Protein AF-0000000079797232 (afdb_homodimer)

Nearest PDB structures (foldseek):
  6jl9-assembly1_A  TM=6.563E-01  e=8.470E-07  Xenopus tropicalis
  6e8n-assembly1_B  TM=6.761E-01  e=3.375E-06  Homo sapiens
  6e7o-assembly1_A  TM=6.637E-01  e=1.609E-06  Homo sapiens
  6jld-assembly2_D  TM=6.413E-01  e=9.999E-06  Homo sapiens
  6jla-assembly2_C  TM=6.266E-01  e=1.050E-05  Mus musculus

pLDDT: mean 78.56, std 16.28, range [23.06, 96.38]

Organism: Elysia chlorotica (NCBI:txid188477)

Sequence (2188 aa):
MTARQEWVPLFLSLAFIAVGADDFQCVDTAPSTAAGPVPHMPTVTKDSDSYQATVEVNILDKNYSYVIDEFLDYEGNRALMRVQKRGLQSSYIFSYDTDELFTISDNMCSVSNISDSQFGFVFGDGSQTTGDRRHVFGSGAVLRFAADKHDIYNGTGLVRGVPANVYSTCIDWQGVVGKARATYYFSQPNWNTSAPRQELPLRIEVEGLSSSSAFGRPTTAQTAQPRYFHHIYDFINYLPYIADDPSIFLTPPNVICKNRVVTKPFPQLGKFFSFRFEELDPLSGTIEHRRLWYDQEAKMVRIDYSFDPPGSAQYTNGITSIGDFNTGIEYTIDHIKGCSVAPQKAKDVGVNAKQKTLDGTQFFTVDITDPNTFFYMNQNYTYVGQRTVRNILCDVFIAAVSNFTVEGSQTTATFEYHFLASNWHDVPIDASDMVTGIYPVQLVINAPERYWTKVFNYFDFTDTRPLPSDFDVSSCFDNSQRVEIQLTFPGSIDANDWDNAELKSRVHYQLAESMHVNPVRVAGVRISRDYQNIFVKAWLLSTVNAAEFEKLSNQTVQKVGDASYTGIQSLSECADSCVNHQDFQCNGFLFCAKDNSCRLSKLGVVEGDITGGGLCDAYSRATSGPAISQPSLTEAFNTLTTAIQQKQVQVTLTDAQGFEPPPFIAITVQITSGALSKEKPMPNLPQKFFYRVESVLPSFTTVVMTYVWYDRPLQLFRVDTRYQSQFEVTTIHDFNTGVAYTINQVTKDCTVSSIGKDGYDAAKPSGTNGSHVDTLSLKNALDLLFIDGSYKYIGQSTERGIPCDVFEARKTDYQDRLSTSNQTNQITIFKYYFQTDNWKYYSAEATDVTKSQMVRLDIEDRTTHSFRTYSIFDFNDEHYAYSFYDTSVCFEADQRKSFAIVFKDQSFHPTLDDYSATFLNSALLEMSEQTLISPARFQGASVTYDDSSVYLLVTALGTPPPLALFYKLGAVAQNTSAHQEMALFVDDCAAACVQTKTFICYSFDFCNADSDNPSCILSGYRLSASTSPQGASNPTVSSLTCTRYIRSENVTAPRLSSDRIFQILTDVVYDGMFQVSISPPNVQVKLRTTMTWKMTARQEWVPLFLSLAFIAVGADDFQCVDTAPSTAAGPVPHMPTVTKDSDSYQATVEVNILDKNYSYVIDEFLDYEGNRALMRVQKRGLQSSYIFSYDTDELFTISDNMCSVSNISDSQFGFVFGDGSQTTGDRRHVFGSGAVLRFAADKHDIYNGTGLVRGVPANVYSTCIDWQGVVGKARATYYFSQPNWNTSAPRQELPLRIEVEGLSSSSAFGRPTTAQTAQPRYFHHIYDFINYLPYIADDPSIFLTPPNVICKNRVVTKPFPQLGKFFSFRFEELDPLSGTIEHRRLWYDQEAKMVRIDYSFDPPGSAQYTNGITSIGDFNTGIEYTIDHIKGCSVAPQKAKDVGVNAKQKTLDGTQFFTVDITDPNTFFYMNQNYTYVGQRTVRNILCDVFIAAVSNFTVEGSQTTATFEYHFLASNWHDVPIDASDMVTGIYPVQLVINAPERYWTKVFNYFDFTDTRPLPSDFDVSSCFDNSQRVEIQLTFPGSIDANDWDNAELKSRVHYQLAESMHVNPVRVAGVRISRDYQNIFVKAWLLSTVNAAEFEKLSNQTVQKVGDASYTGIQSLSECADSCVNHQDFQCNGFLFCAKDNSCRLSKLGVVEGDITGGGLCDAYSRATSGPAISQPSLTEAFNTLTTAIQQKQVQVTLTDAQGFEPPPFIAITVQITSGALSKEKPMPNLPQKFFYRVESVLPSFTTVVMTYVWYDRPLQLFRVDTRYQSQFEVTTIHDFNTGVAYTINQVTKDCTVSSIGKDGYDAAKPSGTNGSHVDTLSLKNALDLLFIDGSYKYIGQSTERGIPCDVFEARKTDYQDRLSTSNQTNQITIFKYYFQTDNWKYYSAEATDVTKSQMVRLDIEDRTTHSFRTYSIFDFNDEHYAYSFYDTSVCFEADQRKSFAIVFKDQSFHPTLDDYSATFLNSALLEMSEQTLISPARFQGASVTYDDSSVYLLVTALGTPPPLALFYKLGAVAQNTSAHQEMALFVDDCAAACVQTKTFICYSFDFCNADSDNPSCILSGYRLSASTSPQGASNPTVSSLTCTRYIRSENVTAPRLSSDRIFQILTDVVYDGMFQVSISPPNVQVKLRTTMTWK

Radius of gyration: 55.88 Å; Cα contacts (8 Å, |Δi|>4): 5266; chains: 2; bounding box: 108×197×149 Å

Secondary structure (DSSP, 8-state):
--------------------GGG------------S--PPPP--S-TT--EEEEEEEEETTTTEEEEEEEEEETTTTEEEEEEEETTEEEEEEEETTTTEEEEEETTEEEEE-GGG-TTHHHH--S--EETTEE-PPPHHHHTT---SS--EEEEEEEETTEEEEEEEEEEE-TTT--EEEEEEEEE-TTSB-SSS-SS-EEEEEEEEEE-TT-SS----SS----EEEEEEEEEEEEESS--S-GGGGSPPTT--BTT----SPPP---SEEEEEEEEEETTTTEEEEEEEEEETTTTEEEEEE---SSS-TT--S-EEEEEETTTTEEEEEETTTEEEEEE--TTSTTEEEEEEEETTEEEEEEEEPPHHHHTT--TT-EEEEEEEETTEEEEEEEEEEEEEEETTEEEEEEEEEEEE-TT-EEE-TT-SSS---S-EEEEEEEEGGGTEEEEEEEEEEE-SPPPGGGG--GGGS-GGGEEEEEEEEES---GGGS-HHHHHHHHHHHHHHHHT--GGGEEEEEEEE-SSEEEEEEEEEPP-GGGGEEEPSS---BS--SEEEES--SHHHHHHHHHT-SSS---EEEEETTTTEEEEESSSS--B---SS--PEEEEES--S-------HHHHHHHHHHHHHTT--EE----TTS--PPPEE--EEEEEEE-SSS--PPPPPPSEEEEEEEEEEGGGTEEEEEEEEEETTTTEEEEEE-TTSSS-EEEEEETTTTEEEEEETTT--EEEEEPPTT-TTEEP-----SSBPPPPEEPPHHHHTT--S--EEEEEEEETTEEEEEEEEEESS---TTS------S-EEEEEEEE-TT-EEE-SS-SS-B-S-EEEEEEEETTTTEEEEEEEEEEE-SPPPGGGS--GGGS-GGGEEEEEEEEET----HHHHHTHHHHHHHHHHHHHHHHTS-GGGEEEEEEEE-SSEEEEEEEEE-PPPGGGGEEEEEEEEEETTS-EEE-SSHHHHHHHHHH-SSS---EEEEE--STTS-EEEEESS-B-SS---TT-SS--EEEEEEEEEEESS---S----HHHHHHHHHHHHHTT---EEE-----SSS----EEE-/--------------------GGG------------S--PPPP--S-TT--EEEEEEEEETTTTEEEEEEEEEETTTTEEEEEEEETTEEEEEEEETTTTEEEEEETTEEEEE-GGG-TTHHHH--S--EETTEE-PPPHHHHTT---SS--EEEEEEEETTEEEEEEEEEEE-TTT--EEEEEEEEE-TTSB-SSS-SS-EEEEEEEEEE-TT-SS----SS----EEEEEEEEEEEEESS--S-GGGGSPPTT--BTTPPP-SPPP---SEEEEEEEEEETTTTEEEEEEEEEETTTTEEEEEE---TTT-TT--S-EEEEEETTTTEEEEEETTTEEEEEE--TTSTTEEEEEEEETTEEEEEEEEPPHHHHTT--TT-EEEEEEEETTEEEEEEEEEEEEEEETTEEEEEEEEEEEE-TT-EEE-TT-SSS-B-S-EEEEEEEEGGGTEEEEEEEEEEE-SPPPGGGG--GGGS-GGGEEEEEEEEES---GGGS-HHHHHHHHHHHHHHHHT--GGGEEEEEEEE-SSEEEEEEEEEPP-GGGGEEEPSS----S--SEEEES--SHHHHHHHHHT-SSS---EEEEETTTTEEEEESSSS------SS--PEEEEES--S-------HHHHHHHHHHHHHTT--EE----TTS--PPPEE--EEEEEEE-SSS--PPPPPPSEEEEEEEEEEGGGTEEEEEEEEEETTTTEEEEEE-TTSSS-EEEEEETTTTEEEEEETTT--EEEEEPPTT-TTEEP----SSSBPPPPEEPPHHHHTT--S--EEEEEEEETTEEEEEEEEEESS---SSS------S-EEEEEEEE-TT-EEE-SS-SS-B-S-EEEEEEEETTTTEEEEEEEEEEE-SPPPGGGS--GGGS-GGGEEEEEEEEET----HHHHHTHHHHHHHHHHHHHHHHTS-GGGEEEEEEEE-SSEEEEEEEEE-PPPGGGGEEEEEEEEEETTS-EEE-SSHHHHHHHHHH-SSS---EEEEE--STT--EEEEESS-B-SS---TT-SS--EEEEEEEEEEESS---S----HHHHHHHHHHHHHTT---EEE-----SSS----EEE-

Solvent-accessible surface area (backbone atoms only — not comparable to full-atom values): 116379 Å² total; per-residue (Å²): 137,83,79,75,79,75,82,74,78,78,76,75,71,78,70,75,76,75,76,58,62,85,72,76,74,72,74,77,66,63,82,79,68,86,83,65,89,73,76,68,81,71,71,65,46,43,68,78,31,29,27,28,31,38,30,43,36,30,35,55,70,74,42,34,34,31,36,34,43,40,37,42,37,42,91,76,24,33,34,35,39,36,37,31,47,52,60,41,63,34,38,38,33,38,34,32,85,76,45,34,28,39,40,34,44,89,77,38,41,46,58,44,44,30,69,77,37,84,63,12,74,52,50,42,42,49,80,49,51,61,83,95,37,43,31,52,46,14,44,20,57,46,71,58,54,71,78,81,86,72,76,42,67,71,49,74,46,70,54,88,73,41,54,17,41,30,34,36,34,62,44,72,41,84,72,59,42,36,56,27,36,40,37,39,30,24,35,32,79,84,36,47,34,31,29,80,55,54,36,41,69,41,33,40,37,38,36,32,42,31,49,64,67,29,83,72,56,78,66,71,88,68,85,59,69,51,43,59,42,43,38,37,37,36,45,40,74,56,31,79,45,74,88,68,68,78,60,73,72,41,79,59,89,87,46,64,52,63,88,58,77,78,81,53,80,79,84,80,79,66,67,25,30,30,34,33,36,36,43,34,31,63,88,73,26,39,36,39,27,38,36,40,40,37,31,61,89,79,29,38,36,33,38,36,29,40,60,75,56,87,77,62,83,82,51,67,39,23,32,38,38,37,36,35,43,81,54,16,30,26,40,39,34,36,68,41,58,41,45,47,75,33,40,58,49,66,82,42,83,58,42,38,60,43,80,42,74,56,96,83,44,76,47,52,31,45,36,66,45,53,61,44,62,68,69,71,48,65,89,68,50,37,50,70,50,68,49,71,54,81,76,35,62,16,37,32,31,40,30,78,41,69,79,35,70,56,96,88,43,69,36,59,27,30,40,38,38,27,26,48,28,90,78,44,44,49,36,24,34,79,32,74,62,69,79,59,73,90,40,71,42,34,39,40,39,40,22,73,92,70,77,41,56,41,36,37,41,43,39,59,64,40,68,57,71,74,57,66,75,75,60,54,53,60,80,60,45,54,42,65,37,22,27,33,37,38,35,38,23,62,42,66,74,62,64,67,44,36,48,56,58,57,50,46,44,52,49,46,51,46,51,18,60,58,32,52,42,63,55,68,33,52,18,74,68,44,78,49,50,57,84,54,31,33,36,40,35,30,31,44,44,50,84,63,56,44,25,24,34,39,74,54,83,88,65,58,54,31,40,81,44,83,41,75,43,76,80,34,83,45,66,54,55,42,31,44,52,29,56,63,40,82,91,52,62,47,26,17,35,34,45,23,72,86,75,20,28,26,26,28,15,64,81,20,62,58,62,30,71,52,71,74,90,81,78,53,49,42,28,26,34,20,38,80,64,83,72,72,60,70,62,51,48,47,55,25,46,50,39,37,53,50,32,31,75,67,58,63,46,58,46,72,55,57,37,86,83,65,50,64,54,82,57,36,47,32,38,50,77,39,38,78,36,29,12,53,59,81,80,61,83,79,71,84,75,63,66,28,31,30,34,34,32,41,38,28,34,62,93,69,40,36,35,38,29,35,40,40,41,41,29,53,92,75,30,37,36,36,37,37,26,26,80,100,38,74,44,28,32,37,37,38,39,35,40,72,56,16,34,23,39,38,30,30,73,57,71,52,48,52,46,74,33,36,52,52,74,80,37,86,53,38,35,69,55,75,54,65,72,76,59,41,52,56,53,52,41,66,39,52,60,46,56,55,72,67,48,82,79,71,66,41,54,62,21,33,35,46,55,85,74,38,54,18,42,30,33,38,30,77,36,45,81,65,66,57,80,85,46,85,64,71,80,45,83,45,58,30,39,37,37,38,26,24,34,38,75,86,36,43,34,38,21,32,87,32,73,60,76,43,60,40,47,69,41,34,38,35,41,39,30,67,73,80,44,42,50,39,34,34,40,38,40,64,59,31,71,60,87,75,56,53,54,71,60,62,57,65,73,66,49,56,73,92,28,47,38,72,51,70,48,74,29,66,83,36,48,76,50,75,62,50,62,53,38,39,66,56,39,50,45,38,39,40,48,44,50,17,63,75,64,41,34,67,44,58,37,45,24,73,64,45,75,52,62,49,90,46,27,32,35,39,35,35,27,32,37,40,67,75,63,52,45,23,33,30,32,79,75,47,77,34,71,32,58,69,69,53,73,69,42,87,21,92,43,69,56,49,33,31,40,47,36,71,62,43,81,90,50,66,50,28,22,37,32,42,31,58,68,50,82,89,66,27,35,20,35,65,31,69,48,34,58,32,86,83,42,67,79,69,84,56,94,76,63,52,65,48,95,46,56,12,40,34,32,34,44,24,28,72,88,76,53,67,89,48,46,23,66,52,48,49,51,52,49,49,52,36,49,75,67,66,65,52,59,37,61,38,74,76,79,80,58,90,74,80,79,74,66,64,47,66,51,89,138,81,82,75,80,77,79,73,80,78,75,78,71,77,72,74,74,74,80,57,64,84,75,77,75,73,73,77,65,65,81,79,70,84,83,63,88,73,75,67,81,72,70,66,46,45,66,77,31,27,27,25,31,38,32,43,36,29,35,55,70,74,41,35,34,31,36,34,44,40,37,41,36,44,90,78,26,31,34,35,38,35,39,30,46,53,63,41,63,34,38,39,35,39,34,32,86,76,45,34,28,39,41,34,43,90,79,37,41,45,58,43,45,29,69,77,37,84,65,12,74,51,50,43,41,49,79,48,51,61,83,95,35,44,31,52,46,16,43,20,57,45,72,56,53,65,76,65,94,62,74,41,66,72,50,74,47,71,55,88,75,40,56,17,41,29,32,36,35,63,42,72,40,83,72,59,41,36,56,27,34,40,35,40,29,24,34,33,79,84,36,46,36,32,28,80,56,54,35,42,70,41,32,41,37,37,36,32,38,31,48,63,70,28,82,73,56,79,65,71,88,68,85,59,70,52,44,59,40,42,37,36,38,37,44,40,75,58,32,80,44,73,87,67,68,78,62,73,72,41,80,60,88,88,48,66,51,62,89,60,78,78,81,53,82,79,86,79,78,66,66,25,30,30,34,32,36,36,42,34,30,62,87,74,26,39,36,39,28,38,38,41,40,36,30,60,89,79,27,37,35,32,37,36,29,43,57,72,58,89,71,56,79,84,48,64,38,23,32,38,39,38,38,35,41,81,53,16,30,26,40,40,35,37,68,41,60,42,48,48,74,34,41,58,50,68,81,41,84,58,42,39,60,42,82,42,73,56,95,84,46,77,47,54,30,44,36,65,45,52,62,45,62,68,69,71,48,65,90,67,51,38,50,71,50,70,49,71,55,80,77,37,61,18,38,31,30,40,29,77,40,68,80,36,72,56,95,88,41,70,37,57,27,30,39,38,39,27,26,49,27,88,78,43,42,48,34,24,36,80,32,74,64,68,76,53,75,86,41,69,41,34,37,39,40,39,23,73,93,71,75,40,55,41,36,38,41,40,46,58,62,41,69,54,71,74,57,68,74,76,60,55,55,58,80,61,46,53,43,66,36,23,29,33,36,36,35,39,23,63,41,65,75,62,65,67,44,37,47,57,59,56,50,47,43,51,49,47,49,45,49,17,60,57,33,53,41,63,56,67,34,50,20,75,69,44,78,49,50,57,83,53,31,34,36,40,34,31,32,43,44,48,82,63,56,44,24,23,33,39,75,55,84,86,68,54,57,31,44,81,45,81,41,76,44,78,77,35,84,44,67,54,55,40,30,44,52,30,56,61,40,82,90,53,62,47,26,18,35,34,44,22,72,87,76,19,26,25,25,29,16,64,80,20,63,60,58,31,70,54,71,77,89,81,78,57,51,41,28,26,35,22,38,78,65,83,71,72,61,69,60,51,48,48,54,24,48,51,38,37,53,50,33,30,75,67,59,63,46,58,47,72,55,59,35,88,83,66,51,66,53,81,57,36,46,32,37,50,76,41,38,78,36,29,13,53,57,82,78,63,83,78,71,81,74,62,65,27,31,29,34,35,33,40,37,26,35,59,94,69,40,34,34,40,29,36,39,40,40,41,29,54,92,74,30,38,36,37,36,38,26,25,79,99,40,76,45,28,32,36,38,38,38,36,42,72,54,17,34,22,40,38,32,30,73,56,70,52,48,52,49,74,33,36,54,52,74,80,36,85,52,37,35,69,57,74,52,67,74,76,62,41,50,56,54,54,39,69,38,53,59,48,58,55,71,70,47,84,81,62,64,42,54,61,20,33,34,46,54,84,75,39,55,18,43,30,33,37,30,77,38,46,82,62,65,55,80,85,45,85,63,72,80,43,83,45,58,29,39,36,37,40,27,24,35,38,74,87,36,42,35,38,22,31,87,32,74,61,77,41,58,39,46,64,40,34,39,36,41,39,31,66,73,79,44,42,50,38,34,32,42,33,42,64,56,31,72,60,87,74,57,54,54,73,58,64,58,65,74,67,50,55,72,92,27,47,38,74,48,69,48,73,28,65,85,36,47,76,49,76,62,52,62,54,36,40,67,55,39,51,47,37,40,39,48,45,49,17,64,76,64,41,36,66,46,59,37,47,25,74,65,46,77,50,63,50,90,46,26,32,35,40,35,35,27,31,39,39,67,75,63,53,46,22,34,30,32,80,74,47,78,33,72,33,58,68,73,53,73,70,44,87,22,91,44,66,56,48,33,30,40,48,35,72,63,44,81,89,50,66,50,27,22,36,32,42,30,58,70,50,84,89,67,27,36,20,35,66,32,68,47,34,58,32,87,82,42,66,78,71,85,56,93,76,63,53,63,50,96,45,56,12,41,34,29,32,44,24,30,74,87,75,52,68,90,48,47,23,65,53,47,50,51,52,48,50,51,36,48,78,69,67,66,51,60,36,61,37,74,75,78,79,58,90,75,82,80,74,66,63,48,67,51,87

InterPro domains:
  IPR003609 PAN/Apple domain [PF00024] (549-603)
  IPR003609 PAN/Apple domain [PS50948] (544-623)
  IPR058831 LolA-like domain 2 [PF25898] (252-477)
  IPR058831 LolA-like domain 2 [PF25898] (678-891)

Structure (mmCIF, N/CA/C/O backbone):
data_AF-0000000079797232-model_v1
#
loop_
_entity.id
_entity.type
_entity.pdbx_description
1 polymer 'Apple domain-containing protein'
#
loop_
_atom_site.group_PDB
_atom_site.id
_atom_site.type_symbol
_atom_site.label_atom_id
_atom_site.label_alt_id
_atom_site.label_comp_id
_atom_site.label_asym_id
_atom_site.label_entity_id
_atom_site.label_seq_id
_atom_site.pdbx_PDB_ins_code
_atom_site.Cartn_x
_atom_site.Cartn_y
_atom_site.Cartn_z
_atom_site.occupancy
_atom_site.B_iso_or_equiv
_atom_site.auth_seq_id
_atom_site.auth_comp_id
_atom_site.auth_asym_id
_atom_site.auth_atom_id
_atom_site.pdbx_PDB_model_num
ATOM 1 N N . MET A 1 1 ? -7.91 -92.75 -78.188 1 23.84 1 MET A N 1
ATOM 2 C CA . MET A 1 1 ? -8.398 -93.25 -76.875 1 23.84 1 MET A CA 1
ATOM 3 C C . MET A 1 1 ? -7.512 -92.812 -75.75 1 23.84 1 MET A C 1
ATOM 5 O O . MET A 1 1 ? -6.527 -93.5 -75.438 1 23.84 1 MET A O 1
ATOM 9 N N . THR A 1 2 ? -7.051 -91.562 -75.688 1 25.3 2 THR A N 1
ATOM 10 C CA . THR A 1 2 ? -6.012 -90.812 -75 1 25.3 2 THR A CA 1
ATOM 11 C C . THR A 1 2 ? -6.324 -90.75 -73.5 1 25.3 2 THR A C 1
ATOM 13 O O . THR A 1 2 ? -7.406 -90.312 -73.125 1 25.3 2 THR A O 1
ATOM 16 N N . ALA A 1 3 ? -5.773 -91.812 -72.75 1 30.45 3 ALA A N 1
ATOM 17 C CA . ALA A 1 3 ? -5.961 -92.188 -71.375 1 30.45 3 ALA A CA 1
ATOM 18 C C . ALA A 1 3 ? -5.621 -91 -70.438 1 30.45 3 ALA A C 1
ATOM 20 O O . ALA A 1 3 ? -4.504 -90.5 -70.438 1 30.45 3 ALA A O 1
ATOM 21 N N . ARG A 1 4 ? -6.613 -90.125 -70.188 1 29.23 4 ARG A N 1
ATOM 22 C CA . ARG A 1 4 ? -6.609 -89 -69.312 1 29.23 4 ARG A CA 1
ATOM 23 C C . ARG A 1 4 ? -6.242 -89.375 -67.875 1 29.23 4 ARG A C 1
ATOM 25 O O . ARG A 1 4 ? -6.938 -90.188 -67.25 1 29.23 4 ARG A O 1
ATOM 32 N N . GLN A 1 5 ? -4.945 -89.562 -67.625 1 26 5 GLN A N 1
ATOM 33 C CA . GLN A 1 5 ? -4.41 -89.875 -66.312 1 26 5 GLN A CA 1
ATOM 34 C C . GLN A 1 5 ? -4.852 -88.875 -65.25 1 26 5 GLN A C 1
ATOM 36 O O . GLN A 1 5 ? -4.477 -87.688 -65.312 1 26 5 GLN A O 1
ATOM 41 N N . GLU A 1 6 ? -6.164 -88.75 -64.938 1 24.88 6 GLU A N 1
ATOM 42 C CA . GLU A 1 6 ? -6.656 -87.812 -64 1 24.88 6 GLU A CA 1
ATOM 43 C C . GLU A 1 6 ? -5.965 -87.938 -62.625 1 24.88 6 GLU A C 1
ATOM 45 O O . GLU A 1 6 ? -5.871 -89.062 -62.094 1 24.88 6 GLU A O 1
ATOM 50 N N . TRP A 1 7 ? -4.969 -87.062 -62.312 1 25.05 7 TRP A N 1
ATOM 51 C CA . TRP A 1 7 ? -4.219 -86.875 -61.094 1 25.05 7 TRP A CA 1
ATOM 52 C C . TRP A 1 7 ? -5.164 -86.75 -59.875 1 25.05 7 TRP A C 1
ATOM 54 O O . TRP A 1 7 ? -6.082 -85.875 -59.906 1 25.05 7 TRP A O 1
ATOM 64 N N . VAL A 1 8 ? -5.508 -87.75 -59.156 1 26.03 8 VAL A N 1
ATOM 65 C CA . VAL A 1 8 ? -6.293 -87.875 -57.938 1 26.03 8 VAL A CA 1
ATOM 66 C C . VAL A 1 8 ? -5.645 -87 -56.844 1 26.03 8 VAL A C 1
ATOM 68 O O . VAL A 1 8 ? -4.473 -87.188 -56.531 1 26.03 8 VAL A O 1
ATOM 71 N N . PRO A 1 9 ? -6.059 -85.75 -56.656 1 27.89 9 PRO A N 1
ATOM 72 C CA . PRO A 1 9 ? -5.605 -84.875 -55.562 1 27.89 9 PRO A CA 1
ATOM 73 C C . PRO A 1 9 ? -5.617 -85.562 -54.188 1 27.89 9 PRO A C 1
ATOM 75 O O . PRO A 1 9 ? -6.625 -86.125 -53.812 1 27.89 9 PRO A O 1
ATOM 78 N N . LEU A 1 10 ? -4.555 -86.188 -53.812 1 23.34 10 LEU A N 1
ATOM 79 C CA . LEU A 1 10 ? -4.348 -86.75 -52.5 1 23.34 10 LEU A CA 1
ATOM 80 C C . LEU A 1 10 ? -4.684 -85.688 -51.406 1 23.34 10 LEU A C 1
ATOM 82 O O . LEU A 1 10 ? -4.004 -84.688 -51.281 1 23.34 10 LEU A O 1
ATOM 86 N N . PHE A 1 11 ? -5.973 -85.5 -51.094 1 25.39 11 PHE A N 1
ATOM 87 C CA . PHE A 1 11 ? -6.465 -84.75 -49.906 1 25.39 11 PHE A CA 1
ATOM 88 C C . PHE A 1 11 ? -5.789 -85.312 -48.656 1 25.39 11 PHE A C 1
ATOM 90 O O . PHE A 1 11 ? -5.984 -86.438 -48.281 1 25.39 11 PHE A O 1
ATOM 97 N N . LEU A 1 12 ? -4.555 -85 -48.438 1 23.06 12 LEU A N 1
ATOM 98 C CA . LEU A 1 12 ? -3.963 -85.188 -47.125 1 23.06 12 LEU A CA 1
ATOM 99 C C . LEU A 1 12 ? -4.855 -84.625 -46.031 1 23.06 12 LEU A C 1
ATOM 101 O O . LEU A 1 12 ? -5.047 -83.438 -45.938 1 23.06 12 LEU A O 1
ATOM 105 N N . SER A 1 13 ? -5.996 -85.312 -45.75 1 24.45 13 SER A N 1
ATOM 106 C CA . SER A 1 13 ? -6.805 -85.062 -44.562 1 24.45 13 SER A CA 1
ATOM 107 C C . SER A 1 13 ? -5.93 -84.938 -43.312 1 24.45 13 SER A C 1
ATOM 109 O O . SER A 1 13 ? -5.223 -85.875 -42.938 1 24.45 13 SER A O 1
ATOM 111 N N . LEU A 1 14 ? -5.363 -83.875 -43.094 1 27.23 14 LEU A N 1
ATOM 112 C CA . LEU A 1 14 ? -4.812 -83.562 -41.781 1 27.23 14 LEU A CA 1
ATOM 113 C C . LEU A 1 14 ? -5.805 -83.938 -40.688 1 27.23 14 LEU A C 1
ATOM 115 O O . LEU A 1 14 ? -6.879 -83.312 -40.594 1 27.23 14 LEU A O 1
ATOM 119 N N . ALA A 1 15 ? -6.012 -85.25 -40.469 1 25.91 15 ALA A N 1
ATOM 120 C CA . ALA A 1 15 ? -6.75 -85.812 -39.344 1 25.91 15 ALA A CA 1
ATOM 121 C C . ALA A 1 15 ? -6.418 -85.062 -38.031 1 25.91 15 ALA A C 1
ATOM 123 O O . ALA A 1 15 ? -5.254 -85 -37.625 1 25.91 15 ALA A O 1
ATOM 124 N N . PHE A 1 16 ? -7.145 -84.062 -37.781 1 32.41 16 PHE A N 1
ATOM 125 C CA . PHE A 1 16 ? -7.25 -83.625 -36.375 1 32.41 16 PHE A CA 1
ATOM 126 C C . PHE A 1 16 ? -7.457 -84.75 -35.438 1 32.41 16 PHE A C 1
ATOM 128 O O . PHE A 1 16 ? -8.461 -85.5 -35.531 1 32.41 16 PHE A O 1
ATOM 135 N N . ILE A 1 17 ? -6.414 -85.5 -35.125 1 30.3 17 ILE A N 1
ATOM 136 C CA . ILE A 1 17 ? -6.516 -86.5 -34.062 1 30.3 17 ILE A CA 1
ATOM 137 C C . ILE A 1 17 ? -7.172 -85.875 -32.812 1 30.3 17 ILE A C 1
ATOM 139 O O . ILE A 1 17 ? -6.598 -85 -32.188 1 30.3 17 ILE A O 1
ATOM 143 N N . ALA A 1 18 ? -8.461 -85.75 -32.781 1 35.69 18 ALA A N 1
ATOM 144 C CA . ALA A 1 18 ? -9.203 -85.562 -31.547 1 35.69 18 ALA A CA 1
ATOM 145 C C . ALA A 1 18 ? -8.773 -86.562 -30.484 1 35.69 18 ALA A C 1
ATOM 147 O O . ALA A 1 18 ? -9.055 -87.75 -30.594 1 35.69 18 ALA A O 1
ATOM 148 N N . VAL A 1 19 ? -7.602 -86.438 -29.875 1 37.81 19 VAL A N 1
ATOM 149 C CA . VAL A 1 19 ? -7.285 -87.25 -28.703 1 37.81 19 VAL A CA 1
ATOM 150 C C . VAL A 1 19 ? -8.414 -87.125 -27.688 1 37.81 19 VAL A C 1
ATOM 152 O O . VAL A 1 19 ? -8.711 -86.062 -27.188 1 37.81 19 VAL A O 1
ATOM 155 N N . GLY A 1 20 ? -9.445 -87.938 -27.75 1 39.84 20 GLY A N 1
ATOM 156 C CA . GLY A 1 20 ? -10.508 -88.062 -26.766 1 39.84 20 GLY A CA 1
ATOM 157 C C . GLY A 1 20 ? -9.992 -88.188 -25.344 1 39.84 20 GLY A C 1
ATOM 158 O O . GLY A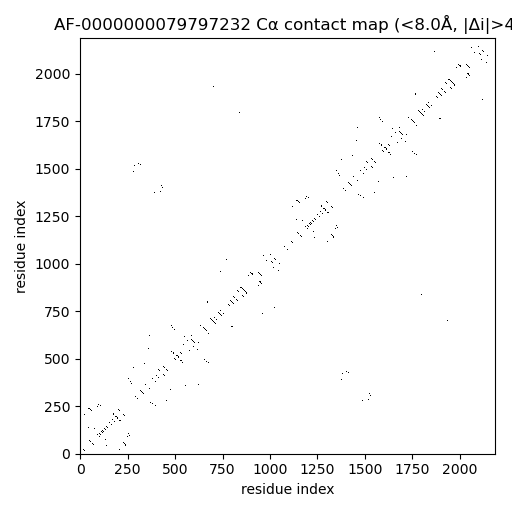 1 20 ? -8.805 -88.438 -25.125 1 39.84 20 GLY A O 1
ATOM 159 N N . ALA A 1 21 ? -10.766 -87.75 -24.219 1 50.78 21 ALA A N 1
ATOM 160 C CA . ALA A 1 21 ? -10.594 -87.812 -22.766 1 50.78 21 ALA A CA 1
ATOM 161 C C . ALA A 1 21 ? -9.859 -89.062 -22.312 1 50.78 21 ALA A C 1
ATOM 163 O O . ALA A 1 21 ? -9.07 -89 -21.375 1 50.78 21 ALA A O 1
ATOM 164 N N . ASP A 1 22 ? -10.047 -90.188 -22.953 1 48.84 22 ASP A N 1
ATOM 165 C CA . ASP A 1 22 ? -9.656 -91.5 -22.391 1 48.84 22 ASP A CA 1
ATOM 166 C C . ASP A 1 22 ? -8.148 -91.688 -22.453 1 48.84 22 ASP A C 1
ATOM 168 O O . ASP A 1 22 ? -7.578 -92.438 -21.656 1 48.84 22 ASP A O 1
ATOM 172 N N . ASP A 1 23 ? -7.379 -91.125 -23.422 1 55.53 23 ASP A N 1
ATOM 173 C CA . ASP A 1 23 ? -6.039 -91.625 -23.703 1 55.53 23 ASP A CA 1
ATOM 174 C C . ASP A 1 23 ? -4.973 -90.75 -23.109 1 55.53 23 ASP A C 1
ATOM 176 O O . ASP A 1 23 ? -3.781 -90.875 -23.391 1 55.53 23 ASP A O 1
ATOM 180 N N . PHE A 1 24 ? -5.281 -89.625 -22.453 1 69.12 24 PHE A N 1
ATOM 181 C CA . PHE A 1 24 ? -4.168 -88.812 -21.938 1 69.12 24 PHE A CA 1
ATOM 182 C C . PHE A 1 24 ? -3.549 -89.5 -20.719 1 69.12 24 PHE A C 1
ATOM 184 O O . PHE A 1 24 ? -4.246 -89.75 -19.734 1 69.12 24 PHE A O 1
ATOM 191 N N . GLN A 1 25 ? -2.35 -90.062 -20.781 1 65.75 25 GLN A N 1
ATOM 192 C CA . GLN A 1 25 ? -1.577 -90.562 -19.656 1 65.75 25 GLN A CA 1
ATOM 193 C C . GLN A 1 25 ? -0.306 -89.75 -19.438 1 65.75 25 GLN A C 1
ATOM 195 O O . GLN A 1 25 ? 0.403 -89.438 -20.406 1 65.75 25 GLN A O 1
ATOM 200 N N . CYS A 1 26 ? -0.325 -88.938 -18.453 1 71.19 26 CYS A N 1
ATOM 201 C CA . CYS A 1 26 ? 0.939 -88.312 -18.062 1 71.19 26 CYS A CA 1
ATOM 202 C C . CYS A 1 26 ? 1.717 -89.25 -17.109 1 71.19 26 CYS A C 1
ATOM 204 O O . CYS A 1 26 ? 1.234 -89.562 -16.031 1 71.19 26 CYS A O 1
ATOM 206 N N . VAL A 1 27 ? 2.648 -90.062 -17.547 1 57.72 27 VAL A N 1
ATOM 207 C CA . VAL A 1 27 ? 3.41 -91 -16.703 1 57.72 27 VAL A CA 1
ATOM 208 C C . VAL A 1 27 ? 4.695 -90.312 -16.234 1 57.72 27 VAL A C 1
ATOM 210 O O . VAL A 1 27 ? 5.422 -89.688 -17.031 1 57.72 27 VAL A O 1
ATOM 213 N N . ASP A 1 28 ? 4.754 -89.875 -14.984 1 51.47 28 ASP A N 1
ATOM 214 C CA . ASP A 1 28 ? 5.973 -89.375 -14.352 1 51.47 28 ASP A CA 1
ATOM 215 C C . ASP A 1 28 ? 7.121 -90.375 -14.523 1 51.47 28 ASP A C 1
ATOM 217 O O . ASP A 1 28 ? 7.453 -91.125 -13.594 1 51.47 28 ASP A O 1
ATOM 221 N N . THR A 1 29 ? 7.188 -91.25 -15.422 1 46.5 29 THR A N 1
ATOM 222 C CA . THR A 1 29 ? 8.297 -92.188 -15.281 1 46.5 29 THR A CA 1
ATOM 223 C C . THR A 1 29 ? 9.633 -91.5 -15.508 1 46.5 29 THR A C 1
ATOM 225 O O . THR A 1 29 ? 9.867 -90.938 -16.578 1 46.5 29 THR A O 1
ATOM 228 N N . ALA A 1 30 ? 10.273 -91 -14.422 1 44.91 30 ALA A N 1
ATOM 229 C CA . ALA A 1 30 ? 11.688 -90.625 -14.508 1 44.91 30 ALA A CA 1
ATOM 230 C C . ALA A 1 30 ? 12.445 -91.562 -15.445 1 44.91 30 ALA A C 1
ATOM 232 O O . ALA A 1 30 ? 12.336 -92.75 -15.328 1 44.91 30 ALA A O 1
ATOM 233 N N . PRO A 1 31 ? 12.672 -91.188 -16.641 1 39.59 31 PRO A N 1
ATOM 234 C CA . PRO A 1 31 ? 13.578 -92.188 -17.219 1 39.59 31 PRO A CA 1
ATOM 235 C C . PRO A 1 31 ? 14.656 -92.688 -16.234 1 39.59 31 PRO A C 1
ATOM 237 O O . PRO A 1 31 ? 15.164 -91.875 -15.461 1 39.59 31 PRO A O 1
ATOM 240 N N . SER A 1 32 ? 14.648 -93.875 -15.812 1 35.62 32 SER A N 1
ATOM 241 C CA . SER A 1 32 ? 15.672 -94.5 -14.984 1 35.62 32 SER A CA 1
ATOM 242 C C . SER A 1 32 ? 17.047 -93.938 -15.281 1 35.62 32 SER A C 1
ATOM 244 O O . SER A 1 32 ? 17.75 -93.5 -14.375 1 35.62 32 SER A O 1
ATOM 246 N N . THR A 1 33 ? 18.078 -94.75 -15.742 1 35.06 33 THR A N 1
ATOM 247 C CA . THR A 1 33 ? 19.469 -95.062 -15.438 1 35.06 33 THR A CA 1
ATOM 248 C C . THR A 1 33 ? 20.391 -94.125 -16.203 1 35.06 33 THR A C 1
ATOM 250 O O . THR A 1 33 ? 21.625 -94.25 -16.109 1 35.06 33 THR A O 1
ATOM 253 N N . ALA A 1 34 ? 20.281 -93.812 -17.609 1 38.25 34 ALA A N 1
ATOM 254 C CA . ALA A 1 34 ? 21.656 -93.688 -18.094 1 38.25 34 ALA A CA 1
ATOM 255 C C . ALA A 1 34 ? 22.344 -92.438 -17.453 1 38.25 34 ALA A C 1
ATOM 257 O O . ALA A 1 34 ? 21.703 -91.438 -17.141 1 38.25 34 ALA A O 1
ATOM 258 N N . ALA A 1 35 ? 23.531 -92.688 -16.812 1 39.44 35 ALA A N 1
ATOM 259 C CA . ALA A 1 35 ? 24.547 -91.938 -16.016 1 39.44 35 ALA A CA 1
ATOM 260 C C . ALA A 1 35 ? 24.766 -90.562 -16.547 1 39.44 35 ALA A C 1
ATOM 262 O O . ALA A 1 35 ? 25.547 -89.75 -15.977 1 39.44 35 ALA A O 1
ATOM 263 N N . GLY A 1 36 ? 24.641 -90.25 -17.891 1 40.91 36 GLY A N 1
ATOM 264 C CA . GLY A 1 36 ? 25.25 -88.938 -18.203 1 40.91 36 GLY A CA 1
ATOM 265 C C . GLY A 1 36 ? 24.406 -87.75 -17.766 1 40.91 36 GLY A C 1
ATOM 266 O O . GLY A 1 36 ? 23.25 -87.938 -17.391 1 40.91 36 GLY A O 1
ATOM 267 N N . PRO A 1 37 ? 25.047 -86.562 -17.516 1 46.22 37 PRO A N 1
ATOM 268 C CA . PRO A 1 37 ? 24.375 -85.375 -17 1 46.22 37 PRO A CA 1
ATOM 269 C C . PRO A 1 37 ? 23.109 -85.062 -17.797 1 46.22 37 PRO A C 1
ATOM 271 O O . PRO A 1 37 ? 23.172 -84.875 -19.016 1 46.22 37 PRO A O 1
ATOM 274 N N . VAL A 1 38 ? 21.938 -85.375 -17.531 1 50.34 38 VAL A N 1
ATOM 275 C CA . VAL A 1 38 ? 20.656 -85.062 -18.156 1 50.34 38 VAL A CA 1
ATOM 276 C C . VAL A 1 38 ? 20.438 -83.562 -18.109 1 50.34 38 VAL A C 1
ATOM 278 O O . VAL A 1 38 ? 20.547 -82.938 -17.062 1 50.34 38 VAL A O 1
ATOM 281 N N . PRO A 1 39 ? 20.438 -82.812 -19.312 1 65.75 39 PRO A N 1
ATOM 282 C CA . PRO A 1 39 ? 20.234 -81.375 -19.328 1 65.75 39 PRO A CA 1
ATOM 283 C C . PRO A 1 39 ? 18.953 -80.938 -18.609 1 65.75 39 PRO A C 1
ATOM 285 O O . PRO A 1 39 ? 17.922 -81.625 -18.766 1 65.75 39 PRO A O 1
ATOM 288 N N . HIS A 1 40 ? 19 -80.125 -17.594 1 73.06 40 HIS A N 1
ATOM 289 C CA . HIS A 1 40 ? 17.875 -79.562 -16.844 1 73.06 40 HIS A CA 1
ATOM 290 C C . HIS A 1 40 ? 17.391 -78.25 -17.453 1 73.06 40 HIS A C 1
ATOM 292 O O . HIS A 1 40 ? 18.141 -77.562 -18.203 1 73.06 40 HIS A O 1
ATOM 298 N N . MET A 1 41 ? 16.109 -78 -17.234 1 78.75 41 MET A N 1
ATOM 299 C CA . MET A 1 41 ? 15.555 -76.688 -17.656 1 78.75 41 MET A CA 1
ATOM 300 C C . MET A 1 41 ? 16.453 -75.562 -17.219 1 78.75 41 MET A C 1
ATOM 302 O O . MET A 1 41 ? 16.984 -75.562 -16.109 1 78.75 41 MET A O 1
ATOM 306 N N . PRO A 1 42 ? 16.781 -74.625 -18.266 1 72.56 42 PRO A N 1
ATOM 307 C CA . PRO A 1 42 ? 17.625 -73.5 -17.875 1 72.56 42 PRO A CA 1
ATOM 308 C C . PRO A 1 42 ? 17.094 -72.75 -16.656 1 72.56 42 PRO A C 1
ATOM 310 O O . PRO A 1 42 ? 15.875 -72.688 -16.453 1 72.56 42 PRO A O 1
ATOM 313 N N . THR A 1 43 ? 18 -72.5 -15.758 1 59.16 43 THR A N 1
ATOM 314 C CA . THR A 1 43 ? 17.656 -71.688 -14.562 1 59.16 43 THR A CA 1
ATOM 315 C C . THR A 1 43 ? 17.359 -70.25 -14.906 1 59.16 43 THR A C 1
ATOM 317 O O . THR A 1 43 ? 18.172 -69.375 -14.641 1 59.16 43 THR A O 1
ATOM 320 N N . VAL A 1 44 ? 17.172 -69.875 -16.047 1 54.75 44 VAL A N 1
ATOM 321 C CA . VAL A 1 44 ? 17.047 -68.5 -16.453 1 54.75 44 VAL A CA 1
ATOM 322 C C . VAL A 1 44 ? 16.219 -67.75 -15.43 1 54.75 44 VAL A C 1
ATOM 324 O O . VAL A 1 44 ? 16.406 -66.562 -15.242 1 54.75 44 VAL A O 1
ATOM 327 N N . THR A 1 45 ? 15.18 -68.312 -14.859 1 58.44 45 THR A N 1
ATOM 328 C CA . THR A 1 45 ? 14.359 -67.625 -13.891 1 58.44 45 THR A CA 1
ATOM 329 C C . THR A 1 45 ? 14.641 -68.062 -12.477 1 58.44 45 THR A C 1
ATOM 331 O O . THR A 1 45 ? 14.609 -69.312 -12.203 1 58.44 45 THR A O 1
ATOM 334 N N . LYS A 1 46 ? 15.617 -67.312 -11.906 1 60.09 46 LYS A N 1
ATOM 335 C CA . LYS A 1 46 ? 15.82 -67.688 -10.5 1 60.09 46 LYS A CA 1
ATOM 336 C C . LYS A 1 46 ? 14.602 -67.312 -9.664 1 60.09 46 LYS A C 1
ATOM 338 O O . LYS A 1 46 ? 13.812 -66.438 -10.062 1 60.09 46 LYS A O 1
ATOM 343 N N . ASP A 1 47 ? 14.367 -68 -8.531 1 59.53 47 ASP A N 1
ATOM 344 C CA . ASP A 1 47 ? 13.258 -67.875 -7.598 1 59.53 47 ASP A CA 1
ATOM 345 C C . ASP A 1 47 ? 13.156 -66.438 -7.094 1 59.53 47 ASP A C 1
ATOM 347 O O . ASP A 1 47 ? 12.18 -66.062 -6.426 1 59.53 47 ASP A O 1
ATOM 351 N N . SER A 1 48 ? 14.07 -65.562 -7.582 1 64.81 48 SER A N 1
ATOM 352 C CA . SER A 1 48 ? 14.016 -64.25 -7.016 1 64.81 48 SER A CA 1
ATOM 353 C C . SER A 1 48 ? 14.117 -63.188 -8.109 1 64.81 48 SER A C 1
ATOM 355 O O . SER A 1 48 ? 14.586 -62.062 -7.855 1 64.81 48 SER A O 1
ATOM 357 N N . ASP A 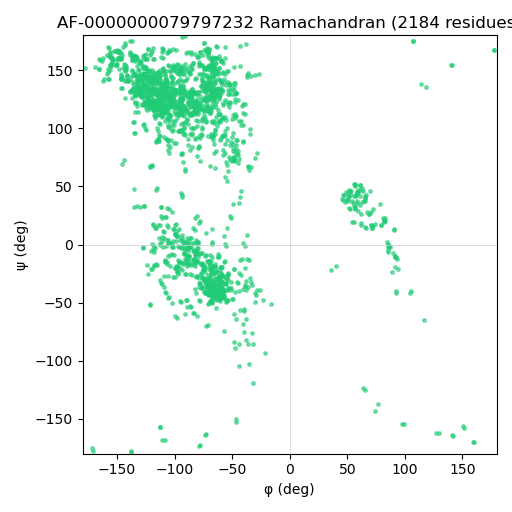1 49 ? 13.555 -63.594 -9.289 1 81.69 49 ASP A N 1
ATOM 358 C CA . ASP A 1 49 ? 13.758 -62.656 -10.383 1 81.69 49 ASP A CA 1
ATOM 359 C C . ASP A 1 49 ? 12.438 -62.031 -10.812 1 81.69 49 ASP A C 1
ATOM 361 O O . ASP A 1 49 ? 11.383 -62.656 -10.703 1 81.69 49 ASP A O 1
ATOM 365 N N . SER A 1 50 ? 12.453 -60.719 -11.258 1 89 50 SER A N 1
ATOM 366 C CA . SER A 1 50 ? 11.375 -60 -11.93 1 89 50 SER A CA 1
ATOM 367 C C . SER A 1 50 ? 11.383 -60.25 -13.43 1 89 50 SER A C 1
ATOM 369 O O . SER A 1 50 ? 12.367 -60.75 -13.977 1 89 50 SER A O 1
ATOM 371 N N . TYR A 1 51 ? 10.297 -60.188 -14.016 1 90.19 51 TYR A N 1
ATOM 372 C CA . TYR A 1 51 ? 10.305 -60.219 -15.477 1 90.19 51 TYR A CA 1
ATOM 373 C C . TYR A 1 51 ? 9.102 -59.5 -16.047 1 90.19 51 TYR A C 1
ATOM 375 O O . TYR A 1 51 ? 8.164 -59.156 -15.328 1 90.19 51 TYR A O 1
ATOM 383 N N . GLN A 1 52 ? 9.102 -59.219 -17.281 1 92.88 52 GLN A N 1
ATOM 384 C CA . GLN A 1 52 ? 7.992 -58.719 -18.094 1 92.88 52 GLN A CA 1
ATOM 385 C C . GLN A 1 52 ? 7.922 -59.438 -19.422 1 92.88 52 GLN A C 1
ATOM 387 O O . GLN A 1 52 ? 8.953 -59.812 -20 1 92.88 52 GLN A O 1
ATOM 392 N N . ALA A 1 53 ? 6.656 -59.75 -19.875 1 92.25 53 ALA A N 1
ATOM 393 C CA . ALA A 1 53 ? 6.488 -60.469 -21.141 1 92.25 53 ALA A CA 1
ATOM 394 C C . ALA A 1 53 ? 5.094 -60.25 -21.719 1 92.25 53 ALA A C 1
ATOM 396 O O . ALA A 1 53 ? 4.148 -59.969 -20.984 1 92.25 53 ALA A O 1
ATOM 397 N N . THR A 1 54 ? 5.051 -60.312 -22.969 1 93.75 54 THR A N 1
ATOM 398 C CA . THR A 1 54 ? 3.771 -60.438 -23.656 1 93.75 54 THR A CA 1
ATOM 399 C C . THR A 1 54 ? 3.494 -61.906 -23.984 1 93.75 54 THR A C 1
ATOM 401 O O . THR A 1 54 ? 4.301 -62.562 -24.641 1 93.75 54 THR A O 1
ATOM 404 N N . VAL A 1 55 ? 2.352 -62.406 -23.516 1 94 55 VAL A N 1
ATOM 405 C CA . VAL A 1 55 ? 2.027 -63.812 -23.688 1 94 55 VAL A CA 1
ATOM 406 C C . VAL A 1 55 ? 0.751 -63.969 -24.516 1 94 55 VAL A C 1
ATOM 408 O O . VAL A 1 55 ? -0.292 -63.406 -24.156 1 94 55 VAL A O 1
ATOM 411 N N . GLU A 1 56 ? 0.882 -64.562 -25.625 1 95.25 56 GLU A N 1
ATOM 412 C CA . GLU A 1 56 ? -0.32 -65 -26.344 1 95.25 56 GLU A CA 1
ATOM 413 C C . GLU A 1 56 ? -0.824 -66.375 -25.844 1 95.25 56 GLU A C 1
ATOM 415 O O . GLU A 1 56 ? -0.075 -67.312 -25.828 1 95.25 56 GLU A O 1
ATOM 420 N N . VAL A 1 57 ? -1.993 -66.375 -25.438 1 94.19 57 VAL A N 1
ATOM 421 C CA . VAL A 1 57 ? -2.605 -67.625 -24.922 1 94.19 57 VAL A CA 1
ATOM 422 C C . VAL A 1 57 ? -3.615 -68.125 -25.938 1 94.19 57 VAL A C 1
ATOM 424 O O . VAL A 1 57 ? -4.582 -67.438 -26.281 1 94.19 57 VAL A O 1
ATOM 427 N N . ASN A 1 58 ? -3.35 -69.312 -26.406 1 94.44 58 ASN A N 1
ATOM 428 C CA . ASN A 1 58 ? -4.258 -70 -27.328 1 94.44 58 ASN A CA 1
ATOM 429 C C . ASN A 1 58 ? -4.941 -71.188 -26.672 1 94.44 58 ASN A C 1
ATOM 431 O O . ASN A 1 58 ? -4.281 -72.188 -26.328 1 94.44 58 ASN A O 1
ATOM 435 N N . ILE A 1 59 ? -6.164 -71.062 -26.516 1 93.12 59 ILE A N 1
ATOM 436 C CA . ILE A 1 59 ? -6.984 -72.125 -25.938 1 93.12 59 ILE A CA 1
ATOM 437 C C . ILE A 1 59 ? -7.602 -72.938 -27.031 1 93.12 59 ILE A C 1
ATOM 439 O O . ILE A 1 59 ? -8.711 -72.688 -27.484 1 93.12 59 ILE A O 1
ATOM 443 N N . LEU A 1 60 ? -6.969 -74.062 -27.328 1 89.94 60 LEU A N 1
ATOM 444 C CA . LEU A 1 60 ? -7.289 -74.875 -28.516 1 89.94 60 LEU A CA 1
ATOM 445 C C . LEU A 1 60 ? -8.641 -75.562 -28.344 1 89.94 60 LEU A C 1
ATOM 447 O O . LEU A 1 60 ? -9.398 -75.688 -29.312 1 89.94 60 LEU A O 1
ATOM 451 N N . ASP A 1 61 ? -8.922 -75.938 -27.109 1 85.12 61 ASP A N 1
ATOM 452 C CA . ASP A 1 61 ? -10.141 -76.688 -26.875 1 85.12 61 ASP A CA 1
ATOM 453 C C . ASP A 1 61 ? -11.375 -75.75 -26.922 1 85.12 61 ASP A C 1
ATOM 455 O O . ASP A 1 61 ? -12.5 -76.25 -27.078 1 85.12 61 ASP A O 1
ATOM 459 N N . LYS A 1 62 ? -11.188 -74.5 -26.844 1 89.31 62 LYS A N 1
ATOM 460 C CA . LYS A 1 62 ? -12.312 -73.562 -26.875 1 89.31 62 LYS A CA 1
ATOM 461 C C . LYS A 1 62 ? -12.211 -72.625 -28.078 1 89.31 62 LYS A C 1
ATOM 463 O O . LYS A 1 62 ? -13.031 -71.75 -28.234 1 89.31 62 LYS A O 1
ATOM 468 N N . ASN A 1 63 ? -11.273 -72.625 -28.844 1 88.88 63 ASN A N 1
ATOM 469 C CA . ASN A 1 63 ? -11.094 -72 -30.125 1 88.88 63 ASN A CA 1
ATOM 470 C C . ASN A 1 63 ? -10.992 -70.5 -29.969 1 88.88 63 ASN A C 1
ATOM 472 O O . ASN A 1 63 ? -11.695 -69.75 -30.641 1 88.88 63 ASN A O 1
ATOM 476 N N . TYR A 1 64 ? -10.227 -70 -29.047 1 91.88 64 TYR A N 1
ATOM 477 C CA . TYR A 1 64 ? -9.992 -68.625 -28.938 1 91.88 64 TYR A CA 1
ATOM 478 C C . TYR A 1 64 ? -8.586 -68.312 -28.438 1 91.88 64 TYR A C 1
ATOM 480 O O . TYR A 1 64 ? -7.922 -69.188 -27.891 1 91.88 64 TYR A O 1
ATOM 488 N N . SER A 1 65 ? -8.172 -67.125 -28.703 1 93.5 65 SER A N 1
ATOM 489 C CA . SER A 1 65 ? -6.895 -66.562 -28.234 1 93.5 65 SER A CA 1
ATOM 490 C C . SER A 1 65 ? -7.086 -65.312 -27.438 1 93.5 65 SER A C 1
ATOM 492 O O . SER A 1 65 ? -8.047 -64.562 -27.641 1 93.5 65 SER A O 1
ATOM 494 N N . TYR A 1 66 ? -6.312 -65.062 -26.453 1 93.94 66 TYR A N 1
ATOM 495 C CA . TYR A 1 66 ? -6.172 -63.719 -25.828 1 93.94 66 TYR A CA 1
ATOM 496 C C . TYR A 1 66 ? -4.711 -63.438 -25.516 1 93.94 66 TYR A C 1
ATOM 498 O O . TYR A 1 66 ? -3.846 -64.312 -25.672 1 93.94 66 TYR A O 1
ATOM 506 N N . VAL A 1 67 ? -4.438 -62.188 -25.266 1 94.94 67 VAL A N 1
ATOM 507 C CA . VAL A 1 67 ? -3.066 -61.75 -25.031 1 94.94 67 VAL A CA 1
ATOM 508 C C . VAL A 1 67 ? -2.953 -61.188 -23.609 1 94.94 67 VAL A C 1
ATOM 510 O O . VAL A 1 67 ? -3.857 -60.5 -23.141 1 94.94 67 VAL A O 1
ATOM 513 N N . ILE A 1 68 ? -1.833 -61.531 -22.906 1 94.38 68 ILE A N 1
ATOM 514 C CA . ILE A 1 68 ? -1.562 -61.062 -21.547 1 94.38 68 ILE A CA 1
ATOM 515 C C . ILE A 1 68 ? -0.213 -60.344 -21.516 1 94.38 68 ILE A C 1
ATOM 517 O O . ILE A 1 68 ? 0.793 -60.875 -22 1 94.38 68 ILE A O 1
ATOM 521 N N . ASP A 1 69 ? -0.226 -59.094 -21.062 1 93.44 69 ASP A N 1
ATOM 522 C CA . ASP A 1 69 ? 1.018 -58.469 -20.625 1 93.44 69 ASP A CA 1
ATOM 523 C C . ASP A 1 69 ? 1.269 -58.75 -19.141 1 93.44 69 ASP A C 1
ATOM 525 O O . ASP A 1 69 ? 0.472 -58.344 -18.281 1 93.44 69 ASP A O 1
ATOM 529 N N . GLU A 1 70 ? 2.352 -59.438 -18.875 1 93.69 70 GLU A N 1
ATOM 530 C CA . GLU A 1 70 ? 2.656 -59.844 -17.5 1 93.69 70 GLU A CA 1
ATOM 531 C C . GLU A 1 70 ? 3.861 -59.094 -16.953 1 93.69 70 GLU A C 1
ATOM 533 O O . GLU A 1 70 ? 4.891 -58.969 -17.625 1 93.69 70 GLU A O 1
ATOM 538 N N . PHE A 1 71 ? 3.639 -58.531 -15.742 1 94.69 71 PHE A N 1
ATOM 539 C CA . PHE A 1 71 ? 4.699 -57.844 -15.016 1 94.69 71 PHE A CA 1
ATOM 540 C C . PHE A 1 71 ? 4.871 -58.438 -13.617 1 94.69 71 PHE A C 1
ATOM 542 O O . PHE A 1 71 ? 3.928 -58.438 -12.82 1 94.69 71 PHE A O 1
ATOM 549 N N . LEU A 1 72 ? 5.988 -59 -13.312 1 92.94 72 LEU A N 1
ATOM 550 C CA . LEU A 1 72 ? 6.34 -59.5 -11.992 1 92.94 72 LEU A CA 1
ATOM 551 C C . LEU A 1 72 ? 7.457 -58.656 -11.375 1 92.94 72 LEU A C 1
ATOM 553 O O . LEU A 1 72 ? 8.578 -58.656 -11.875 1 92.94 72 LEU A O 1
ATOM 557 N N . ASP A 1 73 ? 7.133 -57.969 -10.359 1 93.12 73 ASP A N 1
ATOM 558 C CA . ASP A 1 73 ? 8.102 -57.156 -9.609 1 93.12 73 ASP A CA 1
ATOM 559 C C . ASP A 1 73 ? 8.406 -57.812 -8.258 1 93.12 73 ASP A C 1
ATOM 561 O O . ASP A 1 73 ? 7.758 -57.531 -7.258 1 93.12 73 ASP A O 1
ATOM 565 N N . TYR A 1 74 ? 9.391 -58.625 -8.281 1 90.06 74 TYR A N 1
ATOM 566 C CA . TYR A 1 74 ? 9.719 -59.406 -7.094 1 90.06 74 TYR A CA 1
ATOM 567 C C . TYR A 1 74 ? 10.164 -58.531 -5.949 1 90.06 74 TYR A C 1
ATOM 569 O O . TYR A 1 74 ? 9.734 -58.688 -4.809 1 90.06 74 TYR A O 1
ATOM 577 N N . GLU A 1 75 ? 10.984 -57.562 -6.238 1 87.12 75 GLU A N 1
ATOM 578 C CA . GLU A 1 75 ? 11.508 -56.688 -5.203 1 87.12 75 GLU A CA 1
ATOM 579 C C . GLU A 1 75 ? 10.406 -55.812 -4.625 1 87.12 75 GLU A C 1
ATOM 581 O O . GLU A 1 75 ? 10.375 -55.531 -3.42 1 87.12 75 GLU A O 1
ATOM 586 N N . GLY A 1 76 ? 9.477 -55.344 -5.477 1 90.12 76 GLY A N 1
ATOM 587 C CA . GLY A 1 76 ? 8.375 -54.5 -5.023 1 90.12 76 GLY A CA 1
ATOM 588 C C . GLY A 1 76 ? 7.219 -55.281 -4.445 1 90.12 76 GLY A C 1
ATOM 589 O O . GLY A 1 76 ? 6.262 -54.719 -3.92 1 90.12 76 GLY A O 1
ATOM 590 N N . ASN A 1 77 ? 7.277 -56.656 -4.516 1 91.44 77 ASN A N 1
ATOM 591 C CA . ASN A 1 77 ? 6.281 -57.562 -3.977 1 91.44 77 ASN A CA 1
ATOM 592 C C . ASN A 1 77 ? 4.902 -57.312 -4.57 1 91.44 77 ASN A C 1
ATOM 594 O O . ASN A 1 77 ? 3.926 -57.125 -3.838 1 91.44 77 ASN A O 1
ATOM 598 N N . ARG A 1 78 ? 4.871 -57.156 -5.84 1 93.44 78 ARG A N 1
ATOM 599 C CA . ARG A 1 78 ? 3.65 -56.875 -6.586 1 93.44 78 ARG A CA 1
ATOM 600 C C . ARG A 1 78 ? 3.717 -57.438 -7.996 1 93.44 78 ARG A C 1
ATOM 602 O O . ARG A 1 78 ? 4.777 -57.906 -8.445 1 93.44 78 ARG A O 1
ATOM 609 N N . ALA A 1 79 ? 2.559 -57.469 -8.672 1 93.94 79 ALA A N 1
ATOM 610 C CA . ALA A 1 79 ? 2.469 -58 -10.039 1 93.94 79 ALA A CA 1
ATOM 611 C C . ALA A 1 79 ? 1.297 -57.375 -10.789 1 93.94 79 ALA A C 1
ATOM 613 O O . ALA A 1 79 ? 0.411 -56.75 -10.172 1 93.94 79 ALA A O 1
ATOM 614 N N . LEU A 1 80 ? 1.352 -57.375 -12.039 1 95.31 80 LEU A N 1
ATOM 615 C CA . LEU A 1 80 ? 0.315 -56.812 -12.906 1 95.31 80 LEU A CA 1
ATOM 616 C C . LEU A 1 80 ? 0.079 -57.719 -14.109 1 95.31 80 LEU A C 1
ATOM 618 O O . LEU A 1 80 ? 1.032 -58.219 -14.711 1 95.31 80 LEU A O 1
ATOM 622 N N . MET A 1 81 ? -1.121 -58 -14.375 1 94 81 MET A N 1
ATOM 623 C CA . MET A 1 81 ? -1.541 -58.688 -15.586 1 94 81 MET A CA 1
ATOM 624 C C . MET A 1 81 ? -2.561 -57.875 -16.359 1 94 81 MET A C 1
ATOM 626 O O . MET A 1 81 ? -3.613 -57.531 -15.828 1 94 81 MET A O 1
ATOM 630 N N . ARG A 1 82 ? -2.238 -57.562 -17.5 1 94.12 82 ARG A N 1
ATOM 631 C CA . ARG A 1 82 ? -3.188 -56.938 -18.422 1 94.12 82 ARG A CA 1
ATOM 632 C C . ARG A 1 82 ? -3.672 -57.906 -19.469 1 94.12 82 ARG A C 1
ATOM 634 O O . ARG A 1 82 ? -2.875 -58.438 -20.25 1 94.12 82 ARG A O 1
ATOM 641 N N . VAL A 1 83 ? -4.93 -58.094 -19.547 1 93.31 83 VAL A N 1
ATOM 642 C CA . VAL A 1 83 ? -5.5 -59.094 -20.438 1 93.31 83 VAL A CA 1
ATOM 643 C C . VAL A 1 83 ? -6.324 -58.438 -21.531 1 93.31 83 VAL A C 1
ATOM 645 O O . VAL A 1 83 ? -7.176 -57.594 -21.25 1 93.31 83 VAL A O 1
ATOM 648 N N . GLN A 1 84 ? -5.961 -58.75 -22.656 1 92.5 84 GLN A N 1
ATOM 649 C CA . GLN A 1 84 ? -6.746 -58.312 -23.797 1 92.5 84 GLN A CA 1
ATOM 650 C C . GLN A 1 84 ? -7.527 -59.469 -24.406 1 92.5 84 GLN A C 1
ATOM 652 O O . GLN A 1 84 ? -6.93 -60.438 -24.922 1 92.5 84 GLN A O 1
ATOM 657 N N . LYS A 1 85 ? -8.812 -59.406 -24.297 1 90.25 85 LYS A N 1
ATOM 658 C CA . LYS A 1 85 ? -9.688 -60.438 -24.812 1 90.25 85 LYS A CA 1
ATOM 659 C C . LYS A 1 85 ? -10.836 -59.875 -25.641 1 90.25 85 LYS A C 1
ATOM 661 O O . LYS A 1 85 ? -11.641 -59.094 -25.125 1 90.25 85 LYS A O 1
ATOM 666 N N . ARG A 1 86 ? -10.859 -60.156 -26.953 1 87.81 86 ARG A N 1
ATOM 667 C CA . ARG A 1 86 ? -11.922 -59.719 -27.859 1 87.81 86 ARG A CA 1
ATOM 668 C C . ARG A 1 86 ? -12.062 -58.219 -27.859 1 87.81 86 ARG A C 1
ATOM 670 O O . ARG A 1 86 ? -13.18 -57.688 -27.781 1 87.81 86 ARG A O 1
ATOM 677 N N . GLY A 1 87 ? -10.93 -57.625 -27.734 1 84 87 GLY A N 1
ATOM 678 C CA . GLY A 1 87 ? -10.938 -56.156 -27.812 1 84 87 GLY A CA 1
ATOM 679 C C . GLY A 1 87 ? -11.086 -55.5 -26.469 1 84 87 GLY A C 1
ATOM 680 O O . GLY A 1 87 ? -10.977 -54.281 -26.375 1 84 87 GLY A O 1
ATOM 681 N N . LEU A 1 88 ? -11.383 -56.25 -25.438 1 87.06 88 LEU A N 1
ATOM 682 C CA . LEU A 1 88 ? -11.547 -55.688 -24.109 1 87.06 88 LEU A CA 1
ATOM 683 C C . LEU A 1 88 ? -10.289 -55.875 -23.266 1 87.06 88 LEU A C 1
ATOM 685 O O . LEU A 1 88 ? -9.68 -56.969 -23.312 1 87.06 88 LEU A O 1
ATOM 689 N N . GLN A 1 89 ? -9.922 -54.781 -22.656 1 89.62 89 GLN A N 1
ATOM 690 C CA . GLN A 1 89 ? -8.734 -54.844 -21.812 1 89.62 89 GLN A CA 1
ATOM 691 C C . GLN A 1 89 ? -9.117 -54.844 -20.328 1 89.62 89 GLN A C 1
ATOM 693 O O . GLN A 1 89 ? -9.984 -54.094 -19.906 1 89.62 89 GLN A O 1
ATOM 698 N N . SER A 1 90 ? -8.617 -55.812 -19.562 1 92.88 90 SER A N 1
ATOM 699 C CA . SER A 1 90 ? -8.75 -55.875 -18.109 1 92.88 90 SER A CA 1
ATOM 700 C C . SER A 1 90 ? -7.383 -55.906 -17.438 1 92.88 90 SER A C 1
ATOM 702 O O . SER A 1 90 ? -6.422 -56.469 -17.984 1 92.88 90 SER A O 1
ATOM 704 N N . SER A 1 91 ? -7.355 -55.25 -16.328 1 94.81 91 SER A N 1
ATOM 705 C CA . SER A 1 91 ? -6.109 -55.219 -15.562 1 94.81 91 SER A CA 1
ATOM 706 C C . SER A 1 91 ? -6.285 -55.844 -14.188 1 94.81 91 SER A C 1
ATOM 708 O O . SER A 1 91 ? -7.305 -55.625 -13.531 1 94.81 91 SER A O 1
ATOM 710 N N . TYR A 1 92 ? -5.363 -56.688 -13.82 1 94.25 92 TYR A N 1
ATOM 711 C CA . TYR A 1 92 ? -5.285 -57.312 -12.508 1 94.25 92 TYR A CA 1
ATOM 712 C C . TYR A 1 92 ? -4.008 -56.906 -11.781 1 94.25 92 TYR A C 1
ATOM 714 O O . TYR A 1 92 ? -2.906 -57.281 -12.195 1 94.25 92 TYR A O 1
ATOM 722 N N . ILE A 1 93 ? -4.152 -56.125 -10.805 1 95.44 93 ILE A N 1
ATOM 723 C CA . ILE A 1 93 ? -3.004 -55.656 -10.031 1 95.44 93 ILE A CA 1
ATOM 724 C C . ILE A 1 93 ? -2.943 -56.406 -8.695 1 95.44 93 ILE A C 1
ATOM 726 O O . ILE A 1 93 ? -3.914 -56.375 -7.934 1 95.44 93 ILE A O 1
ATOM 730 N N . PHE A 1 94 ? -1.797 -57.031 -8.367 1 93.75 94 PHE A N 1
ATOM 731 C CA . PHE A 1 94 ? -1.582 -57.781 -7.133 1 93.75 94 PHE A CA 1
ATOM 732 C C . PHE A 1 94 ? -0.661 -57.031 -6.191 1 93.75 94 PHE A C 1
ATOM 734 O O . PHE A 1 94 ? 0.472 -56.688 -6.551 1 93.75 94 PHE A O 1
ATOM 741 N N . SER A 1 95 ? -1.178 -56.75 -5.086 1 92.81 95 SER A N 1
ATOM 742 C CA . SER A 1 95 ? -0.36 -56.156 -4.027 1 92.81 95 SER A CA 1
ATOM 743 C C . SER A 1 95 ? -0.244 -57.125 -2.832 1 92.81 95 SER A C 1
ATOM 745 O O . SER A 1 95 ? -1.192 -57.25 -2.061 1 92.81 95 SER A O 1
ATOM 747 N N . TYR A 1 96 ? 0.868 -57.594 -2.629 1 91.12 96 TYR A N 1
ATOM 748 C CA . TYR A 1 96 ? 1.047 -58.594 -1.585 1 91.12 96 TYR A CA 1
ATOM 749 C C . TYR A 1 96 ? 1.294 -57.938 -0.233 1 91.12 96 TYR A C 1
ATOM 751 O O . TYR A 1 96 ? 1.036 -58.531 0.813 1 91.12 96 TYR A O 1
ATOM 759 N N . ASP A 1 97 ? 1.796 -56.75 -0.266 1 88.38 97 ASP A N 1
ATOM 760 C CA . ASP A 1 97 ? 1.999 -56.031 0.991 1 88.38 97 ASP A CA 1
ATOM 761 C C . ASP A 1 97 ? 0.677 -55.844 1.728 1 88.38 97 ASP A C 1
ATOM 763 O O . ASP A 1 97 ? 0.632 -55.906 2.959 1 88.38 97 ASP A O 1
ATOM 767 N N . THR A 1 98 ? -0.381 -55.625 0.973 1 90 98 THR A N 1
ATOM 768 C CA . THR A 1 98 ? -1.683 -55.344 1.582 1 90 98 THR A CA 1
ATOM 769 C C . THR A 1 98 ? -2.621 -56.531 1.36 1 90 98 THR A C 1
ATOM 771 O O . THR A 1 98 ? -3.777 -56.5 1.788 1 90 98 THR A O 1
ATOM 774 N N . ASP A 1 99 ? -2.25 -57.594 0.676 1 89.19 99 ASP A N 1
ATOM 775 C CA . ASP A 1 99 ? -3.053 -58.75 0.318 1 89.19 99 ASP A CA 1
ATOM 776 C C . ASP A 1 99 ? -4.297 -58.344 -0.466 1 89.19 99 ASP A C 1
ATOM 778 O O . ASP A 1 99 ? -5.414 -58.688 -0.099 1 89.19 99 ASP A O 1
ATOM 782 N N . GLU A 1 100 ? -4.055 -57.531 -1.522 1 92.06 100 GLU A N 1
ATOM 783 C CA . GLU A 1 100 ? -5.18 -57.031 -2.305 1 92.06 100 GLU A CA 1
ATOM 784 C C . GLU A 1 100 ? -5.004 -57.344 -3.789 1 92.06 100 GLU A C 1
ATOM 786 O O . GLU A 1 100 ? -3.893 -57.25 -4.316 1 92.06 100 GLU A O 1
ATOM 791 N N . LEU A 1 101 ? -6.012 -57.75 -4.426 1 93.31 101 LEU A N 1
ATOM 792 C CA . LEU A 1 101 ? -6.141 -57.875 -5.871 1 93.31 101 LEU A CA 1
ATOM 793 C C . LEU A 1 101 ? -7.125 -56.875 -6.426 1 93.31 101 LEU A C 1
ATOM 795 O O . LEU A 1 101 ? -8.305 -56.875 -6.07 1 93.31 101 LEU A O 1
ATOM 799 N N . PHE A 1 102 ? -6.609 -55.969 -7.223 1 94.88 102 PHE A N 1
ATOM 800 C CA . PHE A 1 102 ? -7.457 -55 -7.895 1 94.88 102 PHE A CA 1
ATOM 801 C C . PHE A 1 102 ? -7.84 -55.5 -9.289 1 94.88 102 PHE A C 1
ATOM 803 O O . PHE A 1 102 ? -6.969 -55.75 -10.125 1 94.88 102 PHE A O 1
ATOM 810 N N . THR A 1 103 ? -9.039 -55.688 -9.578 1 94.31 103 THR A N 1
ATOM 811 C CA . THR A 1 103 ? -9.562 -56.031 -10.891 1 94.31 103 THR A CA 1
ATOM 812 C C . THR A 1 103 ? -10.227 -54.844 -11.562 1 94.31 103 THR A C 1
ATOM 814 O O . THR A 1 103 ? -11.234 -54.344 -11.078 1 94.31 103 THR A O 1
ATOM 817 N N . ILE A 1 104 ? -9.594 -54.438 -12.539 1 95 104 ILE A N 1
ATOM 818 C CA . ILE A 1 104 ? -10.07 -53.219 -13.219 1 95 104 ILE A CA 1
ATOM 819 C C . ILE A 1 104 ? -10.531 -53.594 -14.625 1 95 104 ILE A C 1
ATOM 821 O O . ILE A 1 104 ? -9.766 -54.156 -15.406 1 95 104 ILE A O 1
ATOM 825 N N . SER A 1 105 ? -11.734 -53.281 -14.961 1 91.56 105 SER A N 1
ATOM 826 C CA . SER A 1 105 ? -12.305 -53.438 -16.297 1 91.56 105 SER A CA 1
ATOM 827 C C . SER A 1 105 ? -13.305 -52.344 -16.609 1 91.56 105 SER A C 1
ATOM 829 O O . SER A 1 105 ? -14.141 -52 -15.773 1 91.56 105 SER A O 1
ATOM 831 N N . ASP A 1 106 ? -13.242 -51.781 -17.75 1 83.19 106 ASP A N 1
ATOM 832 C CA . ASP A 1 106 ? -14.148 -50.719 -18.188 1 83.19 106 ASP A CA 1
ATOM 833 C C . ASP A 1 106 ? -14.234 -49.625 -17.156 1 83.19 106 ASP A C 1
ATOM 835 O O . ASP A 1 106 ? -15.328 -49.219 -16.75 1 83.19 106 ASP A O 1
ATOM 839 N N . ASN A 1 107 ? -13.125 -49.281 -16.531 1 82.31 107 ASN A N 1
ATOM 840 C CA . ASN A 1 107 ? -12.992 -48.188 -15.562 1 82.31 107 ASN A CA 1
ATOM 841 C C . ASN A 1 107 ? -13.688 -48.531 -14.242 1 82.31 107 ASN A C 1
ATOM 843 O O . ASN A 1 107 ? -14.062 -47.625 -13.492 1 82.31 107 ASN A O 1
ATOM 847 N N . MET A 1 108 ? -14 -49.781 -14.086 1 89.88 108 MET A N 1
ATOM 848 C CA . MET A 1 108 ? -14.531 -50.25 -12.812 1 89.88 108 MET A CA 1
ATOM 849 C C . MET A 1 108 ? -13.5 -51.094 -12.078 1 89.88 108 MET A C 1
ATOM 851 O O . MET A 1 108 ? -12.766 -51.875 -12.703 1 89.88 108 MET A O 1
ATOM 855 N N . CYS A 1 109 ? -13.438 -50.844 -10.82 1 94.81 109 CYS A N 1
ATOM 856 C CA . CYS A 1 109 ? -12.438 -51.531 -10.008 1 94.81 109 CYS A CA 1
ATOM 857 C C . CYS A 1 109 ? -13.102 -52.344 -8.891 1 94.81 109 CYS A C 1
ATOM 859 O O . CYS A 1 109 ? -14.008 -51.844 -8.219 1 94.81 109 CYS A O 1
ATOM 861 N N . SER A 1 110 ? -12.805 -53.594 -8.727 1 93.19 110 SER A N 1
ATOM 862 C CA . SER A 1 110 ? -13.18 -54.406 -7.578 1 93.19 110 SER A CA 1
ATOM 863 C C . SER A 1 110 ? -11.961 -54.875 -6.816 1 93.19 110 SER A C 1
ATOM 865 O O . SER A 1 110 ? -10.922 -55.188 -7.414 1 93.19 110 SER A O 1
ATOM 867 N N . VAL A 1 111 ? -12.094 -54.906 -5.535 1 94.56 111 VAL A N 1
ATOM 868 C CA . VAL A 1 111 ? -10.984 -55.312 -4.684 1 94.56 111 VAL A CA 1
ATOM 869 C C . VAL A 1 111 ? -11.328 -56.625 -3.979 1 94.56 111 VAL A C 1
ATOM 871 O O . VAL A 1 111 ? -12.445 -56.781 -3.494 1 94.56 111 VAL A O 1
ATOM 874 N N . SER A 1 112 ? -10.445 -57.531 -4.027 1 91.06 112 SER A N 1
ATOM 875 C CA . SER A 1 112 ? -10.562 -58.781 -3.301 1 91.06 112 SER A CA 1
ATOM 876 C C . SER A 1 112 ? -9.234 -59.188 -2.68 1 91.06 112 SER A C 1
ATOM 878 O O . SER A 1 112 ? -8.195 -58.625 -2.98 1 91.06 112 SER A O 1
ATOM 880 N N . ASN A 1 113 ? -9.312 -60.094 -1.734 1 89.31 113 ASN A N 1
ATOM 881 C CA . ASN A 1 113 ? -8.078 -60.656 -1.181 1 89.31 113 ASN A CA 1
ATOM 882 C C . ASN A 1 113 ? -7.422 -61.625 -2.146 1 89.31 113 ASN A C 1
ATOM 884 O O . ASN A 1 113 ? -8.109 -62.406 -2.812 1 89.31 113 ASN A O 1
ATOM 888 N N . ILE A 1 114 ? -6.086 -61.438 -2.264 1 88.56 114 ILE A N 1
ATOM 889 C CA . ILE A 1 114 ? -5.348 -62.344 -3.135 1 88.56 114 ILE A CA 1
ATOM 890 C C . ILE A 1 114 ? -5.574 -63.812 -2.689 1 88.56 114 ILE A C 1
ATOM 892 O O . ILE A 1 114 ? -5.719 -64.688 -3.521 1 88.56 114 ILE A O 1
ATOM 896 N N . SER A 1 115 ? -5.73 -64.062 -1.361 1 77.81 115 SER A N 1
ATOM 897 C CA . SER A 1 115 ? -5.875 -65.375 -0.785 1 77.81 115 SER A CA 1
ATOM 898 C C . SER A 1 115 ? -7.203 -66 -1.192 1 77.81 115 SER A C 1
ATOM 900 O O . SER A 1 115 ? -7.312 -67.25 -1.261 1 77.81 115 SER A O 1
ATOM 902 N N . ASP A 1 116 ? -8.148 -65.188 -1.512 1 75.19 116 ASP A N 1
ATOM 903 C CA . ASP A 1 116 ? -9.484 -65.688 -1.831 1 75.19 116 ASP A CA 1
ATOM 904 C C . ASP A 1 116 ? -9.703 -65.688 -3.34 1 75.19 116 ASP A C 1
ATOM 906 O O . ASP A 1 116 ? -10.758 -66.125 -3.805 1 75.19 116 ASP A O 1
ATOM 910 N N . SER A 1 117 ? -8.672 -65.25 -3.928 1 76.38 117 SER A N 1
ATOM 911 C CA . SER A 1 117 ? -8.898 -65.125 -5.363 1 76.38 117 SER A CA 1
ATOM 912 C C . SER A 1 117 ? -8.453 -66.375 -6.121 1 76.38 117 SER A C 1
ATOM 914 O O . SER A 1 117 ? -7.547 -67.062 -5.684 1 76.38 117 SER A O 1
ATOM 916 N N . GLN A 1 118 ? -9.156 -66.625 -7.211 1 65.69 118 GLN A N 1
ATOM 917 C CA . GLN A 1 118 ? -8.805 -67.688 -8.102 1 65.69 118 GLN A CA 1
ATOM 918 C C . GLN A 1 118 ? -7.516 -67.375 -8.867 1 65.69 118 GLN A C 1
ATOM 920 O O . GLN A 1 118 ? -6.879 -68.312 -9.406 1 65.69 118 GLN A O 1
ATOM 925 N N . PHE A 1 119 ? -7.129 -66.125 -8.805 1 67.56 119 PHE A N 1
ATOM 926 C CA . PHE A 1 119 ? -5.969 -65.75 -9.594 1 67.56 119 PHE A CA 1
ATOM 927 C C . PHE A 1 119 ? -4.68 -65.938 -8.805 1 67.56 119 PHE A C 1
ATOM 929 O O . PHE A 1 119 ? -3.586 -65.688 -9.32 1 67.56 119 PHE A O 1
ATOM 936 N N . GLY A 1 120 ? -4.844 -66.312 -7.59 1 64.25 120 GLY A N 1
ATOM 937 C CA . GLY A 1 120 ? -3.668 -66.625 -6.777 1 64.25 120 GLY A CA 1
ATOM 938 C C . GLY A 1 120 ? -2.762 -67.688 -7.387 1 64.25 120 GLY A C 1
ATOM 939 O O . GLY A 1 120 ? -1.573 -67.75 -7.066 1 64.25 120 GLY A O 1
ATOM 940 N N . PHE A 1 121 ? -3.328 -68.312 -8.344 1 66.25 121 PHE A N 1
ATOM 941 C CA . PHE A 1 121 ? -2.59 -69.438 -8.969 1 66.25 121 PHE A CA 1
ATOM 942 C C . PHE A 1 121 ? -1.492 -68.875 -9.875 1 66.25 121 PHE A C 1
ATOM 944 O O . PHE A 1 121 ? -0.472 -69.562 -10.086 1 66.25 121 PHE A O 1
ATOM 951 N N . VAL A 1 122 ? -1.586 -67.688 -10.328 1 76.38 122 VAL A N 1
ATOM 952 C CA . VAL A 1 122 ? -0.627 -67.188 -11.312 1 76.38 122 VAL A CA 1
ATOM 953 C C . VAL A 1 122 ? 0.625 -66.688 -10.602 1 76.38 122 VAL A C 1
ATOM 955 O O . VAL A 1 122 ? 1.729 -67.188 -10.852 1 76.38 122 VAL A O 1
ATOM 958 N N . PHE A 1 123 ? 0.461 -65.688 -9.695 1 83.38 123 PHE A N 1
ATOM 959 C CA . PHE A 1 123 ? 1.61 -65.062 -9.047 1 83.38 123 PHE A CA 1
ATOM 960 C C . PHE A 1 123 ? 1.732 -65.562 -7.598 1 83.38 123 PHE A C 1
ATOM 962 O O . PHE A 1 123 ? 2.582 -65.062 -6.859 1 83.38 123 PHE A O 1
ATOM 969 N N . GLY A 1 124 ? 0.951 -66.375 -7.156 1 77.12 124 GLY A N 1
ATOM 970 C CA . GLY A 1 124 ? 0.978 -66.875 -5.797 1 77.12 124 GLY A CA 1
ATOM 971 C C . GLY A 1 124 ? -0.262 -66.562 -5 1 77.12 124 GLY A C 1
ATOM 972 O O . GLY A 1 124 ? -0.836 -65.5 -5.188 1 77.12 124 GLY A O 1
ATOM 973 N N . ASP A 1 125 ? -0.782 -67.5 -4.266 1 65.5 125 ASP A N 1
ATOM 974 C CA . ASP A 1 125 ? -1.997 -67.312 -3.479 1 65.5 125 ASP A CA 1
ATOM 975 C C . ASP A 1 125 ? -1.687 -66.625 -2.148 1 65.5 125 ASP A C 1
ATOM 977 O O . ASP A 1 125 ? -2.555 -66.562 -1.279 1 65.5 125 ASP A O 1
ATOM 981 N N . GLY A 1 126 ? -0.462 -66.062 -1.986 1 61.84 126 GLY A N 1
ATOM 982 C CA . GLY A 1 126 ? -0.092 -65.438 -0.748 1 61.84 126 GLY A CA 1
ATOM 983 C C . GLY A 1 126 ? 0.493 -66.375 0.286 1 61.84 126 GLY A C 1
ATOM 984 O O . GLY A 1 126 ? 0.812 -65.938 1.402 1 61.84 126 GLY A O 1
ATOM 985 N N . SER A 1 127 ? 0.57 -67.688 -0.006 1 62.09 127 SER A N 1
ATOM 986 C CA . SER A 1 127 ? 1.057 -68.688 0.965 1 62.09 127 SER A CA 1
ATOM 987 C C . SER A 1 127 ? 2.57 -68.562 1.124 1 62.09 127 SER A C 1
ATOM 989 O O . SER A 1 127 ? 3.115 -69 2.156 1 62.09 127 SER A O 1
ATOM 991 N N . GLN A 1 128 ? 3.158 -68 0.071 1 65.88 128 GLN A N 1
ATOM 992 C CA . GLN A 1 128 ? 4.598 -67.812 0.189 1 65.88 128 GLN A CA 1
ATOM 993 C C . GLN A 1 128 ? 4.918 -66.625 1.073 1 65.88 128 GLN A C 1
ATOM 995 O O . GLN A 1 128 ? 4.328 -65.562 0.91 1 65.88 128 GLN A O 1
ATOM 1000 N N . THR A 1 129 ? 5.547 -66.812 2.17 1 68 129 THR A N 1
ATOM 1001 C CA . THR A 1 129 ? 5.906 -65.75 3.09 1 68 129 THR A CA 1
ATOM 1002 C C . THR A 1 129 ? 7.418 -65.562 3.172 1 68 129 THR A C 1
ATOM 1004 O O . THR A 1 129 ? 8.164 -66.562 3.023 1 68 129 THR A O 1
ATOM 1007 N N . THR A 1 130 ? 7.91 -64.562 2.832 1 67.44 130 THR A N 1
ATOM 1008 C CA . THR A 1 130 ? 9.273 -64.25 3.238 1 67.44 130 THR A CA 1
ATOM 1009 C C . THR A 1 130 ? 9.273 -63.562 4.594 1 67.44 130 THR A C 1
ATOM 1011 O O . THR A 1 130 ? 8.844 -62.406 4.711 1 67.44 130 THR A O 1
ATOM 1014 N N . GLY A 1 131 ? 9.773 -64.25 5.539 1 63.31 131 GLY A N 1
ATOM 1015 C CA . GLY A 1 131 ? 9.586 -63.812 6.91 1 63.31 131 GLY A CA 1
ATOM 1016 C C . GLY A 1 131 ? 8.141 -63.812 7.348 1 63.31 131 GLY A C 1
ATOM 1017 O O . GLY A 1 131 ? 7.453 -64.812 7.234 1 63.31 131 GLY A O 1
ATOM 1018 N N . ASP A 1 132 ? 7.598 -62.781 7.785 1 64.31 132 ASP A N 1
ATOM 1019 C CA . ASP A 1 132 ? 6.23 -62.688 8.289 1 64.31 132 ASP A CA 1
ATOM 1020 C C . ASP A 1 132 ? 5.324 -61.969 7.289 1 64.31 132 ASP A C 1
ATOM 1022 O O . ASP A 1 132 ? 4.188 -61.625 7.609 1 64.31 132 ASP A O 1
ATOM 1026 N N . ARG A 1 133 ? 5.879 -61.844 5.922 1 74.06 133 ARG A N 1
ATOM 1027 C CA . ARG A 1 133 ? 5.086 -61.094 4.957 1 74.06 133 ARG A CA 1
ATOM 1028 C C . ARG A 1 133 ? 4.773 -61.938 3.725 1 74.06 133 ARG A C 1
ATOM 1030 O O . ARG A 1 133 ? 5.621 -62.688 3.26 1 74.06 133 ARG A O 1
ATOM 1037 N N . ARG A 1 134 ? 3.562 -61.938 3.369 1 82.06 134 ARG A N 1
ATOM 1038 C CA . ARG A 1 134 ? 3.193 -62.562 2.098 1 82.06 134 ARG A CA 1
ATOM 1039 C C . ARG A 1 134 ? 4.027 -62 0.954 1 82.06 134 ARG A C 1
ATOM 1041 O O . ARG A 1 134 ? 4.324 -60.781 0.93 1 82.06 134 ARG A O 1
ATOM 1048 N N . HIS A 1 135 ? 4.516 -62.812 0.18 1 85.81 135 HIS A N 1
ATOM 1049 C CA . HIS A 1 135 ? 5.418 -62.375 -0.877 1 85.81 135 HIS A CA 1
ATOM 1050 C C . HIS A 1 135 ? 5.031 -63 -2.221 1 85.81 135 HIS A C 1
ATOM 1052 O O . HIS A 1 135 ? 4.582 -64.125 -2.283 1 85.81 135 HIS A O 1
ATOM 1058 N N . VAL A 1 136 ? 5.152 -62.375 -3.281 1 87.19 136 VAL A N 1
ATOM 1059 C CA . VAL A 1 136 ? 4.875 -62.812 -4.645 1 87.19 136 VAL A CA 1
ATOM 1060 C C . VAL A 1 136 ? 5.84 -63.906 -5.031 1 87.19 136 VAL A C 1
ATOM 1062 O O . VAL A 1 136 ? 6.949 -64 -4.5 1 87.19 136 VAL A O 1
ATOM 1065 N N . PHE A 1 137 ? 5.406 -64.812 -5.957 1 83.25 137 PHE A N 1
ATOM 1066 C CA . PHE A 1 137 ? 6.27 -65.875 -6.484 1 83.25 137 PHE A CA 1
ATOM 1067 C C . PHE A 1 137 ? 7.402 -65.312 -7.312 1 83.25 137 PHE A C 1
ATOM 1069 O O . PHE A 1 137 ? 7.234 -64.25 -7.941 1 83.25 137 PHE A O 1
ATOM 1076 N N . GLY A 1 138 ? 8.523 -65.938 -7.238 1 80 138 GLY A N 1
ATOM 1077 C CA . GLY A 1 138 ? 9.562 -65.625 -8.203 1 80 138 GLY A CA 1
ATOM 1078 C C . GLY A 1 138 ? 9.258 -66.125 -9.602 1 80 138 GLY A C 1
ATOM 1079 O O . GLY A 1 138 ? 8.312 -66.875 -9.797 1 80 138 GLY A O 1
ATOM 1080 N N . SER A 1 139 ? 9.938 -65.688 -10.641 1 84.5 139 SER A N 1
ATOM 1081 C CA . SER A 1 139 ? 9.688 -66 -12.039 1 84.5 139 SER A CA 1
ATOM 1082 C C . SER A 1 139 ? 9.641 -67.5 -12.242 1 84.5 139 SER A C 1
ATOM 1084 O O . SER A 1 139 ? 8.812 -68.062 -12.992 1 84.5 139 SER A O 1
ATOM 1086 N N . GLY A 1 140 ? 10.531 -68.312 -11.555 1 78.56 140 GLY A N 1
ATOM 1087 C CA . GLY A 1 140 ? 10.539 -69.75 -11.672 1 78.56 140 GLY A CA 1
ATOM 1088 C C . GLY A 1 140 ? 9.258 -70.375 -11.188 1 78.56 140 GLY A C 1
ATOM 1089 O O . GLY A 1 140 ? 8.742 -71.312 -11.812 1 78.56 140 GLY A O 1
ATOM 1090 N N . ALA A 1 141 ? 8.781 -69.875 -10.094 1 78.19 141 ALA A N 1
ATOM 1091 C CA . ALA A 1 141 ? 7.555 -70.438 -9.508 1 78.19 141 ALA A CA 1
ATOM 1092 C C . ALA A 1 141 ? 6.336 -70.062 -10.336 1 78.19 141 ALA A C 1
ATOM 1094 O O . ALA A 1 141 ? 5.402 -70.875 -10.484 1 78.19 141 ALA A O 1
ATOM 1095 N N . VAL A 1 142 ? 6.316 -68.875 -10.875 1 81.75 142 VAL A N 1
ATOM 1096 C CA . VAL A 1 142 ? 5.184 -68.375 -11.672 1 81.75 142 VAL A CA 1
ATOM 1097 C C . VAL A 1 142 ? 5.07 -69.25 -12.945 1 81.75 142 VAL A C 1
ATOM 1099 O O . VAL A 1 142 ? 3.965 -69.562 -13.375 1 81.75 142 VAL A O 1
ATOM 1102 N N . LEU A 1 143 ? 6.23 -69.5 -13.508 1 78 143 LEU A N 1
ATOM 1103 C CA . LEU A 1 143 ? 6.25 -70.25 -14.75 1 78 143 LEU A CA 1
ATOM 1104 C C . LEU A 1 143 ? 6.211 -71.75 -14.453 1 78 143 LEU A C 1
ATOM 1106 O O . LEU A 1 143 ? 6.277 -72.562 -15.367 1 78 143 LEU A O 1
ATOM 1110 N N . ARG A 1 144 ? 6.137 -72.062 -13.117 1 71.94 144 ARG A N 1
ATOM 1111 C CA . ARG A 1 144 ? 5.969 -73.375 -12.625 1 71.94 144 ARG A CA 1
ATOM 1112 C C . ARG A 1 144 ? 7.156 -74.25 -13.023 1 71.94 144 ARG A C 1
ATOM 1114 O O . ARG A 1 144 ? 6.977 -75.438 -13.469 1 71.94 144 ARG A O 1
ATOM 1121 N N . PHE A 1 145 ? 8.398 -73.562 -13.016 1 61.12 145 PHE A N 1
ATOM 1122 C CA . PHE A 1 145 ? 9.602 -74.375 -13.273 1 61.12 145 PHE A CA 1
ATOM 1123 C C . PHE A 1 145 ? 9.844 -75.375 -12.148 1 61.12 145 PHE A C 1
ATOM 1125 O O . PHE A 1 145 ? 9.734 -75 -10.969 1 61.12 145 PHE A O 1
ATOM 1132 N N . ALA A 1 146 ? 9.281 -76.375 -12.008 1 51.62 146 ALA A N 1
ATOM 1133 C CA . ALA A 1 146 ? 9.445 -77.438 -11 1 51.62 146 ALA A CA 1
ATOM 1134 C C . ALA A 1 146 ? 10.914 -77.625 -10.617 1 51.62 146 ALA A C 1
ATOM 1136 O O . ALA A 1 146 ? 11.734 -78 -11.438 1 51.62 146 ALA A O 1
ATOM 1137 N N . ALA A 1 147 ? 11.57 -76.688 -9.961 1 45.53 147 ALA A N 1
ATOM 1138 C CA . ALA A 1 147 ? 12.93 -77.062 -9.578 1 45.53 147 ALA A CA 1
ATOM 1139 C C . ALA A 1 147 ? 13.094 -78.562 -9.539 1 45.53 147 ALA A C 1
ATOM 1141 O O . ALA A 1 147 ? 14.031 -79.125 -10.117 1 45.53 147 ALA A O 1
ATOM 1142 N N . ASP A 1 148 ? 12.867 -79 -8.297 1 44.12 148 ASP A N 1
ATOM 1143 C CA . ASP A 1 148 ? 13.594 -80.125 -7.742 1 44.12 148 ASP A CA 1
ATOM 1144 C C . ASP A 1 148 ? 13.422 -81.375 -8.625 1 44.12 148 ASP A C 1
ATOM 1146 O O . ASP A 1 148 ? 14.352 -82.188 -8.758 1 44.12 148 ASP A O 1
ATOM 1150 N N . LYS A 1 149 ? 12.375 -82.25 -8.82 1 49.41 149 LYS A N 1
ATOM 1151 C CA . LYS A 1 149 ? 12.656 -83.625 -8.922 1 49.41 149 LYS A CA 1
ATOM 1152 C C . LYS A 1 149 ? 12.625 -84.125 -10.375 1 49.41 149 LYS A C 1
ATOM 1154 O O . LYS A 1 149 ? 13.312 -85.062 -10.742 1 49.41 149 LYS A O 1
ATOM 1159 N N . HIS A 1 150 ? 11.352 -83.812 -11.414 1 60.06 150 HIS A N 1
ATOM 1160 C CA . HIS A 1 150 ? 11.227 -84.875 -12.414 1 60.06 150 HIS A CA 1
ATOM 1161 C C . HIS A 1 150 ? 11.008 -84.312 -13.805 1 60.06 150 HIS A C 1
ATOM 1163 O O . HIS A 1 150 ? 10.148 -84.75 -14.555 1 60.06 150 HIS A O 1
ATOM 1169 N N . ASP A 1 151 ? 11.883 -83.125 -14.422 1 75.25 151 ASP A N 1
ATOM 1170 C CA . ASP A 1 151 ? 11.703 -82.75 -15.82 1 75.25 151 ASP A CA 1
ATOM 1171 C C . ASP A 1 151 ? 12.367 -83.75 -16.75 1 75.25 151 ASP A C 1
ATOM 1173 O O . ASP A 1 151 ? 13.383 -84.375 -16.391 1 75.25 151 ASP A O 1
ATOM 1177 N N . ILE A 1 152 ? 11.773 -84.062 -17.891 1 78.5 152 ILE A N 1
ATOM 1178 C CA . ILE A 1 152 ? 12.281 -84.938 -18.922 1 78.5 152 ILE A CA 1
ATOM 1179 C C . ILE A 1 152 ? 12.68 -84.188 -20.156 1 78.5 152 ILE A C 1
ATOM 1181 O O . ILE A 1 152 ? 11.891 -83.375 -20.688 1 78.5 152 ILE A O 1
ATOM 1185 N N . TYR A 1 153 ? 13.93 -84.188 -20.531 1 86.12 153 TYR A N 1
ATOM 1186 C CA . TYR A 1 153 ? 14.391 -83.562 -21.766 1 86.12 153 TYR A CA 1
ATOM 1187 C C . TYR A 1 153 ? 13.875 -84.312 -22.984 1 86.12 153 TYR A C 1
ATOM 1189 O O . TYR A 1 153 ? 14.156 -85.5 -23.125 1 86.12 153 TYR A O 1
ATOM 1197 N N . ASN A 1 154 ? 13.086 -83.688 -23.797 1 86.75 154 ASN A N 1
ATOM 1198 C CA . ASN A 1 154 ? 12.461 -84.312 -24.953 1 86.75 154 ASN A CA 1
ATOM 1199 C C . ASN A 1 154 ? 13.195 -84 -26.25 1 86.75 154 ASN A C 1
ATOM 1201 O O . ASN A 1 154 ? 12.664 -84.188 -27.328 1 86.75 154 ASN A O 1
ATOM 1205 N N . GLY A 1 155 ? 14.391 -83.375 -26.125 1 88.38 155 GLY A N 1
ATOM 1206 C CA . GLY A 1 155 ? 15.156 -83.062 -27.328 1 88.38 155 GLY A CA 1
ATOM 1207 C C . GLY A 1 155 ? 14.984 -81.688 -27.797 1 88.38 155 GLY A C 1
ATOM 1208 O O . GLY A 1 155 ? 14.844 -80.75 -27 1 88.38 155 GLY A O 1
ATOM 1209 N N . THR A 1 156 ? 15.188 -81.5 -29.109 1 90.19 156 THR A N 1
ATOM 1210 C CA . THR A 1 156 ? 15.125 -80.188 -29.719 1 90.19 156 THR A CA 1
ATOM 1211 C C . THR A 1 156 ? 13.891 -80.062 -30.594 1 90.19 156 THR A C 1
ATOM 1213 O O . THR A 1 156 ? 13.367 -81.062 -31.109 1 90.19 156 THR A O 1
ATOM 1216 N N . GLY A 1 157 ? 13.25 -78.938 -30.547 1 90.38 157 GLY A N 1
ATOM 1217 C CA . GLY A 1 157 ? 12.109 -78.625 -31.391 1 90.38 157 GLY A CA 1
ATOM 1218 C C . GLY A 1 157 ? 12.18 -77.188 -31.938 1 90.38 157 GLY A C 1
ATOM 1219 O O . GLY A 1 157 ? 13.18 -76.5 -31.75 1 90.38 157 GLY A O 1
ATOM 1220 N N . LEU A 1 158 ? 11.211 -76.875 -32.812 1 91.44 158 LEU A N 1
ATOM 1221 C CA . LEU A 1 158 ? 11.109 -75.562 -33.375 1 91.44 158 LEU A CA 1
ATOM 1222 C C . LEU A 1 158 ? 9.844 -74.875 -32.875 1 91.44 158 LEU A C 1
ATOM 1224 O O . LEU A 1 158 ? 8.773 -75.438 -32.844 1 91.44 158 LEU A O 1
ATOM 1228 N N . VAL A 1 159 ? 10.062 -73.75 -32.312 1 94.06 159 VAL A N 1
ATOM 1229 C CA . VAL A 1 159 ? 8.938 -72.875 -31.953 1 94.06 159 VAL A CA 1
ATOM 1230 C C . VAL A 1 159 ? 8.992 -71.562 -32.75 1 94.06 159 VAL A C 1
ATOM 1232 O O . VAL A 1 159 ? 9.883 -70.75 -32.562 1 94.06 159 VAL A O 1
ATOM 1235 N N . ARG A 1 160 ? 8.016 -71.375 -33.562 1 92.75 160 ARG A N 1
ATOM 1236 C CA . ARG A 1 160 ? 7.969 -70.188 -34.438 1 92.75 160 ARG A CA 1
ATOM 1237 C C . ARG A 1 160 ? 9.266 -70.062 -35.219 1 92.75 160 ARG A C 1
ATOM 1239 O O . ARG A 1 160 ? 9.789 -68.938 -35.344 1 92.75 160 ARG A O 1
ATOM 1246 N N . GLY A 1 161 ? 9.898 -71.062 -35.531 1 90 161 GLY A N 1
ATOM 1247 C CA . GLY A 1 161 ? 11.141 -71.062 -36.281 1 90 161 GLY A CA 1
ATOM 1248 C C . GLY A 1 161 ? 12.375 -71.062 -35.406 1 90 161 GLY A C 1
ATOM 1249 O O . GLY A 1 161 ? 13.5 -71.188 -35.906 1 90 161 GLY A O 1
ATOM 1250 N N . VAL A 1 162 ? 12.234 -70.812 -34.125 1 93.81 162 VAL A N 1
ATOM 1251 C CA . VAL A 1 162 ? 13.359 -70.688 -33.188 1 93.81 162 VAL A CA 1
ATOM 1252 C C . VAL A 1 162 ? 13.719 -72.125 -32.688 1 93.81 162 VAL A C 1
ATOM 1254 O O . VAL A 1 162 ? 12.859 -72.812 -32.188 1 93.81 162 VAL A O 1
ATOM 1257 N N . PRO A 1 163 ? 14.961 -72.5 -32.781 1 93.31 163 PRO A N 1
ATOM 1258 C CA . PRO A 1 163 ? 15.359 -73.75 -32.156 1 93.31 163 PRO A CA 1
ATOM 1259 C C . PRO A 1 163 ? 15.234 -73.75 -30.641 1 93.31 163 PRO A C 1
ATOM 1261 O O . PRO A 1 163 ? 15.688 -72.812 -30 1 93.31 163 PRO A O 1
ATOM 1264 N N . ALA A 1 164 ? 14.594 -74.75 -30.109 1 94.44 164 ALA A N 1
ATOM 1265 C CA . ALA A 1 164 ? 14.297 -74.75 -28.688 1 94.44 164 ALA A CA 1
ATOM 1266 C C . ALA A 1 164 ? 14.68 -76.062 -28.062 1 94.44 164 ALA A C 1
ATOM 1268 O O . ALA A 1 164 ? 14.586 -77.125 -28.703 1 94.44 164 ALA A O 1
ATOM 1269 N N . ASN A 1 165 ? 15.156 -76 -26.875 1 91.69 165 ASN A N 1
ATOM 1270 C CA . ASN A 1 165 ? 15.234 -77.188 -26.031 1 91.69 165 ASN A CA 1
ATOM 1271 C C . ASN A 1 165 ? 13.898 -77.5 -25.359 1 91.69 165 ASN A C 1
ATOM 1273 O O . ASN A 1 165 ? 13.234 -76.562 -24.844 1 91.69 165 ASN A O 1
ATOM 1277 N N . VAL A 1 166 ? 13.438 -78.75 -25.469 1 91.81 166 VAL A N 1
ATOM 1278 C CA . VAL A 1 166 ? 12.094 -79.125 -25.016 1 91.81 166 VAL A CA 1
ATOM 1279 C C . VAL A 1 166 ? 12.188 -79.938 -23.766 1 91.81 166 VAL A C 1
ATOM 1281 O O . VAL A 1 166 ? 12.945 -80.938 -23.719 1 91.81 166 VAL A O 1
ATOM 1284 N N . TYR A 1 167 ? 11.508 -79.5 -22.812 1 86.94 167 TYR A N 1
ATOM 1285 C CA . TYR A 1 167 ? 11.391 -80.25 -21.547 1 86.94 167 TYR A CA 1
ATOM 1286 C C . TYR A 1 167 ? 9.93 -80.5 -21.219 1 86.94 167 TYR A C 1
ATOM 1288 O O . TYR A 1 167 ? 9.039 -79.75 -21.594 1 86.94 167 TYR A O 1
ATOM 1296 N N . SER A 1 168 ? 9.547 -81.562 -20.672 1 86.69 168 SER A N 1
ATOM 1297 C CA . SER A 1 168 ? 8.18 -81.875 -20.234 1 86.69 168 SER A CA 1
ATOM 1298 C C . SER A 1 168 ? 8.141 -82.312 -18.781 1 86.69 168 SER A C 1
ATOM 1300 O O . SER A 1 168 ? 9.117 -82.875 -18.281 1 86.69 168 SER A O 1
ATOM 1302 N N . THR A 1 169 ? 7.09 -81.938 -18.156 1 82.25 169 THR A N 1
ATOM 1303 C CA . THR A 1 169 ? 6.828 -82.375 -16.797 1 82.25 169 THR A CA 1
ATOM 1304 C C . THR A 1 169 ? 5.344 -82.688 -16.594 1 82.25 169 THR A C 1
ATOM 1306 O O . THR A 1 169 ? 4.496 -82.125 -17.297 1 82.25 169 THR A O 1
ATOM 1309 N N . CYS A 1 170 ? 5.082 -83.75 -15.844 1 78.56 170 CYS A N 1
ATOM 1310 C CA . CYS A 1 170 ? 3.705 -84 -15.43 1 78.56 170 CYS A CA 1
ATOM 1311 C C . CYS A 1 170 ? 3.383 -83.25 -14.133 1 78.56 170 CYS A C 1
ATOM 1313 O O . CYS A 1 170 ? 4.09 -83.438 -13.133 1 78.56 170 CYS A O 1
ATOM 1315 N N . ILE A 1 171 ? 2.525 -82.312 -14.25 1 72.25 171 ILE A N 1
ATOM 1316 C CA . ILE A 1 171 ? 2.166 -81.5 -13.094 1 72.25 171 ILE A CA 1
ATOM 1317 C C . ILE A 1 171 ? 0.784 -81.938 -12.594 1 72.25 171 ILE A C 1
ATOM 1319 O O . ILE A 1 171 ? -0.089 -82.312 -13.383 1 72.25 171 ILE A O 1
ATOM 1323 N N . ASP A 1 172 ? 0.67 -82.188 -11.289 1 62.5 172 ASP A N 1
ATOM 1324 C CA . ASP A 1 172 ? -0.618 -82.375 -10.641 1 62.5 172 ASP A CA 1
ATOM 1325 C C . ASP A 1 172 ? -1.102 -81.125 -9.945 1 62.5 172 ASP A C 1
ATOM 1327 O O . ASP A 1 172 ? -0.508 -80.688 -8.961 1 62.5 172 ASP A O 1
ATOM 1331 N N . TRP A 1 173 ? -1.771 -80.312 -10.672 1 60.09 173 TRP A N 1
ATOM 1332 C CA . TRP A 1 173 ? -2.33 -79.125 -10.078 1 60.09 173 TRP A CA 1
ATOM 1333 C C . TRP A 1 173 ? -3.588 -79.438 -9.281 1 60.09 173 TRP A C 1
ATOM 1335 O O . TRP A 1 173 ? -4.676 -79.562 -9.844 1 60.09 173 TRP A O 1
ATOM 1345 N N . GLN A 1 174 ? -3.406 -79.625 -7.969 1 52.12 174 GLN A N 1
ATOM 1346 C CA . GLN A 1 174 ? -4.531 -80 -7.102 1 52.12 174 GLN A CA 1
ATOM 1347 C C . GLN A 1 174 ? -5.492 -78.812 -6.969 1 52.12 174 GLN A C 1
ATOM 1349 O O . GLN A 1 174 ? -5.066 -77.625 -6.809 1 52.12 174 GLN A O 1
ATOM 1354 N N . GLY A 1 175 ? -6.906 -78.875 -7.254 1 51.16 175 GLY A N 1
ATOM 1355 C CA . GLY A 1 175 ? -7.992 -77.938 -7.027 1 51.16 175 GLY A CA 1
ATOM 1356 C C . GLY A 1 175 ? -8.461 -77.25 -8.297 1 51.16 175 GLY A C 1
ATOM 1357 O O . GLY A 1 175 ? -9.547 -76.625 -8.336 1 51.16 175 GLY A O 1
ATOM 1358 N N . VAL A 1 176 ? -7.449 -76.875 -9.172 1 54.31 176 VAL A N 1
ATOM 1359 C CA . VAL A 1 176 ? -7.926 -76.188 -10.367 1 54.31 176 VAL A CA 1
ATOM 1360 C C . VAL A 1 176 ? -7.996 -77.125 -11.539 1 54.31 176 VAL A C 1
ATOM 1362 O O . VAL A 1 176 ? -9.023 -77.25 -12.219 1 54.31 176 VAL A O 1
ATOM 1365 N N . VAL A 1 177 ? -6.672 -77.688 -11.906 1 59.75 177 VAL A N 1
ATOM 1366 C CA . VAL A 1 177 ? -6.555 -78.562 -13.078 1 59.75 177 VAL A CA 1
ATOM 1367 C C . VAL A 1 177 ? -6.188 -80 -12.656 1 59.75 177 VAL A C 1
ATOM 1369 O O . VAL A 1 177 ? -5.598 -80.188 -11.594 1 59.75 177 VAL A O 1
ATOM 1372 N N . GLY A 1 178 ? -6.797 -81.062 -12.945 1 62.84 178 GLY A N 1
ATOM 1373 C CA . GLY A 1 178 ? -6.352 -82.438 -12.766 1 62.84 178 GLY A CA 1
ATOM 1374 C C . GLY A 1 178 ? -4.934 -82.688 -13.25 1 62.84 178 GLY A C 1
ATOM 1375 O O . GLY A 1 178 ? -4.074 -81.812 -13.109 1 62.84 178 GLY A O 1
ATOM 1376 N N . LYS A 1 179 ? -4.516 -83.75 -13.695 1 69.19 179 LYS A N 1
ATOM 1377 C CA . LYS A 1 179 ? -3.211 -84.188 -14.219 1 69.19 179 LYS A CA 1
ATOM 1378 C C . LYS A 1 179 ? -2.961 -83.562 -15.594 1 69.19 179 LYS A C 1
ATOM 1380 O O . LYS A 1 179 ? -3.82 -83.625 -16.484 1 69.19 179 LYS A O 1
ATOM 1385 N N . ALA A 1 180 ? -1.874 -82.688 -15.562 1 80.56 180 ALA A N 1
ATOM 1386 C CA . ALA A 1 180 ? -1.548 -82.062 -16.828 1 80.56 180 ALA A CA 1
ATOM 1387 C C . ALA A 1 180 ? -0.075 -82.25 -17.188 1 80.56 180 ALA A C 1
ATOM 1389 O O . ALA A 1 180 ? 0.76 -82.438 -16.297 1 80.56 180 ALA A O 1
ATOM 1390 N N . ARG A 1 181 ? 0.277 -82.375 -18.469 1 82.75 181 ARG A N 1
ATOM 1391 C CA . ARG A 1 181 ? 1.645 -82.375 -18.984 1 82.75 181 ARG A CA 1
ATOM 1392 C C . ARG A 1 181 ? 2.014 -80.938 -19.453 1 82.75 181 ARG A C 1
ATOM 1394 O O . ARG A 1 181 ? 1.289 -80.375 -20.25 1 82.75 181 ARG A O 1
ATOM 1401 N N . ALA A 1 182 ? 2.996 -80.438 -18.797 1 87.94 182 ALA A N 1
ATOM 1402 C CA . ALA A 1 182 ? 3.545 -79.125 -19.25 1 87.94 182 ALA A CA 1
ATOM 1403 C C . ALA A 1 182 ? 4.824 -79.375 -20.062 1 87.94 182 ALA A C 1
ATOM 1405 O O . ALA A 1 182 ? 5.77 -80 -19.578 1 87.94 182 ALA A O 1
ATOM 1406 N N . THR A 1 183 ? 4.797 -79 -21.281 1 88.94 183 THR A N 1
ATOM 1407 C CA . THR A 1 183 ? 5.98 -79 -22.141 1 88.94 183 THR A CA 1
ATOM 1408 C C . THR A 1 183 ? 6.566 -77.625 -22.281 1 88.94 183 THR A C 1
ATOM 1410 O O . THR A 1 183 ? 5.871 -76.688 -22.703 1 88.94 183 THR A O 1
ATOM 1413 N N . TYR A 1 184 ? 7.816 -77.438 -21.844 1 90.38 184 TYR A N 1
ATOM 1414 C CA . TYR A 1 184 ? 8.508 -76.188 -21.859 1 90.38 184 TYR A CA 1
ATOM 1415 C C . TYR A 1 184 ? 9.492 -76.125 -23.016 1 90.38 184 TYR A C 1
ATOM 1417 O O . TYR A 1 184 ? 10.219 -77.062 -23.281 1 90.38 184 TYR A O 1
ATOM 1425 N N . TYR A 1 185 ? 9.414 -75.062 -23.734 1 92.56 185 TYR A N 1
ATOM 1426 C CA . TYR A 1 185 ? 10.352 -74.75 -24.812 1 92.56 185 TYR A CA 1
ATOM 1427 C C . TYR A 1 185 ? 11.242 -73.562 -24.469 1 92.56 185 TYR A C 1
ATOM 1429 O O . TYR A 1 185 ? 10.742 -72.5 -24.203 1 92.56 185 TYR A O 1
ATOM 1437 N N . PHE A 1 186 ? 12.57 -73.75 -24.422 1 91 186 PHE A N 1
ATOM 1438 C CA . PHE A 1 186 ? 13.547 -72.688 -24.203 1 91 186 PHE A CA 1
ATOM 1439 C C . PHE A 1 186 ? 14.43 -72.5 -25.438 1 91 186 PHE A C 1
ATOM 1441 O O . PHE A 1 186 ? 14.82 -73.438 -26.078 1 91 186 PHE A O 1
ATOM 1448 N N . SER A 1 187 ? 14.672 -71.25 -25.766 1 91.88 187 SER A N 1
ATOM 1449 C CA . SER A 1 187 ? 15.57 -71 -26.891 1 91.88 187 SER A CA 1
ATOM 1450 C C . SER A 1 187 ? 16.922 -71.688 -26.656 1 91.88 187 SER A C 1
ATOM 1452 O O . SER A 1 187 ? 17.422 -71.688 -25.531 1 91.88 187 SER A O 1
ATOM 1454 N N . GLN A 1 188 ? 17.516 -72.125 -27.703 1 92 188 GLN A N 1
ATOM 1455 C CA . GLN A 1 188 ? 18.844 -72.75 -27.594 1 92 188 GLN A CA 1
ATOM 1456 C C . GLN A 1 188 ? 19.891 -71.688 -27.281 1 92 188 GLN A C 1
ATOM 1458 O O . GLN A 1 188 ? 19.719 -70.5 -27.609 1 92 188 GLN A O 1
ATOM 1463 N N . PRO A 1 189 ? 20.969 -72 -26.609 1 88.19 189 PRO A N 1
ATOM 1464 C CA . PRO A 1 189 ? 22.016 -71.062 -26.219 1 88.19 189 PRO A CA 1
ATOM 1465 C C . PRO A 1 189 ? 22.625 -70.312 -27.422 1 88.19 189 PRO A C 1
ATOM 1467 O O . PRO A 1 189 ? 23.109 -69.188 -27.281 1 88.19 189 PRO A O 1
ATOM 1470 N N . ASN A 1 190 ? 22.609 -70.938 -28.609 1 87.81 190 ASN A N 1
ATOM 1471 C CA . ASN A 1 190 ? 23.25 -70.375 -29.766 1 87.81 190 ASN A CA 1
ATOM 1472 C C . ASN A 1 190 ? 22.266 -69.438 -30.531 1 87.81 190 ASN A C 1
ATOM 1474 O O . ASN A 1 190 ? 22.625 -68.875 -31.578 1 87.81 190 ASN A O 1
ATOM 1478 N N . TRP A 1 191 ? 21.062 -69.25 -30 1 91.56 191 TRP A N 1
ATOM 1479 C CA . TRP A 1 191 ? 20.078 -68.375 -30.594 1 91.56 191 TRP A CA 1
ATOM 1480 C C . TRP A 1 191 ? 20.016 -67.062 -29.828 1 91.56 191 TRP A C 1
ATOM 1482 O O . TRP A 1 191 ? 19.781 -67 -28.625 1 91.56 191 TRP A O 1
ATOM 1492 N N . ASN A 1 192 ? 20.266 -65.938 -30.531 1 90.31 192 ASN A N 1
ATOM 1493 C CA . ASN A 1 192 ? 20.141 -64.625 -29.922 1 90.31 192 ASN A CA 1
ATOM 1494 C C . ASN A 1 192 ? 18.688 -64.125 -29.938 1 90.31 192 ASN A C 1
ATOM 1496 O O . ASN A 1 192 ? 18.094 -63.969 -31 1 90.31 192 ASN A O 1
ATOM 1500 N N . THR A 1 193 ? 18.141 -63.844 -28.75 1 89.69 193 THR A N 1
ATOM 1501 C CA . THR A 1 193 ? 16.766 -63.375 -28.625 1 89.69 193 THR A CA 1
ATOM 1502 C C . THR A 1 193 ? 16.719 -61.844 -28.609 1 89.69 193 THR A C 1
ATOM 1504 O O . THR A 1 193 ? 17.766 -61.188 -28.75 1 89.69 193 THR A O 1
ATOM 1507 N N . SER A 1 194 ? 15.492 -61.312 -28.531 1 91 194 SER A N 1
ATOM 1508 C CA . SER A 1 194 ? 15.305 -59.875 -28.438 1 91 194 SER A CA 1
ATOM 1509 C C . SER A 1 194 ? 15.812 -59.344 -27.109 1 91 194 SER A C 1
ATOM 1511 O O . SER A 1 194 ? 16.078 -58.125 -26.984 1 91 194 SER A O 1
ATOM 1513 N N . ALA A 1 195 ? 15.93 -60.094 -26.062 1 88.31 195 ALA A N 1
ATOM 1514 C CA . ALA A 1 195 ? 16.469 -59.719 -24.75 1 88.31 195 ALA A CA 1
ATOM 1515 C C . ALA A 1 195 ? 17.984 -59.875 -24.719 1 88.31 195 ALA A C 1
ATOM 1517 O O . ALA A 1 195 ? 18.578 -60.469 -25.625 1 88.31 195 ALA A O 1
ATOM 1518 N N . PRO A 1 196 ? 18.625 -59.312 -23.734 1 84.56 196 PRO A N 1
ATOM 1519 C CA . PRO A 1 196 ? 20.078 -59.438 -23.625 1 84.56 196 PRO A CA 1
ATOM 1520 C C . PRO A 1 196 ? 20.484 -60.781 -22.969 1 84.56 196 PRO A C 1
ATOM 1522 O O . PRO A 1 196 ? 21.438 -60.812 -22.188 1 84.56 196 PRO A O 1
ATOM 1525 N N . ARG A 1 197 ? 19.578 -61.781 -23.047 1 83.56 197 ARG A N 1
ATOM 1526 C CA . ARG A 1 197 ? 19.875 -63.094 -22.453 1 83.56 197 ARG A CA 1
ATOM 1527 C C . ARG A 1 197 ? 19.453 -64.188 -23.406 1 83.56 197 ARG A C 1
ATOM 1529 O O . ARG A 1 197 ? 18.594 -64 -24.266 1 83.56 197 ARG A O 1
ATOM 1536 N N . GLN A 1 198 ? 20.047 -65.438 -23.156 1 83.38 198 GLN A N 1
ATOM 1537 C CA . GLN A 1 198 ? 19.734 -66.625 -23.922 1 83.38 198 GLN A CA 1
ATOM 1538 C C . GLN A 1 198 ? 18.969 -67.625 -23.062 1 83.38 198 GLN A C 1
ATOM 1540 O O . GLN A 1 198 ? 18.75 -67.375 -21.875 1 83.38 198 GLN A O 1
ATOM 1545 N N . GLU A 1 199 ? 18.453 -68.625 -23.703 1 87.12 199 GLU A N 1
ATOM 1546 C CA . GLU A 1 199 ? 17.719 -69.688 -23.047 1 87.12 199 GLU A CA 1
ATOM 1547 C C . GLU A 1 199 ? 16.469 -69.188 -22.328 1 87.12 199 GLU A C 1
ATOM 1549 O O . GLU A 1 199 ? 16.25 -69.438 -21.156 1 87.12 199 GLU A O 1
ATOM 1554 N N . LEU A 1 200 ? 15.773 -68.375 -23.094 1 89.69 200 LEU A N 1
ATOM 1555 C CA . LEU A 1 200 ? 14.555 -67.812 -22.562 1 89.69 200 LEU A CA 1
ATOM 1556 C C . LEU A 1 200 ? 13.336 -68.625 -22.906 1 89.69 200 LEU A C 1
ATOM 1558 O O . LEU A 1 200 ? 13.359 -69.438 -23.875 1 89.69 200 LEU A O 1
ATOM 1562 N N . PRO A 1 201 ? 12.336 -68.5 -22.031 1 90.12 201 PRO A N 1
ATOM 1563 C CA . PRO A 1 201 ? 11.117 -69.25 -22.375 1 90.12 201 PRO A CA 1
ATOM 1564 C C . PRO A 1 201 ? 10.477 -68.75 -23.672 1 90.12 201 PRO A C 1
ATOM 1566 O O . PRO A 1 201 ? 10.352 -67.562 -23.875 1 90.12 201 PRO A O 1
ATOM 1569 N N . LEU A 1 202 ? 10.117 -69.688 -24.516 1 93.19 202 LEU A N 1
ATOM 1570 C CA . LEU A 1 202 ? 9.445 -69.375 -25.766 1 93.19 202 LEU A CA 1
ATOM 1571 C C . LEU A 1 202 ? 7.98 -69.812 -25.719 1 93.19 202 LEU A C 1
ATOM 1573 O O . LEU A 1 202 ? 7.113 -69.062 -26.234 1 93.19 202 LEU A O 1
ATOM 1577 N N . ARG A 1 203 ? 7.711 -70.938 -25.078 1 94.44 203 ARG A N 1
ATOM 1578 C CA . ARG A 1 203 ? 6.375 -71.5 -25.094 1 94.44 203 ARG A CA 1
ATOM 1579 C C . ARG A 1 203 ? 6.195 -72.5 -23.938 1 94.44 203 ARG A C 1
ATOM 1581 O O . ARG A 1 203 ? 7.125 -73.25 -23.594 1 94.44 203 ARG A O 1
ATOM 1588 N N . ILE A 1 204 ? 5.059 -72.438 -23.438 1 91.25 204 ILE A N 1
ATOM 1589 C CA . ILE A 1 204 ? 4.598 -73.5 -22.547 1 91.25 204 ILE A CA 1
ATOM 1590 C C . ILE A 1 204 ? 3.318 -74.125 -23.094 1 91.25 204 ILE A C 1
ATOM 1592 O O . ILE A 1 204 ? 2.338 -73.438 -23.359 1 91.25 204 ILE A O 1
ATOM 1596 N N . GLU A 1 205 ? 3.365 -75.375 -23.391 1 91.81 205 GLU A N 1
ATOM 1597 C CA . GLU A 1 205 ? 2.199 -76.125 -23.828 1 91.81 205 GLU A CA 1
ATOM 1598 C C . GLU A 1 205 ? 1.67 -77 -22.719 1 91.81 205 GLU A C 1
ATOM 1600 O O . GLU A 1 205 ? 2.422 -77.812 -22.141 1 91.81 205 GLU A O 1
ATOM 1605 N N . VAL A 1 206 ? 0.425 -76.812 -22.422 1 88.88 206 VAL A N 1
ATOM 1606 C CA . VAL A 1 206 ? -0.174 -77.562 -21.328 1 88.88 206 VAL A CA 1
ATOM 1607 C C . VAL A 1 206 ? -1.362 -78.375 -21.844 1 88.88 206 VAL A C 1
ATOM 1609 O O . VAL A 1 206 ? -2.26 -77.812 -22.484 1 88.88 206 VAL A O 1
ATOM 1612 N N . GLU A 1 207 ? -1.341 -79.625 -21.656 1 87.62 207 GLU A N 1
ATOM 1613 C CA . GLU A 1 207 ? -2.457 -80.5 -22.016 1 87.62 207 GLU A CA 1
ATOM 1614 C C . GLU A 1 207 ? -2.809 -81.438 -20.859 1 87.62 207 GLU A C 1
ATOM 1616 O O . GLU A 1 207 ? -1.934 -81.812 -20.094 1 87.62 207 GLU A O 1
ATOM 1621 N N . GLY A 1 208 ? -4.062 -81.562 -20.656 1 85 208 GLY A N 1
ATOM 1622 C CA . GLY A 1 208 ? -4.484 -82.438 -19.562 1 85 208 GLY A CA 1
ATOM 1623 C C . GLY A 1 208 ? -5.98 -82.688 -19.547 1 85 208 GLY A C 1
ATOM 1624 O O . GLY A 1 208 ? -6.68 -82.375 -20.516 1 85 208 GLY A O 1
ATOM 1625 N N . LEU A 1 209 ? -6.402 -83.438 -18.547 1 74.56 209 LEU A N 1
ATOM 1626 C CA . LEU A 1 209 ? -7.809 -83.75 -18.297 1 74.56 209 LEU A CA 1
ATOM 1627 C C . LEU A 1 209 ? -8.328 -82.938 -17.094 1 74.56 209 LEU A C 1
ATOM 1629 O O . LEU A 1 209 ? -7.707 -82.938 -16.031 1 74.56 209 LEU A O 1
ATOM 1633 N N . SER A 1 210 ? -9.133 -81.812 -17.375 1 68.38 210 SER A N 1
ATOM 1634 C CA . SER A 1 210 ? -9.68 -81 -16.297 1 68.38 210 SER A CA 1
ATOM 1635 C C . SER A 1 210 ? -10.664 -81.812 -15.445 1 68.38 210 SER A C 1
ATOM 1637 O O . SER A 1 210 ? -11.406 -82.625 -15.961 1 68.38 210 SER A O 1
ATOM 1639 N N . SER A 1 211 ? -10.461 -81.812 -14.125 1 56.62 211 SER A N 1
ATOM 1640 C CA . SER A 1 211 ? -11.484 -82.375 -13.266 1 56.62 211 SER A CA 1
ATOM 1641 C C . SER A 1 211 ? -12.711 -81.5 -13.172 1 56.62 211 SER A C 1
ATOM 1643 O O . SER A 1 211 ? -12.609 -80.25 -13.344 1 56.62 211 SER A O 1
ATOM 1645 N N . SER A 1 212 ? -13.891 -81.75 -13.492 1 47.41 212 SER A N 1
ATOM 1646 C CA . SER A 1 212 ? -15.148 -81.062 -13.492 1 47.41 212 SER A CA 1
ATOM 1647 C C . SER A 1 212 ? -15.188 -80 -12.359 1 47.41 212 SER A C 1
ATOM 1649 O O . SER A 1 212 ? -15.977 -79.062 -12.398 1 47.41 212 SER A O 1
ATOM 1651 N N . SER A 1 213 ? -14.734 -80.25 -11.133 1 43.72 213 SER A N 1
ATOM 1652 C CA . SER A 1 213 ? -15.125 -79.438 -9.969 1 43.72 213 SER A CA 1
ATOM 1653 C C . SER A 1 213 ? -14.336 -78.125 -9.898 1 43.72 213 SER A C 1
ATOM 1655 O O . SER A 1 213 ? -14.445 -77.375 -8.922 1 43.72 213 SER A O 1
ATOM 1657 N N . ALA A 1 214 ? -13.562 -77.875 -10.758 1 39.53 214 ALA A N 1
ATOM 1658 C CA . ALA A 1 214 ? -12.531 -76.938 -10.273 1 39.53 214 ALA A CA 1
ATOM 1659 C C . ALA A 1 214 ? -13.086 -75.562 -10.062 1 39.53 214 ALA A C 1
ATOM 1661 O O . ALA A 1 214 ? -12.648 -74.812 -9.164 1 39.53 214 ALA A O 1
ATOM 1662 N N . PHE A 1 215 ? -13.492 -74.75 -11.086 1 38.44 215 PHE A N 1
ATOM 1663 C CA . PHE A 1 215 ? -13.773 -73.312 -10.82 1 38.44 215 PHE A CA 1
ATOM 1664 C C . PHE A 1 215 ? -15.164 -73.125 -10.219 1 38.44 215 PHE A C 1
ATOM 1666 O O . PHE A 1 215 ? -16.156 -73.188 -10.938 1 38.44 215 PHE A O 1
ATOM 1673 N N . GLY A 1 216 ? -15.367 -73.438 -8.867 1 38.38 216 GLY A N 1
ATOM 1674 C CA . GLY A 1 216 ? -16.391 -73.188 -7.871 1 38.38 216 GLY A CA 1
ATOM 1675 C C . GLY A 1 216 ? -17.797 -73.312 -8.414 1 38.38 216 GLY A C 1
ATOM 1676 O O . GLY A 1 216 ? -18.766 -72.875 -7.809 1 38.38 216 GLY A O 1
ATOM 1677 N N . ARG A 1 217 ? -18.031 -73.25 -9.727 1 37.06 217 ARG A N 1
ATOM 1678 C CA . ARG A 1 217 ? -19.469 -73.438 -9.867 1 37.06 217 ARG A CA 1
ATOM 1679 C C . ARG A 1 217 ? -19.875 -74.812 -9.328 1 37.06 217 ARG A C 1
ATOM 1681 O O . ARG A 1 217 ? -19.266 -75.812 -9.664 1 37.06 217 ARG A O 1
ATOM 1688 N N . PRO A 1 218 ? -20.516 -74.812 -8.148 1 35.44 218 PRO A N 1
ATOM 1689 C CA . PRO A 1 218 ? -21.141 -76.062 -7.699 1 35.44 218 PRO A CA 1
ATOM 1690 C C . PRO A 1 218 ? -21.75 -76.875 -8.852 1 35.44 218 PRO A C 1
ATOM 1692 O O . PRO A 1 218 ? -22.688 -76.375 -9.508 1 35.44 218 PRO A O 1
ATOM 1695 N N . THR A 1 219 ? -21.047 -77.375 -9.719 1 33.94 219 THR A N 1
ATOM 1696 C CA . THR A 1 219 ? -21.859 -78.312 -10.531 1 33.94 219 THR A CA 1
ATOM 1697 C C . THR A 1 219 ? -22.578 -79.312 -9.648 1 33.94 219 THR A C 1
ATOM 1699 O O . THR A 1 219 ? -22.078 -79.688 -8.586 1 33.94 219 THR A O 1
ATOM 1702 N N . THR A 1 220 ? -23.953 -79.375 -9.625 1 35.94 220 THR A N 1
ATOM 1703 C CA . THR A 1 220 ? -24.641 -80.625 -9.172 1 35.94 220 THR A CA 1
ATOM 1704 C C . THR A 1 220 ? -23.781 -81.812 -9.406 1 35.94 220 THR A C 1
ATOM 1706 O O . THR A 1 220 ? -22.922 -81.875 -10.297 1 35.94 220 THR A O 1
ATOM 1709 N N . ALA A 1 221 ? -23.828 -82.938 -8.5 1 37.34 221 ALA A N 1
ATOM 1710 C CA . ALA A 1 221 ? -23.234 -84.25 -8.438 1 37.34 221 ALA A CA 1
ATOM 1711 C C . ALA A 1 221 ? -23.062 -84.875 -9.836 1 37.34 221 ALA A C 1
ATOM 1713 O O . ALA A 1 221 ? -22.641 -86 -9.977 1 37.34 221 ALA A O 1
ATOM 1714 N N . GLN A 1 222 ? -23.938 -84.5 -10.758 1 36.16 222 GLN A N 1
ATOM 1715 C CA . GLN A 1 222 ? -23.859 -85.438 -11.898 1 36.16 222 GLN A CA 1
ATOM 1716 C C . GLN A 1 222 ? -22.422 -85.5 -12.445 1 36.16 222 GLN A C 1
ATOM 1718 O O . GLN A 1 222 ? -21.625 -84.562 -12.227 1 36.16 222 GLN A O 1
ATOM 1723 N N . THR A 1 223 ? -21.984 -86.625 -13.258 1 39.06 223 THR A N 1
ATOM 1724 C CA . THR A 1 223 ? -20.859 -87.25 -13.945 1 39.06 223 THR A CA 1
ATOM 1725 C C . THR A 1 223 ? -20.047 -86.25 -14.711 1 39.06 223 THR A C 1
ATOM 1727 O O . THR A 1 223 ? -20.344 -85.938 -15.875 1 39.06 223 THR A O 1
ATOM 1730 N N . ALA A 1 224 ? -19.844 -85.125 -14.328 1 46 224 ALA A N 1
ATOM 1731 C CA . ALA A 1 224 ? -19.234 -84.25 -15.305 1 46 224 ALA A CA 1
ATOM 1732 C C . ALA A 1 224 ? -17.891 -84.75 -15.773 1 46 224 ALA A C 1
ATOM 1734 O O . ALA A 1 224 ? -17.016 -85.062 -14.953 1 46 224 ALA A O 1
ATOM 1735 N N . GLN A 1 225 ? -17.75 -85.562 -16.891 1 54.5 225 GLN A N 1
ATOM 1736 C CA . GLN A 1 225 ? -16.672 -86.188 -17.641 1 54.5 225 GLN A CA 1
ATOM 1737 C C . GLN A 1 225 ? -15.484 -85.25 -17.781 1 54.5 225 GLN A C 1
ATOM 1739 O O . GLN A 1 225 ? -15.664 -84.062 -18 1 54.5 225 GLN A O 1
ATOM 1744 N N . PRO A 1 226 ? -14.258 -85.688 -17.266 1 64.81 226 PRO A N 1
ATOM 1745 C CA . PRO A 1 226 ? -13.039 -84.875 -17.469 1 64.81 226 PRO A CA 1
ATOM 1746 C C . PRO A 1 226 ? -12.906 -84.375 -18.891 1 64.81 226 PRO A C 1
ATOM 1748 O O . PRO A 1 226 ? -13.234 -85.062 -19.859 1 64.81 226 PRO A O 1
ATOM 1751 N N . ARG A 1 227 ? -12.781 -83.062 -18.969 1 75.69 227 ARG A N 1
ATOM 1752 C CA . ARG A 1 227 ? -12.625 -82.438 -20.297 1 75.69 227 ARG A CA 1
ATOM 1753 C C . ARG A 1 227 ? -11.148 -82.25 -20.656 1 75.69 227 ARG A C 1
ATOM 1755 O O . ARG A 1 227 ? -10.352 -81.875 -19.812 1 75.69 227 ARG A O 1
ATOM 1762 N N . TYR A 1 228 ? -10.766 -82.812 -21.844 1 81.12 228 TYR A N 1
ATOM 1763 C CA . TYR A 1 228 ? -9.43 -82.625 -22.375 1 81.12 228 TYR A CA 1
ATOM 1764 C C . TYR A 1 228 ? -9.188 -81.188 -22.719 1 81.12 228 TYR A C 1
ATOM 1766 O O . TYR A 1 228 ? -10.055 -80.5 -23.297 1 81.12 228 TYR A O 1
ATOM 1774 N N . PHE A 1 229 ? -8.172 -80.625 -22.078 1 85.94 229 PHE A N 1
ATOM 1775 C CA . PHE A 1 229 ? -7.797 -79.25 -22.422 1 85.94 229 PHE A CA 1
ATOM 1776 C C . PHE A 1 229 ? -6.387 -79.188 -23 1 85.94 229 PHE A C 1
ATOM 1778 O O . PHE A 1 229 ? -5.555 -80.062 -22.672 1 85.94 229 PHE A O 1
ATOM 1785 N N . HIS A 1 230 ? -6.117 -78.312 -24.016 1 87.88 230 HIS A N 1
ATOM 1786 C CA . HIS A 1 230 ? -4.832 -78.062 -24.656 1 87.88 230 HIS A CA 1
ATOM 1787 C C . HIS A 1 230 ? -4.602 -76.562 -24.844 1 87.88 230 HIS A C 1
ATOM 1789 O O . HIS A 1 230 ? -5.277 -75.938 -25.656 1 87.88 230 HIS A O 1
ATOM 1795 N N . HIS A 1 231 ? -3.689 -76.062 -23.953 1 91.88 231 HIS A N 1
ATOM 1796 C CA . HIS A 1 231 ? -3.361 -74.625 -23.984 1 91.88 231 HIS A CA 1
ATOM 1797 C C . HIS A 1 231 ? -1.921 -74.438 -24.422 1 91.88 231 HIS A C 1
ATOM 1799 O O . HIS A 1 231 ? -1.025 -75.188 -24.062 1 91.88 231 HIS A O 1
ATOM 1805 N N . ILE A 1 232 ? -1.77 -73.438 -25.25 1 94.38 232 ILE A N 1
ATOM 1806 C CA . ILE A 1 232 ? -0.424 -73 -25.641 1 94.38 232 ILE A CA 1
ATOM 1807 C C . ILE A 1 232 ? -0.158 -71.562 -25.203 1 94.38 232 ILE A C 1
ATOM 1809 O O . ILE A 1 232 ? -0.943 -70.688 -25.484 1 94.38 232 ILE A O 1
ATOM 1813 N N . TYR A 1 233 ? 0.865 -71.375 -24.422 1 93.88 233 TYR A N 1
ATOM 1814 C CA . TYR A 1 233 ? 1.342 -70.062 -23.984 1 93.88 233 TYR A CA 1
ATOM 1815 C C . TYR A 1 233 ? 2.631 -69.688 -24.703 1 93.88 233 TYR A C 1
ATOM 1817 O O . TYR A 1 233 ? 3.691 -70.25 -24.422 1 93.88 233 TYR A O 1
ATOM 1825 N N . ASP A 1 234 ? 2.531 -68.75 -25.578 1 95 234 ASP A N 1
ATOM 1826 C CA . ASP A 1 234 ? 3.715 -68.25 -26.297 1 95 234 ASP A CA 1
ATOM 1827 C C . ASP A 1 234 ? 4.258 -67 -25.656 1 95 234 ASP A C 1
ATOM 1829 O O . ASP A 1 234 ? 3.549 -66 -25.578 1 95 234 ASP A O 1
ATOM 1833 N N . PHE A 1 235 ? 5.426 -67 -25.203 1 93.12 235 PHE A N 1
ATOM 1834 C CA . PHE A 1 235 ? 6.098 -65.812 -24.594 1 93.12 235 PHE A CA 1
ATOM 1835 C C . PHE A 1 235 ? 6.836 -65 -25.656 1 93.12 235 PHE A C 1
ATOM 1837 O O . PHE A 1 235 ? 7.762 -65.562 -26.297 1 93.12 235 PHE A O 1
ATOM 1844 N N . ILE A 1 236 ? 6.219 -63.844 -25.75 1 91.69 236 ILE A N 1
ATOM 1845 C CA . ILE A 1 236 ? 6.828 -62.906 -26.703 1 91.69 236 ILE A CA 1
ATOM 1846 C C . ILE A 1 236 ? 7.57 -61.812 -25.938 1 91.69 236 ILE A C 1
ATOM 1848 O O . ILE A 1 236 ? 7.055 -61.25 -24.953 1 91.69 236 ILE A O 1
ATOM 1852 N N . ASN A 1 237 ? 8.719 -61.438 -26.281 1 88.69 237 ASN A N 1
ATOM 1853 C CA . ASN A 1 237 ? 9.516 -60.344 -25.703 1 88.69 237 ASN A CA 1
ATOM 1854 C C . ASN A 1 237 ? 9.719 -60.531 -24.203 1 88.69 237 ASN A C 1
ATOM 1856 O O . ASN A 1 237 ? 9.422 -59.656 -23.422 1 88.69 237 ASN A O 1
ATOM 1860 N N . TYR A 1 238 ? 10.164 -61.656 -23.812 1 90.12 238 TYR A N 1
ATOM 1861 C CA . TYR A 1 238 ? 10.484 -61.938 -22.422 1 90.12 238 TYR A CA 1
ATOM 1862 C C . TYR A 1 238 ? 11.719 -61.156 -21.984 1 90.12 238 TYR A C 1
ATOM 1864 O O . TYR A 1 238 ? 12.805 -61.344 -22.516 1 90.12 238 TYR A O 1
ATOM 1872 N N . LEU A 1 239 ? 11.531 -60.219 -21.031 1 89.44 239 LEU A N 1
ATOM 1873 C CA . LEU A 1 239 ? 12.609 -59.438 -20.406 1 89.44 239 LEU A CA 1
ATOM 1874 C C . LEU A 1 239 ? 12.773 -59.812 -18.938 1 89.44 239 LEU A C 1
ATOM 1876 O O . LEU A 1 239 ? 11.805 -59.812 -18.172 1 89.44 239 LEU A O 1
ATOM 1880 N N . PRO A 1 240 ? 13.922 -60.156 -18.484 1 87.19 240 PRO A N 1
ATOM 1881 C CA . PRO A 1 240 ? 14.133 -60.562 -17.094 1 87.19 240 PRO A CA 1
ATOM 1882 C C . PRO A 1 240 ? 14.18 -59.375 -16.125 1 87.19 240 PRO A C 1
ATOM 1884 O O . PRO A 1 240 ? 14.836 -59.469 -15.094 1 87.19 240 PRO A O 1
ATOM 1887 N N . TYR A 1 241 ? 13.664 -58.219 -16.469 1 87.25 241 TYR A N 1
ATOM 1888 C CA . TYR A 1 241 ? 13.508 -57 -15.672 1 87.25 241 TYR A CA 1
ATOM 1889 C C . TYR A 1 241 ? 12.281 -56.219 -16.094 1 87.25 241 TYR A C 1
ATOM 1891 O O . TYR A 1 241 ? 11.672 -56.5 -17.125 1 87.25 241 TYR A O 1
ATOM 1899 N N . ILE A 1 242 ? 11.93 -55.312 -15.289 1 88.94 242 ILE A N 1
ATOM 1900 C CA . ILE A 1 242 ? 10.828 -54.406 -15.641 1 88.94 242 ILE A CA 1
ATOM 1901 C C . ILE A 1 242 ? 11.375 -53.156 -16.297 1 88.94 242 ILE A C 1
ATOM 1903 O O . ILE A 1 242 ? 12.109 -52.375 -15.656 1 88.94 242 ILE A O 1
ATOM 1907 N N . ALA A 1 243 ? 11.062 -52.875 -17.453 1 83 243 ALA A N 1
ATOM 1908 C CA . ALA A 1 243 ? 11.547 -51.688 -18.203 1 83 243 ALA A CA 1
ATOM 1909 C C . ALA A 1 243 ? 10.594 -50.531 -18.047 1 83 243 ALA A C 1
ATOM 1911 O O . ALA A 1 243 ? 11 -49.375 -18.219 1 83 243 ALA A O 1
ATOM 1912 N N . ASP A 1 244 ? 9.414 -50.688 -17.609 1 81.81 244 ASP A N 1
ATOM 1913 C CA . ASP A 1 244 ? 8.375 -49.656 -17.562 1 81.81 244 ASP A CA 1
ATOM 1914 C C . ASP A 1 244 ? 8.43 -48.906 -16.234 1 81.81 244 ASP A C 1
ATOM 1916 O O . ASP A 1 244 ? 9.094 -49.312 -15.297 1 81.81 244 ASP A O 1
ATOM 1920 N N . ASP A 1 245 ? 7.746 -47.781 -16.25 1 82.69 245 ASP A N 1
ATOM 1921 C CA . ASP A 1 245 ? 7.617 -46.938 -15.055 1 82.69 245 ASP A CA 1
ATOM 1922 C C . ASP A 1 245 ? 6.832 -47.656 -13.969 1 82.69 245 ASP A C 1
ATOM 1924 O O . ASP A 1 245 ? 5.836 -48.344 -14.25 1 82.69 245 ASP A O 1
ATOM 1928 N N . PRO A 1 246 ? 7.273 -47.531 -12.773 1 86.44 246 PRO A N 1
ATOM 1929 C CA . PRO A 1 246 ? 6.617 -48.219 -11.664 1 86.44 246 PRO A CA 1
ATOM 1930 C C . PRO A 1 246 ? 5.172 -47.781 -11.469 1 86.44 246 PRO A C 1
ATOM 1932 O O . PRO A 1 246 ? 4.406 -48.469 -10.766 1 86.44 246 PRO A O 1
ATOM 1935 N N . SER A 1 247 ? 4.699 -46.781 -12.102 1 87.12 247 SER A N 1
ATOM 1936 C CA . SER A 1 247 ? 3.332 -46.312 -11.938 1 87.12 247 SER A CA 1
ATOM 1937 C C . SER A 1 247 ? 2.334 -47.25 -12.602 1 87.12 247 SER A C 1
ATOM 1939 O O . SER A 1 247 ? 1.131 -47.156 -12.344 1 87.12 247 SER A O 1
ATOM 1941 N N . ILE A 1 248 ? 2.758 -48.156 -13.344 1 91.19 248 ILE A N 1
ATOM 1942 C CA . ILE A 1 248 ? 1.864 -49.094 -14.008 1 91.19 248 ILE A CA 1
ATOM 1943 C C . ILE A 1 248 ? 1.209 -50 -12.977 1 91.19 248 ILE A C 1
ATOM 1945 O O . ILE A 1 248 ? 0.181 -50.625 -13.25 1 91.19 248 ILE A O 1
ATOM 1949 N N . PHE A 1 249 ? 1.86 -50.125 -11.758 1 93.88 249 PHE A N 1
ATOM 1950 C CA . PHE A 1 249 ? 1.348 -51.031 -10.727 1 93.88 249 PHE A CA 1
ATOM 1951 C C . PHE A 1 249 ? 0.294 -50.312 -9.875 1 93.88 249 PHE A C 1
ATOM 1953 O O . PHE A 1 249 ? -0.19 -50.875 -8.891 1 93.88 249 PHE A O 1
ATOM 1960 N N . LEU A 1 250 ? -0.057 -49.094 -10.266 1 94 250 LEU A N 1
ATOM 1961 C CA . LEU A 1 250 ? -1.093 -48.375 -9.562 1 94 250 LEU A CA 1
ATOM 1962 C C . LEU A 1 250 ? -2.42 -48.438 -10.312 1 94 250 LEU A C 1
ATOM 1964 O O . LEU A 1 250 ? -2.443 -48.688 -11.516 1 94 250 LEU A O 1
ATOM 1968 N N . THR A 1 251 ? -3.465 -48.281 -9.5 1 94.69 251 THR A N 1
ATOM 1969 C CA . THR A 1 251 ? -4.754 -48.188 -10.18 1 94.69 251 THR A CA 1
ATOM 1970 C C . THR A 1 251 ? -4.781 -46.969 -11.086 1 94.69 251 THR A C 1
ATOM 1972 O O . THR A 1 251 ? -4.172 -45.938 -10.766 1 94.69 251 THR A O 1
ATOM 1975 N N . PRO A 1 252 ? -5.387 -47.094 -12.188 1 92.44 252 PRO A N 1
ATOM 1976 C CA . PRO A 1 252 ? -5.406 -45.969 -13.125 1 92.44 252 PRO A CA 1
ATOM 1977 C C . PRO A 1 252 ? -6.043 -44.719 -12.531 1 92.44 252 PRO A C 1
ATOM 1979 O O . PRO A 1 252 ? -6.832 -44.812 -11.586 1 92.44 252 PRO A O 1
ATOM 1982 N N . PRO A 1 253 ? -5.695 -43.562 -13.109 1 91.81 253 PRO A N 1
ATOM 1983 C CA . PRO A 1 253 ? -6.301 -42.312 -12.633 1 91.81 253 PRO A CA 1
ATOM 1984 C C . PRO A 1 253 ? -7.82 -42.312 -12.789 1 91.81 253 PRO A C 1
ATOM 1986 O O . PRO A 1 253 ? -8.352 -42.812 -13.781 1 91.81 253 PRO A O 1
ATOM 1989 N N . ASN A 1 254 ? -8.547 -41.75 -11.836 1 91.5 254 ASN A N 1
ATOM 1990 C CA . ASN A 1 254 ? -9.984 -41.5 -11.836 1 91.5 254 ASN A CA 1
ATOM 1991 C C . ASN A 1 254 ? -10.789 -42.781 -11.672 1 91.5 254 ASN A C 1
ATOM 1993 O O . ASN A 1 254 ? -11.961 -42.844 -12.047 1 91.5 254 ASN A O 1
ATOM 1997 N N . VAL A 1 255 ? -10.102 -43.906 -11.219 1 93.25 255 VAL A N 1
ATOM 1998 C CA . VAL A 1 255 ? -10.805 -45.156 -10.961 1 93.25 255 VAL A CA 1
ATOM 1999 C C . VAL A 1 255 ? -10.805 -45.438 -9.461 1 93.25 255 VAL A C 1
ATOM 2001 O O . VAL A 1 255 ? -9.75 -45.562 -8.844 1 93.25 255 VAL A O 1
ATOM 2004 N N . ILE A 1 256 ? -12.023 -45.562 -8.961 1 92.12 256 ILE A N 1
ATOM 2005 C CA . ILE A 1 256 ? -12.164 -45.781 -7.531 1 92.12 256 ILE A CA 1
ATOM 2006 C C . ILE A 1 256 ? -12.242 -47.281 -7.25 1 92.12 256 ILE A C 1
ATOM 2008 O O . ILE A 1 256 ? -13.023 -48 -7.891 1 92.12 256 ILE A O 1
ATOM 2012 N N . CYS A 1 257 ? -11.398 -47.688 -6.391 1 94.31 257 CYS A N 1
ATOM 2013 C CA . CYS A 1 257 ? -11.461 -49.062 -5.887 1 94.31 257 CYS A CA 1
ATOM 2014 C C . CYS A 1 257 ? -12.008 -49.094 -4.465 1 94.31 257 CYS A C 1
ATOM 2016 O O . CYS A 1 257 ? -11.25 -48.938 -3.502 1 94.31 257 CYS A O 1
ATOM 2018 N N . LYS A 1 258 ? -13.258 -49.438 -4.387 1 89.38 258 LYS A N 1
ATOM 2019 C CA . LYS A 1 258 ? -13.906 -49.438 -3.08 1 89.38 258 LYS A CA 1
ATOM 2020 C C . LYS A 1 258 ? -13.336 -50.531 -2.18 1 89.38 258 LYS A C 1
ATOM 2022 O O . LYS A 1 258 ? -12.93 -51.594 -2.66 1 89.38 258 LYS A O 1
ATOM 2027 N N . ASN A 1 259 ? -13.266 -50.344 -0.889 1 87.94 259 ASN A N 1
ATOM 2028 C CA . ASN A 1 259 ? -12.875 -51.281 0.153 1 87.94 259 ASN A CA 1
ATOM 2029 C C . ASN A 1 259 ? -11.383 -51.594 0.11 1 87.94 259 ASN A C 1
ATOM 2031 O O . ASN A 1 259 ? -10.93 -52.625 0.623 1 87.94 259 ASN A O 1
ATOM 2035 N N . ARG A 1 260 ? -10.625 -50.75 -0.582 1 92.56 260 ARG A N 1
ATOM 2036 C CA . ARG A 1 260 ? -9.18 -50.938 -0.515 1 92.56 260 ARG A CA 1
ATOM 2037 C C . ARG A 1 260 ? -8.656 -50.656 0.895 1 92.56 260 ARG A C 1
ATOM 2039 O O . ARG A 1 260 ? -9.242 -49.875 1.639 1 92.56 260 ARG A O 1
ATOM 2046 N N . VAL A 1 261 ? -7.559 -51.219 1.296 1 92.5 261 VAL A N 1
ATOM 2047 C CA . VAL A 1 261 ? -6.953 -51.031 2.611 1 92.5 261 VAL A CA 1
ATOM 2048 C C . VAL A 1 261 ? -6.367 -49.625 2.717 1 92.5 261 VAL A C 1
ATOM 2050 O O . VAL A 1 261 ? -5.695 -49.156 1.797 1 92.5 261 VAL A O 1
ATOM 2053 N N . VAL A 1 262 ? -6.625 -48.969 3.852 1 89.94 262 VAL A N 1
ATOM 2054 C CA . VAL A 1 262 ? -6.105 -47.625 4.094 1 89.94 262 VAL A CA 1
ATOM 2055 C C . VAL A 1 262 ? -4.68 -47.688 4.637 1 89.94 262 VAL A C 1
ATOM 2057 O O . VAL A 1 262 ? -4.461 -48.219 5.734 1 89.94 262 VAL A O 1
ATOM 2060 N N . THR A 1 263 ? -3.734 -47.219 3.889 1 91.5 263 THR A N 1
ATOM 2061 C CA . THR A 1 263 ? -2.338 -47.312 4.293 1 91.5 263 THR A CA 1
ATOM 2062 C C . THR A 1 263 ? -1.796 -45.969 4.758 1 91.5 263 THR A C 1
ATOM 2064 O O . THR A 1 263 ? -0.794 -45.906 5.477 1 91.5 263 THR A O 1
ATOM 2067 N N . LYS A 1 264 ? -2.23 -44.875 4.375 1 91.12 264 LYS A N 1
ATOM 2068 C CA . LYS A 1 264 ? -1.818 -43.531 4.758 1 91.12 264 LYS A CA 1
ATOM 2069 C C . LYS A 1 264 ? -3.029 -42.625 5.016 1 91.12 264 LYS A C 1
ATOM 2071 O O . LYS A 1 264 ? -4 -42.656 4.254 1 91.12 264 LYS A O 1
ATOM 2076 N N . PRO A 1 265 ? -2.926 -41.938 6.098 1 88.81 265 PRO A N 1
ATOM 2077 C CA . PRO A 1 265 ? -4.059 -41.062 6.375 1 88.81 265 PRO A CA 1
ATOM 2078 C C . PRO A 1 265 ? -4.09 -39.844 5.457 1 88.81 265 PRO A C 1
ATOM 2080 O O . PRO A 1 265 ? -3.041 -39.375 4.988 1 88.81 265 PRO A O 1
ATOM 2083 N N . PHE A 1 266 ? -5.281 -39.312 5.211 1 89.94 266 PHE A N 1
ATOM 2084 C CA . PHE A 1 266 ? -5.461 -38.094 4.434 1 89.94 266 PHE A CA 1
ATOM 2085 C C . PHE A 1 266 ? -4.91 -36.906 5.188 1 89.94 266 PHE A C 1
ATOM 2087 O O . PHE A 1 266 ? -5.125 -36.75 6.391 1 89.94 266 PHE A O 1
ATOM 2094 N N . PRO A 1 267 ? -4.184 -35.969 4.551 1 86.81 267 PRO A N 1
ATOM 2095 C CA . PRO A 1 267 ? -3.568 -34.844 5.223 1 86.81 267 PRO A CA 1
ATOM 2096 C C . PRO A 1 267 ? -4.598 -33.844 5.75 1 86.81 267 PRO A C 1
ATOM 2098 O O . PRO A 1 267 ? -5.68 -33.688 5.172 1 86.81 267 PRO A O 1
ATOM 2101 N N . GLN A 1 268 ? -4.199 -33.125 6.844 1 82.94 268 GLN A N 1
ATOM 2102 C CA . GLN A 1 268 ? -5.035 -32.062 7.414 1 82.94 268 GLN A CA 1
ATOM 2103 C C . GLN A 1 268 ? -4.43 -30.688 7.164 1 82.94 268 GLN A C 1
ATOM 2105 O O . GLN A 1 268 ? -3.211 -30.516 7.234 1 82.94 268 GLN A O 1
ATOM 2110 N N . LEU A 1 269 ? -5.293 -29.797 6.824 1 83.88 269 LEU A N 1
ATOM 2111 C CA . LEU A 1 269 ? -4.84 -28.422 6.578 1 83.88 269 LEU A CA 1
ATOM 2112 C C . LEU A 1 269 ? -5.039 -27.562 7.816 1 83.88 269 LEU A C 1
ATOM 2114 O O . LEU A 1 269 ? -5.902 -27.844 8.648 1 83.88 269 LEU A O 1
ATOM 2118 N N . GLY A 1 270 ? -4.27 -26.516 7.973 1 84.31 270 GLY A N 1
ATOM 2119 C CA . GLY A 1 270 ? -4.348 -25.594 9.094 1 84.31 270 GLY A CA 1
ATOM 2120 C C . GLY A 1 270 ? -5.492 -24.609 8.969 1 84.31 270 GLY A C 1
ATOM 2121 O O . GLY A 1 270 ? -6.301 -24.703 8.047 1 84.31 270 GLY A O 1
ATOM 2122 N N . LYS A 1 271 ? -5.484 -23.625 9.93 1 89.75 271 LYS A N 1
ATOM 2123 C CA . LYS A 1 271 ? -6.586 -22.656 10.023 1 89.75 271 LYS A CA 1
ATOM 2124 C C . LYS A 1 271 ? -6.332 -21.453 9.141 1 89.75 271 LYS A C 1
ATOM 2126 O O . LYS A 1 271 ? -7.242 -20.656 8.891 1 89.75 271 LYS A O 1
ATOM 2131 N N . PHE A 1 272 ? -5.18 -21.281 8.727 1 89.44 272 PHE A N 1
ATOM 2132 C CA . PHE A 1 272 ? -4.832 -20.172 7.84 1 89.44 272 PHE A CA 1
ATOM 2133 C C . PHE A 1 272 ? -4.008 -20.672 6.656 1 89.44 272 PHE A C 1
ATOM 2135 O O . PHE A 1 272 ? -3.207 -21.594 6.797 1 89.44 272 PHE A O 1
ATOM 2142 N N . PHE A 1 273 ? -4.266 -20.125 5.574 1 90.31 273 PHE A N 1
ATOM 2143 C CA . PHE A 1 273 ? -3.436 -20.438 4.418 1 90.31 273 PHE A CA 1
ATOM 2144 C C . PHE A 1 273 ? -3.652 -19.422 3.305 1 90.31 273 PHE A C 1
ATOM 2146 O O . PHE A 1 273 ? -4.648 -18.688 3.307 1 90.31 273 PHE A O 1
ATOM 2153 N N . SER A 1 274 ? -2.758 -19.312 2.443 1 91.88 274 SER A N 1
ATOM 2154 C CA . SER A 1 274 ? -2.85 -18.578 1.188 1 91.88 274 SER A CA 1
ATOM 2155 C C . SER A 1 274 ? -2.152 -19.328 0.055 1 91.88 274 SER A C 1
ATOM 2157 O O . SER A 1 274 ? -1.157 -20.016 0.281 1 91.88 274 SER A O 1
ATOM 2159 N N . PHE A 1 275 ? -2.719 -19.281 -1.065 1 92.81 275 PHE A N 1
ATOM 2160 C CA . PHE A 1 275 ? -2.135 -19.953 -2.213 1 92.81 275 PHE A CA 1
ATOM 2161 C C . PHE A 1 275 ? -2.639 -19.359 -3.518 1 92.81 275 PHE A C 1
ATOM 2163 O O . PHE A 1 275 ? -3.539 -18.516 -3.512 1 92.81 275 PHE A O 1
ATOM 2170 N N . ARG A 1 276 ? -2.004 -19.781 -4.57 1 93.88 276 ARG A N 1
ATOM 2171 C CA . ARG A 1 276 ? -2.436 -19.5 -5.934 1 93.88 276 ARG A CA 1
ATOM 2172 C C . ARG A 1 276 ? -2.861 -20.781 -6.648 1 93.88 276 ARG A C 1
ATOM 2174 O O . ARG A 1 276 ? -2.375 -21.859 -6.332 1 93.88 276 ARG A O 1
ATOM 2181 N N . PHE A 1 277 ? -3.818 -20.656 -7.523 1 94.38 277 PHE A N 1
ATOM 2182 C CA . PHE A 1 277 ? -4.184 -21.844 -8.273 1 94.38 277 PHE A CA 1
ATOM 2183 C C . PHE A 1 277 ? -4.715 -21.484 -9.656 1 94.38 277 PHE A C 1
ATOM 2185 O O . PHE A 1 277 ? -5.113 -20.344 -9.891 1 94.38 277 PHE A O 1
ATOM 2192 N N . GLU A 1 278 ? -4.578 -22.406 -10.555 1 95.12 278 GLU A N 1
ATOM 2193 C CA . GLU A 1 278 ? -5.227 -22.328 -11.859 1 95.12 278 GLU A CA 1
ATOM 2194 C C . GLU A 1 278 ? -6.316 -23.375 -12.008 1 95.12 278 GLU A C 1
ATOM 2196 O O . GLU A 1 278 ? -6.164 -24.5 -11.539 1 95.12 278 GLU A O 1
ATOM 2201 N N . GLU A 1 279 ? -7.398 -22.953 -12.461 1 93.31 279 GLU A N 1
ATOM 2202 C CA . GLU A 1 279 ? -8.516 -23.828 -12.805 1 93.31 279 GLU A CA 1
ATOM 2203 C C . GLU A 1 279 ? -8.578 -24.078 -14.305 1 93.31 279 GLU A C 1
ATOM 2205 O O . GLU A 1 279 ? -8.656 -23.141 -15.102 1 93.31 279 GLU A O 1
ATOM 2210 N N . LEU A 1 280 ? -8.477 -25.391 -14.586 1 95.06 280 LEU A N 1
ATOM 2211 C CA . LEU A 1 280 ? -8.453 -25.781 -15.992 1 95.06 280 LEU A CA 1
ATOM 2212 C C . LEU A 1 280 ? -9.75 -26.469 -16.391 1 95.06 280 LEU A C 1
ATOM 2214 O O . LEU A 1 280 ? -10.281 -27.297 -15.633 1 95.06 280 LEU A O 1
ATOM 2218 N N . ASP A 1 281 ? -10.242 -26.062 -17.516 1 91.06 281 ASP A N 1
ATOM 2219 C CA . ASP A 1 281 ? -11.281 -26.781 -18.25 1 91.06 281 ASP A CA 1
ATOM 2220 C C . ASP A 1 281 ? -10.758 -27.297 -19.578 1 91.06 281 ASP A C 1
ATOM 2222 O O . ASP A 1 281 ? -10.828 -26.594 -20.594 1 91.06 281 ASP A O 1
ATOM 2226 N N . PRO A 1 282 ? -10.258 -28.5 -19.5 1 89.5 282 PRO A N 1
ATOM 2227 C CA . PRO A 1 282 ? -9.602 -29.031 -20.703 1 89.5 282 PRO A CA 1
ATOM 2228 C C . PRO A 1 282 ? -10.547 -29.094 -21.891 1 89.5 282 PRO A C 1
ATOM 2230 O O . PRO A 1 282 ? -10.102 -28.953 -23.047 1 89.5 282 PRO A O 1
ATOM 2233 N N . LEU A 1 283 ? -11.812 -29.297 -21.688 1 87.38 283 LEU A N 1
ATOM 2234 C CA . LEU A 1 283 ? -12.766 -29.391 -22.781 1 87.38 283 LEU A CA 1
ATOM 2235 C C . LEU A 1 283 ? -12.875 -28.047 -23.516 1 87.38 283 LEU A C 1
ATOM 2237 O O . LEU A 1 283 ? -12.852 -28 -24.734 1 87.38 283 LEU A O 1
ATOM 2241 N N . SER A 1 284 ? -12.953 -27 -22.781 1 86.69 284 SER A N 1
ATOM 2242 C CA . SER A 1 284 ? -13.078 -25.672 -23.375 1 86.69 284 SER A CA 1
ATOM 2243 C C . SER A 1 284 ? -11.711 -25.078 -23.672 1 86.69 284 SER A C 1
ATOM 2245 O O . SER A 1 284 ? -11.609 -24.078 -24.391 1 86.69 284 SER A O 1
ATOM 2247 N N . GLY A 1 285 ? -10.672 -25.688 -23.203 1 88.56 285 GLY A N 1
ATOM 2248 C CA . GLY A 1 285 ? -9.344 -25.125 -23.391 1 88.56 285 GLY A CA 1
ATOM 2249 C C . GLY A 1 285 ? -9.133 -23.812 -22.688 1 88.56 285 GLY A C 1
ATOM 2250 O O . GLY A 1 285 ? -8.594 -22.859 -23.266 1 88.56 285 GLY A O 1
ATOM 2251 N N . THR A 1 286 ? -9.641 -23.703 -21.422 1 88.25 286 THR A N 1
ATOM 2252 C CA . THR A 1 286 ? -9.539 -22.453 -20.688 1 88.25 286 THR A CA 1
ATOM 2253 C C . THR A 1 286 ? -8.75 -22.656 -19.391 1 88.25 286 THR A C 1
ATOM 2255 O O . THR A 1 286 ? -8.914 -23.672 -18.719 1 88.25 286 THR A O 1
ATOM 2258 N N . ILE A 1 287 ? -7.902 -21.688 -19.062 1 91.25 287 ILE A N 1
ATOM 2259 C CA . ILE A 1 287 ? -7.152 -21.641 -17.812 1 91.25 287 ILE A CA 1
ATOM 2260 C C . ILE A 1 287 ? -7.488 -20.344 -17.078 1 91.25 287 ILE A C 1
ATOM 2262 O O . ILE A 1 287 ? -7.332 -19.25 -17.609 1 91.25 287 ILE A O 1
ATOM 2266 N N . GLU A 1 288 ? -8.008 -20.438 -15.883 1 88.75 288 GLU A N 1
ATOM 2267 C CA . GLU A 1 288 ? -8.273 -19.281 -15.031 1 88.75 288 GLU A CA 1
ATOM 2268 C C . GLU A 1 288 ? -7.375 -19.297 -13.797 1 88.75 288 GLU A C 1
ATOM 2270 O O . GLU A 1 288 ? -7.234 -20.328 -13.133 1 88.75 288 GLU A O 1
ATOM 2275 N N . HIS A 1 289 ? -6.754 -18.141 -13.57 1 92.06 289 HIS A N 1
ATOM 2276 C CA . HIS A 1 289 ? -5.867 -18.047 -12.414 1 92.06 289 HIS A CA 1
ATOM 2277 C C . HIS A 1 289 ? -6.543 -17.312 -11.266 1 92.06 289 HIS A C 1
ATOM 2279 O O . HIS A 1 289 ? -7.309 -16.359 -11.484 1 92.06 289 HIS A O 1
ATOM 2285 N N . ARG A 1 290 ? -6.262 -17.766 -10.039 1 93.12 290 ARG A N 1
ATOM 2286 C CA . ARG A 1 290 ? -6.812 -17.141 -8.836 1 93.12 290 ARG A CA 1
ATOM 2287 C C . ARG A 1 290 ? -5.797 -17.156 -7.699 1 93.12 290 ARG A C 1
ATOM 2289 O O . ARG A 1 290 ? -4.848 -17.953 -7.719 1 93.12 290 ARG A O 1
ATOM 2296 N N . ARG A 1 291 ? -5.945 -16.25 -6.816 1 94.5 291 ARG A N 1
ATOM 2297 C CA . ARG A 1 291 ? -5.195 -16.203 -5.562 1 94.5 291 ARG A CA 1
ATOM 2298 C C . ARG A 1 291 ? -6.137 -16.125 -4.367 1 94.5 291 ARG A C 1
ATOM 2300 O O . ARG A 1 291 ? -7.137 -15.406 -4.406 1 94.5 291 ARG A O 1
ATOM 2307 N N . LEU A 1 292 ? -5.844 -16.875 -3.346 1 94.94 292 LEU A N 1
ATOM 2308 C CA . LEU A 1 292 ? -6.754 -16.969 -2.211 1 94.94 292 LEU A CA 1
ATOM 2309 C C . LEU A 1 292 ? -6.012 -16.75 -0.896 1 94.94 292 LEU A C 1
ATOM 2311 O O . LEU A 1 292 ? -4.898 -17.25 -0.715 1 94.94 292 LEU A O 1
ATOM 2315 N N . TRP A 1 293 ? -6.539 -15.938 0.017 1 95.12 293 TRP A N 1
ATOM 2316 C CA . TRP A 1 293 ? -6.152 -15.805 1.417 1 95.12 293 TRP A CA 1
ATOM 2317 C C . TRP A 1 293 ? -7.277 -16.25 2.34 1 95.12 293 TRP A C 1
ATOM 2319 O O . TRP A 1 293 ? -8.438 -15.875 2.154 1 95.12 293 TRP A O 1
ATOM 2329 N N . TYR A 1 294 ? -7.031 -17.141 3.289 1 94.56 294 TYR A N 1
ATOM 2330 C CA . TYR A 1 294 ? -8 -17.703 4.223 1 94.56 294 TYR A CA 1
ATOM 2331 C C . TYR A 1 294 ? -7.508 -17.578 5.66 1 94.56 294 TYR A C 1
ATOM 2333 O O . TYR A 1 294 ? -6.402 -18.016 5.984 1 94.56 294 TYR A O 1
ATOM 2341 N N . ASP A 1 295 ? -8.281 -16.875 6.457 1 93.75 295 ASP A N 1
ATOM 2342 C CA . ASP A 1 295 ? -8.039 -16.766 7.895 1 93.75 295 ASP A CA 1
ATOM 2343 C C . ASP A 1 295 ? -9.289 -17.156 8.688 1 93.75 295 ASP A C 1
ATOM 2345 O O . ASP A 1 295 ? -10.195 -16.344 8.852 1 93.75 295 ASP A O 1
ATOM 2349 N N . GLN A 1 296 ? -9.297 -18.328 9.25 1 93 296 GLN A N 1
ATOM 2350 C CA . GLN A 1 296 ? -10.469 -18.828 9.953 1 93 296 GLN A CA 1
ATOM 2351 C C . GLN A 1 296 ? -10.695 -18.078 11.258 1 93 296 GLN A C 1
ATOM 2353 O O . GLN A 1 296 ? -11.836 -17.844 11.664 1 93 296 GLN A O 1
ATOM 2358 N N . GLU A 1 297 ? -9.656 -17.656 11.922 1 90.38 297 GLU A N 1
ATOM 2359 C CA . GLU A 1 297 ? -9.773 -17 13.219 1 90.38 297 GLU A CA 1
ATOM 2360 C C . GLU A 1 297 ? -10.297 -15.57 13.062 1 90.38 297 GLU A C 1
ATOM 2362 O O . GLU A 1 297 ? -11.141 -15.125 13.844 1 90.38 297 GLU A O 1
ATOM 2367 N N . ALA A 1 298 ? -9.789 -14.891 12.039 1 90.38 298 ALA A N 1
ATOM 2368 C CA . ALA A 1 298 ? -10.297 -13.547 11.766 1 90.38 298 ALA A CA 1
ATOM 2369 C C . ALA A 1 298 ? -11.617 -13.594 11.008 1 90.38 298 ALA A C 1
ATOM 2371 O O . ALA A 1 298 ? -12.328 -12.594 10.914 1 90.38 298 ALA A O 1
ATOM 2372 N N . LYS A 1 299 ? -11.984 -14.766 10.438 1 91.56 299 LYS A N 1
ATOM 2373 C CA . LYS A 1 299 ? -13.195 -15 9.648 1 91.56 299 LYS A CA 1
ATOM 2374 C C . LYS A 1 299 ? -13.219 -14.117 8.406 1 91.56 299 LYS A C 1
ATOM 2376 O O . LYS A 1 299 ? -14.195 -13.398 8.172 1 91.56 299 LYS A O 1
ATOM 2381 N N . MET A 1 300 ? -12.125 -14.195 7.723 1 94.38 300 MET A N 1
ATOM 2382 C CA . MET A 1 300 ? -11.961 -13.398 6.508 1 94.38 300 MET A CA 1
ATOM 2383 C C . MET A 1 300 ? -11.453 -14.266 5.359 1 94.38 300 MET A C 1
ATOM 2385 O O . MET A 1 300 ? -10.641 -15.172 5.566 1 94.38 300 MET A O 1
ATOM 2389 N N . VAL A 1 301 ? -11.938 -14 4.18 1 96.12 301 VAL A N 1
ATOM 2390 C CA . VAL A 1 301 ? -11.469 -14.656 2.965 1 96.12 301 VAL A CA 1
ATOM 2391 C C . VAL A 1 301 ? -11.281 -13.617 1.858 1 96.12 301 VAL A C 1
ATOM 2393 O O . VAL A 1 301 ? -12.094 -12.703 1.711 1 96.12 301 VAL A O 1
ATOM 2396 N N . ARG A 1 302 ? -10.172 -13.664 1.211 1 96.19 302 ARG A N 1
ATOM 2397 C CA . ARG A 1 302 ? -9.93 -12.844 0.025 1 96.19 302 ARG A CA 1
ATOM 2398 C C . ARG A 1 302 ? -9.633 -13.719 -1.19 1 96.19 302 ARG A C 1
ATOM 2400 O O . ARG A 1 302 ? -8.922 -14.719 -1.086 1 96.19 302 ARG A O 1
ATOM 2407 N N . ILE A 1 303 ? -10.203 -13.367 -2.295 1 94.75 303 ILE A N 1
ATOM 2408 C CA . ILE A 1 303 ? -9.898 -14.031 -3.557 1 94.75 303 ILE A CA 1
ATOM 2409 C C . ILE A 1 303 ? -9.688 -12.992 -4.652 1 94.75 303 ILE A C 1
ATOM 2411 O O . ILE A 1 303 ? -10.445 -12.023 -4.754 1 94.75 303 ILE A O 1
ATOM 2415 N N . ASP A 1 304 ? -8.648 -13.086 -5.312 1 92.62 304 ASP A N 1
ATOM 2416 C CA . ASP A 1 304 ? -8.359 -12.281 -6.496 1 92.62 304 ASP A CA 1
ATOM 2417 C C . ASP A 1 304 ? -8.555 -13.094 -7.773 1 92.62 304 ASP A C 1
ATOM 2419 O O . ASP A 1 304 ? -8.07 -14.227 -7.875 1 92.62 304 ASP A O 1
ATOM 2423 N N . TYR A 1 305 ? -9.32 -12.602 -8.656 1 88.81 305 TYR A N 1
ATOM 2424 C CA . TYR A 1 305 ? -9.609 -13.336 -9.883 1 88.81 305 TYR A CA 1
ATOM 2425 C C . TYR A 1 305 ? -10.023 -12.383 -11 1 88.81 305 TYR A C 1
ATOM 2427 O O . TYR A 1 305 ? -10.148 -11.18 -10.781 1 88.81 305 TYR A O 1
ATOM 2435 N N . SER A 1 306 ? -9.984 -12.945 -12.219 1 82.38 306 SER A N 1
ATOM 2436 C CA . SER A 1 306 ? -10.531 -12.25 -13.375 1 82.38 306 SER A CA 1
ATOM 2437 C C . SER A 1 306 ? -11.547 -13.109 -14.117 1 82.38 306 SER A C 1
ATOM 2439 O O . SER A 1 306 ? -11.602 -14.328 -13.906 1 82.38 306 SER A O 1
ATOM 2441 N N . PHE A 1 307 ? -12.555 -12.453 -14.695 1 64.75 307 PHE A N 1
ATOM 2442 C CA . PHE A 1 307 ? -13.578 -13.219 -15.398 1 64.75 307 PHE A CA 1
ATOM 2443 C C . PHE A 1 307 ? -13.25 -13.32 -16.891 1 64.75 307 PHE A C 1
ATOM 2445 O O . PHE A 1 307 ? -12.633 -12.414 -17.453 1 64.75 307 PHE A O 1
ATOM 2452 N N . ASP A 1 308 ? -13.336 -14.508 -17.406 1 58.81 308 ASP A N 1
ATOM 2453 C CA . ASP A 1 308 ? -13.312 -14.664 -18.859 1 58.81 308 ASP A CA 1
ATOM 2454 C C . ASP A 1 308 ? -14.445 -13.891 -19.516 1 58.81 308 ASP A C 1
ATOM 2456 O O . ASP A 1 308 ? -15.602 -13.984 -19.094 1 58.81 308 ASP A O 1
ATOM 2460 N N . PRO A 1 309 ? -14.148 -12.789 -20.25 1 51.25 309 PRO A N 1
ATOM 2461 C CA . PRO A 1 309 ? -15.188 -11.961 -20.859 1 51.25 309 PRO A CA 1
ATOM 2462 C C . PRO A 1 309 ? -16.312 -12.781 -21.484 1 51.25 309 PRO A C 1
ATOM 2464 O O . PRO A 1 309 ? -17.125 -12.25 -22.234 1 51.25 309 PRO A O 1
ATOM 2467 N N . PRO A 1 310 ? -16.344 -14.039 -21.734 1 46.41 310 PRO A N 1
ATOM 2468 C CA . PRO A 1 310 ? -17.438 -14.016 -22.719 1 46.41 310 PRO A CA 1
ATOM 2469 C C . PRO A 1 310 ? -18.516 -12.977 -22.375 1 46.41 310 PRO A C 1
ATOM 2471 O O . PRO A 1 310 ? -18.922 -12.203 -23.234 1 46.41 310 PRO A O 1
ATOM 2474 N N . GLY A 1 311 ? -19.5 -13.328 -21.531 1 38.69 311 GLY A N 1
ATOM 2475 C CA . GLY A 1 311 ? -20.859 -12.836 -21.375 1 38.69 311 GLY A CA 1
ATOM 2476 C C . GLY A 1 311 ? -20.953 -11.68 -20.391 1 38.69 311 GLY A C 1
ATOM 2477 O O . GLY A 1 311 ? -21.984 -11.008 -20.312 1 38.69 311 GLY A O 1
ATOM 2478 N N . SER A 1 312 ? -20.375 -11.758 -19.219 1 42.88 312 SER A N 1
ATOM 2479 C CA . SER A 1 312 ? -20.875 -10.773 -18.266 1 42.88 312 SER A CA 1
ATOM 2480 C C . SER A 1 312 ? -20.109 -9.453 -18.406 1 42.88 312 SER A C 1
ATOM 2482 O O . SER A 1 312 ? -18.891 -9.414 -18.266 1 42.88 312 SER A O 1
ATOM 2484 N N . ALA A 1 313 ? -20.562 -8.594 -19.094 1 44.34 313 ALA A N 1
ATOM 2485 C CA . ALA A 1 313 ? -20.203 -7.207 -19.406 1 44.34 313 ALA A CA 1
ATOM 2486 C C . ALA A 1 313 ? -19.797 -6.457 -18.141 1 44.34 313 ALA A C 1
ATOM 2488 O O . ALA A 1 313 ? -19.297 -5.332 -18.219 1 44.34 313 ALA A O 1
ATOM 2489 N N . GLN A 1 314 ? -20.062 -6.996 -17.031 1 48.03 314 GLN A N 1
ATOM 2490 C CA . GLN A 1 314 ? -20 -6.062 -15.922 1 48.03 314 GLN A CA 1
ATOM 2491 C C . GLN A 1 314 ? -18.578 -5.867 -15.438 1 48.03 314 GLN A C 1
ATOM 2493 O O . GLN A 1 314 ? -18.203 -4.781 -15 1 48.03 314 GLN A O 1
ATOM 2498 N N . TYR A 1 315 ? -17.609 -7.074 -15.398 1 52.09 315 TYR A N 1
ATOM 2499 C CA . TYR A 1 315 ? -16.281 -6.883 -14.844 1 52.09 315 TYR A CA 1
ATOM 2500 C C . TYR A 1 315 ? -15.211 -7.301 -15.852 1 52.09 315 TYR A C 1
ATOM 2502 O O . TYR A 1 315 ? -15.148 -8.461 -16.25 1 52.09 315 TYR A O 1
ATOM 2510 N N . THR A 1 316 ? -14.617 -6.508 -16.562 1 58.06 316 THR A N 1
ATOM 2511 C CA . THR A 1 316 ? -13.57 -6.824 -17.531 1 58.06 316 THR A CA 1
ATOM 2512 C C . THR A 1 316 ? -12.188 -6.68 -16.906 1 58.06 316 THR A C 1
ATOM 2514 O O . THR A 1 316 ? -11.172 -6.902 -17.578 1 58.06 316 THR A O 1
ATOM 2517 N N . ASN A 1 317 ? -12.133 -6.453 -15.539 1 71.25 317 ASN A N 1
ATOM 2518 C CA . ASN A 1 317 ? -10.859 -6.188 -14.883 1 71.25 317 ASN A CA 1
ATOM 2519 C C . ASN A 1 317 ? -10.602 -7.164 -13.742 1 71.25 317 ASN A C 1
ATOM 2521 O O . ASN A 1 317 ? -11.445 -8 -13.43 1 71.25 317 ASN A O 1
ATOM 2525 N N . GLY A 1 318 ? -9.336 -7.215 -13.297 1 78.62 318 GLY A N 1
ATOM 2526 C CA . GLY A 1 318 ? -9.07 -7.969 -12.086 1 78.62 318 GLY A CA 1
ATOM 2527 C C . GLY A 1 318 ? -9.977 -7.578 -10.93 1 78.62 318 GLY A C 1
ATOM 2528 O O . GLY A 1 318 ? -10.305 -6.402 -10.766 1 78.62 318 GLY A O 1
ATOM 2529 N N . ILE A 1 319 ? -10.461 -8.562 -10.195 1 86.88 319 ILE A N 1
ATOM 2530 C CA . ILE A 1 319 ? -11.406 -8.359 -9.102 1 86.88 319 ILE A CA 1
ATOM 2531 C C . ILE A 1 319 ? -10.828 -8.914 -7.805 1 86.88 319 ILE A C 1
ATOM 2533 O O . ILE A 1 319 ? -10.211 -9.984 -7.801 1 86.88 319 ILE A O 1
ATOM 2537 N N . THR A 1 320 ? -10.93 -8.18 -6.824 1 91.44 320 THR A N 1
ATOM 2538 C CA . THR A 1 320 ? -10.664 -8.641 -5.465 1 91.44 320 THR A CA 1
ATOM 2539 C C . THR A 1 320 ? -11.953 -8.734 -4.664 1 91.44 320 THR A C 1
ATOM 2541 O O . THR A 1 320 ? -12.695 -7.754 -4.555 1 91.44 320 THR A O 1
ATOM 2544 N N . SER A 1 321 ? -12.273 -9.867 -4.188 1 94 321 SER A N 1
ATOM 2545 C CA . SER A 1 321 ? -13.422 -10.07 -3.309 1 94 321 SER A CA 1
ATOM 2546 C C . SER A 1 321 ? -12.977 -10.406 -1.889 1 94 321 SER A C 1
ATOM 2548 O O . SER A 1 321 ? -12.203 -11.344 -1.68 1 94 321 SER A O 1
ATOM 2550 N N . ILE A 1 322 ? -13.406 -9.633 -0.979 1 95.5 322 ILE A N 1
ATOM 2551 C CA . ILE A 1 322 ? -13.078 -9.852 0.427 1 95.5 322 ILE A CA 1
ATOM 2552 C C . ILE A 1 322 ? -14.359 -10.133 1.211 1 95.5 322 ILE A C 1
ATOM 2554 O O . ILE A 1 322 ? -15.281 -9.312 1.23 1 95.5 322 ILE A O 1
ATOM 2558 N N . GLY A 1 323 ? -14.461 -11.344 1.784 1 95.06 323 GLY A N 1
ATOM 2559 C CA . GLY A 1 323 ? -15.578 -11.719 2.629 1 95.06 323 GLY A CA 1
ATOM 2560 C C . GLY A 1 323 ? -15.289 -11.562 4.109 1 95.06 323 GLY A C 1
ATOM 2561 O O . GLY A 1 323 ? -14.328 -12.125 4.625 1 95.06 323 GLY A O 1
ATOM 2562 N N . ASP A 1 324 ? -16.109 -10.734 4.77 1 93.31 324 ASP A N 1
ATOM 2563 C CA . ASP A 1 324 ? -16.078 -10.578 6.223 1 93.31 324 ASP A CA 1
ATOM 2564 C C . ASP A 1 324 ? -17.219 -11.367 6.879 1 93.31 324 ASP A C 1
ATOM 2566 O O . ASP A 1 324 ? -18.359 -10.922 6.875 1 93.31 324 ASP A O 1
ATOM 2570 N N . PHE A 1 325 ? -16.844 -12.391 7.465 1 91.44 325 PHE A N 1
ATOM 2571 C CA . PHE A 1 325 ? -17.859 -13.289 8 1 91.44 325 PHE A CA 1
ATOM 2572 C C . PHE A 1 325 ? -18.25 -12.891 9.414 1 91.44 325 PHE A C 1
ATOM 2574 O O . PHE A 1 325 ? -19.125 -13.508 10.023 1 91.44 325 PHE A O 1
ATOM 2581 N N . ASN A 1 326 ? -17.594 -11.867 9.906 1 87.75 326 ASN A N 1
ATOM 2582 C CA . ASN A 1 326 ? -18.047 -11.297 11.172 1 87.75 326 ASN A CA 1
ATOM 2583 C C . ASN A 1 326 ? -19.328 -10.5 11.008 1 87.75 326 ASN A C 1
ATOM 2585 O O . ASN A 1 326 ? -20.172 -10.477 11.906 1 87.75 326 ASN A O 1
ATOM 2589 N N . THR A 1 327 ? -19.469 -9.875 9.852 1 88.31 327 THR A N 1
ATOM 2590 C CA . THR A 1 327 ? -20.625 -9.023 9.594 1 88.31 327 THR A CA 1
ATOM 2591 C C . THR A 1 327 ? -21.484 -9.602 8.461 1 88.31 327 THR A C 1
ATOM 2593 O O . THR A 1 327 ? -22.625 -9.188 8.273 1 88.31 327 THR A O 1
ATOM 2596 N N . GLY A 1 328 ? -20.906 -10.492 7.699 1 90.25 328 GLY A N 1
ATOM 2597 C CA . GLY A 1 328 ? -21.609 -11.07 6.566 1 90.25 328 GLY A CA 1
ATOM 2598 C C . GLY A 1 328 ? -21.562 -10.188 5.328 1 90.25 328 GLY A C 1
ATOM 2599 O O . GLY A 1 328 ? -22.438 -10.289 4.457 1 90.25 328 GLY A O 1
ATOM 2600 N N . ILE A 1 329 ? -20.562 -9.305 5.266 1 92.5 329 ILE A N 1
ATOM 2601 C CA . ILE A 1 329 ? -20.469 -8.359 4.164 1 92.5 329 ILE A CA 1
ATOM 2602 C C . ILE A 1 329 ? -19.406 -8.836 3.174 1 92.5 329 ILE A C 1
ATOM 2604 O O . ILE A 1 329 ? -18.359 -9.344 3.578 1 92.5 329 ILE A O 1
ATOM 2608 N N . GLU A 1 330 ? -19.672 -8.703 1.895 1 94.75 330 GLU A N 1
ATOM 2609 C CA . GLU A 1 330 ? -18.703 -8.93 0.823 1 94.75 330 GLU A CA 1
ATOM 2610 C C . GLU A 1 330 ? -18.297 -7.613 0.159 1 94.75 330 GLU A C 1
ATOM 2612 O O . GLU A 1 330 ? -19.156 -6.848 -0.282 1 94.75 330 GLU A O 1
ATOM 2617 N N . TYR A 1 331 ? -17.047 -7.379 0.24 1 93.94 331 TYR A N 1
ATOM 2618 C CA . TYR A 1 331 ? -16.484 -6.242 -0.479 1 93.94 331 TYR A CA 1
ATOM 2619 C C . TYR A 1 331 ? -15.906 -6.676 -1.823 1 93.94 331 TYR A C 1
ATOM 2621 O O . TYR A 1 331 ? -15.008 -7.523 -1.879 1 93.94 331 TYR A O 1
ATOM 2629 N N . THR A 1 332 ? -16.391 -6.18 -2.932 1 91.56 332 THR A N 1
ATOM 2630 C CA . THR A 1 332 ? -15.898 -6.488 -4.27 1 91.56 332 THR A CA 1
ATOM 2631 C C . THR A 1 332 ? -15.219 -5.273 -4.891 1 91.56 332 THR A C 1
ATOM 2633 O O . THR A 1 332 ? -15.883 -4.289 -5.23 1 91.56 332 THR A O 1
ATOM 2636 N N . ILE A 1 333 ? -13.93 -5.402 -5.012 1 86.69 333 ILE A N 1
ATOM 2637 C CA . ILE A 1 333 ? -13.109 -4.297 -5.504 1 86.69 333 ILE A CA 1
ATOM 2638 C C . ILE A 1 333 ? -12.695 -4.566 -6.949 1 86.69 333 ILE A C 1
ATOM 2640 O O . ILE A 1 333 ? -11.961 -5.516 -7.223 1 86.69 333 ILE A O 1
ATOM 2644 N N . ASP A 1 334 ? -13.219 -3.834 -7.852 1 81 334 ASP A N 1
ATOM 2645 C CA . ASP A 1 334 ? -12.734 -3.822 -9.227 1 81 334 ASP A CA 1
ATOM 2646 C C . ASP A 1 334 ? -11.461 -2.986 -9.352 1 81 334 ASP A C 1
ATOM 2648 O O . ASP A 1 334 ? -11.453 -1.802 -9.008 1 81 334 ASP A O 1
ATOM 2652 N N . HIS A 1 335 ? -10.406 -3.547 -9.797 1 72.81 335 HIS A N 1
ATOM 2653 C CA . HIS A 1 335 ? -9.102 -2.904 -9.781 1 72.81 335 HIS A CA 1
ATOM 2654 C C . HIS A 1 335 ? -9.102 -1.644 -10.641 1 72.81 335 HIS A C 1
ATOM 2656 O O . HIS A 1 335 ? -8.195 -0.81 -10.531 1 72.81 335 HIS A O 1
ATOM 2662 N N . ILE A 1 336 ? -10.211 -1.397 -11.484 1 65 336 ILE A N 1
ATOM 2663 C CA . ILE A 1 336 ? -10.281 -0.224 -12.344 1 65 336 ILE A CA 1
ATOM 2664 C C . ILE A 1 336 ? -11.516 0.603 -12 1 65 336 ILE A C 1
ATOM 2666 O O . ILE A 1 336 ? -11.43 1.822 -11.844 1 65 336 ILE A O 1
ATOM 2670 N N . LYS A 1 337 ? -12.883 0.012 -11.906 1 64.88 337 LYS A N 1
ATOM 2671 C CA . LYS A 1 337 ? -14.172 0.706 -11.891 1 64.88 337 LYS A CA 1
ATOM 2672 C C . LYS A 1 337 ? -14.578 1.073 -10.469 1 64.88 337 LYS A C 1
ATOM 2674 O O . LYS A 1 337 ? -15.523 1.834 -10.266 1 64.88 337 LYS A O 1
ATOM 2679 N N . GLY A 1 338 ? -14.008 0.505 -9.43 1 72.62 338 GLY A N 1
ATOM 2680 C CA . GLY A 1 338 ? -14.391 0.881 -8.078 1 72.62 338 GLY A CA 1
ATOM 2681 C C . GLY A 1 338 ? -14.773 -0.307 -7.215 1 72.62 338 GLY A C 1
ATOM 2682 O O . GLY A 1 338 ? -14.414 -1.445 -7.523 1 72.62 338 GLY A O 1
ATOM 2683 N N . CYS A 1 339 ? -15.508 0.016 -6.055 1 83.25 339 CYS A N 1
ATOM 2684 C CA . CYS A 1 339 ? -15.797 -1.003 -5.051 1 83.25 339 CYS A CA 1
ATOM 2685 C C . CYS A 1 339 ? -17.297 -1.1 -4.781 1 83.25 339 CYS A C 1
ATOM 2687 O O . CYS A 1 339 ? -18 -0.096 -4.844 1 83.25 339 CYS A O 1
ATOM 2689 N N . SER A 1 340 ? -17.797 -2.279 -4.719 1 87.5 340 SER A N 1
ATOM 2690 C CA . SER A 1 340 ? -19.172 -2.529 -4.301 1 87.5 340 SER A CA 1
ATOM 2691 C C . SER A 1 340 ? -19.219 -3.32 -2.998 1 87.5 340 SER A C 1
ATOM 2693 O O . SER A 1 340 ? -18.391 -4.195 -2.768 1 87.5 340 SER A O 1
ATOM 2695 N N . VAL A 1 341 ? -20.188 -2.92 -2.184 1 91.81 341 VAL A N 1
ATOM 2696 C CA . VAL A 1 341 ? -20.391 -3.582 -0.898 1 91.81 341 VAL A CA 1
ATOM 2697 C C . VAL A 1 341 ? -21.781 -4.195 -0.844 1 91.81 341 VAL A C 1
ATOM 2699 O O . VAL A 1 341 ? -22.781 -3.51 -1.096 1 91.81 341 VAL A O 1
ATOM 2702 N N . ALA A 1 342 ? -21.859 -5.504 -0.569 1 92 342 ALA A N 1
ATOM 2703 C CA . ALA A 1 342 ? -23.125 -6.227 -0.542 1 92 342 ALA A CA 1
ATOM 2704 C C . ALA A 1 342 ? -23.094 -7.371 0.463 1 92 342 ALA A C 1
ATOM 2706 O O . ALA A 1 342 ? -22.016 -7.758 0.929 1 92 342 ALA A O 1
ATOM 2707 N N . PRO A 1 343 ? -24.297 -7.828 0.854 1 90.75 343 PRO A N 1
ATOM 2708 C CA . PRO A 1 343 ? -24.297 -9.031 1.69 1 90.75 343 PRO A CA 1
ATOM 2709 C C . PRO A 1 343 ? -23.703 -10.242 0.972 1 90.75 343 PRO A C 1
ATOM 2711 O O . PRO A 1 343 ? -23.906 -10.406 -0.235 1 90.75 343 PRO A O 1
ATOM 2714 N N . GLN A 1 344 ? -23.078 -11.062 1.736 1 91.12 344 GLN A N 1
ATOM 2715 C CA . GLN A 1 344 ? -22.516 -12.289 1.173 1 91.12 344 GLN A CA 1
ATOM 2716 C C . GLN A 1 344 ? -23.625 -13.211 0.658 1 91.12 344 GLN A C 1
ATOM 2718 O O . GLN A 1 344 ? -24.672 -13.336 1.284 1 91.12 344 GLN A O 1
ATOM 2723 N N . LYS A 1 345 ? -23.312 -13.789 -0.421 1 85.81 345 LYS A N 1
ATOM 2724 C CA . LYS A 1 345 ? -24.234 -14.734 -1.036 1 85.81 345 LYS A CA 1
ATOM 2725 C C . LYS A 1 345 ? -23.781 -16.172 -0.815 1 85.81 345 LYS A C 1
ATOM 2727 O O . LYS A 1 345 ? -22.609 -16.422 -0.507 1 85.81 345 LYS A O 1
ATOM 2732 N N . ALA A 1 346 ? -24.672 -17.047 -1.079 1 81.19 346 ALA A N 1
ATOM 2733 C CA . ALA A 1 346 ? -24.406 -18.469 -0.853 1 81.19 346 ALA A CA 1
ATOM 2734 C C . ALA A 1 346 ? -23.312 -18.984 -1.798 1 81.19 346 ALA A C 1
ATOM 2736 O O . ALA A 1 346 ? -22.578 -19.906 -1.46 1 81.19 346 ALA A O 1
ATOM 2737 N N . LYS A 1 347 ? -23.172 -18.359 -2.863 1 77.06 347 LYS A N 1
ATOM 2738 C CA . LYS A 1 347 ? -22.25 -18.859 -3.881 1 77.06 347 LYS A CA 1
ATOM 2739 C C . LYS A 1 347 ? -20.875 -18.203 -3.754 1 77.06 347 LYS A C 1
ATOM 2741 O O . LYS A 1 347 ? -19.922 -18.594 -4.438 1 77.06 347 LYS A O 1
ATOM 2746 N N . ASP A 1 348 ? -20.844 -17.344 -2.85 1 82.44 348 ASP A N 1
ATOM 2747 C CA . ASP A 1 348 ? -19.562 -16.641 -2.697 1 82.44 348 ASP A CA 1
ATOM 2748 C C . ASP A 1 348 ? -18.5 -17.578 -2.129 1 82.44 348 ASP A C 1
ATOM 2750 O O . ASP A 1 348 ? -18.812 -18.578 -1.482 1 82.44 348 ASP A O 1
ATOM 2754 N N . VAL A 1 349 ? -17.25 -17.297 -2.428 1 82.5 349 VAL A N 1
ATOM 2755 C CA . VAL A 1 349 ? -16.125 -18.125 -2.039 1 82.5 349 VAL A CA 1
ATOM 2756 C C . VAL A 1 349 ? -15.984 -18.125 -0.52 1 82.5 349 VAL A C 1
ATOM 2758 O O . VAL A 1 349 ? -16.047 -17.078 0.116 1 82.5 349 VAL A O 1
ATOM 2761 N N . GLY A 1 350 ? -15.852 -19.281 -0.007 1 84.25 350 GLY A N 1
ATOM 2762 C CA . GLY A 1 350 ? -15.602 -19.406 1.419 1 84.25 350 GLY A CA 1
ATOM 2763 C C . GLY A 1 350 ? -16.875 -19.406 2.248 1 84.25 350 GLY A C 1
ATOM 2764 O O . GLY A 1 350 ? -16.828 -19.516 3.475 1 84.25 350 GLY A O 1
ATOM 2765 N N . VAL A 1 351 ? -18.047 -19.297 1.578 1 88.19 351 VAL A N 1
ATOM 2766 C CA . VAL A 1 351 ? -19.312 -19.172 2.303 1 88.19 351 VAL A CA 1
ATOM 2767 C C . VAL A 1 351 ? -19.875 -20.562 2.607 1 88.19 351 VAL A C 1
ATOM 2769 O O . VAL A 1 351 ? -19.938 -21.422 1.725 1 88.19 351 VAL A O 1
ATOM 2772 N N . ASN A 1 352 ? -20.094 -20.859 3.791 1 86.5 352 ASN A N 1
ATOM 2773 C CA . ASN A 1 352 ? -20.953 -21.938 4.25 1 86.5 352 ASN A CA 1
ATOM 2774 C C . ASN A 1 352 ? -22.359 -21.453 4.586 1 86.5 352 ASN A C 1
ATOM 2776 O O . ASN A 1 352 ? -22.594 -20.922 5.676 1 86.5 352 ASN A O 1
ATOM 2780 N N . ALA A 1 353 ? -23.266 -21.656 3.582 1 84.69 353 ALA A N 1
ATOM 2781 C CA . ALA A 1 353 ? -24.625 -21.125 3.73 1 84.69 353 ALA A CA 1
ATOM 2782 C C . ALA A 1 353 ? -25.531 -22.125 4.418 1 84.69 353 ALA A C 1
ATOM 2784 O O . ALA A 1 353 ? -25.547 -23.312 4.059 1 84.69 353 ALA A O 1
ATOM 2785 N N . LYS A 1 354 ? -26.25 -21.688 5.48 1 82.44 354 LYS A N 1
ATOM 2786 C CA . LYS A 1 354 ? -27.266 -22.5 6.156 1 82.44 354 LYS A CA 1
ATOM 2787 C C . LYS A 1 354 ? -28.672 -21.953 5.895 1 82.44 354 LYS A C 1
ATOM 2789 O O . LYS A 1 354 ? -28.969 -20.797 6.23 1 82.44 354 LYS A O 1
ATOM 2794 N N . GLN A 1 355 ? -29.312 -22.828 5.234 1 79.62 355 GLN A N 1
ATOM 2795 C CA . GLN A 1 355 ? -30.688 -22.422 4.914 1 79.62 355 GLN A CA 1
ATOM 2796 C C . GLN A 1 355 ? -31.594 -22.531 6.137 1 79.62 355 GLN A C 1
ATOM 2798 O O . GLN A 1 355 ? -31.516 -23.5 6.887 1 79.62 355 GLN A O 1
ATOM 2803 N N . LYS A 1 356 ? -32.219 -21.453 6.445 1 73.31 356 LYS A N 1
ATOM 2804 C CA . LYS A 1 356 ? -33.188 -21.422 7.527 1 73.31 356 LYS A CA 1
ATOM 2805 C C . LYS A 1 356 ? -34.562 -21.078 6.996 1 73.31 356 LYS A C 1
ATOM 2807 O O . LYS A 1 356 ? -34.719 -20.375 5.988 1 73.31 356 LYS A O 1
ATOM 2812 N N . THR A 1 357 ? -35.5 -21.828 7.359 1 70.56 357 THR A N 1
ATOM 2813 C CA . THR A 1 357 ? -36.875 -21.562 6.973 1 70.56 357 THR A CA 1
ATOM 2814 C C . THR A 1 357 ? -37.719 -21.156 8.18 1 70.56 357 THR A C 1
ATOM 2816 O O . THR A 1 357 ? -37.719 -21.844 9.203 1 70.56 357 THR A O 1
ATOM 2819 N N . LEU A 1 358 ? -38.188 -19.953 8.18 1 65.25 358 LEU A N 1
ATOM 2820 C CA . LEU A 1 358 ? -39.125 -19.516 9.211 1 65.25 358 LEU A CA 1
ATOM 2821 C C . LEU A 1 358 ? -40.438 -19.062 8.594 1 65.25 358 LEU A C 1
ATOM 2823 O O . LEU A 1 358 ? -40.469 -18.141 7.777 1 65.25 358 LEU A O 1
ATOM 2827 N N . ASP A 1 359 ? -41.469 -19.625 8.992 1 60.78 359 ASP A N 1
ATOM 2828 C CA . ASP A 1 359 ? -42.844 -19.344 8.547 1 60.78 359 ASP A CA 1
ATOM 2829 C C . ASP A 1 359 ? -42.906 -19.312 7.02 1 60.78 359 ASP A C 1
ATOM 2831 O O . ASP A 1 359 ? -43.5 -18.375 6.449 1 60.78 359 ASP A O 1
ATOM 2835 N N . GLY A 1 360 ? -42.188 -20.172 6.375 1 60.06 360 GLY A N 1
ATOM 2836 C CA . GLY A 1 360 ? -42.25 -20.328 4.93 1 60.06 360 GLY A CA 1
ATOM 2837 C C . GLY A 1 360 ? -41.25 -19.469 4.191 1 60.06 360 GLY A C 1
ATOM 2838 O O . GLY A 1 360 ? -41.031 -19.656 2.99 1 60.06 360 GLY A O 1
ATOM 2839 N N . THR A 1 361 ? -40.781 -18.453 4.898 1 63.88 361 THR A N 1
ATOM 2840 C CA . THR A 1 361 ? -39.781 -17.625 4.258 1 63.88 361 THR A CA 1
ATOM 2841 C C . THR A 1 361 ? -38.406 -18.25 4.379 1 63.88 361 THR A C 1
ATOM 2843 O O . THR A 1 361 ? -37.969 -18.609 5.477 1 63.88 361 THR A O 1
ATOM 2846 N N . GLN A 1 362 ? -37.812 -18.438 3.219 1 67.12 362 GLN A N 1
ATOM 2847 C CA . GLN A 1 362 ? -36.469 -19.031 3.184 1 67.12 362 GLN A CA 1
ATOM 2848 C C . GLN A 1 362 ? -35.406 -17.969 3.199 1 67.12 362 GLN A C 1
ATOM 2850 O O . GLN A 1 362 ? -35.531 -16.938 2.523 1 67.12 362 GLN A O 1
ATOM 2855 N N . PHE A 1 363 ? -34.594 -18.016 4.23 1 72.06 363 PHE A N 1
ATOM 2856 C CA . PHE A 1 363 ? -33.406 -17.156 4.254 1 72.06 363 PHE A CA 1
ATOM 2857 C C . PHE A 1 363 ? -32.188 -17.953 4.684 1 72.06 363 PHE A C 1
ATOM 2859 O O . PHE A 1 363 ? -32.281 -19.125 5.043 1 72.06 363 PHE A O 1
ATOM 2866 N N . PHE A 1 364 ? -31.031 -17.422 4.41 1 76.5 364 PHE A N 1
ATOM 2867 C CA . PHE A 1 364 ? -29.828 -18.156 4.773 1 76.5 364 PHE A CA 1
ATOM 2868 C C . PHE A 1 364 ? -28.922 -17.328 5.664 1 76.5 364 PHE A C 1
ATOM 2870 O O . PHE A 1 364 ? -29.016 -16.094 5.66 1 76.5 364 PHE A O 1
ATOM 2877 N N . THR A 1 365 ? -28.219 -17.969 6.504 1 82.94 365 THR A N 1
ATOM 2878 C CA . THR A 1 365 ? -27.125 -17.375 7.262 1 82.94 365 THR A CA 1
ATOM 2879 C C . THR A 1 365 ? -25.781 -17.891 6.758 1 82.94 365 THR A C 1
ATOM 2881 O O . THR A 1 365 ? -25.688 -19 6.227 1 82.94 365 THR A O 1
ATOM 2884 N N . VAL A 1 366 ? -24.875 -17 6.824 1 88 366 VAL A N 1
ATOM 2885 C CA . VAL A 1 366 ? -23.578 -17.359 6.258 1 88 366 VAL A CA 1
ATOM 2886 C C . VAL A 1 366 ? -22.547 -17.469 7.371 1 88 366 VAL A C 1
ATOM 2888 O O . VAL A 1 366 ? -22.625 -16.766 8.375 1 88 366 VAL A O 1
ATOM 2891 N N . ASP A 1 367 ? -21.656 -18.453 7.254 1 88.31 367 ASP A N 1
ATOM 2892 C CA . ASP A 1 367 ? -20.453 -18.609 8.055 1 88.31 367 ASP A CA 1
ATOM 2893 C C . ASP A 1 367 ? -19.25 -18.984 7.168 1 88.31 367 ASP A C 1
ATOM 2895 O O . ASP A 1 367 ? -19.422 -19.328 6 1 88.31 367 ASP A O 1
ATOM 2899 N N . ILE A 1 368 ? -18.094 -18.812 7.711 1 90.88 368 ILE A N 1
ATOM 2900 C CA . ILE A 1 368 ? -16.891 -19.141 6.949 1 90.88 368 ILE A CA 1
ATOM 2901 C C . ILE A 1 368 ? -16.781 -20.656 6.805 1 90.88 368 ILE A C 1
ATOM 2903 O O . ILE A 1 368 ? -17.094 -21.406 7.734 1 90.88 368 ILE A O 1
ATOM 2907 N N . THR A 1 369 ? -16.391 -21.062 5.652 1 91 369 THR A N 1
ATOM 2908 C CA . THR A 1 369 ? -16.203 -22.484 5.398 1 91 369 THR A CA 1
ATOM 2909 C C . THR A 1 369 ? -14.953 -23 6.102 1 91 369 THR A C 1
ATOM 2911 O O . THR A 1 369 ? -13.93 -22.328 6.121 1 91 369 THR A O 1
ATOM 2914 N N . ASP A 1 370 ? -15.07 -24.141 6.684 1 88.69 370 ASP A N 1
ATOM 2915 C CA . ASP A 1 370 ? -13.875 -24.766 7.266 1 88.69 370 ASP A CA 1
ATOM 2916 C C . ASP A 1 370 ? -12.891 -25.188 6.18 1 88.69 370 ASP A C 1
ATOM 2918 O O . ASP A 1 370 ? -13.297 -25.453 5.039 1 88.69 370 ASP A O 1
ATOM 2922 N N . PRO A 1 371 ? -11.633 -25.359 6.504 1 86.25 371 PRO A N 1
ATOM 2923 C CA . PRO A 1 371 ? -10.602 -25.688 5.512 1 86.25 371 PRO A CA 1
ATOM 2924 C C . PRO A 1 371 ? -10.883 -27 4.785 1 86.25 371 PRO A C 1
ATOM 2926 O O . PRO A 1 371 ? -10.648 -27.109 3.58 1 86.25 371 PRO A O 1
ATOM 2929 N N . ASN A 1 372 ? -11.406 -27.984 5.387 1 82.94 372 ASN A N 1
ATOM 2930 C CA . ASN A 1 372 ? -11.672 -29.266 4.762 1 82.94 372 ASN A CA 1
ATOM 2931 C C . ASN A 1 372 ? -12.773 -29.156 3.705 1 82.94 372 ASN A C 1
ATOM 2933 O O . ASN A 1 372 ? -12.648 -29.719 2.613 1 82.94 372 ASN A O 1
ATOM 2937 N N . THR A 1 373 ? -13.742 -28.438 4.094 1 82 373 THR A N 1
ATOM 2938 C CA . THR A 1 373 ? -14.836 -28.234 3.148 1 82 373 THR A CA 1
ATOM 2939 C C . THR A 1 373 ? -14.383 -27.359 1.98 1 82 373 THR A C 1
ATOM 2941 O O . THR A 1 373 ? -14.781 -27.578 0.837 1 82 373 THR A O 1
ATOM 2944 N N . PHE A 1 374 ? -13.539 -26.469 2.332 1 83 374 PHE A N 1
ATOM 2945 C CA . PHE A 1 374 ? -13.031 -25.562 1.314 1 83 374 PHE A CA 1
ATOM 2946 C C . PHE A 1 374 ? -12.297 -26.312 0.218 1 83 374 PHE A C 1
ATOM 2948 O O . PHE A 1 374 ? -12.438 -26 -0.965 1 83 374 PHE A O 1
ATOM 2955 N N . PHE A 1 375 ? -11.555 -27.297 0.546 1 80 375 PHE A N 1
ATOM 2956 C CA . PHE A 1 375 ? -10.75 -28.078 -0.387 1 80 375 PHE A CA 1
ATOM 2957 C C . PHE A 1 375 ? -11.461 -29.375 -0.75 1 80 375 PHE A C 1
ATOM 2959 O O . PHE A 1 375 ? -10.836 -30.312 -1.24 1 80 375 PHE A O 1
ATOM 2966 N N . TYR A 1 376 ? -12.734 -29.438 -0.487 1 76.94 376 TYR A N 1
ATOM 2967 C CA . TYR A 1 376 ? -13.523 -30.641 -0.776 1 76.94 376 TYR A CA 1
ATOM 2968 C C . TYR A 1 376 ? -12.93 -31.859 -0.084 1 76.94 376 TYR A C 1
ATOM 2970 O O . TYR A 1 376 ? -12.844 -32.938 -0.676 1 76.94 376 TYR A O 1
ATOM 2978 N N . MET A 1 377 ? -12.383 -31.625 1.01 1 78.56 377 MET A N 1
ATOM 2979 C CA . MET A 1 377 ? -11.773 -32.719 1.758 1 78.56 377 MET A CA 1
ATOM 2980 C C . MET A 1 377 ? -12.797 -33.375 2.682 1 78.56 377 MET A C 1
ATOM 2982 O O . MET A 1 377 ? -13.625 -32.688 3.287 1 78.56 377 MET A O 1
ATOM 2986 N N . ASN A 1 378 ? -12.898 -34.688 2.529 1 76.62 378 ASN A N 1
ATOM 2987 C CA . ASN A 1 378 ? -13.742 -35.438 3.443 1 76.62 378 ASN A CA 1
ATOM 2988 C C . ASN A 1 378 ? -13.062 -36.75 3.873 1 76.62 378 ASN A C 1
ATOM 2990 O O . ASN A 1 378 ? -11.906 -37 3.531 1 76.62 378 ASN A O 1
ATOM 2994 N N . GLN A 1 379 ? -13.758 -37.5 4.652 1 76.62 379 GLN A N 1
ATOM 2995 C CA . GLN A 1 379 ? -13.18 -38.688 5.25 1 76.62 379 GLN A CA 1
ATOM 2996 C C . GLN A 1 379 ? -13.195 -39.875 4.262 1 76.62 379 GLN A C 1
ATOM 2998 O O . GLN A 1 379 ? -12.547 -40.875 4.5 1 76.62 379 GLN A O 1
ATOM 3003 N N . ASN A 1 380 ? -13.648 -39.594 3.057 1 84.5 380 ASN A N 1
ATOM 3004 C CA . ASN A 1 380 ? -13.82 -40.719 2.125 1 84.5 380 ASN A CA 1
ATOM 3005 C C . ASN A 1 380 ? -12.602 -40.875 1.224 1 84.5 380 ASN A C 1
ATOM 3007 O O . ASN A 1 380 ? -12.547 -41.812 0.415 1 84.5 380 ASN A O 1
ATOM 3011 N N . TYR A 1 381 ? -11.562 -40.125 1.381 1 92.31 381 TYR A N 1
ATOM 3012 C CA . TYR A 1 381 ? -10.375 -40.25 0.542 1 92.31 381 TYR A CA 1
ATOM 3013 C C . TYR A 1 381 ? -9.531 -41.438 0.949 1 92.31 381 TYR A C 1
ATOM 3015 O O . TYR A 1 381 ? -9.352 -41.719 2.141 1 92.31 381 TYR A O 1
ATOM 3023 N N . THR A 1 382 ? -9.055 -42.188 -0.063 1 93.19 382 THR A N 1
ATOM 3024 C CA . THR A 1 382 ? -8.172 -43.312 0.163 1 93.19 382 THR A CA 1
ATOM 3025 C C . THR A 1 382 ? -6.855 -43.156 -0.584 1 93.19 382 THR A C 1
ATOM 3027 O O . THR A 1 382 ? -6.84 -42.656 -1.723 1 93.19 382 THR A O 1
ATOM 3030 N N . TYR A 1 383 ? -5.82 -43.562 0.041 1 94.12 383 TYR A N 1
ATOM 3031 C CA . TYR A 1 383 ? -4.484 -43.469 -0.535 1 94.12 383 TYR A CA 1
ATOM 3032 C C . TYR A 1 383 ? -4.289 -44.469 -1.661 1 94.12 383 TYR A C 1
ATOM 3034 O O . TYR A 1 383 ? -4.57 -45.656 -1.492 1 94.12 383 TYR A O 1
ATOM 3042 N N . VAL A 1 384 ? -3.754 -44.031 -2.781 1 94.19 384 VAL A N 1
ATOM 3043 C CA . VAL A 1 384 ? -3.561 -44.875 -3.957 1 94.19 384 VAL A CA 1
ATOM 3044 C C . VAL A 1 384 ? -2.082 -45.219 -4.105 1 94.19 384 VAL A C 1
ATOM 3046 O O . VAL A 1 384 ? -1.734 -46.344 -4.414 1 94.19 384 VAL A O 1
ATOM 3049 N N . GLY A 1 385 ? -1.185 -44.281 -3.973 1 92.81 385 GLY A N 1
ATOM 3050 C CA . GLY A 1 385 ? 0.249 -44.375 -4.203 1 92.81 385 GLY A CA 1
ATOM 3051 C C . GLY A 1 385 ? 0.866 -43.062 -4.633 1 92.81 385 GLY A C 1
ATOM 3052 O O . GLY A 1 385 ? 0.385 -42 -4.25 1 92.81 385 GLY A O 1
ATOM 3053 N N . GLN A 1 386 ? 2.037 -43.156 -5.305 1 92.38 386 GLN A N 1
ATOM 3054 C CA . GLN A 1 386 ? 2.725 -41.938 -5.711 1 92.38 386 GLN A CA 1
ATOM 3055 C C . GLN A 1 386 ? 2.717 -41.781 -7.23 1 92.38 386 GLN A C 1
ATOM 3057 O O . GLN A 1 386 ? 2.852 -42.75 -7.961 1 92.38 386 GLN A O 1
ATOM 3062 N N . ARG A 1 387 ? 2.389 -40.594 -7.707 1 93.38 387 ARG A N 1
ATOM 3063 C CA . ARG A 1 387 ? 2.445 -40.219 -9.117 1 93.38 387 ARG A CA 1
ATOM 3064 C C . ARG A 1 387 ? 3.139 -38.875 -9.281 1 93.38 387 ARG A C 1
ATOM 3066 O O . ARG A 1 387 ? 3.244 -38.094 -8.328 1 93.38 387 ARG A O 1
ATOM 3073 N N . THR A 1 388 ? 3.609 -38.656 -10.508 1 91.31 388 THR A N 1
ATOM 3074 C CA . THR A 1 388 ? 4.27 -37.375 -10.797 1 91.31 388 THR A CA 1
ATOM 3075 C C . THR A 1 388 ? 3.314 -36.438 -11.508 1 91.31 388 THR A C 1
ATOM 3077 O O . THR A 1 388 ? 2.615 -36.812 -12.445 1 91.31 388 THR A O 1
ATOM 3080 N N . VAL A 1 389 ? 3.234 -35.219 -10.984 1 92 389 VAL A N 1
ATOM 3081 C CA . VAL A 1 389 ? 2.477 -34.125 -11.594 1 92 389 VAL A CA 1
ATOM 3082 C C . VAL A 1 389 ? 3.408 -32.969 -11.906 1 92 389 VAL A C 1
ATOM 3084 O O . VAL A 1 389 ? 4.059 -32.438 -11 1 92 389 VAL A O 1
ATOM 3087 N N . ARG A 1 390 ? 3.459 -32.594 -13.141 1 90.38 390 ARG A N 1
ATOM 3088 C CA . ARG A 1 390 ? 4.344 -31.547 -13.594 1 90.38 390 ARG A CA 1
ATOM 3089 C C . ARG A 1 390 ? 5.746 -31.703 -13.016 1 90.38 390 ARG A C 1
ATOM 3091 O O . ARG A 1 390 ? 6.32 -30.75 -12.492 1 90.38 390 ARG A O 1
ATOM 3098 N N . ASN A 1 391 ? 6.172 -32.844 -12.938 1 90.62 391 ASN A N 1
ATOM 3099 C CA . ASN A 1 391 ? 7.508 -33.281 -12.555 1 90.62 391 ASN A CA 1
ATOM 3100 C C . ASN A 1 391 ? 7.703 -33.25 -11.039 1 90.62 391 ASN A C 1
ATOM 3102 O O . ASN A 1 391 ? 8.836 -33.156 -10.555 1 90.62 391 ASN A O 1
ATOM 3106 N N . ILE A 1 392 ? 6.605 -33.188 -10.32 1 92.88 392 ILE A N 1
ATOM 3107 C CA . ILE A 1 392 ? 6.637 -33.25 -8.867 1 92.88 392 ILE A CA 1
ATOM 3108 C C . ILE A 1 392 ? 6.09 -34.594 -8.383 1 92.88 392 ILE A C 1
ATOM 3110 O O . ILE A 1 392 ? 5.016 -35.031 -8.812 1 92.88 392 ILE A O 1
ATOM 3114 N N . LEU A 1 393 ? 6.84 -35.25 -7.547 1 92.56 393 LEU A N 1
ATOM 3115 C CA . LEU A 1 393 ? 6.344 -36.469 -6.949 1 92.56 393 LEU A CA 1
ATOM 3116 C C . LEU A 1 393 ? 5.281 -36.188 -5.895 1 92.56 393 LEU A C 1
ATOM 3118 O O . LEU A 1 393 ? 5.508 -35.375 -4.984 1 92.56 393 LEU A O 1
ATOM 3122 N N . CYS A 1 394 ? 4.09 -36.844 -6.055 1 94.5 394 CYS A N 1
ATOM 3123 C CA . CYS A 1 394 ? 2.957 -36.531 -5.184 1 94.5 394 CYS A CA 1
ATOM 3124 C C . CYS A 1 394 ? 2.375 -37.812 -4.605 1 94.5 394 CYS A C 1
ATOM 3126 O O . CYS A 1 394 ? 2.432 -38.875 -5.238 1 94.5 394 CYS A O 1
ATOM 3128 N N . ASP A 1 395 ? 1.882 -37.75 -3.385 1 94.25 395 ASP A N 1
ATOM 3129 C CA . ASP A 1 395 ? 0.979 -38.75 -2.836 1 94.25 395 ASP A CA 1
ATOM 3130 C C . ASP A 1 395 ? -0.444 -38.531 -3.354 1 94.25 395 ASP A C 1
ATOM 3132 O O . ASP A 1 395 ? -0.982 -37.438 -3.297 1 94.25 395 ASP A O 1
ATOM 3136 N N . VAL A 1 396 ? -1.042 -39.625 -3.828 1 95.88 396 VAL A N 1
ATOM 3137 C CA . VAL A 1 396 ? -2.336 -39.5 -4.492 1 95.88 396 VAL A CA 1
ATOM 3138 C C . VAL A 1 396 ? -3.426 -40.094 -3.615 1 95.88 396 VAL A C 1
ATOM 3140 O O . VAL A 1 396 ? -3.271 -41.219 -3.102 1 95.88 396 VAL A O 1
ATOM 3143 N N . PHE A 1 397 ? -4.523 -39.344 -3.387 1 95.19 397 PHE A N 1
ATOM 3144 C CA . PHE A 1 397 ? -5.719 -39.781 -2.676 1 95.19 397 PHE A CA 1
ATOM 3145 C C . PHE A 1 397 ? -6.953 -39.688 -3.564 1 95.19 397 PHE A C 1
ATOM 3147 O O . PHE A 1 397 ? -7.09 -38.719 -4.32 1 95.19 397 PHE A O 1
ATOM 3154 N N . ILE A 1 398 ? -7.859 -40.625 -3.539 1 95.06 398 ILE A N 1
ATOM 3155 C CA . ILE A 1 398 ? -9.023 -40.594 -4.418 1 95.06 398 ILE A CA 1
ATOM 3156 C C . ILE A 1 398 ? -10.297 -40.812 -3.598 1 95.06 398 ILE A C 1
ATOM 3158 O O . ILE A 1 398 ? -10.273 -41.469 -2.566 1 95.06 398 ILE A O 1
ATOM 3162 N N . ALA A 1 399 ? -11.352 -40.125 -3.973 1 93.06 399 ALA A N 1
ATOM 3163 C CA . ALA A 1 399 ? -12.672 -40.25 -3.359 1 93.06 399 ALA A CA 1
ATOM 3164 C C . ALA A 1 399 ? -13.773 -40.125 -4.406 1 93.06 399 ALA A C 1
ATOM 3166 O O . ALA A 1 399 ? -13.562 -39.531 -5.477 1 93.06 399 ALA A O 1
ATOM 3167 N N . ALA A 1 400 ? -14.891 -40.75 -4.109 1 90.62 400 ALA A N 1
ATOM 3168 C CA . ALA A 1 400 ? -16.078 -40.594 -4.938 1 90.62 400 ALA A CA 1
ATOM 3169 C C . ALA A 1 400 ? -17.141 -39.75 -4.238 1 90.62 400 ALA A C 1
ATOM 3171 O O . ALA A 1 400 ? -17.328 -39.844 -3.027 1 90.62 400 ALA A O 1
ATOM 3172 N N . VAL A 1 401 ? -17.688 -38.844 -5.027 1 89.12 401 VAL A N 1
ATOM 3173 C CA . VAL A 1 401 ? -18.781 -38.031 -4.543 1 89.12 401 VAL A CA 1
ATOM 3174 C C . VAL A 1 401 ? -20.031 -38.281 -5.383 1 89.12 401 VAL A C 1
ATOM 3176 O O . VAL A 1 401 ? -20.047 -38 -6.582 1 89.12 401 VAL A O 1
ATOM 3179 N N . SER A 1 402 ? -21.156 -38.844 -4.867 1 85.31 402 SER A N 1
ATOM 3180 C CA . SER A 1 402 ? -22.344 -39.281 -5.598 1 85.31 402 SER A CA 1
ATOM 3181 C C . SER A 1 402 ? -23.266 -38.094 -5.93 1 85.31 402 SER A C 1
ATOM 3183 O O . SER A 1 402 ? -24 -38.125 -6.914 1 85.31 402 SER A O 1
ATOM 3185 N N . ASN A 1 403 ? -23.375 -37 -5.285 1 85.12 403 ASN A N 1
ATOM 3186 C CA . ASN A 1 403 ? -24.297 -35.906 -5.523 1 85.12 403 ASN A CA 1
ATOM 3187 C C . ASN A 1 403 ? -23.547 -34.625 -5.91 1 85.12 403 ASN A C 1
ATOM 3189 O O . ASN A 1 403 ? -23.875 -33.531 -5.438 1 85.12 403 ASN A O 1
ATOM 3193 N N . PHE A 1 404 ? -22.625 -34.938 -6.867 1 87.69 404 PHE A N 1
ATOM 3194 C CA . PHE A 1 404 ? -21.891 -33.781 -7.367 1 87.69 404 PHE A CA 1
ATOM 3195 C C . PHE A 1 404 ? -22.656 -33.094 -8.5 1 87.69 404 PHE A C 1
ATOM 3197 O O . PHE A 1 404 ? -23.125 -33.781 -9.422 1 87.69 404 PHE A O 1
ATOM 3204 N N . THR A 1 405 ? -22.828 -31.75 -8.398 1 85.75 405 THR A N 1
ATOM 3205 C CA . THR A 1 405 ? -23.625 -31.031 -9.383 1 85.75 405 THR A CA 1
ATOM 3206 C C . THR A 1 405 ? -22.75 -30.469 -10.484 1 85.75 405 THR A C 1
ATOM 3208 O O . THR A 1 405 ? -21.797 -29.734 -10.203 1 85.75 405 THR A O 1
ATOM 3211 N N . VAL A 1 406 ? -22.922 -30.938 -11.711 1 86.81 406 VAL A N 1
ATOM 3212 C CA . VAL A 1 406 ? -22.297 -30.375 -12.906 1 86.81 406 VAL A CA 1
ATOM 3213 C C . VAL A 1 406 ? -23.359 -29.703 -13.773 1 86.81 406 VAL A C 1
ATOM 3215 O O . VAL A 1 406 ? -24.297 -30.359 -14.242 1 86.81 406 VAL A O 1
ATOM 3218 N N . GLU A 1 407 ? -23.281 -28.469 -14.023 1 78.31 407 GLU A N 1
ATOM 3219 C CA . GLU A 1 407 ? -24.219 -27.719 -14.836 1 78.31 407 GLU A CA 1
ATOM 3220 C C . GLU A 1 407 ? -25.672 -28.031 -14.438 1 78.31 407 GLU A C 1
ATOM 3222 O O . GLU A 1 407 ? -26.5 -28.328 -15.297 1 78.31 407 GLU A O 1
ATOM 3227 N N . GLY A 1 408 ? -26.016 -28.125 -13.188 1 78.69 408 GLY A N 1
ATOM 3228 C CA . GLY A 1 408 ? -27.375 -28.266 -12.664 1 78.69 408 GLY A CA 1
ATOM 3229 C C . GLY A 1 408 ? -27.797 -29.703 -12.5 1 78.69 408 GLY A C 1
ATOM 3230 O O . GLY A 1 408 ? -28.844 -29.984 -11.898 1 78.69 408 GLY A O 1
ATOM 3231 N N . SER A 1 409 ? -27.016 -30.672 -13.039 1 87.25 409 SER A N 1
ATOM 3232 C CA . SER A 1 409 ? -27.375 -32.094 -12.93 1 87.25 409 SER A CA 1
ATOM 3233 C C . SER A 1 409 ? -26.469 -32.812 -11.945 1 87.25 409 SER A C 1
ATOM 3235 O O . SER A 1 409 ? -25.266 -32.562 -11.883 1 87.25 409 SER A O 1
ATOM 3237 N N . GLN A 1 410 ? -27.078 -33.656 -11.203 1 89.88 410 GLN A N 1
ATOM 3238 C CA . GLN A 1 410 ? -26.328 -34.406 -10.211 1 89.88 410 GLN A CA 1
ATOM 3239 C C . GLN A 1 410 ? -25.703 -35.656 -10.836 1 89.88 410 GLN A C 1
ATOM 3241 O O . GLN A 1 410 ? -26.312 -36.312 -11.688 1 89.88 410 GLN A O 1
ATOM 3246 N N . THR A 1 411 ? -24.484 -35.906 -10.578 1 91.5 411 THR A N 1
ATOM 3247 C CA . THR A 1 411 ? -23.75 -37.094 -11.062 1 91.5 411 THR A CA 1
ATOM 3248 C C . THR A 1 411 ? -22.688 -37.5 -10.062 1 91.5 411 THR A C 1
ATOM 3250 O O . THR A 1 411 ? -22.5 -36.875 -9.031 1 91.5 411 THR A O 1
ATOM 3253 N N . THR A 1 412 ? -22.234 -38.719 -10.32 1 89.06 412 THR A N 1
ATOM 3254 C CA . THR A 1 412 ? -21.109 -39.156 -9.5 1 89.06 412 THR A CA 1
ATOM 3255 C C . THR A 1 412 ? -19.781 -38.688 -10.07 1 89.06 412 THR A C 1
ATOM 3257 O O . THR A 1 412 ? -19.547 -38.781 -11.273 1 89.06 412 THR A O 1
ATOM 3260 N N . ALA A 1 413 ? -19.016 -38.031 -9.227 1 92.62 413 ALA A N 1
ATOM 3261 C CA . ALA A 1 413 ? -17.719 -37.531 -9.648 1 92.62 413 ALA A CA 1
ATOM 3262 C C . ALA A 1 413 ? -16.594 -38.125 -8.789 1 92.62 413 ALA A C 1
ATOM 3264 O O . ALA A 1 413 ? -16.812 -38.438 -7.613 1 92.62 413 ALA A O 1
ATOM 3265 N N . THR A 1 414 ? -15.453 -38.375 -9.406 1 93.88 414 THR A N 1
ATOM 3266 C CA . THR A 1 414 ? -14.258 -38.812 -8.68 1 93.88 414 THR A CA 1
ATOM 3267 C C . THR A 1 414 ? -13.344 -37.625 -8.414 1 93.88 414 THR A C 1
ATOM 3269 O O . THR A 1 414 ? -13.156 -36.75 -9.281 1 93.88 414 THR A O 1
ATOM 3272 N N . PHE A 1 415 ? -12.891 -37.531 -7.164 1 94.38 415 PHE A N 1
ATOM 3273 C CA . PHE A 1 415 ? -11.922 -36.531 -6.746 1 94.38 415 PHE A CA 1
ATOM 3274 C C . PHE A 1 415 ? -10.555 -37.156 -6.488 1 94.38 415 PHE A C 1
ATOM 3276 O O . PHE A 1 415 ? -10.422 -38.031 -5.633 1 94.38 415 PHE A O 1
ATOM 3283 N N . GLU A 1 416 ? -9.625 -36.781 -7.277 1 95.81 416 GLU A N 1
ATOM 3284 C CA . GLU A 1 416 ? -8.25 -37.25 -7.07 1 95.81 416 GLU A CA 1
ATOM 3285 C C . GLU A 1 416 ? -7.344 -36.094 -6.641 1 95.81 416 GLU A C 1
ATOM 3287 O O . GLU A 1 416 ? -7.098 -35.188 -7.418 1 95.81 416 GLU A O 1
ATOM 3292 N N . TYR A 1 417 ? -6.867 -36.25 -5.43 1 95.25 417 TYR A N 1
ATOM 3293 C CA . TYR A 1 417 ? -6.062 -35.188 -4.836 1 95.25 417 TYR A CA 1
ATOM 3294 C C . TYR A 1 417 ? -4.594 -35.594 -4.766 1 95.25 417 TYR A C 1
ATOM 3296 O O . TYR A 1 417 ? -4.266 -36.688 -4.293 1 95.25 417 TYR A O 1
ATOM 3304 N N . HIS A 1 418 ? -3.766 -34.75 -5.281 1 95.44 418 HIS A N 1
ATOM 3305 C CA . HIS A 1 418 ? -2.318 -34.938 -5.242 1 95.44 418 HIS A CA 1
ATOM 3306 C C . HIS A 1 418 ? -1.674 -34 -4.207 1 95.44 418 HIS A C 1
ATOM 3308 O O . HIS A 1 418 ? -1.791 -32.781 -4.301 1 95.44 418 HIS A O 1
ATOM 3314 N N . PHE A 1 419 ? -0.97 -34.594 -3.211 1 93.94 419 PHE A N 1
ATOM 3315 C CA . PHE A 1 419 ? -0.238 -33.844 -2.199 1 93.94 419 PHE A CA 1
ATOM 3316 C C . PHE A 1 419 ? 1.265 -34.062 -2.363 1 93.94 419 PHE A C 1
ATOM 3318 O O . PHE A 1 419 ? 1.717 -35.125 -2.76 1 93.94 419 PHE A O 1
ATOM 3325 N N . LEU A 1 420 ? 1.985 -33.062 -2.102 1 93.06 420 LEU A N 1
ATOM 3326 C CA . LEU A 1 420 ? 3.439 -33.125 -2.172 1 93.06 420 LEU A CA 1
ATOM 3327 C C . LEU A 1 420 ? 3.961 -34.312 -1.331 1 93.06 420 LEU A C 1
ATOM 3329 O O . LEU A 1 420 ? 3.551 -34.469 -0.18 1 93.06 420 LEU A O 1
ATOM 3333 N N . ALA A 1 421 ? 4.789 -35.094 -1.972 1 92.06 421 ALA A N 1
ATOM 3334 C CA . ALA A 1 421 ? 5.379 -36.219 -1.262 1 92.06 421 ALA A CA 1
ATOM 3335 C C . ALA A 1 421 ? 6.277 -35.75 -0.123 1 92.06 421 ALA A C 1
ATOM 3337 O O . ALA A 1 421 ? 6.809 -34.625 -0.167 1 92.06 421 ALA A O 1
ATOM 3338 N N . SER A 1 422 ? 6.539 -36.562 0.946 1 86.94 422 SER A N 1
ATOM 3339 C CA . SER A 1 422 ? 7.238 -36.188 2.174 1 86.94 422 SER A CA 1
ATOM 3340 C C . SER A 1 422 ? 8.711 -35.906 1.908 1 86.94 422 SER A C 1
ATOM 3342 O O . SER A 1 422 ? 9.359 -35.188 2.672 1 86.94 422 SER A O 1
ATOM 3344 N N . ASN A 1 423 ? 9.25 -36.406 0.838 1 84.62 423 ASN A N 1
ATOM 3345 C CA . ASN A 1 423 ? 10.664 -36.188 0.559 1 84.62 423 ASN A CA 1
ATOM 3346 C C . ASN A 1 423 ? 10.883 -34.938 -0.3 1 84.62 423 ASN A C 1
ATOM 3348 O O . ASN A 1 423 ? 12.008 -34.625 -0.687 1 84.62 423 ASN A O 1
ATOM 3352 N N . TRP A 1 424 ? 9.898 -34.25 -0.65 1 87.62 424 TRP A N 1
ATOM 3353 C CA . TRP A 1 424 ? 9.953 -33 -1.391 1 87.62 424 TRP A CA 1
ATOM 3354 C C . TRP A 1 424 ? 9.719 -31.828 -0.466 1 87.62 424 TRP A C 1
ATOM 3356 O O . TRP A 1 424 ? 9.039 -31.953 0.559 1 87.62 424 TRP A O 1
ATOM 3366 N N . HIS A 1 425 ? 10.391 -30.766 -0.751 1 84.5 425 HIS A N 1
ATOM 3367 C CA . HIS A 1 425 ? 10.172 -29.547 0.012 1 84.5 425 HIS A CA 1
ATOM 3368 C C . HIS A 1 425 ? 9.781 -28.391 -0.903 1 84.5 425 HIS A C 1
ATOM 3370 O O . HIS A 1 425 ? 10.297 -28.266 -2.014 1 84.5 425 HIS A O 1
ATOM 3376 N N . ASP A 1 426 ? 8.836 -27.609 -0.484 1 86.5 426 ASP A N 1
ATOM 3377 C CA . ASP A 1 426 ? 8.344 -26.438 -1.213 1 86.5 426 ASP A CA 1
ATOM 3378 C C . ASP A 1 426 ? 8.711 -25.141 -0.494 1 86.5 426 ASP A C 1
ATOM 3380 O O . ASP A 1 426 ? 8.586 -25.047 0.729 1 86.5 426 ASP A O 1
ATOM 3384 N N . VAL A 1 427 ? 9.297 -24.094 -1.199 1 85.69 427 VAL A N 1
ATOM 3385 C CA . VAL A 1 427 ? 9.672 -22.797 -0.673 1 85.69 427 VAL A CA 1
ATOM 3386 C C . VAL A 1 427 ? 8.797 -21.703 -1.306 1 85.69 427 VAL A C 1
ATOM 3388 O O . VAL A 1 427 ? 9.172 -21.109 -2.316 1 85.69 427 VAL A O 1
ATOM 3391 N N . PRO A 1 428 ? 7.727 -21.375 -0.595 1 87.25 428 PRO A N 1
ATOM 3392 C CA . PRO A 1 428 ? 6.879 -20.297 -1.124 1 87.25 428 PRO A CA 1
ATOM 3393 C C . PRO A 1 428 ? 7.543 -18.922 -1.036 1 87.25 428 PRO A C 1
ATOM 3395 O O . PRO A 1 428 ? 8.562 -18.766 -0.364 1 87.25 428 PRO A O 1
ATOM 3398 N N . ILE A 1 429 ? 6.969 -17.922 -1.693 1 85.5 429 ILE A N 1
ATOM 3399 C CA . ILE A 1 429 ? 7.543 -16.578 -1.753 1 85.5 429 ILE A CA 1
ATOM 3400 C C . ILE A 1 429 ? 7.496 -15.93 -0.368 1 85.5 429 ILE A C 1
ATOM 3402 O O . ILE A 1 429 ? 8.461 -15.289 0.056 1 85.5 429 ILE A O 1
ATOM 3406 N N . ASP A 1 430 ? 6.359 -15.938 0.327 1 70.12 430 ASP A N 1
ATOM 3407 C CA . ASP A 1 430 ? 6.191 -15.289 1.623 1 70.12 430 ASP A CA 1
ATOM 3408 C C . ASP A 1 430 ? 6.438 -16.266 2.768 1 70.12 430 ASP A C 1
ATOM 3410 O O . ASP A 1 430 ? 5.789 -16.188 3.812 1 70.12 430 ASP A O 1
ATOM 3414 N N . ALA A 1 431 ? 7.48 -17.078 2.613 1 63 431 ALA A N 1
ATOM 3415 C CA . ALA A 1 431 ? 7.73 -18.141 3.594 1 63 431 ALA A CA 1
ATOM 3416 C C . ALA A 1 431 ? 8.406 -17.578 4.84 1 63 431 ALA A C 1
ATOM 3418 O O . ALA A 1 431 ? 9.352 -16.781 4.738 1 63 431 ALA A O 1
ATOM 3419 N N . SER A 1 432 ? 7.75 -17.406 6.035 1 57.88 432 SER A N 1
ATOM 3420 C CA . SER A 1 432 ? 8.516 -17.125 7.246 1 57.88 432 SER A CA 1
ATOM 3421 C C . SER A 1 432 ? 9.328 -18.344 7.676 1 57.88 432 SER A C 1
ATOM 3423 O O . SER A 1 432 ? 10.414 -18.219 8.242 1 57.88 432 SER A O 1
ATOM 3425 N N . ASP A 1 433 ? 8.625 -19.516 7.715 1 54.38 433 ASP A N 1
ATOM 3426 C CA . ASP A 1 433 ? 9.266 -20.75 8.148 1 54.38 433 ASP A CA 1
ATOM 3427 C C . ASP A 1 433 ? 9.344 -21.766 7.012 1 54.38 433 ASP A C 1
ATOM 3429 O O . ASP A 1 433 ? 8.531 -21.734 6.086 1 54.38 433 ASP A O 1
ATOM 3433 N N . MET A 1 434 ? 10.5 -22.266 6.793 1 49.38 434 MET A N 1
ATOM 3434 C CA . MET A 1 434 ? 10.859 -23.172 5.703 1 49.38 434 MET A CA 1
ATOM 3435 C C . MET A 1 434 ? 9.695 -24.078 5.34 1 49.38 434 MET A C 1
ATOM 3437 O O . MET A 1 434 ? 9.477 -24.391 4.164 1 49.38 434 MET A O 1
ATOM 3441 N N . VAL A 1 435 ? 9.383 -25.188 6.195 1 52.19 435 VAL A N 1
ATOM 3442 C CA . VAL A 1 435 ? 9 -26.547 5.852 1 52.19 435 VAL A CA 1
ATOM 3443 C C . VAL A 1 435 ? 7.48 -26.656 5.793 1 52.19 435 VAL A C 1
ATOM 3445 O O . VAL A 1 435 ? 6.801 -26.5 6.809 1 52.19 435 VAL A O 1
ATOM 3448 N N . THR A 1 436 ? 6.906 -26.031 4.746 1 55.5 436 THR A N 1
ATOM 3449 C CA . THR A 1 436 ? 5.523 -26.484 4.828 1 55.5 436 THR A CA 1
ATOM 3450 C C . THR A 1 436 ? 5.434 -27.984 4.562 1 55.5 436 THR A C 1
ATOM 3452 O O . THR A 1 436 ? 5.957 -28.484 3.561 1 55.5 436 THR A O 1
ATOM 3455 N N . GLY A 1 437 ? 5.242 -28.844 5.52 1 56.69 437 GLY A N 1
ATOM 3456 C CA . GLY A 1 437 ? 4.949 -30.25 5.359 1 56.69 437 GLY A CA 1
ATOM 3457 C C . GLY A 1 437 ? 3.92 -30.531 4.281 1 56.69 437 GLY A C 1
ATOM 3458 O O . GLY A 1 437 ? 4.246 -30.547 3.092 1 56.69 437 GLY A O 1
ATOM 3459 N N . ILE A 1 438 ? 2.562 -30.484 4.59 1 67.5 438 ILE A N 1
ATOM 3460 C CA . ILE A 1 438 ? 1.468 -31.016 3.783 1 67.5 438 ILE A CA 1
ATOM 3461 C C . ILE A 1 438 ? 0.991 -29.938 2.799 1 67.5 438 ILE A C 1
ATOM 3463 O O . ILE A 1 438 ? 0.504 -28.891 3.205 1 67.5 438 ILE A O 1
ATOM 3467 N N . TYR A 1 439 ? 1.286 -30.078 1.443 1 82.81 439 TYR A N 1
ATOM 3468 C CA . TYR A 1 439 ? 1.031 -29.141 0.349 1 82.81 439 TYR A CA 1
ATOM 3469 C C . TYR A 1 439 ? 0.218 -29.812 -0.755 1 82.81 439 TYR A C 1
ATOM 3471 O O . TYR A 1 439 ? 0.628 -30.844 -1.303 1 82.81 439 TYR A O 1
ATOM 3479 N N . PRO A 1 440 ? -1.126 -29.156 -1.047 1 92.06 440 PRO A N 1
ATOM 3480 C CA . PRO A 1 440 ? -1.815 -29.641 -2.242 1 92.06 440 PRO A CA 1
ATOM 3481 C C . PRO A 1 440 ? -1.138 -29.203 -3.537 1 92.06 440 PRO A C 1
ATOM 3483 O O . PRO A 1 440 ? -0.736 -28.047 -3.666 1 92.06 440 PRO A O 1
ATOM 3486 N N . VAL A 1 441 ? -1.018 -30.125 -4.445 1 94.81 441 VAL A N 1
ATOM 3487 C CA . VAL A 1 441 ? -0.362 -29.828 -5.715 1 94.81 441 VAL A CA 1
ATOM 3488 C C . VAL A 1 441 ? -1.4 -29.766 -6.832 1 94.81 441 VAL A C 1
ATOM 3490 O O . VAL A 1 441 ? -1.344 -28.891 -7.695 1 94.81 441 VAL A O 1
ATOM 3493 N N . GLN A 1 442 ? -2.367 -30.734 -6.789 1 95.94 442 GLN A N 1
ATOM 3494 C CA . GLN A 1 442 ? -3.355 -30.812 -7.859 1 95.94 442 GLN A CA 1
ATOM 3495 C C . GLN A 1 442 ? -4.613 -31.531 -7.391 1 95.94 442 GLN A C 1
ATOM 3497 O O . GLN A 1 442 ? -4.539 -32.469 -6.59 1 95.94 442 GLN A O 1
ATOM 3502 N N . LEU A 1 443 ? -5.715 -31.078 -7.84 1 96.12 443 LEU A N 1
ATOM 3503 C CA . LEU A 1 443 ? -6.992 -31.766 -7.699 1 96.12 443 LEU A CA 1
ATOM 3504 C C . LEU A 1 443 ? -7.652 -31.969 -9.055 1 96.12 443 LEU A C 1
ATOM 3506 O O . LEU A 1 443 ? -7.809 -31.016 -9.828 1 96.12 443 LEU A O 1
ATOM 3510 N N . VAL A 1 444 ? -7.934 -33.188 -9.375 1 95.75 444 VAL A N 1
ATOM 3511 C CA . VAL A 1 444 ? -8.656 -33.531 -10.602 1 95.75 444 VAL A CA 1
ATOM 3512 C C . VAL A 1 444 ? -10.055 -34.031 -10.258 1 95.75 444 VAL A C 1
ATOM 3514 O O . VAL A 1 444 ? -10.195 -35 -9.523 1 95.75 444 VAL A O 1
ATOM 3517 N N . ILE A 1 445 ? -11.055 -33.375 -10.703 1 94.25 445 ILE A N 1
ATOM 3518 C CA . ILE A 1 445 ? -12.445 -33.812 -10.586 1 94.25 445 ILE A CA 1
ATOM 3519 C C . ILE A 1 445 ? -12.938 -34.312 -11.93 1 94.25 445 ILE A C 1
ATOM 3521 O O . ILE A 1 445 ? -12.883 -33.594 -12.938 1 94.25 445 ILE A O 1
ATOM 3525 N N . ASN A 1 446 ? -13.312 -35.562 -11.938 1 94.31 446 ASN A N 1
ATOM 3526 C CA . ASN A 1 446 ? -13.734 -36.188 -13.18 1 94.31 446 ASN A CA 1
ATOM 3527 C C . ASN A 1 446 ? -15.133 -36.781 -13.055 1 94.31 446 ASN A C 1
ATOM 3529 O O . ASN A 1 446 ? -15.406 -37.562 -12.125 1 94.31 446 ASN A O 1
ATOM 3533 N N . ALA A 1 447 ? -16.062 -36.312 -13.914 1 93.19 447 ALA A N 1
ATOM 3534 C CA . ALA A 1 447 ? -17.406 -36.906 -14.07 1 93.19 447 ALA A CA 1
ATOM 3535 C C . ALA A 1 447 ? -17.578 -37.5 -15.445 1 93.19 447 ALA A C 1
ATOM 3537 O O . ALA A 1 447 ? -18.078 -36.875 -16.375 1 93.19 447 ALA A O 1
ATOM 3538 N N . PRO A 1 448 ? -17.203 -38.75 -15.5 1 87.75 448 PRO A N 1
ATOM 3539 C CA . PRO A 1 448 ? -17.172 -39.375 -16.828 1 87.75 448 PRO A CA 1
ATOM 3540 C C . PRO A 1 448 ? -18.547 -39.406 -17.5 1 87.75 448 PRO A C 1
ATOM 3542 O O . PRO A 1 448 ? -18.641 -39.281 -18.719 1 87.75 448 PRO A O 1
ATOM 3545 N N . GLU A 1 449 ? -19.641 -39.562 -16.766 1 85.94 449 GLU A N 1
ATOM 3546 C CA . GLU A 1 449 ? -20.984 -39.625 -17.344 1 85.94 449 GLU A CA 1
ATOM 3547 C C . GLU A 1 449 ? -21.375 -38.312 -18.031 1 85.94 449 GLU A C 1
ATOM 3549 O O . GLU A 1 449 ? -22.188 -38.312 -18.953 1 85.94 449 GLU A O 1
ATOM 3554 N N . ARG A 1 450 ? -20.766 -37.281 -17.625 1 89.56 450 ARG A N 1
ATOM 3555 C CA . ARG A 1 450 ? -21.094 -35.969 -18.188 1 89.56 450 ARG A CA 1
ATOM 3556 C C . ARG A 1 450 ? -19.953 -35.469 -19.062 1 89.56 450 ARG A C 1
ATOM 3558 O O . ARG A 1 450 ? -19.984 -34.312 -19.5 1 89.56 450 ARG A O 1
ATOM 3565 N N . TYR A 1 451 ? -18.922 -36.25 -19.297 1 89 451 TYR A N 1
ATOM 3566 C CA . TYR A 1 451 ? -17.75 -35.844 -20.047 1 89 451 TYR A CA 1
ATOM 3567 C C . TYR A 1 451 ? -17.188 -34.531 -19.516 1 89 451 TYR A C 1
ATOM 3569 O O . TYR A 1 451 ? -16.938 -33.594 -20.281 1 89 451 TYR A O 1
ATOM 3577 N N . TRP A 1 452 ? -17.188 -34.469 -18.203 1 91.75 452 TRP A N 1
ATOM 3578 C CA . TRP A 1 452 ? -16.766 -33.219 -17.531 1 91.75 452 TRP A CA 1
ATOM 3579 C C . TRP A 1 452 ? -15.547 -33.469 -16.641 1 91.75 452 TRP A C 1
ATOM 3581 O O . TRP A 1 452 ? -15.523 -34.438 -15.875 1 91.75 452 TRP A O 1
ATOM 3591 N N . THR A 1 453 ? -14.445 -32.688 -16.922 1 94.12 453 THR A N 1
ATOM 3592 C CA . THR A 1 453 ? -13.258 -32.719 -16.094 1 94.12 453 THR A CA 1
ATOM 3593 C C . THR A 1 453 ? -12.805 -31.312 -15.703 1 94.12 453 THR A C 1
ATOM 3595 O O . THR A 1 453 ? -12.844 -30.406 -16.531 1 94.12 453 THR A O 1
ATOM 3598 N N . LYS A 1 454 ? -12.508 -31.141 -14.469 1 93.69 454 LYS A N 1
ATOM 3599 C CA . LYS A 1 454 ? -11.922 -29.906 -13.961 1 93.69 454 LYS A CA 1
ATOM 3600 C C . LYS A 1 454 ? -10.633 -30.188 -13.195 1 93.69 454 LYS A C 1
ATOM 3602 O O . LYS A 1 454 ? -10.555 -31.156 -12.43 1 93.69 454 LYS A O 1
ATOM 3607 N N . VAL A 1 455 ? -9.664 -29.391 -13.508 1 96.12 455 VAL A N 1
ATOM 3608 C CA . VAL A 1 455 ? -8.367 -29.594 -12.867 1 96.12 455 VAL A CA 1
ATOM 3609 C C . VAL A 1 455 ? -7.957 -28.328 -12.117 1 96.12 455 VAL A C 1
ATOM 3611 O O . VAL A 1 455 ? -8.055 -27.219 -12.656 1 96.12 455 VAL A O 1
ATOM 3614 N N . PHE A 1 456 ? -7.562 -28.516 -10.875 1 95.38 456 PHE A N 1
ATOM 3615 C CA . PHE A 1 456 ? -7.004 -27.438 -10.07 1 95.38 456 PHE A CA 1
ATOM 3616 C C . PHE A 1 456 ? -5.523 -27.672 -9.797 1 95.38 456 PHE A C 1
ATOM 3618 O O . PHE A 1 456 ? -5.145 -28.703 -9.242 1 95.38 456 PHE A O 1
ATOM 3625 N N . ASN A 1 457 ? -4.695 -26.781 -10.25 1 96.38 457 ASN A N 1
ATOM 3626 C CA . ASN A 1 457 ? -3.281 -26.797 -9.898 1 96.38 457 ASN A CA 1
ATOM 3627 C C . ASN A 1 457 ? -2.953 -25.734 -8.852 1 96.38 457 ASN A C 1
ATOM 3629 O O . ASN A 1 457 ? -3.236 -24.547 -9.055 1 96.38 457 ASN A O 1
ATOM 3633 N N . TYR A 1 458 ? -2.344 -26.156 -7.773 1 94.56 458 TYR A N 1
ATOM 3634 C CA . TYR A 1 458 ? -2.039 -25.234 -6.676 1 94.56 458 TYR A CA 1
ATOM 3635 C C . TYR A 1 458 ? -0.562 -24.859 -6.672 1 94.56 458 TYR A C 1
ATOM 3637 O O . TYR A 1 458 ? 0.299 -25.703 -6.945 1 94.56 458 TYR A O 1
ATOM 3645 N N . PHE A 1 459 ? -0.331 -23.594 -6.445 1 93.38 459 PHE A N 1
ATOM 3646 C CA . PHE A 1 459 ? 1.024 -23.047 -6.414 1 93.38 459 PHE A CA 1
ATOM 3647 C C . PHE A 1 459 ? 1.229 -22.156 -5.195 1 93.38 459 PHE A C 1
ATOM 3649 O O . PHE A 1 459 ? 0.269 -21.609 -4.656 1 93.38 459 PHE A O 1
ATOM 3656 N N . ASP A 1 460 ? 2.461 -22.062 -4.766 1 91.25 460 ASP A N 1
ATOM 3657 C CA . ASP A 1 460 ? 2.861 -21.078 -3.77 1 91.25 460 ASP A CA 1
ATOM 3658 C C . ASP A 1 460 ? 1.989 -21.156 -2.52 1 91.25 460 ASP A C 1
ATOM 3660 O O . ASP A 1 460 ? 1.437 -20.156 -2.066 1 91.25 460 ASP A O 1
ATOM 3664 N N . PHE A 1 461 ? 1.755 -22.359 -2.033 1 90.69 461 PHE A N 1
ATOM 3665 C CA . PHE A 1 461 ? 0.941 -22.609 -0.848 1 90.69 461 PHE A CA 1
ATOM 3666 C C . PHE A 1 461 ? 1.73 -22.312 0.421 1 90.69 461 PHE A C 1
ATOM 3668 O O . PHE A 1 461 ? 2.867 -22.766 0.572 1 90.69 461 PHE A O 1
ATOM 3675 N N . THR A 1 462 ? 1.159 -21.484 1.305 1 84.94 462 THR A N 1
ATOM 3676 C CA . THR A 1 462 ? 1.774 -21.219 2.602 1 84.94 462 THR A CA 1
ATOM 3677 C C . THR A 1 462 ? 0.736 -21.297 3.717 1 84.94 462 THR A C 1
ATOM 3679 O O . THR A 1 462 ? -0.424 -20.922 3.516 1 84.94 462 THR A O 1
ATOM 3682 N N . ASP A 1 463 ? 1.177 -21.75 4.859 1 84.62 463 ASP A N 1
ATOM 3683 C CA . ASP A 1 463 ? 0.304 -21.812 6.027 1 84.62 463 ASP A CA 1
ATOM 3684 C C . ASP A 1 463 ? 0.562 -20.641 6.969 1 84.62 463 ASP A C 1
ATOM 3686 O O . ASP A 1 463 ? 0.111 -20.641 8.117 1 84.62 463 ASP A O 1
ATOM 3690 N N . THR A 1 464 ? 1.318 -19.625 6.426 1 81 464 THR A N 1
ATOM 3691 C CA . THR A 1 464 ? 1.522 -18.406 7.203 1 81 464 THR A CA 1
ATOM 3692 C C . THR A 1 464 ? 0.231 -17.609 7.297 1 81 464 THR A C 1
ATOM 3694 O O . THR A 1 464 ? -0.499 -17.484 6.312 1 81 464 THR A O 1
ATOM 3697 N N . ARG A 1 465 ? -0.029 -17.047 8.453 1 87 465 ARG A N 1
ATOM 3698 C CA . ARG A 1 465 ? -1.249 -16.266 8.648 1 87 465 ARG A CA 1
ATOM 3699 C C . ARG A 1 465 ? -1.243 -15.016 7.777 1 87 465 ARG A C 1
ATOM 3701 O O . ARG A 1 465 ? -0.273 -14.258 7.781 1 87 465 ARG A O 1
ATOM 3708 N N . PRO A 1 466 ? -2.291 -14.766 7.043 1 89.44 466 PRO A N 1
ATOM 3709 C CA . PRO A 1 466 ? -2.375 -13.539 6.25 1 89.44 466 PRO A CA 1
ATOM 3710 C C . PRO A 1 466 ? -2.328 -12.281 7.109 1 89.44 466 PRO A C 1
ATOM 3712 O O . PRO A 1 466 ? -2.779 -12.289 8.258 1 89.44 466 PRO A O 1
ATOM 3715 N N . LEU A 1 467 ? -1.85 -11.227 6.559 1 87.75 467 LEU A N 1
ATOM 3716 C CA . LEU A 1 467 ? -1.784 -9.938 7.238 1 87.75 467 LEU A CA 1
ATOM 3717 C C . LEU A 1 467 ? -3.109 -9.195 7.121 1 87.75 467 LEU A C 1
ATOM 3719 O O . LEU A 1 467 ? -3.855 -9.398 6.16 1 87.75 467 LEU A O 1
ATOM 3723 N N . PRO A 1 468 ? -3.371 -8.258 8.086 1 90.94 468 PRO A N 1
ATOM 3724 C CA . PRO A 1 468 ? -4.602 -7.465 7.988 1 90.94 468 PRO A CA 1
ATOM 3725 C C . PRO A 1 468 ? -4.656 -6.625 6.715 1 90.94 468 PRO A C 1
ATOM 3727 O O . PRO A 1 468 ? -5.746 -6.355 6.199 1 90.94 468 PRO A O 1
ATOM 3730 N N . SER A 1 469 ? -3.492 -6.273 6.223 1 89.12 469 SER A N 1
ATOM 3731 C CA . SER A 1 469 ? -3.441 -5.445 5.023 1 89.12 469 SER A CA 1
ATOM 3732 C C . SER A 1 469 ? -3.947 -6.211 3.803 1 89.12 469 SER A C 1
ATOM 3734 O O . SER A 1 469 ? -4.363 -5.605 2.812 1 89.12 469 SER A O 1
ATOM 3736 N N . ASP A 1 470 ? -3.92 -7.543 3.877 1 91.81 470 ASP A N 1
ATOM 3737 C CA . ASP A 1 470 ? -4.438 -8.359 2.783 1 91.81 470 ASP A CA 1
ATOM 3738 C C . ASP A 1 470 ? -5.953 -8.227 2.668 1 91.81 470 ASP A C 1
ATOM 3740 O O . ASP A 1 470 ? -6.531 -8.523 1.621 1 91.81 470 ASP A O 1
ATOM 3744 N N . PHE A 1 471 ? -6.555 -7.789 3.744 1 95.31 471 PHE A N 1
ATOM 3745 C CA . PHE A 1 471 ? -8.008 -7.656 3.777 1 95.31 471 PHE A CA 1
ATOM 3746 C C . PHE A 1 471 ? -8.422 -6.191 3.85 1 95.31 471 PHE A C 1
ATOM 3748 O O . PHE A 1 471 ? -9.414 -5.852 4.496 1 95.31 471 PHE A O 1
ATOM 3755 N N . ASP A 1 472 ? -7.633 -5.297 3.236 1 92.19 472 ASP A N 1
ATOM 3756 C CA . ASP A 1 472 ? -7.906 -3.861 3.244 1 92.19 472 ASP A CA 1
ATOM 3757 C C . ASP A 1 472 ? -9.07 -3.518 2.318 1 92.19 472 ASP A C 1
ATOM 3759 O O . ASP A 1 472 ? -9.023 -3.799 1.119 1 92.19 472 ASP A O 1
ATOM 3763 N N . VAL A 1 473 ? -10.109 -2.822 2.867 1 94 473 VAL A N 1
ATOM 3764 C CA . VAL A 1 473 ? -11.297 -2.496 2.08 1 94 473 VAL A CA 1
ATOM 3765 C C . VAL A 1 473 ? -11.461 -0.981 1.998 1 94 473 VAL A C 1
ATOM 3767 O O . VAL A 1 473 ? -12.555 -0.485 1.702 1 94 473 VAL A O 1
ATOM 3770 N N . SER A 1 474 ? -10.438 -0.226 2.287 1 88.38 474 SER A N 1
ATOM 3771 C CA . SER A 1 474 ? -10.508 1.229 2.379 1 88.38 474 SER A CA 1
ATOM 3772 C C . SER A 1 474 ? -10.969 1.841 1.059 1 88.38 474 SER A C 1
ATOM 3774 O O . SER A 1 474 ? -11.633 2.883 1.048 1 88.38 474 SER A O 1
ATOM 3776 N N . SER A 1 475 ? -10.727 1.195 -0.048 1 82.44 475 SER A N 1
ATOM 3777 C CA . SER A 1 475 ? -11.07 1.717 -1.366 1 82.44 475 SER A CA 1
ATOM 3778 C C . SER A 1 475 ? -12.578 1.708 -1.583 1 82.44 475 SER A C 1
ATOM 3780 O O . SER A 1 475 ? -13.086 2.367 -2.494 1 82.44 475 SER A O 1
ATOM 3782 N N . CYS A 1 476 ? -13.281 1.006 -0.729 1 89.12 476 CYS A N 1
ATOM 3783 C CA . CYS A 1 476 ? -14.727 0.903 -0.879 1 89.12 476 CYS A CA 1
ATOM 3784 C C . CYS A 1 476 ? -15.43 2.07 -0.198 1 89.12 476 CYS A C 1
ATOM 3786 O O . CYS A 1 476 ? -16.641 2.213 -0.302 1 89.12 476 CYS A O 1
ATOM 3788 N N . PHE A 1 477 ? -14.68 2.936 0.432 1 84.69 477 PHE A N 1
ATOM 3789 C CA . PHE A 1 477 ? -15.25 4.051 1.179 1 84.69 477 PHE A CA 1
ATOM 3790 C C . PHE A 1 477 ? -14.789 5.383 0.599 1 84.69 477 PHE A C 1
ATOM 3792 O O . PHE A 1 477 ? -13.602 5.578 0.341 1 84.69 477 PHE A O 1
ATOM 3799 N N . ASP A 1 478 ? -15.797 6.215 0.466 1 74.94 478 ASP A N 1
ATOM 3800 C CA . ASP A 1 478 ? -15.477 7.555 -0.01 1 74.94 478 ASP A CA 1
ATOM 3801 C C . ASP A 1 478 ? -14.883 8.406 1.108 1 74.94 478 ASP A C 1
ATOM 3803 O O . ASP A 1 478 ? -14.961 8.047 2.283 1 74.94 478 ASP A O 1
ATOM 3807 N N . ASN A 1 479 ? -14.328 9.469 0.752 1 67.38 479 ASN A N 1
ATOM 3808 C CA . ASN A 1 479 ? -13.641 10.32 1.718 1 67.38 479 ASN A CA 1
ATOM 3809 C C . ASN A 1 479 ? -14.594 10.82 2.801 1 67.38 479 ASN A C 1
ATOM 3811 O O . ASN A 1 479 ? -14.164 11.141 3.908 1 67.38 479 ASN A O 1
ATOM 3815 N N . SER A 1 480 ? -15.875 10.844 2.469 1 70.56 480 SER A N 1
ATOM 3816 C CA . SER A 1 480 ? -16.844 11.273 3.471 1 70.56 480 SER A CA 1
ATOM 3817 C C . SER A 1 480 ? -17.188 10.141 4.43 1 70.56 480 SER A C 1
ATOM 3819 O O . SER A 1 480 ? -17.828 10.359 5.461 1 70.56 480 SER A O 1
ATOM 3821 N N . GLN A 1 481 ? -16.656 8.977 4.078 1 81.25 481 GLN A N 1
ATOM 3822 C CA . GLN A 1 481 ? -17 7.812 4.891 1 81.25 481 GLN A CA 1
ATOM 3823 C C . GLN A 1 481 ? -15.766 7.242 5.582 1 81.25 481 GLN A C 1
ATOM 3825 O O . GLN A 1 481 ? -15.789 6.109 6.066 1 81.25 481 GLN A O 1
ATOM 3830 N N . ARG A 1 482 ? -14.766 8.008 5.574 1 86.94 482 ARG A N 1
ATOM 3831 C CA . ARG A 1 482 ? -13.562 7.566 6.273 1 86.94 482 ARG A CA 1
ATOM 3832 C C . ARG A 1 482 ? -12.758 8.758 6.785 1 86.94 482 ARG A C 1
ATOM 3834 O O . ARG A 1 482 ? -12.883 9.867 6.266 1 86.94 482 ARG A O 1
ATOM 3841 N N . VAL A 1 483 ? -12.008 8.508 7.801 1 88.19 483 VAL A N 1
ATOM 3842 C CA . VAL A 1 483 ? -11.141 9.531 8.383 1 88.19 483 VAL A CA 1
ATOM 3843 C C . VAL A 1 483 ? -9.727 8.984 8.539 1 88.19 483 VAL A C 1
ATOM 3845 O O . VAL A 1 483 ? -9.539 7.848 8.992 1 88.19 483 VAL A O 1
ATOM 3848 N N . GLU A 1 484 ? -8.773 9.727 8.031 1 87.88 484 GLU A N 1
ATOM 3849 C CA . GLU A 1 484 ? -7.383 9.352 8.258 1 87.88 484 GLU A CA 1
ATOM 3850 C C . GLU A 1 484 ? -6.871 9.914 9.578 1 87.88 484 GLU A C 1
ATOM 3852 O O . GLU A 1 484 ? -6.957 11.117 9.82 1 87.88 484 GLU A O 1
ATOM 3857 N N . ILE A 1 485 ? -6.367 9.086 10.406 1 91.12 485 ILE A N 1
ATOM 3858 C CA . ILE A 1 485 ? -5.859 9.5 11.711 1 91.12 485 ILE A CA 1
ATOM 3859 C C . ILE A 1 485 ? -4.352 9.281 11.773 1 91.12 485 ILE A C 1
ATOM 3861 O O . ILE A 1 485 ? -3.816 8.406 11.094 1 91.12 485 ILE A O 1
ATOM 3865 N N . GLN A 1 486 ? -3.674 10.086 12.5 1 89.31 486 GLN A N 1
ATOM 3866 C CA . GLN A 1 486 ? -2.252 9.93 12.781 1 89.31 486 GLN A CA 1
ATOM 3867 C C . GLN A 1 486 ? -1.987 9.914 14.281 1 89.31 486 GLN A C 1
ATOM 3869 O O . GLN A 1 486 ? -2.389 10.836 15 1 89.31 486 GLN A O 1
ATOM 3874 N N . LEU A 1 487 ? -1.368 8.875 14.719 1 90.81 487 LEU A N 1
ATOM 3875 C CA . LEU A 1 487 ? -0.937 8.75 16.109 1 90.81 487 LEU A CA 1
ATOM 3876 C C . LEU A 1 487 ? 0.566 8.977 16.234 1 90.81 487 LEU A C 1
ATOM 3878 O O . LEU A 1 487 ? 1.327 8.641 15.32 1 90.81 487 LEU A O 1
ATOM 3882 N N . THR A 1 488 ? 0.958 9.5 17.391 1 86.31 488 THR A N 1
ATOM 3883 C CA . THR A 1 488 ? 2.369 9.711 17.688 1 86.31 488 THR A CA 1
ATOM 3884 C C . THR A 1 488 ? 2.801 8.883 18.891 1 86.31 488 THR A C 1
ATOM 3886 O O . THR A 1 488 ? 2.188 8.969 19.953 1 86.31 488 THR A O 1
ATOM 3889 N N . PHE A 1 489 ? 3.764 8.039 18.641 1 85.38 489 PHE A N 1
ATOM 3890 C CA . PHE A 1 489 ? 4.402 7.266 19.703 1 85.38 489 PHE A CA 1
ATOM 3891 C C . PHE A 1 489 ? 5.82 7.758 19.938 1 85.38 489 PHE A C 1
ATOM 3893 O O . PHE A 1 489 ? 6.695 7.598 19.094 1 85.38 489 PHE A O 1
ATOM 3900 N N . PRO A 1 490 ? 6.031 8.289 21.109 1 80 490 PRO A N 1
ATOM 3901 C CA . PRO A 1 490 ? 7.41 8.695 21.391 1 80 490 PRO A CA 1
ATOM 3902 C C . PRO A 1 490 ? 8.359 7.512 21.531 1 80 490 PRO A C 1
ATOM 3904 O O . PRO A 1 490 ? 7.988 6.488 22.109 1 80 490 PRO A O 1
ATOM 3907 N N . GLY A 1 491 ? 9.414 7.582 20.875 1 74.38 491 GLY A N 1
ATOM 3908 C CA . GLY A 1 491 ? 10.422 6.539 20.922 1 74.38 491 GLY A CA 1
ATOM 3909 C C . GLY A 1 491 ? 11.047 6.246 19.578 1 74.38 491 GLY A C 1
ATOM 3910 O O . GLY A 1 491 ? 10.562 6.711 18.547 1 74.38 491 GLY A O 1
ATOM 3911 N N . SER A 1 492 ? 12.297 5.734 19.641 1 69.25 492 SER A N 1
ATOM 3912 C CA . SER A 1 492 ? 12.984 5.379 18.406 1 69.25 492 SER A CA 1
ATOM 3913 C C . SER A 1 492 ? 13.125 3.865 18.266 1 69.25 492 SER A C 1
ATOM 3915 O O . SER A 1 492 ? 13.242 3.152 19.266 1 69.25 492 SER A O 1
ATOM 3917 N N . ILE A 1 493 ? 12.719 3.406 17.062 1 64.44 493 ILE A N 1
ATOM 3918 C CA . ILE A 1 493 ? 12.906 1.989 16.766 1 64.44 493 ILE A CA 1
ATOM 3919 C C . ILE A 1 493 ? 14.023 1.816 15.75 1 64.44 493 ILE A C 1
ATOM 3921 O O . ILE A 1 493 ? 14.133 2.594 14.797 1 64.44 493 ILE A O 1
ATOM 3925 N N . ASP A 1 494 ? 14.938 0.962 16.172 1 60.31 494 ASP A N 1
ATOM 3926 C CA . ASP A 1 494 ? 15.922 0.604 15.156 1 60.31 494 ASP A CA 1
ATOM 3927 C C . ASP A 1 494 ? 15.289 -0.245 14.055 1 60.31 494 ASP A C 1
ATOM 3929 O O . ASP A 1 494 ? 14.695 -1.289 14.336 1 60.31 494 ASP A O 1
ATOM 3933 N N . ALA A 1 495 ? 15.227 0.327 12.906 1 58.19 495 ALA A N 1
ATOM 3934 C CA . ALA A 1 495 ? 14.594 -0.285 11.742 1 58.19 495 ALA A CA 1
ATOM 3935 C C . ALA A 1 495 ? 15.023 -1.74 11.586 1 58.19 495 ALA A C 1
ATOM 3937 O O . ALA A 1 495 ? 14.258 -2.57 11.086 1 58.19 495 ALA A O 1
ATOM 3938 N N . ASN A 1 496 ? 16.188 -2.059 11.953 1 55.28 496 ASN A N 1
ATOM 3939 C CA . ASN A 1 496 ? 16.719 -3.402 11.734 1 55.28 496 ASN A CA 1
ATOM 3940 C C . ASN A 1 496 ? 16.203 -4.387 12.773 1 55.28 496 ASN A C 1
ATOM 3942 O O . ASN A 1 496 ? 16.344 -5.602 12.609 1 55.28 496 ASN A O 1
ATOM 3946 N N . ASP A 1 497 ? 15.547 -3.832 13.695 1 55.59 497 ASP A N 1
ATOM 3947 C CA . ASP A 1 497 ? 15.273 -4.707 14.836 1 55.59 497 ASP A CA 1
ATOM 3948 C C . ASP A 1 497 ? 13.844 -5.223 14.797 1 55.59 497 ASP A C 1
ATOM 3950 O O . ASP A 1 497 ? 13.484 -6.137 15.547 1 55.59 497 ASP A O 1
ATOM 3954 N N . TRP A 1 498 ? 13.102 -4.672 13.875 1 60.88 498 TRP A N 1
ATOM 3955 C CA . TRP A 1 498 ? 11.703 -5.059 14.055 1 60.88 498 TRP A CA 1
ATOM 3956 C C . TRP A 1 498 ? 11.07 -5.43 12.727 1 60.88 498 TRP A C 1
ATOM 3958 O O . TRP A 1 498 ? 11.461 -4.918 11.672 1 60.88 498 TRP A O 1
ATOM 3968 N N . ASP A 1 499 ? 10.133 -6.48 13 1 62 499 ASP A N 1
ATOM 3969 C CA . ASP A 1 499 ? 9.281 -6.91 11.891 1 62 499 ASP A CA 1
ATOM 3970 C C . ASP A 1 499 ? 8.211 -5.871 11.586 1 62 499 ASP A C 1
ATOM 3972 O O . ASP A 1 499 ? 7.258 -5.707 12.359 1 62 499 ASP A O 1
ATOM 3976 N N . ASN A 1 500 ? 8.414 -5.137 10.461 1 69.38 500 ASN A N 1
ATOM 3977 C CA . ASN A 1 500 ? 7.5 -4.066 10.086 1 69.38 500 ASN A CA 1
ATOM 3978 C C . ASN A 1 500 ? 6.086 -4.594 9.867 1 69.38 500 ASN A C 1
ATOM 3980 O O . ASN A 1 500 ? 5.105 -3.928 10.211 1 69.38 500 ASN A O 1
ATOM 3984 N N . ALA A 1 501 ? 6.035 -5.797 9.352 1 71.38 501 ALA A N 1
ATOM 3985 C CA . ALA A 1 501 ? 4.715 -6.359 9.086 1 71.38 501 ALA A CA 1
ATOM 3986 C C . ALA A 1 501 ? 4.012 -6.742 10.391 1 71.38 501 ALA A C 1
ATOM 3988 O O . ALA A 1 501 ? 2.807 -6.531 10.539 1 71.38 501 ALA A O 1
ATOM 3989 N N . GLU A 1 502 ? 4.75 -7.312 11.273 1 73.94 502 GLU A N 1
ATOM 3990 C CA . GLU A 1 502 ? 4.172 -7.668 12.562 1 73.94 502 GLU A CA 1
ATOM 3991 C C . GLU A 1 502 ? 3.742 -6.426 13.344 1 73.94 502 GLU A C 1
ATOM 3993 O O . GLU A 1 502 ? 2.689 -6.422 13.984 1 73.94 502 GLU A O 1
ATOM 3998 N N . LEU A 1 503 ? 4.586 -5.434 13.273 1 78.69 503 LEU A N 1
ATOM 3999 C CA . LEU A 1 503 ? 4.246 -4.191 13.961 1 78.69 503 LEU A CA 1
ATOM 4000 C C . LEU A 1 503 ? 2.959 -3.596 13.398 1 78.69 503 LEU A C 1
ATOM 4002 O O . LEU A 1 503 ? 2.092 -3.16 14.164 1 78.69 503 LEU A O 1
ATOM 4006 N N . LYS A 1 504 ? 2.871 -3.533 12.117 1 84.56 504 LYS A N 1
ATOM 4007 C CA . LYS A 1 504 ? 1.66 -3.008 11.492 1 84.56 504 LYS A CA 1
ATOM 4008 C C . LYS A 1 504 ? 0.432 -3.807 11.922 1 84.56 504 LYS A C 1
ATOM 4010 O O . LYS A 1 504 ? -0.629 -3.234 12.172 1 84.56 504 LYS A O 1
ATOM 4015 N N . SER A 1 505 ? 0.573 -5.152 12.023 1 86.25 505 SER A N 1
ATOM 4016 C CA . SER A 1 505 ? -0.535 -6.012 12.43 1 86.25 505 SER A CA 1
ATOM 4017 C C . SER A 1 505 ? -0.931 -5.75 13.883 1 86.25 505 SER A C 1
ATOM 4019 O O . SER A 1 505 ? -2.119 -5.668 14.195 1 86.25 505 SER A O 1
ATOM 4021 N N . ARG A 1 506 ? 0.013 -5.602 14.68 1 85.94 506 ARG A N 1
ATOM 4022 C CA . ARG A 1 506 ? -0.268 -5.352 16.094 1 85.94 506 ARG A CA 1
ATOM 4023 C C . ARG A 1 506 ? -0.974 -4.016 16.281 1 85.94 506 ARG A C 1
ATOM 4025 O O . ARG A 1 506 ? -1.917 -3.91 17.062 1 85.94 506 ARG A O 1
ATOM 4032 N N . VAL A 1 507 ? -0.444 -3.049 15.578 1 90.88 507 VAL A N 1
ATOM 4033 C CA . VAL A 1 507 ? -1.058 -1.727 15.664 1 90.88 507 VAL A CA 1
ATOM 4034 C C . VAL A 1 507 ? -2.49 -1.789 15.141 1 90.88 507 VAL A C 1
ATOM 4036 O O . VAL A 1 507 ? -3.396 -1.182 15.719 1 90.88 507 VAL A O 1
ATOM 4039 N N . HIS A 1 508 ? -2.66 -2.484 14.086 1 93.56 508 HIS A N 1
ATOM 4040 C CA . HIS A 1 508 ? -3.979 -2.656 13.484 1 93.56 508 HIS A CA 1
ATOM 4041 C C . HIS A 1 508 ? -4.98 -3.193 14.508 1 93.56 508 HIS A C 1
ATOM 4043 O O . HIS A 1 508 ? -6.055 -2.617 14.688 1 93.56 508 HIS A O 1
ATOM 4049 N N . TYR A 1 509 ? -4.668 -4.188 15.219 1 91.62 509 TYR A N 1
ATOM 4050 C CA . TYR A 1 509 ? -5.594 -4.816 16.156 1 91.62 509 TYR A CA 1
ATOM 4051 C C . TYR A 1 509 ? -5.715 -3.996 17.438 1 91.62 509 TYR A C 1
ATOM 4053 O O . TYR A 1 509 ? -6.785 -3.947 18.047 1 91.62 509 TYR A O 1
ATOM 4061 N N . GLN A 1 510 ? -4.637 -3.363 17.812 1 93.31 510 GLN A N 1
ATOM 4062 C CA . GLN A 1 510 ? -4.699 -2.488 18.969 1 93.31 510 GLN A CA 1
ATOM 4063 C C . GLN A 1 510 ? -5.664 -1.328 18.75 1 93.31 510 GLN A C 1
ATOM 4065 O O . GLN A 1 510 ? -6.426 -0.957 19.641 1 93.31 510 GLN A O 1
ATOM 4070 N N . LEU A 1 511 ? -5.551 -0.773 17.562 1 94.75 511 LEU A N 1
ATOM 4071 C CA . LEU A 1 511 ? -6.457 0.322 17.25 1 94.75 511 LEU A CA 1
ATOM 4072 C C . LEU A 1 511 ? -7.902 -0.162 17.203 1 94.75 511 LEU A C 1
ATOM 4074 O O . LEU A 1 511 ? -8.789 0.49 17.766 1 94.75 511 LEU A O 1
ATOM 4078 N N . ALA A 1 512 ? -8.133 -1.281 16.594 1 93.94 512 ALA A N 1
ATOM 4079 C CA . ALA A 1 512 ? -9.484 -1.829 16.531 1 93.94 512 ALA A CA 1
ATOM 4080 C C . ALA A 1 512 ? -10.031 -2.105 17.922 1 93.94 512 ALA A C 1
ATOM 4082 O O . ALA A 1 512 ? -11.195 -1.811 18.219 1 93.94 512 ALA A O 1
ATOM 4083 N N . GLU A 1 513 ? -9.227 -2.619 18.781 1 92.5 513 GLU A N 1
ATOM 4084 C CA . GLU A 1 513 ? -9.633 -2.932 20.156 1 92.5 513 GLU A CA 1
ATOM 4085 C C . GLU A 1 513 ? -9.906 -1.66 20.953 1 92.5 513 GLU A C 1
ATOM 4087 O O . GLU A 1 513 ? -10.906 -1.57 21.656 1 92.5 513 GLU A O 1
ATOM 4092 N N . SER A 1 514 ? -9.023 -0.75 20.781 1 93.62 514 SER A N 1
ATOM 4093 C CA . SER A 1 514 ? -9.148 0.495 21.531 1 93.62 514 SER A CA 1
ATOM 4094 C C . SER A 1 514 ? -10.398 1.263 21.125 1 93.62 514 SER A C 1
ATOM 4096 O O . SER A 1 514 ? -11.023 1.938 21.938 1 93.62 514 SER A O 1
ATOM 4098 N N . MET A 1 515 ? -10.742 1.175 19.859 1 93.69 515 MET A N 1
ATOM 4099 C CA . MET A 1 515 ? -11.906 1.898 19.344 1 93.69 515 MET A CA 1
ATOM 4100 C C . MET A 1 515 ? -13.156 1.033 19.406 1 93.69 515 MET A C 1
ATOM 4102 O O . MET A 1 515 ? -14.258 1.512 19.156 1 93.69 515 MET A O 1
ATOM 4106 N N . HIS A 1 516 ? -13.039 -0.211 19.719 1 90.56 516 HIS A N 1
ATOM 4107 C CA . HIS A 1 516 ? -14.133 -1.175 19.797 1 90.56 516 HIS A CA 1
ATOM 4108 C C . HIS A 1 516 ? -14.852 -1.286 18.453 1 90.56 516 HIS A C 1
ATOM 4110 O O . HIS A 1 516 ? -16.078 -1.214 18.391 1 90.56 516 HIS A O 1
ATOM 4116 N N . VAL A 1 517 ? -13.992 -1.382 17.406 1 92.06 517 VAL A N 1
ATOM 4117 C CA . VAL A 1 517 ? -14.555 -1.544 16.078 1 92.06 517 VAL A CA 1
ATOM 4118 C C . VAL A 1 517 ? -14.094 -2.873 15.477 1 92.06 517 VAL A C 1
ATOM 4120 O O . VAL A 1 517 ? -13.125 -3.467 15.945 1 92.06 517 VAL A O 1
ATOM 4123 N N . ASN A 1 518 ? -14.891 -3.318 14.445 1 89.88 518 ASN A N 1
ATOM 4124 C CA . ASN A 1 518 ? -14.422 -4.445 13.648 1 89.88 518 ASN A CA 1
ATOM 4125 C C . ASN A 1 518 ? -13.078 -4.145 12.992 1 89.88 518 ASN A C 1
ATOM 4127 O O . ASN A 1 518 ? -12.875 -3.053 12.453 1 89.88 518 ASN A O 1
ATOM 4131 N N . PRO A 1 519 ? -12.172 -5.047 13.086 1 91.44 519 PRO A N 1
ATOM 4132 C CA . PRO A 1 519 ? -10.836 -4.797 12.547 1 91.44 519 PRO A CA 1
ATOM 4133 C C . PRO A 1 519 ? -10.859 -4.363 11.086 1 91.44 519 PRO A C 1
ATOM 4135 O O . PRO A 1 519 ? -9.961 -3.648 10.633 1 91.44 519 PRO A O 1
ATOM 4138 N N . VAL A 1 520 ? -11.867 -4.719 10.344 1 92.94 520 VAL A N 1
ATOM 4139 C CA . VAL A 1 520 ? -11.93 -4.375 8.922 1 92.94 520 VAL A CA 1
ATOM 4140 C C . VAL A 1 520 ? -12.086 -2.865 8.766 1 92.94 520 VAL A C 1
ATOM 4142 O O . VAL A 1 520 ? -11.742 -2.305 7.723 1 92.94 520 VAL A O 1
ATOM 4145 N N . ARG A 1 521 ? -12.508 -2.189 9.805 1 94 521 ARG A N 1
ATOM 4146 C CA . ARG A 1 521 ? -12.758 -0.754 9.742 1 94 521 ARG A CA 1
ATOM 4147 C C . ARG A 1 521 ? -11.477 0.041 9.945 1 94 521 ARG A C 1
ATOM 4149 O O . ARG A 1 521 ? -11.453 1.256 9.742 1 94 521 ARG A O 1
ATOM 4156 N N . VAL A 1 522 ? -10.438 -0.627 10.383 1 94.94 522 VAL A N 1
ATOM 4157 C CA . VAL A 1 522 ? -9.109 -0.018 10.414 1 94.94 522 VAL A CA 1
ATOM 4158 C C . VAL A 1 522 ? -8.32 -0.434 9.18 1 94.94 522 VAL A C 1
ATOM 4160 O O . VAL A 1 522 ? -8.086 -1.624 8.953 1 94.94 522 VAL A O 1
ATOM 4163 N N . ALA A 1 523 ? -8 0.552 8.438 1 92.56 523 ALA A N 1
ATOM 4164 C CA . ALA A 1 523 ? -7.383 0.196 7.16 1 92.56 523 ALA A CA 1
ATOM 4165 C C . ALA A 1 523 ? -6.188 1.097 6.859 1 92.56 523 ALA A C 1
ATOM 4167 O O . ALA A 1 523 ? -6.027 2.15 7.48 1 92.56 523 ALA A O 1
ATOM 4168 N N . GLY A 1 524 ? -5.297 0.59 5.965 1 88.44 524 GLY A N 1
ATOM 4169 C CA . GLY A 1 524 ? -4.203 1.396 5.445 1 88.44 524 GLY A CA 1
ATOM 4170 C C . GLY A 1 524 ? -3.197 1.796 6.508 1 88.44 524 GLY A C 1
ATOM 4171 O O . GLY A 1 524 ? -2.75 2.943 6.547 1 88.44 524 GLY A O 1
ATOM 4172 N N . VAL A 1 525 ? -2.877 0.896 7.414 1 89.44 525 VAL A N 1
ATOM 4173 C CA . VAL A 1 525 ? -1.932 1.211 8.484 1 89.44 525 VAL A CA 1
ATOM 4174 C C . VAL A 1 525 ? -0.537 1.412 7.895 1 89.44 525 VAL A C 1
ATOM 4176 O O . VAL A 1 525 ? -0.031 0.551 7.168 1 89.44 525 VAL A O 1
ATOM 4179 N N . ARG A 1 526 ? 0.043 2.494 8.164 1 83.5 526 ARG A N 1
ATOM 4180 C CA . ARG A 1 526 ? 1.399 2.85 7.758 1 83.5 526 ARG A CA 1
ATOM 4181 C C . ARG A 1 526 ? 2.207 3.363 8.945 1 83.5 526 ARG A C 1
ATOM 4183 O O . ARG A 1 526 ? 1.68 4.078 9.797 1 83.5 526 ARG A O 1
ATOM 4190 N N . ILE A 1 527 ? 3.418 3.025 8.93 1 79.44 527 ILE A N 1
ATOM 4191 C CA . ILE A 1 527 ? 4.293 3.438 10.016 1 79.44 527 ILE A CA 1
ATOM 4192 C C . ILE A 1 527 ? 5.469 4.242 9.469 1 79.44 527 ILE A C 1
ATOM 4194 O O . ILE A 1 527 ? 6.082 3.85 8.469 1 79.44 527 ILE A O 1
ATOM 4198 N N . SER A 1 528 ? 5.641 5.359 9.945 1 75.44 528 SER A N 1
ATOM 4199 C CA . SER A 1 528 ? 6.801 6.195 9.656 1 75.44 528 SER A CA 1
ATOM 4200 C C . SER A 1 528 ? 7.516 6.605 10.938 1 75.44 528 SER A C 1
ATOM 4202 O O . SER A 1 528 ? 6.984 6.426 12.039 1 75.44 528 SER A O 1
ATOM 4204 N N . ARG A 1 529 ? 8.766 6.988 10.773 1 72.31 529 ARG A N 1
ATOM 4205 C CA . ARG A 1 529 ? 9.531 7.344 11.961 1 72.31 529 ARG A CA 1
ATOM 4206 C C . ARG A 1 529 ? 10.438 8.539 11.688 1 72.31 529 ARG A C 1
ATOM 4208 O O . ARG A 1 529 ? 10.859 8.758 10.547 1 72.31 529 ARG A O 1
ATOM 4215 N N . ASP A 1 530 ? 10.57 9.305 12.68 1 68.69 530 ASP A N 1
ATOM 4216 C CA . ASP A 1 530 ? 11.664 10.266 12.703 1 68.69 530 ASP A CA 1
ATOM 4217 C C . ASP A 1 530 ? 12.68 9.914 13.789 1 68.69 530 ASP A C 1
ATOM 4219 O O . ASP A 1 530 ? 12.773 8.758 14.203 1 68.69 530 ASP A O 1
ATOM 4223 N N . TYR A 1 531 ? 13.43 10.805 14.258 1 67.56 531 TYR A N 1
ATOM 4224 C CA . TYR A 1 531 ? 14.523 10.5 15.172 1 67.56 531 TYR A CA 1
ATOM 4225 C C . TYR A 1 531 ? 13.992 10.07 16.531 1 67.56 531 TYR A C 1
ATOM 4227 O O . TYR A 1 531 ? 14.562 9.195 17.188 1 67.56 531 TYR A O 1
ATOM 4235 N N . GLN A 1 532 ? 12.844 10.664 16.922 1 74.88 532 GLN A N 1
ATOM 4236 C CA . GLN A 1 532 ? 12.43 10.414 18.297 1 74.88 532 GLN A CA 1
ATOM 4237 C C . GLN A 1 532 ? 10.992 9.906 18.359 1 74.88 532 GLN A C 1
ATOM 4239 O O . GLN A 1 532 ? 10.492 9.578 19.438 1 74.88 532 GLN A O 1
ATOM 4244 N N . ASN A 1 533 ? 10.375 9.828 17.234 1 77.75 533 ASN A N 1
ATOM 4245 C CA . ASN A 1 533 ? 8.961 9.461 17.266 1 77.75 533 ASN A CA 1
ATOM 4246 C C . ASN A 1 533 ? 8.609 8.445 16.188 1 77.75 533 ASN A C 1
ATOM 4248 O O . ASN A 1 533 ? 9.242 8.422 15.125 1 77.75 533 ASN A O 1
ATOM 4252 N N . ILE A 1 534 ? 7.621 7.641 16.531 1 80.44 534 ILE A N 1
ATOM 4253 C CA . ILE A 1 534 ? 6.953 6.762 15.57 1 80.44 534 ILE A CA 1
ATOM 4254 C C . ILE A 1 534 ? 5.566 7.309 15.25 1 80.44 534 ILE A C 1
ATOM 4256 O O . ILE A 1 534 ? 4.805 7.66 16.156 1 80.44 534 ILE A O 1
ATOM 4260 N N . PHE A 1 535 ? 5.332 7.445 13.961 1 83.75 535 PHE A N 1
ATOM 4261 C CA . PHE A 1 535 ? 4.023 7.91 13.523 1 83.75 535 PHE A CA 1
ATOM 4262 C C . PHE A 1 535 ? 3.232 6.781 12.875 1 83.75 535 PHE A C 1
ATOM 4264 O O . PHE A 1 535 ? 3.758 6.059 12.023 1 83.75 535 PHE A O 1
ATOM 4271 N N . VAL A 1 536 ? 1.999 6.633 13.344 1 89.81 536 VAL A N 1
ATOM 4272 C CA . VAL A 1 536 ? 1.099 5.641 12.766 1 89.81 536 VAL A CA 1
ATOM 4273 C C . VAL A 1 536 ? -0.078 6.344 12.086 1 89.81 536 VAL A C 1
ATOM 4275 O O . VAL A 1 536 ? -0.79 7.125 12.727 1 89.81 536 VAL A O 1
ATOM 4278 N N . LYS A 1 537 ? -0.176 6.102 10.828 1 89.19 537 LYS A N 1
ATOM 4279 C CA . LYS A 1 537 ? -1.348 6.586 10.102 1 89.19 537 LYS A CA 1
ATOM 4280 C C . LYS A 1 537 ? -2.285 5.438 9.742 1 89.19 537 LYS A C 1
ATOM 4282 O O . LYS A 1 537 ? -1.831 4.332 9.43 1 89.19 537 LYS A O 1
ATOM 4287 N N . ALA A 1 538 ? -3.561 5.664 9.82 1 93.06 538 ALA A N 1
ATOM 4288 C CA . ALA A 1 538 ? -4.562 4.664 9.477 1 93.06 538 ALA A CA 1
ATOM 4289 C C . ALA A 1 538 ? -5.883 5.32 9.086 1 93.06 538 ALA A C 1
ATOM 4291 O O . ALA A 1 538 ? -6.137 6.477 9.43 1 93.06 538 ALA A O 1
ATOM 4292 N N . TRP A 1 539 ? -6.621 4.633 8.32 1 91.88 539 TRP A N 1
ATOM 4293 C CA . TRP A 1 539 ? -7.988 5.051 8.023 1 91.88 539 TRP A CA 1
ATOM 4294 C C . TRP A 1 539 ? -8.977 4.402 8.992 1 91.88 539 TRP A C 1
ATOM 4296 O O . TRP A 1 539 ? -8.852 3.215 9.305 1 91.88 539 TRP A O 1
ATOM 4306 N N . LEU A 1 540 ? -9.773 5.156 9.5 1 94 540 LEU A N 1
ATOM 4307 C CA . LEU A 1 540 ? -10.961 4.672 10.18 1 94 540 LEU A CA 1
ATOM 4308 C C . LEU A 1 540 ? -12.18 4.742 9.266 1 94 540 LEU A C 1
ATOM 4310 O O . LEU A 1 540 ? -12.57 5.824 8.82 1 94 540 LEU A O 1
ATOM 4314 N N . LEU A 1 541 ? -12.742 3.607 8.992 1 92.56 541 LEU A N 1
ATOM 4315 C CA . LEU A 1 541 ? -13.828 3.514 8.023 1 92.56 541 LEU A CA 1
ATOM 4316 C C . LEU A 1 541 ? -15.188 3.574 8.711 1 92.56 541 LEU A C 1
ATOM 4318 O O . LEU A 1 541 ? -15.32 3.137 9.859 1 92.56 541 LEU A O 1
ATOM 4322 N N . SER A 1 542 ? -16.109 4.094 7.988 1 90.75 542 SER A N 1
ATOM 4323 C CA . SER A 1 542 ? -17.484 4.145 8.484 1 90.75 542 SER A CA 1
ATOM 4324 C C . SER A 1 542 ? -18.141 2.768 8.422 1 90.75 542 SER A C 1
ATOM 4326 O O . SER A 1 542 ? -17.547 1.808 7.938 1 90.75 542 SER A O 1
ATOM 4328 N N . THR A 1 543 ? -19.344 2.688 8.969 1 87.81 543 THR A N 1
ATOM 4329 C CA . THR A 1 543 ? -20.109 1.451 8.914 1 87.81 543 THR A CA 1
ATOM 4330 C C . THR A 1 543 ? -20.922 1.373 7.621 1 87.81 543 THR A C 1
ATOM 4332 O O . THR A 1 543 ? -21.234 2.4 7.016 1 87.81 543 THR A O 1
ATOM 4335 N N . VAL A 1 544 ? -21.078 0.191 7.168 1 88 544 VAL A N 1
ATOM 4336 C CA . VAL A 1 544 ? -21.984 -0.087 6.051 1 88 544 VAL A CA 1
ATOM 4337 C C . VAL A 1 544 ? -23.047 -1.095 6.484 1 88 544 VAL A C 1
ATOM 4339 O O . VAL A 1 544 ? -23.203 -2.141 5.852 1 88 544 VAL A O 1
ATOM 4342 N N . ASN A 1 545 ? -23.844 -0.654 7.352 1 86 545 ASN A N 1
ATOM 4343 C CA . ASN A 1 545 ? -24.766 -1.559 8.039 1 86 545 ASN A CA 1
ATOM 4344 C C . ASN A 1 545 ? -25.797 -2.137 7.078 1 86 545 ASN A C 1
ATOM 4346 O O . ASN A 1 545 ? -26.25 -3.273 7.254 1 86 545 ASN A O 1
ATOM 4350 N N . ALA A 1 546 ? -26.188 -1.371 6.094 1 87.5 546 ALA A N 1
ATOM 4351 C CA . ALA A 1 546 ? -27.188 -1.857 5.145 1 87.5 546 ALA A CA 1
ATOM 4352 C C . ALA A 1 546 ? -26.688 -3.113 4.43 1 87.5 546 ALA A C 1
ATOM 4354 O O . ALA A 1 546 ? -27.484 -3.979 4.062 1 87.5 546 ALA A O 1
ATOM 4355 N N . ALA A 1 547 ? -25.438 -3.254 4.289 1 90.81 547 ALA A N 1
ATOM 4356 C CA . ALA A 1 547 ? -24.844 -4.363 3.543 1 90.81 547 ALA A CA 1
ATOM 4357 C C . ALA A 1 547 ? -24.797 -5.629 4.395 1 90.81 547 ALA A C 1
ATOM 4359 O O . ALA A 1 547 ? -24.438 -6.699 3.898 1 90.81 547 ALA A O 1
ATOM 4360 N N . GLU A 1 548 ? -25.203 -5.508 5.586 1 90.5 548 GLU A N 1
ATOM 4361 C CA . GLU A 1 548 ? -25.266 -6.688 6.438 1 90.5 548 GLU A CA 1
ATOM 4362 C C . GLU A 1 548 ? -26.562 -7.469 6.191 1 90.5 548 GLU A C 1
ATOM 4364 O O . GLU A 1 548 ? -26.688 -8.609 6.633 1 90.5 548 GLU A O 1
ATOM 4369 N N . PHE A 1 549 ? -27.5 -6.816 5.453 1 88.69 549 PHE A N 1
ATOM 4370 C CA . PHE A 1 549 ? -28.844 -7.391 5.324 1 88.69 549 PHE A CA 1
ATOM 4371 C C . PHE A 1 549 ? -29.156 -7.699 3.867 1 88.69 549 PHE A C 1
ATOM 4373 O O . PHE A 1 549 ? -28.875 -6.891 2.98 1 88.69 549 PHE A O 1
ATOM 4380 N N . GLU A 1 550 ? -29.656 -8.883 3.621 1 87.38 550 GLU A N 1
ATOM 4381 C CA . GLU A 1 550 ? -30.094 -9.297 2.289 1 87.38 550 GLU A CA 1
ATOM 4382 C C . GLU A 1 550 ? -31.578 -9.047 2.09 1 87.38 550 GLU A C 1
ATOM 4384 O O . GLU A 1 550 ? -32.406 -9.336 2.977 1 87.38 550 GLU A O 1
ATOM 4389 N N . LYS A 1 551 ? -31.859 -8.477 0.946 1 83.75 551 LYS A N 1
ATOM 4390 C CA . LYS A 1 551 ? -33.281 -8.258 0.607 1 83.75 551 LYS A CA 1
ATOM 4391 C C . LYS A 1 551 ? -33.969 -9.578 0.28 1 83.75 551 LYS A C 1
ATOM 4393 O O . LYS A 1 551 ? -33.469 -10.367 -0.529 1 83.75 551 LYS A O 1
ATOM 4398 N N . LEU A 1 552 ? -35.031 -9.82 0.887 1 78.31 552 LEU A N 1
ATOM 4399 C CA . LEU A 1 552 ? -35.781 -11.055 0.67 1 78.31 552 LEU A CA 1
ATOM 4400 C C . LEU A 1 552 ? -36.812 -10.867 -0.423 1 78.31 552 LEU A C 1
ATOM 4402 O O . LEU A 1 552 ? -37.438 -9.805 -0.535 1 78.31 552 LEU A O 1
ATOM 4406 N N . SER A 1 553 ? -36.812 -11.812 -1.456 1 66.44 553 SER A N 1
ATOM 4407 C CA . SER A 1 553 ? -37.844 -11.766 -2.508 1 66.44 553 SER A CA 1
ATOM 4408 C C . SER A 1 553 ? -39.219 -12.195 -1.983 1 66.44 553 SER A C 1
ATOM 4410 O O . SER A 1 553 ? -39.281 -13.039 -1.092 1 66.44 553 SER A O 1
ATOM 4412 N N . ASN A 1 554 ? -40.469 -11.656 -2.418 1 55.28 554 ASN A N 1
ATOM 4413 C CA . ASN A 1 554 ? -41.844 -12.062 -2.365 1 55.28 554 ASN A CA 1
ATOM 4414 C C . ASN A 1 554 ? -42.406 -11.953 -0.953 1 55.28 554 ASN A C 1
ATOM 4416 O O . ASN A 1 554 ? -43.125 -12.844 -0.491 1 55.28 554 ASN A O 1
ATOM 4420 N N . GLN A 1 555 ? -41.938 -11.023 -0.148 1 49.84 555 GLN A N 1
ATOM 4421 C CA . GLN A 1 555 ? -42.375 -11.258 1.229 1 49.84 555 GLN A CA 1
ATOM 4422 C C . GLN A 1 555 ? -43.656 -10.531 1.539 1 49.84 555 GLN A C 1
ATOM 4424 O O . GLN A 1 555 ? -43.875 -9.406 1.091 1 49.84 555 GLN A O 1
ATOM 4429 N N . THR A 1 556 ? -44.625 -11.312 1.681 1 43.47 556 THR A N 1
ATOM 4430 C CA . THR A 1 556 ? -45.906 -10.938 2.238 1 43.47 556 THR A CA 1
ATOM 4431 C C . THR A 1 556 ? -45.781 -10.555 3.709 1 43.47 556 THR A C 1
ATOM 4433 O O . THR A 1 556 ? -45.281 -11.344 4.52 1 43.47 556 THR A O 1
ATOM 4436 N N . VAL A 1 557 ? -45.469 -9.344 4.094 1 47 557 VAL A N 1
ATOM 4437 C CA . VAL A 1 557 ? -45.031 -9.023 5.457 1 47 557 VAL A CA 1
ATOM 4438 C C . VAL A 1 557 ? -46.281 -8.727 6.316 1 47 557 VAL A C 1
ATOM 4440 O O . VAL A 1 557 ? -47.062 -7.832 6.008 1 47 557 VAL A O 1
ATOM 4443 N N . GLN A 1 558 ? -46.969 -9.609 6.914 1 41.31 558 GLN A N 1
ATOM 4444 C CA . GLN A 1 558 ? -48.094 -9.156 7.727 1 41.31 558 GLN A CA 1
ATOM 4445 C C . GLN A 1 558 ? -47.625 -8.695 9.102 1 41.31 558 GLN A C 1
ATOM 4447 O O . GLN A 1 558 ? -48.406 -8.117 9.867 1 41.31 558 GLN A O 1
ATOM 4452 N N . LYS A 1 559 ? -46.656 -9.383 9.859 1 50.66 559 LYS A N 1
ATOM 4453 C CA . LYS A 1 559 ? -46.656 -9.164 11.305 1 50.66 559 LYS A CA 1
ATOM 4454 C C . LYS A 1 559 ? -46 -7.848 11.672 1 50.66 559 LYS A C 1
ATOM 4456 O O . LYS A 1 559 ? -45.125 -7.352 10.938 1 50.66 559 LYS A O 1
ATOM 4461 N N . VAL A 1 560 ? -46.5 -7.219 12.742 1 55.75 560 VAL A N 1
ATOM 4462 C CA . VAL A 1 560 ? -46.062 -6.059 13.5 1 55.75 560 VAL A CA 1
ATOM 4463 C C . VAL A 1 560 ? -44.625 -6.27 13.977 1 55.75 560 VAL A C 1
ATOM 4465 O O . VAL A 1 560 ? -44.281 -7.352 14.453 1 55.75 560 VAL A O 1
ATOM 4468 N N . GLY A 1 561 ? -43.562 -5.656 13.492 1 62.72 561 GLY A N 1
ATOM 4469 C CA . GLY A 1 561 ? -42.219 -5.617 13.977 1 62.72 561 GLY A CA 1
ATOM 4470 C C . GLY A 1 561 ? -42.125 -5.59 15.492 1 62.72 561 GLY A C 1
ATOM 4471 O O . GLY A 1 561 ? -43.094 -5.285 16.172 1 62.72 561 GLY A O 1
ATOM 4472 N N . ASP A 1 562 ? -40.969 -6.25 16.141 1 76.94 562 ASP A N 1
ATOM 4473 C CA . ASP A 1 562 ? -40.719 -6.223 17.578 1 76.94 562 ASP A CA 1
ATOM 4474 C C . ASP A 1 562 ? -40.5 -4.797 18.062 1 76.94 562 ASP A C 1
ATOM 4476 O O . ASP A 1 562 ? -40.688 -4.496 19.25 1 76.94 562 ASP A O 1
ATOM 4480 N N . ALA A 1 563 ? -40 -4.031 17.141 1 84.81 563 ALA A N 1
ATOM 4481 C CA . ALA A 1 563 ? -39.844 -2.598 17.375 1 84.81 563 ALA A CA 1
ATOM 4482 C C . ALA A 1 563 ? -40.125 -1.803 16.109 1 84.81 563 ALA A C 1
ATOM 4484 O O . ALA A 1 563 ? -39.812 -2.26 15 1 84.81 563 ALA A O 1
ATOM 4485 N N . SER A 1 564 ? -40.75 -0.693 16.281 1 84.69 564 SER A N 1
ATOM 4486 C CA . SER A 1 564 ? -41.094 0.111 15.109 1 84.69 564 SER A CA 1
ATOM 4487 C C . SER A 1 564 ? -40.594 1.542 15.25 1 84.69 564 SER A C 1
ATOM 4489 O O . SER A 1 564 ? -40.688 2.133 16.328 1 84.69 564 SER A O 1
ATOM 4491 N N . TYR A 1 565 ? -39.906 1.941 14.273 1 87.75 565 TYR A N 1
ATOM 4492 C CA . TYR A 1 565 ? -39.438 3.32 14.203 1 87.75 565 TYR A CA 1
ATOM 4493 C C . TYR A 1 565 ? -40.156 4.086 13.102 1 87.75 565 TYR A C 1
ATOM 4495 O O . TYR A 1 565 ? -40.438 3.539 12.031 1 87.75 565 TYR A O 1
ATOM 4503 N N . THR A 1 566 ? -40.562 5.34 13.438 1 85 566 THR A N 1
ATOM 4504 C CA . THR A 1 566 ? -41.188 6.215 12.453 1 85 566 THR A CA 1
ATOM 4505 C C . THR A 1 566 ? -40.25 7.336 12.047 1 85 566 THR A C 1
ATOM 4507 O O . THR A 1 566 ? -39.312 7.66 12.781 1 85 566 THR A O 1
ATOM 4510 N N . GLY A 1 567 ? -40.312 7.863 10.82 1 85.62 567 GLY A N 1
ATOM 4511 C CA . GLY A 1 567 ? -39.5 8.945 10.336 1 85.62 567 GLY A CA 1
ATOM 4512 C C . GLY A 1 567 ? -38.219 8.469 9.68 1 85.62 567 GLY A C 1
ATOM 4513 O O . GLY A 1 567 ? -37.25 9.219 9.555 1 85.62 567 GLY A O 1
ATOM 4514 N N . ILE A 1 568 ? -38.25 7.227 9.461 1 88.81 568 ILE A N 1
ATOM 4515 C CA . ILE A 1 568 ? -37.094 6.652 8.812 1 88.81 568 ILE A CA 1
ATOM 4516 C C . ILE A 1 568 ? -37.219 6.809 7.297 1 88.81 568 ILE A C 1
ATOM 4518 O O . ILE A 1 568 ? -38.125 6.273 6.684 1 88.81 568 ILE A O 1
ATOM 4522 N N . GLN A 1 569 ? -36.219 7.488 6.664 1 84.06 569 GLN A N 1
ATOM 4523 C CA . GLN A 1 569 ? -36.375 7.859 5.262 1 84.06 569 GLN A CA 1
ATOM 4524 C C . GLN A 1 569 ? -35.5 6.977 4.371 1 84.06 569 GLN A C 1
ATOM 4526 O O . GLN A 1 569 ? -35.719 6.918 3.156 1 84.06 569 GLN A O 1
ATOM 4531 N N . SER A 1 570 ? -34.562 6.316 4.949 1 88.06 570 SER A N 1
ATOM 4532 C CA . SER A 1 570 ? -33.656 5.559 4.098 1 88.06 570 SER A CA 1
ATOM 4533 C C . SER A 1 570 ? -33.438 4.156 4.652 1 88.06 570 SER A C 1
ATOM 4535 O O . SER A 1 570 ? -33.594 3.916 5.848 1 88.06 570 SER A O 1
ATOM 4537 N N . LEU A 1 571 ? -33 3.311 3.732 1 88.12 571 LEU A N 1
ATOM 4538 C CA . LEU A 1 571 ? -32.656 1.942 4.098 1 88.12 571 LEU A CA 1
ATOM 4539 C C . LEU A 1 571 ? -31.5 1.924 5.09 1 88.12 571 LEU A C 1
ATOM 4541 O O . LEU A 1 571 ? -31.484 1.119 6.023 1 88.12 571 LEU A O 1
ATOM 4545 N N . SER A 1 572 ? -30.578 2.789 4.84 1 87.19 572 SER A N 1
ATOM 4546 C CA . SER A 1 572 ? -29.391 2.84 5.691 1 87.19 572 SER A CA 1
ATOM 4547 C C . SER A 1 572 ? -29.766 3.193 7.129 1 87.19 572 SER A C 1
ATOM 4549 O O . SER A 1 572 ? -29.203 2.627 8.078 1 87.19 572 SER A O 1
ATOM 4551 N N . GLU A 1 573 ? -30.703 4.047 7.25 1 87.75 573 GLU A N 1
ATOM 4552 C CA . GLU A 1 573 ? -31.141 4.441 8.586 1 87.75 573 GLU A CA 1
ATOM 4553 C C . GLU A 1 573 ? -31.891 3.299 9.281 1 87.75 573 GLU A C 1
ATOM 4555 O O . GLU A 1 573 ? -31.75 3.119 10.5 1 87.75 573 GLU A O 1
ATOM 4560 N N . CYS A 1 574 ? -32.656 2.686 8.531 1 89.56 574 CYS A N 1
ATOM 4561 C CA . CYS A 1 574 ? -33.375 1.535 9.086 1 89.56 574 CYS A CA 1
ATOM 4562 C C . CYS A 1 574 ? -32.375 0.463 9.547 1 89.56 574 CYS A C 1
ATOM 4564 O O . CYS A 1 574 ? -32.531 -0.09 10.641 1 89.56 574 CYS A O 1
ATOM 4566 N N . ALA A 1 575 ? -31.406 0.182 8.695 1 89.69 575 ALA A N 1
ATOM 4567 C CA . ALA A 1 575 ? -30.375 -0.797 9.039 1 89.69 575 ALA A CA 1
ATOM 4568 C C . ALA A 1 575 ? -29.594 -0.361 10.273 1 89.69 575 ALA A C 1
ATOM 4570 O O . ALA A 1 575 ? -29.281 -1.184 11.133 1 89.69 575 ALA A O 1
ATOM 4571 N N . ASP A 1 576 ? -29.328 0.866 10.359 1 86.56 576 ASP A N 1
ATOM 4572 C CA . ASP A 1 576 ? -28.625 1.417 11.516 1 86.56 576 ASP A CA 1
ATOM 4573 C C . ASP A 1 576 ? -29.438 1.198 12.805 1 86.56 576 ASP A C 1
ATOM 4575 O O . ASP A 1 576 ? -28.859 0.875 13.844 1 86.56 576 ASP A O 1
ATOM 4579 N N . SER A 1 577 ? -30.688 1.381 12.672 1 86.25 577 SER A N 1
ATOM 4580 C CA . SER A 1 577 ? -31.562 1.177 13.82 1 86.25 577 SER A CA 1
ATOM 4581 C C . SER A 1 577 ? -31.562 -0.283 14.266 1 86.25 577 SER A C 1
ATOM 4583 O O . SER A 1 577 ? -31.641 -0.576 15.461 1 86.25 577 SER A O 1
ATOM 4585 N N . CYS A 1 578 ? -31.453 -1.065 13.359 1 87.5 578 CYS A N 1
ATOM 4586 C CA . CYS A 1 578 ? -31.422 -2.49 13.664 1 87.5 578 CYS A CA 1
ATOM 4587 C C . CYS A 1 578 ? -30.109 -2.877 14.336 1 87.5 578 CYS A C 1
ATOM 4589 O O . CYS A 1 578 ? -30.109 -3.518 15.391 1 87.5 578 CYS A O 1
ATOM 4591 N N . VAL A 1 579 ? -29.016 -2.518 13.781 1 86.19 579 VAL A N 1
ATOM 4592 C CA . VAL A 1 579 ? -27.688 -2.912 14.258 1 86.19 579 VAL A CA 1
ATOM 4593 C C . VAL A 1 579 ? -27.453 -2.336 15.648 1 86.19 579 VAL A C 1
ATOM 4595 O O . VAL A 1 579 ? -26.828 -2.984 16.5 1 86.19 579 VAL A O 1
ATOM 4598 N N . ASN A 1 580 ? -27.969 -1.187 15.906 1 80.88 580 ASN A N 1
ATOM 4599 C CA . ASN A 1 580 ? -27.656 -0.493 17.156 1 80.88 580 ASN A CA 1
ATOM 4600 C C . ASN A 1 580 ? -28.781 -0.68 18.172 1 80.88 580 ASN A C 1
ATOM 4602 O O . ASN A 1 580 ? -28.766 -0.036 19.234 1 80.88 580 ASN A O 1
ATOM 4606 N N . HIS A 1 581 ? -29.641 -1.511 17.812 1 85.06 581 HIS A N 1
ATOM 4607 C CA . HIS A 1 581 ? -30.734 -1.733 18.75 1 85.06 581 HIS A CA 1
ATOM 4608 C C . HIS A 1 581 ? -30.234 -2.406 20.031 1 85.06 581 HIS A C 1
ATOM 4610 O O . HIS A 1 581 ? -29.5 -3.396 19.953 1 85.06 581 HIS A O 1
ATOM 4616 N N . GLN A 1 582 ? -30.594 -1.98 21.219 1 79.5 582 GLN A N 1
ATOM 4617 C CA . GLN A 1 582 ? -30 -2.414 22.484 1 79.5 582 GLN A CA 1
ATOM 4618 C C . GLN A 1 582 ? -30.859 -3.469 23.172 1 79.5 582 GLN A C 1
ATOM 4620 O O . GLN A 1 582 ? -30.359 -4.293 23.938 1 79.5 582 GLN A O 1
ATOM 4625 N N . ASP A 1 583 ? -32.188 -3.471 22.953 1 81.38 583 ASP A N 1
ATOM 4626 C CA . ASP A 1 583 ? -33.094 -4.32 23.719 1 81.38 583 ASP A CA 1
ATOM 4627 C C . ASP A 1 583 ? -33.031 -5.77 23.25 1 81.38 583 ASP A C 1
ATOM 4629 O O . ASP A 1 583 ? -33.188 -6.699 24.047 1 81.38 583 ASP A O 1
ATOM 4633 N N . PHE A 1 584 ? -32.875 -5.957 21.953 1 81.44 584 PHE A N 1
ATOM 4634 C CA . PHE A 1 584 ? -32.719 -7.301 21.391 1 81.44 584 PHE A CA 1
ATOM 4635 C C . PHE A 1 584 ? -31.797 -7.281 20.172 1 81.44 584 PHE A C 1
ATOM 4637 O O . PHE A 1 584 ? -31.562 -6.227 19.594 1 81.44 584 PHE A O 1
ATOM 4644 N N . GLN A 1 585 ? -31.344 -8.422 19.938 1 82.06 585 GLN A N 1
ATOM 4645 C CA . GLN A 1 585 ? -30.547 -8.555 18.719 1 82.06 585 GLN A CA 1
ATOM 4646 C C . GLN A 1 585 ? -31.438 -8.531 17.484 1 82.06 585 GLN A C 1
ATOM 4648 O O . GLN A 1 585 ? -32.25 -9.43 17.281 1 82.06 585 GLN A O 1
ATOM 4653 N N . CYS A 1 586 ? -31.312 -7.586 16.719 1 84.94 586 CYS A N 1
ATOM 4654 C CA . CYS A 1 586 ? -32.094 -7.438 15.508 1 84.94 586 CYS A CA 1
ATOM 4655 C C . CYS A 1 586 ? -31.531 -8.281 14.367 1 84.94 586 CYS A C 1
ATOM 4657 O O . CYS A 1 586 ? -30.375 -8.133 14.008 1 84.94 586 CYS A O 1
ATOM 4659 N N . ASN A 1 587 ? -32.281 -9.133 13.859 1 84.75 587 ASN A N 1
ATOM 4660 C CA . ASN A 1 587 ? -31.844 -10.023 12.789 1 84.75 587 ASN A CA 1
ATOM 4661 C C . ASN A 1 587 ? -32.531 -9.711 11.469 1 84.75 587 ASN A C 1
ATOM 4663 O O . ASN A 1 587 ? -32.312 -10.391 10.469 1 84.75 587 ASN A O 1
ATOM 4667 N N . GLY A 1 588 ? -33.344 -8.688 11.438 1 83.5 588 GLY A N 1
ATOM 4668 C CA . GLY A 1 588 ? -34.031 -8.273 10.219 1 83.5 588 GLY A CA 1
ATOM 4669 C C . GLY A 1 588 ? -34.969 -7.094 10.438 1 83.5 588 GLY A C 1
ATOM 4670 O O . GLY A 1 588 ? -35.188 -6.664 11.57 1 83.5 588 GLY A O 1
ATOM 4671 N N . PHE A 1 589 ? -35.406 -6.52 9.305 1 85.06 589 PHE A N 1
ATOM 4672 C CA . PHE A 1 589 ? -36.344 -5.395 9.414 1 85.06 589 PHE A CA 1
ATOM 4673 C C . PHE A 1 589 ? -37.188 -5.258 8.148 1 85.06 589 PHE A C 1
ATOM 4675 O O . PHE A 1 589 ? -36.844 -5.848 7.117 1 85.06 589 PHE A O 1
ATOM 4682 N N . LEU A 1 590 ? -38.219 -4.562 8.32 1 83.56 590 LEU A N 1
ATOM 4683 C CA . LEU A 1 590 ? -39.062 -4.125 7.215 1 83.56 590 LEU A CA 1
ATOM 4684 C C . LEU A 1 590 ? -38.906 -2.627 6.969 1 83.56 590 LEU A C 1
ATOM 4686 O O . LEU A 1 590 ? -39.125 -1.818 7.875 1 83.56 590 LEU A O 1
ATOM 4690 N N . PHE A 1 591 ? -38.469 -2.369 5.805 1 87.88 591 PHE A N 1
ATOM 4691 C CA . PHE A 1 591 ? -38.375 -0.966 5.422 1 87.88 591 PHE A CA 1
ATOM 4692 C C . PHE A 1 591 ? -39.562 -0.543 4.578 1 87.88 591 PHE A C 1
ATOM 4694 O O . PHE A 1 591 ? -39.75 -1.038 3.465 1 87.88 591 PHE A O 1
ATOM 4701 N N . CYS A 1 592 ? -40.312 0.292 5.141 1 81.75 592 CYS A N 1
ATOM 4702 C CA . CYS A 1 592 ? -41.531 0.753 4.477 1 81.75 592 CYS A CA 1
ATOM 4703 C C . CYS A 1 592 ? -41.344 2.178 3.961 1 81.75 592 CYS A C 1
ATOM 4705 O O . CYS A 1 592 ? -41.719 3.137 4.648 1 81.75 592 CYS A O 1
ATOM 4707 N N . ALA A 1 593 ? -40.875 2.277 2.74 1 80.25 593 ALA A N 1
ATOM 4708 C CA . ALA A 1 593 ? -40.531 3.564 2.148 1 80.25 593 ALA A CA 1
ATOM 4709 C C . ALA A 1 593 ? -41.75 4.48 2.062 1 80.25 593 ALA A C 1
ATOM 4711 O O . ALA A 1 593 ? -41.625 5.703 2.178 1 80.25 593 ALA A O 1
ATOM 4712 N N . LYS A 1 594 ? -42.938 3.971 1.811 1 76.88 594 LYS A N 1
ATOM 4713 C CA . LYS A 1 594 ? -44.156 4.773 1.611 1 76.88 594 LYS A CA 1
ATOM 4714 C C . LYS A 1 594 ? -44.594 5.445 2.912 1 76.88 594 LYS A C 1
ATOM 4716 O O . LYS A 1 594 ? -45.031 6.59 2.902 1 76.88 594 LYS A O 1
ATOM 4721 N N . ASP A 1 595 ? -44.469 4.711 4 1 76.5 595 ASP A N 1
ATOM 4722 C CA . ASP A 1 595 ? -44.938 5.246 5.281 1 76.5 595 ASP A CA 1
ATOM 4723 C C . ASP A 1 595 ? -43.75 5.766 6.102 1 76.5 595 ASP A C 1
ATOM 4725 O O . ASP A 1 595 ? -43.938 6.211 7.238 1 76.5 595 ASP A O 1
ATOM 4729 N N . ASN A 1 596 ? -42.531 5.727 5.547 1 83.12 596 ASN A N 1
ATOM 4730 C CA . ASN A 1 596 ? -41.312 6.148 6.238 1 83.12 596 ASN A CA 1
ATOM 4731 C C . ASN A 1 596 ? -41.188 5.469 7.598 1 83.12 596 ASN A C 1
ATOM 4733 O O . ASN A 1 596 ? -41 6.137 8.617 1 83.12 596 ASN A O 1
ATOM 4737 N N . SER A 1 597 ? -41.406 4.211 7.59 1 85.62 597 SER A N 1
ATOM 4738 C CA . SER A 1 597 ? -41.312 3.473 8.844 1 85.62 597 SER A CA 1
ATOM 4739 C C . SER A 1 597 ? -40.344 2.283 8.711 1 85.62 597 SER A C 1
ATOM 4741 O O . SER A 1 597 ? -40.094 1.809 7.602 1 85.62 597 SER A O 1
ATOM 4743 N N . CYS A 1 598 ? -39.781 1.936 9.789 1 89.38 598 CYS A N 1
ATOM 4744 C CA . CYS A 1 598 ? -38.875 0.788 9.922 1 89.38 598 CYS A CA 1
ATOM 4745 C C . CYS A 1 598 ? -39.344 -0.132 11.047 1 89.38 598 CYS A C 1
ATOM 4747 O O . CYS A 1 598 ? -39.562 0.32 12.172 1 89.38 598 CYS A O 1
ATOM 4749 N N . ARG A 1 599 ? -39.562 -1.363 10.703 1 85.06 599 ARG A N 1
ATOM 4750 C CA . ARG A 1 599 ? -40 -2.342 11.703 1 85.06 599 ARG A CA 1
ATOM 4751 C C . ARG A 1 599 ? -38.906 -3.408 11.898 1 85.06 599 ARG A C 1
ATOM 4753 O O . ARG A 1 599 ? -38.594 -4.164 10.977 1 85.06 599 ARG A O 1
ATOM 4760 N N . LEU A 1 600 ? -38.375 -3.506 13.094 1 88.19 600 LEU A N 1
ATOM 4761 C CA . LEU A 1 600 ? -37.281 -4.414 13.398 1 88.19 600 LEU A CA 1
ATOM 4762 C C . LEU A 1 600 ? -37.812 -5.781 13.828 1 88.19 600 LEU A C 1
ATOM 4764 O O . LEU A 1 600 ? -38.906 -5.879 14.383 1 88.19 600 LEU A O 1
ATOM 4768 N N . SER A 1 601 ? -37.062 -6.805 13.539 1 82.5 601 SER A N 1
ATOM 4769 C CA . SER A 1 601 ? -37.469 -8.164 13.875 1 82.5 601 SER A CA 1
ATOM 4770 C C . SER A 1 601 ? -36.344 -8.914 14.578 1 82.5 601 SER A C 1
ATOM 4772 O O . SER A 1 601 ? -35.219 -8.945 14.086 1 82.5 601 SER A O 1
ATOM 4774 N N . LYS A 1 602 ? -36.625 -9.547 15.656 1 78.56 602 LYS A N 1
ATOM 4775 C CA . LYS A 1 602 ? -35.688 -10.391 16.391 1 78.56 602 LYS A CA 1
ATOM 4776 C C . LYS A 1 602 ? -35.406 -11.688 15.641 1 78.56 602 LYS A C 1
ATOM 4778 O O . LYS A 1 602 ? -34.312 -12.227 15.711 1 78.56 602 LYS A O 1
ATOM 4783 N N . LEU A 1 603 ? -36.344 -12.242 14.945 1 72.38 603 LEU A N 1
ATOM 4784 C CA . LEU A 1 603 ? -36.219 -13.555 14.32 1 72.38 603 LEU A CA 1
ATOM 4785 C C . LEU A 1 603 ? -35.688 -13.438 12.898 1 72.38 603 LEU A C 1
ATOM 4787 O O . LEU A 1 603 ? -35.219 -14.43 12.32 1 72.38 603 LEU A O 1
ATOM 4791 N N . GLY A 1 604 ? -35.469 -12.195 12.383 1 66.31 604 GLY A N 1
ATOM 4792 C CA . GLY A 1 604 ? -34.906 -12.016 11.055 1 66.31 604 GLY A CA 1
ATOM 4793 C C . GLY A 1 604 ? -35.938 -11.883 9.969 1 66.31 604 GLY A C 1
ATOM 4794 O O . GLY A 1 604 ? -35.656 -11.414 8.867 1 66.31 604 GLY A O 1
ATOM 4795 N N . VAL A 1 605 ? -37.094 -12.75 10.086 1 60.59 605 VAL A N 1
ATOM 4796 C CA . VAL A 1 605 ? -38.188 -12.648 9.109 1 60.59 605 VAL A CA 1
ATOM 4797 C C . VAL A 1 605 ? -39.406 -12.031 9.758 1 60.59 605 VAL A C 1
ATOM 4799 O O . VAL A 1 605 ? -39.656 -12.234 10.945 1 60.59 605 VAL A O 1
ATOM 4802 N N . VAL A 1 606 ? -39.875 -10.945 9.32 1 53.06 606 VAL A N 1
ATOM 4803 C CA . VAL A 1 606 ? -41.125 -10.406 9.828 1 53.06 606 VAL A CA 1
ATOM 4804 C C . VAL A 1 606 ? -42.312 -11.172 9.234 1 53.06 606 VAL A C 1
ATOM 4806 O O . VAL A 1 606 ? -42.406 -11.336 8.016 1 53.06 606 VAL A O 1
ATOM 4809 N N . GLU A 1 607 ? -42.844 -12.148 10.094 1 45.25 607 GLU A N 1
ATOM 4810 C CA . GLU A 1 607 ? -44.031 -13 9.844 1 45.25 607 GLU A CA 1
ATOM 4811 C C . GLU A 1 607 ? -45.281 -12.172 9.734 1 45.25 607 GLU A C 1
ATOM 4813 O O . GLU A 1 607 ? -45.375 -11.086 10.305 1 45.25 607 GLU A O 1
ATOM 4818 N N . GLY A 1 608 ? -46.156 -11.766 8.938 1 43.66 608 GLY A N 1
ATOM 4819 C CA . GLY A 1 608 ? -47.594 -11.539 8.977 1 43.66 608 GLY A CA 1
ATOM 4820 C C . GLY A 1 608 ? -48.188 -11.273 7.613 1 43.66 608 GLY A C 1
ATOM 4821 O O . GLY A 1 608 ? -47.469 -11.141 6.625 1 43.66 608 GLY A O 1
ATOM 4822 N N . ASP A 1 609 ? -49.625 -11.602 7.328 1 37.59 609 ASP A N 1
ATOM 4823 C CA . ASP A 1 609 ? -50.562 -11.398 6.234 1 37.59 609 ASP A CA 1
ATOM 4824 C C . ASP A 1 609 ? -50.531 -9.953 5.746 1 37.59 609 ASP A C 1
ATOM 4826 O O . ASP A 1 609 ? -50.594 -9.023 6.551 1 37.59 609 ASP A O 1
ATOM 4830 N N . ILE A 1 610 ? -50 -9.773 4.617 1 40 610 ILE A N 1
ATOM 4831 C CA . ILE A 1 610 ? -50.125 -8.469 3.984 1 40 610 ILE A CA 1
ATOM 4832 C C . ILE A 1 610 ? -51.625 -8.109 3.861 1 40 610 ILE A C 1
ATOM 4834 O O . ILE A 1 610 ? -52.344 -8.688 3.043 1 40 610 ILE A O 1
ATOM 4838 N N . THR A 1 611 ? -52.312 -8.07 4.891 1 39 611 THR A N 1
ATOM 4839 C CA . THR A 1 611 ? -53.594 -7.629 4.402 1 39 611 THR A CA 1
ATOM 4840 C C . THR A 1 611 ? -53.469 -6.414 3.492 1 39 611 THR A C 1
ATOM 4842 O O . THR A 1 611 ? -54.219 -6.262 2.529 1 39 611 THR A O 1
ATOM 4845 N N . GLY A 1 612 ? -53.406 -5.109 4.121 1 38.22 612 GLY A N 1
ATOM 4846 C CA . GLY A 1 612 ? -53.656 -3.908 3.336 1 38.22 612 GLY A CA 1
ATOM 4847 C C . GLY A 1 612 ? -52.5 -3.539 2.424 1 38.22 612 GLY A C 1
ATOM 4848 O O . GLY A 1 612 ? -51.406 -4.066 2.57 1 38.22 612 GLY A O 1
ATOM 4849 N N . GLY A 1 613 ? -52.656 -2.619 1.319 1 41.28 613 GLY A N 1
ATOM 4850 C CA . GLY A 1 613 ? -52 -2.072 0.13 1 41.28 613 GLY A CA 1
ATOM 4851 C C . GLY A 1 613 ? -50.562 -1.706 0.344 1 41.28 613 GLY A C 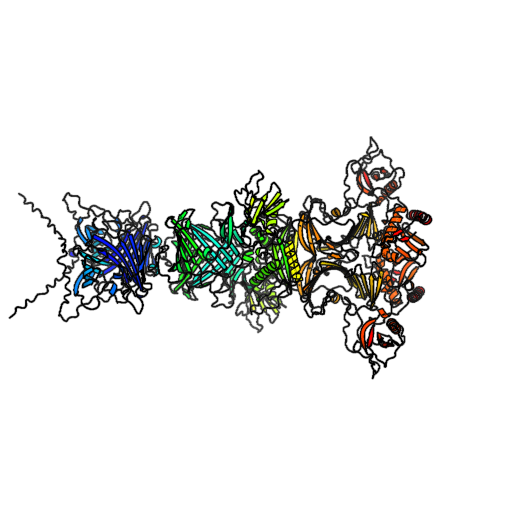1
ATOM 4852 O O . GLY A 1 613 ? -49.875 -1.299 -0.595 1 41.28 613 GLY A O 1
ATOM 4853 N N . GLY A 1 614 ? -49.938 -1.096 1.441 1 48.88 614 GLY A N 1
ATOM 4854 C CA . GLY A 1 614 ? -48.688 -0.337 1.295 1 48.88 614 GLY A CA 1
ATOM 4855 C C . GLY A 1 614 ? -47.469 -1.205 1.331 1 48.88 614 GLY A C 1
ATOM 4856 O O . GLY A 1 614 ? -47.375 -2.141 2.129 1 48.88 614 GLY A O 1
ATOM 4857 N N . LEU A 1 615 ? -46.562 -1.47 0.244 1 62.75 615 LEU A N 1
ATOM 4858 C CA . LEU A 1 615 ? -45.469 -2.318 -0.194 1 62.75 615 LEU A CA 1
ATOM 4859 C C . LEU A 1 615 ? -44.188 -2.037 0.621 1 62.75 615 LEU A C 1
ATOM 4861 O O . LEU A 1 615 ? -43.719 -0.898 0.68 1 62.75 615 LEU A O 1
ATOM 4865 N N . CYS A 1 616 ? -43.844 -2.873 1.812 1 76.19 616 CYS A N 1
ATOM 4866 C CA . CYS A 1 616 ? -42.562 -2.826 2.521 1 76.19 616 CYS A CA 1
ATOM 4867 C C . CYS A 1 616 ? -41.594 -3.854 1.958 1 76.19 616 CYS A C 1
ATOM 4869 O O . CYS A 1 616 ? -42 -4.895 1.445 1 76.19 616 CYS A O 1
ATOM 4871 N N . ASP A 1 617 ? -40.312 -3.521 1.975 1 81.69 617 ASP A N 1
ATOM 4872 C CA . ASP A 1 617 ? -39.25 -4.449 1.607 1 81.69 617 ASP A CA 1
ATOM 4873 C C . ASP A 1 617 ? -38.656 -5.129 2.844 1 81.69 617 ASP A C 1
ATOM 4875 O O . ASP A 1 617 ? -38.375 -4.469 3.848 1 81.69 617 ASP A O 1
ATOM 4879 N N . ALA A 1 618 ? -38.562 -6.449 2.773 1 82.06 618 ALA A N 1
ATOM 4880 C CA . ALA A 1 618 ? -38.031 -7.215 3.898 1 82.06 618 ALA A CA 1
ATOM 4881 C C . ALA A 1 618 ? -36.531 -7.484 3.719 1 82.06 618 ALA A C 1
ATOM 4883 O O . ALA A 1 618 ? -36.094 -7.797 2.615 1 82.06 618 ALA A O 1
ATOM 4884 N N . TYR A 1 619 ? -35.812 -7.301 4.82 1 85.81 619 TYR A N 1
ATOM 4885 C CA . TYR A 1 619 ? -34.375 -7.543 4.844 1 85.81 619 TYR A CA 1
ATOM 4886 C C . TYR A 1 619 ? -34 -8.461 6 1 85.81 619 TYR A C 1
ATOM 4888 O O . TYR A 1 619 ? -34.531 -8.344 7.098 1 85.81 619 TYR A O 1
ATOM 4896 N N . SER A 1 620 ? -33.094 -9.422 5.77 1 85.06 620 SER A N 1
ATOM 4897 C CA . SER A 1 620 ? -32.625 -10.336 6.801 1 85.06 620 SER A CA 1
ATOM 4898 C C . SER A 1 620 ? -31.094 -10.258 6.918 1 85.06 620 SER A C 1
ATOM 4900 O O . SER A 1 620 ? -30.391 -10.141 5.91 1 85.06 620 SER A O 1
ATOM 4902 N N . ARG A 1 621 ? -30.703 -10.406 8.156 1 86.69 621 ARG A N 1
ATOM 4903 C CA . ARG A 1 621 ? -29.266 -10.344 8.414 1 86.69 621 ARG A CA 1
ATOM 4904 C C . ARG A 1 621 ? -28.562 -11.586 7.883 1 86.69 621 ARG A C 1
ATOM 4906 O O . ARG A 1 621 ? -29.062 -12.703 8.031 1 86.69 621 ARG A O 1
ATOM 4913 N N . ALA A 1 622 ? -27.375 -11.367 7.387 1 84.19 622 ALA A N 1
ATOM 4914 C CA . ALA A 1 622 ? -26.625 -12.445 6.754 1 84.19 622 ALA A CA 1
ATOM 4915 C C . ALA A 1 622 ? -25.969 -13.344 7.801 1 84.19 622 ALA A C 1
ATOM 4917 O O . ALA A 1 622 ? -25.703 -14.523 7.547 1 84.19 622 ALA A O 1
ATOM 4918 N N . THR A 1 623 ? -25.625 -12.828 8.977 1 83.56 623 THR A N 1
ATOM 4919 C CA . THR A 1 623 ? -24.922 -13.617 9.977 1 83.56 623 THR A CA 1
ATOM 4920 C C . THR A 1 623 ? -25.828 -13.922 11.164 1 83.56 623 THR A C 1
ATOM 4922 O O . THR A 1 623 ? -26.812 -13.211 11.406 1 83.56 623 THR A O 1
ATOM 4925 N N . SER A 1 624 ? -25.625 -15.023 11.797 1 67.25 624 SER A N 1
ATOM 4926 C CA . SER A 1 624 ? -26.453 -15.414 12.938 1 67.25 624 SER A CA 1
ATOM 4927 C C . SER A 1 624 ? -25.859 -14.922 14.25 1 67.25 624 SER A C 1
ATOM 4929 O O . SER A 1 624 ? -26.516 -14.953 15.289 1 67.25 624 SER A O 1
ATOM 4931 N N . GLY A 1 625 ? -24.719 -14.531 14.328 1 59.69 625 GLY A N 1
ATOM 4932 C CA . GLY A 1 625 ? -24.078 -14.266 15.609 1 59.69 625 GLY A CA 1
ATOM 4933 C C . GLY A 1 625 ? -24.469 -12.93 16.203 1 59.69 625 GLY A C 1
ATOM 4934 O O . GLY A 1 625 ? -25.219 -12.164 15.594 1 59.69 625 GLY A O 1
ATOM 4935 N N . PRO A 1 626 ? -24.203 -12.844 17.578 1 56.66 626 PRO A N 1
ATOM 4936 C CA . PRO A 1 626 ? -24.516 -11.602 18.281 1 56.66 626 PRO A CA 1
ATOM 4937 C C . PRO A 1 626 ? -24.016 -10.359 17.547 1 56.66 626 PRO A C 1
ATOM 4939 O O . PRO A 1 626 ? -22.891 -10.367 17.031 1 56.66 626 PRO A O 1
ATOM 4942 N N . ALA A 1 627 ? -25 -9.531 17.297 1 60.09 627 ALA A N 1
ATOM 4943 C CA . ALA A 1 627 ? -24.656 -8.281 16.625 1 60.09 627 ALA A CA 1
ATOM 4944 C C . ALA A 1 627 ? -23.641 -7.477 17.438 1 60.09 627 ALA A C 1
ATOM 4946 O O . ALA A 1 627 ? -23.797 -7.309 18.641 1 60.09 627 ALA A O 1
ATOM 4947 N N . ILE A 1 628 ? -22.391 -7.367 17.031 1 62.16 628 ILE A N 1
ATOM 4948 C CA . ILE A 1 628 ? -21.469 -6.461 17.688 1 62.16 628 ILE A CA 1
ATOM 4949 C C . ILE A 1 628 ? -21.766 -5.023 17.281 1 62.16 628 ILE A C 1
ATOM 4951 O O . ILE A 1 628 ? -21.812 -4.707 16.094 1 62.16 628 ILE A O 1
ATOM 4955 N N . SER A 1 629 ? -22.312 -4.285 18.297 1 72.81 629 SER A N 1
ATOM 4956 C CA . SER A 1 629 ? -22.531 -2.867 18.047 1 72.81 629 SER A CA 1
ATOM 4957 C C . SER A 1 629 ? -21.297 -2.217 17.438 1 72.81 629 SER A C 1
ATOM 4959 O O . SER A 1 629 ? -20.172 -2.514 17.828 1 72.81 629 SER A O 1
ATOM 4961 N N . GLN A 1 630 ? -21.594 -1.514 16.328 1 82.69 630 GLN A N 1
ATOM 4962 C CA . GLN A 1 630 ? -20.516 -0.795 15.672 1 82.69 630 GLN A CA 1
ATOM 4963 C C . GLN A 1 630 ? -20.641 0.71 15.883 1 82.69 630 GLN A C 1
ATOM 4965 O O . GLN A 1 630 ? -21.594 1.328 15.414 1 82.69 630 GLN A O 1
ATOM 4970 N N . PRO A 1 631 ? -19.688 1.265 16.609 1 87.44 631 PRO A N 1
ATOM 4971 C CA . PRO A 1 631 ? -19.766 2.709 16.844 1 87.44 631 PRO A CA 1
ATOM 4972 C C . PRO A 1 631 ? -19.609 3.521 15.562 1 87.44 631 PRO A C 1
ATOM 4974 O O . PRO A 1 631 ? -19 3.053 14.602 1 87.44 631 PRO A O 1
ATOM 4977 N N . SER A 1 632 ? -20.266 4.711 15.547 1 85.62 632 SER A N 1
ATOM 4978 C CA . SER A 1 632 ? -20.047 5.652 14.453 1 85.62 632 SER A CA 1
ATOM 4979 C C . SER A 1 632 ? -18.609 6.137 14.414 1 85.62 632 SER A C 1
ATOM 4981 O O . SER A 1 632 ? -17.828 5.891 15.344 1 85.62 632 SER A O 1
ATOM 4983 N N . LEU A 1 633 ? -18.266 6.828 13.352 1 88.25 633 LEU A N 1
ATOM 4984 C CA . LEU A 1 633 ? -16.906 7.359 13.219 1 88.25 633 LEU A CA 1
ATOM 4985 C C . LEU A 1 633 ? -16.578 8.297 14.375 1 88.25 633 LEU A C 1
ATOM 4987 O O . LEU A 1 633 ? -15.484 8.242 14.938 1 88.25 633 LEU A O 1
ATOM 4991 N N . THR A 1 634 ? -17.547 9.117 14.742 1 82.5 634 THR A N 1
ATOM 4992 C CA . THR A 1 634 ? -17.344 10.086 15.82 1 82.5 634 THR A CA 1
ATOM 4993 C C . THR A 1 634 ? -17.156 9.375 17.156 1 82.5 634 THR A C 1
ATOM 4995 O O . THR A 1 634 ? -16.266 9.727 17.922 1 82.5 634 THR A O 1
ATOM 4998 N N . GLU A 1 635 ? -17.969 8.422 17.391 1 85.88 635 GLU A N 1
ATOM 4999 C CA . GLU A 1 635 ? -17.875 7.672 18.641 1 85.88 635 GLU A CA 1
ATOM 5000 C C . GLU A 1 635 ? -16.562 6.895 18.734 1 85.88 635 GLU A C 1
ATOM 5002 O O . GLU A 1 635 ? -15.93 6.867 19.797 1 85.88 635 GLU A O 1
ATOM 5007 N N . ALA A 1 636 ? -16.234 6.277 17.625 1 92 636 ALA A N 1
ATOM 5008 C CA . ALA A 1 636 ? -14.992 5.508 17.594 1 92 636 ALA A CA 1
ATOM 5009 C C . ALA A 1 636 ? -13.781 6.41 17.844 1 92 636 ALA A C 1
ATOM 5011 O O . ALA A 1 636 ? -12.883 6.051 18.609 1 92 636 ALA A O 1
ATOM 5012 N N . PHE A 1 637 ? -13.789 7.582 17.297 1 90.38 637 PHE A N 1
ATOM 5013 C CA . PHE A 1 637 ? -12.68 8.508 17.469 1 90.38 637 PHE A CA 1
ATOM 5014 C C . PHE A 1 637 ? -12.617 9.039 18.891 1 90.38 637 PHE A C 1
ATOM 5016 O O . PHE A 1 637 ? -11.539 9.172 19.469 1 90.38 637 PHE A O 1
ATOM 5023 N N . ASN A 1 638 ? -13.727 9.336 19.391 1 83.56 638 ASN A N 1
ATOM 5024 C CA . ASN A 1 638 ? -13.766 9.797 20.781 1 83.56 638 ASN A CA 1
ATOM 5025 C C . ASN A 1 638 ? -13.258 8.734 21.734 1 83.56 638 ASN A C 1
ATOM 5027 O O . ASN A 1 638 ? -12.562 9.055 22.703 1 83.56 638 ASN A O 1
ATOM 5031 N N . THR A 1 639 ? -13.664 7.586 21.422 1 92.25 639 THR A N 1
ATOM 5032 C CA . THR A 1 639 ? -13.188 6.484 22.25 1 92.25 639 THR A CA 1
ATOM 5033 C C . THR A 1 639 ? -11.672 6.352 22.141 1 92.25 639 THR A C 1
ATOM 5035 O O . THR A 1 639 ? -11 6.082 23.141 1 92.25 639 THR A O 1
ATOM 5038 N N . LEU A 1 640 ? -11.164 6.516 20.984 1 93.75 640 LEU A N 1
ATOM 5039 C CA . LEU A 1 640 ? -9.719 6.465 20.781 1 93.75 640 LEU A CA 1
ATOM 5040 C C . LEU A 1 640 ? -9.023 7.59 21.547 1 93.75 640 LEU A C 1
ATOM 5042 O O . LEU A 1 640 ? -7.996 7.367 22.188 1 93.75 640 LEU A O 1
ATOM 5046 N N . THR A 1 641 ? -9.594 8.766 21.438 1 87.31 641 THR A N 1
ATOM 5047 C CA . THR A 1 641 ? -9.016 9.922 22.125 1 87.31 641 THR A CA 1
ATOM 5048 C C . THR A 1 641 ? -8.984 9.695 23.625 1 87.31 641 THR A C 1
ATOM 5050 O O . THR A 1 641 ? -7.988 10 24.297 1 87.31 641 THR A O 1
ATOM 5053 N N . THR A 1 642 ? -10.039 9.133 24.109 1 87.12 642 THR A N 1
ATOM 5054 C CA . THR A 1 642 ? -10.109 8.828 25.531 1 87.12 642 THR A CA 1
ATOM 5055 C C . THR A 1 642 ? -9.086 7.762 25.906 1 87.12 642 THR A C 1
ATOM 5057 O O . THR A 1 642 ? -8.43 7.863 26.953 1 87.12 642 THR A O 1
ATOM 5060 N N . ALA A 1 643 ? -8.977 6.793 25.062 1 93.06 643 ALA A N 1
ATOM 5061 C CA . ALA A 1 643 ? -8.016 5.719 25.328 1 93.06 643 ALA A CA 1
ATOM 5062 C C . ALA A 1 643 ? -6.586 6.258 25.359 1 93.06 643 ALA A C 1
ATOM 5064 O O . ALA A 1 643 ? -5.762 5.801 26.141 1 93.06 643 ALA A O 1
ATOM 5065 N N . ILE A 1 644 ? -6.266 7.129 24.516 1 89.5 644 ILE A N 1
ATOM 5066 C CA . ILE A 1 644 ? -4.938 7.727 24.453 1 89.5 644 ILE A CA 1
ATOM 5067 C C . ILE A 1 644 ? -4.688 8.555 25.719 1 89.5 644 ILE A C 1
ATOM 5069 O O . ILE A 1 644 ? -3.602 8.492 26.297 1 89.5 644 ILE A O 1
ATOM 5073 N N . GLN A 1 645 ? -5.734 9.25 26.109 1 79.94 645 GLN A N 1
ATOM 5074 C CA . GLN A 1 645 ? -5.621 10.047 27.328 1 79.94 645 GLN A CA 1
ATOM 5075 C C . GLN A 1 645 ? -5.402 9.164 28.547 1 79.94 645 GLN A C 1
ATOM 5077 O O . GLN A 1 645 ? -4.715 9.555 29.5 1 79.94 645 GLN A O 1
ATOM 5082 N N . GLN A 1 646 ? -5.949 7.965 28.453 1 85.19 646 GLN A N 1
ATOM 5083 C CA . GLN A 1 646 ? -5.812 7.02 29.547 1 85.19 646 GLN A CA 1
ATOM 5084 C C . GLN A 1 646 ? -4.578 6.141 29.375 1 85.19 646 GLN A C 1
ATOM 5086 O O . GLN A 1 646 ? -4.363 5.203 30.141 1 85.19 646 GLN A O 1
ATOM 5091 N N . LYS A 1 647 ? -3.793 6.324 28.359 1 86.75 647 LYS A N 1
ATOM 5092 C CA . LYS A 1 647 ? -2.543 5.621 28.094 1 86.75 647 LYS A CA 1
ATOM 5093 C C . LYS A 1 647 ? -2.795 4.137 27.828 1 86.75 647 LYS A C 1
ATOM 5095 O O . LYS A 1 647 ? -2.008 3.285 28.234 1 86.75 647 LYS A O 1
ATOM 5100 N N . GLN A 1 648 ? -3.857 3.916 27.172 1 90.25 648 GLN A N 1
ATOM 5101 C CA . GLN A 1 648 ? -4.23 2.527 26.922 1 90.25 648 GLN A CA 1
ATOM 5102 C C . GLN A 1 648 ? -3.795 2.078 25.531 1 90.25 648 GLN A C 1
ATOM 5104 O O . GLN A 1 648 ? -3.76 0.88 25.234 1 90.25 648 GLN A O 1
ATOM 5109 N N . VAL A 1 649 ? -3.539 2.996 24.656 1 92.62 649 VAL A N 1
ATOM 5110 C CA . VAL A 1 649 ? -3.064 2.627 23.328 1 92.62 649 VAL A CA 1
ATOM 5111 C C . VAL A 1 649 ? -1.554 2.404 23.359 1 92.62 649 VAL A C 1
ATOM 5113 O O . VAL A 1 649 ? -0.778 3.361 23.312 1 92.62 649 VAL A O 1
ATOM 5116 N N . GLN A 1 650 ? -1.206 1.077 23.422 1 89.44 650 GLN A N 1
ATOM 5117 C CA . GLN A 1 650 ? 0.193 0.694 23.578 1 89.44 650 GLN A CA 1
ATOM 5118 C C . GLN A 1 650 ? 0.577 -0.409 22.594 1 89.44 650 GLN A C 1
ATOM 5120 O O . GLN A 1 650 ? -0.25 -1.254 22.25 1 89.44 650 GLN A O 1
ATOM 5125 N N . VAL A 1 651 ? 1.763 -0.254 22.125 1 82 651 VAL A N 1
ATOM 5126 C CA . VAL A 1 651 ? 2.281 -1.284 21.234 1 82 651 VAL A CA 1
ATOM 5127 C C . VAL A 1 651 ? 3.598 -1.83 21.781 1 82 651 VAL A C 1
ATOM 5129 O O . VAL A 1 651 ? 4.492 -1.063 22.141 1 82 651 VAL A O 1
ATOM 5132 N N . THR A 1 652 ? 3.604 -3.121 21.953 1 76.88 652 THR A N 1
ATOM 5133 C CA . THR A 1 652 ? 4.82 -3.787 22.406 1 76.88 652 THR A CA 1
ATOM 5134 C C . THR A 1 652 ? 5.527 -4.465 21.234 1 76.88 652 THR A C 1
ATOM 5136 O O . THR A 1 652 ? 4.898 -5.176 20.438 1 76.88 652 THR A O 1
ATOM 5139 N N . LEU A 1 653 ? 6.809 -4.066 21.094 1 68.5 653 LEU A N 1
ATOM 5140 C CA . LEU A 1 653 ? 7.602 -4.68 20.031 1 68.5 653 LEU A CA 1
ATOM 5141 C C . LEU A 1 653 ? 8.625 -5.656 20.609 1 68.5 653 LEU A C 1
ATOM 5143 O O . LEU A 1 653 ? 9.258 -5.367 21.625 1 68.5 653 LEU A O 1
ATOM 5147 N N . THR A 1 654 ? 8.516 -6.891 20.25 1 62.44 654 THR A N 1
ATOM 5148 C CA . THR A 1 654 ? 9.531 -7.855 20.656 1 62.44 654 THR A CA 1
ATOM 5149 C C . THR A 1 654 ? 10.734 -7.805 19.734 1 62.44 654 THR A C 1
ATOM 5151 O O . THR A 1 654 ? 10.578 -7.867 18.5 1 62.44 654 THR A O 1
ATOM 5154 N N . ASP A 1 655 ? 11.883 -7.445 20.281 1 58.72 655 ASP A N 1
ATOM 5155 C CA . ASP A 1 655 ? 13.078 -7.418 19.438 1 58.72 655 ASP A CA 1
ATOM 5156 C C . ASP A 1 655 ? 13.445 -8.82 18.953 1 58.72 655 ASP A C 1
ATOM 5158 O O . ASP A 1 655 ? 12.828 -9.805 19.375 1 58.72 655 ASP A O 1
ATOM 5162 N N . ALA A 1 656 ? 14.258 -8.844 17.875 1 55.28 656 ALA A N 1
ATOM 5163 C CA . ALA A 1 656 ? 14.695 -10.094 17.266 1 55.28 656 ALA A CA 1
ATOM 5164 C C . ALA A 1 656 ? 15.219 -11.07 18.312 1 55.28 656 ALA A C 1
ATOM 5166 O O . ALA A 1 656 ? 15.195 -12.289 18.109 1 55.28 656 ALA A O 1
ATOM 5167 N N . GLN A 1 657 ? 15.664 -10.516 19.594 1 54.41 657 GLN A N 1
ATOM 5168 C CA . GLN A 1 657 ? 16.234 -11.367 20.625 1 54.41 657 GLN A CA 1
ATOM 5169 C C . GLN A 1 657 ? 15.172 -11.758 21.656 1 54.41 657 GLN A C 1
ATOM 5171 O O . GLN A 1 657 ? 15.477 -12.422 22.656 1 54.41 657 GLN A O 1
ATOM 5176 N N . GLY A 1 658 ? 13.984 -11.43 21.406 1 58.06 658 GLY A N 1
ATOM 5177 C CA . GLY A 1 658 ? 12.891 -11.789 22.297 1 58.06 658 GLY A CA 1
ATOM 5178 C C . GLY A 1 658 ? 12.703 -10.805 23.438 1 58.06 658 GLY A C 1
ATOM 5179 O O . GLY A 1 658 ? 11.867 -11.023 24.312 1 58.06 658 GLY A O 1
ATOM 5180 N N . PHE A 1 659 ? 13.617 -9.789 23.547 1 58.16 659 PHE A N 1
ATOM 5181 C CA . PHE A 1 659 ? 13.477 -8.781 24.594 1 58.16 659 PHE A CA 1
ATOM 5182 C C . PHE A 1 659 ? 12.32 -7.84 24.297 1 58.16 659 PHE A C 1
ATOM 5184 O O . PHE A 1 659 ? 12.156 -7.395 23.156 1 58.16 659 PHE A O 1
ATOM 5191 N N . GLU A 1 660 ? 11.422 -7.785 25.25 1 63.78 660 GLU A N 1
ATOM 5192 C CA . GLU A 1 660 ? 10.281 -6.883 25.109 1 63.78 660 GLU A CA 1
ATOM 5193 C C . GLU A 1 660 ? 10.578 -5.512 25.703 1 63.78 660 GLU A C 1
ATOM 5195 O O . GLU A 1 660 ? 10.586 -5.355 26.922 1 63.78 660 GLU A O 1
ATOM 5200 N N . PRO A 1 661 ? 11.023 -4.57 24.891 1 64.19 661 PRO A N 1
ATOM 5201 C CA . PRO A 1 661 ? 11.18 -3.213 25.406 1 64.19 661 PRO A CA 1
ATOM 5202 C C . PRO A 1 661 ? 9.875 -2.639 25.953 1 64.19 661 PRO A C 1
ATOM 5204 O O . PRO A 1 661 ? 8.805 -3.184 25.703 1 64.19 661 PRO A O 1
ATOM 5207 N N . PRO A 1 662 ? 10.039 -1.666 26.844 1 72.38 662 PRO A N 1
ATOM 5208 C CA . PRO A 1 662 ? 8.805 -1.007 27.297 1 72.38 662 PRO A CA 1
ATOM 5209 C C . PRO A 1 662 ? 7.895 -0.615 26.141 1 72.38 662 PRO A C 1
ATOM 5211 O O . PRO A 1 662 ? 8.375 -0.259 25.062 1 72.38 662 PRO A O 1
ATOM 5214 N N . PRO A 1 663 ? 6.602 -0.823 26.344 1 81.75 663 PRO A N 1
ATOM 5215 C CA . PRO A 1 663 ? 5.648 -0.543 25.266 1 81.75 663 PRO A CA 1
ATOM 5216 C C . PRO A 1 663 ? 5.676 0.917 24.812 1 81.75 663 PRO A C 1
ATOM 5218 O O . PRO A 1 663 ? 5.949 1.808 25.625 1 81.75 663 PRO A O 1
ATOM 5221 N N . PHE A 1 664 ? 5.574 1.095 23.594 1 83.81 664 PHE A N 1
ATOM 5222 C CA . PHE A 1 664 ? 5.336 2.43 23.062 1 83.81 664 PHE A CA 1
ATOM 5223 C C . PHE A 1 664 ? 3.902 2.873 23.328 1 83.81 664 PHE A C 1
ATOM 5225 O O . PHE A 1 664 ? 2.955 2.166 22.984 1 83.81 664 PHE A O 1
ATOM 5232 N N . ILE A 1 665 ? 3.801 4.039 24.016 1 87.75 665 ILE A N 1
ATOM 5233 C CA . ILE A 1 665 ? 2.482 4.555 24.359 1 87.75 665 ILE A CA 1
ATOM 5234 C C . ILE A 1 665 ? 2.15 5.766 23.5 1 87.75 665 ILE A C 1
ATOM 5236 O O . ILE A 1 665 ? 2.959 6.688 23.375 1 87.75 665 ILE A O 1
ATOM 5240 N N . ALA A 1 666 ? 0.958 5.781 22.859 1 91 666 ALA A N 1
ATOM 5241 C CA . ALA A 1 666 ? 0.527 6.918 22.062 1 91 666 ALA A CA 1
ATOM 5242 C C . ALA A 1 666 ? 0.231 8.133 22.938 1 91 666 ALA A C 1
ATOM 5244 O O . ALA A 1 666 ? -0.35 8 24.016 1 91 666 ALA A O 1
ATOM 5245 N N . ILE A 1 667 ? 0.557 9.328 22.422 1 85.75 667 ILE A N 1
ATOM 5246 C CA . ILE A 1 667 ? 0.393 10.508 23.266 1 85.75 667 ILE A CA 1
ATOM 5247 C C . ILE A 1 667 ? -0.582 11.477 22.594 1 85.75 667 ILE A C 1
ATOM 5249 O O . ILE A 1 667 ? -1.108 12.383 23.25 1 85.75 667 ILE A O 1
ATOM 5253 N N . THR A 1 668 ? -0.759 11.344 21.297 1 85.75 668 THR A N 1
ATOM 5254 C CA . THR A 1 668 ? -1.702 12.227 20.625 1 85.75 668 THR A CA 1
ATOM 5255 C C . THR A 1 668 ? -2.262 11.562 19.359 1 85.75 668 THR A C 1
ATOM 5257 O O . THR A 1 668 ? -1.692 10.594 18.859 1 85.75 668 THR A O 1
ATOM 5260 N N . VAL A 1 669 ? -3.463 12.094 18.938 1 88.81 669 VAL A N 1
ATOM 5261 C CA . VAL A 1 669 ? -4.098 11.672 17.703 1 88.81 669 VAL A CA 1
ATOM 5262 C C . VAL A 1 669 ? -4.625 12.891 16.938 1 88.81 669 VAL A C 1
ATOM 5264 O O . VAL A 1 669 ? -5.133 13.836 17.562 1 88.81 669 VAL A O 1
ATOM 5267 N N . GLN A 1 670 ? -4.344 12.906 15.625 1 86.25 670 GLN A N 1
ATOM 5268 C CA . GLN A 1 670 ? -4.82 13.984 14.766 1 86.25 670 GLN A CA 1
ATOM 5269 C C . GLN A 1 670 ? -5.59 13.438 13.562 1 86.25 670 GLN A C 1
ATOM 5271 O O . GLN A 1 670 ? -5.316 12.328 13.102 1 86.25 670 GLN A O 1
ATOM 5276 N N . ILE A 1 671 ? -6.605 14.156 13.148 1 85.25 671 ILE A N 1
ATOM 5277 C CA . ILE A 1 671 ? -7.285 13.867 11.891 1 85.25 671 ILE A CA 1
ATOM 5278 C C . ILE A 1 671 ? -6.582 14.594 10.75 1 85.25 671 ILE A C 1
ATOM 5280 O O . ILE A 1 671 ? -6.453 15.82 10.773 1 85.25 671 ILE A O 1
ATOM 5284 N N . THR A 1 672 ? -6.125 13.812 9.812 1 77 672 THR A N 1
ATOM 5285 C CA . THR A 1 672 ? -5.375 14.43 8.719 1 77 672 THR A CA 1
ATOM 5286 C C . THR A 1 672 ? -6.277 14.664 7.512 1 77 672 THR A C 1
ATOM 5288 O O . THR A 1 672 ? -5.984 15.516 6.668 1 77 672 THR A O 1
ATOM 5291 N N . SER A 1 673 ? -7.371 13.812 7.496 1 71.69 673 SER A N 1
ATOM 5292 C CA . SER A 1 673 ? -8.336 13.961 6.41 1 71.69 673 SER A CA 1
ATOM 5293 C C . SER A 1 673 ? -9.625 13.211 6.707 1 71.69 673 SER A C 1
ATOM 5295 O O . SER A 1 673 ? -9.617 12.219 7.438 1 71.69 673 SER A O 1
ATOM 5297 N N . GLY A 1 674 ? -10.688 13.742 6.148 1 73.25 674 GLY A N 1
ATOM 5298 C CA . GLY A 1 674 ? -11.953 13.031 6.242 1 73.25 674 GLY A CA 1
ATOM 5299 C C . GLY A 1 674 ? -12.93 13.672 7.203 1 73.25 674 GLY A C 1
ATOM 5300 O O . GLY A 1 674 ? -12.656 14.742 7.746 1 73.25 674 GLY A O 1
ATOM 5301 N N . ALA A 1 675 ? -14.227 13.039 7.227 1 66.31 675 ALA A N 1
ATOM 5302 C CA . ALA A 1 675 ? -15.297 13.617 8.039 1 66.31 675 ALA A CA 1
ATOM 5303 C C . ALA A 1 675 ? -15.805 12.617 9.07 1 66.31 675 ALA A C 1
ATOM 5305 O O . ALA A 1 675 ? -15.984 11.438 8.766 1 66.31 675 ALA A O 1
ATOM 5306 N N . LEU A 1 676 ? -15.875 12.992 10.344 1 66.38 676 LEU A N 1
ATOM 5307 C CA . LEU A 1 676 ? -16.438 12.164 11.406 1 66.38 676 LEU A CA 1
ATOM 5308 C C . LEU A 1 676 ? -17.969 12.172 11.352 1 66.38 676 LEU A C 1
ATOM 5310 O O . LEU A 1 676 ? -18.609 11.195 11.734 1 66.38 676 LEU A O 1
ATOM 5314 N N . SER A 1 677 ? -18.469 13.383 11.008 1 64.56 677 SER A N 1
ATOM 5315 C CA . SER A 1 677 ? -19.922 13.469 10.992 1 64.56 677 SER A CA 1
ATOM 5316 C C . SER A 1 677 ? -20.438 13.758 9.586 1 64.56 677 SER A C 1
ATOM 5318 O O . SER A 1 677 ? -19.734 14.344 8.766 1 64.56 677 SER A O 1
ATOM 5320 N N . LYS A 1 678 ? -21.578 13.141 9.242 1 62.28 678 LYS A N 1
ATOM 5321 C CA . LYS A 1 678 ? -22.141 13.289 7.902 1 62.28 678 LYS A CA 1
ATOM 5322 C C . LYS A 1 678 ? -22.547 14.734 7.641 1 62.28 678 LYS A C 1
ATOM 5324 O O . LYS A 1 678 ? -22.266 15.281 6.574 1 62.28 678 LYS A O 1
ATOM 5329 N N . GLU A 1 679 ? -23.406 15.375 8.523 1 69.31 679 GLU A N 1
ATOM 5330 C CA . GLU A 1 679 ? -23.859 16.734 8.273 1 69.31 679 GLU A CA 1
ATOM 5331 C C . GLU A 1 679 ? -23.828 17.578 9.547 1 69.31 679 GLU A C 1
ATOM 5333 O O . GLU A 1 679 ? -24.219 17.109 10.617 1 69.31 679 GLU A O 1
ATOM 5338 N N . LYS A 1 680 ? -23.125 18.766 9.508 1 77.75 680 LYS A N 1
ATOM 5339 C CA . LYS A 1 680 ? -23.094 19.734 10.594 1 77.75 680 LYS A CA 1
ATOM 5340 C C . LYS A 1 680 ? -23.391 21.141 10.07 1 77.75 680 LYS A C 1
ATOM 5342 O O . LYS A 1 680 ? -22.922 21.516 8.992 1 77.75 680 LYS A O 1
ATOM 5347 N N . PRO A 1 681 ? -24.25 21.734 10.797 1 83.38 681 PRO A N 1
ATOM 5348 C CA . PRO A 1 681 ? -24.438 23.141 10.391 1 83.38 681 PRO A CA 1
ATOM 5349 C C . PRO A 1 681 ? -23.219 24 10.711 1 83.38 681 PRO A C 1
ATOM 5351 O O . PRO A 1 681 ? -22.5 23.734 11.68 1 83.38 681 PRO A O 1
ATOM 5354 N N . MET A 1 682 ? -23.016 25.062 9.945 1 88.62 682 MET A N 1
ATOM 5355 C CA . MET A 1 682 ? -21.953 26.031 10.234 1 88.62 682 MET A CA 1
ATOM 5356 C C . MET A 1 682 ? -22.281 26.828 11.492 1 88.62 682 MET A C 1
ATOM 5358 O O . MET A 1 682 ? -23.422 27.203 11.719 1 88.62 682 MET A O 1
ATOM 5362 N N . PRO A 1 683 ? -21.297 27.078 12.32 1 87.94 683 PRO A N 1
ATOM 5363 C CA . PRO A 1 683 ? -21.547 27.859 13.531 1 87.94 683 PRO A CA 1
ATOM 5364 C C . PRO A 1 683 ? -22 29.281 13.234 1 87.94 683 PRO A C 1
ATOM 5366 O O . PRO A 1 683 ? -21.609 29.859 12.219 1 87.94 683 PRO A O 1
ATOM 5369 N N . ASN A 1 684 ? -22.828 29.734 14.164 1 86 684 ASN A N 1
ATOM 5370 C CA . ASN A 1 684 ? -23.25 31.125 14.055 1 86 684 ASN A CA 1
ATOM 5371 C C . ASN A 1 684 ? -22.094 32.094 14.383 1 86 684 ASN A C 1
ATOM 5373 O O . ASN A 1 684 ? -21.328 31.844 15.305 1 86 684 ASN A O 1
ATOM 5377 N N . LEU A 1 685 ? -22 33.125 13.578 1 89.12 685 LEU A N 1
ATOM 5378 C CA . LEU A 1 685 ? -20.984 34.156 13.844 1 89.12 685 LEU A CA 1
ATOM 5379 C C . LEU A 1 685 ? -21.547 35.281 14.703 1 89.12 685 LEU A C 1
ATOM 5381 O O . LEU A 1 685 ? -22.703 35.656 14.539 1 89.12 685 LEU A O 1
ATOM 5385 N N . PRO A 1 686 ? -20.719 35.75 15.617 1 88.38 686 PRO A N 1
ATOM 5386 C CA . PRO A 1 686 ? -21.172 36.906 16.438 1 88.38 686 PRO A CA 1
ATOM 5387 C C . PRO A 1 686 ? -21.312 38.188 15.617 1 88.38 686 PRO A C 1
ATOM 5389 O O . PRO A 1 686 ? -20.781 38.281 14.508 1 88.38 686 PRO A O 1
ATOM 5392 N N . GLN A 1 687 ? -22.062 39.125 16.156 1 89.56 687 GLN A N 1
ATOM 5393 C CA . GLN A 1 687 ? -22.297 40.406 15.492 1 89.56 687 GLN A CA 1
ATOM 5394 C C . GLN A 1 687 ? -21.156 41.375 15.742 1 89.56 687 GLN A C 1
ATOM 5396 O O . GLN A 1 687 ? -21.047 42.406 15.078 1 89.56 687 GLN A O 1
ATOM 5401 N N . LYS A 1 688 ? -20.375 41.156 16.656 1 90.25 688 LYS A N 1
ATOM 5402 C CA . LYS A 1 688 ? -19.141 41.875 16.938 1 90.25 688 LYS A CA 1
ATOM 5403 C C . LYS A 1 688 ? -18 40.938 17.266 1 90.25 688 LYS A C 1
ATOM 5405 O O . LYS A 1 688 ? -18.219 39.906 17.922 1 90.25 688 LYS A O 1
ATOM 5410 N N . PHE A 1 689 ? -16.938 41.156 16.734 1 91.75 689 PHE A N 1
ATOM 5411 C CA . PHE A 1 689 ? -15.805 40.312 17.047 1 91.75 689 PHE A CA 1
ATOM 5412 C C . PHE A 1 689 ? -14.5 41 16.641 1 91.75 689 PHE A C 1
ATOM 5414 O O . PHE A 1 689 ? -14.508 41.969 15.875 1 91.75 689 PHE A O 1
ATOM 5421 N N . PHE A 1 690 ? -13.492 40.562 17.188 1 92.44 690 PHE A N 1
ATOM 5422 C CA . PHE A 1 690 ? -12.109 40.875 16.891 1 92.44 690 PHE A CA 1
ATOM 5423 C C . PHE A 1 690 ? -11.289 39.625 16.641 1 92.44 690 PHE A C 1
ATOM 5425 O O . PHE A 1 690 ? -11.516 38.594 17.281 1 92.44 690 PHE A O 1
ATOM 5432 N N . TYR A 1 691 ? -10.484 39.656 15.648 1 93.38 691 TYR A N 1
ATOM 5433 C CA . TYR A 1 691 ? -9.516 38.594 15.477 1 93.38 691 TYR A CA 1
ATOM 5434 C C . TYR A 1 691 ? -8.242 39.094 14.805 1 93.38 691 TYR A C 1
ATOM 5436 O O . TYR A 1 691 ? -8.219 40.219 14.266 1 93.38 691 TYR A O 1
ATOM 5444 N N . ARG A 1 692 ? -7.184 38.375 14.945 1 94.69 692 ARG A N 1
ATOM 5445 C CA . ARG A 1 692 ? -5.93 38.562 14.227 1 94.69 692 ARG A CA 1
ATOM 5446 C C . ARG A 1 692 ? -5.734 37.5 13.164 1 94.69 692 ARG A C 1
ATOM 5448 O O . ARG A 1 692 ? -6.066 36.344 13.375 1 94.69 692 ARG A O 1
ATOM 5455 N N . VAL A 1 693 ? -5.367 37.969 12.008 1 94.69 693 VAL A N 1
ATOM 5456 C CA . VAL A 1 693 ? -5.277 37 10.914 1 94.69 693 VAL A CA 1
ATOM 5457 C C . VAL A 1 693 ? -3.881 37.031 10.305 1 94.69 693 VAL A C 1
ATOM 5459 O O . VAL A 1 693 ? -3.322 38.094 10.078 1 94.69 693 VAL A O 1
ATOM 5462 N N . GLU A 1 694 ? -3.291 35.875 10.211 1 95.06 694 GLU A N 1
ATOM 5463 C CA . GLU A 1 694 ? -2.062 35.656 9.461 1 95.06 694 GLU A CA 1
ATOM 5464 C C . GLU A 1 694 ? -2.367 35.188 8.031 1 95.06 694 GLU A C 1
ATOM 5466 O O . GLU A 1 694 ? -2.902 34.125 7.816 1 95.06 694 GLU A O 1
ATOM 5471 N N . SER A 1 695 ? -2.088 36.031 7.039 1 92.88 695 SER A N 1
ATOM 5472 C CA . SER A 1 695 ? -2.303 35.719 5.633 1 92.88 695 SER A CA 1
ATOM 5473 C C . SER A 1 695 ? -1.025 35.188 4.98 1 92.88 695 SER A C 1
ATOM 5475 O O . SER A 1 695 ? -0.011 35.906 4.949 1 92.88 695 SER A O 1
ATOM 5477 N N . VAL A 1 696 ? -1.117 34 4.543 1 92.44 696 VAL A N 1
ATOM 5478 C CA . VAL A 1 696 ? 0.03 33.375 3.889 1 92.44 696 VAL A CA 1
ATOM 5479 C C . VAL A 1 696 ? -0.186 33.344 2.377 1 92.44 696 VAL A C 1
ATOM 5481 O O . VAL A 1 696 ? -1.183 32.812 1.895 1 92.44 696 VAL A O 1
ATOM 5484 N N . LEU A 1 697 ? 0.704 33.938 1.664 1 87.06 697 LEU A N 1
ATOM 5485 C CA . LEU A 1 697 ? 0.685 34.031 0.208 1 87.06 697 LEU A CA 1
ATOM 5486 C C . LEU A 1 697 ? 1.88 33.312 -0.399 1 87.06 697 LEU A C 1
ATOM 5488 O O . LEU A 1 697 ? 2.881 33.938 -0.751 1 87.06 697 LEU A O 1
ATOM 5492 N N . PRO A 1 698 ? 1.683 32.094 -0.646 1 81.69 698 PRO A N 1
ATOM 5493 C CA . PRO A 1 698 ? 2.818 31.281 -1.093 1 81.69 698 PRO A CA 1
ATOM 5494 C C . PRO A 1 698 ? 3.422 31.781 -2.402 1 81.69 698 PRO A C 1
ATOM 5496 O O . PRO A 1 698 ? 4.641 31.734 -2.58 1 81.69 698 PRO A O 1
ATOM 5499 N N . SER A 1 699 ? 2.6 32.25 -3.379 1 76.5 699 SER A N 1
ATOM 5500 C CA . SER A 1 699 ? 3.102 32.719 -4.668 1 76.5 699 SER A CA 1
ATOM 5501 C C . SER A 1 699 ? 4.059 33.906 -4.492 1 76.5 699 SER A C 1
ATOM 5503 O O . SER A 1 699 ? 4.898 34.156 -5.359 1 76.5 699 SER A O 1
ATOM 5505 N N . PHE A 1 700 ? 3.992 34.562 -3.375 1 79.25 700 PHE A N 1
ATOM 5506 C CA . PHE A 1 700 ? 4.844 35.719 -3.107 1 79.25 700 PHE A CA 1
ATOM 5507 C C . PHE A 1 700 ? 5.836 35.406 -1.989 1 79.25 700 PHE A C 1
ATOM 5509 O O . PHE A 1 700 ? 6.641 36.25 -1.616 1 79.25 700 PHE A O 1
ATOM 5516 N N . THR A 1 701 ? 5.816 34.188 -1.412 1 84.12 701 THR A N 1
ATOM 5517 C CA . THR A 1 701 ? 6.656 33.781 -0.291 1 84.12 701 THR A CA 1
ATOM 5518 C C . THR A 1 701 ? 6.578 34.812 0.84 1 84.12 701 THR A C 1
ATOM 5520 O O . THR A 1 701 ? 7.605 35.281 1.339 1 84.12 701 THR A O 1
ATOM 5523 N N . THR A 1 702 ? 5.309 35.25 1.13 1 89.06 702 THR A N 1
ATOM 5524 C CA . THR A 1 702 ? 5.078 36.344 2.078 1 89.06 702 THR A CA 1
ATOM 5525 C C . THR A 1 702 ? 3.986 35.969 3.076 1 89.06 702 THR A C 1
ATOM 5527 O O . THR A 1 702 ? 3.002 35.312 2.713 1 89.06 702 THR A O 1
ATOM 5530 N N . VAL A 1 703 ? 4.234 36.312 4.32 1 93.12 703 VAL A N 1
ATOM 5531 C CA . VAL A 1 703 ? 3.238 36.219 5.383 1 93.12 703 VAL A CA 1
ATOM 5532 C C . VAL A 1 703 ? 2.924 37.625 5.922 1 93.12 703 VAL A C 1
ATOM 5534 O O . VAL A 1 703 ? 3.832 38.406 6.168 1 93.12 703 VAL A O 1
ATOM 5537 N N . VAL A 1 704 ? 1.647 37.969 6.031 1 92.69 704 VAL A N 1
ATOM 5538 C CA . VAL A 1 704 ? 1.235 39.281 6.508 1 92.69 704 VAL A CA 1
ATOM 5539 C C . VAL A 1 704 ? 0.264 39.125 7.676 1 92.69 704 VAL A C 1
ATOM 5541 O O . VAL A 1 704 ? -0.68 38.344 7.605 1 92.69 704 VAL A O 1
ATOM 5544 N N . MET A 1 705 ? 0.552 39.875 8.75 1 94.25 705 MET A N 1
ATOM 5545 C CA . MET A 1 705 ? -0.365 39.938 9.883 1 94.25 705 MET A CA 1
ATOM 5546 C C . MET A 1 705 ? -1.344 41.094 9.742 1 94.25 705 MET A C 1
ATOM 5548 O O . MET A 1 705 ? -0.954 42.188 9.352 1 94.25 705 MET A O 1
ATOM 5552 N N . THR A 1 706 ? -2.629 40.812 9.969 1 93.25 706 THR A N 1
ATOM 5553 C CA . THR A 1 706 ? -3.684 41.844 9.945 1 93.25 706 THR A CA 1
ATOM 5554 C C . THR A 1 706 ? -4.582 41.719 11.172 1 93.25 706 THR A C 1
ATOM 5556 O O . THR A 1 706 ? -4.934 40.594 11.578 1 93.25 706 THR A O 1
ATOM 5559 N N . TYR A 1 707 ? -4.891 42.875 11.82 1 93.94 707 TYR A N 1
ATOM 5560 C CA . TYR A 1 707 ? -5.859 42.906 12.906 1 93.94 707 TYR A CA 1
ATOM 5561 C C . TYR A 1 707 ? -7.199 43.469 12.422 1 93.94 707 TYR A C 1
ATOM 5563 O O . TYR A 1 707 ? -7.246 44.438 11.664 1 93.94 707 TYR A O 1
ATOM 5571 N N . VAL A 1 708 ? -8.227 42.781 12.812 1 92.56 708 VAL A N 1
ATOM 5572 C CA . VAL A 1 708 ? -9.539 43.188 12.328 1 92.56 708 VAL A CA 1
ATOM 5573 C C . VAL A 1 708 ? -10.5 43.344 13.508 1 92.56 708 VAL A C 1
ATOM 5575 O O . VAL A 1 708 ? -10.602 42.438 14.359 1 92.56 708 VAL A O 1
ATOM 5578 N N . TRP A 1 709 ? -11.141 44.469 13.625 1 92.25 709 TRP A N 1
ATOM 5579 C CA . TRP A 1 709 ? -12.227 44.719 14.562 1 92.25 709 TRP A CA 1
ATOM 5580 C C . TRP A 1 709 ? -13.531 45 13.836 1 92.25 709 TRP A C 1
ATOM 5582 O O . TRP A 1 709 ? -13.594 45.875 12.969 1 92.25 709 TRP A O 1
ATOM 5592 N N . TYR A 1 710 ? -14.508 44.219 14.141 1 91.69 710 TYR A N 1
ATOM 5593 C CA . TYR A 1 710 ? -15.828 44.312 13.531 1 91.69 710 TYR A CA 1
ATOM 5594 C C . TYR A 1 710 ? -16.906 44.5 14.602 1 91.69 710 TYR A C 1
ATOM 5596 O O . TYR A 1 710 ? -17 43.688 15.539 1 91.69 710 TYR A O 1
ATOM 5604 N N . ASP A 1 711 ? -17.656 45.594 14.516 1 88.25 711 ASP A N 1
ATOM 5605 C CA . ASP A 1 711 ? -18.766 45.875 15.43 1 88.25 711 ASP A CA 1
ATOM 5606 C C . ASP A 1 711 ? -20 46.344 14.68 1 88.25 711 ASP A C 1
ATOM 5608 O O . ASP A 1 711 ? -20.156 47.562 14.461 1 88.25 711 ASP A O 1
ATOM 5612 N N . ARG A 1 712 ? -20.844 45.469 14.422 1 88.06 712 ARG A N 1
ATOM 5613 C CA . ARG A 1 712 ? -22.016 45.781 13.625 1 88.06 712 ARG A CA 1
ATOM 5614 C C . ARG A 1 712 ? -23 46.656 14.406 1 88.06 712 ARG A C 1
ATOM 5616 O O . ARG A 1 712 ? -23.531 47.625 13.883 1 88.06 712 ARG A O 1
ATOM 5623 N N . PRO A 1 713 ? -23.234 46.312 15.711 1 81.44 713 PRO A N 1
ATOM 5624 C CA . PRO A 1 713 ? -24.141 47.156 16.469 1 81.44 713 PRO A CA 1
ATOM 5625 C C . PRO A 1 713 ? -23.672 48.625 16.516 1 81.44 713 PRO A C 1
ATOM 5627 O O . PRO A 1 713 ? -24.5 49.531 16.484 1 81.44 713 PRO A O 1
ATOM 5630 N N . LEU A 1 714 ? -22.359 48.844 16.531 1 78.69 714 LEU A N 1
ATOM 5631 C CA . LEU A 1 714 ? -21.828 50.188 16.578 1 78.69 714 LEU A CA 1
ATOM 5632 C C . LEU A 1 714 ? -21.609 50.719 15.164 1 78.69 714 LEU A C 1
ATOM 5634 O O . LEU A 1 714 ? -21.375 51.938 14.984 1 78.69 714 LEU A O 1
ATOM 5638 N N . GLN A 1 715 ? -21.672 49.906 14.164 1 83.88 715 GLN A N 1
ATOM 5639 C CA . GLN A 1 715 ? -21.438 50.219 12.766 1 83.88 715 GLN A CA 1
ATOM 5640 C C . GLN A 1 715 ? -20.031 50.781 12.555 1 83.88 715 GLN A C 1
ATOM 5642 O O . GLN A 1 715 ? -19.844 51.812 11.914 1 83.88 715 GLN A O 1
ATOM 5647 N N . LEU A 1 716 ? -19.078 50.156 13.172 1 86.88 716 LEU A N 1
ATOM 5648 C CA . LEU A 1 716 ? -17.656 50.5 13.062 1 86.88 716 LEU A CA 1
ATOM 5649 C C . LEU A 1 716 ? -16.828 49.312 12.609 1 86.88 716 LEU A C 1
ATOM 5651 O O . LEU A 1 716 ? -17.094 48.188 13.008 1 86.88 716 LEU A O 1
ATOM 5655 N N . PHE A 1 717 ? -15.898 49.594 11.797 1 91.19 717 PHE A N 1
ATOM 5656 C CA . PHE A 1 717 ? -14.945 48.594 11.312 1 91.19 717 PHE A CA 1
ATOM 5657 C C . PHE A 1 717 ? -13.523 49.156 11.352 1 91.19 717 PHE A C 1
ATOM 5659 O O . PHE A 1 717 ? -13.305 50.312 11 1 91.19 717 PHE A O 1
ATOM 5666 N N . ARG A 1 718 ? -12.57 48.406 11.883 1 92.62 718 ARG A N 1
ATOM 5667 C CA . ARG A 1 718 ? -11.18 48.812 11.945 1 92.62 718 ARG A CA 1
ATOM 5668 C C . ARG A 1 718 ? -10.25 47.719 11.477 1 92.62 718 ARG A C 1
ATOM 5670 O O . ARG A 1 718 ? -10.469 46.531 11.797 1 92.62 718 ARG A O 1
ATOM 5677 N N . VAL A 1 719 ? -9.32 48.094 10.703 1 92.88 719 VAL A N 1
ATOM 5678 C CA . VAL A 1 719 ? -8.281 47.156 10.273 1 92.88 719 VAL A CA 1
ATOM 5679 C C . VAL A 1 719 ? -6.906 47.812 10.469 1 92.88 719 VAL A C 1
ATOM 5681 O O . VAL A 1 719 ? -6.707 48.969 10.125 1 92.88 719 VAL A O 1
ATOM 5684 N N . ASP A 1 720 ? -6.02 47.125 11.078 1 92.56 720 ASP A N 1
ATOM 5685 C CA . ASP A 1 720 ? -4.613 47.5 11.188 1 92.56 720 ASP A CA 1
ATOM 5686 C C . ASP A 1 720 ? -3.729 46.531 10.398 1 92.56 720 ASP A C 1
ATOM 5688 O O . ASP A 1 720 ? -3.773 45.312 10.625 1 92.56 720 ASP A O 1
ATOM 5692 N N . THR A 1 721 ? -3.008 47 9.438 1 91.56 721 THR A N 1
ATOM 5693 C CA . THR A 1 721 ? -2.221 46.094 8.594 1 91.56 721 THR A CA 1
ATOM 5694 C C . THR A 1 721 ? -1.029 46.812 7.988 1 91.56 721 THR A C 1
ATOM 5696 O O . THR A 1 721 ? -0.995 48.062 7.973 1 91.56 721 THR A O 1
ATOM 5699 N N . ARG A 1 722 ? -0.052 46.031 7.555 1 87.56 722 ARG A N 1
ATOM 5700 C CA . ARG A 1 722 ? 1.062 46.562 6.762 1 87.56 722 ARG A CA 1
ATOM 5701 C C . ARG A 1 722 ? 0.967 46.062 5.316 1 87.56 722 ARG A C 1
ATOM 5703 O O . ARG A 1 722 ? 1.921 46.219 4.547 1 87.56 722 ARG A O 1
ATOM 5710 N N . TYR A 1 723 ? -0.133 45.531 5.121 1 80.25 723 TYR A N 1
ATOM 5711 C CA . TYR A 1 723 ? -0.289 45.031 3.76 1 80.25 723 TYR A CA 1
ATOM 5712 C C . TYR A 1 723 ? -0.11 46.156 2.746 1 80.25 723 TYR A C 1
ATOM 5714 O O . TYR A 1 723 ? -0.866 47.156 2.752 1 80.25 723 TYR A O 1
ATOM 5722 N N . GLN A 1 724 ? 0.846 46.094 1.822 1 71.06 724 GLN A N 1
ATOM 5723 C CA . GLN A 1 724 ? 1.174 47.031 0.748 1 71.06 724 GLN A CA 1
ATOM 5724 C C . GLN A 1 724 ? 1.681 48.344 1.307 1 71.06 724 GLN A C 1
ATOM 5726 O O . GLN A 1 724 ? 1.565 49.406 0.654 1 71.06 724 GLN A O 1
ATOM 5731 N N . SER A 1 725 ? 2.004 48.281 2.561 1 81.12 725 SER A N 1
ATOM 5732 C CA . SER A 1 725 ? 2.576 49.469 3.188 1 81.12 725 SER A CA 1
ATOM 5733 C C . SER A 1 725 ? 3.838 49.125 3.971 1 81.12 725 SER A C 1
ATOM 5735 O O . SER A 1 725 ? 4.004 48 4.426 1 81.12 725 SER A O 1
ATOM 5737 N N . GLN A 1 726 ? 4.609 50.094 3.973 1 77.62 726 GLN A N 1
ATOM 5738 C CA . GLN A 1 726 ? 5.844 49.938 4.73 1 77.62 726 GLN A CA 1
ATOM 5739 C C . GLN A 1 726 ? 5.57 49.906 6.23 1 77.62 726 GLN A C 1
ATOM 5741 O O . GLN A 1 726 ? 6.234 49.156 6.973 1 77.62 726 GLN A O 1
ATOM 5746 N N . PHE A 1 727 ? 4.57 50.719 6.594 1 82.81 727 PHE A N 1
ATOM 5747 C CA . PHE A 1 727 ? 4.242 50.844 8.008 1 82.81 727 PHE A CA 1
ATOM 5748 C C . PHE A 1 727 ? 2.807 50.406 8.266 1 82.81 727 PHE A C 1
ATOM 5750 O O . PHE A 1 727 ? 2.025 50.219 7.332 1 82.81 727 PHE A O 1
ATOM 5757 N N . GLU A 1 728 ? 2.611 50.25 9.602 1 88.69 728 GLU A N 1
ATOM 5758 C CA . GLU A 1 728 ? 1.246 49.906 9.992 1 88.69 728 GLU A CA 1
ATOM 5759 C C . GLU A 1 728 ? 0.266 51 9.594 1 88.69 728 GLU A C 1
ATOM 5761 O O . GLU A 1 728 ? 0.506 52.188 9.859 1 88.69 728 GLU A O 1
ATOM 5766 N N . VAL A 1 729 ? -0.733 50.562 8.938 1 90.5 729 VAL A N 1
ATOM 5767 C CA . VAL A 1 729 ? -1.812 51.469 8.547 1 90.5 729 VAL A CA 1
ATOM 5768 C C . VAL A 1 729 ? -3.115 51.031 9.219 1 90.5 729 VAL A C 1
ATOM 5770 O O . VAL A 1 729 ? -3.504 49.875 9.133 1 90.5 729 VAL A O 1
ATOM 5773 N N . THR A 1 730 ? -3.662 52 9.977 1 92.69 730 THR A N 1
ATOM 5774 C CA . THR A 1 730 ? -4.977 51.781 10.578 1 92.69 730 THR A CA 1
ATOM 5775 C C . THR A 1 730 ? -6.07 52.375 9.711 1 92.69 730 THR A C 1
ATOM 5777 O O . THR A 1 730 ? -6.008 53.562 9.367 1 92.69 730 THR A O 1
ATOM 5780 N N . THR A 1 731 ? -7.023 51.625 9.328 1 92.25 731 THR A N 1
ATOM 5781 C CA . THR A 1 731 ? -8.203 52.094 8.617 1 92.25 731 THR A CA 1
ATOM 5782 C C . THR A 1 731 ? -9.461 51.906 9.469 1 92.25 731 THR A C 1
ATOM 5784 O O . THR A 1 731 ? -9.75 50.812 9.922 1 92.25 731 THR A O 1
ATOM 5787 N N . ILE A 1 732 ? -10.109 52.938 9.773 1 92.06 732 ILE A N 1
ATOM 5788 C CA . ILE A 1 732 ? -11.352 52.938 10.531 1 92.06 732 ILE A CA 1
ATOM 5789 C C . ILE A 1 732 ? -12.508 53.375 9.648 1 92.06 732 ILE A C 1
ATOM 5791 O O . ILE A 1 732 ? -12.469 54.469 9.07 1 92.06 732 ILE A O 1
ATOM 5795 N N . HIS A 1 733 ? -13.484 52.594 9.461 1 89.06 733 HIS A N 1
ATOM 5796 C CA . HIS A 1 733 ? -14.711 52.938 8.742 1 89.06 733 HIS A CA 1
ATOM 5797 C C . HIS A 1 733 ? -15.859 53.188 9.711 1 89.06 733 HIS A C 1
ATOM 5799 O O . HIS A 1 733 ? -16.219 52.312 10.508 1 89.06 733 HIS A O 1
ATOM 5805 N N . ASP A 1 734 ? -16.391 54.344 9.727 1 85.81 734 ASP A N 1
ATOM 5806 C CA . ASP A 1 734 ? -17.578 54.719 10.484 1 85.81 734 ASP A CA 1
ATOM 5807 C C . ASP A 1 734 ? -18.812 54.75 9.586 1 85.81 734 ASP A C 1
ATOM 5809 O O . ASP A 1 734 ? -19.047 55.719 8.867 1 85.81 734 ASP A O 1
ATOM 5813 N N . PHE A 1 735 ? -19.578 53.781 9.695 1 83.69 735 PHE A N 1
ATOM 5814 C CA . PHE A 1 735 ? -20.734 53.625 8.812 1 83.69 735 PHE A CA 1
ATOM 5815 C C . PHE A 1 735 ? -21.906 54.469 9.312 1 83.69 735 PHE A C 1
ATOM 5817 O O . PHE A 1 735 ? -22.922 54.594 8.625 1 83.69 735 PHE A O 1
ATOM 5824 N N . ASN A 1 736 ? -21.703 55.031 10.523 1 76.94 736 ASN A N 1
ATOM 5825 C CA . ASN A 1 736 ? -22.719 55.969 10.977 1 76.94 736 ASN A CA 1
ATOM 5826 C C . ASN A 1 736 ? -22.688 57.25 10.156 1 76.94 736 ASN A C 1
ATOM 5828 O O . ASN A 1 736 ? -23.734 57.906 9.969 1 76.94 736 ASN A O 1
ATOM 5832 N N . THR A 1 737 ? -21.547 57.594 9.648 1 79.19 737 THR A N 1
ATOM 5833 C CA . THR A 1 737 ? -21.375 58.844 8.898 1 79.19 737 THR A CA 1
ATOM 5834 C C . THR A 1 737 ? -20.969 58.562 7.457 1 79.19 737 THR A C 1
ATOM 5836 O O . THR A 1 737 ? -21.047 59.438 6.598 1 79.19 737 THR A O 1
ATOM 5839 N N . GLY A 1 738 ? -20.484 57.344 7.23 1 81.69 738 GLY A N 1
ATOM 5840 C CA . GLY A 1 738 ? -20.016 56.969 5.906 1 81.69 738 GLY A CA 1
ATOM 5841 C C . GLY A 1 738 ? -18.609 57.438 5.613 1 81.69 738 GLY A C 1
ATOM 5842 O O . GLY A 1 738 ? -18.219 57.562 4.449 1 81.69 738 GLY A O 1
ATOM 5843 N N . VAL A 1 739 ? -17.812 57.75 6.637 1 86.56 739 VAL A N 1
ATOM 5844 C CA . VAL A 1 739 ? -16.469 58.312 6.465 1 86.56 739 VAL A CA 1
ATOM 5845 C C . VAL A 1 739 ? -15.422 57.25 6.812 1 86.56 739 VAL A C 1
ATOM 5847 O O . VAL A 1 739 ? -15.602 56.469 7.754 1 86.56 739 VAL A O 1
ATOM 5850 N N . ALA A 1 740 ? -14.344 57.25 6.062 1 90.88 740 ALA A N 1
ATOM 5851 C CA . ALA A 1 740 ? -13.195 56.375 6.316 1 90.88 740 ALA A CA 1
ATOM 5852 C C . ALA A 1 740 ? -11.984 57.219 6.762 1 90.88 740 ALA A C 1
ATOM 5854 O O . ALA A 1 740 ? -11.719 58.281 6.219 1 90.88 740 ALA A O 1
ATOM 5855 N N . TYR A 1 741 ? -11.359 56.75 7.754 1 91.81 741 TYR A N 1
ATOM 5856 C CA . TYR A 1 741 ? -10.125 57.344 8.25 1 91.81 741 TYR A CA 1
ATOM 5857 C C . TYR A 1 741 ? -8.945 56.406 8.047 1 91.81 741 TYR A C 1
ATOM 5859 O O . TYR A 1 741 ? -8.984 55.25 8.492 1 91.81 741 TYR A O 1
ATOM 5867 N N . THR A 1 742 ? -7.945 56.75 7.34 1 92.31 742 THR A N 1
ATOM 5868 C CA . THR A 1 742 ? -6.727 56 7.156 1 92.31 742 THR A CA 1
ATOM 5869 C C . THR A 1 742 ? -5.539 56.688 7.82 1 92.31 742 THR A C 1
ATOM 5871 O O . THR A 1 742 ? -5.168 57.781 7.441 1 92.31 742 THR A O 1
ATOM 5874 N N . ILE A 1 743 ? -5.02 56 8.797 1 90.88 743 ILE A N 1
ATOM 5875 C CA . ILE A 1 743 ? -3.996 56.594 9.648 1 90.88 743 ILE A CA 1
ATOM 5876 C C . ILE A 1 743 ? -2.711 55.781 9.57 1 90.88 743 ILE A C 1
ATOM 5878 O O . ILE A 1 743 ? -2.721 54.594 9.828 1 90.88 743 ILE A O 1
ATOM 5882 N N . ASN A 1 744 ? -1.662 56.375 9.102 1 88.12 744 ASN A N 1
ATOM 5883 C CA . ASN A 1 744 ? -0.345 55.75 9.266 1 88.12 744 ASN A CA 1
ATOM 5884 C C . ASN A 1 744 ? 0.149 55.875 10.703 1 88.12 744 ASN A C 1
ATOM 5886 O O . ASN A 1 744 ? 0.359 56.969 11.203 1 88.12 744 ASN A O 1
ATOM 5890 N N . GLN A 1 745 ? 0.376 54.938 11.383 1 82.31 745 GLN A N 1
ATOM 5891 C CA . GLN A 1 745 ? 0.61 54.906 12.82 1 82.31 745 GLN A CA 1
ATOM 5892 C C . GLN A 1 745 ? 2.029 55.375 13.156 1 82.31 745 GLN A C 1
ATOM 5894 O O . GLN A 1 745 ? 2.324 55.719 14.297 1 82.31 745 GLN A O 1
ATOM 5899 N N . VAL A 1 746 ? 2.861 55.375 12.133 1 73.94 746 VAL A N 1
ATOM 5900 C CA . VAL A 1 746 ? 4.227 55.844 12.375 1 73.94 746 VAL A CA 1
ATOM 5901 C C . VAL A 1 746 ? 4.344 57.312 12.008 1 73.94 746 VAL A C 1
ATOM 5903 O O . VAL A 1 746 ? 4.777 58.125 12.836 1 73.94 746 VAL A O 1
ATOM 5906 N N . THR A 1 747 ? 3.83 57.688 10.781 1 71.44 747 THR A N 1
ATOM 5907 C CA . THR A 1 747 ? 3.939 59.062 10.352 1 71.44 747 THR A CA 1
ATOM 5908 C C . THR A 1 747 ? 2.773 59.906 10.883 1 71.44 747 THR A C 1
ATOM 5910 O O . THR A 1 747 ? 2.828 61.125 10.883 1 71.44 747 THR A O 1
ATOM 5913 N N . LYS A 1 748 ? 1.723 59.219 11.344 1 77.19 748 LYS A N 1
ATOM 5914 C CA . LYS A 1 748 ? 0.497 59.844 11.852 1 77.19 748 LYS A CA 1
ATOM 5915 C C . LYS A 1 748 ? -0.194 60.656 10.773 1 77.19 748 LYS A C 1
ATOM 5917 O O . LYS A 1 748 ? -0.971 61.562 11.078 1 77.19 748 LYS A O 1
ATOM 5922 N N . ASP A 1 749 ? 0.22 60.375 9.523 1 82.38 749 ASP A N 1
ATOM 5923 C CA . ASP A 1 749 ? -0.537 60.938 8.414 1 82.38 749 ASP A CA 1
ATOM 5924 C C . ASP A 1 749 ? -1.93 60.344 8.328 1 82.38 749 ASP A C 1
ATOM 5926 O O . ASP A 1 749 ? -2.09 59.125 8.508 1 82.38 749 ASP A O 1
ATOM 5930 N N . CYS A 1 750 ? -2.861 61.188 8.281 1 90 750 CYS A N 1
ATOM 5931 C CA . CYS A 1 750 ? -4.234 60.688 8.227 1 90 750 CYS A CA 1
ATOM 5932 C C . CYS A 1 750 ? -4.93 61.188 6.957 1 90 750 CYS A C 1
ATOM 5934 O O . CYS A 1 750 ? -4.816 62.344 6.586 1 90 750 CYS A O 1
ATOM 5936 N N . THR A 1 751 ? -5.527 60.25 6.285 1 91.31 751 THR A N 1
ATOM 5937 C CA . THR A 1 751 ? -6.387 60.562 5.148 1 91.31 751 THR A CA 1
ATOM 5938 C C . THR A 1 751 ? -7.848 60.281 5.473 1 91.31 751 THR A C 1
ATOM 5940 O O . THR A 1 751 ? -8.172 59.188 5.977 1 91.31 751 THR A O 1
ATOM 5943 N N . VAL A 1 752 ? -8.68 61.312 5.32 1 90 752 VAL A N 1
ATOM 5944 C CA . VAL A 1 752 ? -10.117 61.188 5.523 1 90 752 VAL A CA 1
ATOM 5945 C C . VAL A 1 752 ? -10.828 61.094 4.172 1 90 752 VAL A C 1
ATOM 5947 O O . VAL A 1 752 ? -10.664 62 3.332 1 90 752 VAL A O 1
ATOM 5950 N N . SER A 1 753 ? -11.523 60.031 3.961 1 89.38 753 SER A N 1
ATOM 5951 C CA . SER A 1 753 ? -12.227 59.844 2.699 1 89.38 753 SER A CA 1
ATOM 5952 C C . SER A 1 753 ? -13.57 59.156 2.924 1 89.38 753 SER A C 1
ATOM 5954 O O . SER A 1 753 ? -13.914 58.812 4.055 1 89.38 753 SER A O 1
ATOM 5956 N N . SER A 1 754 ? -14.328 59.062 1.871 1 87.25 754 SER A N 1
ATOM 5957 C CA . SER A 1 754 ? -15.57 58.312 1.937 1 87.25 754 SER A CA 1
ATOM 5958 C C . SER A 1 754 ? -15.305 56.812 1.894 1 87.25 754 SER A C 1
ATOM 5960 O O . SER A 1 754 ? -14.344 56.375 1.259 1 87.25 754 SER A O 1
ATOM 5962 N N . ILE A 1 755 ? -16.172 56.094 2.613 1 86 755 ILE A N 1
ATOM 5963 C CA . ILE A 1 755 ? -16.125 54.656 2.48 1 86 755 ILE A CA 1
ATOM 5964 C C . ILE A 1 755 ? -16.547 54.25 1.07 1 86 755 ILE A C 1
ATOM 5966 O O . ILE A 1 755 ? -17.594 54.688 0.581 1 86 755 ILE A O 1
ATOM 5970 N N . GLY A 1 756 ? -15.703 53.5 0.385 1 74.06 756 GLY A N 1
ATOM 5971 C CA . GLY A 1 756 ? -16.016 53.094 -0.977 1 74.06 756 GLY A CA 1
ATOM 5972 C C . GLY A 1 756 ? -17.078 52 -1.052 1 74.06 756 GLY A C 1
ATOM 5973 O O . GLY A 1 756 ? -17.203 51.188 -0.14 1 74.06 756 GLY A O 1
ATOM 5974 N N . LYS A 1 757 ? -17.844 52 -2.148 1 65.75 757 LYS A N 1
ATOM 5975 C CA . LYS A 1 757 ? -18.875 51 -2.371 1 65.75 757 LYS A CA 1
ATOM 5976 C C . LYS A 1 757 ? -18.281 49.594 -2.496 1 65.75 757 LYS A C 1
ATOM 5978 O O . LYS A 1 757 ? -18.953 48.594 -2.234 1 65.75 757 LYS A O 1
ATOM 5983 N N . ASP A 1 758 ? -17.031 49.562 -2.836 1 62.44 758 ASP A N 1
ATOM 5984 C CA . ASP A 1 758 ? -16.406 48.281 -3.078 1 62.44 758 ASP A CA 1
ATOM 5985 C C . ASP A 1 758 ? -15.43 47.938 -1.961 1 62.44 758 ASP A C 1
ATOM 5987 O O . ASP A 1 758 ? -14.516 47.125 -2.158 1 62.44 758 ASP A O 1
ATOM 5991 N N . GLY A 1 759 ? -15.719 48.562 -0.864 1 63.72 759 GLY A N 1
ATOM 5992 C CA . GLY A 1 759 ? -14.844 48.25 0.252 1 63.72 759 GLY A CA 1
ATOM 5993 C C . GLY A 1 759 ? -15 46.844 0.764 1 63.72 759 GLY A C 1
ATOM 5994 O O . GLY A 1 759 ? -16.016 46.188 0.519 1 63.72 759 GLY A O 1
ATOM 5995 N N . TYR A 1 760 ? -13.945 46.219 1.391 1 71.38 760 TYR A N 1
ATOM 5996 C CA . TYR A 1 760 ? -13.898 44.875 1.952 1 71.38 760 TYR A CA 1
ATOM 5997 C C . TYR A 1 760 ? -15.031 44.656 2.939 1 71.38 760 TYR A C 1
ATOM 5999 O O . TYR A 1 760 ? -15.594 43.562 3.02 1 71.38 760 TYR A O 1
ATOM 6007 N N . ASP A 1 761 ? -15.539 45.656 3.564 1 79.31 761 ASP A N 1
ATOM 6008 C CA . ASP A 1 761 ? -16.484 45.562 4.676 1 79.31 761 ASP A CA 1
ATOM 6009 C C . ASP A 1 761 ? -17.812 46.219 4.328 1 79.31 761 ASP A C 1
ATOM 6011 O O . ASP A 1 761 ? -18.75 46.219 5.137 1 79.31 761 ASP A O 1
ATOM 6015 N N . ALA A 1 762 ? -17.922 46.781 3.129 1 81.56 762 ALA A N 1
ATOM 6016 C CA . ALA A 1 762 ? -19.141 47.531 2.77 1 81.56 762 ALA A CA 1
ATOM 6017 C C . ALA A 1 762 ? -20.109 46.625 2.004 1 81.56 762 ALA A C 1
ATOM 6019 O O . ALA A 1 762 ? -19.719 45.906 1.093 1 81.56 762 ALA A O 1
ATOM 6020 N N . ALA A 1 763 ? -21.344 46.531 2.475 1 76.62 763 ALA A N 1
ATOM 6021 C CA . ALA A 1 763 ? -22.391 45.781 1.771 1 76.62 763 ALA A CA 1
ATOM 6022 C C . ALA A 1 763 ? -22.875 46.531 0.547 1 76.62 763 ALA A C 1
ATOM 6024 O O . ALA A 1 763 ? -23 47.781 0.586 1 76.62 763 ALA A O 1
ATOM 6025 N N . LYS A 1 764 ? -23.031 45.781 -0.6 1 62.56 764 LYS A N 1
ATOM 6026 C CA . LYS A 1 764 ? -23.531 46.406 -1.823 1 62.56 764 LYS A CA 1
ATOM 6027 C C . LYS A 1 764 ? -24.938 46.969 -1.622 1 62.56 764 LYS A C 1
ATOM 6029 O O . LYS A 1 764 ? -25.797 46.312 -1.036 1 62.56 764 LYS A O 1
ATOM 6034 N N . PRO A 1 765 ? -25.125 48.156 -1.933 1 58.34 765 PRO A N 1
ATOM 6035 C CA . PRO A 1 765 ? -26.469 48.75 -1.827 1 58.34 765 PRO A CA 1
ATOM 6036 C C . PRO A 1 765 ? -27.5 48 -2.672 1 58.34 765 PRO A C 1
ATOM 6038 O O . PRO A 1 765 ? -27.203 47.594 -3.797 1 58.34 765 PRO A O 1
ATOM 6041 N N . SER A 1 766 ? -28.359 46.906 -2.109 1 49.75 766 SER A N 1
ATOM 6042 C CA . SER A 1 766 ? -29.328 46.125 -2.883 1 49.75 766 SER A CA 1
ATOM 6043 C C . SER A 1 766 ? -30.047 47 -3.906 1 49.75 766 SER A C 1
ATOM 6045 O O . SER A 1 766 ? -30.453 46.531 -4.969 1 49.75 766 SER A O 1
ATOM 6047 N N . GLY A 1 767 ? -31.109 47.75 -3.445 1 46.25 767 GLY A N 1
ATOM 6048 C CA . GLY A 1 767 ? -32.312 48.125 -4.164 1 46.25 767 GLY A CA 1
ATOM 6049 C C . GLY A 1 767 ? -32.062 49.125 -5.281 1 46.25 767 GLY A C 1
ATOM 6050 O O . GLY A 1 767 ? -31.688 50.25 -5.023 1 46.25 767 GLY A O 1
ATOM 6051 N N . THR A 1 768 ? -31.438 48.781 -6.234 1 42.75 768 THR A N 1
ATOM 6052 C CA . THR A 1 768 ? -31.703 49.688 -7.332 1 42.75 768 THR A CA 1
ATOM 6053 C C . THR A 1 768 ? -33.219 49.781 -7.602 1 42.75 768 THR A C 1
ATOM 6055 O O . THR A 1 768 ? -33.719 49.156 -8.531 1 42.75 768 THR A O 1
ATOM 6058 N N . ASN A 1 769 ? -34.031 49.312 -6.695 1 35.94 769 ASN A N 1
ATOM 6059 C CA . ASN A 1 769 ? -35.344 49.562 -7.27 1 35.94 769 ASN A CA 1
ATOM 6060 C C . ASN A 1 769 ? -35.562 51.031 -7.566 1 35.94 769 ASN A C 1
ATOM 6062 O O . ASN A 1 769 ? -35.812 51.812 -6.652 1 35.94 769 ASN A O 1
ATOM 6066 N N . GLY A 1 770 ? -35.594 51.562 -8.906 1 42.12 770 GLY A N 1
ATOM 6067 C CA . GLY A 1 770 ? -35.875 52.844 -9.555 1 42.12 770 GLY A CA 1
ATOM 6068 C C . GLY A 1 770 ? -34.75 53.844 -9.438 1 42.12 770 GLY A C 1
ATOM 6069 O O . GLY A 1 770 ? -33.562 53.438 -9.406 1 42.12 770 GLY A O 1
ATOM 6070 N N . SER A 1 771 ? -35.062 55.312 -9.109 1 48 771 SER A N 1
ATOM 6071 C CA . SER A 1 771 ? -34.375 56.625 -9.148 1 48 771 SER A CA 1
ATOM 6072 C C . SER A 1 771 ? -33.375 56.75 -8 1 48 771 SER A C 1
ATOM 6074 O O . SER A 1 771 ? -32.656 57.75 -7.914 1 48 771 SER A O 1
ATOM 6076 N N . HIS A 1 772 ? -33.344 55.938 -6.812 1 49.5 772 HIS A N 1
ATOM 6077 C CA . HIS A 1 772 ? -32.594 56.281 -5.617 1 49.5 772 HIS A CA 1
ATOM 6078 C C . HIS A 1 772 ? -31.625 55.188 -5.211 1 49.5 772 HIS A C 1
ATOM 6080 O O . HIS A 1 772 ? -31.891 54 -5.445 1 49.5 772 HIS A O 1
ATOM 6086 N N . VAL A 1 773 ? -30.266 55.438 -5.117 1 56.62 773 VAL A N 1
ATOM 6087 C CA . VAL A 1 773 ? -29.219 54.531 -4.648 1 56.62 773 VAL A CA 1
ATOM 6088 C C . VAL A 1 773 ? -29.297 54.406 -3.129 1 56.62 773 VAL A C 1
ATOM 6090 O O . VAL A 1 773 ? -29.5 55.375 -2.416 1 56.62 773 VAL A O 1
ATOM 6093 N N . ASP A 1 774 ? -29.266 53.188 -2.592 1 59.22 774 ASP A N 1
ATOM 6094 C CA . ASP A 1 774 ? -29.375 52.906 -1.162 1 59.22 774 ASP A CA 1
ATOM 6095 C C . ASP A 1 774 ? -28.094 53.344 -0.435 1 59.22 774 ASP A C 1
ATOM 6097 O O . ASP A 1 774 ? -27.078 53.625 -1.07 1 59.22 774 ASP A O 1
ATOM 6101 N N . THR A 1 775 ? -28.125 53.438 1.009 1 68.5 775 THR A N 1
ATOM 6102 C CA . THR A 1 775 ? -27.062 53.812 1.938 1 68.5 775 THR A CA 1
ATOM 6103 C C . THR A 1 775 ? -26.047 52.719 2.09 1 68.5 775 THR A C 1
ATOM 6105 O O . THR A 1 775 ? -26.375 51.531 1.939 1 68.5 775 THR A O 1
ATOM 6108 N N . LEU A 1 776 ? -24.828 53.031 2.16 1 76.5 776 LEU A N 1
ATOM 6109 C CA . LEU A 1 776 ? -23.766 52.094 2.504 1 76.5 776 LEU A CA 1
ATOM 6110 C C . LEU A 1 776 ? -23.953 51.594 3.928 1 76.5 776 LEU A C 1
ATOM 6112 O O . LEU A 1 776 ? -24.281 52.344 4.832 1 76.5 776 LEU A O 1
ATOM 6116 N N . SER A 1 777 ? -23.969 50.281 4.059 1 79.88 777 SER A N 1
ATOM 6117 C CA . SER A 1 777 ? -24.031 49.688 5.387 1 79.88 777 SER A CA 1
ATOM 6118 C C . SER A 1 777 ? -22.906 48.656 5.59 1 79.88 777 SER A C 1
ATOM 6120 O O . SER A 1 777 ? -22.344 48.156 4.621 1 79.88 777 SER A O 1
ATOM 6122 N N . LEU A 1 778 ? -22.547 48.531 6.809 1 87.12 778 LEU A N 1
ATOM 6123 C CA . LEU A 1 778 ? -21.547 47.531 7.16 1 87.12 778 LEU A CA 1
ATOM 6124 C C . LEU A 1 778 ? -22.062 46.125 6.871 1 87.12 778 LEU A C 1
ATOM 6126 O O . LEU A 1 778 ? -23.203 45.781 7.238 1 87.12 778 LEU A O 1
ATOM 6130 N N . LYS A 1 779 ? -21.281 45.344 6.246 1 87.5 779 LYS A N 1
ATOM 6131 C CA . LYS A 1 779 ? -21.625 43.969 5.953 1 87.5 779 LYS A CA 1
ATOM 6132 C C . LYS A 1 779 ? -21.922 43.188 7.23 1 87.5 779 LYS A C 1
ATOM 6134 O O . LYS A 1 779 ? -21.375 43.5 8.289 1 87.5 779 LYS A O 1
ATOM 6139 N N . ASN A 1 780 ? -22.828 42.219 7.082 1 87.06 780 ASN A N 1
ATOM 6140 C CA . ASN A 1 780 ? -22.953 41.281 8.195 1 87.06 780 ASN A CA 1
ATOM 6141 C C . ASN A 1 780 ? -21.734 40.375 8.297 1 87.06 780 ASN A C 1
ATOM 6143 O O . ASN A 1 780 ? -20.922 40.312 7.375 1 87.06 780 ASN A O 1
ATOM 6147 N N . ALA A 1 781 ? -21.672 39.719 9.406 1 87.75 781 ALA A N 1
ATOM 6148 C CA . ALA A 1 781 ? -20.484 38.906 9.711 1 87.75 781 ALA A CA 1
ATOM 6149 C C . ALA A 1 781 ? -20.281 37.844 8.656 1 87.75 781 ALA A C 1
ATOM 6151 O O . ALA A 1 781 ? -19.156 37.531 8.273 1 87.75 781 ALA A O 1
ATOM 6152 N N . LEU A 1 782 ? -21.281 37.188 8.141 1 86.19 782 LEU A N 1
ATOM 6153 C CA . LEU A 1 782 ? -21.188 36.125 7.152 1 86.19 782 LEU A CA 1
ATOM 6154 C C . LEU A 1 782 ? -20.641 36.656 5.832 1 86.19 782 LEU A C 1
ATOM 6156 O O . LEU A 1 782 ? -19.766 36.031 5.23 1 86.19 782 LEU A O 1
ATOM 6160 N N . ASP A 1 783 ? -21.125 37.812 5.461 1 82.31 783 ASP A N 1
ATOM 6161 C CA . ASP A 1 783 ? -20.656 38.406 4.219 1 82.31 783 ASP A CA 1
ATOM 6162 C C . ASP A 1 783 ? -19.203 38.875 4.34 1 82.31 783 ASP A C 1
ATOM 6164 O O . ASP A 1 783 ? -18.453 38.844 3.361 1 82.31 783 ASP A O 1
ATOM 6168 N N . LEU A 1 784 ? -18.875 39.344 5.504 1 86.31 784 LEU A N 1
ATOM 6169 C CA . LEU A 1 784 ? -17.516 39.812 5.734 1 86.31 784 LEU A CA 1
ATOM 6170 C C . LEU A 1 784 ? -16.516 38.656 5.555 1 86.31 784 LEU A C 1
ATOM 6172 O O . LEU A 1 784 ? -15.398 38.875 5.059 1 86.31 784 LEU A O 1
ATOM 6176 N N . LEU A 1 785 ? -16.891 37.531 5.961 1 85 785 LEU A N 1
ATOM 6177 C CA . LEU A 1 785 ? -16.016 36.375 5.867 1 85 785 LEU A CA 1
ATOM 6178 C C . LEU A 1 785 ? -16.328 35.562 4.613 1 85 785 LEU A C 1
ATOM 6180 O O . LEU A 1 785 ? -15.938 34.406 4.516 1 85 785 LEU A O 1
ATOM 6184 N N . PHE A 1 786 ? -17.094 36.125 3.707 1 78.94 786 PHE A N 1
ATOM 6185 C CA . PHE A 1 786 ? -17.406 35.562 2.389 1 78.94 786 PHE A CA 1
ATOM 6186 C C . PHE A 1 786 ? -18.266 34.344 2.506 1 78.94 786 PHE A C 1
ATOM 6188 O O . PHE A 1 786 ? -18.125 33.375 1.721 1 78.94 786 PHE A O 1
ATOM 6195 N N . ILE A 1 787 ? -19.016 34.281 3.561 1 80.5 787 ILE A N 1
ATOM 6196 C CA . ILE A 1 787 ? -19.922 33.125 3.725 1 80.5 787 ILE A CA 1
ATOM 6197 C C . ILE A 1 787 ? -21.297 33.5 3.164 1 80.5 787 ILE A C 1
ATOM 6199 O O . ILE A 1 787 ? -22.031 34.312 3.748 1 80.5 787 ILE A O 1
ATOM 6203 N N . ASP A 1 788 ? -21.625 33.531 1.827 1 64.88 788 ASP A N 1
ATOM 6204 C CA . ASP A 1 788 ? -22.875 34 1.235 1 64.88 788 ASP A CA 1
ATOM 6205 C C . ASP A 1 788 ? -23.844 32.812 1.02 1 64.88 788 ASP A C 1
ATOM 6207 O O . ASP A 1 788 ? -24.641 32.844 0.08 1 64.88 788 ASP A O 1
ATOM 6211 N N . GLY A 1 789 ? -24.078 31.891 1.839 1 62.06 789 GLY A N 1
ATOM 6212 C CA . GLY A 1 789 ? -25.219 31.016 1.854 1 62.06 789 GLY A CA 1
ATOM 6213 C C . GLY A 1 789 ? -24.859 29.562 1.629 1 62.06 789 GLY A C 1
ATOM 6214 O O . GLY A 1 789 ? -25.188 28.703 2.449 1 62.06 789 GLY A O 1
ATOM 6215 N N . SER A 1 790 ? -24.297 29.172 0.36 1 72.62 790 SER A N 1
ATOM 6216 C CA . SER A 1 790 ? -24.297 27.734 0.133 1 72.62 790 SER A CA 1
ATOM 6217 C C . SER A 1 790 ? -22.984 27.094 0.585 1 72.62 790 SER A C 1
ATOM 6219 O O . SER A 1 790 ? -21.906 27.484 0.11 1 72.62 790 SER A O 1
ATOM 6221 N N . TYR A 1 791 ? -22.938 26.594 1.764 1 82.75 791 TYR A N 1
ATOM 6222 C CA . TYR A 1 791 ? -21.781 25.844 2.258 1 82.75 791 TYR A CA 1
ATOM 6223 C C . TYR A 1 791 ? -22.125 24.391 2.482 1 82.75 791 TYR A C 1
ATOM 6225 O O . TYR A 1 791 ? -23.297 24.031 2.666 1 82.75 791 TYR A O 1
ATOM 6233 N N . LYS A 1 792 ? -21.109 23.578 2.311 1 80.38 792 LYS A N 1
ATOM 6234 C CA . LYS A 1 792 ? -21.25 22.156 2.602 1 80.38 792 LYS A CA 1
ATOM 6235 C C . LYS A 1 792 ? -20.234 21.703 3.643 1 80.38 792 LYS A C 1
ATOM 6237 O O . LYS A 1 792 ? -19.062 22.078 3.578 1 80.38 792 LYS A O 1
ATOM 6242 N N . TYR A 1 793 ? -20.734 20.969 4.676 1 81.88 793 TYR A N 1
ATOM 6243 C CA . TYR A 1 793 ? -19.828 20.312 5.613 1 81.88 793 TYR A CA 1
ATOM 6244 C C . TYR A 1 793 ? -19.031 19.203 4.934 1 81.88 793 TYR A C 1
ATOM 6246 O O . TYR A 1 793 ? -19.625 18.312 4.309 1 81.88 793 TYR A O 1
ATOM 6254 N N . ILE A 1 794 ? -17.656 19.266 5.027 1 75.56 794 ILE A N 1
ATOM 6255 C CA . ILE A 1 794 ? -16.875 18.281 4.277 1 75.56 794 ILE A CA 1
ATOM 6256 C C . ILE A 1 794 ? -16.062 17.422 5.242 1 75.56 794 ILE A C 1
ATOM 6258 O O . ILE A 1 794 ? -15.305 16.547 4.816 1 75.56 794 ILE A O 1
ATOM 6262 N N . GLY A 1 795 ? -16.094 17.797 6.566 1 78.44 795 GLY A N 1
ATOM 6263 C CA . GLY A 1 795 ? -15.375 16.938 7.5 1 78.44 795 GLY A CA 1
ATOM 6264 C C . GLY A 1 795 ? -14.664 17.703 8.594 1 78.44 795 GLY A C 1
ATOM 6265 O O . GLY A 1 795 ? -15.055 18.812 8.938 1 78.44 795 GLY A O 1
ATOM 6266 N N . GLN A 1 796 ? -13.703 16.906 9.266 1 79.56 796 GLN A N 1
ATOM 6267 C CA . GLN A 1 796 ? -12.914 17.5 10.344 1 79.56 796 GLN A CA 1
ATOM 6268 C C . GLN A 1 796 ? -11.422 17.391 10.047 1 79.56 796 GLN A C 1
ATOM 6270 O O . GLN A 1 796 ? -10.984 16.516 9.297 1 79.56 796 GLN A O 1
ATOM 6275 N N . SER A 1 797 ? -10.727 18.281 10.508 1 83.94 797 SER A N 1
ATOM 6276 C CA . SER A 1 797 ? -9.266 18.344 10.414 1 83.94 797 SER A CA 1
ATOM 6277 C C . SER A 1 797 ? -8.664 19 11.656 1 83.94 797 SER A C 1
ATOM 6279 O O . SER A 1 797 ? -9.305 19.812 12.312 1 83.94 797 SER A O 1
ATOM 6281 N N . THR A 1 798 ? -7.527 18.531 12.031 1 86 798 THR A N 1
ATOM 6282 C CA . THR A 1 798 ? -6.82 19.188 13.125 1 86 798 THR A CA 1
ATOM 6283 C C . THR A 1 798 ? -5.848 20.234 12.586 1 86 798 THR A C 1
ATOM 6285 O O . THR A 1 798 ? -4.953 19.906 11.805 1 86 798 THR A O 1
ATOM 6288 N N . GLU A 1 799 ? -6.145 21.438 12.961 1 89.38 799 GLU A N 1
ATOM 6289 C CA . GLU A 1 799 ? -5.297 22.547 12.547 1 89.38 799 GLU A CA 1
ATOM 6290 C C . GLU A 1 799 ? -4.613 23.188 13.75 1 89.38 799 GLU A C 1
ATOM 6292 O O . GLU A 1 799 ? -5.277 23.609 14.695 1 89.38 799 GLU A O 1
ATOM 6297 N N . ARG A 1 800 ? -3.373 23.266 13.75 1 91.25 800 ARG A N 1
ATOM 6298 C CA . ARG A 1 800 ? -2.58 23.812 14.844 1 91.25 800 ARG A CA 1
ATOM 6299 C C . ARG A 1 800 ? -2.869 23.078 16.156 1 91.25 800 ARG A C 1
ATOM 6301 O O . ARG A 1 800 ? -2.941 23.703 17.219 1 91.25 800 ARG A O 1
ATOM 6308 N N . GLY A 1 801 ? -3.191 21.875 16.031 1 87.94 801 GLY A N 1
ATOM 6309 C CA . GLY A 1 801 ? -3.498 21.062 17.203 1 87.94 801 GLY A CA 1
ATOM 6310 C C . GLY A 1 801 ? -4.949 21.172 17.641 1 87.94 801 GLY A C 1
ATOM 6311 O O . GLY A 1 801 ? -5.371 20.5 18.578 1 87.94 801 GLY A O 1
ATOM 6312 N N . ILE A 1 802 ? -5.715 21.969 16.969 1 91.31 802 ILE A N 1
ATOM 6313 C CA . ILE A 1 802 ? -7.113 22.188 17.312 1 91.31 802 ILE A CA 1
ATOM 6314 C C . ILE A 1 802 ? -8.008 21.375 16.391 1 91.31 802 ILE A C 1
ATOM 6316 O O . ILE A 1 802 ? -7.945 21.516 15.164 1 91.31 802 ILE A O 1
ATOM 6320 N N . PRO A 1 803 ? -8.836 20.547 16.922 1 87.38 803 PRO A N 1
ATOM 6321 C CA . PRO A 1 803 ? -9.812 19.891 16.047 1 87.38 803 PRO A CA 1
ATOM 6322 C C . PRO A 1 803 ? -10.828 20.859 15.461 1 87.38 803 PRO A C 1
ATOM 6324 O O . PRO A 1 803 ? -11.43 21.656 16.188 1 87.38 803 PRO A O 1
ATOM 6327 N N . CYS A 1 804 ? -11 20.828 14.172 1 90.94 804 CYS A N 1
ATOM 6328 C CA . CYS A 1 804 ? -11.852 21.781 13.469 1 90.94 804 CYS A CA 1
ATOM 6329 C C . CYS A 1 804 ? -12.875 21.062 12.602 1 90.94 804 CYS A C 1
ATOM 6331 O O . CYS A 1 804 ? -12.578 20.031 12.008 1 90.94 804 CYS A O 1
ATOM 6333 N N . ASP A 1 805 ? -14.07 21.609 12.578 1 88.56 805 ASP A N 1
ATOM 6334 C CA . ASP A 1 805 ? -15.055 21.25 11.562 1 88.56 805 ASP A CA 1
ATOM 6335 C C . ASP A 1 805 ? -14.812 22.031 10.273 1 88.56 805 ASP A C 1
ATOM 6337 O O . ASP A 1 805 ? -14.625 23.25 10.297 1 88.56 805 ASP A O 1
ATOM 6341 N N . VAL A 1 806 ? -14.781 21.391 9.148 1 87.06 806 VAL A N 1
ATOM 6342 C CA . VAL A 1 806 ? -14.406 22.016 7.891 1 87.06 806 VAL A CA 1
ATOM 6343 C C . VAL A 1 806 ? -15.641 22.172 6.996 1 87.06 806 VAL A C 1
ATOM 6345 O O . VAL A 1 806 ? -16.391 21.203 6.805 1 87.06 806 VAL A O 1
ATOM 6348 N N . PHE A 1 807 ? -15.875 23.359 6.539 1 87.94 807 PHE A N 1
ATOM 6349 C CA . PHE A 1 807 ? -16.953 23.672 5.605 1 87.94 807 PHE A CA 1
ATOM 6350 C C . PHE A 1 807 ? -16.391 24.219 4.297 1 87.94 807 PHE A C 1
ATOM 6352 O O . PHE A 1 807 ? -15.367 24.906 4.293 1 87.94 807 PHE A O 1
ATOM 6359 N N . GLU A 1 808 ? -17.016 23.891 3.174 1 85.94 808 GLU A N 1
ATOM 6360 C CA . GLU A 1 808 ? -16.578 24.344 1.858 1 85.94 808 GLU A CA 1
ATOM 6361 C C . GLU A 1 808 ? -17.672 25.125 1.138 1 85.94 808 GLU A C 1
ATOM 6363 O O . GLU A 1 808 ? -18.844 24.734 1.194 1 85.94 808 GLU A O 1
ATOM 6368 N N . ALA A 1 809 ? -17.297 26.219 0.583 1 84.62 809 ALA A N 1
ATOM 6369 C CA . ALA A 1 809 ? -18.203 27.031 -0.23 1 84.62 809 ALA A CA 1
ATOM 6370 C C . ALA A 1 809 ? -17.594 27.328 -1.599 1 84.62 809 ALA A C 1
ATOM 6372 O O . ALA A 1 809 ? -16.391 27.547 -1.715 1 84.62 809 ALA A O 1
ATOM 6373 N N . ARG A 1 810 ? -18.469 27.25 -2.6 1 81.06 810 ARG A N 1
ATOM 6374 C CA . ARG A 1 810 ? -18.094 27.609 -3.961 1 81.06 810 ARG A CA 1
ATOM 6375 C C . ARG A 1 810 ? -18.656 28.969 -4.344 1 81.06 810 ARG A C 1
ATOM 6377 O O . ARG A 1 810 ? -19.844 29.219 -4.18 1 81.06 810 ARG A O 1
ATOM 6384 N N . LYS A 1 811 ? -17.703 29.844 -4.703 1 79.19 811 LYS A N 1
ATOM 6385 C CA . LYS A 1 811 ? -18.156 31.172 -5.121 1 79.19 811 LYS A CA 1
ATOM 6386 C C . LYS A 1 811 ? -17.703 31.469 -6.547 1 79.19 811 LYS A C 1
ATOM 6388 O O . LYS A 1 811 ? -16.594 31.094 -6.953 1 79.19 811 LYS A O 1
ATOM 6393 N N . THR A 1 812 ? -18.5 32.156 -7.336 1 73 812 THR A N 1
ATOM 6394 C CA . THR A 1 812 ? -18.188 32.469 -8.719 1 73 812 THR A CA 1
ATOM 6395 C C . THR A 1 812 ? -17.875 33.969 -8.859 1 73 812 THR A C 1
ATOM 6397 O O . THR A 1 812 ? -17.359 34.406 -9.891 1 73 812 THR A O 1
ATOM 6400 N N . ASP A 1 813 ? -18.188 34.844 -7.84 1 68.5 813 ASP A N 1
ATOM 6401 C CA . ASP A 1 813 ? -18.031 36.281 -7.957 1 68.5 813 ASP A CA 1
ATOM 6402 C C . ASP A 1 813 ? -16.906 36.812 -7.074 1 68.5 813 ASP A C 1
ATOM 6404 O O . ASP A 1 813 ? -16.875 37.969 -6.707 1 68.5 813 ASP A O 1
ATOM 6408 N N . TYR A 1 814 ? -15.961 35.875 -6.738 1 71.44 814 TYR A N 1
ATOM 6409 C CA . TYR A 1 814 ? -14.867 36.312 -5.879 1 71.44 814 TYR A CA 1
ATOM 6410 C C . TYR A 1 814 ? -13.797 37.031 -6.684 1 71.44 814 TYR A C 1
ATOM 6412 O O . TYR A 1 814 ? -13.383 36.562 -7.746 1 71.44 814 TYR A O 1
ATOM 6420 N N . GLN A 1 815 ? -13.555 38.344 -6.293 1 62.22 815 GLN A N 1
ATOM 6421 C CA . GLN A 1 815 ? -12.469 39.125 -6.887 1 62.22 815 GLN A CA 1
ATOM 6422 C C . GLN A 1 815 ? -11.289 39.25 -5.926 1 62.22 815 GLN A C 1
ATOM 6424 O O . GLN A 1 815 ? -11.43 39.781 -4.824 1 62.22 815 GLN A O 1
ATOM 6429 N N . ASP A 1 816 ? -10.195 38.5 -6.316 1 57.62 816 ASP A N 1
ATOM 6430 C CA . ASP A 1 816 ? -8.992 38.656 -5.508 1 57.62 816 ASP A CA 1
ATOM 6431 C C . ASP A 1 816 ? -8.422 40.062 -5.598 1 57.62 816 ASP A C 1
ATOM 6433 O O . ASP A 1 816 ? -8 40.5 -6.668 1 57.62 816 ASP A O 1
ATOM 6437 N N . ARG A 1 817 ? -8.711 40.875 -4.641 1 52.22 817 ARG A N 1
ATOM 6438 C CA . ARG A 1 817 ? -8.273 42.25 -4.691 1 52.22 817 ARG A CA 1
ATOM 6439 C C . ARG A 1 817 ? -6.758 42.344 -4.797 1 52.22 817 ARG A C 1
ATOM 6441 O O . ARG A 1 817 ? -6.215 43.406 -5.09 1 52.22 817 ARG A O 1
ATOM 6448 N N . LEU A 1 818 ? -6.117 41.344 -4.316 1 47.31 818 LEU A N 1
ATOM 6449 C CA . LEU A 1 818 ? -4.672 41.406 -4.484 1 47.31 818 LEU A CA 1
ATOM 6450 C C . LEU A 1 818 ? -4.273 41.094 -5.922 1 47.31 818 LEU A C 1
ATOM 6452 O O . LEU A 1 818 ? -3.15 41.406 -6.336 1 47.31 818 LEU A O 1
ATOM 6456 N N . SER A 1 819 ? -5.074 40.312 -6.555 1 45.81 819 SER A N 1
ATOM 6457 C CA . SER A 1 819 ? -4.766 40.031 -7.949 1 45.81 819 SER A CA 1
ATOM 6458 C C . SER A 1 819 ? -5.461 41 -8.891 1 45.81 819 SER A C 1
ATOM 6460 O O . SER A 1 819 ? -6.605 41.406 -8.648 1 45.81 819 SER A O 1
ATOM 6462 N N . THR A 1 820 ? -4.75 41.969 -9.344 1 39.19 820 THR A N 1
ATOM 6463 C CA . THR A 1 820 ? -5.25 42.938 -10.328 1 39.19 820 THR A CA 1
ATOM 6464 C C . THR A 1 820 ? -6.164 42.219 -11.336 1 39.19 820 THR A C 1
ATOM 6466 O O . THR A 1 820 ? -6.625 42.844 -12.289 1 39.19 820 THR A O 1
ATOM 6469 N N . SER A 1 821 ? -6.188 40.969 -11.383 1 40.78 821 SER A N 1
ATOM 6470 C CA . SER A 1 821 ? -6.84 40.406 -12.562 1 40.78 821 SER A CA 1
ATOM 6471 C C . SER A 1 821 ? -8.359 40.5 -12.453 1 40.78 821 SER A C 1
ATOM 6473 O O . SER A 1 821 ? -8.906 40.531 -11.352 1 40.78 821 SER A O 1
ATOM 6475 N N . ASN A 1 822 ? -9.125 40.969 -13.508 1 40.25 822 ASN A N 1
ATOM 6476 C CA . ASN A 1 822 ? -10.539 41.125 -13.852 1 40.25 822 ASN A CA 1
ATOM 6477 C C . ASN A 1 822 ? -11.383 40 -13.266 1 40.25 822 ASN A C 1
ATOM 6479 O O . ASN A 1 822 ? -10.875 38.906 -12.992 1 40.25 822 ASN A O 1
ATOM 6483 N N . GLN A 1 823 ? -12.664 40.344 -12.852 1 44.94 823 GLN A N 1
ATOM 6484 C CA . GLN A 1 823 ? -13.812 39.5 -12.484 1 44.94 823 GLN A CA 1
ATOM 6485 C C . GLN A 1 823 ? -13.805 38.188 -13.242 1 44.94 823 GLN A C 1
ATOM 6487 O O . GLN A 1 823 ? -13.844 38.156 -14.477 1 44.94 823 GLN A O 1
ATOM 6492 N N . THR A 1 824 ? -12.992 37.312 -12.922 1 45.66 824 THR A N 1
ATOM 6493 C CA . THR A 1 824 ? -13.141 36.125 -13.75 1 45.66 824 THR A CA 1
ATOM 6494 C C . THR A 1 824 ? -14.352 35.312 -13.312 1 45.66 824 THR A C 1
ATOM 6496 O O . THR A 1 824 ? -14.695 35.281 -12.125 1 45.66 824 THR A O 1
ATOM 6499 N N . ASN A 1 825 ? -15.281 35.094 -14.125 1 49.22 825 ASN A N 1
ATOM 6500 C CA . ASN A 1 825 ? -16.438 34.188 -14.062 1 49.22 825 ASN A CA 1
ATOM 6501 C C . ASN A 1 825 ? -16.062 32.844 -13.469 1 49.22 825 ASN A C 1
ATOM 6503 O O . ASN A 1 825 ? -16.859 31.922 -13.461 1 49.22 825 ASN A O 1
ATOM 6507 N N . GLN A 1 826 ? -14.828 32.625 -13.07 1 59.25 826 GLN A N 1
ATOM 6508 C CA . GLN A 1 826 ? -14.578 31.234 -12.758 1 59.25 826 GLN A CA 1
ATOM 6509 C C . GLN A 1 826 ? -14.672 30.969 -11.258 1 59.25 826 GLN A C 1
ATOM 6511 O O . GLN A 1 826 ? -14.703 31.906 -10.461 1 59.25 826 GLN A O 1
ATOM 6516 N N . ILE A 1 827 ? -14.719 29.625 -10.773 1 71.62 827 ILE A N 1
ATOM 6517 C CA . ILE A 1 827 ? -15.133 29.031 -9.508 1 71.62 827 ILE A CA 1
ATOM 6518 C C . ILE A 1 827 ? -14 29.125 -8.492 1 71.62 827 ILE A C 1
ATOM 6520 O O . ILE A 1 827 ? -12.867 28.734 -8.781 1 71.62 827 ILE A O 1
ATOM 6524 N N . THR A 1 828 ? -14.195 29.984 -7.359 1 81 828 THR A N 1
ATOM 6525 C CA . THR A 1 828 ? -13.305 30.016 -6.199 1 81 828 THR A CA 1
ATOM 6526 C C . THR A 1 828 ? -13.883 29.188 -5.055 1 81 828 THR A C 1
ATOM 6528 O O . THR A 1 828 ? -15.078 29.266 -4.766 1 81 828 THR A O 1
ATOM 6531 N N . ILE A 1 829 ? -12.938 28.359 -4.52 1 84.88 829 ILE A N 1
ATOM 6532 C CA . ILE A 1 829 ? -13.367 27.5 -3.422 1 84.88 829 ILE A CA 1
ATOM 6533 C C . ILE A 1 829 ? -12.875 28.062 -2.094 1 84.88 829 ILE A C 1
ATOM 6535 O O . ILE A 1 829 ? -11.703 28.438 -1.971 1 84.88 829 ILE A O 1
ATOM 6539 N N . PHE A 1 830 ? -13.781 28.156 -1.136 1 88.5 830 PHE A N 1
ATOM 6540 C CA . PHE A 1 830 ? -13.477 28.578 0.227 1 88.5 830 PHE A CA 1
ATOM 6541 C C . PHE A 1 830 ? -13.609 27.406 1.196 1 88.5 830 PHE A C 1
ATOM 6543 O O . PHE A 1 830 ? -14.617 26.703 1.183 1 88.5 830 PHE A O 1
ATOM 6550 N N . LYS A 1 831 ? -12.602 27.156 1.92 1 90 831 LYS A N 1
ATOM 6551 C CA . LYS A 1 831 ? -12.664 26.172 3.002 1 90 831 LYS A CA 1
ATOM 6552 C C . LYS A 1 831 ? -12.547 26.859 4.363 1 90 831 LYS A C 1
ATOM 6554 O O . LYS A 1 831 ? -11.562 27.547 4.641 1 90 831 LYS A O 1
ATOM 6559 N N . TYR A 1 832 ? -13.555 26.703 5.156 1 92.56 832 TYR A N 1
ATOM 6560 C CA . TYR A 1 832 ? -13.625 27.297 6.484 1 92.56 832 TYR A CA 1
ATOM 6561 C C . TYR A 1 832 ? -13.383 26.25 7.566 1 92.56 832 TYR A C 1
ATOM 6563 O O . TYR A 1 832 ? -14.016 25.188 7.566 1 92.56 832 TYR A O 1
ATOM 6571 N N . TYR A 1 833 ? -12.477 26.547 8.461 1 93.19 833 TYR A N 1
ATOM 6572 C CA . TYR A 1 833 ? -12.203 25.672 9.602 1 93.19 833 TYR A CA 1
ATOM 6573 C C . TYR A 1 833 ? -12.688 26.312 10.898 1 93.19 833 TYR A C 1
ATOM 6575 O O . TYR A 1 833 ? -12.219 27.375 11.289 1 93.19 833 TYR A O 1
ATOM 6583 N N . PHE A 1 834 ? -13.648 25.672 11.531 1 93.88 834 PHE A N 1
ATOM 6584 C CA . PHE A 1 834 ? -14.164 26.141 12.812 1 93.88 834 PHE A CA 1
ATOM 6585 C C . PHE A 1 834 ? -13.789 25.172 13.93 1 93.88 834 PHE A C 1
ATOM 6587 O O . PHE A 1 834 ? -13.875 23.953 13.766 1 93.88 834 PHE A O 1
ATOM 6594 N N . GLN A 1 835 ? -13.336 25.734 15.047 1 93.5 835 GLN A N 1
ATOM 6595 C CA . GLN A 1 835 ? -13.07 24.906 16.219 1 93.5 835 GLN A CA 1
ATOM 6596 C C . GLN A 1 835 ? -14.305 24.109 16.625 1 93.5 835 GLN A C 1
ATOM 6598 O O . GLN A 1 835 ? -15.422 24.625 16.594 1 93.5 835 GLN A O 1
ATOM 6603 N N . THR A 1 836 ? -14.055 22.906 17 1 88 836 THR A N 1
ATOM 6604 C CA . THR A 1 836 ? -15.164 22.047 17.391 1 88 836 THR A CA 1
ATOM 6605 C C . THR A 1 836 ? -15.797 22.562 18.688 1 88 836 THR A C 1
ATOM 6607 O O . THR A 1 836 ? -15.117 23.156 19.531 1 88 836 THR A O 1
ATOM 6610 N N . ASP A 1 837 ? -17.047 22.219 18.953 1 85.75 837 ASP A N 1
ATOM 6611 C CA . ASP A 1 837 ? -17.891 22.844 19.953 1 85.75 837 ASP A CA 1
ATOM 6612 C C . ASP A 1 837 ? -17.5 22.422 21.359 1 85.75 837 ASP A C 1
ATOM 6614 O O . ASP A 1 837 ? -17.781 23.109 22.344 1 85.75 837 ASP A O 1
ATOM 6618 N N . ASN A 1 838 ? -16.812 21.359 21.5 1 83.5 838 ASN A N 1
ATOM 6619 C CA . ASN A 1 838 ? -16.484 20.891 22.844 1 83.5 838 ASN A CA 1
ATOM 6620 C C . ASN A 1 838 ? -15.172 21.484 23.344 1 83.5 838 ASN A C 1
ATOM 6622 O O . ASN A 1 838 ? -14.758 21.219 24.469 1 83.5 838 ASN A O 1
ATOM 6626 N N . TRP A 1 839 ? -14.516 22.297 22.625 1 89.19 839 TRP A N 1
ATOM 6627 C CA . TRP A 1 839 ? -13.273 22.938 23.031 1 89.19 839 TRP A CA 1
ATOM 6628 C C . TRP A 1 839 ? -13.523 24.359 23.5 1 89.19 839 TRP A C 1
ATOM 6630 O O . TRP A 1 839 ? -14.484 25 23.078 1 89.19 839 TRP A O 1
ATOM 6640 N N . LYS A 1 840 ? -12.648 24.828 24.375 1 90.31 840 LYS A N 1
ATOM 6641 C CA . LYS A 1 840 ? -12.703 26.188 24.906 1 90.31 840 LYS A CA 1
ATOM 6642 C C . LYS A 1 840 ? -11.531 27.031 24.406 1 90.31 840 LYS A C 1
ATOM 6644 O O . LYS A 1 840 ? -10.398 26.547 24.344 1 90.31 840 LYS A O 1
ATOM 6649 N N . TYR A 1 841 ? -11.852 28.234 24.016 1 92.62 841 TYR A N 1
ATOM 6650 C CA . TYR A 1 841 ? -10.836 29.172 23.547 1 92.62 841 TYR A CA 1
ATOM 6651 C C . TYR A 1 841 ? -10.766 30.391 24.453 1 92.62 841 TYR A C 1
ATOM 6653 O O . TYR A 1 841 ? -11.758 31.109 24.609 1 92.62 841 TYR A O 1
ATOM 6661 N N . TYR A 1 842 ? -9.609 30.609 25.094 1 90.81 842 TYR A N 1
ATOM 6662 C CA . TYR A 1 842 ? -9.367 31.766 25.953 1 90.81 842 TYR A CA 1
ATOM 6663 C C . TYR A 1 842 ? -8.531 32.812 25.234 1 90.81 842 TYR A C 1
ATOM 6665 O O . TYR A 1 842 ? -7.305 32.688 25.141 1 90.81 842 TYR A O 1
ATOM 6673 N N . SER A 1 843 ? -9.227 33.812 24.688 1 90 843 SER A N 1
ATOM 6674 C CA . SER A 1 843 ? -8.516 34.969 24.156 1 90 843 SER A CA 1
ATOM 6675 C C . SER A 1 843 ? -7.895 35.781 25.281 1 90 843 SER A C 1
ATOM 6677 O O . SER A 1 843 ? -8.445 35.875 26.375 1 90 843 SER A O 1
ATOM 6679 N N . ALA A 1 844 ? -6.855 36.438 25 1 85.25 844 ALA A N 1
ATOM 6680 C CA . ALA A 1 844 ? -6.105 37.125 26.047 1 85.25 844 ALA A CA 1
ATOM 6681 C C . ALA A 1 844 ? -6.926 38.281 26.625 1 85.25 844 ALA A C 1
ATOM 6683 O O . ALA A 1 844 ? -6.961 38.469 27.844 1 85.25 844 ALA A O 1
ATOM 6684 N N . GLU A 1 845 ? -7.566 39.031 25.812 1 80.38 845 GLU A N 1
ATOM 6685 C CA . GLU A 1 845 ? -8.219 40.25 26.266 1 80.38 845 GLU A CA 1
ATOM 6686 C C . GLU A 1 845 ? -9.703 40.031 26.531 1 80.38 845 GLU A C 1
ATOM 6688 O O . GLU A 1 845 ? -10.383 40.906 27.047 1 80.38 845 GLU A O 1
ATOM 6693 N N . ALA A 1 846 ? -10.148 38.844 26.297 1 81.5 846 ALA A N 1
ATOM 6694 C CA . ALA A 1 846 ? -11.578 38.594 26.453 1 81.5 846 ALA A CA 1
ATOM 6695 C C . ALA A 1 846 ? -11.914 38.281 27.906 1 81.5 846 ALA A C 1
ATOM 6697 O O . ALA A 1 846 ? -11.039 37.844 28.672 1 81.5 846 ALA A O 1
ATOM 6698 N N . THR A 1 847 ? -13.062 38.531 28.234 1 77 847 THR A N 1
ATOM 6699 C CA . THR A 1 847 ? -13.523 38.156 29.562 1 77 847 THR A CA 1
ATOM 6700 C C . THR A 1 847 ? -14.289 36.844 29.531 1 77 847 THR A C 1
ATOM 6702 O O . THR A 1 847 ? -14.438 36.156 30.562 1 77 847 THR A O 1
ATOM 6705 N N . ASP A 1 848 ? -14.766 36.562 28.422 1 81.06 848 ASP A N 1
ATOM 6706 C CA . ASP A 1 848 ? -15.531 35.312 28.281 1 81.06 848 ASP A CA 1
ATOM 6707 C C . ASP A 1 848 ? -14.789 34.312 27.406 1 81.06 848 ASP A C 1
ATOM 6709 O O . ASP A 1 848 ? -13.883 34.688 26.656 1 81.06 848 ASP A O 1
ATOM 6713 N N . VAL A 1 849 ? -15.234 33.031 27.578 1 87.38 849 VAL A N 1
ATOM 6714 C CA . VAL A 1 849 ? -14.695 31.953 26.766 1 87.38 849 VAL A CA 1
ATOM 6715 C C . VAL A 1 849 ? -15.445 31.859 25.438 1 87.38 849 VAL A C 1
ATOM 6717 O O . VAL A 1 849 ? -16.672 32 25.406 1 87.38 849 VAL A O 1
ATOM 6720 N N . THR A 1 850 ? -14.719 31.828 24.359 1 87.88 850 THR A N 1
ATOM 6721 C CA . THR A 1 850 ? -15.352 31.672 23.062 1 87.88 850 THR A CA 1
ATOM 6722 C C . THR A 1 850 ? -15.344 30.219 22.625 1 87.88 850 THR A C 1
ATOM 6724 O O . THR A 1 850 ? -14.445 29.453 22.984 1 87.88 850 THR A O 1
ATOM 6727 N N . LYS A 1 851 ? -16.406 29.812 21.875 1 88.69 851 LYS A N 1
ATOM 6728 C CA . LYS A 1 851 ? -16.547 28.469 21.312 1 88.69 851 LYS A CA 1
ATOM 6729 C C . LYS A 1 851 ? -16.812 28.516 19.812 1 88.69 851 LYS A C 1
ATOM 6731 O O . LYS A 1 851 ? -17.328 29.516 19.297 1 88.69 851 LYS A O 1
ATOM 6736 N N . SER A 1 852 ? -16.453 27.484 19.047 1 90.44 852 SER A N 1
ATOM 6737 C CA . SER A 1 852 ? -16.734 27.281 17.625 1 90.44 852 SER A CA 1
ATOM 6738 C C . SER A 1 852 ? -16.25 28.469 16.797 1 90.44 852 SER A C 1
ATOM 6740 O O . SER A 1 852 ? -16.938 28.906 15.875 1 90.44 852 SER A O 1
ATOM 6742 N N . GLN A 1 853 ? -15.109 29.062 17.203 1 92.25 853 GLN A N 1
ATOM 6743 C CA . GLN A 1 853 ? -14.57 30.203 16.469 1 92.25 853 GLN A CA 1
ATOM 6744 C C . GLN A 1 853 ? -13.844 29.75 15.211 1 92.25 853 GLN A C 1
ATOM 6746 O O . GLN A 1 853 ? -13.445 28.594 15.094 1 92.25 853 GLN A O 1
ATOM 6751 N N . MET A 1 854 ? -13.734 30.625 14.273 1 93.5 854 MET A N 1
ATOM 6752 C CA . MET A 1 854 ? -12.984 30.328 13.055 1 93.5 854 MET A CA 1
ATOM 6753 C C . MET A 1 854 ? -11.492 30.234 13.344 1 93.5 854 MET A C 1
ATOM 6755 O O . MET A 1 854 ? -10.945 31.094 14.055 1 93.5 854 MET A O 1
ATOM 6759 N N . VAL A 1 855 ? -10.844 29.266 12.859 1 95.38 855 VAL A N 1
ATOM 6760 C CA . VAL A 1 855 ? -9.438 29.016 13.125 1 95.38 855 VAL A CA 1
ATOM 6761 C C . VAL A 1 855 ? -8.625 29.25 11.852 1 95.38 855 VAL A C 1
ATOM 6763 O O . VAL A 1 855 ? -7.473 29.688 11.914 1 95.38 855 VAL A O 1
ATOM 6766 N N . ARG A 1 856 ? -9.242 28.953 10.727 1 95.31 856 ARG A N 1
ATOM 6767 C CA . ARG A 1 856 ? -8.508 28.984 9.469 1 95.31 856 ARG A CA 1
ATOM 6768 C C . ARG A 1 856 ? -9.453 29.156 8.289 1 95.31 856 ARG A C 1
ATOM 6770 O O . ARG A 1 856 ? -10.617 28.734 8.352 1 95.31 856 ARG A O 1
ATOM 6777 N N . LEU A 1 857 ? -9.008 29.812 7.242 1 93.75 857 LEU A N 1
ATOM 6778 C CA . LEU A 1 857 ? -9.68 29.953 5.957 1 93.75 857 LEU A CA 1
ATOM 6779 C C . LEU A 1 857 ? -8.711 29.719 4.805 1 93.75 857 LEU A C 1
ATOM 6781 O O . LEU A 1 857 ? -7.633 30.312 4.766 1 93.75 857 LEU A O 1
ATOM 6785 N N . ASP A 1 858 ? -9.016 28.797 3.98 1 90.31 858 ASP A N 1
ATOM 6786 C CA . ASP A 1 858 ? -8.258 28.562 2.754 1 90.31 858 ASP A CA 1
ATOM 6787 C C . ASP A 1 858 ? -9.047 29.016 1.528 1 90.31 858 ASP A C 1
ATOM 6789 O O . ASP A 1 858 ? -10.258 28.797 1.448 1 90.31 858 ASP A O 1
ATOM 6793 N N . ILE A 1 859 ? -8.414 29.703 0.638 1 87.75 859 ILE A N 1
ATOM 6794 C CA . ILE A 1 859 ? -9.016 30.141 -0.616 1 87.75 859 ILE A CA 1
ATOM 6795 C C . ILE A 1 859 ? -8.242 29.547 -1.794 1 87.75 859 ILE A C 1
ATOM 6797 O O . ILE A 1 859 ? -7.031 29.75 -1.909 1 87.75 859 ILE A O 1
ATOM 6801 N N . GLU A 1 860 ? -8.977 28.797 -2.518 1 84.44 860 GLU A N 1
ATOM 6802 C CA . GLU A 1 860 ? -8.438 28.188 -3.73 1 84.44 860 GLU A CA 1
ATOM 6803 C C . GLU A 1 860 ? -9.102 28.75 -4.98 1 84.44 860 GLU A C 1
ATOM 6805 O O . GLU A 1 860 ? -10.32 28.625 -5.152 1 84.44 860 GLU A O 1
ATOM 6810 N N . ASP A 1 861 ? -8.312 29.359 -5.789 1 78.19 861 ASP A N 1
ATOM 6811 C CA . ASP A 1 861 ? -8.875 29.906 -7.02 1 78.19 861 ASP A CA 1
ATOM 6812 C C . ASP A 1 861 ? -8.461 29.078 -8.234 1 78.19 861 ASP A C 1
ATOM 6814 O O . ASP A 1 861 ? -7.273 28.984 -8.555 1 78.19 861 ASP A O 1
ATOM 6818 N N . ARG A 1 862 ? -9.359 28.5 -8.898 1 74.25 862 ARG A N 1
ATOM 6819 C CA . ARG A 1 862 ? -9.102 27.578 -10.008 1 74.25 862 ARG A CA 1
ATOM 6820 C C . ARG A 1 862 ? -8.727 28.359 -11.266 1 74.25 862 ARG A C 1
ATOM 6822 O O . ARG A 1 862 ? -8.039 27.828 -12.141 1 74.25 862 ARG A O 1
ATOM 6829 N N . THR A 1 863 ? -9.164 29.578 -11.352 1 70.38 863 THR A N 1
ATOM 6830 C CA . THR A 1 863 ? -8.906 30.375 -12.539 1 70.38 863 THR A CA 1
ATOM 6831 C C . THR A 1 863 ? -7.477 30.906 -12.531 1 70.38 863 THR A C 1
ATOM 6833 O O . THR A 1 863 ? -6.75 30.766 -13.516 1 70.38 863 THR A O 1
ATOM 6836 N N . THR A 1 864 ? -7.152 31.453 -11.406 1 72.94 864 THR A N 1
ATOM 6837 C CA . THR A 1 864 ? -5.809 32 -11.297 1 72.94 864 THR A CA 1
ATOM 6838 C C . THR A 1 864 ? -4.82 30.953 -10.82 1 72.94 864 THR A C 1
ATOM 6840 O O . THR A 1 864 ? -3.605 31.156 -10.891 1 72.94 864 THR A O 1
ATOM 6843 N N . HIS A 1 865 ? -5.363 29.766 -10.375 1 76.19 865 HIS A N 1
ATOM 6844 C CA . HIS A 1 865 ? -4.551 28.688 -9.828 1 76.19 865 HIS A CA 1
ATOM 6845 C C . HIS A 1 865 ? -3.711 29.172 -8.648 1 76.19 865 HIS A C 1
ATOM 6847 O O . HIS A 1 865 ? -2.5 28.938 -8.609 1 76.19 865 HIS A O 1
ATOM 6853 N N . SER A 1 866 ? -4.332 29.984 -7.797 1 78.62 866 SER A N 1
ATOM 6854 C CA . SER A 1 866 ? -3.684 30.5 -6.598 1 78.62 866 SER A CA 1
ATOM 6855 C C . SER A 1 866 ? -4.277 29.875 -5.336 1 78.62 866 SER A C 1
ATOM 6857 O O . SER A 1 866 ? -5.43 29.438 -5.336 1 78.62 866 SER A O 1
ATOM 6859 N N . PHE A 1 867 ? -3.418 29.812 -4.383 1 85.88 867 PHE A N 1
ATOM 6860 C CA . PHE A 1 867 ? -3.793 29.281 -3.078 1 85.88 867 PHE A CA 1
ATOM 6861 C C . PHE A 1 867 ? -3.342 30.219 -1.963 1 85.88 867 PHE A C 1
ATOM 6863 O O . PHE A 1 867 ? -2.234 30.766 -2.008 1 85.88 867 PHE A O 1
ATOM 6870 N N . ARG A 1 868 ? -4.301 30.5 -1.021 1 88.75 868 ARG A N 1
ATOM 6871 C CA . ARG A 1 868 ? -4.004 31.312 0.148 1 88.75 868 ARG A CA 1
ATOM 6872 C C . ARG A 1 868 ? -4.543 30.672 1.421 1 88.75 868 ARG A C 1
ATOM 6874 O O . ARG A 1 868 ? -5.609 30.062 1.407 1 88.75 868 ARG A O 1
ATOM 6881 N N . THR A 1 869 ? -3.768 30.891 2.459 1 92 869 THR A N 1
ATOM 6882 C CA . THR A 1 869 ? -4.199 30.422 3.771 1 92 869 THR A CA 1
ATOM 6883 C C . THR A 1 869 ? -4.285 31.578 4.758 1 92 869 THR A C 1
ATOM 6885 O O . THR A 1 869 ? -3.367 32.406 4.848 1 92 869 THR A O 1
ATOM 6888 N N . TYR A 1 870 ? -5.406 31.656 5.426 1 93.62 870 TYR A N 1
ATOM 6889 C CA . TYR A 1 870 ? -5.621 32.594 6.512 1 93.62 870 TYR A CA 1
ATOM 6890 C C . TYR A 1 870 ? -5.746 31.891 7.848 1 93.62 870 TYR A C 1
ATOM 6892 O O . TYR A 1 870 ? -6.68 31.109 8.055 1 93.62 870 TYR A O 1
ATOM 6900 N N . SER A 1 871 ? -4.762 32.094 8.68 1 95.81 871 SER A N 1
ATOM 6901 C CA . SER A 1 871 ? -4.859 31.578 10.047 1 95.81 871 SER A CA 1
ATOM 6902 C C . SER A 1 871 ? -5.418 32.625 10.992 1 95.81 871 SER A C 1
ATOM 6904 O O . SER A 1 871 ? -4.871 33.719 11.102 1 95.81 871 SER A O 1
ATOM 6906 N N . ILE A 1 872 ? -6.48 32.312 11.594 1 95.19 872 ILE A N 1
ATOM 6907 C CA . ILE A 1 872 ? -7.176 33.281 12.453 1 95.19 872 ILE A CA 1
ATOM 6908 C C . ILE A 1 872 ? -6.859 32.969 13.914 1 95.19 872 ILE A C 1
ATOM 6910 O O . ILE A 1 872 ? -7.02 31.828 14.367 1 95.19 872 ILE A O 1
ATOM 6914 N N . PHE A 1 873 ? -6.379 33.969 14.578 1 95 873 PHE A N 1
ATOM 6915 C CA . PHE A 1 873 ? -5.996 33.844 15.977 1 95 873 PHE A CA 1
ATOM 6916 C C . PHE A 1 873 ? -6.773 34.812 16.844 1 95 873 PHE A C 1
ATOM 6918 O O . PHE A 1 873 ? -7.344 35.781 16.328 1 95 873 PHE A O 1
ATOM 6925 N N . ASP A 1 874 ? -6.793 34.594 18.156 1 94.12 874 ASP A N 1
ATOM 6926 C CA . ASP A 1 874 ? -7.242 35.5 19.203 1 94.12 874 ASP A CA 1
ATOM 6927 C C . ASP A 1 874 ? -8.656 36 18.922 1 94.12 874 ASP A C 1
ATOM 6929 O O . ASP A 1 874 ? -8.922 37.219 19.016 1 94.12 874 ASP A O 1
ATOM 6933 N N . PHE A 1 875 ? -9.469 35.125 18.516 1 91.31 875 PHE A N 1
ATOM 6934 C CA . PHE A 1 875 ? -10.852 35.5 18.25 1 91.31 875 PHE A CA 1
ATOM 6935 C C . PHE A 1 875 ? -11.586 35.875 19.531 1 91.31 875 PHE A C 1
ATOM 6937 O O . PHE A 1 875 ? -11.602 35.094 20.484 1 91.31 875 PHE A O 1
ATOM 6944 N N . ASN A 1 876 ? -12.07 37.094 19.578 1 89.31 876 ASN A N 1
ATOM 6945 C CA . ASN A 1 876 ? -12.805 37.656 20.703 1 89.31 876 ASN A CA 1
ATOM 6946 C C . ASN A 1 876 ? -14.133 38.25 20.25 1 89.31 876 ASN A C 1
ATOM 6948 O O . ASN A 1 876 ? -14.195 38.969 19.25 1 89.31 876 ASN A O 1
ATOM 6952 N N . ASP A 1 877 ? -15.234 37.906 20.953 1 86.69 877 ASP A N 1
ATOM 6953 C CA . ASP A 1 877 ? -16.547 38.375 20.516 1 86.69 877 ASP A CA 1
ATOM 6954 C C . ASP A 1 877 ? -17.078 39.469 21.438 1 86.69 877 ASP A C 1
ATOM 6956 O O . ASP A 1 877 ? -18.281 39.625 21.609 1 86.69 877 ASP A O 1
ATOM 6960 N N . GLU A 1 878 ? -16.203 40.25 22 1 80.31 878 GLU A N 1
ATOM 6961 C CA . GLU A 1 878 ? -16.609 41.344 22.891 1 80.31 878 GLU A CA 1
ATOM 6962 C C . GLU A 1 878 ? -16.453 42.688 22.203 1 80.31 878 GLU A C 1
ATOM 6964 O O . GLU A 1 878 ? -15.82 42.812 21.156 1 80.31 878 GLU A O 1
ATOM 6969 N N . HIS A 1 879 ? -17.109 43.719 22.859 1 75.25 879 HIS A N 1
ATOM 6970 C CA . HIS A 1 879 ? -17.047 45.094 22.359 1 75.25 879 HIS A CA 1
ATOM 6971 C C . HIS A 1 879 ? -15.766 45.781 22.797 1 75.25 879 HIS A C 1
ATOM 6973 O O . HIS A 1 879 ? -15.258 45.5 23.891 1 75.25 879 HIS A O 1
ATOM 6979 N N . TYR A 1 880 ? -15.297 46.562 21.906 1 76.94 880 TYR A N 1
ATOM 6980 C CA . TYR A 1 880 ? -14.25 47.5 22.297 1 76.94 880 TYR A CA 1
ATOM 6981 C C . TYR A 1 880 ? -14.82 48.906 22.469 1 76.94 880 TYR A C 1
ATOM 6983 O O . TYR A 1 880 ? -15.805 49.25 21.828 1 76.94 880 TYR A O 1
ATOM 6991 N N . ALA A 1 881 ? -14.133 49.594 23.297 1 71.12 881 ALA A N 1
ATOM 6992 C CA . ALA A 1 881 ? -14.578 50.938 23.578 1 71.12 881 ALA A CA 1
ATOM 6993 C C . ALA A 1 881 ? -14.406 51.844 22.359 1 71.12 881 ALA A C 1
ATOM 6995 O O . ALA A 1 881 ? -13.539 51.625 21.516 1 71.12 881 ALA A O 1
ATOM 6996 N N . TYR A 1 882 ? -15.297 52.844 22.234 1 73.25 882 TYR A N 1
ATOM 6997 C CA . TYR A 1 882 ? -15.242 53.812 21.109 1 73.25 882 TYR A CA 1
ATOM 6998 C C . TYR A 1 882 ? -13.875 54.469 21.031 1 73.25 882 TYR A C 1
ATOM 7000 O O . TYR A 1 882 ? -13.414 54.844 19.953 1 73.25 882 TYR A O 1
ATOM 7008 N N . SER A 1 883 ? -13.188 54.594 22.219 1 70.5 883 SER A N 1
ATOM 7009 C CA . SER A 1 883 ? -11.875 55.219 22.25 1 70.5 883 SER A CA 1
ATOM 7010 C C . SER A 1 883 ? -10.844 54.375 21.5 1 70.5 883 SER A C 1
ATOM 7012 O O . SER A 1 883 ? -9.797 54.906 21.094 1 70.5 883 SER A O 1
ATOM 7014 N N . PHE A 1 884 ? -11.289 53.219 21.375 1 80.56 884 PHE A N 1
ATOM 7015 C CA . PHE A 1 884 ? -10.414 52.344 20.625 1 80.56 884 PHE A CA 1
ATOM 7016 C C . PHE A 1 884 ? -10.383 52.719 19.141 1 80.56 884 PHE A C 1
ATOM 7018 O O . PHE A 1 884 ? -9.391 52.469 18.453 1 80.56 884 PHE A O 1
ATOM 7025 N N . TYR A 1 885 ? -11.453 53.25 18.672 1 87.06 885 TYR A N 1
ATOM 7026 C CA . TYR A 1 885 ? -11.531 53.75 17.312 1 87.06 885 TYR A CA 1
ATOM 7027 C C . TYR A 1 885 ? -11.141 55.25 17.25 1 87.06 885 TYR A C 1
ATOM 7029 O O . TYR A 1 885 ? -11.945 56.094 16.891 1 87.06 885 TYR A O 1
ATOM 7037 N N . ASP A 1 886 ? -9.883 55.5 17.578 1 85.5 886 ASP A N 1
ATOM 7038 C CA . ASP A 1 886 ? -9.391 56.875 17.75 1 85.5 886 ASP A CA 1
ATOM 7039 C C . ASP A 1 886 ? -9.062 57.5 16.391 1 85.5 886 ASP A C 1
ATOM 7041 O O . ASP A 1 886 ? -8.188 57 15.672 1 85.5 886 ASP A O 1
ATOM 7045 N N . THR A 1 887 ? -9.719 58.5 16.031 1 89.69 887 THR A N 1
ATOM 7046 C CA . THR A 1 887 ? -9.469 59.219 14.797 1 89.69 887 THR A CA 1
ATOM 7047 C C . THR A 1 887 ? -8.977 60.656 15.086 1 89.69 887 THR A C 1
ATOM 7049 O O . THR A 1 887 ? -8.984 61.5 14.203 1 89.69 887 THR A O 1
ATOM 7052 N N . SER A 1 888 ? -8.531 60.969 16.266 1 85.31 888 SER A N 1
ATOM 7053 C CA . SER A 1 888 ? -8.188 62.312 16.703 1 85.31 888 SER A CA 1
ATOM 7054 C C . SER A 1 888 ? -7.082 62.906 15.852 1 85.31 888 SER A C 1
ATOM 7056 O O . SER A 1 888 ? -7.09 64.125 15.57 1 85.31 888 SER A O 1
ATOM 7058 N N . VAL A 1 889 ? -6.238 62.094 15.391 1 84.5 889 VAL A N 1
ATOM 7059 C CA . VAL A 1 889 ? -5.07 62.562 14.648 1 84.5 889 VAL A CA 1
ATOM 7060 C C . VAL A 1 889 ? -5.504 63.125 13.305 1 84.5 889 VAL A C 1
ATOM 7062 O O . VAL A 1 889 ? -4.762 63.875 12.68 1 84.5 889 VAL A O 1
ATOM 7065 N N . CYS A 1 890 ? -6.684 62.812 12.891 1 90.25 890 CYS A N 1
ATOM 7066 C CA . CYS A 1 890 ? -7.16 63.25 11.586 1 90.25 890 CYS A CA 1
ATOM 7067 C C . CYS A 1 890 ? -7.711 64.688 11.648 1 90.25 890 CYS A C 1
ATOM 7069 O O . CYS A 1 890 ? -8.047 65.25 10.617 1 90.25 890 CYS A O 1
ATOM 7071 N N . PHE A 1 891 ? -7.789 65.312 12.797 1 87 891 PHE A N 1
ATOM 7072 C CA . PHE A 1 891 ? -8.352 66.625 12.984 1 87 891 PHE A CA 1
ATOM 7073 C C . PHE A 1 891 ? -7.297 67.562 13.508 1 87 891 PHE A C 1
ATOM 7075 O O . PHE A 1 891 ? -6.457 67.188 14.328 1 87 891 PHE A O 1
ATOM 7082 N N . GLU A 1 892 ? -7.441 68.812 13.062 1 78.62 892 GLU A N 1
ATOM 7083 C CA . GLU A 1 892 ? -6.504 69.875 13.492 1 78.62 892 GLU A CA 1
ATOM 7084 C C . GLU A 1 892 ? -6.762 70.25 14.938 1 78.62 892 GLU A C 1
ATOM 7086 O O . GLU A 1 892 ? -7.812 69.938 15.5 1 78.62 892 GLU A O 1
ATOM 7091 N N . ALA A 1 893 ? -5.875 70.938 15.5 1 72.88 893 ALA A N 1
ATOM 7092 C CA . ALA A 1 893 ? -5.926 71.312 16.906 1 72.88 893 ALA A CA 1
ATOM 7093 C C . ALA A 1 893 ? -7.172 72.125 17.219 1 72.88 893 ALA A C 1
ATOM 7095 O O . ALA A 1 893 ? -7.758 72 18.297 1 72.88 893 ALA A O 1
ATOM 7096 N N . ASP A 1 894 ? -7.566 73 16.234 1 76.31 894 ASP A N 1
ATOM 7097 C CA . ASP A 1 894 ? -8.719 73.875 16.438 1 76.31 894 ASP A CA 1
ATOM 7098 C C . ASP A 1 894 ? -10.031 73.125 16.297 1 76.31 894 ASP A C 1
ATOM 7100 O O . ASP A 1 894 ? -11.094 73.562 16.688 1 76.31 894 ASP A O 1
ATOM 7104 N N . GLN A 1 895 ? -9.852 72 15.914 1 85.06 895 GLN A N 1
ATOM 7105 C CA . GLN A 1 895 ? -11.031 71.125 15.758 1 85.06 895 GLN A CA 1
ATOM 7106 C C . GLN A 1 895 ? -11.117 70.062 16.875 1 85.06 895 GLN A C 1
ATOM 7108 O O . GLN A 1 895 ? -11.953 69.188 16.812 1 85.06 895 GLN A O 1
ATOM 7113 N N . ARG A 1 896 ? -10.258 70.188 17.703 1 86.88 896 ARG A N 1
ATOM 7114 C CA . ARG A 1 896 ? -10.258 69.312 18.875 1 86.88 896 ARG A CA 1
ATOM 7115 C C . ARG A 1 896 ? -10.5 70.125 20.141 1 86.88 896 ARG A C 1
ATOM 7117 O O . ARG A 1 896 ? -9.711 71 20.469 1 86.88 896 ARG A O 1
ATOM 7124 N N . LYS A 1 897 ? -11.609 69.812 20.766 1 85.75 897 LYS A N 1
ATOM 7125 C CA . LYS A 1 897 ? -11.914 70.5 22.016 1 85.75 897 LYS A CA 1
ATOM 7126 C C . LYS A 1 897 ? -11.953 69.562 23.188 1 85.75 897 LYS A C 1
ATOM 7128 O O . LYS A 1 897 ? -12.844 68.688 23.266 1 85.75 897 LYS A O 1
ATOM 7133 N N . SER A 1 898 ? -10.961 69.75 24.031 1 82.44 898 SER A N 1
ATOM 7134 C CA . SER A 1 898 ? -10.914 68.875 25.219 1 82.44 898 SER A CA 1
ATOM 7135 C C . SER A 1 898 ? -11.602 69.562 26.406 1 82.44 898 SER A C 1
ATOM 7137 O O . SER A 1 898 ? -11.492 70.75 26.594 1 82.44 898 SER A O 1
ATOM 7139 N N . PHE A 1 899 ? -12.414 68.812 27.062 1 82.12 899 PHE A N 1
ATOM 7140 C CA . PHE A 1 899 ? -13.109 69.312 28.234 1 82.12 899 PHE A CA 1
ATOM 7141 C C . PHE A 1 899 ? -13.328 68.25 29.281 1 82.12 899 PHE A C 1
ATOM 7143 O O . PHE A 1 899 ? -13.117 67.062 29 1 82.12 899 PHE A O 1
ATOM 7150 N N . ALA A 1 900 ? -13.664 68.625 30.469 1 85.12 900 ALA A N 1
ATOM 7151 C CA . ALA A 1 900 ? -13.938 67.75 31.578 1 85.12 900 ALA A CA 1
ATOM 7152 C C . ALA A 1 900 ? -15.359 67.938 32.094 1 85.12 900 ALA A C 1
ATOM 7154 O O . ALA A 1 900 ? -15.852 69.062 32.219 1 85.12 900 ALA A O 1
ATOM 7155 N N . ILE A 1 901 ? -16.062 66.875 32.219 1 86.38 901 ILE A N 1
ATOM 7156 C CA . ILE A 1 901 ? -17.328 66.875 32.938 1 86.38 901 ILE A CA 1
ATOM 7157 C C . ILE A 1 901 ? -17.094 66.438 34.406 1 86.38 901 ILE A C 1
ATOM 7159 O O . ILE A 1 901 ? -16.547 65.375 34.625 1 86.38 901 ILE A O 1
ATOM 7163 N N . VAL A 1 902 ? -17.5 67.312 35.25 1 84.25 902 VAL A N 1
ATOM 7164 C CA . VAL A 1 902 ? -17.219 67.062 36.688 1 84.25 902 VAL A CA 1
ATOM 7165 C C . VAL A 1 902 ? -18.5 66.625 37.375 1 84.25 902 VAL A C 1
ATOM 7167 O O . VAL A 1 902 ? -19.5 67.312 37.375 1 84.25 902 VAL A O 1
ATOM 7170 N N . PHE A 1 903 ? -18.406 65.5 37.906 1 86.06 903 PHE A N 1
ATOM 7171 C CA . PHE A 1 903 ? -19.469 65 38.781 1 86.06 903 PHE A CA 1
ATOM 7172 C C . PHE A 1 903 ? -19.156 65.312 40.25 1 86.06 903 PHE A C 1
ATOM 7174 O O . PHE A 1 903 ? -18.406 64.625 40.906 1 86.06 903 PHE A O 1
ATOM 7181 N N . LYS A 1 904 ? -19.75 66.375 40.688 1 79.06 904 LYS A N 1
ATOM 7182 C CA . LYS A 1 904 ? -19.438 66.938 42 1 79.06 904 LYS A CA 1
ATOM 7183 C C . LYS A 1 904 ? -20.062 66.062 43.125 1 79.06 904 LYS A C 1
ATOM 7185 O O . LYS A 1 904 ? -21.141 65.562 42.969 1 79.06 904 LYS A O 1
ATOM 7190 N N . ASP A 1 905 ? -19.453 66.062 44.375 1 65.19 905 ASP A N 1
ATOM 7191 C CA . ASP A 1 905 ? -19.844 65.375 45.625 1 65.19 905 ASP A CA 1
ATOM 7192 C C . ASP A 1 905 ? -20.031 63.906 45.438 1 65.19 905 ASP A C 1
ATOM 7194 O O . ASP A 1 905 ? -20.875 63.281 46.125 1 65.19 905 ASP A O 1
ATOM 7198 N N . GLN A 1 906 ? -19.484 63.469 44.438 1 65.38 906 GLN A N 1
ATOM 7199 C CA . GLN A 1 906 ? -19.5 62.031 44.219 1 65.38 906 GLN A CA 1
ATOM 7200 C C . GLN A 1 906 ? -18.094 61.438 44.281 1 65.38 906 GLN A C 1
ATOM 7202 O O . GLN A 1 906 ? -17.281 61.688 43.406 1 65.38 906 GLN A O 1
ATOM 7207 N N . SER A 1 907 ? -17.797 60.938 45.375 1 54.84 907 SER A N 1
ATOM 7208 C CA . SER A 1 907 ? -16.469 60.438 45.656 1 54.84 907 SER A CA 1
ATOM 7209 C C . SER A 1 907 ? -16.172 59.156 44.875 1 54.84 907 SER A C 1
ATOM 7211 O O . SER A 1 907 ? -17.094 58.5 44.375 1 54.84 907 SER A O 1
ATOM 7213 N N . PHE A 1 908 ? -14.906 58.75 44.812 1 56.09 908 PHE A N 1
ATOM 7214 C CA . PHE A 1 908 ? -14.367 57.531 44.25 1 56.09 908 PHE A CA 1
ATOM 7215 C C . PHE A 1 908 ? -15.156 56.312 44.719 1 56.09 908 PHE A C 1
ATOM 7217 O O . PHE A 1 908 ? -15.5 56.219 45.875 1 56.09 908 PHE A O 1
ATOM 7224 N N . HIS A 1 909 ? -15.891 55.656 43.75 1 58.25 909 HIS A N 1
ATOM 7225 C CA . HIS A 1 909 ? -16.391 54.344 44.125 1 58.25 909 HIS A CA 1
ATOM 7226 C C . HIS A 1 909 ? -15.555 53.25 43.469 1 58.25 909 HIS A C 1
ATOM 7228 O O . HIS A 1 909 ? -15.281 53.312 42.25 1 58.25 909 HIS A O 1
ATOM 7234 N N . PRO A 1 910 ? -15.062 52.344 44.156 1 57.66 910 PRO A N 1
ATOM 7235 C CA . PRO A 1 910 ? -14.305 51.188 43.625 1 57.66 910 PRO A CA 1
ATOM 7236 C C . PRO A 1 910 ? -14.953 50.594 42.375 1 57.66 910 PRO A C 1
ATOM 7238 O O . PRO A 1 910 ? -14.258 50.062 41.5 1 57.66 910 PRO A O 1
ATOM 7241 N N . THR A 1 911 ? -16.25 50.781 42.281 1 61.25 911 THR A N 1
ATOM 7242 C CA . THR A 1 911 ? -16.969 50.25 41.125 1 61.25 911 THR A CA 1
ATOM 7243 C C . THR A 1 911 ? -16.578 50.969 39.844 1 61.25 911 THR A C 1
ATOM 7245 O O . THR A 1 911 ? -16.641 50.375 38.75 1 61.25 911 THR A O 1
ATOM 7248 N N . LEU A 1 912 ? -16.234 52.188 40 1 67.62 912 LEU A N 1
ATOM 7249 C CA . LEU A 1 912 ? -15.875 52.938 38.812 1 67.62 912 LEU A CA 1
ATOM 7250 C C . LEU A 1 912 ? -14.555 52.438 38.219 1 67.62 912 LEU A C 1
ATOM 7252 O O . LEU A 1 912 ? -14.375 52.406 37 1 67.62 912 LEU A O 1
ATOM 7256 N N . ASP A 1 913 ? -13.773 52.031 39.094 1 60.34 913 ASP A N 1
ATOM 7257 C CA . ASP A 1 913 ? -12.516 51.469 38.594 1 60.34 913 ASP A CA 1
ATOM 7258 C C . ASP A 1 913 ? -12.734 50.125 37.906 1 60.34 913 ASP A C 1
ATOM 7260 O O . ASP A 1 913 ? -12.141 49.844 36.875 1 60.34 913 ASP A O 1
ATOM 7264 N N . ASP A 1 914 ? -13.727 49.344 38.438 1 60.09 914 ASP A N 1
ATOM 7265 C CA . ASP A 1 914 ? -13.977 48 37.938 1 60.09 914 ASP A CA 1
ATOM 7266 C C . ASP A 1 914 ? -14.695 48.062 36.594 1 60.09 914 ASP A C 1
ATOM 7268 O O . ASP A 1 914 ? -14.508 47.188 35.719 1 60.09 914 ASP A O 1
ATOM 7272 N N . TYR A 1 915 ? -15.43 49.062 36.406 1 65.25 915 TYR A N 1
ATOM 7273 C CA . TYR A 1 915 ? -16.281 49.125 35.219 1 65.25 915 TYR A CA 1
ATOM 7274 C C . TYR A 1 915 ? -16.047 50.406 34.438 1 65.25 915 TYR A C 1
ATOM 7276 O O . TYR A 1 915 ? -16.984 51 33.906 1 65.25 915 TYR A O 1
ATOM 7284 N N . SER A 1 916 ? -14.797 50.812 34.5 1 68.81 916 SER A N 1
ATOM 7285 C CA . SER A 1 916 ? -14.453 52.062 33.844 1 68.81 916 SER A CA 1
ATOM 7286 C C . SER A 1 916 ? -14.812 52.031 32.375 1 68.81 916 SER A C 1
ATOM 7288 O O . SER A 1 916 ? -15.32 53.031 31.828 1 68.81 916 SER A O 1
ATOM 7290 N N . ALA A 1 917 ? -14.594 50.938 31.688 1 67.94 917 ALA A N 1
ATOM 7291 C CA . ALA A 1 917 ? -14.891 50.844 30.266 1 67.94 917 ALA A CA 1
ATOM 7292 C C . ALA A 1 917 ? -16.391 51 30 1 67.94 917 ALA A C 1
ATOM 7294 O O . ALA A 1 917 ? -16.797 51.656 29.047 1 67.94 917 ALA A O 1
ATOM 7295 N N . THR A 1 918 ? -17.094 50.312 30.828 1 70.12 918 THR A N 1
ATOM 7296 C CA . THR A 1 918 ? -18.531 50.406 30.703 1 70.12 918 THR A CA 1
ATOM 7297 C C . THR A 1 918 ? -19 51.844 30.969 1 70.12 918 THR A C 1
ATOM 7299 O O . THR A 1 918 ? -19.891 52.344 30.281 1 70.12 918 THR A O 1
ATOM 7302 N N . PHE A 1 919 ? -18.484 52.469 32.031 1 76.19 919 PHE A N 1
ATOM 7303 C CA . PHE A 1 919 ? -18.797 53.844 32.312 1 76.19 919 PHE A CA 1
ATOM 7304 C C . PHE A 1 919 ? -18.484 54.75 31.141 1 76.19 919 PHE A C 1
ATOM 7306 O O . PHE A 1 919 ? -19.312 55.562 30.734 1 76.19 919 PHE A O 1
ATOM 7313 N N . LEU A 1 920 ? -17.266 54.531 30.641 1 78.44 920 LEU A N 1
ATOM 7314 C CA . LEU A 1 920 ? -16.844 55.406 29.547 1 78.44 920 LEU A CA 1
ATOM 7315 C C . LEU A 1 920 ? -17.75 55.219 28.328 1 78.44 920 LEU A C 1
ATOM 7317 O O . LEU A 1 920 ? -18.141 56.188 27.672 1 78.44 920 LEU A O 1
ATOM 7321 N N . ASN A 1 921 ? -18.062 54.031 27.984 1 75.31 921 ASN A N 1
ATOM 7322 C CA . ASN A 1 921 ? -18.953 53.781 26.859 1 75.31 921 ASN A CA 1
ATOM 7323 C C . ASN A 1 921 ? -20.328 54.406 27.078 1 75.31 921 ASN A C 1
ATOM 7325 O O . ASN A 1 921 ? -20.906 54.969 26.156 1 75.31 921 ASN A O 1
ATOM 7329 N N . SER A 1 922 ? -20.812 54.188 28.297 1 79.88 922 SER A N 1
ATOM 7330 C CA . SER A 1 922 ? -22.109 54.781 28.609 1 79.88 922 SER A CA 1
ATOM 7331 C C . SER A 1 922 ? -22.062 56.312 28.531 1 79.88 922 SER A C 1
ATOM 7333 O O . SER A 1 922 ? -23.016 56.938 28.062 1 79.88 922 SER A O 1
ATOM 7335 N N . ALA A 1 923 ? -21 56.812 29.016 1 85.56 923 ALA A N 1
ATOM 7336 C CA . ALA A 1 923 ? -20.828 58.25 28.953 1 85.56 923 ALA A CA 1
ATOM 7337 C C . ALA A 1 923 ? -20.797 58.75 27.516 1 85.56 923 ALA A C 1
ATOM 7339 O O . ALA A 1 923 ? -21.406 59.781 27.188 1 85.56 923 ALA A O 1
ATOM 7340 N N . LEU A 1 924 ? -20.031 58.062 26.719 1 84.56 924 LEU A N 1
ATOM 7341 C CA . LEU A 1 924 ? -19.922 58.469 25.312 1 84.56 924 LEU A CA 1
ATOM 7342 C C . LEU A 1 924 ? -21.266 58.344 24.609 1 84.56 924 LEU A C 1
ATOM 7344 O O . LEU A 1 924 ? -21.609 59.188 23.781 1 84.56 924 LEU A O 1
ATOM 7348 N N . LEU A 1 925 ? -21.984 57.375 24.906 1 81.19 925 LEU A N 1
ATOM 7349 C CA . LEU A 1 925 ? -23.297 57.188 24.312 1 81.19 925 LEU A CA 1
ATOM 7350 C C . LEU A 1 925 ? -24.234 58.312 24.766 1 81.19 925 LEU A C 1
ATOM 7352 O O . LEU A 1 925 ? -25.047 58.812 23.969 1 81.19 925 LEU A O 1
ATOM 7356 N N . GLU A 1 926 ? -24.188 58.594 26.078 1 86 926 GLU A N 1
ATOM 7357 C CA . GLU A 1 926 ? -24.984 59.688 26.594 1 86 926 GLU A CA 1
ATOM 7358 C C . GLU A 1 926 ? -24.656 61 25.891 1 86 926 GLU A C 1
ATOM 7360 O O . GLU A 1 926 ? -25.547 61.75 25.516 1 86 926 GLU A O 1
ATOM 7365 N N . MET A 1 927 ? -23.453 61.25 25.734 1 87.62 927 MET A N 1
ATOM 7366 C CA . MET A 1 927 ? -23.031 62.469 25.031 1 87.62 927 MET A CA 1
ATOM 7367 C C . MET A 1 927 ? -23.531 62.438 23.578 1 87.62 927 MET A C 1
ATOM 7369 O O . MET A 1 927 ? -23.984 63.469 23.062 1 87.62 927 MET A O 1
ATOM 7373 N N . SER A 1 928 ? -23.375 61.375 22.984 1 83.19 928 SER A N 1
ATOM 7374 C CA . SER A 1 928 ? -23.859 61.219 21.609 1 83.19 928 SER A CA 1
ATOM 7375 C C . SER A 1 928 ? -25.359 61.469 21.516 1 83.19 928 SER A C 1
ATOM 7377 O O . SER A 1 928 ? -25.828 62.125 20.578 1 83.19 928 SER A O 1
ATOM 7379 N N . GLU A 1 929 ? -26.062 60.875 22.453 1 81.81 929 GLU A N 1
ATOM 7380 C CA . GLU A 1 929 ? -27.516 61.031 22.453 1 81.81 929 GLU A CA 1
ATOM 7381 C C . GLU A 1 929 ? -27.906 62.5 22.656 1 81.81 929 GLU A C 1
ATOM 7383 O O . GLU A 1 929 ? -28.828 63 22 1 81.81 929 GLU A O 1
ATOM 7388 N N . GLN A 1 930 ? -27.234 63.094 23.531 1 83.25 930 GLN A N 1
ATOM 7389 C CA . GLN A 1 930 ? -27.562 64.5 23.844 1 83.25 930 GLN A CA 1
ATOM 7390 C C . GLN A 1 930 ? -27.172 65.438 22.703 1 83.25 930 GLN A C 1
ATOM 7392 O O . GLN A 1 930 ? -27.812 66.438 22.484 1 83.25 930 GLN A O 1
ATOM 7397 N N . THR A 1 931 ? -26.156 65.062 22.016 1 84.38 931 THR A N 1
ATOM 7398 C CA . THR A 1 931 ? -25.688 65.938 20.938 1 84.38 931 THR A CA 1
ATOM 7399 C C . THR A 1 931 ? -26.188 65.438 19.594 1 84.38 931 THR A C 1
ATOM 7401 O O . THR A 1 931 ? -26.109 66.188 18.594 1 84.38 931 THR A O 1
ATOM 7404 N N . LEU A 1 932 ? -26.578 64.188 19.484 1 77.31 932 LEU A N 1
ATOM 7405 C CA . LEU A 1 932 ? -27.047 63.5 18.281 1 77.31 932 LEU A CA 1
ATOM 7406 C C . LEU A 1 932 ? -25.906 63.344 17.266 1 77.31 932 LEU A C 1
ATOM 7408 O O . LEU A 1 932 ? -26.125 63.5 16.062 1 77.31 932 LEU A O 1
ATOM 7412 N N . ILE A 1 933 ? -24.688 63.281 17.828 1 78.44 933 ILE A N 1
ATOM 7413 C CA . ILE A 1 933 ? -23.547 63.031 16.938 1 78.44 933 ILE A CA 1
ATOM 7414 C C . ILE A 1 933 ? -23 61.625 17.219 1 78.44 933 ILE A C 1
ATOM 7416 O O . ILE A 1 933 ? -23.297 61.031 18.25 1 78.44 933 ILE A O 1
ATOM 7420 N N . SER A 1 934 ? -22.125 61.156 16.234 1 75.69 934 SER A N 1
ATOM 7421 C CA . SER A 1 934 ? -21.5 59.844 16.375 1 75.69 934 SER A CA 1
ATOM 7422 C C . SER A 1 934 ? -20.609 59.781 17.609 1 75.69 934 SER A C 1
ATOM 7424 O O . SER A 1 934 ? -19.875 60.75 17.906 1 75.69 934 SER A O 1
ATOM 7426 N N . PRO A 1 935 ? -20.766 58.75 18.312 1 78 935 PRO A N 1
ATOM 7427 C CA . PRO A 1 935 ? -19.875 58.594 19.469 1 78 935 PRO A CA 1
ATOM 7428 C C . PRO A 1 935 ? -18.406 58.562 19.094 1 78 935 PRO A C 1
ATOM 7430 O O . PRO A 1 935 ? -17.547 58.875 19.922 1 78 935 PRO A O 1
ATOM 7433 N N . ALA A 1 936 ? -18.125 58.281 17.859 1 79.75 936 ALA A N 1
ATOM 7434 C CA . ALA A 1 936 ? -16.734 58.219 17.422 1 79.75 936 ALA A CA 1
ATOM 7435 C C . ALA A 1 936 ? -16.078 59.594 17.438 1 79.75 936 ALA A C 1
ATOM 7437 O O . ALA A 1 936 ? -14.859 59.719 17.391 1 79.75 936 ALA A O 1
ATOM 7438 N N . ARG A 1 937 ? -16.844 60.562 17.531 1 85.12 937 ARG A N 1
ATOM 7439 C CA . ARG A 1 937 ? -16.312 61.938 17.547 1 85.12 937 ARG A CA 1
ATOM 7440 C C . ARG A 1 937 ? -15.836 62.312 18.938 1 85.12 937 ARG A C 1
ATOM 7442 O O . ARG A 1 937 ? -15.188 63.344 19.109 1 85.12 937 ARG A O 1
ATOM 7449 N N . PHE A 1 938 ? -16.219 61.562 19.906 1 85.75 938 PHE A N 1
ATOM 7450 C CA . PHE A 1 938 ? -15.695 61.75 21.25 1 85.75 938 PHE A CA 1
ATOM 7451 C C . PHE A 1 938 ? -14.508 60.844 21.5 1 85.75 938 PHE A C 1
ATOM 7453 O O . PHE A 1 938 ? -14.648 59.625 21.531 1 85.75 938 PHE A O 1
ATOM 7460 N N . GLN A 1 939 ? -13.406 61.438 21.641 1 84.19 939 GLN A N 1
ATOM 7461 C CA . GLN A 1 939 ? -12.172 60.656 21.734 1 84.19 939 GLN A CA 1
ATOM 7462 C C . GLN A 1 939 ? -11.438 60.969 23.031 1 84.19 939 GLN A C 1
ATOM 7464 O O . GLN A 1 939 ? -11.75 61.969 23.719 1 84.19 939 GLN A O 1
ATOM 7469 N N . GLY A 1 940 ? -10.414 60.125 23.359 1 74.38 940 GLY A N 1
ATOM 7470 C CA . GLY A 1 940 ? -9.57 60.312 24.531 1 74.38 940 GLY A CA 1
ATOM 7471 C C . GLY A 1 940 ? -10.336 60.312 25.828 1 74.38 940 GLY A C 1
ATOM 7472 O O . GLY A 1 940 ? -9.992 61.031 26.766 1 74.38 940 GLY A O 1
ATOM 7473 N N . ALA A 1 941 ? -11.438 59.594 25.828 1 77.06 941 ALA A N 1
ATOM 7474 C CA . ALA A 1 941 ? -12.25 59.562 27.031 1 77.06 941 ALA A CA 1
ATOM 7475 C C . ALA A 1 941 ? -11.523 58.844 28.172 1 77.06 941 ALA A C 1
ATOM 7477 O O . ALA A 1 941 ? -10.883 57.812 27.953 1 77.06 941 ALA A O 1
ATOM 7478 N N . SER A 1 942 ? -11.398 59.438 29.234 1 73.75 942 SER A N 1
ATOM 7479 C CA . SER A 1 942 ? -10.836 58.844 30.453 1 73.75 942 SER A CA 1
ATOM 7480 C C . SER A 1 942 ? -11.57 59.344 31.688 1 73.75 942 SER A C 1
ATOM 7482 O O . SER A 1 942 ? -12.203 60.406 31.672 1 73.75 942 SER A O 1
ATOM 7484 N N . VAL A 1 943 ? -11.617 58.531 32.688 1 72.12 943 VAL A N 1
ATOM 7485 C CA . VAL A 1 943 ? -12.258 58.906 33.938 1 72.12 943 VAL A CA 1
ATOM 7486 C C . VAL A 1 943 ? -11.227 58.938 35.062 1 72.12 943 VAL A C 1
ATOM 7488 O O . VAL A 1 943 ? -10.344 58.062 35.125 1 72.12 943 VAL A O 1
ATOM 7491 N N . THR A 1 944 ? -11.141 60 35.656 1 68.62 944 THR A N 1
ATOM 7492 C CA . THR A 1 944 ? -10.305 60.125 36.844 1 68.62 944 THR A CA 1
ATOM 7493 C C . THR A 1 944 ? -11.109 60.719 38.031 1 68.62 944 THR A C 1
ATOM 7495 O O . THR A 1 944 ? -12.289 61.031 37.875 1 68.62 944 THR A O 1
ATOM 7498 N N . TYR A 1 945 ? -10.656 60.594 39.25 1 66.81 945 TYR A N 1
ATOM 7499 C CA . TYR A 1 945 ? -11.414 61.031 40.406 1 66.81 945 TYR A CA 1
ATOM 7500 C C . TYR A 1 945 ? -10.492 61.562 41.5 1 66.81 945 TYR A C 1
ATOM 7502 O O . TYR A 1 945 ? -9.305 61.219 41.531 1 66.81 945 TYR A O 1
ATOM 7510 N N . ASP A 1 946 ? -10.93 62.594 42.219 1 63.5 946 ASP A N 1
ATOM 7511 C CA . ASP A 1 946 ? -10.305 63 43.469 1 63.5 946 ASP A CA 1
ATOM 7512 C C . ASP A 1 946 ? -11.211 62.719 44.656 1 63.5 946 ASP A C 1
ATOM 7514 O O . ASP A 1 946 ? -12.141 61.906 44.562 1 63.5 946 ASP A O 1
ATOM 7518 N N . ASP A 1 947 ? -10.922 63.25 45.938 1 62 947 ASP A N 1
ATOM 7519 C CA . ASP A 1 947 ? -11.648 62.938 47.156 1 62 947 ASP A CA 1
ATOM 7520 C C . ASP A 1 947 ? -13.086 63.438 47.094 1 62 947 ASP A C 1
ATOM 7522 O O . ASP A 1 947 ? -13.953 62.969 47.844 1 62 947 ASP A O 1
ATOM 7526 N N . SER A 1 948 ? -13.359 64.312 46.188 1 74.44 948 SER A N 1
ATOM 7527 C CA . SER A 1 948 ? -14.656 65 46.25 1 74.44 948 SER A CA 1
ATOM 7528 C C . SER A 1 948 ? -15.43 64.812 44.969 1 74.44 948 SER A C 1
ATOM 7530 O O . SER A 1 948 ? -16.641 65 44.938 1 74.44 948 SER A O 1
ATOM 7532 N N . SER A 1 949 ? -14.711 64.562 43.875 1 77.25 949 SER A N 1
ATOM 7533 C CA . SER A 1 949 ? -15.398 64.625 42.594 1 77.25 949 SER A CA 1
ATOM 7534 C C . SER A 1 949 ? -14.844 63.562 41.625 1 77.25 949 SER A C 1
ATOM 7536 O O . SER A 1 949 ? -13.703 63.125 41.75 1 77.25 949 SER A O 1
ATOM 7538 N N . VAL A 1 950 ? -15.797 63.125 40.656 1 79.81 950 VAL A N 1
ATOM 7539 C CA . VAL A 1 950 ? -15.422 62.281 39.531 1 79.81 950 VAL A CA 1
ATOM 7540 C C . VAL A 1 950 ? -15.32 63.156 38.281 1 79.81 950 VAL A C 1
ATOM 7542 O O . VAL A 1 950 ? -16.172 64 38.031 1 79.81 950 VAL A O 1
ATOM 7545 N N . TYR A 1 951 ? -14.211 62.938 37.531 1 77.25 951 TYR A N 1
ATOM 7546 C CA . TYR A 1 951 ? -13.961 63.75 36.344 1 77.25 951 TYR A CA 1
ATOM 7547 C C . TYR A 1 951 ? -14 62.875 35.094 1 77.25 951 TYR A C 1
ATOM 7549 O O . TYR A 1 951 ? -13.297 61.875 35 1 77.25 951 TYR A O 1
ATOM 7557 N N . LEU A 1 952 ? -14.875 63.219 34.156 1 83.88 952 LEU A N 1
ATOM 7558 C CA . LEU A 1 952 ? -14.875 62.656 32.812 1 83.88 952 LEU A CA 1
ATOM 7559 C C . LEU A 1 952 ? -14.172 63.562 31.812 1 83.88 952 LEU A C 1
ATOM 7561 O O . LEU A 1 952 ? -14.633 64.688 31.562 1 83.88 952 LEU A O 1
ATOM 7565 N N . LEU A 1 953 ? -12.969 63.125 31.359 1 79.62 953 LEU A N 1
ATOM 7566 C CA . LEU A 1 953 ? -12.234 63.875 30.344 1 79.62 953 LEU A CA 1
ATOM 7567 C C . LEU A 1 953 ? -12.562 63.344 28.953 1 79.62 953 LEU A C 1
ATOM 7569 O O . LEU A 1 953 ? -12.594 62.125 28.719 1 79.62 953 LEU A O 1
ATOM 7573 N N . VAL A 1 954 ? -12.898 64.25 28.078 1 86.06 954 VAL A N 1
ATOM 7574 C CA . VAL A 1 954 ? -13.258 63.844 26.719 1 86.06 954 VAL A CA 1
ATOM 7575 C C . VAL A 1 954 ? -12.797 64.938 25.734 1 86.06 954 VAL A C 1
ATOM 7577 O O . VAL A 1 954 ? -12.727 66.125 26.078 1 86.06 954 VAL A O 1
ATOM 7580 N N . THR A 1 955 ? -12.367 64.438 24.609 1 84.75 955 THR A N 1
ATOM 7581 C CA . THR A 1 955 ? -12.078 65.375 23.5 1 84.75 955 THR A CA 1
ATOM 7582 C C . THR A 1 955 ? -13.148 65.25 22.422 1 84.75 955 THR A C 1
ATOM 7584 O O . THR A 1 955 ? -13.383 64.125 21.891 1 84.75 955 THR A O 1
ATOM 7587 N N . ALA A 1 956 ? -13.828 66.312 22.172 1 88.94 956 ALA A N 1
ATOM 7588 C CA . ALA A 1 956 ? -14.789 66.375 21.078 1 88.94 956 ALA A CA 1
ATOM 7589 C C . ALA A 1 956 ? -14.109 66.75 19.766 1 88.94 956 ALA A C 1
ATOM 7591 O O . ALA A 1 956 ? -13.328 67.688 19.734 1 88.94 956 ALA A O 1
ATOM 7592 N N . LEU A 1 957 ? -14.375 66 18.766 1 89.62 957 LEU A N 1
ATOM 7593 C CA . LEU A 1 957 ? -13.781 66.25 17.453 1 89.62 957 LEU A CA 1
ATOM 7594 C C . LEU A 1 957 ? -14.727 67.062 16.578 1 89.62 957 LEU A C 1
ATOM 7596 O O . LEU A 1 957 ? -15.945 67 16.734 1 89.62 957 LEU A O 1
ATOM 7600 N N . GLY A 1 958 ? -14.086 67.812 15.711 1 87.81 958 GLY A N 1
ATOM 7601 C CA . GLY A 1 958 ? -14.867 68.562 14.758 1 87.81 958 GLY A CA 1
ATOM 7602 C C . GLY A 1 958 ? -15.492 67.688 13.672 1 87.81 958 GLY A C 1
ATOM 7603 O O . GLY A 1 958 ? -15.773 66.5 13.891 1 87.81 958 GLY A O 1
ATOM 7604 N N . THR A 1 959 ? -15.914 68.438 12.586 1 85.5 959 THR A N 1
ATOM 7605 C CA . THR A 1 959 ? -16.562 67.688 11.5 1 85.5 959 THR A CA 1
ATOM 7606 C C . THR A 1 959 ? -15.555 67.375 10.398 1 85.5 959 THR A C 1
ATOM 7608 O O . THR A 1 959 ? -14.695 68.188 10.07 1 85.5 959 THR A O 1
ATOM 7611 N N . PRO A 1 960 ? -15.719 66.125 9.875 1 87.56 960 PRO A N 1
ATOM 7612 C CA . PRO A 1 960 ? -14.875 65.812 8.727 1 87.56 960 PRO A CA 1
ATOM 7613 C C . PRO A 1 960 ? -15.133 66.75 7.531 1 87.56 960 PRO A C 1
ATOM 7615 O O . PRO A 1 960 ? -16.188 67.375 7.453 1 87.56 960 PRO A O 1
ATOM 7618 N N . PRO A 1 961 ? -14.156 66.75 6.613 1 86.88 961 PRO A N 1
ATOM 7619 C CA . PRO A 1 961 ? -14.406 67.562 5.406 1 86.88 961 PRO A CA 1
ATOM 7620 C C . PRO A 1 961 ? -15.664 67.125 4.664 1 86.88 961 PRO A C 1
ATOM 7622 O O . PRO A 1 961 ? -15.945 65.938 4.566 1 86.88 961 PRO A O 1
ATOM 7625 N N . PRO A 1 962 ? -16.406 68.125 4.246 1 85.69 962 PRO A N 1
ATOM 7626 C CA . PRO A 1 962 ? -17.703 67.812 3.633 1 85.69 962 PRO A CA 1
ATOM 7627 C C . PRO A 1 962 ? -17.578 66.812 2.5 1 85.69 962 PRO A C 1
ATOM 7629 O O . PRO A 1 962 ? -18.453 65.938 2.346 1 85.69 962 PRO A O 1
ATOM 7632 N N . LEU A 1 963 ? -16.609 66.875 1.759 1 87.44 963 LEU A N 1
ATOM 7633 C CA . LEU A 1 963 ? -16.469 65.938 0.622 1 87.44 963 LEU A CA 1
ATOM 7634 C C . LEU A 1 963 ? -16.359 64.5 1.087 1 87.44 963 LEU A C 1
ATOM 7636 O O . LEU A 1 963 ? -16.75 63.594 0.366 1 87.44 963 LEU A O 1
ATOM 7640 N N . ALA A 1 964 ? -15.836 64.25 2.232 1 89.06 964 ALA A N 1
ATOM 7641 C CA . ALA A 1 964 ? -15.625 62.906 2.76 1 89.06 964 ALA A CA 1
ATOM 7642 C C . ALA A 1 964 ? -16.953 62.219 3.053 1 89.06 964 ALA A C 1
ATOM 7644 O O . ALA A 1 964 ? -17.016 61 3.215 1 89.06 964 ALA A O 1
ATOM 7645 N N . LEU A 1 965 ? -17.984 62.875 3.031 1 87 965 LEU A N 1
ATOM 7646 C CA . LEU A 1 965 ? -19.312 62.312 3.309 1 87 965 LEU A CA 1
ATOM 7647 C C . LEU A 1 965 ? -19.938 61.75 2.037 1 87 965 LEU A C 1
ATOM 7649 O O . LEU A 1 965 ? -20.984 61.125 2.092 1 87 965 LEU A O 1
ATOM 7653 N N . PHE A 1 966 ? -19.328 62.094 0.913 1 84.75 966 PHE A N 1
ATOM 7654 C CA . PHE A 1 966 ? -19.891 61.719 -0.376 1 84.75 966 PHE A CA 1
ATOM 7655 C C . PHE A 1 966 ? -18.953 60.781 -1.131 1 84.75 966 PHE A C 1
ATOM 7657 O O . PHE A 1 966 ? -17.734 60.969 -1.105 1 84.75 966 PHE A O 1
ATOM 7664 N N . TYR A 1 967 ? -19.484 59.719 -1.62 1 84.38 967 TYR A N 1
ATOM 7665 C CA . TYR A 1 967 ? -18.641 58.906 -2.498 1 84.38 967 TYR A CA 1
ATOM 7666 C C . TYR A 1 967 ? -18.953 59.188 -3.963 1 84.38 967 TYR A C 1
ATOM 7668 O O . TYR A 1 967 ? -20.094 59.531 -4.309 1 84.38 967 TYR A O 1
ATOM 7676 N N . LYS A 1 968 ? -17.953 59.062 -4.812 1 80.5 968 LYS A N 1
ATOM 7677 C CA . LYS A 1 968 ? -18.016 59.375 -6.238 1 80.5 968 LYS A CA 1
ATOM 7678 C C . LYS A 1 968 ? -18.703 58.25 -7.004 1 80.5 968 LYS A C 1
ATOM 7680 O O . LYS A 1 968 ? -18.328 57.094 -6.883 1 80.5 968 LYS A O 1
ATOM 7685 N N . LEU A 1 969 ? -19.812 58.5 -7.625 1 76.38 969 LEU A N 1
ATOM 7686 C CA . LEU A 1 969 ? -20.531 57.5 -8.406 1 76.38 969 LEU A CA 1
ATOM 7687 C C . LEU A 1 969 ? -20.016 57.438 -9.844 1 76.38 969 LEU A C 1
ATOM 7689 O O . LEU A 1 969 ? -19.766 56.375 -10.383 1 76.38 969 LEU A O 1
ATOM 7693 N N . GLY A 1 970 ? -19.953 58.594 -10.586 1 76.88 970 GLY A N 1
ATOM 7694 C CA . GLY A 1 970 ? -19.453 58.594 -11.953 1 76.88 970 GLY A CA 1
ATOM 7695 C C . GLY A 1 970 ? -19.922 59.812 -12.734 1 76.88 970 GLY A C 1
ATOM 7696 O O . GLY A 1 970 ? -20.406 60.781 -12.148 1 76.88 970 GLY A O 1
ATOM 7697 N N . ALA A 1 971 ? -19.656 59.75 -14.094 1 76.31 971 ALA A N 1
ATOM 7698 C CA . ALA A 1 971 ? -19.938 60.844 -15.008 1 76.31 971 ALA A CA 1
ATOM 7699 C C . ALA A 1 971 ? -21.406 60.875 -15.406 1 76.31 971 ALA A C 1
ATOM 7701 O O . ALA A 1 971 ? -22 59.844 -15.688 1 76.31 971 ALA A O 1
ATOM 7702 N N . VAL A 1 972 ? -22.078 62 -15.211 1 79.31 972 VAL A N 1
ATOM 7703 C CA . VAL A 1 972 ? -23.469 62.156 -15.602 1 79.31 972 VAL A CA 1
ATOM 7704 C C . VAL A 1 972 ? -23.609 63.406 -16.469 1 79.31 972 VAL A C 1
ATOM 7706 O O . VAL A 1 972 ? -22.75 64.312 -16.438 1 79.31 972 VAL A O 1
ATOM 7709 N N . ALA A 1 973 ? -24.703 63.531 -17.281 1 75.56 973 ALA A N 1
ATOM 7710 C CA . ALA A 1 973 ? -24.984 64.688 -18.109 1 75.56 973 ALA A CA 1
ATOM 7711 C C . ALA A 1 973 ? -25.516 65.875 -17.281 1 75.56 973 ALA A C 1
ATOM 7713 O O . ALA A 1 973 ? -26.266 65.625 -16.328 1 75.56 973 ALA A O 1
ATOM 7714 N N . GLN A 1 974 ? -25.141 67.062 -17.562 1 76.56 974 GLN A N 1
ATOM 7715 C CA . GLN A 1 974 ? -25.547 68.25 -16.812 1 76.56 974 GLN A CA 1
ATOM 7716 C C . GLN A 1 974 ? -27.031 68.562 -17.031 1 76.56 974 GLN A C 1
ATOM 7718 O O . GLN A 1 974 ? -27.484 68.688 -18.172 1 76.56 974 GLN A O 1
ATOM 7723 N N . ASN A 1 975 ? -27.719 68.688 -15.992 1 72.31 975 ASN A N 1
ATOM 7724 C CA . ASN A 1 975 ? -29.094 69.125 -16.047 1 72.31 975 ASN A CA 1
ATOM 7725 C C . ASN A 1 975 ? -29.203 70.625 -15.93 1 72.31 975 ASN A C 1
ATOM 7727 O O . ASN A 1 975 ? -29.062 71.188 -14.836 1 72.31 975 ASN A O 1
ATOM 7731 N N . THR A 1 976 ? -29.469 71.375 -16.953 1 65.75 976 THR A N 1
ATOM 7732 C CA . THR A 1 976 ? -29.453 72.812 -16.984 1 65.75 976 THR A CA 1
ATOM 7733 C C . THR A 1 976 ? -30.734 73.438 -16.391 1 65.75 976 THR A C 1
ATOM 7735 O O . THR A 1 976 ? -30.812 74.625 -16.141 1 65.75 976 THR A O 1
ATOM 7738 N N . SER A 1 977 ? -31.734 72.625 -16.156 1 63.53 977 SER A N 1
ATOM 7739 C CA . SER A 1 977 ? -33.031 73.125 -15.648 1 63.53 977 SER A CA 1
ATOM 7740 C C . SER A 1 977 ? -33.031 73.188 -14.125 1 63.53 977 SER A C 1
ATOM 7742 O O . SER A 1 977 ? -33.906 73.812 -13.531 1 63.53 977 SER A O 1
ATOM 7744 N N . ALA A 1 978 ? -32.031 72.625 -13.461 1 67.75 978 ALA A N 1
ATOM 7745 C CA . ALA A 1 978 ? -31.984 72.562 -12.008 1 67.75 978 ALA A CA 1
ATOM 7746 C C . ALA A 1 978 ? -31.25 73.812 -11.438 1 67.75 978 ALA A C 1
ATOM 7748 O O . ALA A 1 978 ? -30.469 74.438 -12.141 1 67.75 978 ALA A O 1
ATOM 7749 N N . HIS A 1 979 ? -31.703 74.125 -10.211 1 72.31 979 HIS A N 1
ATOM 7750 C CA . HIS A 1 979 ? -31.016 75.25 -9.547 1 72.31 979 HIS A CA 1
ATOM 7751 C C . HIS A 1 979 ? -29.516 75 -9.453 1 72.31 979 HIS A C 1
ATOM 7753 O O . HIS A 1 979 ? -29.078 73.938 -9.031 1 72.31 979 HIS A O 1
ATOM 7759 N N . GLN A 1 980 ? -28.703 76 -10.008 1 73.38 980 GLN A N 1
ATOM 7760 C CA . GLN A 1 980 ? -27.25 75.875 -10.062 1 73.38 980 GLN A CA 1
ATOM 7761 C C . GLN A 1 980 ? -26.578 76.875 -9.102 1 73.38 980 GLN A C 1
ATOM 7763 O O . GLN A 1 980 ? -27 78 -8.984 1 73.38 980 GLN A O 1
ATOM 7768 N N . GLU A 1 981 ? -25.766 76.375 -8.227 1 77.12 981 GLU A N 1
ATOM 7769 C CA . GLU A 1 981 ? -24.922 77.188 -7.379 1 77.12 981 GLU A CA 1
ATOM 7770 C C . GLU A 1 981 ? -23.5 77.312 -7.926 1 77.12 981 GLU A C 1
ATOM 7772 O O . GLU A 1 981 ? -23.031 76.312 -8.562 1 77.12 981 GLU A O 1
ATOM 7777 N N . MET A 1 982 ? -22.906 78.438 -7.855 1 75.19 982 MET A N 1
ATOM 7778 C CA . MET A 1 982 ? -21.516 78.625 -8.297 1 75.19 982 MET A CA 1
ATOM 7779 C C . MET A 1 982 ? -20.547 77.938 -7.312 1 75.19 982 MET A C 1
ATOM 7781 O O . MET A 1 982 ? -20.656 78.188 -6.102 1 75.19 982 MET A O 1
ATOM 7785 N N . ALA A 1 983 ? -19.781 76.875 -7.746 1 78 983 ALA A N 1
ATOM 7786 C CA . ALA A 1 983 ? -18.75 76.25 -6.926 1 78 983 ALA A CA 1
ATOM 7787 C C . ALA A 1 983 ? -17.469 76.062 -7.727 1 78 983 ALA A C 1
ATOM 7789 O O . ALA A 1 983 ? -17.484 75.375 -8.781 1 78 983 ALA A O 1
ATOM 7790 N N . LEU A 1 984 ? -16.359 76.688 -7.27 1 73.81 984 LEU A N 1
ATOM 7791 C CA . LEU A 1 984 ? -15.102 76.625 -8 1 73.81 984 LEU A CA 1
ATOM 7792 C C . LEU A 1 984 ? -14.5 75.188 -7.895 1 73.81 984 LEU A C 1
ATOM 7794 O O . LEU A 1 984 ? -13.867 74.688 -8.836 1 73.81 984 LEU A O 1
ATOM 7798 N N . PHE A 1 985 ? -14.656 74.5 -6.773 1 86.25 985 PHE A N 1
ATOM 7799 C CA . PHE A 1 985 ? -14.078 73.188 -6.539 1 86.25 985 PHE A CA 1
ATOM 7800 C C . PHE A 1 985 ? -15.125 72.25 -6.004 1 86.25 985 PHE A C 1
ATOM 7802 O O . PHE A 1 985 ? -16.188 72.688 -5.559 1 86.25 985 PHE A O 1
ATOM 7809 N N . VAL A 1 986 ? -14.859 71 -6.227 1 88.62 986 VAL A N 1
ATOM 7810 C CA . VAL A 1 986 ? -15.781 69.938 -5.77 1 88.62 986 VAL A CA 1
ATOM 7811 C C . VAL A 1 986 ? -16.016 70.062 -4.27 1 88.62 986 VAL A C 1
ATOM 7813 O O . VAL A 1 986 ? -17.125 69.812 -3.789 1 88.62 986 VAL A O 1
ATOM 7816 N N . ASP A 1 987 ? -15.039 70.5 -3.551 1 88 987 ASP A N 1
ATOM 7817 C CA . ASP A 1 987 ? -15.164 70.688 -2.107 1 88 987 ASP A CA 1
ATOM 7818 C C . ASP A 1 987 ? -16.203 71.75 -1.769 1 88 987 ASP A C 1
ATOM 7820 O O . ASP A 1 987 ? -16.938 71.625 -0.79 1 88 987 ASP A O 1
ATOM 7824 N N . ASP A 1 988 ? -16.219 72.75 -2.6 1 87.06 988 ASP A N 1
ATOM 7825 C CA . ASP A 1 988 ? -17.203 73.812 -2.398 1 87.06 988 ASP A CA 1
ATOM 7826 C C . ASP A 1 988 ? -18.625 73.312 -2.656 1 87.06 988 ASP A C 1
ATOM 7828 O O . ASP A 1 988 ? -19.562 73.75 -1.977 1 87.06 988 ASP A O 1
ATOM 7832 N N . CYS A 1 989 ? -18.625 72.562 -3.627 1 88.5 989 CYS A N 1
ATOM 7833 C CA . CYS A 1 989 ? -19.938 72 -3.936 1 88.5 989 CYS A CA 1
ATOM 7834 C C . CYS A 1 989 ? -20.438 71.125 -2.793 1 88.5 989 CYS A C 1
ATOM 7836 O O . CYS A 1 989 ? -21.609 71.188 -2.428 1 88.5 989 CYS A O 1
ATOM 7838 N N . ALA A 1 990 ? -19.547 70.25 -2.264 1 89.62 990 ALA A N 1
ATOM 7839 C CA . ALA A 1 990 ? -19.891 69.438 -1.121 1 89.62 990 ALA A CA 1
ATOM 7840 C C . ALA A 1 990 ? -20.312 70.312 0.081 1 89.62 990 ALA A C 1
ATOM 7842 O O . ALA A 1 990 ? -21.266 69.938 0.785 1 89.62 990 ALA A O 1
ATOM 7843 N N . ALA A 1 991 ? -19.609 71.312 0.275 1 85.62 991 ALA A N 1
ATOM 7844 C CA . ALA A 1 991 ? -19.922 72.188 1.371 1 85.62 991 ALA A CA 1
ATOM 7845 C C . ALA A 1 991 ? -21.297 72.812 1.17 1 85.62 991 ALA A C 1
ATOM 7847 O O . ALA A 1 991 ? -22.078 72.938 2.121 1 85.62 991 ALA A O 1
ATOM 7848 N N . ALA A 1 992 ? -21.547 73.188 -0.081 1 85.94 992 ALA A N 1
ATOM 7849 C CA . ALA A 1 992 ? -22.844 73.75 -0.404 1 85.94 992 ALA A CA 1
ATOM 7850 C C . ALA A 1 992 ? -23.969 72.75 -0.146 1 85.94 992 ALA A C 1
ATOM 7852 O O . ALA A 1 992 ? -25.031 73.125 0.355 1 85.94 992 ALA A O 1
ATOM 7853 N N . CYS A 1 993 ? -23.766 71.688 -0.469 1 86.88 993 CYS A N 1
ATOM 7854 C CA . CYS A 1 993 ? -24.766 70.625 -0.257 1 86.88 993 CYS A CA 1
ATOM 7855 C C . CYS A 1 993 ? -25.031 70.438 1.229 1 86.88 993 CYS A C 1
ATOM 7857 O O . CYS A 1 993 ? -26.172 70.25 1.643 1 86.88 993 CYS A O 1
ATOM 7859 N N . VAL A 1 994 ? -23.984 70.375 2.021 1 84.19 994 VAL A N 1
ATOM 7860 C CA . VAL A 1 994 ? -24.109 70.125 3.451 1 84.19 994 VAL A CA 1
ATOM 7861 C C . VAL A 1 994 ? -24.734 71.312 4.145 1 84.19 994 VAL A C 1
ATOM 7863 O O . VAL A 1 994 ? -25.5 71.188 5.105 1 84.19 994 VAL A O 1
ATOM 7866 N N . GLN A 1 995 ? -24.562 72.5 3.611 1 79 995 GLN A N 1
ATOM 7867 C CA . GLN A 1 995 ? -24.969 73.688 4.285 1 79 995 GLN A CA 1
ATOM 7868 C C . GLN A 1 995 ? -26.375 74.125 3.836 1 79 995 GLN A C 1
ATOM 7870 O O . GLN A 1 995 ? -27.031 74.938 4.52 1 79 995 GLN A O 1
ATOM 7875 N N . THR A 1 996 ? -26.734 73.562 2.805 1 80.69 996 THR A N 1
ATOM 7876 C CA . THR A 1 996 ? -28.016 74 2.291 1 80.69 996 THR A CA 1
ATOM 7877 C C . THR A 1 996 ? -29.125 73.75 3.305 1 80.69 996 THR A C 1
ATOM 7879 O O . THR A 1 996 ? -29.156 72.688 3.926 1 80.69 996 THR A O 1
ATOM 7882 N N . LYS A 1 997 ? -30.078 74.625 3.656 1 74.69 997 LYS A N 1
ATOM 7883 C CA . LYS A 1 997 ? -31.109 74.562 4.672 1 74.69 997 LYS A CA 1
ATOM 7884 C C . LYS A 1 997 ? -32.469 74.312 4.031 1 74.69 997 LYS A C 1
ATOM 7886 O O . LYS A 1 997 ? -33.469 74.062 4.73 1 74.69 997 LYS A O 1
ATOM 7891 N N . THR A 1 998 ? -32.594 74.375 2.752 1 75.81 998 THR A N 1
ATOM 7892 C CA . THR A 1 998 ? -33.875 74.312 2.068 1 75.81 998 THR A CA 1
ATOM 7893 C C . THR A 1 998 ? -34.344 72.812 1.993 1 75.81 998 THR A C 1
ATOM 7895 O O . THR A 1 998 ? -35.531 72.562 2.055 1 75.81 998 THR A O 1
ATOM 7898 N N . PHE A 1 999 ? -33.406 71.938 1.881 1 78.12 999 PHE A N 1
ATOM 7899 C CA . PHE A 1 999 ? -33.688 70.5 1.866 1 78.12 999 PHE A CA 1
ATOM 7900 C C . PHE A 1 999 ? -32.438 69.75 2.295 1 78.12 999 PHE A C 1
ATOM 7902 O O . PHE A 1 999 ? -31.344 70.25 2.361 1 78.12 999 PHE A O 1
ATOM 7909 N N . ILE A 1 1000 ? -32.688 68.562 2.656 1 76.88 1000 ILE A N 1
ATOM 7910 C CA . ILE A 1 1000 ? -31.562 67.688 2.941 1 76.88 1000 ILE A CA 1
ATOM 7911 C C . ILE A 1 1000 ? -30.922 67.25 1.634 1 76.88 1000 ILE A C 1
ATOM 7913 O O . ILE A 1 1000 ? -31.562 66.562 0.822 1 76.88 1000 ILE A O 1
ATOM 7917 N N . CYS A 1 1001 ? -29.781 67.562 1.371 1 80.44 1001 CYS A N 1
ATOM 7918 C CA . CYS A 1 1001 ? -29.062 67.25 0.152 1 80.44 1001 CYS A CA 1
ATOM 7919 C C . CYS A 1 1001 ? -28.422 65.875 0.251 1 80.44 1001 CYS A C 1
ATOM 7921 O O . CYS A 1 1001 ? -27.594 65.625 1.129 1 80.44 1001 CYS A O 1
ATOM 7923 N N . TYR A 1 1002 ? -28.797 64.938 -0.611 1 83.31 1002 TYR A N 1
ATOM 7924 C CA . TYR A 1 1002 ? -28.281 63.594 -0.606 1 83.31 1002 TYR A CA 1
ATOM 7925 C C . TYR A 1 1002 ? -27.328 63.375 -1.771 1 83.31 1002 TYR A C 1
ATOM 7927 O O . TYR A 1 1002 ? -26.578 62.406 -1.787 1 83.31 1002 TYR A O 1
ATOM 7935 N N . SER A 1 1003 ? -27.312 64.25 -2.781 1 86.38 1003 SER A N 1
ATOM 7936 C CA . SER A 1 1003 ? -26.391 64.188 -3.906 1 86.38 1003 SER A CA 1
ATOM 7937 C C . SER A 1 1003 ? -26.156 65.5 -4.574 1 86.38 1003 SER A C 1
ATOM 7939 O O . SER A 1 1003 ? -26.969 66.438 -4.43 1 86.38 1003 SER A O 1
ATOM 7941 N N . PHE A 1 1004 ? -24.953 65.625 -5.223 1 86.81 1004 PHE A N 1
ATOM 7942 C CA . PHE A 1 1004 ? -24.703 66.812 -6.027 1 86.81 1004 PHE A CA 1
ATOM 7943 C C . PHE A 1 1004 ? -23.922 66.438 -7.285 1 86.81 1004 PHE A C 1
ATOM 7945 O O . PHE A 1 1004 ? -23.203 65.438 -7.312 1 86.81 1004 PHE A O 1
ATOM 7952 N N . ASP A 1 1005 ? -24.109 67.188 -8.289 1 84.69 1005 ASP A N 1
ATOM 7953 C CA . ASP A 1 1005 ? -23.375 67.062 -9.539 1 84.69 1005 ASP A CA 1
ATOM 7954 C C . ASP A 1 1005 ? -22.422 68.25 -9.719 1 84.69 1005 ASP A C 1
ATOM 7956 O O . ASP A 1 1005 ? -22.844 69.375 -9.719 1 84.69 1005 ASP A O 1
ATOM 7960 N N . PHE A 1 1006 ? -21.156 67.875 -9.781 1 88.69 1006 PHE A N 1
ATOM 7961 C CA . PHE A 1 1006 ? -20.141 68.875 -10.039 1 88.69 1006 PHE A CA 1
ATOM 7962 C C . PHE A 1 1006 ? -19.781 68.938 -11.523 1 88.69 1006 PHE A C 1
ATOM 7964 O O . PHE A 1 1006 ? -19.234 68 -12.062 1 88.69 1006 PHE A O 1
ATOM 7971 N N . CYS A 1 1007 ? -20.125 70 -12.188 1 79.19 1007 CYS A N 1
ATOM 7972 C CA . CYS A 1 1007 ? -19.969 70.125 -13.633 1 79.19 1007 CYS A CA 1
ATOM 7973 C C . CYS A 1 1007 ? -18.781 71 -13.969 1 79.19 1007 CYS A C 1
ATOM 7975 O O . CYS A 1 1007 ? -18.906 72.25 -13.945 1 79.19 1007 CYS A O 1
ATOM 7977 N N . ASN A 1 1008 ? -17.516 70.5 -14.016 1 70.31 1008 ASN A N 1
ATOM 7978 C CA . ASN A 1 1008 ? -16.281 71.25 -14.25 1 70.31 1008 ASN A CA 1
ATOM 7979 C C . ASN A 1 1008 ? -16.062 71.5 -15.734 1 70.31 1008 ASN A C 1
ATOM 7981 O O . ASN A 1 1008 ? -15.008 72 -16.125 1 70.31 1008 ASN A O 1
ATOM 7985 N N . ALA A 1 1009 ? -16.656 70.938 -16.672 1 54.66 1009 ALA A N 1
ATOM 7986 C CA . ALA A 1 1009 ? -16.281 71.062 -18.062 1 54.66 1009 ALA A CA 1
ATOM 7987 C C . ALA A 1 1009 ? -16.125 72.562 -18.469 1 54.66 1009 ALA A C 1
ATOM 7989 O O . ALA A 1 1009 ? -15.453 72.875 -19.453 1 54.66 1009 ALA A O 1
ATOM 7990 N N . ASP A 1 1010 ? -16.906 73.438 -18.047 1 49.41 1010 ASP A N 1
ATOM 7991 C CA . ASP A 1 1010 ? -16.688 74.812 -18.5 1 49.41 1010 ASP A CA 1
ATOM 7992 C C . ASP A 1 1010 ? -15.656 75.5 -17.625 1 49.41 1010 ASP A C 1
ATOM 7994 O O . ASP A 1 1010 ? -15.93 75.812 -16.469 1 49.41 1010 ASP A O 1
ATOM 7998 N N . SER A 1 1011 ? -14.406 75.375 -17.812 1 54.22 1011 SER A N 1
ATOM 7999 C CA . SER A 1 1011 ? -13.203 75.875 -17.141 1 54.22 1011 SER A CA 1
ATOM 8000 C C . SER A 1 1011 ? -13.445 77.188 -16.469 1 54.22 1011 SER A C 1
ATOM 8002 O O . SER A 1 1011 ? -12.836 77.5 -15.438 1 54.22 1011 SER A O 1
ATOM 8004 N N . ASP A 1 1012 ? -14.195 78.125 -17.016 1 59.12 1012 ASP A N 1
ATOM 8005 C CA . ASP A 1 1012 ? -14.312 79.5 -16.609 1 59.12 1012 ASP A CA 1
ATOM 8006 C C . ASP A 1 1012 ? -15.43 79.688 -15.578 1 59.12 1012 ASP A C 1
ATOM 8008 O O . ASP A 1 1012 ? -15.398 80.625 -14.781 1 59.12 1012 ASP A O 1
ATOM 8012 N N . ASN A 1 1013 ? -16.562 78.688 -15.562 1 65.06 1013 ASN A N 1
ATOM 8013 C CA . ASN A 1 1013 ? -17.656 78.875 -14.609 1 65.06 1013 ASN A CA 1
ATOM 8014 C C . ASN A 1 1013 ? -18.188 77.562 -14.125 1 65.06 1013 ASN A C 1
ATOM 8016 O O . ASN A 1 1013 ? -19.25 77.125 -14.562 1 65.06 1013 ASN A O 1
ATOM 8020 N N . PRO A 1 1014 ? -17.453 76.688 -13.281 1 74.69 1014 PRO A N 1
ATOM 8021 C CA . PRO A 1 1014 ? -17.953 75.438 -12.781 1 74.69 1014 PRO A CA 1
ATOM 8022 C C . PRO A 1 1014 ? -19.234 75.562 -11.961 1 74.69 1014 PRO A C 1
ATOM 8024 O O . PRO A 1 1014 ? -19.438 76.562 -11.305 1 74.69 1014 PRO A O 1
ATOM 8027 N N . SER A 1 1015 ? -20.25 74.75 -12.234 1 78.88 1015 SER A N 1
ATOM 8028 C CA . SER A 1 1015 ? -21.531 74.812 -11.547 1 78.88 1015 SER A CA 1
ATOM 8029 C C . SER A 1 1015 ? -21.797 73.562 -10.68 1 78.88 1015 SER A C 1
ATOM 8031 O O . SER A 1 1015 ? -21.25 72.5 -10.945 1 78.88 1015 SER A O 1
ATOM 8033 N N . CYS A 1 1016 ? -22.438 73.75 -9.609 1 87.75 1016 CYS A N 1
ATOM 8034 C CA . CYS A 1 1016 ? -22.859 72.75 -8.633 1 87.75 1016 CYS A CA 1
ATOM 8035 C C . CYS A 1 1016 ? -24.375 72.625 -8.609 1 87.75 1016 CYS A C 1
ATOM 8037 O O . CYS A 1 1016 ? -25.094 73.562 -8.375 1 87.75 1016 CYS A O 1
ATOM 8039 N N . ILE A 1 1017 ? -24.859 71.375 -8.891 1 85.31 1017 ILE A N 1
ATOM 8040 C CA . ILE A 1 1017 ? -26.281 71.062 -8.859 1 85.31 1017 ILE A CA 1
ATOM 8041 C C . ILE A 1 1017 ? -26.609 70.188 -7.645 1 85.31 1017 ILE A C 1
ATOM 8043 O O . ILE A 1 1017 ? -26.156 69.062 -7.555 1 85.31 1017 ILE A O 1
ATOM 8047 N N . LEU A 1 1018 ? -27.391 70.625 -6.766 1 86.62 1018 LEU A N 1
ATOM 8048 C CA . LEU A 1 1018 ? -27.75 69.938 -5.539 1 86.62 1018 LEU A CA 1
ATOM 8049 C C . LEU A 1 1018 ? -29.062 69.188 -5.707 1 86.62 1018 LEU A C 1
ATOM 8051 O O . LEU A 1 1018 ? -29.938 69.625 -6.445 1 86.62 1018 LEU A O 1
ATOM 8055 N N . SER A 1 1019 ? -29.156 68.125 -5.07 1 82.44 1019 SER A N 1
ATOM 8056 C CA . SER A 1 1019 ? -30.375 67.312 -5.133 1 82.44 1019 SER A CA 1
ATOM 8057 C C . SER A 1 1019 ? -30.766 66.75 -3.756 1 82.44 1019 SER A C 1
ATOM 8059 O O . SER A 1 1019 ? -29.906 66.375 -2.973 1 82.44 1019 SER A O 1
ATOM 8061 N N . GLY A 1 1020 ? -32.031 66.688 -3.455 1 77.44 1020 GLY A N 1
ATOM 8062 C CA . GLY A 1 1020 ? -32.531 66.125 -2.223 1 77.44 1020 GLY A CA 1
ATOM 8063 C C . GLY A 1 1020 ? -32.75 64.625 -2.295 1 77.44 1020 GLY A C 1
ATOM 8064 O O . GLY A 1 1020 ? -33.188 64 -1.329 1 77.44 1020 GLY A O 1
ATOM 8065 N N . TYR A 1 1021 ? -32.438 64.062 -3.402 1 76.56 1021 TYR A N 1
ATOM 8066 C CA . TYR A 1 1021 ? -32.594 62.594 -3.592 1 76.56 1021 TYR A CA 1
ATOM 8067 C C . TYR A 1 1021 ? -31.25 61.938 -3.873 1 76.56 1021 TYR A C 1
ATOM 8069 O O . TYR A 1 1021 ? -30.344 62.594 -4.418 1 76.56 1021 TYR A O 1
ATOM 8077 N N . ARG A 1 1022 ? -31.172 60.75 -3.432 1 77.06 1022 ARG A N 1
ATOM 8078 C CA . ARG A 1 1022 ? -29.984 59.938 -3.77 1 77.06 1022 ARG A CA 1
ATOM 8079 C C . ARG A 1 1022 ? -30.078 59.406 -5.191 1 77.06 1022 ARG A C 1
ATOM 8081 O O . ARG A 1 1022 ? -30.594 58.312 -5.406 1 77.06 1022 ARG A O 1
ATOM 8088 N N . LEU A 1 1023 ? -29.594 60.062 -6.105 1 69 1023 LEU A N 1
ATOM 8089 C CA . LEU A 1 1023 ? -29.797 59.781 -7.523 1 69 1023 LEU A CA 1
ATOM 8090 C C . LEU A 1 1023 ? -28.828 58.719 -8 1 69 1023 LEU A C 1
ATOM 8092 O O . LEU A 1 1023 ? -27.656 58.688 -7.605 1 69 1023 LEU A O 1
ATOM 8096 N N . SER A 1 1024 ? -29.297 57.656 -8.727 1 65.12 1024 SER A N 1
ATOM 8097 C CA . SER A 1 1024 ? -28.469 56.656 -9.367 1 65.12 1024 SER A CA 1
ATOM 8098 C C . SER A 1 1024 ? -27.719 57.219 -10.57 1 65.12 1024 SER A C 1
ATOM 8100 O O . SER A 1 1024 ? -28 58.344 -11.008 1 65.12 1024 SER A O 1
ATOM 8102 N N . ALA A 1 1025 ? -26.656 56.562 -11.039 1 61 1025 ALA A N 1
ATOM 8103 C CA . ALA A 1 1025 ? -25.859 57 -12.172 1 61 1025 ALA A CA 1
ATOM 8104 C C . ALA A 1 1025 ? -26.75 57.312 -13.383 1 61 1025 ALA A C 1
ATOM 8106 O O . ALA A 1 1025 ? -26.422 58.156 -14.211 1 61 1025 ALA A O 1
ATOM 8107 N N . SER A 1 1026 ? -27.906 56.531 -13.484 1 58.06 1026 SER A N 1
ATOM 8108 C CA . SER A 1 1026 ? -28.734 56.625 -14.68 1 58.06 1026 SER A CA 1
ATOM 8109 C C . SER A 1 1026 ? -29.859 57.625 -14.5 1 58.06 1026 SER A C 1
ATOM 8111 O O . SER A 1 1026 ? -30.516 58.031 -15.469 1 58.06 1026 SER A O 1
ATOM 8113 N N . THR A 1 1027 ? -30.281 57.969 -13.211 1 55.91 1027 THR A N 1
ATOM 8114 C CA . THR A 1 1027 ? -31.5 58.75 -13 1 55.91 1027 THR A CA 1
ATOM 8115 C C . THR A 1 1027 ? -31.25 60.219 -13.242 1 55.91 1027 THR A C 1
ATOM 8117 O O . THR A 1 1027 ? -30.297 60.812 -12.719 1 55.91 1027 THR A O 1
ATOM 8120 N N . SER A 1 1028 ? -31.906 60.812 -14.211 1 54 1028 SER A N 1
ATOM 8121 C CA . SER A 1 1028 ? -31.953 62.25 -14.438 1 54 1028 SER A CA 1
ATOM 8122 C C . SER A 1 1028 ? -32.562 62.969 -13.25 1 54 1028 SER A C 1
ATOM 8124 O O . SER A 1 1028 ? -33.438 62.438 -12.578 1 54 1028 SER A O 1
ATOM 8126 N N . PRO A 1 1029 ? -32.062 63.938 -12.648 1 48.31 1029 PRO A N 1
ATOM 8127 C CA . PRO A 1 1029 ? -32.688 64.562 -11.5 1 48.31 1029 PRO A CA 1
ATOM 8128 C C . PRO A 1 1029 ? -34.219 64.75 -11.656 1 48.31 1029 PRO A C 1
ATOM 8130 O O . PRO A 1 1029 ? -34.688 65.125 -12.719 1 48.31 1029 PRO A O 1
ATOM 8133 N N . GLN A 1 1030 ? -34.969 64 -11.094 1 39.47 1030 GLN A N 1
ATOM 8134 C CA . GLN A 1 1030 ? -36.406 63.875 -11.227 1 39.47 1030 GLN A CA 1
ATOM 8135 C C . GLN A 1 1030 ? -37.094 65.25 -11.367 1 39.47 1030 GLN A C 1
ATOM 8137 O O . GLN A 1 1030 ? -38.25 65.312 -11.773 1 39.47 1030 GLN A O 1
ATOM 8142 N N . GLY A 1 1031 ? -36.969 66.188 -10.484 1 39.78 1031 GLY A N 1
ATOM 8143 C CA . GLY A 1 1031 ? -38.062 67.125 -10.398 1 39.78 1031 GLY A CA 1
ATOM 8144 C C . GLY A 1 1031 ? -38.469 67.688 -11.75 1 39.78 1031 GLY A C 1
ATOM 8145 O O . GLY A 1 1031 ? -39.438 68.438 -11.844 1 39.78 1031 GLY A O 1
ATOM 8146 N N . ALA A 1 1032 ? -37.531 68.188 -12.695 1 37.97 1032 ALA A N 1
ATOM 8147 C CA . ALA A 1 1032 ? -38.062 69 -13.766 1 37.97 1032 ALA A CA 1
ATOM 8148 C C . ALA A 1 1032 ? -38.656 68.188 -14.891 1 37.97 1032 ALA A C 1
ATOM 8150 O O . ALA A 1 1032 ? -38.094 67.125 -15.242 1 37.97 1032 ALA A O 1
ATOM 8151 N N . SER A 1 1033 ? -39.938 68 -15.055 1 42.09 1033 SER A N 1
ATOM 8152 C CA . SER A 1 1033 ? -40.781 67.312 -16.047 1 42.09 1033 SER A CA 1
ATOM 8153 C C . SER A 1 1033 ? -40.031 67.188 -17.375 1 42.09 1033 SER A C 1
ATOM 8155 O O . SER A 1 1033 ? -40.281 66.188 -18.109 1 42.09 1033 SER A O 1
ATOM 8157 N N . ASN A 1 1034 ? -39.344 68.312 -17.969 1 42.97 1034 ASN A N 1
ATOM 8158 C CA . ASN A 1 1034 ? -38.625 68.438 -19.25 1 42.97 1034 ASN A CA 1
ATOM 8159 C C . ASN A 1 1034 ? -37.188 68.812 -19.047 1 42.97 1034 ASN A C 1
ATOM 8161 O O . ASN A 1 1034 ? -36.844 70 -19.094 1 42.97 1034 ASN A O 1
ATOM 8165 N N . PRO A 1 1035 ? -36.281 68 -18.5 1 50.16 1035 PRO A N 1
ATOM 8166 C CA . PRO A 1 1035 ? -34.938 68.5 -18.203 1 50.16 1035 PRO A CA 1
ATOM 8167 C C . PRO A 1 1035 ? -34.156 68.812 -19.453 1 50.16 1035 PRO A C 1
ATOM 8169 O O . PRO A 1 1035 ? -34.125 68 -20.406 1 50.16 1035 PRO A O 1
ATOM 8172 N N . THR A 1 1036 ? -33.938 69.938 -19.844 1 55.81 1036 THR A N 1
ATOM 8173 C CA . THR A 1 1036 ? -33 70.312 -20.922 1 55.81 1036 THR A CA 1
ATOM 8174 C C . THR A 1 1036 ? -31.578 69.938 -20.531 1 55.81 1036 THR A C 1
ATOM 8176 O O . THR A 1 1036 ? -31.078 70.375 -19.5 1 55.81 1036 THR A O 1
ATOM 8179 N N . VAL A 1 1037 ? -30.891 68.875 -20.953 1 60.09 1037 VAL A N 1
ATOM 8180 C CA . VAL A 1 1037 ? -29.562 68.312 -20.656 1 60.09 1037 VAL A CA 1
ATOM 8181 C C . VAL A 1 1037 ? -28.547 68.938 -21.609 1 60.09 1037 VAL A C 1
ATOM 8183 O O . VAL A 1 1037 ? -28.812 69.125 -22.812 1 60.09 1037 VAL A O 1
ATOM 8186 N N . SER A 1 1038 ? -27.609 69.688 -21.109 1 62.31 1038 SER A N 1
ATOM 8187 C CA . SER A 1 1038 ? -26.547 70.188 -21.969 1 62.31 1038 SER A CA 1
ATOM 8188 C C . SER A 1 1038 ? -25.484 69.125 -22.234 1 62.31 1038 SER A C 1
ATOM 8190 O O . SER A 1 1038 ? -25.469 68.125 -21.578 1 62.31 1038 SER A O 1
ATOM 8192 N N . SER A 1 1039 ? -24.641 69.25 -23.234 1 63.75 1039 SER A N 1
ATOM 8193 C CA . SER A 1 1039 ? -23.562 68.375 -23.688 1 63.75 1039 SER A CA 1
ATOM 8194 C C . SER A 1 1039 ? -22.422 68.312 -22.672 1 63.75 1039 SER A C 1
ATOM 8196 O O . SER A 1 1039 ? -21.484 67.562 -22.812 1 63.75 1039 SER A O 1
ATOM 8198 N N . LEU A 1 1040 ? -22.484 68.938 -21.547 1 67.75 1040 LEU A N 1
ATOM 8199 C CA . LEU A 1 1040 ? -21.375 69 -20.594 1 67.75 1040 LEU A CA 1
ATOM 8200 C C . LEU A 1 1040 ? -21.484 67.812 -19.609 1 67.75 1040 LEU A C 1
ATOM 8202 O O . LEU A 1 1040 ? -22.594 67.438 -19.234 1 67.75 1040 LEU A O 1
ATOM 8206 N N . THR A 1 1041 ? -20.281 67.25 -19.266 1 77.69 1041 THR A N 1
ATOM 8207 C CA . THR A 1 1041 ? -20.219 66.062 -18.359 1 77.69 1041 THR A CA 1
ATOM 8208 C C . THR A 1 1041 ? -19.984 66.5 -16.922 1 77.69 1041 THR A C 1
ATOM 8210 O O . THR A 1 1041 ? -19.125 67.375 -16.656 1 77.69 1041 THR A O 1
ATOM 8213 N N . CYS A 1 1042 ? -20.859 66.125 -16.078 1 81.69 1042 CYS A N 1
ATOM 8214 C CA . CYS A 1 1042 ? -20.719 66.375 -14.641 1 81.69 1042 CYS A CA 1
ATOM 8215 C C . CYS A 1 1042 ? -20.344 65.062 -13.914 1 81.69 1042 CYS A C 1
ATOM 8217 O O . CYS A 1 1042 ? -20.453 64 -14.477 1 81.69 1042 CYS A O 1
ATOM 8219 N N . THR A 1 1043 ? -19.688 65.25 -12.758 1 86.38 1043 THR A N 1
ATOM 8220 C CA . THR A 1 1043 ? -19.438 64.125 -11.867 1 86.38 1043 THR A CA 1
ATOM 8221 C C . THR A 1 1043 ? -20.438 64.125 -10.711 1 86.38 1043 THR A C 1
ATOM 8223 O O . THR A 1 1043 ? -20.578 65.125 -9.992 1 86.38 1043 THR A O 1
ATOM 8226 N N . ARG A 1 1044 ? -21.047 63 -10.414 1 83.94 1044 ARG A N 1
ATOM 8227 C CA . ARG A 1 1044 ? -22.047 62.875 -9.359 1 83.94 1044 ARG A CA 1
ATOM 8228 C C . ARG A 1 1044 ? -21.422 62.281 -8.094 1 83.94 1044 ARG A C 1
ATOM 8230 O O . ARG A 1 1044 ? -20.688 61.312 -8.164 1 83.94 1044 ARG A O 1
ATOM 8237 N N . TYR A 1 1045 ? -21.75 62.938 -7.062 1 85.94 1045 TYR A N 1
ATOM 8238 C CA . TYR A 1 1045 ? -21.375 62.5 -5.723 1 85.94 1045 TYR A CA 1
ATOM 8239 C C . TYR A 1 1045 ? -22.625 62.188 -4.891 1 85.94 1045 TYR A C 1
ATOM 8241 O O . TYR A 1 1045 ? -23.609 62.938 -4.961 1 85.94 1045 TYR A O 1
ATOM 8249 N N . ILE A 1 1046 ? -22.625 61.094 -4.211 1 83.25 1046 ILE A N 1
ATOM 8250 C CA . ILE A 1 1046 ? -23.766 60.688 -3.395 1 83.25 1046 ILE A CA 1
ATOM 8251 C C . ILE A 1 1046 ? -23.344 60.562 -1.936 1 83.25 1046 ILE A C 1
ATOM 8253 O O . ILE A 1 1046 ? -22.25 60.031 -1.646 1 83.25 1046 ILE A O 1
ATOM 8257 N N . ARG A 1 1047 ? -24.188 60.969 -1.123 1 81.44 1047 ARG A N 1
ATOM 8258 C CA . ARG A 1 1047 ? -23.922 60.844 0.308 1 81.44 1047 ARG A CA 1
ATOM 8259 C C . ARG A 1 1047 ? -23.922 59.406 0.759 1 81.44 1047 ARG A C 1
ATOM 8261 O O . ARG A 1 1047 ? -24.797 58.625 0.375 1 81.44 1047 ARG A O 1
ATOM 8268 N N . SER A 1 1048 ? -22.938 59.031 1.487 1 75.38 1048 SER A N 1
ATOM 8269 C CA . SER A 1 1048 ? -22.703 57.656 1.897 1 75.38 1048 SER A CA 1
ATOM 8270 C C . SER A 1 1048 ? -23.766 57.188 2.9 1 75.38 1048 SER A C 1
ATOM 8272 O O . SER A 1 1048 ? -24.141 56.031 2.924 1 75.38 1048 SER A O 1
ATOM 8274 N N . GLU A 1 1049 ? -24.172 58.062 3.861 1 72.81 1049 GLU A N 1
ATOM 8275 C CA . GLU A 1 1049 ? -25.141 57.656 4.867 1 72.81 1049 GLU A CA 1
ATOM 8276 C C . GLU A 1 1049 ? -26.281 58.688 4.98 1 72.81 1049 GLU A C 1
ATOM 8278 O O . GLU A 1 1049 ? -26.172 59.781 4.469 1 72.81 1049 GLU A O 1
ATOM 8283 N N . ASN A 1 1050 ? -27.375 58.125 5.512 1 58.72 1050 ASN A N 1
ATOM 8284 C CA . ASN A 1 1050 ? -28.531 59 5.707 1 58.72 1050 ASN A CA 1
ATOM 8285 C C . ASN A 1 1050 ? -28.25 60.062 6.754 1 58.72 1050 ASN A C 1
ATOM 8287 O O . ASN A 1 1050 ? -27.547 59.812 7.734 1 58.72 1050 ASN A O 1
ATOM 8291 N N . VAL A 1 1051 ? -28.297 61.375 6.367 1 57.88 1051 VAL A N 1
ATOM 8292 C CA . VAL A 1 1051 ? -28.016 62.562 7.176 1 57.88 1051 VAL A CA 1
ATOM 8293 C C . VAL A 1 1051 ? -28.781 62.469 8.492 1 57.88 1051 VAL A C 1
ATOM 8295 O O . VAL A 1 1051 ? -30 62.625 8.516 1 57.88 1051 VAL A O 1
ATOM 8298 N N . THR A 1 1052 ? -28.422 61.625 9.445 1 52.03 1052 THR A N 1
ATOM 8299 C CA . THR A 1 1052 ? -29.188 61.75 10.688 1 52.03 1052 THR A CA 1
ATOM 8300 C C . THR A 1 1052 ? -28.453 62.625 11.695 1 52.03 1052 THR A C 1
ATOM 8302 O O . THR A 1 1052 ? -29.031 63.062 12.688 1 52.03 1052 THR A O 1
ATOM 8305 N N . ALA A 1 1053 ? -27.125 62.938 11.531 1 58 1053 ALA A N 1
ATOM 8306 C CA . ALA A 1 1053 ? -26.438 63.531 12.672 1 58 1053 ALA A CA 1
ATOM 8307 C C . ALA A 1 1053 ? -26.078 65 12.383 1 58 1053 ALA A C 1
ATOM 8309 O O . ALA A 1 1053 ? -25.609 65.312 11.289 1 58 1053 ALA A O 1
ATOM 8310 N N . PRO A 1 1054 ? -26.531 66 13.242 1 62 1054 PRO A N 1
ATOM 8311 C CA . PRO A 1 1054 ? -26.172 67.375 13.07 1 62 1054 PRO A CA 1
ATOM 8312 C C . PRO A 1 1054 ? -24.656 67.562 12.961 1 62 1054 PRO A C 1
ATOM 8314 O O . PRO A 1 1054 ? -23.891 66.812 13.516 1 62 1054 PRO A O 1
ATOM 8317 N N . ARG A 1 1055 ? -24.219 68.438 12.008 1 76.94 1055 ARG A N 1
ATOM 8318 C CA . ARG A 1 1055 ? -22.812 68.812 11.898 1 76.94 1055 ARG A CA 1
ATOM 8319 C C . ARG A 1 1055 ? -22.453 69.938 12.906 1 76.94 1055 ARG A C 1
ATOM 8321 O O . ARG A 1 1055 ? -22.672 71.125 12.656 1 76.94 1055 ARG A O 1
ATOM 8328 N N . LEU A 1 1056 ? -22.031 69.5 14.055 1 82.56 1056 LEU A N 1
ATOM 8329 C CA . LEU A 1 1056 ? -21.688 70.438 15.117 1 82.56 1056 LEU A CA 1
ATOM 8330 C C . LEU A 1 1056 ? -20.172 70.625 15.195 1 82.56 1056 LEU A C 1
ATOM 8332 O O . LEU A 1 1056 ? -19.406 69.688 15.039 1 82.56 1056 LEU A O 1
ATOM 8336 N N . SER A 1 1057 ? -19.781 71.875 15.188 1 85.69 1057 SER A N 1
ATOM 8337 C CA . SER A 1 1057 ? -18.375 72.125 15.508 1 85.69 1057 SER A CA 1
ATOM 8338 C C . SER A 1 1057 ? -18.031 71.688 16.922 1 85.69 1057 SER A C 1
ATOM 8340 O O . SER A 1 1057 ? -18.922 71.5 17.75 1 85.69 1057 SER A O 1
ATOM 8342 N N . SER A 1 1058 ? -16.766 71.5 17.141 1 88.69 1058 SER A N 1
ATOM 8343 C CA . SER A 1 1058 ? -16.328 71.062 18.453 1 88.69 1058 SER A CA 1
ATOM 8344 C C . SER A 1 1058 ? -16.75 72.062 19.531 1 88.69 1058 SER A C 1
ATOM 8346 O O . SER A 1 1058 ? -17.125 71.688 20.641 1 88.69 1058 SER A O 1
ATOM 8348 N N . ASP A 1 1059 ? -16.781 73.312 19.156 1 86.06 1059 ASP A N 1
ATOM 8349 C CA . ASP A 1 1059 ? -17.188 74.312 20.109 1 86.06 1059 ASP A CA 1
ATOM 8350 C C . ASP A 1 1059 ? -18.688 74.25 20.406 1 86.06 1059 ASP A C 1
ATOM 8352 O O . ASP A 1 1059 ? -19.094 74.438 21.547 1 86.06 1059 ASP A O 1
ATOM 8356 N N . ARG A 1 1060 ? -19.359 74 19.391 1 87.5 1060 ARG A N 1
ATOM 8357 C CA . ARG A 1 1060 ? -20.797 73.875 19.578 1 87.5 1060 ARG A CA 1
ATOM 8358 C C . ARG A 1 1060 ? -21.156 72.688 20.406 1 87.5 1060 ARG A C 1
ATOM 8360 O O . ARG A 1 1060 ? -22.094 72.688 21.203 1 87.5 1060 ARG A O 1
ATOM 8367 N N . ILE A 1 1061 ? -20.469 71.688 20.219 1 90.5 1061 ILE A N 1
ATOM 8368 C CA . ILE A 1 1061 ? -20.672 70.438 21.016 1 90.5 1061 ILE A CA 1
ATOM 8369 C C . ILE A 1 1061 ? -20.453 70.75 22.484 1 90.5 1061 ILE A C 1
ATOM 8371 O O . ILE A 1 1061 ? -21.266 70.375 23.344 1 90.5 1061 ILE A O 1
ATOM 8375 N N . PHE A 1 1062 ? -19.438 71.438 22.719 1 90.06 1062 PHE A N 1
ATOM 8376 C CA . PHE A 1 1062 ? -19.109 71.812 24.094 1 90.06 1062 PHE A CA 1
ATOM 8377 C C . PHE A 1 1062 ? -20.219 72.688 24.688 1 90.06 1062 PHE A C 1
ATOM 8379 O O . PHE A 1 1062 ? -20.594 72.5 25.844 1 90.06 1062 PHE A O 1
ATOM 8386 N N . GLN A 1 1063 ? -20.75 73.562 23.906 1 88.25 1063 GLN A N 1
ATOM 8387 C CA . GLN A 1 1063 ? -21.812 74.438 24.391 1 88.25 1063 GLN A CA 1
ATOM 8388 C C . GLN A 1 1063 ? -23.078 73.625 24.719 1 88.25 1063 GLN A C 1
ATOM 8390 O O . GLN A 1 1063 ? -23.703 73.875 25.75 1 88.25 1063 GLN A O 1
ATOM 8395 N N . ILE A 1 1064 ? -23.328 72.812 23.859 1 91.44 1064 ILE A N 1
ATOM 8396 C CA . ILE A 1 1064 ? -24.516 71.938 24.078 1 91.44 1064 ILE A CA 1
ATOM 8397 C C . ILE A 1 1064 ? -24.328 71.125 25.344 1 91.44 1064 ILE A C 1
ATOM 8399 O O . ILE A 1 1064 ? -25.234 71.062 26.188 1 91.44 1064 ILE A O 1
ATOM 8403 N N . LEU A 1 1065 ? -23.25 70.562 25.438 1 92.44 1065 LEU A N 1
ATOM 8404 C CA . LEU A 1 1065 ? -23 69.688 26.594 1 92.44 1065 LEU A CA 1
ATOM 8405 C C . LEU A 1 1065 ? -22.938 70.5 27.875 1 92.44 1065 LEU A C 1
ATOM 8407 O O . LEU A 1 1065 ? -23.359 70.062 28.938 1 92.44 1065 LEU A O 1
ATOM 8411 N N . THR A 1 1066 ? -22.406 71.688 27.75 1 90.19 1066 THR A N 1
ATOM 8412 C CA . THR A 1 1066 ? -22.391 72.562 28.891 1 90.19 1066 THR A CA 1
ATOM 8413 C C . THR A 1 1066 ? -23.812 72.875 29.359 1 90.19 1066 THR A C 1
ATOM 8415 O O . THR A 1 1066 ? -24.094 72.812 30.562 1 90.19 1066 THR A O 1
ATOM 8418 N N . ASP A 1 1067 ? -24.641 73.125 28.453 1 86.44 1067 ASP A N 1
ATOM 8419 C CA . ASP A 1 1067 ? -26.031 73.375 28.781 1 86.44 1067 ASP A CA 1
ATOM 8420 C C . ASP A 1 1067 ? -26.688 72.125 29.406 1 86.44 1067 ASP A C 1
ATOM 8422 O O . ASP A 1 1067 ? -27.422 72.25 30.391 1 86.44 1067 ASP A O 1
ATOM 8426 N N . VAL A 1 1068 ? -26.422 71.062 28.891 1 91.56 1068 VAL A N 1
ATOM 8427 C CA . VAL A 1 1068 ? -27 69.812 29.359 1 91.56 1068 VAL A CA 1
ATOM 8428 C C . VAL A 1 1068 ? -26.531 69.562 30.781 1 91.56 1068 VAL A C 1
ATOM 8430 O O . VAL A 1 1068 ? -27.312 69.125 31.625 1 91.56 1068 VAL A O 1
ATOM 8433 N N . VAL A 1 1069 ? -25.297 69.688 31.031 1 90.5 1069 VAL A N 1
ATOM 8434 C CA . VAL A 1 1069 ? -24.703 69.438 32.344 1 90.5 1069 VAL A CA 1
ATOM 8435 C C . VAL A 1 1069 ? -25.281 70.375 33.375 1 90.5 1069 VAL A C 1
ATOM 8437 O O . VAL A 1 1069 ? -25.672 70 34.469 1 90.5 1069 VAL A O 1
ATOM 8440 N N . TYR A 1 1070 ? -25.359 71.625 33.031 1 86.12 1070 TYR A N 1
ATOM 8441 C CA . TYR A 1 1070 ? -25.828 72.625 33.969 1 86.12 1070 TYR A CA 1
ATOM 8442 C C . TYR A 1 1070 ? -27.328 72.562 34.188 1 86.12 1070 TYR A C 1
ATOM 8444 O O . TYR A 1 1070 ? -27.844 72.938 35.219 1 86.12 1070 TYR A O 1
ATOM 8452 N N . ASP A 1 1071 ? -27.984 71.938 33.219 1 85.19 1071 ASP A N 1
ATOM 8453 C CA . ASP A 1 1071 ? -29.406 71.688 33.375 1 85.19 1071 ASP A CA 1
ATOM 8454 C C . ASP A 1 1071 ? -29.656 70.438 34.219 1 85.19 1071 ASP A C 1
ATOM 8456 O O . ASP A 1 1071 ? -30.797 70.125 34.531 1 85.19 1071 ASP A O 1
ATOM 8460 N N . GLY A 1 1072 ? -28.656 69.688 34.531 1 80.31 1072 GLY A N 1
ATOM 8461 C CA . GLY A 1 1072 ? -28.766 68.5 35.375 1 80.31 1072 GLY A CA 1
ATOM 8462 C C . GLY A 1 1072 ? -29.219 67.312 34.594 1 80.31 1072 GLY A C 1
ATOM 8463 O O . GLY A 1 1072 ? -29.734 66.312 35.188 1 80.31 1072 GLY A O 1
ATOM 8464 N N . MET A 1 1073 ? -29.078 67.312 33.344 1 82.81 1073 MET A N 1
ATOM 8465 C CA . MET A 1 1073 ? -29.609 66.25 32.531 1 82.81 1073 MET A CA 1
ATOM 8466 C C . MET A 1 1073 ? -28.547 65.188 32.188 1 82.81 1073 MET A C 1
ATOM 8468 O O . MET A 1 1073 ? -28.859 64.062 31.75 1 82.81 1073 MET A O 1
ATOM 8472 N N . PHE A 1 1074 ? -27.406 65.5 32.312 1 89.25 1074 PHE A N 1
ATOM 8473 C CA . PHE A 1 1074 ? -26.344 64.562 31.984 1 89.25 1074 PHE A CA 1
ATOM 8474 C C . PHE A 1 1074 ? -26.141 63.562 33.125 1 89.25 1074 PHE A C 1
ATOM 8476 O O . PHE A 1 1074 ? -25.781 63.938 34.219 1 89.25 1074 PHE A O 1
ATOM 8483 N N . GLN A 1 1075 ? -26.469 62.281 32.75 1 84.81 1075 GLN A N 1
ATOM 8484 C CA . GLN A 1 1075 ? -26.328 61.219 33.75 1 84.81 1075 GLN A CA 1
ATOM 8485 C C . GLN A 1 1075 ? -25.703 59.969 33.094 1 84.81 1075 GLN A C 1
ATOM 8487 O O . GLN A 1 1075 ? -25.984 59.656 31.953 1 84.81 1075 GLN A O 1
ATOM 8492 N N . VAL A 1 1076 ? -24.734 59.469 33.781 1 84.81 1076 VAL A N 1
ATOM 8493 C CA . VAL A 1 1076 ? -24.094 58.25 33.344 1 84.81 1076 VAL A CA 1
ATOM 8494 C C . VAL A 1 1076 ? -24.391 57.125 34.312 1 84.81 1076 VAL A C 1
ATOM 8496 O O . VAL A 1 1076 ? -24.141 57.25 35.531 1 84.81 1076 VAL A O 1
ATOM 8499 N N . SER A 1 1077 ? -25.016 56 33.812 1 77.88 1077 SER A N 1
ATOM 8500 C CA . SER A 1 1077 ? -25.375 54.875 34.656 1 77.88 1077 SER A CA 1
ATOM 8501 C C . SER A 1 1077 ? -24.672 53.594 34.219 1 77.88 1077 SER A C 1
ATOM 8503 O O . SER A 1 1077 ? -24.547 53.344 33.031 1 77.88 1077 SER A O 1
ATOM 8505 N N . ILE A 1 1078 ? -23.969 52.938 35.062 1 72.12 1078 ILE A N 1
ATOM 8506 C CA . ILE A 1 1078 ? -23.359 51.656 34.812 1 72.12 1078 ILE A CA 1
ATOM 8507 C C . ILE A 1 1078 ? -24.062 50.562 35.625 1 72.12 1078 ILE A C 1
ATOM 8509 O O . ILE A 1 1078 ? -24.453 50.812 36.781 1 72.12 1078 ILE A O 1
ATOM 8513 N N . SER A 1 1079 ? -24.438 49.469 34.969 1 64 1079 SER A N 1
ATOM 8514 C CA . SER A 1 1079 ? -25 48.312 35.688 1 64 1079 SER A CA 1
ATOM 8515 C C . SER A 1 1079 ? -23.984 47.188 35.75 1 64 1079 SER A C 1
ATOM 8517 O O . SER A 1 1079 ? -23.844 46.406 34.812 1 64 1079 SER A O 1
ATOM 8519 N N . PRO A 1 1080 ? -22.938 47.125 36.688 1 54.34 1080 PRO A N 1
ATOM 8520 C CA . PRO A 1 1080 ? -21.969 46.031 36.781 1 54.34 1080 PRO A CA 1
ATOM 8521 C C . PRO A 1 1080 ? -22.641 44.656 36.781 1 54.34 1080 PRO A C 1
ATOM 8523 O O . PRO A 1 1080 ? -23.75 44.5 37.312 1 54.34 1080 PRO A O 1
ATOM 8526 N N . PRO A 1 1081 ? -22.203 43.594 35.969 1 50.16 1081 PRO A N 1
ATOM 8527 C CA . PRO A 1 1081 ? -22.828 42.25 36.062 1 50.16 1081 PRO A CA 1
ATOM 8528 C C . PRO A 1 1081 ? -22.812 41.688 37.469 1 50.16 1081 PRO A C 1
ATOM 8530 O O . PRO A 1 1081 ? -21.969 42.062 38.281 1 50.16 1081 PRO A O 1
ATOM 8533 N N . ASN A 1 1082 ? -23.859 40.844 37.812 1 40.16 1082 ASN A N 1
ATOM 8534 C CA . ASN A 1 1082 ? -24.094 40.219 39.094 1 40.16 1082 ASN A CA 1
ATOM 8535 C C . ASN A 1 1082 ? -22.875 39.406 39.531 1 40.16 1082 ASN A C 1
ATOM 8537 O O . ASN A 1 1082 ? -22.625 38.312 39.031 1 40.16 1082 ASN A O 1
ATOM 8541 N N . VAL A 1 1083 ? -21.781 39.656 39.906 1 35.59 1083 VAL A N 1
ATOM 8542 C CA . VAL A 1 1083 ? -21.156 38.688 40.781 1 35.59 1083 VAL A CA 1
ATOM 8543 C C . VAL A 1 1083 ? -22.188 38.219 41.812 1 35.59 1083 VAL A C 1
ATOM 8545 O O . VAL A 1 1083 ? -23.188 38.875 42.062 1 35.59 1083 VAL A O 1
ATOM 8548 N N . GLN A 1 1084 ? -22 37.125 42.719 1 34.38 1084 GLN A N 1
ATOM 8549 C CA . GLN A 1 1084 ? -22.984 36.625 43.656 1 34.38 1084 GLN A CA 1
ATOM 8550 C C . GLN A 1 1084 ? -23.797 37.75 44.281 1 34.38 1084 GLN A C 1
ATOM 8552 O O . GLN A 1 1084 ? -24.891 37.5 44.812 1 34.38 1084 GLN A O 1
ATOM 8557 N N . VAL A 1 1085 ? -23.234 38.625 45.031 1 31.58 1085 VAL A N 1
ATOM 8558 C CA . VAL A 1 1085 ? -24.156 39.344 45.906 1 31.58 1085 VAL A CA 1
ATOM 8559 C C . VAL A 1 1085 ? -25.109 40.188 45.062 1 31.58 1085 VAL A C 1
ATOM 8561 O O . VAL A 1 1085 ? -24.719 40.75 44.031 1 31.58 1085 VAL A O 1
ATOM 8564 N N . LYS A 1 1086 ? -26.484 40.375 45.469 1 35.03 1086 LYS A N 1
ATOM 8565 C CA . LYS A 1 1086 ? -27.828 40.844 45.156 1 35.03 1086 LYS A CA 1
ATOM 8566 C C . LYS A 1 1086 ? -27.797 42.25 44.562 1 35.03 1086 LYS A C 1
ATOM 8568 O O . LYS A 1 1086 ? -28.703 42.656 43.844 1 35.03 1086 LYS A O 1
ATOM 8573 N N . LEU A 1 1087 ? -27.281 43.281 45.25 1 33.88 1087 LEU A N 1
ATOM 8574 C CA . LEU A 1 1087 ? -27.781 44.625 45.031 1 33.88 1087 LEU A CA 1
ATOM 8575 C C . LEU A 1 1087 ? -27.188 45.219 43.75 1 33.88 1087 LEU A C 1
ATOM 8577 O O . LEU A 1 1087 ? -25.969 45.344 43.625 1 33.88 1087 LEU A O 1
ATOM 8581 N N . ARG A 1 1088 ? -27.75 44.969 42.625 1 41.16 1088 ARG A N 1
ATOM 8582 C CA . ARG A 1 1088 ? -27.609 45.656 41.344 1 41.16 1088 ARG A CA 1
ATOM 8583 C C . ARG A 1 1088 ? -27.625 47.156 41.531 1 41.16 1088 ARG A C 1
ATOM 8585 O O . ARG A 1 1088 ? -28.672 47.812 41.375 1 41.16 1088 ARG A O 1
ATOM 8592 N N . THR A 1 1089 ? -27.047 47.656 42.438 1 44.66 1089 THR A N 1
ATOM 8593 C CA . THR A 1 1089 ? -27.266 49.094 42.594 1 44.66 1089 THR A CA 1
ATOM 8594 C C . THR A 1 1089 ? -26.656 49.844 41.406 1 44.66 1089 THR A C 1
ATOM 8596 O O . THR A 1 1089 ? -25.469 49.719 41.125 1 44.66 1089 THR A O 1
ATOM 8599 N N . THR A 1 1090 ? -27.516 50.156 40.344 1 51.06 1090 THR A N 1
ATOM 8600 C CA . THR A 1 1090 ? -27.172 51.094 39.281 1 51.06 1090 THR A CA 1
ATOM 8601 C C . THR A 1 1090 ? -26.516 52.344 39.906 1 51.06 1090 THR A C 1
ATOM 8603 O O . THR A 1 1090 ? -27.078 52.969 40.812 1 51.06 1090 THR A O 1
ATOM 8606 N N . MET A 1 1091 ? -25.297 52.406 39.719 1 63.75 1091 MET A N 1
ATOM 8607 C CA . MET A 1 1091 ? -24.641 53.625 40.125 1 63.75 1091 MET A CA 1
ATOM 8608 C C . MET A 1 1091 ? -24.766 54.719 39.062 1 63.75 1091 MET A C 1
ATOM 8610 O O . MET A 1 1091 ? -24.578 54.438 37.875 1 63.75 1091 MET A O 1
ATOM 8614 N N . THR A 1 1092 ? -25.469 55.719 39.531 1 71.19 1092 THR A N 1
ATOM 8615 C CA . THR A 1 1092 ? -25.672 56.844 38.625 1 71.19 1092 THR A CA 1
ATOM 8616 C C . THR A 1 1092 ? -24.844 58.031 39.031 1 71.19 1092 THR A C 1
ATOM 8618 O O . THR A 1 1092 ? -24.844 58.438 40.219 1 71.19 1092 THR A O 1
ATOM 8621 N N . TRP A 1 1093 ? -23.984 58.5 38.25 1 72.12 1093 TRP A N 1
ATOM 8622 C CA . TRP A 1 1093 ? -23.297 59.781 38.406 1 72.12 1093 TRP A CA 1
ATOM 8623 C C . TRP A 1 1093 ? -24.047 60.906 37.719 1 72.12 1093 TRP A C 1
ATOM 8625 O O . TRP A 1 1093 ? -24.406 60.781 36.531 1 72.12 1093 TRP A O 1
ATOM 8635 N N . LYS A 1 1094 ? -24.516 61.844 38.562 1 75.81 1094 LYS A N 1
ATOM 8636 C CA . LYS A 1 1094 ? -25.281 62.969 38.031 1 75.81 1094 LYS A CA 1
ATOM 8637 C C . LYS A 1 1094 ? -24.641 64.312 38.406 1 75.81 1094 LYS A C 1
ATOM 8639 O O . LYS A 1 1094 ? -24.125 64.438 39.531 1 75.81 1094 LYS A O 1
ATOM 8644 N N . MET B 1 1 ? 17.469 -118.125 -20.25 1 24.12 1 MET B N 1
ATOM 8645 C CA . MET B 1 1 ? 18.219 -117.438 -21.297 1 24.12 1 MET B CA 1
ATOM 8646 C C . MET B 1 1 ? 17.391 -116.375 -21.969 1 24.12 1 MET B C 1
ATOM 8648 O O . MET B 1 1 ? 16.594 -116.625 -22.875 1 24.12 1 MET B O 1
ATOM 8652 N N . THR B 1 2 ? 16.734 -115.438 -21.203 1 24.66 2 THR B N 1
ATOM 8653 C CA . THR B 1 2 ? 15.656 -114.438 -21.328 1 24.66 2 THR B CA 1
ATOM 8654 C C . THR B 1 2 ? 16.062 -113.312 -22.266 1 24.66 2 THR B C 1
ATOM 8656 O O . THR B 1 2 ? 17.109 -112.688 -22.062 1 24.66 2 THR B O 1
ATOM 8659 N N . ALA B 1 3 ? 15.695 -113.438 -23.609 1 29.56 3 ALA B N 1
ATOM 8660 C CA . ALA B 1 3 ? 16.047 -112.688 -24.781 1 29.56 3 ALA B CA 1
ATOM 8661 C C . ALA B 1 3 ? 15.664 -111.188 -24.609 1 29.56 3 ALA B C 1
ATOM 8663 O O . ALA B 1 3 ? 14.492 -110.875 -24.406 1 29.56 3 ALA B O 1
ATOM 8664 N N . ARG B 1 4 ? 16.484 -110.5 -23.844 1 30.05 4 ARG B N 1
ATOM 8665 C CA . ARG B 1 4 ? 16.312 -109.062 -23.562 1 30.05 4 ARG B CA 1
ATOM 8666 C C . ARG B 1 4 ? 16.219 -108.25 -24.844 1 30.05 4 ARG B C 1
ATOM 8668 O O . ARG B 1 4 ? 17.109 -108.312 -25.688 1 30.05 4 ARG B O 1
ATOM 8675 N N . GLN B 1 5 ? 14.961 -108.062 -25.359 1 25.89 5 GLN B N 1
ATOM 8676 C CA . GLN B 1 5 ? 14.57 -107.25 -26.516 1 25.89 5 GLN B CA 1
ATOM 8677 C C . GLN B 1 5 ? 15.156 -105.875 -26.438 1 25.89 5 GLN B C 1
ATOM 8679 O O . GLN B 1 5 ? 14.914 -105.125 -25.484 1 25.89 5 GLN B O 1
ATOM 8684 N N . GLU B 1 6 ? 16.391 -105.625 -26.922 1 25.02 6 GLU B N 1
ATOM 8685 C CA . GLU B 1 6 ? 17.172 -104.438 -27.031 1 25.02 6 GLU B CA 1
ATOM 8686 C C . GLU B 1 6 ? 16.438 -103.375 -27.859 1 25.02 6 GLU B C 1
ATOM 8688 O O . GLU B 1 6 ? 16.109 -103.562 -29.016 1 25.02 6 GLU B O 1
ATOM 8693 N N . TRP B 1 7 ? 15.477 -102.625 -27.234 1 25.12 7 TRP B N 1
ATOM 8694 C CA . TRP B 1 7 ? 14.75 -101.562 -27.859 1 25.12 7 TRP B CA 1
ATOM 8695 C C . TRP B 1 7 ? 15.719 -100.5 -28.438 1 25.12 7 TRP B C 1
ATOM 8697 O O . TRP B 1 7 ? 16.625 -100.062 -27.75 1 25.12 7 TRP B O 1
ATOM 8707 N N . VAL B 1 8 ? 16.094 -100.562 -29.703 1 26.47 8 VAL B N 1
ATOM 8708 C CA . VAL B 1 8 ? 16.891 -99.688 -30.531 1 26.47 8 VAL B CA 1
ATOM 8709 C C . VAL B 1 8 ? 16.266 -98.312 -30.516 1 26.47 8 VAL B C 1
ATOM 8711 O O . VAL B 1 8 ? 15.086 -98.125 -30.875 1 26.47 8 VAL B O 1
ATOM 8714 N N . PRO B 1 9 ? 16.688 -97.312 -29.703 1 27.59 9 PRO B N 1
ATOM 8715 C CA . PRO B 1 9 ? 16.266 -95.938 -29.703 1 27.59 9 PRO B CA 1
ATOM 8716 C C . PRO B 1 9 ? 16.297 -95.312 -31.078 1 27.59 9 PRO B C 1
ATOM 8718 O O . PRO B 1 9 ? 17.328 -95.312 -31.766 1 27.59 9 PRO B O 1
ATOM 8721 N N . LEU B 1 10 ? 15.281 -95.5 -31.875 1 24.12 10 LEU B N 1
ATOM 8722 C CA . LEU B 1 10 ? 15.117 -94.75 -33.156 1 24.12 10 LEU B CA 1
ATOM 8723 C C . LEU B 1 10 ? 15.352 -93.25 -32.969 1 24.12 10 LEU B C 1
ATOM 8725 O O . LEU B 1 10 ? 14.586 -92.625 -32.281 1 24.12 10 LEU B O 1
ATOM 8729 N N . PHE B 1 11 ? 16.609 -92.812 -32.969 1 25.66 11 PHE B N 1
ATOM 8730 C CA . PHE B 1 11 ? 17.031 -91.438 -33.125 1 25.66 11 PHE B CA 1
ATOM 8731 C C . PHE B 1 11 ? 16.391 -90.812 -34.375 1 25.66 11 PHE B C 1
ATOM 8733 O O . PHE B 1 11 ? 16.656 -91.25 -35.5 1 25.66 11 PHE B O 1
ATOM 8740 N N . LEU B 1 12 ? 15.133 -90.5 -34.344 1 23.45 12 LEU B N 1
ATOM 8741 C CA . LEU B 1 12 ? 14.531 -89.688 -35.344 1 23.45 12 LEU B CA 1
ATOM 8742 C C . LEU B 1 12 ? 15.352 -88.375 -35.562 1 23.45 12 LEU B C 1
ATOM 8744 O O . LEU B 1 12 ? 15.414 -87.562 -34.656 1 23.45 12 LEU B O 1
ATOM 8748 N N . SER B 1 13 ? 16.562 -88.5 -36.188 1 24.86 13 SER B N 1
ATOM 8749 C CA . SER B 1 13 ? 17.312 -87.375 -36.688 1 24.86 13 SER B CA 1
ATOM 8750 C C . SER B 1 13 ? 16.422 -86.438 -37.469 1 24.86 13 SER B C 1
ATOM 8752 O O . SER B 1 13 ? 15.789 -86.812 -38.438 1 24.86 13 SER B O 1
ATOM 8754 N N . LEU B 1 14 ? 15.781 -85.562 -36.812 1 27.67 14 LEU B N 1
ATOM 8755 C CA . LEU B 1 14 ? 15.172 -84.438 -37.469 1 27.67 14 LEU B CA 1
ATOM 8756 C C . LEU B 1 14 ? 16.141 -83.75 -38.438 1 27.67 14 LEU B C 1
ATOM 8758 O O . LEU B 1 14 ? 17.203 -83.25 -38.031 1 27.67 14 LEU B O 1
ATOM 8762 N N . ALA B 1 15 ? 16.391 -84.375 -39.625 1 26.05 15 ALA B N 1
ATOM 8763 C CA . ALA B 1 15 ? 17.109 -83.875 -40.781 1 26.05 15 ALA B CA 1
ATOM 8764 C C . ALA B 1 15 ? 16.719 -82.375 -41 1 26.05 15 ALA B C 1
ATOM 8766 O O . ALA B 1 15 ? 15.555 -82.062 -41.281 1 26.05 15 ALA B O 1
ATOM 8767 N N . PHE B 1 16 ? 17.391 -81.562 -40.406 1 32.5 16 PHE B N 1
ATOM 8768 C CA . PHE B 1 16 ? 17.469 -80.188 -40.906 1 32.5 16 PHE B CA 1
ATOM 8769 C C . PHE B 1 16 ? 17.766 -80.188 -42.406 1 32.5 16 PHE B C 1
ATOM 8771 O O . PHE B 1 16 ? 18.844 -80.625 -42.812 1 32.5 16 PHE B O 1
ATOM 8778 N N . ILE B 1 17 ? 16.812 -80.5 -43.25 1 30.67 17 ILE B N 1
ATOM 8779 C CA . ILE B 1 17 ? 16.984 -80.25 -44.688 1 30.67 17 ILE B CA 1
ATOM 8780 C C . ILE B 1 17 ? 17.531 -78.875 -44.938 1 30.67 17 ILE B C 1
ATOM 8782 O O . ILE B 1 17 ? 16.828 -77.875 -44.688 1 30.67 17 ILE B O 1
ATOM 8786 N N . ALA B 1 18 ? 18.797 -78.562 -44.781 1 36.56 18 ALA B N 1
ATOM 8787 C CA . ALA B 1 18 ? 19.469 -77.438 -45.406 1 36.56 18 ALA B CA 1
ATOM 8788 C C . ALA B 1 18 ? 19.094 -77.312 -46.875 1 36.56 18 ALA B C 1
ATOM 8790 O O . ALA B 1 18 ? 19.5 -78.125 -47.688 1 36.56 18 ALA B O 1
ATOM 8791 N N . VAL B 1 19 ? 17.906 -76.875 -47.25 1 37.91 19 VAL B N 1
ATOM 8792 C CA . VAL B 1 19 ? 17.625 -76.5 -48.625 1 37.91 19 VAL B CA 1
ATOM 8793 C C . VAL B 1 19 ? 18.688 -75.5 -49.125 1 37.91 19 VAL B C 1
ATOM 8795 O O . VAL B 1 19 ? 18.844 -74.438 -48.562 1 37.91 19 VAL B O 1
ATOM 8798 N N . GLY B 1 20 ? 19.797 -75.938 -49.625 1 39.91 20 GLY B N 1
ATOM 8799 C CA . GLY B 1 20 ? 20.812 -75.188 -50.312 1 39.91 20 GLY B CA 1
ATOM 8800 C C . GLY B 1 20 ? 20.25 -74.188 -51.312 1 39.91 20 GLY B C 1
ATOM 8801 O O . GLY B 1 20 ? 19.094 -74.312 -51.719 1 39.91 20 GLY B O 1
ATOM 8802 N N . ALA B 1 21 ? 20.922 -73 -51.719 1 50.72 21 ALA B N 1
ATOM 8803 C CA . ALA B 1 21 ? 20.672 -71.938 -52.656 1 50.72 21 ALA B CA 1
ATOM 8804 C C . ALA B 1 21 ? 20.047 -72.438 -53.938 1 50.72 21 ALA B C 1
ATOM 8806 O O . ALA B 1 21 ? 19.219 -71.75 -54.562 1 50.72 21 ALA B O 1
ATOM 8807 N N . ASP B 1 22 ? 20.391 -73.625 -54.438 1 48.69 22 ASP B N 1
ATOM 8808 C CA . ASP B 1 22 ? 20.125 -74 -55.812 1 48.69 22 ASP B CA 1
ATOM 8809 C C . ASP B 1 22 ? 18.641 -74.312 -56 1 48.69 22 ASP B C 1
ATOM 8811 O O . ASP B 1 22 ? 18.109 -74.25 -57.125 1 48.69 22 ASP B O 1
ATOM 8815 N N . ASP B 1 23 ? 17.859 -74.812 -55 1 55.62 23 ASP B N 1
ATOM 8816 C CA . ASP B 1 23 ? 16.594 -75.5 -55.312 1 55.62 23 ASP B CA 1
ATOM 8817 C C . ASP B 1 23 ? 15.406 -74.562 -55.031 1 55.62 23 ASP B C 1
ATOM 8819 O O . ASP B 1 23 ? 14.258 -75 -55.062 1 55.62 23 ASP B O 1
ATOM 8823 N N . PHE B 1 24 ? 15.562 -73.312 -54.594 1 69 24 PHE B N 1
ATOM 8824 C CA . PHE B 1 24 ? 14.352 -72.5 -54.375 1 69 24 PHE B CA 1
ATOM 8825 C C . PHE B 1 24 ? 13.766 -72 -55.719 1 69 24 PHE B C 1
ATOM 8827 O O . PHE B 1 24 ? 14.461 -71.375 -56.5 1 69 24 PHE B O 1
ATOM 8834 N N . GLN B 1 25 ? 12.633 -72.562 -56.188 1 65.69 25 GLN B N 1
ATOM 8835 C CA . GLN B 1 25 ? 11.883 -72.062 -57.344 1 65.69 25 GLN B CA 1
ATOM 8836 C C . GLN B 1 25 ? 10.516 -71.5 -56.938 1 65.69 25 GLN B C 1
ATOM 8838 O O . GLN B 1 25 ? 9.812 -72.125 -56.125 1 65.69 25 GLN B O 1
ATOM 8843 N N . CYS B 1 26 ? 10.391 -70.25 -56.906 1 71.5 26 CYS B N 1
ATOM 8844 C CA . CYS B 1 26 ? 9.055 -69.688 -56.75 1 71.5 26 CYS B CA 1
ATOM 8845 C C . CYS B 1 26 ? 8.344 -69.562 -58.094 1 71.5 26 CYS B C 1
ATOM 8847 O O . CYS B 1 26 ? 8.82 -68.875 -59 1 71.5 26 CYS B O 1
ATOM 8849 N N . VAL B 1 27 ? 7.535 -70.5 -58.531 1 58.16 27 VAL B N 1
ATOM 8850 C CA . VAL B 1 27 ? 6.852 -70.5 -59.844 1 58.16 27 VAL B CA 1
ATOM 8851 C C . VAL B 1 27 ? 5.469 -69.875 -59.688 1 58.16 27 VAL B C 1
ATOM 8853 O O . VAL B 1 27 ? 4.727 -70.25 -58.75 1 58.16 27 VAL B O 1
ATOM 8856 N N . ASP B 1 28 ? 5.285 -68.688 -60.125 1 51.56 28 ASP B N 1
ATOM 8857 C CA . ASP B 1 28 ? 3.984 -68 -60.188 1 51.56 28 ASP B CA 1
ATOM 8858 C C . ASP B 1 28 ? 2.963 -68.875 -60.906 1 51.56 28 ASP B C 1
ATOM 8860 O O . ASP B 1 28 ? 2.684 -68.688 -62.094 1 51.56 28 ASP B O 1
ATOM 8864 N N . THR B 1 29 ? 3.006 -70.125 -61 1 46.59 29 THR B N 1
ATOM 8865 C CA . THR B 1 29 ? 2.008 -70.75 -61.844 1 46.59 29 THR B CA 1
ATOM 8866 C C . THR B 1 29 ? 0.616 -70.688 -61.219 1 46.59 29 THR B C 1
ATOM 8868 O O . THR B 1 29 ? 0.391 -71.125 -60.094 1 46.59 29 THR B O 1
ATOM 8871 N N . ALA B 1 30 ? -0.164 -69.625 -61.594 1 44.84 30 ALA B N 1
ATOM 8872 C CA . ALA B 1 30 ? -1.601 -69.625 -61.344 1 44.84 30 ALA B CA 1
ATOM 8873 C C . ALA B 1 30 ? -2.184 -71 -61.469 1 44.84 30 ALA B C 1
ATOM 8875 O O . ALA B 1 30 ? -1.952 -71.688 -62.469 1 44.84 30 ALA B O 1
ATOM 8876 N N . PRO B 1 31 ? -2.354 -71.75 -60.438 1 39.88 31 PRO B N 1
ATOM 8877 C CA . PRO B 1 31 ? -3.09 -72.938 -60.875 1 39.88 31 PRO B CA 1
ATOM 8878 C C . PRO B 1 31 ? -4.207 -72.625 -61.875 1 39.88 31 PRO B C 1
ATOM 8880 O O . PRO B 1 31 ? -4.891 -71.625 -61.719 1 39.88 31 PRO B O 1
ATOM 8883 N N . SER B 1 32 ? -4.09 -73.062 -63.094 1 35.47 32 SER B N 1
ATOM 8884 C CA . SER B 1 32 ? -5.098 -72.938 -64.125 1 35.47 32 SER B CA 1
ATOM 8885 C C . SER B 1 32 ? -6.508 -73.062 -63.562 1 35.47 32 SER B C 1
ATOM 8887 O O . SER B 1 32 ? -7.355 -72.188 -63.844 1 35.47 32 SER B O 1
ATOM 8889 N N . THR B 1 33 ? -7.242 -74.25 -63.719 1 35.25 33 THR B N 1
ATOM 8890 C CA . THR B 1 33 ? -8.586 -74.5 -64.188 1 35.25 33 THR B CA 1
ATOM 8891 C C . THR B 1 33 ? -9.602 -74.375 -63.094 1 35.25 33 THR B C 1
ATOM 8893 O O . THR B 1 33 ? -10.805 -74.625 -63.312 1 35.25 33 THR B O 1
ATOM 8896 N N . ALA B 1 34 ? -9.5 -75.125 -61.812 1 39.75 34 ALA B N 1
ATOM 8897 C CA . ALA B 1 34 ? -10.836 -75.5 -61.406 1 39.75 34 ALA B CA 1
ATOM 8898 C C . ALA B 1 34 ? -11.68 -74.312 -61.031 1 39.75 34 ALA B C 1
ATOM 8900 O O . ALA B 1 34 ? -11.164 -73.312 -60.5 1 39.75 34 ALA B O 1
ATOM 8901 N N . ALA B 1 35 ? -12.859 -74.125 -61.688 1 39.84 35 ALA B N 1
ATOM 8902 C CA . ALA B 1 35 ? -13.977 -73.188 -61.781 1 39.84 35 ALA B CA 1
ATOM 8903 C C . ALA B 1 35 ? -14.352 -72.625 -60.375 1 39.84 35 ALA B C 1
ATOM 8905 O O . ALA B 1 35 ? -15.242 -71.812 -60.25 1 39.84 35 ALA B O 1
ATOM 8906 N N . GLY B 1 36 ? -14.258 -73.375 -59.25 1 41.25 36 GLY B N 1
ATOM 8907 C CA . GLY B 1 36 ? -15 -72.812 -58.156 1 41.25 36 GLY B CA 1
ATOM 8908 C C . GLY B 1 36 ? -14.312 -71.625 -57.5 1 41.25 36 GLY B C 1
ATOM 8909 O O . GLY B 1 36 ? -13.148 -71.375 -57.812 1 41.25 36 GLY B O 1
ATOM 8910 N N . PRO B 1 37 ? -15.078 -70.688 -56.844 1 46.16 37 PRO B N 1
ATOM 8911 C CA . PRO B 1 37 ? -14.555 -69.5 -56.25 1 46.16 37 PRO B CA 1
ATOM 8912 C C . PRO B 1 37 ? -13.305 -69.688 -55.406 1 46.16 37 PRO B C 1
ATOM 8914 O O . PRO B 1 37 ? -13.328 -70.5 -54.469 1 46.16 37 PRO B O 1
ATOM 8917 N N . VAL B 1 38 ? -12.125 -69.625 -55.812 1 49.97 38 VAL B N 1
ATOM 8918 C CA . VAL B 1 38 ? -10.867 -69.75 -55.094 1 49.97 38 VAL B CA 1
ATOM 8919 C C . VAL B 1 38 ? -10.797 -68.75 -53.969 1 49.97 38 VAL B C 1
ATOM 8921 O O . VAL B 1 38 ? -11.016 -67.562 -54.188 1 49.97 38 VAL B O 1
ATOM 8924 N N . PRO B 1 39 ? -10.867 -69.125 -52.625 1 65.75 39 PRO B N 1
ATOM 8925 C CA . PRO B 1 39 ? -10.805 -68.188 -51.5 1 65.75 39 PRO B CA 1
ATOM 8926 C C . PRO B 1 39 ? -9.594 -67.25 -51.594 1 65.75 39 PRO B C 1
ATOM 8928 O O . PRO B 1 39 ? -8.5 -67.688 -51.938 1 65.75 39 PRO B O 1
ATOM 8931 N N . HIS B 1 40 ? -9.773 -65.938 -51.625 1 73.12 40 HIS B N 1
ATOM 8932 C CA . HIS B 1 40 ? -8.742 -64.938 -51.625 1 73.12 40 HIS B CA 1
ATOM 8933 C C . HIS B 1 40 ? -8.383 -64.5 -50.188 1 73.12 40 HIS B C 1
ATOM 8935 O O . HIS B 1 40 ? -9.148 -64.688 -49.25 1 73.12 40 HIS B O 1
ATOM 8941 N N . MET B 1 41 ? -7.137 -64 -50.094 1 78.75 41 MET B N 1
ATOM 8942 C CA . MET B 1 41 ? -6.691 -63.469 -48.812 1 78.75 41 MET B CA 1
ATOM 8943 C C . MET B 1 41 ? -7.723 -62.469 -48.25 1 78.75 41 MET B C 1
ATOM 8945 O O . MET B 1 41 ? -8.32 -61.719 -49.031 1 78.75 41 MET B O 1
ATOM 8949 N N . PRO B 1 42 ? -8.086 -62.75 -46.906 1 72.5 42 PRO B N 1
ATOM 8950 C CA . PRO B 1 42 ? -9.062 -61.812 -46.312 1 72.5 42 PRO B CA 1
ATOM 8951 C C . PRO B 1 42 ? -8.672 -60.344 -46.531 1 72.5 42 PRO B C 1
ATOM 8953 O O . PRO B 1 42 ? -7.484 -60.031 -46.594 1 72.5 42 PRO B O 1
ATOM 8956 N N . THR B 1 43 ? -9.648 -59.594 -46.875 1 59.09 43 THR B N 1
ATOM 8957 C CA . THR B 1 43 ? -9.461 -58.156 -47.094 1 59.09 43 THR B CA 1
ATOM 8958 C C . THR B 1 43 ? -9.258 -57.438 -45.75 1 59.09 43 THR B C 1
ATOM 8960 O O . THR B 1 43 ? -10.148 -56.75 -45.25 1 59.09 43 THR B O 1
ATOM 8963 N N . VAL B 1 44 ? -9.094 -58.094 -44.719 1 54.53 44 VAL B N 1
ATOM 8964 C CA . VAL B 1 44 ? -9.055 -57.5 -43.375 1 54.53 44 VAL B CA 1
ATOM 8965 C C . VAL B 1 44 ? -8.375 -56.156 -43.438 1 54.53 44 VAL B C 1
ATOM 8967 O O . VAL B 1 44 ? -8.68 -55.25 -42.625 1 54.53 44 VAL B O 1
ATOM 8970 N N . THR B 1 45 ? -7.348 -55.938 -44.25 1 57.56 45 THR B N 1
ATOM 8971 C CA . THR B 1 45 ? -6.688 -54.656 -44.25 1 57.56 45 THR B CA 1
ATOM 8972 C C . THR B 1 45 ? -6.996 -53.875 -45.562 1 57.56 45 THR B C 1
ATOM 8974 O O . THR B 1 45 ? -6.859 -54.438 -46.656 1 57.56 45 THR B O 1
ATOM 8977 N N . LYS B 1 46 ? -8.062 -53.094 -45.344 1 59.16 46 LYS B N 1
ATOM 8978 C CA . LYS B 1 46 ? -8.289 -52.219 -46.531 1 59.16 46 LYS B CA 1
ATOM 8979 C C . LYS B 1 46 ? -7.145 -51.25 -46.688 1 59.16 46 LYS B C 1
ATOM 8981 O O . LYS B 1 46 ? -6.43 -50.938 -45.719 1 59.16 46 LYS B O 1
ATOM 8986 N N . ASP B 1 47 ? -6.844 -50.75 -47.938 1 58.81 47 ASP B N 1
ATOM 8987 C CA . ASP B 1 47 ? -5.785 -49.844 -48.344 1 58.81 47 ASP B CA 1
ATOM 8988 C C . ASP B 1 47 ? -5.84 -48.531 -47.531 1 58.81 47 ASP B C 1
ATOM 8990 O O . ASP B 1 47 ? -4.918 -47.719 -47.625 1 58.81 47 ASP B O 1
ATOM 8994 N N . SER B 1 48 ? -6.836 -48.469 -46.656 1 63.91 48 SER B N 1
ATOM 8995 C CA . SER B 1 48 ? -6.922 -47.188 -45.969 1 63.91 48 SER B CA 1
ATOM 8996 C C . SER B 1 48 ? -7.082 -47.375 -44.469 1 63.91 48 SER B C 1
ATOM 8998 O O . SER B 1 48 ? -7.68 -46.531 -43.781 1 63.91 48 SER B O 1
ATOM 9000 N N . ASP B 1 49 ? -6.434 -48.469 -44 1 81.38 49 ASP B N 1
ATOM 9001 C CA . ASP B 1 49 ? -6.68 -48.719 -42.594 1 81.38 49 ASP B CA 1
ATOM 9002 C C . ASP B 1 49 ? -5.406 -48.531 -41.75 1 81.38 49 ASP B C 1
ATOM 9004 O O . ASP B 1 49 ? -4.301 -48.75 -42.25 1 81.38 49 ASP B O 1
ATOM 9008 N N . SER B 1 50 ? -5.531 -48.062 -40.469 1 88.94 50 SER B N 1
ATOM 9009 C CA . SER B 1 50 ? -4.492 -48 -39.438 1 88.94 50 SER B CA 1
ATOM 9010 C C . SER B 1 50 ? -4.395 -49.312 -38.688 1 88.94 50 SER B C 1
ATOM 9012 O O . SER B 1 50 ? -5.301 -50.156 -38.781 1 88.94 50 SER B O 1
ATOM 9014 N N . TYR B 1 51 ? -3.287 -49.625 -38.219 1 90.25 51 TYR B N 1
ATOM 9015 C CA . TYR B 1 51 ? -3.215 -50.781 -37.312 1 90.25 51 TYR B CA 1
ATOM 9016 C C . TYR B 1 51 ? -2.068 -50.625 -36.344 1 90.25 51 TYR B C 1
ATOM 9018 O O . TYR B 1 51 ? -1.207 -49.75 -36.5 1 90.25 51 TYR B O 1
ATOM 9026 N N . GLN B 1 52 ? -2.055 -51.406 -35.344 1 92.75 52 GLN B N 1
ATOM 9027 C CA . GLN B 1 52 ? -0.971 -51.594 -34.406 1 92.75 52 GLN B CA 1
ATOM 9028 C C . GLN B 1 52 ? -0.758 -53.094 -34.094 1 92.75 52 GLN B C 1
ATOM 9030 O O . GLN B 1 52 ? -1.718 -53.844 -34.062 1 92.75 52 GLN B O 1
ATOM 9035 N N . ALA B 1 53 ? 0.56 -53.5 -34.031 1 92.31 53 ALA B N 1
ATOM 9036 C CA . ALA B 1 53 ? 0.857 -54.906 -33.75 1 92.31 53 ALA B CA 1
ATOM 9037 C C . ALA B 1 53 ? 2.244 -55.062 -33.156 1 92.31 53 ALA B C 1
ATOM 9039 O O . ALA B 1 53 ? 3.125 -54.219 -33.344 1 92.31 53 ALA B O 1
ATOM 9040 N N . THR B 1 54 ? 2.35 -56.062 -32.375 1 93.81 54 THR B N 1
ATOM 9041 C CA . THR B 1 54 ? 3.664 -56.562 -31.969 1 93.81 54 THR B CA 1
ATOM 9042 C C . THR B 1 54 ? 4.102 -57.719 -32.875 1 93.81 54 THR B C 1
ATOM 9044 O O . THR B 1 54 ? 3.395 -58.719 -33 1 93.81 54 THR B O 1
ATOM 9047 N N . VAL B 1 55 ? 5.266 -57.531 -33.5 1 94.12 55 VAL B N 1
ATOM 9048 C CA . VAL B 1 55 ? 5.734 -58.531 -34.469 1 94.12 55 VAL B CA 1
ATOM 9049 C C . VAL B 1 55 ? 7.055 -59.125 -34 1 94.12 55 VAL B C 1
ATOM 9051 O O . VAL B 1 55 ? 8.023 -58.406 -33.75 1 94.12 55 VAL B O 1
ATOM 9054 N N . GLU B 1 56 ? 7.059 -60.406 -33.75 1 95.31 56 GLU B N 1
ATOM 9055 C CA . GLU B 1 56 ? 8.328 -61.094 -33.562 1 95.31 56 GLU B CA 1
ATOM 9056 C C . GLU B 1 56 ? 8.945 -61.531 -34.875 1 95.31 56 GLU B C 1
ATOM 9058 O O . GLU B 1 56 ? 8.297 -62.188 -35.688 1 95.31 56 GLU B O 1
ATOM 9063 N N . VAL B 1 57 ? 10.078 -61.094 -35.125 1 94.31 57 VAL B N 1
ATOM 9064 C CA . VAL B 1 57 ? 10.781 -61.438 -36.344 1 94.31 57 VAL B CA 1
ATOM 9065 C C . VAL B 1 57 ? 11.891 -62.438 -36.062 1 94.31 57 VAL B C 1
ATOM 9067 O O . VAL B 1 57 ? 12.797 -62.156 -35.281 1 94.31 57 VAL B O 1
ATOM 9070 N N . ASN B 1 58 ? 11.766 -63.594 -36.688 1 94.5 58 ASN B N 1
ATOM 9071 C CA . ASN B 1 58 ? 12.781 -64.625 -36.562 1 94.5 58 ASN B CA 1
ATOM 9072 C C . ASN B 1 58 ? 13.547 -64.812 -37.875 1 94.5 58 ASN B C 1
ATOM 9074 O O . ASN B 1 58 ? 12.977 -65.25 -38.875 1 94.5 58 ASN B O 1
ATOM 9078 N N . ILE B 1 59 ? 14.75 -64.5 -37.781 1 93.06 59 ILE B N 1
ATOM 9079 C CA . ILE B 1 59 ? 15.641 -64.625 -38.938 1 93.06 59 ILE B CA 1
ATOM 9080 C C . ILE B 1 59 ? 16.391 -65.938 -38.844 1 93.06 59 ILE B C 1
ATOM 9082 O O . ILE B 1 59 ? 17.484 -66 -38.312 1 93.06 59 ILE B O 1
ATOM 9086 N N . LEU B 1 60 ? 15.875 -66.938 -39.562 1 90.12 60 LEU B N 1
ATOM 9087 C CA . LEU B 1 60 ? 16.328 -68.312 -39.375 1 90.12 60 LEU B CA 1
ATOM 9088 C C . LEU B 1 60 ? 17.719 -68.5 -39.938 1 90.12 60 LEU B C 1
ATOM 9090 O O . LEU B 1 60 ? 18.531 -69.25 -39.375 1 90.12 60 LEU B O 1
ATOM 9094 N N . ASP B 1 61 ? 17.984 -67.75 -41.031 1 85 61 ASP B N 1
ATOM 9095 C CA . ASP B 1 61 ? 19.266 -67.938 -41.719 1 85 61 ASP B CA 1
ATOM 9096 C C . ASP B 1 61 ? 20.391 -67.312 -40.906 1 85 61 ASP B C 1
ATOM 9098 O O . ASP B 1 61 ? 21.562 -67.562 -41.125 1 85 61 ASP B O 1
ATOM 9102 N N . LYS B 1 62 ? 20.094 -66.438 -39.969 1 89.44 62 LYS B N 1
ATOM 9103 C CA . LYS B 1 62 ? 21.125 -65.75 -39.188 1 89.44 62 LYS B CA 1
ATOM 9104 C C . LYS B 1 62 ? 20.969 -66.062 -37.688 1 89.44 62 LYS B C 1
ATOM 9106 O O . LYS B 1 62 ? 21.719 -65.562 -36.875 1 89.44 62 LYS B O 1
ATOM 9111 N N . ASN B 1 63 ? 20.078 -66.812 -37.281 1 88.88 63 ASN B N 1
ATOM 9112 C CA . ASN B 1 63 ? 19.891 -67.375 -35.938 1 88.88 63 ASN B CA 1
ATOM 9113 C C . ASN B 1 63 ? 19.641 -66.312 -34.906 1 88.88 63 ASN B C 1
ATOM 9115 O O . ASN B 1 63 ? 20.297 -66.25 -33.844 1 88.88 63 ASN B O 1
ATOM 9119 N N . TYR B 1 64 ? 18.781 -65.375 -35.188 1 92 64 TYR B N 1
ATOM 9120 C CA . TYR B 1 64 ? 18.406 -64.438 -34.156 1 92 64 TYR B CA 1
ATOM 9121 C C . TYR B 1 64 ? 16.969 -63.969 -34.344 1 92 64 TYR B C 1
ATOM 9123 O O . TYR B 1 64 ? 16.359 -64.188 -35.375 1 92 64 TYR B O 1
ATOM 9131 N N . SER B 1 65 ? 16.438 -63.469 -33.281 1 93.69 65 SER B N 1
ATOM 9132 C CA . SER B 1 65 ? 15.094 -62.906 -33.25 1 93.69 65 SER B CA 1
ATOM 9133 C C . SER B 1 65 ? 15.125 -61.438 -32.781 1 93.69 65 SER B C 1
ATOM 9135 O O . SER B 1 65 ? 16.016 -61.062 -32.031 1 93.69 65 SER B O 1
ATOM 9137 N N . TYR B 1 66 ? 14.289 -60.594 -33.219 1 94 66 TYR B N 1
ATOM 9138 C CA . TYR B 1 66 ? 13.984 -59.312 -32.625 1 94 66 TYR B CA 1
ATOM 9139 C C . TYR B 1 66 ? 12.492 -59.031 -32.656 1 94 66 TYR B C 1
ATOM 9141 O O . TYR B 1 66 ? 11.727 -59.781 -33.25 1 94 66 TYR B O 1
ATOM 9149 N N . VAL B 1 67 ? 12.078 -58.062 -31.906 1 95 67 VAL B N 1
ATOM 9150 C CA . VAL B 1 67 ? 10.664 -57.75 -31.797 1 95 67 VAL B CA 1
ATOM 9151 C C . VAL B 1 67 ? 10.43 -56.312 -32.281 1 95 67 VAL B C 1
ATOM 9153 O O . VAL B 1 67 ? 11.234 -55.438 -32 1 95 67 VAL B O 1
ATOM 9156 N N . ILE B 1 68 ? 9.312 -56.094 -33.031 1 94.38 68 ILE B N 1
ATOM 9157 C CA . ILE B 1 68 ? 8.93 -54.781 -33.531 1 94.38 68 ILE B CA 1
ATOM 9158 C C . ILE B 1 68 ? 7.516 -54.438 -33.062 1 94.38 68 ILE B C 1
ATOM 9160 O O . ILE B 1 68 ? 6.59 -55.25 -33.219 1 94.38 68 ILE B O 1
ATOM 9164 N N . ASP B 1 69 ? 7.379 -53.312 -32.438 1 93.31 69 ASP B N 1
ATOM 9165 C CA . ASP B 1 69 ? 6.062 -52.688 -32.281 1 93.31 69 ASP B CA 1
ATOM 9166 C C . ASP B 1 69 ? 5.766 -51.75 -33.438 1 93.31 69 ASP B C 1
ATOM 9168 O O . ASP B 1 69 ? 6.469 -50.75 -33.656 1 93.31 69 ASP B O 1
ATOM 9172 N N . GLU B 1 70 ? 4.746 -52.094 -34.219 1 93.69 70 GLU B N 1
ATOM 9173 C CA . GLU B 1 70 ? 4.418 -51.344 -35.406 1 93.69 70 GLU B CA 1
ATOM 9174 C C . GLU B 1 70 ? 3.123 -50.531 -35.25 1 93.69 70 GLU B C 1
ATOM 9176 O O . GLU B 1 70 ? 2.123 -51.094 -34.75 1 93.69 70 GLU B O 1
ATOM 9181 N N . PHE B 1 71 ? 3.24 -49.25 -35.562 1 94.75 71 PHE B N 1
ATOM 9182 C CA . PHE B 1 71 ? 2.084 -48.344 -35.562 1 94.75 71 PHE B CA 1
ATOM 9183 C C . PHE B 1 71 ? 1.905 -47.656 -36.906 1 94.75 71 PHE B C 1
ATOM 9185 O O . PHE B 1 71 ? 2.805 -46.969 -37.375 1 94.75 71 PHE B O 1
ATOM 9192 N N . LEU B 1 72 ? 0.819 -47.906 -37.594 1 92.94 72 LEU B N 1
ATOM 9193 C CA . LEU B 1 72 ? 0.455 -47.25 -38.844 1 92.94 72 LEU B CA 1
ATOM 9194 C C . LEU B 1 72 ? -0.763 -46.344 -38.625 1 92.94 72 LEU B C 1
ATOM 9196 O O . LEU B 1 72 ? -1.859 -46.844 -38.344 1 92.94 72 LEU B O 1
ATOM 9200 N N . ASP B 1 73 ? -0.549 -45.094 -38.719 1 93.12 73 ASP B N 1
ATOM 9201 C CA . ASP B 1 73 ? -1.623 -44.094 -38.625 1 93.12 73 ASP B CA 1
ATOM 9202 C C . ASP B 1 73 ? -1.933 -43.5 -40 1 93.12 73 ASP B C 1
ATOM 9204 O O . ASP B 1 73 ? -1.361 -42.5 -40.406 1 93.12 73 ASP B O 1
ATOM 9208 N N . TYR B 1 74 ? -2.84 -44.125 -40.656 1 89.69 74 TYR B N 1
ATOM 9209 C CA . TYR B 1 74 ? -3.143 -43.75 -42.031 1 89.69 74 TYR B CA 1
ATOM 9210 C C . TYR B 1 74 ? -3.732 -42.344 -42.125 1 89.69 74 TYR B C 1
ATOM 9212 O O . TYR B 1 74 ? -3.344 -41.531 -42.969 1 89.69 74 TYR B O 1
ATOM 9220 N N . GLU B 1 75 ? -4.617 -42.031 -41.219 1 87.06 75 GLU B N 1
ATOM 9221 C CA . GLU B 1 75 ? -5.27 -40.75 -41.25 1 87.06 75 GLU B CA 1
ATOM 9222 C C . GLU B 1 75 ? -4.285 -39.625 -40.875 1 87.06 75 GLU B C 1
ATOM 9224 O O . GLU B 1 75 ? -4.336 -38.531 -41.438 1 87.06 75 GLU B O 1
ATOM 9229 N N . GLY B 1 76 ? -3.369 -39.875 -39.938 1 89.94 76 GLY B N 1
ATOM 9230 C CA . GLY B 1 76 ? -2.377 -38.906 -39.531 1 89.94 76 GLY B CA 1
ATOM 9231 C C . GLY B 1 76 ? -1.18 -38.844 -40.469 1 89.94 76 GLY B C 1
ATOM 9232 O O . GLY B 1 76 ? -0.315 -37.969 -40.312 1 89.94 76 GLY B O 1
ATOM 9233 N N . ASN B 1 77 ? -1.093 -39.781 -41.469 1 91.38 77 ASN B N 1
ATOM 9234 C CA . ASN B 1 77 ? -0.039 -39.844 -42.469 1 91.38 77 ASN B CA 1
ATOM 9235 C C . ASN B 1 77 ? 1.337 -40 -41.812 1 91.38 77 ASN B C 1
ATOM 9237 O O . ASN B 1 77 ? 2.258 -39.25 -42.125 1 91.38 77 ASN B O 1
ATOM 9241 N N . ARG B 1 78 ? 1.416 -40.875 -40.906 1 93.38 78 ARG B N 1
ATOM 9242 C CA . ARG B 1 78 ? 2.637 -41.156 -40.125 1 93.38 78 ARG B CA 1
ATOM 9243 C C . ARG B 1 78 ? 2.695 -42.625 -39.688 1 93.38 78 ARG B C 1
ATOM 9245 O O . ARG B 1 78 ? 1.705 -43.344 -39.781 1 93.38 78 ARG B O 1
ATOM 9252 N N . ALA B 1 79 ? 3.877 -43.031 -39.219 1 94 79 ALA B N 1
ATOM 9253 C CA . ALA B 1 79 ? 4.078 -44.406 -38.75 1 94 79 ALA B CA 1
ATOM 9254 C C . ALA B 1 79 ? 5.223 -44.469 -37.719 1 94 79 ALA B C 1
ATOM 9256 O O . ALA B 1 79 ? 6.02 -43.531 -37.625 1 94 79 ALA B O 1
ATOM 9257 N N . LEU B 1 80 ? 5.219 -45.438 -36.938 1 95.38 80 LEU B N 1
ATOM 9258 C CA . LEU B 1 80 ? 6.242 -45.656 -35.906 1 95.38 80 LEU B CA 1
ATOM 9259 C C . LEU B 1 80 ? 6.621 -47.125 -35.844 1 95.38 80 LEU B C 1
ATOM 9261 O O . LEU B 1 80 ? 5.75 -48 -35.875 1 95.38 80 LEU B O 1
ATOM 9265 N N . MET B 1 81 ? 7.863 -47.375 -35.844 1 94 81 MET B N 1
ATOM 9266 C CA . MET B 1 81 ? 8.406 -48.719 -35.562 1 94 81 MET B CA 1
ATOM 9267 C C . MET B 1 81 ? 9.375 -48.688 -34.375 1 94 81 MET B C 1
ATOM 9269 O O . MET B 1 81 ? 10.359 -47.938 -34.406 1 94 81 MET B O 1
ATOM 9273 N N . ARG B 1 82 ? 9.07 -49.406 -33.406 1 94.19 82 ARG B N 1
ATOM 9274 C CA . ARG B 1 82 ? 9.992 -49.594 -32.312 1 94.19 82 ARG B CA 1
ATOM 9275 C C . ARG B 1 82 ? 10.625 -51 -32.375 1 94.19 82 ARG B C 1
ATOM 9277 O O . ARG B 1 82 ? 9.922 -52 -32.312 1 94.19 82 ARG B O 1
ATOM 9284 N N . VAL B 1 83 ? 11.906 -51.031 -32.406 1 93.31 83 VAL B N 1
ATOM 9285 C CA . VAL B 1 83 ? 12.617 -52.281 -32.594 1 93.31 83 VAL B CA 1
ATOM 9286 C C . VAL B 1 83 ? 13.422 -52.625 -31.328 1 93.31 83 VAL B C 1
ATOM 9288 O O . VAL B 1 83 ? 14.156 -51.781 -30.812 1 93.31 83 VAL B O 1
ATOM 9291 N N . GLN B 1 84 ? 13.141 -53.719 -30.859 1 92.44 84 GLN B N 1
ATOM 9292 C CA . GLN B 1 84 ? 13.938 -54.25 -29.766 1 92.44 84 GLN B CA 1
ATOM 9293 C C . GLN B 1 84 ? 14.852 -55.375 -30.234 1 92.44 84 GLN B C 1
ATOM 9295 O O . GLN B 1 84 ? 14.375 -56.438 -30.656 1 92.44 84 GLN B O 1
ATOM 9300 N N . LYS B 1 85 ? 16.125 -55.125 -30.156 1 90.19 85 LYS B N 1
ATOM 9301 C CA . LYS B 1 85 ? 17.125 -56.094 -30.609 1 90.19 85 LYS B CA 1
ATOM 9302 C C . LYS B 1 85 ? 18.234 -56.219 -29.578 1 90.19 85 LYS B C 1
ATOM 9304 O O . LYS B 1 85 ? 18.938 -55.25 -29.25 1 90.19 85 LYS B O 1
ATOM 9309 N N . ARG B 1 86 ? 18.344 -57.406 -28.953 1 87.81 86 ARG B N 1
ATOM 9310 C CA . ARG B 1 86 ? 19.406 -57.75 -28 1 87.81 86 ARG B CA 1
ATOM 9311 C C . ARG B 1 86 ? 19.391 -56.75 -26.828 1 87.81 86 ARG B C 1
ATOM 9313 O O . ARG B 1 86 ? 20.453 -56.25 -26.438 1 87.81 86 ARG B O 1
ATOM 9320 N N . GLY B 1 87 ? 18.203 -56.406 -26.5 1 84.12 87 GLY B N 1
ATOM 9321 C CA . GLY B 1 87 ? 18.078 -55.562 -25.328 1 84.12 87 GLY B CA 1
ATOM 9322 C C . GLY B 1 87 ? 18.094 -54.062 -25.672 1 84.12 87 GLY B C 1
ATOM 9323 O O . GLY B 1 87 ? 17.859 -53.219 -24.797 1 84.12 87 GLY B O 1
ATOM 9324 N N . LEU B 1 88 ? 18.422 -53.719 -26.891 1 87.19 88 LEU B N 1
ATOM 9325 C CA . LEU B 1 88 ? 18.469 -52.344 -27.297 1 87.19 88 LEU B CA 1
ATOM 9326 C C . LEU B 1 88 ? 17.188 -51.938 -28.062 1 87.19 88 LEU B C 1
ATOM 9328 O O . LEU B 1 88 ? 16.703 -52.719 -28.891 1 87.19 88 LEU B O 1
ATOM 9332 N N . GLN B 1 89 ? 16.688 -50.812 -27.641 1 89.62 89 GLN B N 1
ATOM 9333 C CA . GLN B 1 89 ? 15.477 -50.312 -28.281 1 89.62 89 GLN B CA 1
ATOM 9334 C C . GLN B 1 89 ? 15.781 -49.156 -29.219 1 89.62 89 GLN B C 1
ATOM 9336 O O . GLN B 1 89 ? 16.562 -48.25 -28.875 1 89.62 89 GLN B O 1
ATOM 9341 N N . SER B 1 90 ? 15.344 -49.219 -30.469 1 92.88 90 SER B N 1
ATOM 9342 C CA . SER B 1 90 ? 15.414 -48.125 -31.438 1 92.88 90 SER B CA 1
ATOM 9343 C C . SER B 1 90 ? 14.031 -47.781 -31.969 1 92.88 90 SER B C 1
ATOM 9345 O O . SER B 1 90 ? 13.156 -48.625 -32.062 1 92.88 90 SER B O 1
ATOM 9347 N N . SER B 1 91 ? 13.867 -46.5 -32.156 1 94.88 91 SER B N 1
ATOM 9348 C CA . SER B 1 91 ? 12.594 -46.031 -32.688 1 94.88 91 SER B CA 1
ATOM 9349 C C . SER B 1 91 ? 12.766 -45.375 -34.062 1 94.88 91 SER B C 1
ATOM 9351 O O . SER B 1 91 ? 13.727 -44.625 -34.25 1 94.88 91 SER B O 1
ATOM 9353 N N . TYR B 1 92 ? 11.922 -45.719 -34.969 1 94.31 92 TYR B N 1
ATOM 9354 C CA . TYR B 1 92 ? 11.844 -45.094 -36.281 1 94.31 92 TYR B CA 1
ATOM 9355 C C . TYR B 1 92 ? 10.5 -44.406 -36.5 1 94.31 92 TYR B C 1
ATOM 9357 O O . TYR B 1 92 ? 9.469 -45.062 -36.594 1 94.31 92 TYR B O 1
ATOM 9365 N N . ILE B 1 93 ? 10.531 -43.156 -36.531 1 95.44 93 ILE B N 1
ATOM 9366 C CA . ILE B 1 93 ? 9.312 -42.375 -36.719 1 95.44 93 ILE B CA 1
ATOM 9367 C C . ILE B 1 93 ? 9.258 -41.812 -38.125 1 95.44 93 ILE B C 1
ATOM 9369 O O . ILE B 1 93 ? 10.188 -41.125 -38.562 1 95.44 93 ILE B O 1
ATOM 9373 N N . PHE B 1 94 ? 8.156 -42.094 -38.906 1 93.88 94 PHE B N 1
ATOM 9374 C CA . PHE B 1 94 ? 7.957 -41.656 -40.281 1 93.88 94 PHE B CA 1
ATOM 9375 C C . PHE B 1 94 ? 6.918 -40.531 -40.312 1 93.88 94 PHE B C 1
ATOM 9377 O O . PHE B 1 94 ? 5.777 -40.719 -39.906 1 93.88 94 PHE B O 1
ATOM 9384 N N . SER B 1 95 ? 7.352 -39.438 -40.781 1 92.88 95 SER B N 1
ATOM 9385 C CA . SER B 1 95 ? 6.43 -38.344 -41.062 1 92.88 95 SER B CA 1
ATOM 9386 C C . SER B 1 95 ? 6.348 -38.031 -42.562 1 92.88 95 SER B C 1
ATOM 9388 O O . SER B 1 95 ? 7.273 -37.469 -43.125 1 92.88 95 SER B O 1
ATOM 9390 N N . TYR B 1 96 ? 5.281 -38.312 -43.094 1 91.19 96 TYR B N 1
ATOM 9391 C CA . TYR B 1 96 ? 5.152 -38.156 -44.531 1 91.19 96 TYR B CA 1
ATOM 9392 C C . TYR B 1 96 ? 4.781 -36.719 -44.906 1 91.19 96 TYR B C 1
ATOM 9394 O O . TYR B 1 96 ? 5.051 -36.281 -46.031 1 91.19 96 TYR B O 1
ATOM 9402 N N . ASP B 1 97 ? 4.168 -36.062 -44.031 1 88.5 97 ASP B N 1
ATOM 9403 C CA . ASP B 1 97 ? 3.836 -34.656 -44.281 1 88.5 97 ASP B CA 1
ATOM 9404 C C . ASP B 1 97 ? 5.094 -33.844 -44.562 1 88.5 97 ASP B C 1
ATOM 9406 O O . ASP B 1 97 ? 5.082 -32.906 -45.375 1 88.5 97 ASP B O 1
ATOM 9410 N N . THR B 1 98 ? 6.16 -34.156 -43.844 1 90.19 98 THR B N 1
ATOM 9411 C CA . THR B 1 98 ? 7.402 -33.406 -43.969 1 90.19 98 THR B CA 1
ATOM 9412 C C . THR B 1 98 ? 8.461 -34.219 -44.688 1 90.19 98 THR B C 1
ATOM 9414 O O . THR B 1 98 ? 9.586 -33.781 -44.875 1 90.19 98 THR B O 1
ATOM 9417 N N . ASP B 1 99 ? 8.219 -35.438 -45.094 1 89.5 99 ASP B N 1
ATOM 9418 C CA . ASP B 1 99 ? 9.148 -36.375 -45.719 1 89.5 99 ASP B CA 1
ATOM 9419 C C . ASP B 1 99 ? 10.383 -36.594 -44.844 1 89.5 99 ASP B C 1
ATOM 9421 O O . ASP B 1 99 ? 11.516 -36.438 -45.312 1 89.5 99 ASP B O 1
ATOM 9425 N N . GLU B 1 100 ? 10.109 -36.938 -43.562 1 92.25 100 GLU B N 1
ATOM 9426 C CA . GLU B 1 100 ? 11.219 -37.094 -42.625 1 92.25 100 GLU B CA 1
ATOM 9427 C C . GLU B 1 100 ? 11.141 -38.438 -41.906 1 92.25 100 GLU B C 1
ATOM 9429 O O . GLU B 1 100 ? 10.055 -38.906 -41.562 1 92.25 100 GLU B O 1
ATOM 9434 N N . LEU B 1 101 ? 12.234 -39.094 -41.781 1 93.69 101 LEU B N 1
ATOM 9435 C CA . LEU B 1 101 ? 12.445 -40.281 -40.938 1 93.69 101 LEU B CA 1
ATOM 9436 C C . LEU B 1 101 ? 13.352 -39.938 -39.75 1 93.69 101 LEU B C 1
ATOM 9438 O O . LEU B 1 101 ? 14.508 -39.562 -39.938 1 93.69 101 LEU B O 1
ATOM 9442 N N . PHE B 1 102 ? 12.773 -40.062 -38.594 1 95 102 PHE B N 1
ATOM 9443 C CA . PHE B 1 102 ? 13.555 -39.875 -37.375 1 95 102 PHE B CA 1
ATOM 9444 C C . PHE B 1 102 ? 14.047 -41.219 -36.844 1 95 102 PHE B C 1
ATOM 9446 O O . PHE B 1 102 ? 13.242 -42.094 -36.531 1 95 102 PHE B O 1
ATOM 9453 N N . THR B 1 103 ? 15.273 -41.438 -36.75 1 94.31 103 THR B N 1
ATOM 9454 C CA . THR B 1 103 ? 15.883 -42.625 -36.156 1 94.31 103 THR B CA 1
ATOM 9455 C C . THR B 1 103 ? 16.453 -42.312 -34.781 1 94.31 103 THR B C 1
ATOM 9457 O O . THR B 1 103 ? 17.391 -41.5 -34.656 1 94.31 103 THR B O 1
ATOM 9460 N N . ILE B 1 104 ? 15.844 -42.844 -33.875 1 95 104 ILE B N 1
ATOM 9461 C CA . ILE B 1 104 ? 16.234 -42.562 -32.5 1 95 104 ILE B CA 1
ATOM 9462 C C . ILE B 1 104 ? 16.797 -43.844 -31.844 1 95 104 ILE B C 1
ATOM 9464 O O . ILE B 1 104 ? 16.141 -44.875 -31.828 1 95 104 ILE B O 1
ATOM 9468 N N . SER B 1 105 ? 17.969 -43.781 -31.344 1 91.56 105 SER B N 1
ATOM 9469 C CA . SER B 1 105 ? 18.625 -44.844 -30.594 1 91.56 105 SER B CA 1
ATOM 9470 C C . SER B 1 105 ? 19.516 -44.281 -29.484 1 91.56 105 SER B C 1
ATOM 9472 O O . SER B 1 105 ? 20.281 -43.344 -29.719 1 91.56 105 SER B O 1
ATOM 9474 N N . ASP B 1 106 ? 19.453 -44.812 -28.344 1 83.62 106 ASP B N 1
ATOM 9475 C CA . ASP B 1 106 ? 20.266 -44.375 -27.203 1 83.62 106 ASP B CA 1
ATOM 9476 C C . ASP B 1 106 ? 20.172 -42.875 -27 1 83.62 106 ASP B C 1
ATOM 9478 O O . ASP B 1 106 ? 21.203 -42.188 -26.922 1 83.62 106 ASP B O 1
ATOM 9482 N N . ASN B 1 107 ? 19.016 -42.312 -27.203 1 82.06 107 ASN B N 1
ATOM 9483 C CA . ASN B 1 107 ? 18.719 -40.875 -27 1 82.06 107 ASN B CA 1
ATOM 9484 C C . ASN B 1 107 ? 19.375 -40 -28.047 1 82.06 107 ASN B C 1
ATOM 9486 O O . ASN B 1 107 ? 19.625 -38.812 -27.812 1 82.06 107 ASN B O 1
ATOM 9490 N N . MET B 1 108 ? 19.828 -40.656 -29.094 1 89.81 108 MET B N 1
ATOM 9491 C CA . MET B 1 108 ? 20.344 -39.906 -30.25 1 89.81 108 MET B CA 1
ATOM 9492 C C . MET B 1 108 ? 19.375 -39.969 -31.422 1 89.81 108 MET B C 1
ATOM 9494 O O . MET B 1 108 ? 18.75 -41.031 -31.656 1 89.81 108 MET B O 1
ATOM 9498 N N . CYS B 1 109 ? 19.219 -38.875 -32.031 1 94.75 109 CYS B N 1
ATOM 9499 C CA . CYS B 1 109 ? 18.25 -38.781 -33.125 1 94.75 109 CYS B CA 1
ATOM 9500 C C . CYS B 1 109 ? 18.938 -38.375 -34.438 1 94.75 109 CYS B C 1
ATOM 9502 O O . CYS B 1 109 ? 19.766 -37.469 -34.438 1 94.75 109 CYS B O 1
ATOM 9504 N N . SER B 1 110 ? 18.734 -39.062 -35.5 1 93.25 110 SER B N 1
ATOM 9505 C CA . SER B 1 110 ? 19.141 -38.656 -36.844 1 93.25 110 SER B CA 1
ATOM 9506 C C . SER B 1 110 ? 17.938 -38.5 -37.75 1 93.25 110 SER B C 1
ATOM 9508 O O . SER B 1 110 ? 16.953 -39.25 -37.656 1 93.25 110 SER B O 1
ATOM 9510 N N . VAL B 1 111 ? 18.031 -37.531 -38.594 1 94.69 111 VAL B N 1
ATOM 9511 C CA . VAL B 1 111 ? 16.922 -37.25 -39.5 1 94.69 111 VAL B CA 1
ATOM 9512 C C . VAL B 1 111 ? 17.359 -37.5 -40.938 1 94.69 111 VAL B C 1
ATOM 9514 O O . VAL B 1 111 ? 18.469 -37.125 -41.312 1 94.69 111 VAL B O 1
ATOM 9517 N N . SER B 1 112 ? 16.578 -38.219 -41.656 1 91.12 112 SER B N 1
ATOM 9518 C CA . SER B 1 112 ? 16.781 -38.438 -43.062 1 91.12 112 SER B CA 1
ATOM 9519 C C . SER B 1 112 ? 15.477 -38.344 -43.844 1 91.12 112 SER B C 1
ATOM 9521 O O . SER B 1 112 ? 14.398 -38.312 -43.25 1 91.12 112 SER B O 1
ATOM 9523 N N . ASN B 1 113 ? 15.594 -38.188 -45.125 1 89.62 113 ASN B N 1
ATOM 9524 C CA . ASN B 1 113 ? 14.398 -38.25 -45.969 1 89.62 113 ASN B CA 1
ATOM 9525 C C . ASN B 1 113 ? 13.883 -39.656 -46.125 1 89.62 113 ASN B C 1
ATOM 9527 O O . ASN B 1 113 ? 14.672 -40.594 -46.281 1 89.62 113 ASN B O 1
ATOM 9531 N N . ILE B 1 114 ? 12.547 -39.781 -45.969 1 88.75 114 ILE B N 1
ATOM 9532 C CA . ILE B 1 114 ? 11.945 -41.094 -46.156 1 88.75 114 ILE B CA 1
ATOM 9533 C C . ILE B 1 114 ? 12.289 -41.656 -47.531 1 88.75 114 ILE B C 1
ATOM 9535 O O . ILE B 1 114 ? 12.578 -42.844 -47.688 1 88.75 114 ILE B O 1
ATOM 9539 N N . SER B 1 115 ? 12.398 -40.75 -48.562 1 78.06 115 SER B N 1
ATOM 9540 C CA . SER B 1 115 ? 12.641 -41.125 -49.938 1 78.06 115 SER B CA 1
ATOM 9541 C C . SER B 1 115 ? 14.047 -41.719 -50.125 1 78.06 115 SER B C 1
ATOM 9543 O O . SER B 1 115 ? 14.289 -42.531 -51.031 1 78.06 115 SER B O 1
ATOM 9545 N N . ASP B 1 116 ? 14.922 -41.344 -49.219 1 75.62 116 ASP B N 1
ATOM 9546 C CA . ASP B 1 116 ? 16.312 -41.75 -49.344 1 75.62 116 ASP B CA 1
ATOM 9547 C C . ASP B 1 116 ? 16.625 -42.938 -48.406 1 75.62 116 ASP B C 1
ATOM 9549 O O . ASP B 1 116 ? 17.734 -43.438 -48.406 1 75.62 116 ASP B O 1
ATOM 9553 N N . SER B 1 117 ? 15.594 -43.25 -47.719 1 76.56 117 SER B N 1
ATOM 9554 C CA . SER B 1 117 ? 15.867 -44.219 -46.688 1 76.56 117 SER B CA 1
ATOM 9555 C C . SER B 1 117 ? 15.586 -45.656 -47.188 1 76.56 117 SER B C 1
ATOM 9557 O O . SER B 1 117 ? 14.727 -45.844 -48.031 1 76.56 117 SER B O 1
ATOM 9559 N N . GLN B 1 118 ? 16.344 -46.562 -46.625 1 65.81 118 GLN B N 1
ATOM 9560 C CA . GLN B 1 118 ? 16.141 -47.969 -46.906 1 65.81 118 GLN B CA 1
ATOM 9561 C C . GLN B 1 118 ? 14.859 -48.469 -46.25 1 65.81 118 GLN B C 1
ATOM 9563 O O . GLN B 1 118 ? 14.336 -49.531 -46.625 1 65.81 118 GLN B O 1
ATOM 9568 N N . PHE B 1 119 ? 14.359 -47.656 -45.344 1 68.12 119 PHE B N 1
ATOM 9569 C CA . PHE B 1 119 ? 13.203 -48.125 -44.562 1 68.12 119 PHE B CA 1
ATOM 9570 C C . PHE B 1 119 ? 11.906 -47.781 -45.281 1 68.12 119 PHE B C 1
ATOM 9572 O O . PHE B 1 119 ? 10.82 -48.125 -44.844 1 68.12 119 PHE B O 1
ATOM 9579 N N . GLY B 1 120 ? 12.062 -47.062 -46.344 1 65 120 GLY B N 1
ATOM 9580 C CA . GLY B 1 120 ? 10.883 -46.75 -47.125 1 65 120 GLY B CA 1
ATOM 9581 C C . GLY B 1 120 ? 10.125 -47.969 -47.594 1 65 120 GLY B C 1
ATOM 9582 O O . GLY B 1 120 ? 8.938 -47.875 -47.938 1 65 120 GLY B O 1
ATOM 9583 N N . PHE B 1 121 ? 10.781 -49.094 -47.5 1 66.69 121 PHE B N 1
ATOM 9584 C CA . PHE B 1 121 ? 10.188 -50.312 -47.969 1 66.69 121 PHE B CA 1
ATOM 9585 C C . PHE B 1 121 ? 9.094 -50.812 -47.031 1 66.69 121 PHE B C 1
ATOM 9587 O O . PHE B 1 121 ? 8.156 -51.5 -47.469 1 66.69 121 PHE B O 1
ATOM 9594 N N . VAL B 1 122 ? 9.094 -50.375 -45.812 1 76.81 122 VAL B N 1
ATOM 9595 C CA . VAL B 1 122 ? 8.141 -50.906 -44.844 1 76.81 122 VAL B CA 1
ATOM 9596 C C . VAL B 1 122 ? 6.809 -50.156 -44.969 1 76.81 122 VAL B C 1
ATOM 9598 O O . VAL B 1 122 ? 5.777 -50.781 -45.25 1 76.81 122 VAL B O 1
ATOM 9601 N N . PHE B 1 123 ? 6.836 -48.844 -44.781 1 83.62 123 PHE B N 1
ATOM 9602 C CA . PHE B 1 123 ? 5.594 -48.062 -44.781 1 83.62 123 PHE B CA 1
ATOM 9603 C C . PHE B 1 123 ? 5.445 -47.25 -46.062 1 83.62 123 PHE B C 1
ATOM 9605 O O . PHE B 1 123 ? 4.512 -46.469 -46.188 1 83.62 123 PHE B O 1
ATOM 9612 N N . GLY B 1 124 ? 6.289 -47.375 -46.969 1 77.44 124 GLY B N 1
ATOM 9613 C CA . GLY B 1 124 ? 6.246 -46.656 -48.219 1 77.44 124 GLY B CA 1
ATOM 9614 C C . GLY B 1 124 ? 7.398 -45.688 -48.375 1 77.44 124 GLY B C 1
ATOM 9615 O O . GLY B 1 124 ? 7.867 -45.094 -47.406 1 77.44 124 GLY B O 1
ATOM 9616 N N . ASP B 1 125 ? 7.965 -45.656 -49.594 1 66 125 ASP B N 1
ATOM 9617 C CA . ASP B 1 125 ? 9.109 -44.781 -49.875 1 66 125 ASP B CA 1
ATOM 9618 C C . ASP B 1 125 ? 8.656 -43.375 -50.219 1 66 125 ASP B C 1
ATOM 9620 O O . ASP B 1 125 ? 9.461 -42.562 -50.656 1 66 125 ASP B O 1
ATOM 9624 N N . GLY B 1 126 ? 7.379 -43.031 -49.938 1 62.59 126 GLY B N 1
ATOM 9625 C CA . GLY B 1 126 ? 6.883 -41.688 -50.219 1 62.59 126 GLY B CA 1
ATOM 9626 C C . GLY B 1 126 ? 6.367 -41.531 -51.656 1 62.59 126 GLY B C 1
ATOM 9627 O O . GLY B 1 126 ? 5.969 -40.438 -52.062 1 62.59 126 GLY B O 1
ATOM 9628 N N . SER B 1 127 ? 6.453 -42.625 -52.5 1 62.41 127 SER B N 1
ATOM 9629 C CA . SER B 1 127 ? 6.031 -42.531 -53.875 1 62.41 127 SER B CA 1
ATOM 9630 C C . SER B 1 127 ? 4.512 -42.5 -54 1 62.41 127 SER B C 1
ATOM 9632 O O . SER B 1 127 ? 3.969 -41.969 -55 1 62.41 127 SER B O 1
ATOM 9634 N N . GLN B 1 128 ? 3.91 -43 -52.938 1 65.62 128 GLN B N 1
ATOM 9635 C CA . GLN B 1 128 ? 2.453 -42.938 -52.938 1 65.62 128 GLN B CA 1
ATOM 9636 C C . GLN B 1 128 ? 1.974 -41.531 -52.594 1 65.62 128 GLN B C 1
ATOM 9638 O O . GLN B 1 128 ? 2.451 -40.938 -51.625 1 65.62 128 GLN B O 1
ATOM 9643 N N . THR B 1 129 ? 1.298 -40.875 -53.469 1 67.5 129 THR B N 1
ATOM 9644 C CA . THR B 1 129 ? 0.799 -39.531 -53.25 1 67.5 129 THR B CA 1
ATOM 9645 C C . THR B 1 129 ? -0.727 -39.5 -53.25 1 67.5 129 THR B C 1
ATOM 9647 O O . THR B 1 129 ? -1.363 -40.312 -53.938 1 67.5 129 THR B O 1
ATOM 9650 N N . THR B 1 130 ? -1.299 -39.188 -52.25 1 66 130 THR B N 1
ATOM 9651 C CA . THR B 1 130 ? -2.701 -38.781 -52.344 1 66 130 THR B CA 1
ATOM 9652 C C . THR B 1 130 ? -2.826 -37.312 -52.656 1 66 130 THR B C 1
ATOM 9654 O O . THR B 1 130 ? -2.52 -36.438 -51.812 1 66 130 THR B O 1
ATOM 9657 N N . GLY B 1 131 ? -3.291 -37.062 -53.812 1 62.34 131 GLY B N 1
ATOM 9658 C CA . GLY B 1 131 ? -3.203 -35.688 -54.312 1 62.34 131 GLY B CA 1
ATOM 9659 C C . GLY B 1 131 ? -1.776 -35.219 -54.531 1 62.34 131 GLY B C 1
ATOM 9660 O O . GLY B 1 131 ? -0.989 -35.906 -55.188 1 62.34 131 GLY B O 1
ATOM 9661 N N . ASP B 1 132 ? -1.369 -34.188 -54 1 63.62 132 ASP B N 1
ATOM 9662 C CA . ASP B 1 132 ? -0.038 -33.625 -54.188 1 63.62 132 ASP B CA 1
ATOM 9663 C C . ASP B 1 132 ? 0.827 -33.844 -52.938 1 63.62 132 ASP B C 1
ATOM 9665 O O . ASP B 1 132 ? 1.908 -33.281 -52.812 1 63.62 132 ASP B O 1
ATOM 9669 N N . ARG B 1 133 ? 0.309 -34.875 -52 1 73.81 133 ARG B N 1
ATOM 9670 C CA . ARG B 1 133 ? 1.062 -35.094 -50.781 1 73.81 133 ARG B CA 1
ATOM 9671 C C . ARG B 1 133 ? 1.513 -36.531 -50.625 1 73.81 133 ARG B C 1
ATOM 9673 O O . ARG B 1 133 ? 0.768 -37.469 -50.969 1 73.81 133 ARG B O 1
ATOM 9680 N N . ARG B 1 134 ? 2.76 -36.688 -50.375 1 82.38 134 ARG B N 1
ATOM 9681 C CA . ARG B 1 134 ? 3.246 -38.031 -50 1 82.38 134 ARG B CA 1
ATOM 9682 C C . ARG B 1 134 ? 2.406 -38.625 -48.906 1 82.38 134 ARG B C 1
ATOM 9684 O O . ARG B 1 134 ? 1.978 -37.938 -47.969 1 82.38 134 ARG B O 1
ATOM 9691 N N . HIS B 1 135 ? 2.049 -39.812 -49.062 1 85.81 135 HIS B N 1
ATOM 9692 C CA . HIS B 1 135 ? 1.15 -40.438 -48.094 1 85.81 135 HIS B CA 1
ATOM 9693 C C . HIS B 1 135 ? 1.657 -41.812 -47.688 1 85.81 135 HIS B C 1
ATOM 9695 O O . HIS B 1 135 ? 2.23 -42.562 -48.5 1 85.81 135 HIS B O 1
ATOM 9701 N N . VAL B 1 136 ? 1.504 -42.25 -46.531 1 87.38 136 VAL B N 1
ATOM 9702 C CA . VAL B 1 136 ? 1.894 -43.562 -46 1 87.38 136 VAL B CA 1
ATOM 9703 C C . VAL B 1 136 ? 1.07 -44.656 -46.656 1 87.38 136 VAL B C 1
ATOM 9705 O O . VAL B 1 136 ? -0.048 -44.406 -47.125 1 87.38 136 VAL B O 1
ATOM 9708 N N . PHE B 1 137 ? 1.63 -45.906 -46.75 1 83.44 137 PHE B N 1
ATOM 9709 C CA . PHE B 1 137 ? 0.908 -47.062 -47.25 1 83.44 137 PHE B CA 1
ATOM 9710 C C . PHE B 1 137 ? -0.244 -47.438 -46.312 1 83.44 137 PHE B C 1
ATOM 9712 O O . PHE B 1 137 ? -0.163 -47.219 -45.094 1 83.44 137 PHE B O 1
ATOM 9719 N N . GLY B 1 138 ? -1.29 -47.906 -46.906 1 80.62 138 GLY B N 1
ATOM 9720 C CA . GLY B 1 138 ? -2.312 -48.531 -46.094 1 80.62 138 GLY B CA 1
ATOM 9721 C C . GLY B 1 138 ? -1.889 -49.906 -45.562 1 80.62 138 GLY B C 1
ATOM 9722 O O . GLY B 1 138 ? -0.859 -50.438 -45.969 1 80.62 138 GLY B O 1
ATOM 9723 N N . SER B 1 139 ? -2.561 -50.5 -44.625 1 84.5 139 SER B N 1
ATOM 9724 C CA . SER B 1 139 ? -2.207 -51.75 -43.969 1 84.5 139 SER B CA 1
ATOM 9725 C C . SER B 1 139 ? -1.997 -52.875 -44.969 1 84.5 139 SER B C 1
ATOM 9727 O O . SER B 1 139 ? -1.072 -53.656 -44.844 1 84.5 139 SER B O 1
ATOM 9729 N N . GLY B 1 140 ? -2.832 -52.938 -46.031 1 78.69 140 GLY B N 1
ATOM 9730 C CA . GLY B 1 140 ? -2.68 -53.969 -47.062 1 78.69 140 GLY B CA 1
ATOM 9731 C C . GLY B 1 140 ? -1.359 -53.875 -47.812 1 78.69 140 GLY B C 1
ATOM 9732 O O . GLY B 1 140 ? -0.721 -54.875 -48.094 1 78.69 140 GLY B O 1
ATOM 9733 N N . ALA B 1 141 ? -1.004 -52.656 -48.125 1 78.44 141 ALA B N 1
ATOM 9734 C CA . ALA B 1 141 ? 0.239 -52.438 -48.844 1 78.44 141 ALA B CA 1
ATOM 9735 C C . ALA B 1 141 ? 1.453 -52.688 -47.969 1 78.44 141 ALA B C 1
ATOM 9737 O O . ALA B 1 141 ? 2.473 -53.219 -48.438 1 78.44 141 ALA B O 1
ATOM 9738 N N . VAL B 1 142 ? 1.375 -52.344 -46.719 1 81.88 142 VAL B N 1
ATOM 9739 C CA . VAL B 1 142 ? 2.488 -52.531 -45.781 1 81.88 142 VAL B CA 1
ATOM 9740 C C . VAL B 1 142 ? 2.752 -54.031 -45.594 1 81.88 142 VAL B C 1
ATOM 9742 O O . VAL B 1 142 ? 3.906 -54.438 -45.531 1 81.88 142 VAL B O 1
ATOM 9745 N N . LEU B 1 143 ? 1.655 -54.719 -45.469 1 78.06 143 LEU B N 1
ATOM 9746 C CA . LEU B 1 143 ? 1.774 -56.188 -45.281 1 78.06 143 LEU B CA 1
ATOM 9747 C C . LEU B 1 143 ? 1.967 -56.906 -46.594 1 78.06 143 LEU B C 1
ATOM 9749 O O . LEU B 1 143 ? 2.061 -58.125 -46.656 1 78.06 143 LEU B O 1
ATOM 9753 N N . ARG B 1 144 ? 2.025 -56.062 -47.688 1 71.88 144 ARG B N 1
ATOM 9754 C CA . ARG B 1 144 ? 2.303 -56.531 -49.031 1 71.88 144 ARG B CA 1
ATOM 9755 C C . ARG B 1 144 ? 1.243 -57.531 -49.5 1 71.88 144 ARG B C 1
ATOM 9757 O O . ARG B 1 144 ? 1.57 -58.594 -50.062 1 71.88 144 ARG B O 1
ATOM 9764 N N . PHE B 1 145 ? -0.016 -57.188 -48.969 1 60.78 145 PHE B N 1
ATOM 9765 C CA . PHE B 1 145 ? -1.103 -58.031 -49.469 1 60.78 145 PHE B CA 1
ATOM 9766 C C . PHE B 1 145 ? -1.298 -57.844 -50.969 1 60.78 145 PHE B C 1
ATOM 9768 O O . PHE B 1 145 ? -1.273 -56.719 -51.469 1 60.78 145 PHE B O 1
ATOM 9775 N N . ALA B 1 146 ? -0.532 -58.438 -51.812 1 51.34 146 ALA B N 1
ATOM 9776 C CA . ALA B 1 146 ? -0.567 -58.375 -53.281 1 51.34 146 ALA B CA 1
ATOM 9777 C C . ALA B 1 146 ? -1.998 -58.219 -53.781 1 51.34 146 ALA B C 1
ATOM 9779 O O . ALA B 1 146 ? -2.818 -59.125 -53.625 1 51.34 146 ALA B O 1
ATOM 9780 N N . ALA B 1 147 ? -2.584 -57.188 -53.531 1 45.78 147 ALA B N 1
ATOM 9781 C CA . ALA B 1 147 ? -3.865 -57.156 -54.25 1 45.78 147 ALA B CA 1
ATOM 9782 C C . ALA B 1 147 ? -3.773 -57.938 -55.562 1 45.78 147 ALA B C 1
ATOM 9784 O O . ALA B 1 147 ? -4.797 -58.344 -56.125 1 45.78 147 ALA B O 1
ATOM 9785 N N . ASP B 1 148 ? -2.709 -57.625 -56.312 1 45.34 148 ASP B N 1
ATOM 9786 C CA . ASP B 1 148 ? -2.969 -58.125 -57.656 1 45.34 148 ASP B CA 1
ATOM 9787 C C . ASP B 1 148 ? -3.045 -59.656 -57.656 1 45.34 148 ASP B C 1
ATOM 9789 O O . ASP B 1 148 ? -2.428 -60.312 -56.812 1 45.34 148 ASP B O 1
ATOM 9793 N N . LYS B 1 149 ? -3.889 -60.375 -58.562 1 49.53 149 LYS B N 1
ATOM 9794 C CA . LYS B 1 149 ? -4.656 -61.469 -59.125 1 49.53 149 LYS B CA 1
ATOM 9795 C C . LYS B 1 149 ? -3.938 -62.812 -58.906 1 49.53 149 LYS B C 1
ATOM 9797 O O . LYS B 1 149 ? -4.367 -63.844 -59.406 1 49.53 149 LYS B O 1
ATOM 9802 N N . HIS B 1 150 ? -2.627 -62.844 -57.969 1 60.94 150 HIS B N 1
ATOM 9803 C CA . HIS B 1 150 ? -2.146 -64.188 -58.188 1 60.94 150 HIS B CA 1
ATOM 9804 C C . HIS B 1 150 ? -1.86 -64.938 -56.875 1 60.94 150 HIS B C 1
ATOM 9806 O O . HIS B 1 150 ? -0.898 -65.688 -56.781 1 60.94 150 HIS B O 1
ATOM 9812 N N . ASP B 1 151 ? -2.662 -64.688 -55.594 1 75.44 151 ASP B N 1
ATOM 9813 C CA . ASP B 1 151 ? -2.426 -65.5 -54.406 1 75.44 151 ASP B CA 1
ATOM 9814 C C . ASP B 1 151 ? -2.941 -66.938 -54.594 1 75.44 151 ASP B C 1
ATOM 9816 O O . ASP B 1 151 ? -3.92 -67.188 -55.312 1 75.44 151 ASP B O 1
ATOM 9820 N N . ILE B 1 152 ? -2.238 -67.938 -54.094 1 78.69 152 ILE B N 1
ATOM 9821 C CA . ILE B 1 152 ? -2.598 -69.312 -54.156 1 78.69 152 ILE B CA 1
ATOM 9822 C C . ILE B 1 152 ? -3.012 -69.812 -52.781 1 78.69 152 ILE B C 1
ATOM 9824 O O . ILE B 1 152 ? -2.275 -69.625 -51.781 1 78.69 152 ILE B O 1
ATOM 9828 N N . TYR B 1 153 ? -4.215 -70.25 -52.594 1 86.5 153 TYR B N 1
ATOM 9829 C CA . TYR B 1 153 ? -4.676 -70.812 -51.375 1 86.5 153 TYR B CA 1
ATOM 9830 C C . TYR B 1 153 ? -4.035 -72.188 -51.156 1 86.5 153 TYR B C 1
ATOM 9832 O O . TYR B 1 153 ? -4.18 -73.062 -51.969 1 86.5 153 TYR B O 1
ATOM 9840 N N . ASN B 1 154 ? -3.277 -72.312 -50.094 1 86.88 154 ASN B N 1
ATOM 9841 C CA . ASN B 1 154 ? -2.531 -73.562 -49.812 1 86.88 154 ASN B CA 1
ATOM 9842 C C . ASN B 1 154 ? -3.23 -74.438 -48.781 1 86.88 154 ASN B C 1
ATOM 9844 O O . ASN B 1 154 ? -2.621 -75.312 -48.219 1 86.88 154 ASN B O 1
ATOM 9848 N N . GLY B 1 155 ? -4.477 -74.062 -48.438 1 88.69 155 GLY B N 1
ATOM 9849 C CA . GLY B 1 155 ? -5.211 -74.875 -47.5 1 88.69 155 GLY B CA 1
ATOM 9850 C C . GLY B 1 155 ? -5.16 -74.312 -46.062 1 88.69 155 GLY B C 1
ATOM 9851 O O . GLY B 1 155 ? -5.152 -73.125 -45.875 1 88.69 155 GLY B O 1
ATOM 9852 N N . THR B 1 156 ? -5.324 -75.25 -45.156 1 90.19 156 THR B N 1
ATOM 9853 C CA . THR B 1 156 ? -5.375 -74.875 -43.75 1 90.19 156 THR B CA 1
ATOM 9854 C C . THR B 1 156 ? -4.117 -75.312 -43 1 90.19 156 THR B C 1
ATOM 9856 O O . THR B 1 156 ? -3.477 -76.312 -43.406 1 90.19 156 THR B O 1
ATOM 9859 N N . GLY B 1 157 ? -3.607 -74.562 -42.156 1 90.56 157 GLY B N 1
ATOM 9860 C CA . GLY B 1 157 ? -2.471 -74.875 -41.281 1 90.56 157 GLY B CA 1
ATOM 9861 C C . GLY B 1 157 ? -2.652 -74.375 -39.875 1 90.56 157 GLY B C 1
ATOM 9862 O O . GLY B 1 157 ? -3.721 -73.875 -39.5 1 90.56 157 GLY B O 1
ATOM 9863 N N . LEU B 1 158 ? -1.655 -74.75 -39.031 1 91.31 158 LEU B N 1
ATOM 9864 C CA . LEU B 1 158 ? -1.657 -74.312 -37.656 1 91.31 158 LEU B CA 1
ATOM 9865 C C . LEU B 1 158 ? -0.491 -73.375 -37.375 1 91.31 158 LEU B C 1
ATOM 9867 O O . LEU B 1 158 ? 0.633 -73.625 -37.812 1 91.31 158 LEU B O 1
ATOM 9871 N N . VAL B 1 159 ? -0.857 -72.25 -36.875 1 94.12 159 VAL B N 1
ATOM 9872 C CA . VAL B 1 159 ? 0.153 -71.312 -36.406 1 94.12 159 VAL B CA 1
ATOM 9873 C C . VAL B 1 159 ? 0.014 -71.125 -34.906 1 94.12 159 VAL B C 1
ATOM 9875 O O . VAL B 1 159 ? -0.959 -70.5 -34.438 1 94.12 159 VAL B O 1
ATOM 9878 N N . ARG B 1 160 ? 0.994 -71.5 -34.188 1 92.75 160 ARG B N 1
ATOM 9879 C CA . ARG B 1 160 ? 0.965 -71.375 -32.719 1 92.75 160 ARG B CA 1
ATOM 9880 C C . ARG B 1 160 ? -0.305 -72 -32.156 1 92.75 160 ARG B C 1
ATOM 9882 O O . ARG B 1 160 ? -0.925 -71.5 -31.25 1 92.75 160 ARG B O 1
ATOM 9889 N N . GLY B 1 161 ? -0.818 -73 -32.781 1 90.06 161 GLY B N 1
ATOM 9890 C CA . GLY B 1 161 ? -2.018 -73.75 -32.344 1 90.06 161 GLY B CA 1
ATOM 9891 C C . GLY B 1 161 ? -3.291 -73.125 -32.938 1 90.06 161 GLY B C 1
ATOM 9892 O O . GLY B 1 161 ? -4.367 -73.75 -32.781 1 90.06 161 GLY B O 1
ATOM 9893 N N . VAL B 1 162 ? -3.225 -72 -33.594 1 93.75 162 VAL B N 1
ATOM 9894 C CA . VAL B 1 162 ? -4.391 -71.312 -34.156 1 93.75 162 VAL B CA 1
ATOM 9895 C C . VAL B 1 162 ? -4.633 -71.875 -35.562 1 93.75 162 VAL B C 1
ATOM 9897 O O . VAL B 1 162 ? -3.725 -71.812 -36.406 1 93.75 162 VAL B O 1
ATOM 9900 N N . PRO B 1 163 ? -5.828 -72.312 -35.875 1 93.44 163 PRO B N 1
ATOM 9901 C CA . PRO B 1 163 ? -6.121 -72.688 -37.281 1 93.44 163 PRO B CA 1
ATOM 9902 C C . PRO B 1 163 ? -6.066 -71.5 -38.219 1 93.44 163 PRO B C 1
ATOM 9904 O O . PRO B 1 163 ? -6.633 -70.438 -37.938 1 93.44 163 PRO B O 1
ATOM 9907 N N . ALA B 1 164 ? -5.348 -71.625 -39.281 1 94.44 164 ALA B N 1
ATOM 9908 C CA . ALA B 1 164 ? -5.113 -70.562 -40.219 1 94.44 164 ALA B CA 1
ATOM 9909 C C . ALA B 1 164 ? -5.395 -70.938 -41.656 1 94.44 164 ALA B C 1
ATOM 9911 O O . ALA B 1 164 ? -5.18 -72.125 -42.031 1 94.44 164 ALA B O 1
ATOM 9912 N N . ASN B 1 165 ? -5.938 -70 -42.344 1 91.75 165 ASN B N 1
ATOM 9913 C CA . ASN B 1 165 ? -5.938 -70.125 -43.812 1 91.75 165 ASN B CA 1
ATOM 9914 C C . ASN B 1 165 ? -4.613 -69.688 -44.406 1 91.75 165 ASN B C 1
ATOM 9916 O O . ASN B 1 165 ? -4.074 -68.625 -44.031 1 91.75 165 ASN B O 1
ATOM 9920 N N . VAL B 1 166 ? -4.02 -70.5 -45.281 1 92 166 VAL B N 1
ATOM 9921 C CA . VAL B 1 166 ? -2.672 -70.25 -45.781 1 92 166 VAL B CA 1
ATOM 9922 C C . VAL B 1 166 ? -2.734 -69.875 -47.25 1 92 166 VAL B C 1
ATOM 9924 O O . VAL B 1 166 ? -3.398 -70.5 -48.031 1 92 166 VAL B O 1
ATOM 9927 N N . TYR B 1 167 ? -2.162 -68.75 -47.469 1 86.94 167 TYR B N 1
ATOM 9928 C CA . TYR B 1 167 ? -2.033 -68.25 -48.812 1 86.94 167 TYR B CA 1
ATOM 9929 C C . TYR B 1 167 ? -0.569 -68 -49.188 1 86.94 167 TYR B C 1
ATOM 9931 O O . TYR B 1 167 ? 0.257 -67.75 -48.312 1 86.94 167 TYR B O 1
ATOM 9939 N N . SER B 1 168 ? -0.091 -68.25 -50.344 1 86.94 168 SER B N 1
ATOM 9940 C CA . SER B 1 168 ? 1.275 -67.938 -50.75 1 86.94 168 SER B CA 1
ATOM 9941 C C . SER B 1 168 ? 1.293 -67.125 -52.062 1 86.94 168 SER B C 1
ATOM 9943 O O . SER B 1 168 ? 0.35 -67.188 -52.844 1 86.94 168 SER B O 1
ATOM 9945 N N . THR B 1 169 ? 2.268 -66.312 -52.094 1 82.31 169 THR B N 1
ATOM 9946 C CA . THR B 1 169 ? 2.51 -65.562 -53.312 1 82.31 169 THR B CA 1
ATOM 9947 C C . THR B 1 169 ? 4.008 -65.438 -53.594 1 82.31 169 THR B C 1
ATOM 9949 O O . THR B 1 169 ? 4.824 -65.5 -52.688 1 82.31 169 THR B O 1
ATOM 9952 N N . CYS B 1 170 ? 4.34 -65.438 -54.875 1 78.88 170 CYS B N 1
ATOM 9953 C CA . CYS B 1 170 ? 5.715 -65.188 -55.25 1 78.88 170 CYS B CA 1
ATOM 9954 C C . CYS B 1 170 ? 5.895 -63.688 -55.5 1 78.88 170 CYS B C 1
ATOM 9956 O O . CYS B 1 170 ? 5.141 -63.062 -56.281 1 78.88 170 CYS B O 1
ATOM 9958 N N . ILE B 1 171 ? 6.684 -63.125 -54.719 1 72.62 171 ILE B N 1
ATOM 9959 C CA . ILE B 1 171 ? 6.902 -61.688 -54.812 1 72.62 171 ILE B CA 1
ATOM 9960 C C . ILE B 1 171 ? 8.297 -61.438 -55.406 1 72.62 171 ILE B C 1
ATOM 9962 O O . ILE B 1 171 ? 9.234 -62.188 -55.125 1 72.62 171 ILE B O 1
ATOM 9966 N N . ASP B 1 172 ? 8.375 -60.562 -56.375 1 62.25 172 ASP B N 1
ATOM 9967 C CA . ASP B 1 172 ? 9.648 -60.062 -56.906 1 62.25 172 ASP B CA 1
ATOM 9968 C C . ASP B 1 172 ? 9.977 -58.688 -56.344 1 62.25 172 ASP B C 1
ATOM 9970 O O . ASP B 1 172 ? 9.297 -57.688 -56.656 1 62.25 172 ASP B O 1
ATOM 9974 N N . TRP B 1 173 ? 10.602 -58.688 -55.25 1 60.38 173 TRP B N 1
ATOM 9975 C CA . TRP B 1 173 ? 11.008 -57.406 -54.688 1 60.38 173 TRP B CA 1
ATOM 9976 C C . TRP B 1 173 ? 12.25 -56.875 -55.375 1 60.38 173 TRP B C 1
ATOM 9978 O O . TRP B 1 173 ? 13.375 -57.281 -55.094 1 60.38 173 TRP B O 1
ATOM 9988 N N . GLN B 1 174 ? 12.023 -56.031 -56.406 1 52.09 174 GLN B N 1
ATOM 9989 C CA . GLN B 1 174 ? 13.125 -55.469 -57.156 1 52.09 174 GLN B CA 1
ATOM 9990 C C . GLN B 1 174 ? 13.961 -54.531 -56.312 1 52.09 174 GLN B C 1
ATOM 9992 O O . GLN B 1 174 ? 13.414 -53.719 -55.531 1 52.09 174 GLN B O 1
ATOM 9997 N N . GLY B 1 175 ? 15.383 -54.625 -56.125 1 51.19 175 GLY B N 1
ATOM 9998 C CA . GLY B 1 175 ? 16.359 -53.75 -55.5 1 51.19 175 GLY B CA 1
ATOM 9999 C C . GLY B 1 175 ? 16.828 -54.25 -54.125 1 51.19 175 GLY B C 1
ATOM 10000 O O . GLY B 1 175 ? 17.859 -53.812 -53.625 1 51.19 175 GLY B O 1
ATOM 10001 N N . VAL B 1 176 ? 15.828 -54.75 -53.312 1 54 176 VAL B N 1
ATOM 10002 C CA . VAL B 1 176 ? 16.297 -55.188 -52 1 54 176 VAL B CA 1
ATOM 10003 C C . VAL B 1 176 ? 16.5 -56.688 -52 1 54 176 VAL B C 1
ATOM 10005 O O . VAL B 1 176 ? 17.562 -57.188 -51.594 1 54 176 VAL B O 1
ATOM 10008 N N . VAL B 1 177 ? 15.266 -57.438 -52.219 1 59.44 177 VAL B N 1
ATOM 10009 C CA . VAL B 1 177 ? 15.289 -58.906 -52.125 1 59.44 177 VAL B CA 1
ATOM 10010 C C . VAL B 1 177 ? 15.039 -59.531 -53.5 1 59.44 177 VAL B C 1
ATOM 10012 O O . VAL B 1 177 ? 14.43 -58.906 -54.375 1 59.44 177 VAL B O 1
ATOM 10015 N N . GLY B 1 178 ? 15.75 -60.406 -54.125 1 62.88 178 GLY B N 1
ATOM 10016 C CA . GLY B 1 178 ? 15.445 -61.219 -55.312 1 62.88 178 GLY B CA 1
ATOM 10017 C C . GLY B 1 178 ? 14.078 -61.875 -55.25 1 62.88 178 GLY B C 1
ATOM 10018 O O . GLY B 1 178 ? 13.133 -61.281 -54.688 1 62.88 178 GLY B O 1
ATOM 10019 N N . LYS B 1 179 ? 13.797 -62.938 -55.844 1 69.5 179 LYS B N 1
ATOM 10020 C CA . LYS B 1 179 ? 12.562 -63.719 -55.875 1 69.5 179 LYS B CA 1
ATOM 10021 C C . LYS B 1 179 ? 12.312 -64.375 -54.531 1 69.5 179 LYS B C 1
ATOM 10023 O O . LYS B 1 179 ? 13.211 -65.062 -53.969 1 69.5 179 LYS B O 1
ATOM 10028 N N . ALA B 1 180 ? 11.148 -63.938 -53.938 1 80.88 180 ALA B N 1
ATOM 10029 C CA . ALA B 1 180 ? 10.812 -64.5 -52.656 1 80.88 180 ALA B CA 1
ATOM 10030 C C . ALA B 1 180 ? 9.383 -65.062 -52.625 1 80.88 180 ALA B C 1
ATOM 10032 O O . ALA B 1 180 ? 8.539 -64.562 -53.406 1 80.88 180 ALA B O 1
ATOM 10033 N N . ARG B 1 181 ? 9.102 -66.188 -51.969 1 82.75 181 ARG B N 1
ATOM 10034 C CA . ARG B 1 181 ? 7.762 -66.688 -51.656 1 82.75 181 ARG B CA 1
ATOM 10035 C C . ARG B 1 181 ? 7.277 -66.188 -50.312 1 82.75 181 ARG B C 1
ATOM 10037 O O . ARG B 1 181 ? 7.977 -66.312 -49.281 1 82.75 181 ARG B O 1
ATOM 10044 N N . ALA B 1 182 ? 6.219 -65.438 -50.344 1 87.94 182 ALA B N 1
ATOM 10045 C CA . ALA B 1 182 ? 5.574 -65 -49.094 1 87.94 182 ALA B CA 1
ATOM 10046 C C . ALA B 1 182 ? 4.359 -65.875 -48.812 1 87.94 182 ALA B C 1
ATOM 10048 O O . ALA B 1 182 ? 3.453 -66 -49.625 1 87.94 182 ALA B O 1
ATOM 10049 N N . THR B 1 183 ? 4.395 -66.625 -47.75 1 89.12 183 THR B N 1
ATOM 10050 C CA . THR B 1 183 ? 3.26 -67.375 -47.281 1 89.12 183 THR B CA 1
ATOM 10051 C C . THR B 1 183 ? 2.543 -66.688 -46.125 1 89.12 183 THR B C 1
ATOM 10053 O O . THR B 1 183 ? 3.158 -66.312 -45.125 1 89.12 183 THR B O 1
ATOM 10056 N N . TYR B 1 184 ? 1.27 -66.375 -46.375 1 90.38 184 TYR B N 1
ATOM 10057 C CA . TYR B 1 184 ? 0.451 -65.625 -45.406 1 90.38 184 TYR B CA 1
ATOM 10058 C C . TYR B 1 184 ? -0.476 -66.562 -44.656 1 90.38 184 TYR B C 1
ATOM 10060 O O . TYR B 1 184 ? -1.088 -67.438 -45.25 1 90.38 184 TYR B O 1
ATOM 10068 N N . TYR B 1 185 ? -0.474 -66.438 -43.375 1 92.5 185 TYR B N 1
ATOM 10069 C CA . TYR B 1 185 ? -1.387 -67.188 -42.531 1 92.5 185 TYR B CA 1
ATOM 10070 C C . TYR B 1 185 ? -2.402 -66.25 -41.875 1 92.5 185 TYR B C 1
ATOM 10072 O O . TYR B 1 185 ? -2.029 -65.312 -41.188 1 92.5 185 TYR B O 1
ATOM 10080 N N . PHE B 1 186 ? -3.701 -66.438 -42.094 1 91.06 186 PHE B N 1
ATOM 10081 C CA . PHE B 1 186 ? -4.781 -65.688 -41.438 1 91.06 186 PHE B CA 1
ATOM 10082 C C . PHE B 1 186 ? -5.621 -66.625 -40.562 1 91.06 186 PHE B C 1
ATOM 10084 O O . PHE B 1 186 ? -5.883 -67.75 -40.938 1 91.06 186 PHE B O 1
ATOM 10091 N N . SER B 1 187 ? -5.98 -66.125 -39.438 1 91.75 187 SER B N 1
ATOM 10092 C CA . SER B 1 187 ? -6.844 -66.875 -38.562 1 91.75 187 SER B CA 1
ATOM 10093 C C . SER B 1 187 ? -8.141 -67.25 -39.281 1 91.75 187 SER B C 1
ATOM 10095 O O . SER B 1 187 ? -8.688 -66.5 -40.031 1 91.75 187 SER B O 1
ATOM 10097 N N . GLN B 1 188 ? -8.633 -68.438 -39 1 91.88 188 GLN B N 1
ATOM 10098 C CA . GLN B 1 188 ? -9.898 -68.875 -39.594 1 91.88 188 GLN B CA 1
ATOM 10099 C C . GLN B 1 188 ? -11.07 -68.062 -39 1 91.88 188 GLN B C 1
ATOM 10101 O O . GLN B 1 188 ? -10.984 -67.562 -37.875 1 91.88 188 GLN B O 1
ATOM 10106 N N . PRO B 1 189 ? -12.141 -67.875 -39.75 1 88.19 189 PRO B N 1
ATOM 10107 C CA . PRO B 1 189 ? -13.281 -67.062 -39.312 1 88.19 189 PRO B CA 1
ATOM 10108 C C . PRO B 1 189 ? -13.898 -67.562 -38 1 88.19 189 PRO B C 1
ATOM 10110 O O . PRO B 1 189 ? -14.5 -66.812 -37.25 1 88.19 189 PRO B O 1
ATOM 10113 N N . ASN B 1 190 ? -13.773 -68.875 -37.719 1 87.69 190 ASN B N 1
ATOM 10114 C CA . ASN B 1 190 ? -14.414 -69.438 -36.531 1 87.69 190 ASN B CA 1
ATOM 10115 C C . ASN B 1 190 ? -13.508 -69.375 -35.312 1 87.69 190 ASN B C 1
ATOM 10117 O O . ASN B 1 190 ? -13.867 -69.812 -34.219 1 87.69 190 ASN B O 1
ATOM 10121 N N . TRP B 1 191 ? -12.359 -68.75 -35.438 1 91.44 191 TRP B N 1
ATOM 10122 C CA . TRP B 1 191 ? -11.445 -68.5 -34.312 1 91.44 191 TRP B CA 1
ATOM 10123 C C . TRP B 1 191 ? -11.539 -67.062 -33.812 1 91.44 191 TRP B C 1
ATOM 10125 O O . TRP B 1 191 ? -11.359 -66.125 -34.562 1 91.44 191 TRP B O 1
ATOM 10135 N N . ASN B 1 192 ? -11.867 -66.938 -32.5 1 90.25 192 ASN B N 1
ATOM 10136 C CA . ASN B 1 192 ? -11.898 -65.625 -31.891 1 90.25 192 ASN B CA 1
ATOM 10137 C C . ASN B 1 192 ? -10.508 -65.188 -31.422 1 90.25 192 ASN B C 1
ATOM 10139 O O . ASN B 1 192 ? -9.883 -65.812 -30.594 1 90.25 192 ASN B O 1
ATOM 10143 N N . THR B 1 193 ? -10.016 -64.062 -32 1 89.81 193 THR B N 1
ATOM 10144 C CA . THR B 1 193 ? -8.703 -63.531 -31.625 1 89.81 193 THR B CA 1
ATOM 10145 C C . THR B 1 193 ? -8.82 -62.531 -30.484 1 89.81 193 THR B C 1
ATOM 10147 O O . THR B 1 193 ? -9.906 -62.312 -29.938 1 89.81 193 THR B O 1
ATOM 10150 N N . SER B 1 194 ? -7.645 -62 -30.062 1 91 194 SER B N 1
ATOM 10151 C CA . SER B 1 194 ? -7.609 -61 -29.016 1 91 194 SER B CA 1
ATOM 10152 C C . SER B 1 194 ? -8.227 -59.688 -29.469 1 91 194 SER B C 1
ATOM 10154 O O . SER B 1 194 ? -8.625 -58.844 -28.656 1 91 194 SER B O 1
ATOM 10156 N N . ALA B 1 195 ? -8.312 -59.375 -30.734 1 88.69 195 ALA B N 1
ATOM 10157 C CA . ALA B 1 195 ? -8.938 -58.188 -31.312 1 88.69 195 ALA B CA 1
ATOM 10158 C C . ALA B 1 195 ? -10.43 -58.406 -31.531 1 88.69 195 ALA B C 1
ATOM 10160 O O . ALA B 1 195 ? -10.922 -59.531 -31.422 1 88.69 195 ALA B O 1
ATOM 10161 N N . PRO B 1 196 ? -11.172 -57.344 -31.734 1 84.62 196 PRO B N 1
ATOM 10162 C CA . PRO B 1 196 ? -12.609 -57.5 -31.984 1 84.62 196 PRO B CA 1
ATOM 10163 C C . PRO B 1 196 ? -12.922 -57.875 -33.438 1 84.62 196 PRO B C 1
ATOM 10165 O O . PRO B 1 196 ? -13.898 -57.375 -34 1 84.62 196 PRO B O 1
ATOM 10168 N N . ARG B 1 197 ? -11.922 -58.5 -34.125 1 83.44 197 ARG B N 1
ATOM 10169 C CA . ARG B 1 197 ? -12.109 -58.906 -35.5 1 83.44 197 ARG B CA 1
ATOM 10170 C C . ARG B 1 197 ? -11.547 -60.312 -35.75 1 83.44 197 ARG B C 1
ATOM 10172 O O . ARG B 1 197 ? -10.672 -60.75 -35 1 83.44 197 ARG B O 1
ATOM 10179 N N . GLN B 1 198 ? -12.023 -60.938 -36.844 1 83.12 198 GLN B N 1
ATOM 10180 C CA . GLN B 1 198 ? -11.562 -62.25 -37.281 1 83.12 198 GLN B CA 1
ATOM 10181 C C . GLN B 1 198 ? -10.75 -62.156 -38.562 1 83.12 198 GLN B C 1
ATOM 10183 O O . GLN B 1 198 ? -10.602 -61.094 -39.156 1 83.12 198 GLN B O 1
ATOM 10188 N N . GLU B 1 199 ? -10.094 -63.219 -38.906 1 86.94 199 GLU B N 1
ATOM 10189 C CA . GLU B 1 199 ? -9.281 -63.312 -40.125 1 86.94 199 GLU B CA 1
ATOM 10190 C C . GLU B 1 199 ? -8.133 -62.312 -40.094 1 86.94 199 GLU B C 1
ATOM 10192 O O . GLU B 1 199 ? -7.945 -61.594 -41.062 1 86.94 199 GLU B O 1
ATOM 10197 N N . LEU B 1 200 ? -7.48 -62.344 -38.969 1 89.69 200 LEU B N 1
ATOM 10198 C CA . LEU B 1 200 ? -6.352 -61.438 -38.812 1 89.69 200 LEU B CA 1
ATOM 10199 C C . LEU B 1 200 ? -5.043 -62.125 -39.188 1 89.69 200 LEU B C 1
ATOM 10201 O O . LEU B 1 200 ? -4.945 -63.344 -39.156 1 89.69 200 LEU B O 1
ATOM 10205 N N . PRO B 1 201 ? -4.094 -61.25 -39.625 1 90.12 201 PRO B N 1
ATOM 10206 C CA . PRO B 1 201 ? -2.791 -61.875 -39.906 1 90.12 201 PRO B CA 1
ATOM 10207 C C . PRO B 1 201 ? -2.15 -62.5 -38.656 1 90.12 201 PRO B C 1
ATOM 10209 O O . PRO B 1 201 ? -2.143 -61.875 -37.594 1 90.12 201 PRO B O 1
ATOM 10212 N N . LEU B 1 202 ? -1.655 -63.719 -38.844 1 93.19 202 LEU B N 1
ATOM 10213 C CA . LEU B 1 202 ? -0.969 -64.375 -37.75 1 93.19 202 LEU B CA 1
ATOM 10214 C C . LEU B 1 202 ? 0.529 -64.5 -38.031 1 93.19 202 LEU B C 1
ATOM 10216 O O . LEU B 1 202 ? 1.341 -64.375 -37.094 1 93.19 202 LEU B O 1
ATOM 10220 N N . ARG B 1 203 ? 0.875 -64.688 -39.281 1 94.5 203 ARG B N 1
ATOM 10221 C CA . ARG B 1 203 ? 2.262 -64.938 -39.656 1 94.5 203 ARG B CA 1
ATOM 10222 C C . ARG B 1 203 ? 2.484 -64.688 -41.156 1 94.5 203 ARG B C 1
ATOM 10224 O O . ARG B 1 203 ? 1.616 -64.938 -41.969 1 94.5 203 ARG B O 1
ATOM 10231 N N . ILE B 1 204 ? 3.588 -64.125 -41.375 1 91.19 204 ILE B N 1
ATOM 10232 C CA . ILE B 1 204 ? 4.109 -64.062 -42.75 1 91.19 204 ILE B CA 1
ATOM 10233 C C . ILE B 1 204 ? 5.469 -64.75 -42.812 1 91.19 204 ILE B C 1
ATOM 10235 O O . ILE B 1 204 ? 6.387 -64.438 -42.062 1 91.19 204 ILE B O 1
ATOM 10239 N N . GLU B 1 205 ? 5.562 -65.812 -43.562 1 92.06 205 GLU B N 1
ATOM 10240 C CA . GLU B 1 205 ? 6.816 -66.5 -43.781 1 92.06 205 GLU B CA 1
ATOM 10241 C C . GLU B 1 205 ? 7.383 -66.188 -45.188 1 92.06 205 GLU B C 1
ATOM 10243 O O . GLU B 1 205 ? 6.688 -66.312 -46.188 1 92.06 205 GLU B O 1
ATOM 10248 N N . VAL B 1 206 ? 8.586 -65.688 -45.156 1 88.88 206 VAL B N 1
ATOM 10249 C CA . VAL B 1 206 ? 9.203 -65.25 -46.406 1 88.88 206 VAL B CA 1
ATOM 10250 C C . VAL B 1 206 ? 10.492 -66.062 -46.625 1 88.88 206 VAL B C 1
ATOM 10252 O O . VAL B 1 206 ? 11.359 -66.125 -45.75 1 88.88 206 VAL B O 1
ATOM 10255 N N . GLU B 1 207 ? 10.578 -66.688 -47.688 1 87.69 207 GLU B N 1
ATOM 10256 C CA . GLU B 1 207 ? 11.797 -67.375 -48.094 1 87.69 207 GLU B CA 1
ATOM 10257 C C . GLU B 1 207 ? 12.188 -67.062 -49.531 1 87.69 207 GLU B C 1
ATOM 10259 O O . GLU B 1 207 ? 11.32 -66.875 -50.375 1 87.69 207 GLU B O 1
ATOM 10264 N N . GLY B 1 208 ? 13.445 -66.875 -49.719 1 85.12 208 GLY B N 1
ATOM 10265 C CA . GLY B 1 208 ? 13.898 -66.562 -51.062 1 85.12 208 GLY B CA 1
ATOM 10266 C C . GLY B 1 208 ? 15.414 -66.562 -51.188 1 85.12 208 GLY B C 1
ATOM 10267 O O . GLY B 1 208 ? 16.125 -67.062 -50.312 1 85.12 208 GLY B O 1
ATOM 10268 N N . LEU B 1 209 ? 15.875 -66.188 -52.375 1 75.06 209 LEU B N 1
ATOM 10269 C CA . LEU B 1 209 ? 17.297 -66.062 -52.688 1 75.06 209 LEU B CA 1
ATOM 10270 C C . LEU B 1 209 ? 17.672 -64.562 -52.812 1 75.06 209 LEU B C 1
ATOM 10272 O O . LEU B 1 209 ? 17.016 -63.844 -53.531 1 75.06 209 LEU B O 1
ATOM 10276 N N . SER B 1 210 ? 18.391 -64.062 -51.781 1 68.44 210 SER B N 1
ATOM 10277 C CA . SER B 1 210 ? 18.812 -62.656 -51.812 1 68.44 210 SER B CA 1
ATOM 10278 C C . SER B 1 210 ? 19.812 -62.406 -52.906 1 68.44 210 SER B C 1
ATOM 10280 O O . SER B 1 210 ? 20.656 -63.281 -53.219 1 68.44 210 SER B O 1
ATOM 10282 N N . SER B 1 211 ? 19.547 -61.438 -53.781 1 56.34 211 SER B N 1
ATOM 10283 C CA . SER B 1 211 ? 20.562 -61.031 -54.75 1 56.34 211 SER B CA 1
ATOM 10284 C C . SER B 1 211 ? 21.688 -60.25 -54.062 1 56.34 211 SER B C 1
ATOM 10286 O O . SER B 1 211 ? 21.484 -59.625 -53.031 1 56.34 211 SER B O 1
ATOM 10288 N N . SER B 1 212 ? 22.906 -60.562 -54 1 47.16 212 SER B N 1
ATOM 10289 C CA . SER B 1 212 ? 24.094 -59.969 -53.375 1 47.16 212 SER B CA 1
ATOM 10290 C C . SER B 1 212 ? 23.969 -58.469 -53.312 1 47.16 212 SER B C 1
ATOM 10292 O O . SER B 1 212 ? 24.672 -57.812 -52.531 1 47.16 212 SER B O 1
ATOM 10294 N N . SER B 1 213 ? 23.5 -57.688 -54.25 1 43.56 213 SER B N 1
ATOM 10295 C CA . SER B 1 213 ? 23.766 -56.25 -54.375 1 43.56 213 SER B CA 1
ATOM 10296 C C . SER B 1 213 ? 22.875 -55.438 -53.438 1 43.56 213 SER B C 1
ATOM 10298 O O . SER B 1 213 ? 22.875 -54.219 -53.5 1 43.56 213 SER B O 1
ATOM 10300 N N . ALA B 1 214 ? 22.125 -56 -52.719 1 39.28 214 ALA B N 1
ATOM 10301 C CA . ALA B 1 214 ? 20.984 -55.125 -52.344 1 39.28 214 ALA B CA 1
ATOM 10302 C C . ALA B 1 214 ? 21.406 -54.062 -51.375 1 39.28 214 ALA B C 1
ATOM 10304 O O . ALA B 1 214 ? 20.891 -52.938 -51.406 1 39.28 214 ALA B O 1
ATOM 10305 N N . PHE B 1 215 ? 21.75 -54.312 -50.062 1 38.19 215 PHE B N 1
ATOM 10306 C CA . PHE B 1 215 ? 21.891 -53.188 -49.156 1 38.19 215 PHE B CA 1
ATOM 10307 C C . PHE B 1 215 ? 23.234 -52.5 -49.344 1 38.19 215 PHE B C 1
ATOM 10309 O O . PHE B 1 215 ? 24.281 -53 -48.906 1 38.19 215 PHE B O 1
ATOM 10316 N N . GLY B 1 216 ? 23.375 -51.562 -50.375 1 38 216 GLY B N 1
ATOM 10317 C CA . GLY B 1 216 ? 24.328 -50.531 -50.781 1 38 216 GLY B CA 1
ATOM 10318 C C . GLY B 1 216 ? 25.766 -50.906 -50.5 1 38 216 GLY B C 1
ATOM 10319 O O . GLY B 1 216 ? 26.641 -50.031 -50.5 1 38 216 GLY B O 1
ATOM 10320 N N . ARG B 1 217 ? 26.062 -51.812 -49.594 1 37.06 217 ARG B N 1
ATOM 10321 C CA . ARG B 1 217 ? 27.516 -51.906 -49.625 1 37.06 217 ARG B CA 1
ATOM 10322 C C . ARG B 1 217 ? 28.016 -52.344 -51 1 37.06 217 ARG B C 1
ATOM 10324 O O . ARG B 1 217 ? 27.531 -53.312 -51.562 1 37.06 217 ARG B O 1
ATOM 10331 N N . PRO B 1 218 ? 28.578 -51.406 -51.75 1 34.97 218 PRO B N 1
ATOM 10332 C CA . PRO B 1 218 ? 29.297 -51.781 -52.969 1 34.97 218 PRO B CA 1
ATOM 10333 C C . PRO B 1 218 ? 30.047 -53.125 -52.812 1 34.97 218 PRO B C 1
ATOM 10335 O O . PRO B 1 218 ? 30.984 -53.188 -52 1 34.97 218 PRO B O 1
ATOM 10338 N N . THR B 1 219 ? 29.469 -54.188 -52.625 1 33.91 219 THR B N 1
ATOM 10339 C CA . THR B 1 219 ? 30.422 -55.281 -52.781 1 33.91 219 THR B CA 1
ATOM 10340 C C . THR B 1 219 ? 31.125 -55.219 -54.125 1 33.91 219 THR B C 1
ATOM 10342 O O . THR B 1 219 ? 30.578 -54.719 -55.094 1 33.91 219 THR B O 1
ATOM 10345 N N . THR B 1 220 ? 32.5 -55.156 -54.188 1 35.72 220 THR B N 1
ATOM 10346 C CA . THR B 1 220 ? 33.25 -55.5 -55.406 1 35.72 220 THR B CA 1
ATOM 10347 C C . THR B 1 220 ? 32.5 -56.562 -56.219 1 35.72 220 THR B C 1
ATOM 10349 O O . THR B 1 220 ? 31.703 -57.312 -55.688 1 35.72 220 THR B O 1
ATOM 10352 N N . ALA B 1 221 ? 32.562 -56.531 -57.625 1 37.31 221 ALA B N 1
ATOM 10353 C CA . ALA B 1 221 ? 32.062 -57.344 -58.75 1 37.31 221 ALA B CA 1
ATOM 10354 C C . ALA B 1 221 ? 32.031 -58.844 -58.344 1 37.31 221 ALA B C 1
ATOM 10356 O O . ALA B 1 221 ? 31.688 -59.688 -59.156 1 37.31 221 ALA B O 1
ATOM 10357 N N . GLN B 1 222 ? 32.969 -59.25 -57.5 1 35.91 222 GLN B N 1
ATOM 10358 C CA . GLN B 1 222 ? 33.062 -60.719 -57.531 1 35.91 222 GLN B CA 1
ATOM 10359 C C . GLN B 1 222 ? 31.703 -61.344 -57.219 1 35.91 222 GLN B C 1
ATOM 10361 O O . GLN B 1 222 ? 30.812 -60.719 -56.656 1 35.91 222 GLN B O 1
ATOM 10366 N N . THR B 1 223 ? 31.5 -62.812 -57.406 1 38.62 223 THR B N 1
ATOM 10367 C CA . THR B 1 223 ? 30.531 -63.875 -57.438 1 38.62 223 THR B CA 1
ATOM 10368 C C . THR B 1 223 ? 29.609 -63.844 -56.219 1 38.62 223 THR B C 1
ATOM 10370 O O . THR B 1 223 ? 29.922 -64.438 -55.188 1 38.62 223 THR B O 1
ATOM 10373 N N . ALA B 1 224 ? 29.266 -62.844 -55.719 1 45.84 224 ALA B N 1
ATOM 10374 C CA . ALA B 1 224 ? 28.594 -63.031 -54.438 1 45.84 224 ALA B CA 1
ATOM 10375 C C . ALA B 1 224 ? 27.328 -63.875 -54.594 1 45.84 224 ALA B C 1
ATOM 10377 O O . ALA B 1 224 ? 26.469 -63.531 -55.438 1 45.84 224 ALA B O 1
ATOM 10378 N N . GLN B 1 225 ? 27.297 -65.25 -54.5 1 54.19 225 GLN B N 1
ATOM 10379 C CA . GLN B 1 225 ? 26.312 -66.312 -54.562 1 54.19 225 GLN B CA 1
ATOM 10380 C C . GLN B 1 225 ? 25.047 -65.938 -53.812 1 54.19 225 GLN B C 1
ATOM 10382 O O . GLN B 1 225 ? 25.109 -65.312 -52.719 1 54.19 225 GLN B O 1
ATOM 10387 N N . PRO B 1 226 ? 23.844 -65.875 -54.531 1 64.56 226 PRO B N 1
ATOM 10388 C CA . PRO B 1 226 ? 22.562 -65.688 -53.844 1 64.56 226 PRO B CA 1
ATOM 10389 C C . PRO B 1 226 ? 22.438 -66.438 -52.531 1 64.56 226 PRO B C 1
ATOM 10391 O O . PRO B 1 226 ? 22.875 -67.562 -52.438 1 64.56 226 PRO B O 1
ATOM 10394 N N . ARG B 1 227 ? 22.203 -65.625 -51.5 1 75.88 227 ARG B N 1
ATOM 10395 C CA . ARG B 1 227 ? 22.047 -66.312 -50.188 1 75.88 227 ARG B CA 1
ATOM 10396 C C . ARG B 1 227 ? 20.578 -66.625 -49.906 1 75.88 227 ARG B C 1
ATOM 10398 O O . ARG B 1 227 ? 19.703 -65.812 -50.156 1 75.88 227 ARG B O 1
ATOM 10405 N N . TYR B 1 228 ? 20.312 -67.938 -49.625 1 81.31 228 TYR B N 1
ATOM 10406 C CA . TYR B 1 228 ? 18.984 -68.312 -49.188 1 81.31 228 TYR B CA 1
ATOM 10407 C C . TYR B 1 228 ? 18.609 -67.688 -47.844 1 81.31 228 TYR B C 1
ATOM 10409 O O . TYR B 1 228 ? 19.438 -67.625 -46.938 1 81.31 228 TYR B O 1
ATOM 10417 N N . PHE B 1 229 ? 17.5 -66.938 -47.875 1 86.12 229 PHE B N 1
ATOM 10418 C CA . PHE B 1 229 ? 17.016 -66.375 -46.594 1 86.12 229 PHE B CA 1
ATOM 10419 C C . PHE B 1 229 ? 15.633 -66.938 -46.281 1 86.12 229 PHE B C 1
ATOM 10421 O O . PHE B 1 229 ? 14.875 -67.312 -47.188 1 86.12 229 PHE B O 1
ATOM 10428 N N . HIS B 1 230 ? 15.328 -67.188 -45 1 87.81 230 HIS B N 1
ATOM 10429 C CA . HIS B 1 230 ? 14.055 -67.625 -44.438 1 87.81 230 HIS B CA 1
ATOM 10430 C C . HIS B 1 230 ? 13.68 -66.875 -43.188 1 87.81 230 HIS B C 1
ATOM 10432 O O . HIS B 1 230 ? 14.328 -67 -42.156 1 87.81 230 HIS B O 1
ATOM 10438 N N . HIS B 1 231 ? 12.68 -65.938 -43.375 1 91.94 231 HIS B N 1
ATOM 10439 C CA . HIS B 1 231 ? 12.203 -65.125 -42.312 1 91.94 231 HIS B CA 1
ATOM 10440 C C . HIS B 1 231 ? 10.773 -65.438 -41.906 1 91.94 231 HIS B C 1
ATOM 10442 O O . HIS B 1 231 ? 9.945 -65.75 -42.781 1 91.94 231 HIS B O 1
ATOM 10448 N N . ILE B 1 232 ? 10.555 -65.438 -40.656 1 94.38 232 ILE B N 1
ATOM 10449 C CA . ILE B 1 232 ? 9.195 -65.625 -40.156 1 94.38 232 ILE B CA 1
ATOM 10450 C C . ILE B 1 232 ? 8.773 -64.438 -39.344 1 94.38 232 ILE B C 1
ATOM 10452 O O . ILE B 1 232 ? 9.477 -64 -38.438 1 94.38 232 ILE B O 1
ATOM 10456 N N . TYR B 1 233 ? 7.699 -63.781 -39.719 1 93.75 233 TYR B N 1
ATOM 10457 C CA . TYR B 1 233 ? 7.074 -62.656 -39.031 1 93.75 233 TYR B CA 1
ATOM 10458 C C . TYR B 1 233 ? 5.785 -63.094 -38.312 1 93.75 233 TYR B C 1
ATOM 10460 O O . TYR B 1 233 ? 4.781 -63.375 -39 1 93.75 233 TYR B O 1
ATOM 10468 N N . ASP B 1 234 ? 5.836 -63.188 -37.062 1 95.06 234 ASP B N 1
ATOM 10469 C CA . ASP B 1 234 ? 4.648 -63.531 -36.281 1 95.06 234 ASP B CA 1
ATOM 10470 C C . ASP B 1 234 ? 3.947 -62.312 -35.75 1 95.06 234 ASP B C 1
ATOM 10472 O O . ASP B 1 234 ? 4.543 -61.531 -35 1 95.06 234 ASP B O 1
ATOM 10476 N N . PHE B 1 235 ? 2.756 -62.031 -36.094 1 93 235 PHE B N 1
ATOM 10477 C CA . PHE B 1 235 ? 1.944 -60.938 -35.625 1 93 235 PHE B CA 1
ATOM 10478 C C . PHE B 1 235 ? 1.18 -61.312 -34.344 1 93 235 PHE B C 1
ATOM 10480 O O . PHE B 1 235 ? 0.344 -62.219 -34.375 1 93 235 PHE B O 1
ATOM 10487 N N . ILE B 1 236 ? 1.684 -60.562 -33.344 1 91.44 236 ILE B N 1
ATOM 10488 C CA . ILE B 1 236 ? 1.032 -60.75 -32.062 1 91.44 236 ILE B CA 1
ATOM 10489 C C . ILE B 1 236 ? 0.148 -59.531 -31.734 1 91.44 236 ILE B C 1
ATOM 10491 O O . ILE B 1 236 ? 0.563 -58.406 -31.922 1 91.44 236 ILE B O 1
ATOM 10495 N N . ASN B 1 237 ? -1.006 -59.656 -31.281 1 88.62 237 ASN B N 1
ATOM 10496 C CA . ASN B 1 237 ? -1.933 -58.625 -30.859 1 88.62 237 ASN B CA 1
ATOM 10497 C C . ASN B 1 237 ? -2.189 -57.625 -31.984 1 88.62 237 ASN B C 1
ATOM 10499 O O . ASN B 1 237 ? -2.021 -56.406 -31.797 1 88.62 237 ASN B O 1
ATOM 10503 N N . TYR B 1 238 ? -2.539 -58.094 -33.125 1 90.12 238 TYR B N 1
ATOM 10504 C CA . TYR B 1 238 ? -2.906 -57.219 -34.25 1 90.12 238 TYR B CA 1
ATOM 10505 C C . TYR B 1 238 ? -4.227 -56.5 -33.969 1 90.12 238 TYR B C 1
ATOM 10507 O O . TYR B 1 238 ? -5.266 -57.156 -33.812 1 90.12 238 TYR B O 1
ATOM 10515 N N . LEU B 1 239 ? -4.188 -55.156 -33.844 1 89.5 239 LEU B N 1
ATOM 10516 C CA . LEU B 1 239 ? -5.363 -54.312 -33.688 1 89.5 239 LEU B CA 1
ATOM 10517 C C . LEU B 1 239 ? -5.562 -53.438 -34.938 1 89.5 239 LEU B C 1
ATOM 10519 O O . LEU B 1 239 ? -4.641 -52.75 -35.375 1 89.5 239 LEU B O 1
ATOM 10523 N N . PRO B 1 240 ? -6.691 -53.406 -35.531 1 87.19 240 PRO B N 1
ATOM 10524 C CA . PRO B 1 240 ? -6.93 -52.625 -36.75 1 87.19 240 PRO B CA 1
ATOM 10525 C C . PRO B 1 240 ? -7.129 -51.156 -36.469 1 87.19 240 PRO B C 1
ATOM 10527 O O . PRO B 1 240 ? -7.805 -50.469 -37.219 1 87.19 240 PRO B O 1
ATOM 10530 N N . TYR B 1 241 ? -6.727 -50.594 -35.312 1 87.25 241 TYR B N 1
ATOM 10531 C CA . TYR B 1 241 ? -6.734 -49.219 -34.875 1 87.25 241 TYR B CA 1
ATOM 10532 C C . TYR B 1 241 ? -5.574 -48.906 -33.938 1 87.25 241 TYR B C 1
ATOM 10534 O O . TYR B 1 241 ? -4.902 -49.844 -33.469 1 87.25 241 TYR B O 1
ATOM 10542 N N . ILE B 1 242 ? -5.344 -47.688 -33.75 1 88.88 242 ILE B N 1
ATOM 10543 C CA . ILE B 1 242 ? -4.32 -47.281 -32.812 1 88.88 242 ILE B CA 1
ATOM 10544 C C . ILE B 1 242 ? -4.965 -47.031 -31.438 1 88.88 242 ILE B C 1
ATOM 10546 O O . ILE B 1 242 ? -5.805 -46.156 -31.297 1 88.88 242 ILE B O 1
ATOM 10550 N N . ALA B 1 243 ? -4.621 -47.719 -30.469 1 83.44 243 ALA B N 1
ATOM 10551 C CA . ALA B 1 243 ? -5.18 -47.625 -29.125 1 83.44 243 ALA B CA 1
ATOM 10552 C C . ALA B 1 243 ? -4.363 -46.656 -28.266 1 83.44 243 ALA B C 1
ATOM 10554 O O . ALA B 1 243 ? -4.871 -46.094 -27.297 1 83.44 243 ALA B O 1
ATOM 10555 N N . ASP B 1 244 ? -3.188 -46.312 -28.625 1 82.06 244 ASP B N 1
ATOM 10556 C CA . ASP B 1 244 ? -2.27 -45.5 -27.828 1 82.06 244 ASP B CA 1
ATOM 10557 C C . ASP B 1 244 ? -2.461 -44.031 -28.078 1 82.06 244 ASP B C 1
ATOM 10559 O O . ASP B 1 244 ? -3.117 -43.625 -29.047 1 82.06 244 ASP B O 1
ATOM 10563 N N . ASP B 1 245 ? -1.881 -43.25 -27.172 1 83 245 ASP B N 1
ATOM 10564 C CA . ASP B 1 245 ? -1.888 -41.781 -27.297 1 83 245 ASP B CA 1
ATOM 10565 C C . ASP B 1 245 ? -1.084 -41.312 -28.516 1 83 245 ASP B C 1
ATOM 10567 O O . ASP B 1 245 ? -0.018 -41.875 -28.797 1 83 245 ASP B O 1
ATOM 10571 N N . PRO B 1 246 ? -1.599 -40.375 -29.188 1 86.38 246 PRO B N 1
ATOM 10572 C CA . PRO B 1 246 ? -0.927 -39.906 -30.406 1 86.38 246 PRO B CA 1
ATOM 10573 C C . PRO B 1 246 ? 0.459 -39.312 -30.125 1 86.38 246 PRO B C 1
ATOM 10575 O O . PRO B 1 246 ? 1.253 -39.125 -31.047 1 86.38 246 PRO B O 1
ATOM 10578 N N . SER B 1 247 ? 0.842 -39.125 -28.922 1 87 247 SER B N 1
ATOM 10579 C CA . SER B 1 247 ? 2.146 -38.562 -28.594 1 87 247 SER B CA 1
ATOM 10580 C C . SER B 1 247 ? 3.266 -39.562 -28.844 1 87 247 SER B C 1
ATOM 10582 O O . SER B 1 247 ? 4.441 -39.188 -28.906 1 87 247 SER B O 1
ATOM 10584 N N . ILE B 1 248 ? 2.979 -40.75 -29.109 1 91.19 248 ILE B N 1
ATOM 10585 C CA . ILE B 1 248 ? 3.992 -41.75 -29.359 1 91.19 248 ILE B CA 1
ATOM 10586 C C . ILE B 1 248 ? 4.684 -41.469 -30.703 1 91.19 248 ILE B C 1
ATOM 10588 O O . ILE B 1 248 ? 5.777 -41.969 -30.953 1 91.19 248 ILE B O 1
ATOM 10592 N N . PHE B 1 249 ? 3.994 -40.688 -31.594 1 93.88 249 PHE B N 1
ATOM 10593 C CA . PHE B 1 249 ? 4.539 -40.406 -32.906 1 93.88 249 PHE B CA 1
ATOM 10594 C C . PHE B 1 249 ? 5.477 -39.188 -32.875 1 93.88 249 PHE B C 1
ATOM 10596 O O . PHE B 1 249 ? 5.965 -38.75 -33.906 1 93.88 249 PHE B O 1
ATOM 10603 N N . LEU B 1 250 ? 5.723 -38.688 -31.672 1 94.06 250 LEU B N 1
ATOM 10604 C CA . LEU B 1 250 ? 6.641 -37.594 -31.5 1 94.06 250 LEU B CA 1
ATOM 10605 C C . LEU B 1 250 ? 8.008 -38.062 -31.016 1 94.06 250 LEU B C 1
ATOM 10607 O O . LEU B 1 250 ? 8.109 -39.156 -30.438 1 94.06 250 LEU B O 1
ATOM 10611 N N . THR B 1 251 ? 8.992 -37.25 -31.391 1 94.75 251 THR B N 1
ATOM 10612 C CA . THR B 1 251 ? 10.297 -37.562 -30.797 1 94.75 251 THR B CA 1
ATOM 10613 C C . THR B 1 251 ? 10.242 -37.469 -29.281 1 94.75 251 THR B C 1
ATOM 10615 O O . THR B 1 251 ? 9.523 -36.625 -28.734 1 94.75 251 THR B O 1
ATOM 10618 N N . PRO B 1 252 ? 10.906 -38.344 -28.656 1 92.5 252 PRO B N 1
ATOM 10619 C CA . PRO B 1 252 ? 10.852 -38.344 -27.203 1 92.5 252 PRO B CA 1
ATOM 10620 C C . PRO B 1 252 ? 11.328 -37.031 -26.578 1 92.5 252 PRO B C 1
ATOM 10622 O O . PRO B 1 252 ? 12.078 -36.281 -27.219 1 92.5 252 PRO B O 1
ATOM 10625 N N . PRO B 1 253 ? 10.914 -36.75 -25.344 1 91.81 253 PRO B N 1
ATOM 10626 C CA . PRO B 1 253 ? 11.375 -35.562 -24.672 1 91.81 253 PRO B CA 1
ATOM 10627 C C . PRO B 1 253 ? 12.891 -35.5 -24.484 1 91.81 253 PRO B C 1
ATOM 10629 O O . PRO B 1 253 ? 13.508 -36.531 -24.219 1 91.81 253 PRO B O 1
ATOM 10632 N N . ASN B 1 254 ? 13.508 -34.375 -24.656 1 91.5 254 ASN B N 1
ATOM 10633 C CA . ASN B 1 254 ? 14.914 -34.062 -24.391 1 91.5 254 ASN B CA 1
ATOM 10634 C C . ASN B 1 254 ? 15.828 -34.688 -25.438 1 91.5 254 ASN B C 1
ATOM 10636 O O . ASN B 1 254 ? 17.016 -34.906 -25.188 1 91.5 254 ASN B O 1
ATOM 10640 N N . VAL B 1 255 ? 15.234 -35.094 -26.609 1 93.25 255 VAL B N 1
ATOM 10641 C CA . VAL B 1 255 ? 16.047 -35.594 -27.703 1 93.25 255 VAL B CA 1
ATOM 10642 C C . VAL B 1 255 ? 16 -34.625 -28.891 1 93.25 255 VAL B C 1
ATOM 10644 O O . VAL B 1 255 ? 14.938 -34.344 -29.422 1 93.25 255 VAL B O 1
ATOM 10647 N N . ILE B 1 256 ? 17.203 -34.219 -29.234 1 92.06 256 ILE B N 1
ATOM 10648 C CA . ILE B 1 256 ? 17.297 -33.25 -30.328 1 92.06 256 ILE B CA 1
ATOM 10649 C C . ILE B 1 256 ? 17.516 -33.969 -31.641 1 92.06 256 ILE B C 1
ATOM 10651 O O . ILE B 1 256 ? 18.391 -34.844 -31.75 1 92.06 256 ILE B O 1
ATOM 10655 N N . CYS B 1 257 ? 16.672 -33.688 -32.562 1 94.25 257 CYS B N 1
ATOM 10656 C CA . CYS B 1 257 ? 16.844 -34.156 -33.938 1 94.25 257 CYS B CA 1
ATOM 10657 C C . CYS B 1 257 ? 17.328 -33.031 -34.844 1 94.25 257 CYS B C 1
ATOM 10659 O O . CYS B 1 257 ? 16.531 -32.25 -35.375 1 94.25 257 CYS B O 1
ATOM 10661 N N . LYS B 1 258 ? 18.594 -33.062 -35.094 1 89.31 258 LYS B N 1
ATOM 10662 C CA . LYS B 1 258 ? 19.188 -31.984 -35.906 1 89.31 258 LYS B CA 1
ATOM 10663 C C . LYS B 1 258 ? 18.688 -32.031 -37.344 1 89.31 258 LYS B C 1
ATOM 10665 O O . LYS B 1 258 ? 18.422 -33.125 -37.875 1 89.31 258 LYS B O 1
ATOM 10670 N N . ASN B 1 259 ? 18.531 -30.953 -38.031 1 87.75 259 ASN B N 1
ATOM 10671 C CA . ASN B 1 259 ? 18.172 -30.797 -39.438 1 87.75 259 ASN B CA 1
ATOM 10672 C C . ASN B 1 259 ? 16.719 -31.172 -39.719 1 87.75 259 ASN B C 1
ATOM 10674 O O . ASN B 1 259 ? 16.344 -31.469 -40.844 1 87.75 259 ASN B O 1
ATOM 10678 N N . ARG B 1 260 ? 15.922 -31.234 -38.625 1 92.62 260 ARG B N 1
ATOM 10679 C CA . ARG B 1 260 ? 14.5 -31.438 -38.875 1 92.62 260 ARG B CA 1
ATOM 10680 C C . ARG B 1 260 ? 13.883 -30.25 -39.594 1 92.62 260 ARG B C 1
ATOM 10682 O O . ARG B 1 260 ? 14.344 -29.109 -39.438 1 92.62 260 ARG B O 1
ATOM 10689 N N . VAL B 1 261 ? 12.828 -30.406 -40.344 1 92.38 261 VAL B N 1
ATOM 10690 C CA . VAL B 1 261 ? 12.141 -29.344 -41.094 1 92.38 261 VAL B CA 1
ATOM 10691 C C . VAL B 1 261 ? 11.414 -28.422 -40.094 1 92.38 261 VAL B C 1
ATOM 10693 O O . VAL B 1 261 ? 10.742 -28.906 -39.188 1 92.38 261 VAL B O 1
ATOM 10696 N N . VAL B 1 262 ? 11.555 -27.125 -40.281 1 90 262 VAL B N 1
ATOM 10697 C CA . VAL B 1 262 ? 10.891 -26.141 -39.438 1 90 262 VAL B CA 1
ATOM 10698 C C . VAL B 1 262 ? 9.461 -25.922 -39.906 1 90 262 VAL B C 1
ATOM 10700 O O . VAL B 1 262 ? 9.227 -25.453 -41.031 1 90 262 VAL B O 1
ATOM 10703 N N . THR B 1 263 ? 8.508 -26.234 -39.094 1 91.44 263 THR B N 1
ATOM 10704 C CA . THR B 1 263 ? 7.109 -26.141 -39.5 1 91.44 263 THR B CA 1
ATOM 10705 C C . THR B 1 263 ? 6.418 -24.984 -38.781 1 91.44 263 THR B C 1
ATOM 10707 O O . THR B 1 263 ? 5.387 -24.5 -39.25 1 91.44 263 THR B O 1
ATOM 10710 N N . LYS B 1 264 ? 6.758 -24.547 -37.688 1 91.19 264 LYS B N 1
ATOM 10711 C CA . LYS B 1 264 ? 6.199 -23.438 -36.906 1 91.19 264 LYS B CA 1
ATOM 10712 C C . LYS B 1 264 ? 7.305 -22.562 -36.344 1 91.19 264 LYS B C 1
ATOM 10714 O O . LYS B 1 264 ? 8.305 -23.062 -35.812 1 91.19 264 LYS B O 1
ATOM 10719 N N . PRO B 1 265 ? 7.09 -21.297 -36.5 1 88.75 265 PRO B N 1
ATOM 10720 C CA . PRO B 1 265 ? 8.117 -20.406 -35.938 1 88.75 265 PRO B CA 1
ATOM 10721 C C . PRO B 1 265 ? 8.078 -20.344 -34.438 1 88.75 265 PRO B C 1
ATOM 10723 O O . PRO B 1 265 ? 7.016 -20.531 -33.812 1 88.75 265 PRO B O 1
ATOM 10726 N N . PHE B 1 266 ? 9.211 -20.078 -33.812 1 90.06 266 PHE B N 1
ATOM 10727 C CA . PHE B 1 266 ? 9.305 -19.891 -32.375 1 90.06 266 PHE B CA 1
ATOM 10728 C C . PHE B 1 266 ? 8.602 -18.594 -31.953 1 90.06 266 PHE B C 1
ATOM 10730 O O . PHE B 1 266 ? 8.734 -17.578 -32.625 1 90.06 266 PHE B O 1
ATOM 10737 N N . PRO B 1 267 ? 7.836 -18.531 -30.891 1 86.81 267 PRO B N 1
ATOM 10738 C CA . PRO B 1 267 ? 7.07 -17.359 -30.469 1 86.81 267 PRO B CA 1
ATOM 10739 C C . PRO B 1 267 ? 7.965 -16.219 -30 1 86.81 267 PRO B C 1
ATOM 10741 O O . PRO B 1 267 ? 9.055 -16.453 -29.484 1 86.81 267 PRO B O 1
ATOM 10744 N N . GLN B 1 268 ? 7.418 -14.977 -30.156 1 82.81 268 GLN B N 1
ATOM 10745 C CA . GLN B 1 268 ? 8.102 -13.781 -29.688 1 82.81 268 GLN B CA 1
ATOM 10746 C C . GLN B 1 268 ? 7.371 -13.18 -28.484 1 82.81 268 GLN B C 1
ATOM 10748 O O . GLN B 1 268 ? 6.141 -13.148 -28.453 1 82.81 268 GLN B O 1
ATOM 10753 N N . LEU B 1 269 ? 8.148 -12.773 -27.547 1 83.75 269 LEU B N 1
ATOM 10754 C CA . LEU B 1 269 ? 7.566 -12.156 -26.359 1 83.75 269 LEU B CA 1
ATOM 10755 C C . LEU B 1 269 ? 7.613 -10.633 -26.453 1 83.75 269 LEU B C 1
ATOM 10757 O O . LEU B 1 269 ? 8.461 -10.078 -27.156 1 83.75 269 LEU B O 1
ATOM 10761 N N . GLY B 1 270 ? 6.75 -9.922 -25.781 1 85 270 GLY B N 1
ATOM 10762 C CA . GLY B 1 270 ? 6.672 -8.469 -25.781 1 85 270 GLY B CA 1
ATOM 10763 C C . GLY B 1 270 ? 7.723 -7.82 -24.891 1 85 270 GLY B C 1
ATOM 10764 O O . GLY B 1 270 ? 8.578 -8.508 -24.328 1 85 270 GLY B O 1
ATOM 10765 N N . LYS B 1 271 ? 7.578 -6.453 -24.766 1 89.94 271 LYS B N 1
ATOM 10766 C CA . LYS B 1 271 ? 8.578 -5.668 -24.047 1 89.94 271 LYS B CA 1
ATOM 10767 C C . LYS B 1 271 ? 8.266 -5.609 -22.547 1 89.94 271 LYS B C 1
ATOM 10769 O O . LYS B 1 271 ? 9.117 -5.219 -21.75 1 89.94 271 LYS B O 1
ATOM 10774 N N . PHE B 1 272 ? 7.133 -5.91 -22.203 1 89.5 272 PHE B N 1
ATOM 10775 C CA . PHE B 1 272 ? 6.746 -5.938 -20.797 1 89.5 272 PHE B CA 1
ATOM 10776 C C . PHE B 1 272 ? 5.992 -7.219 -20.469 1 89.5 272 PHE B C 1
ATOM 10778 O O . PHE B 1 272 ? 5.246 -7.738 -21.297 1 89.5 272 PHE B O 1
ATOM 10785 N N . PHE B 1 273 ? 6.23 -7.699 -19.344 1 90.31 273 PHE B N 1
ATOM 10786 C CA . PHE B 1 273 ? 5.48 -8.859 -18.891 1 90.31 273 PHE B CA 1
ATOM 10787 C C . PHE B 1 273 ? 5.66 -9.062 -17.391 1 90.31 273 PHE B C 1
ATOM 10789 O O . PHE B 1 273 ? 6.582 -8.508 -16.781 1 90.31 273 PHE B O 1
ATOM 10796 N N . SER B 1 274 ? 4.797 -9.742 -16.812 1 91.75 274 SER B N 1
ATOM 10797 C CA . SER B 1 274 ? 4.883 -10.242 -15.438 1 91.75 274 SER B CA 1
ATOM 10798 C C . SER B 1 274 ? 4.316 -11.656 -15.328 1 91.75 274 SER B C 1
ATOM 10800 O O . SER B 1 274 ? 3.383 -12.016 -16.047 1 91.75 274 SER B O 1
ATOM 10802 N N . PHE B 1 275 ? 4.941 -12.438 -14.57 1 93.06 275 PHE B N 1
ATOM 10803 C CA . PHE B 1 275 ? 4.484 -13.812 -14.398 1 93.06 275 PHE B CA 1
ATOM 10804 C C . PHE B 1 275 ? 4.984 -14.391 -13.078 1 93.06 275 PHE B C 1
ATOM 10806 O O . PHE B 1 275 ? 5.785 -13.758 -12.383 1 93.06 275 PHE B O 1
ATOM 10813 N N . ARG B 1 276 ? 4.43 -15.539 -12.766 1 94.12 276 ARG B N 1
ATOM 10814 C CA . ARG B 1 276 ? 4.891 -16.359 -11.656 1 94.12 276 ARG B CA 1
ATOM 10815 C C . ARG B 1 276 ? 5.453 -17.688 -12.156 1 94.12 276 ARG B C 1
ATOM 10817 O O . ARG B 1 276 ? 5.062 -18.172 -13.227 1 94.12 276 ARG B O 1
ATOM 10824 N N . PHE B 1 277 ? 6.438 -18.188 -11.461 1 94.62 277 PHE B N 1
ATOM 10825 C CA . PHE B 1 277 ? 6.953 -19.484 -11.867 1 94.62 277 PHE B CA 1
ATOM 10826 C C . PHE B 1 277 ? 7.508 -20.25 -10.672 1 94.62 277 PHE B C 1
ATOM 10828 O O . PHE B 1 277 ? 7.793 -19.672 -9.633 1 94.62 277 PHE B O 1
ATOM 10835 N N . GLU B 1 278 ? 7.508 -21.562 -10.828 1 94.81 278 GLU B N 1
ATOM 10836 C CA . GLU B 1 278 ? 8.195 -22.438 -9.883 1 94.81 278 GLU B CA 1
ATOM 10837 C C . GLU B 1 278 ? 9.398 -23.109 -10.547 1 94.81 278 GLU B C 1
ATOM 10839 O O . GLU B 1 278 ? 9.344 -23.484 -11.719 1 94.81 278 GLU B O 1
ATOM 10844 N N . GLU B 1 279 ? 10.469 -23.094 -9.867 1 93.38 279 GLU B N 1
ATOM 10845 C CA . GLU B 1 279 ? 11.688 -23.797 -10.266 1 93.38 279 GLU B CA 1
ATOM 10846 C C . GLU B 1 279 ? 11.836 -25.109 -9.508 1 93.38 279 GLU B C 1
ATOM 10848 O O . GLU B 1 279 ? 11.852 -25.125 -8.273 1 93.38 279 GLU B O 1
ATOM 10853 N N . LEU B 1 280 ? 11.891 -26.172 -10.336 1 95 280 LEU B N 1
ATOM 10854 C CA . LEU B 1 280 ? 11.977 -27.5 -9.742 1 95 280 LEU B CA 1
ATOM 10855 C C . LEU B 1 280 ? 13.367 -28.094 -9.945 1 95 280 LEU B C 1
ATOM 10857 O O . LEU B 1 280 ? 13.945 -27.969 -11.031 1 95 280 LEU B O 1
ATOM 10861 N N . ASP B 1 281 ? 13.859 -28.641 -8.891 1 91.06 281 ASP B N 1
ATOM 10862 C CA . ASP B 1 281 ? 15.008 -29.547 -8.922 1 91.06 281 ASP B CA 1
ATOM 10863 C C . ASP B 1 281 ? 14.609 -30.953 -8.492 1 91.06 281 ASP B C 1
ATOM 10865 O O . ASP B 1 281 ? 14.672 -31.297 -7.309 1 91.06 281 ASP B O 1
ATOM 10869 N N . PRO B 1 282 ? 14.242 -31.719 -9.492 1 89.5 282 PRO B N 1
ATOM 10870 C CA . PRO B 1 282 ? 13.719 -33.031 -9.164 1 89.5 282 PRO B CA 1
ATOM 10871 C C . PRO B 1 282 ? 14.719 -33.906 -8.398 1 89.5 282 PRO B C 1
ATOM 10873 O O . PRO B 1 282 ? 14.32 -34.75 -7.594 1 89.5 282 PRO B O 1
ATOM 10876 N N . LEU B 1 283 ? 16 -33.719 -8.664 1 87.12 283 LEU B N 1
ATOM 10877 C CA . LEU B 1 283 ? 17 -34.531 -7.973 1 87.12 283 LEU B CA 1
ATOM 10878 C C . LEU B 1 283 ? 17.016 -34.219 -6.48 1 87.12 283 LEU B C 1
ATOM 10880 O O . LEU B 1 283 ? 17.047 -35.156 -5.656 1 87.12 283 LEU B O 1
ATOM 10884 N N . SER B 1 284 ? 16.938 -33 -6.148 1 86.62 284 SER B N 1
ATOM 10885 C CA . SER B 1 284 ? 16.969 -32.625 -4.742 1 86.62 284 SER B CA 1
ATOM 10886 C C . SER B 1 284 ? 15.562 -32.594 -4.148 1 86.62 284 SER B C 1
ATOM 10888 O O . SER B 1 284 ? 15.391 -32.531 -2.93 1 86.62 284 SER B O 1
ATOM 10890 N N . GLY B 1 285 ? 14.562 -32.719 -4.953 1 88.38 285 GLY B N 1
ATOM 10891 C CA . GLY B 1 285 ? 13.195 -32.688 -4.477 1 88.38 285 GLY B CA 1
ATOM 10892 C C . GLY B 1 285 ? 12.812 -31.312 -3.916 1 88.38 285 GLY B C 1
ATOM 10893 O O . GLY B 1 285 ? 12.219 -31.234 -2.838 1 88.38 285 GLY B O 1
ATOM 10894 N N . THR B 1 286 ? 13.227 -30.219 -4.617 1 88.12 286 THR B N 1
ATOM 10895 C CA . THR B 1 286 ? 12.953 -28.875 -4.133 1 88.12 286 THR B CA 1
ATOM 10896 C C . THR B 1 286 ? 12.125 -28.094 -5.148 1 88.12 286 THR B C 1
ATOM 10898 O O . THR B 1 286 ? 12.359 -28.188 -6.355 1 88.12 286 THR B O 1
ATOM 10901 N N . ILE B 1 287 ? 11.164 -27.328 -4.656 1 91 287 ILE B N 1
ATOM 10902 C CA . ILE B 1 287 ? 10.352 -26.406 -5.441 1 91 287 ILE B CA 1
ATOM 10903 C C . ILE B 1 287 ? 10.531 -24.984 -4.914 1 91 287 ILE B C 1
ATOM 10905 O O . ILE B 1 287 ? 10.312 -24.719 -3.729 1 91 287 ILE B O 1
ATOM 10909 N N . GLU B 1 288 ? 10.977 -24.078 -5.73 1 88.69 288 GLU B N 1
ATOM 10910 C CA . GLU B 1 288 ? 11.086 -22.656 -5.375 1 88.69 288 GLU B CA 1
ATOM 10911 C C . GLU B 1 288 ? 10.141 -21.812 -6.215 1 88.69 288 GLU B C 1
ATOM 10913 O O . GLU B 1 288 ? 10.078 -21.953 -7.434 1 88.69 288 GLU B O 1
ATOM 10918 N N . HIS B 1 289 ? 9.391 -20.969 -5.5 1 91.94 289 HIS B N 1
ATOM 10919 C CA . HIS B 1 289 ? 8.445 -20.109 -6.207 1 91.94 289 HIS B CA 1
ATOM 10920 C C . HIS B 1 289 ? 9 -18.688 -6.348 1 91.94 289 HIS B C 1
ATOM 10922 O O . HIS B 1 289 ? 9.672 -18.188 -5.445 1 91.94 289 HIS B O 1
ATOM 10928 N N . ARG B 1 290 ? 8.711 -18.062 -7.496 1 93.19 290 ARG B N 1
ATOM 10929 C CA . ARG B 1 290 ? 9.148 -16.688 -7.766 1 93.19 290 ARG B CA 1
ATOM 10930 C C . ARG B 1 290 ? 8.086 -15.922 -8.547 1 93.19 290 ARG B C 1
ATOM 10932 O O . ARG B 1 290 ? 7.215 -16.516 -9.18 1 93.19 290 ARG B O 1
ATOM 10939 N N . ARG B 1 291 ? 8.109 -14.641 -8.406 1 94.62 291 ARG B N 1
ATOM 10940 C CA . ARG B 1 291 ? 7.305 -13.727 -9.211 1 94.62 291 ARG B CA 1
ATOM 10941 C C . ARG B 1 291 ? 8.18 -12.664 -9.867 1 94.62 291 ARG B C 1
ATOM 10943 O O . ARG B 1 291 ? 9.109 -12.141 -9.242 1 94.62 291 ARG B O 1
ATOM 10950 N N . LEU B 1 292 ? 7.918 -12.391 -11.109 1 95.12 292 LEU B N 1
ATOM 10951 C CA . LEU B 1 292 ? 8.781 -11.492 -11.875 1 95.12 292 LEU B CA 1
ATOM 10952 C C . LEU B 1 292 ? 7.965 -10.414 -12.57 1 95.12 292 LEU B C 1
ATOM 10954 O O . LEU B 1 292 ? 6.898 -10.703 -13.125 1 95.12 292 LEU B O 1
ATOM 10958 N N . TRP B 1 293 ? 8.375 -9.141 -12.492 1 95.19 293 TRP B N 1
ATOM 10959 C CA . TRP B 1 293 ? 7.918 -8.016 -13.305 1 95.19 293 TRP B CA 1
ATOM 10960 C C . TRP B 1 293 ? 9.039 -7.492 -14.195 1 95.19 293 TRP B C 1
ATOM 10962 O O . TRP B 1 293 ? 10.164 -7.301 -13.727 1 95.19 293 TRP B O 1
ATOM 10972 N N . TYR B 1 294 ? 8.82 -7.363 -15.461 1 94.75 294 TYR B N 1
ATOM 10973 C CA . TYR B 1 294 ? 9.797 -6.902 -16.438 1 94.75 294 TYR B CA 1
ATOM 10974 C C . TYR B 1 294 ? 9.227 -5.762 -17.281 1 94.75 294 TYR B C 1
ATOM 10976 O O . TYR B 1 294 ? 8.148 -5.895 -17.859 1 94.75 294 TYR B O 1
ATOM 10984 N N . ASP B 1 295 ? 9.883 -4.617 -17.25 1 93.69 295 ASP B N 1
ATOM 10985 C CA . ASP B 1 295 ? 9.562 -3.465 -18.078 1 93.69 295 ASP B CA 1
ATOM 10986 C C . ASP B 1 295 ? 10.797 -2.963 -18.828 1 93.69 295 ASP B C 1
ATOM 10988 O O . ASP B 1 295 ? 11.609 -2.221 -18.266 1 93.69 295 ASP B O 1
ATOM 10992 N N . GLN B 1 296 ? 10.891 -3.271 -20.078 1 93.06 296 GLN B N 1
ATOM 10993 C CA . GLN B 1 296 ? 12.062 -2.928 -20.875 1 93.06 296 GLN B CA 1
ATOM 10994 C C . GLN B 1 296 ? 12.148 -1.423 -21.109 1 93.06 296 GLN B C 1
ATOM 10996 O O . GLN B 1 296 ? 13.234 -0.852 -21.156 1 93.06 296 GLN B O 1
ATOM 11001 N N . GLU B 1 297 ? 11.047 -0.748 -21.25 1 90.19 297 GLU B N 1
ATOM 11002 C CA . GLU B 1 297 ? 11.023 0.68 -21.562 1 90.19 297 GLU B CA 1
ATOM 11003 C C . GLU B 1 297 ? 11.414 1.511 -20.344 1 90.19 297 GLU B C 1
ATOM 11005 O O . GLU B 1 297 ? 12.164 2.484 -20.453 1 90.19 297 GLU B O 1
ATOM 11010 N N . ALA B 1 298 ? 10.898 1.106 -19.188 1 90 298 ALA B N 1
ATOM 11011 C CA . ALA B 1 298 ? 11.281 1.796 -17.953 1 90 298 ALA B CA 1
ATOM 11012 C C . ALA B 1 298 ? 12.641 1.312 -17.469 1 90 298 ALA B C 1
ATOM 11014 O O . ALA B 1 298 ? 13.25 1.94 -16.594 1 90 298 ALA B O 1
ATOM 11015 N N . LYS B 1 299 ? 13.156 0.165 -18 1 91.44 299 LYS B N 1
ATOM 11016 C CA . LYS B 1 299 ? 14.414 -0.465 -17.625 1 91.44 299 LYS B CA 1
ATOM 11017 C C . LYS B 1 299 ? 14.414 -0.862 -16.156 1 91.44 299 LYS B C 1
ATOM 11019 O O . LYS B 1 299 ? 15.328 -0.498 -15.406 1 91.44 299 LYS B O 1
ATOM 11024 N N . MET B 1 300 ? 13.375 -1.554 -15.828 1 94.19 300 MET B N 1
ATOM 11025 C CA . MET B 1 300 ? 13.188 -2.008 -14.453 1 94.19 300 MET B CA 1
ATOM 11026 C C . MET B 1 300 ? 12.82 -3.488 -14.414 1 94.19 300 MET B C 1
ATOM 11028 O O . MET B 1 300 ? 12.094 -3.975 -15.281 1 94.19 300 MET B O 1
ATOM 11032 N N . VAL B 1 301 ? 13.328 -4.172 -13.422 1 96.06 301 VAL B N 1
ATOM 11033 C CA . VAL B 1 301 ? 12.984 -5.566 -13.172 1 96.06 301 VAL B CA 1
ATOM 11034 C C . VAL B 1 301 ? 12.75 -5.785 -11.68 1 96.06 301 VAL B C 1
ATOM 11036 O O . VAL B 1 301 ? 13.477 -5.238 -10.844 1 96.06 301 VAL B O 1
ATOM 11039 N N . ARG B 1 302 ? 11.68 -6.422 -11.352 1 96.25 302 ARG B N 1
ATOM 11040 C CA . ARG B 1 302 ? 11.414 -6.84 -9.984 1 96.25 302 ARG B CA 1
ATOM 11041 C C . ARG B 1 302 ? 11.266 -8.359 -9.891 1 96.25 302 ARG B C 1
ATOM 11043 O O . ARG B 1 302 ? 10.656 -8.977 -10.758 1 96.25 302 ARG B O 1
ATOM 11050 N N . ILE B 1 303 ? 11.859 -8.93 -8.883 1 94.81 303 ILE B N 1
ATOM 11051 C CA . ILE B 1 303 ? 11.68 -10.352 -8.602 1 94.81 303 ILE B CA 1
ATOM 11052 C C . ILE B 1 303 ? 11.414 -10.555 -7.113 1 94.81 303 ILE B C 1
ATOM 11054 O O . ILE B 1 303 ? 12.07 -9.938 -6.273 1 94.81 303 ILE B O 1
ATOM 11058 N N . ASP B 1 304 ? 10.414 -11.227 -6.824 1 92.69 304 ASP B N 1
ATOM 11059 C CA . ASP B 1 304 ? 10.109 -11.664 -5.465 1 92.69 304 ASP B CA 1
ATOM 11060 C C . ASP B 1 304 ? 10.438 -13.141 -5.27 1 92.69 304 ASP B C 1
ATOM 11062 O O . ASP B 1 304 ? 10.07 -13.977 -6.098 1 92.69 304 ASP B O 1
ATOM 11066 N N . TYR B 1 305 ? 11.195 -13.43 -4.285 1 89.12 305 TYR B N 1
ATOM 11067 C CA . TYR B 1 305 ? 11.609 -14.812 -4.051 1 89.12 305 TYR B CA 1
ATOM 11068 C C . TYR B 1 305 ? 11.984 -15.023 -2.59 1 89.12 305 TYR B C 1
ATOM 11070 O O . TYR B 1 305 ? 11.984 -14.086 -1.796 1 89.12 305 TYR B O 1
ATOM 11078 N N . SER B 1 306 ? 12.07 -16.328 -2.236 1 82.38 306 SER B N 1
ATOM 11079 C CA . SER B 1 306 ? 12.602 -16.719 -0.938 1 82.38 306 SER B CA 1
ATOM 11080 C C . SER B 1 306 ? 13.734 -17.734 -1.09 1 82.38 306 SER B C 1
ATOM 11082 O O . SER B 1 306 ? 13.906 -18.312 -2.158 1 82.38 306 SER B O 1
ATOM 11084 N N . PHE B 1 307 ? 14.719 -17.656 -0.156 1 64.44 307 PHE B N 1
ATOM 11085 C CA . PHE B 1 307 ? 15.836 -18.594 -0.244 1 64.44 307 PHE B CA 1
ATOM 11086 C C . PHE B 1 307 ? 15.578 -19.828 0.599 1 64.44 307 PHE B C 1
ATOM 11088 O O . PHE B 1 307 ? 14.891 -19.766 1.617 1 64.44 307 PHE B O 1
ATOM 11095 N N . ASP B 1 308 ? 15.875 -20.969 0.038 1 59.16 308 ASP B N 1
ATOM 11096 C CA . ASP B 1 308 ? 15.898 -22.203 0.817 1 59.16 308 ASP B CA 1
ATOM 11097 C C . ASP B 1 308 ? 16.938 -22.125 1.938 1 59.16 308 ASP B C 1
ATOM 11099 O O . ASP B 1 308 ? 18.062 -21.703 1.715 1 59.16 308 ASP B O 1
ATOM 11103 N N . PRO B 1 309 ? 16.516 -22.094 3.262 1 50.94 309 PRO B N 1
ATOM 11104 C CA . PRO B 1 309 ? 17.406 -21.938 4.418 1 50.94 309 PRO B CA 1
ATOM 11105 C C . PRO B 1 309 ? 18.719 -22.688 4.258 1 50.94 309 PRO B C 1
ATOM 11107 O O . PRO B 1 309 ? 19.656 -22.484 5.047 1 50.94 309 PRO B O 1
ATOM 11110 N N . PRO B 1 310 ? 18.781 -23.922 3.688 1 48.69 310 PRO B N 1
ATOM 11111 C CA . PRO B 1 310 ? 20.016 -24.484 4.234 1 48.69 310 PRO B CA 1
ATOM 11112 C C . PRO B 1 310 ? 21.156 -23.469 4.238 1 48.69 310 PRO B C 1
ATOM 11114 O O . PRO B 1 310 ? 22.094 -23.578 5.047 1 48.69 310 PRO B O 1
ATOM 11117 N N . GLY B 1 311 ? 21.516 -22.906 3.186 1 40.19 311 GLY B N 1
ATOM 11118 C CA . GLY B 1 311 ? 22.844 -22.312 3.127 1 40.19 311 GLY B CA 1
ATOM 11119 C C . GLY B 1 311 ? 22.875 -20.859 3.541 1 40.19 311 GLY B C 1
ATOM 11120 O O . GLY B 1 311 ? 23.859 -20.375 4.098 1 40.19 311 GLY B O 1
ATOM 11121 N N . SER B 1 312 ? 22.156 -19.953 2.879 1 44.88 312 SER B N 1
ATOM 11122 C CA . SER B 1 312 ? 22.547 -18.562 3.1 1 44.88 312 SER B CA 1
ATOM 11123 C C . SER B 1 312 ? 21.812 -17.969 4.293 1 44.88 312 SER B C 1
ATOM 11125 O O . SER B 1 312 ? 20.578 -17.906 4.309 1 44.88 312 SER B O 1
ATOM 11127 N N . ALA B 1 313 ? 22.312 -18.047 5.371 1 45.47 313 ALA B N 1
ATOM 11128 C CA . ALA B 1 313 ? 21.953 -17.484 6.672 1 45.47 313 ALA B CA 1
ATOM 11129 C C . ALA B 1 313 ? 21.438 -16.062 6.527 1 45.47 313 ALA B C 1
ATOM 11131 O O . ALA B 1 313 ? 20.875 -15.5 7.473 1 45.47 313 ALA B O 1
ATOM 11132 N N . GLN B 1 314 ? 21.719 -15.422 5.504 1 49.5 314 GLN B N 1
ATOM 11133 C CA . GLN B 1 314 ? 21.531 -13.977 5.555 1 49.5 314 GLN B CA 1
ATOM 11134 C C . GLN B 1 314 ? 20.062 -13.609 5.387 1 49.5 314 GLN B C 1
ATOM 11136 O O . GLN B 1 314 ? 19.594 -12.625 5.957 1 49.5 314 GLN B O 1
ATOM 11141 N N . TYR B 1 315 ? 19.25 -14.414 4.461 1 53.16 315 TYR B N 1
ATOM 11142 C CA . TYR B 1 315 ? 17.859 -13.984 4.254 1 53.16 315 TYR B CA 1
ATOM 11143 C C . TYR B 1 315 ? 16.891 -15.125 4.531 1 53.16 315 TYR B C 1
ATOM 11145 O O . TYR B 1 315 ? 16.969 -16.172 3.896 1 53.16 315 TYR B O 1
ATOM 11153 N N . THR B 1 316 ? 16.281 -15.195 5.602 1 59.28 316 THR B N 1
ATOM 11154 C CA . THR B 1 316 ? 15.312 -16.234 5.926 1 59.28 316 THR B CA 1
ATOM 11155 C C . THR B 1 316 ? 13.891 -15.789 5.586 1 59.28 316 THR B C 1
ATOM 11157 O O . THR B 1 316 ? 12.938 -16.531 5.773 1 59.28 316 THR B O 1
ATOM 11160 N N . ASN B 1 317 ? 13.766 -14.586 4.949 1 72 317 ASN B N 1
ATOM 11161 C CA . ASN B 1 317 ? 12.445 -14.023 4.68 1 72 317 ASN B CA 1
ATOM 11162 C C . ASN B 1 317 ? 12.219 -13.797 3.188 1 72 317 ASN B C 1
ATOM 11164 O O . ASN B 1 317 ? 13.133 -14 2.383 1 72 317 ASN B O 1
ATOM 11168 N N . GLY B 1 318 ? 10.938 -13.594 2.809 1 78.69 318 GLY B N 1
ATOM 11169 C CA . GLY B 1 318 ? 10.695 -13.164 1.442 1 78.69 318 GLY B CA 1
ATOM 11170 C C . GLY B 1 318 ? 11.492 -11.938 1.051 1 78.69 318 GLY B C 1
ATOM 11171 O O . GLY B 1 318 ? 11.695 -11.039 1.866 1 78.69 318 GLY B O 1
ATOM 11172 N N . ILE B 1 319 ? 12.039 -11.953 -0.162 1 86.88 319 ILE B N 1
ATOM 11173 C CA . ILE B 1 319 ? 12.906 -10.891 -0.654 1 86.88 319 ILE B CA 1
ATOM 11174 C C . ILE B 1 319 ? 12.32 -10.305 -1.938 1 86.88 319 ILE B C 1
ATOM 11176 O O . ILE B 1 319 ? 11.812 -11.039 -2.787 1 86.88 319 ILE B O 1
ATOM 11180 N N . THR B 1 320 ? 12.297 -9.062 -1.988 1 91.44 320 THR B N 1
ATOM 11181 C CA . THR B 1 320 ? 12.016 -8.336 -3.223 1 91.44 320 THR B CA 1
ATOM 11182 C C . THR B 1 320 ? 13.273 -7.652 -3.748 1 91.44 320 THR B C 1
ATOM 11184 O O . THR B 1 320 ? 13.914 -6.883 -3.029 1 91.44 320 THR B O 1
ATOM 11187 N N . SER B 1 321 ? 13.664 -7.98 -4.906 1 94.06 321 SER B N 1
ATOM 11188 C CA . SER B 1 321 ? 14.781 -7.32 -5.574 1 94.06 321 SER B CA 1
ATOM 11189 C C . SER B 1 321 ? 14.305 -6.48 -6.754 1 94.06 321 SER B C 1
ATOM 11191 O O . SER B 1 321 ? 13.625 -6.984 -7.645 1 94.06 321 SER B O 1
ATOM 11193 N N . ILE B 1 322 ? 14.602 -5.238 -6.715 1 95.44 322 ILE B N 1
ATOM 11194 C CA . ILE B 1 322 ? 14.234 -4.324 -7.789 1 95.44 322 ILE B CA 1
ATOM 11195 C C . ILE B 1 322 ? 15.5 -3.777 -8.453 1 95.44 322 ILE B C 1
ATOM 11197 O O . ILE B 1 322 ? 16.328 -3.158 -7.797 1 95.44 322 ILE B O 1
ATOM 11201 N N . GLY B 1 323 ? 15.695 -4.098 -9.75 1 95.06 323 GLY B N 1
ATOM 11202 C CA . GLY B 1 323 ? 16.812 -3.572 -10.531 1 95.06 323 GLY B CA 1
ATOM 11203 C C . GLY B 1 323 ? 16.438 -2.363 -11.367 1 95.06 323 GLY B C 1
ATOM 11204 O O . GLY B 1 323 ? 15.5 -2.424 -12.172 1 95.06 323 GLY B O 1
ATOM 11205 N N . ASP B 1 324 ? 17.125 -1.252 -11.109 1 93.25 324 ASP B N 1
ATOM 11206 C CA . ASP B 1 324 ? 17.016 -0.043 -11.922 1 93.25 324 ASP B CA 1
ATOM 11207 C C . ASP B 1 324 ? 18.172 0.075 -12.898 1 93.25 324 ASP B C 1
ATOM 11209 O O . ASP B 1 324 ? 19.281 0.468 -12.508 1 93.25 324 ASP B O 1
ATOM 11213 N N . PHE B 1 325 ? 17.906 -0.154 -14.078 1 91.38 325 PHE B N 1
ATOM 11214 C CA . PHE B 1 325 ? 18.969 -0.218 -15.07 1 91.38 325 PHE B CA 1
ATOM 11215 C C . PHE B 1 325 ? 19.25 1.163 -15.648 1 91.38 325 PHE B C 1
ATOM 11217 O O . PHE B 1 325 ? 20.156 1.322 -16.469 1 91.38 325 PHE B O 1
ATOM 11224 N N . ASN B 1 326 ? 18.469 2.133 -15.195 1 87.69 326 ASN B N 1
ATOM 11225 C CA . ASN B 1 326 ? 18.812 3.51 -15.539 1 87.69 326 ASN B CA 1
ATOM 11226 C C . ASN B 1 326 ? 20.031 4.004 -14.766 1 87.69 326 ASN B C 1
ATOM 11228 O O . ASN B 1 326 ? 20.812 4.797 -15.289 1 87.69 326 ASN B O 1
ATOM 11232 N N . THR B 1 327 ? 20.156 3.512 -13.562 1 88.25 327 THR B N 1
ATOM 11233 C CA . THR B 1 327 ? 21.234 3.967 -12.688 1 88.25 327 THR B CA 1
ATOM 11234 C C . THR B 1 327 ? 22.188 2.82 -12.367 1 88.25 327 THR B C 1
ATOM 11236 O O . THR B 1 327 ? 23.297 3.047 -11.891 1 88.25 327 THR B O 1
ATOM 11239 N N . GLY B 1 328 ? 21.734 1.615 -12.602 1 90.12 328 GLY B N 1
ATOM 11240 C CA . GLY B 1 328 ? 22.547 0.451 -12.281 1 90.12 328 GLY B CA 1
ATOM 11241 C C . GLY B 1 328 ? 22.484 0.056 -10.82 1 90.12 328 GLY B C 1
ATOM 11242 O O . GLY B 1 328 ? 23.391 -0.611 -10.305 1 90.12 328 GLY B O 1
ATOM 11243 N N . ILE B 1 329 ? 21.406 0.469 -10.141 1 92.38 329 ILE B N 1
ATOM 11244 C CA . ILE B 1 329 ? 21.266 0.208 -8.711 1 92.38 329 ILE B CA 1
ATOM 11245 C C . ILE B 1 329 ? 20.297 -0.954 -8.492 1 92.38 329 ILE B C 1
ATOM 11247 O O . ILE B 1 329 ? 19.281 -1.063 -9.18 1 92.38 329 ILE B O 1
ATOM 11251 N N . GLU B 1 330 ? 20.609 -1.829 -7.551 1 94.69 330 GLU B N 1
ATOM 11252 C CA . GLU B 1 330 ? 19.719 -2.887 -7.082 1 94.69 330 GLU B CA 1
ATOM 11253 C C . GLU B 1 330 ? 19.219 -2.607 -5.668 1 94.69 330 GLU B C 1
ATOM 11255 O O . GLU B 1 330 ? 20.031 -2.375 -4.758 1 94.69 330 GLU B O 1
ATOM 11260 N N . TYR B 1 331 ? 17.953 -2.535 -5.602 1 93.88 331 TYR B N 1
ATOM 11261 C CA . TYR B 1 331 ? 17.312 -2.426 -4.293 1 93.88 331 TYR B CA 1
ATOM 11262 C C . TYR B 1 331 ? 16.844 -3.789 -3.795 1 93.88 331 TYR B C 1
ATOM 11264 O O . TYR B 1 331 ? 16.031 -4.449 -4.445 1 93.88 331 TYR B O 1
ATOM 11272 N N . THR B 1 332 ? 17.344 -4.281 -2.682 1 91.62 332 THR B N 1
ATOM 11273 C CA . THR B 1 332 ? 16.953 -5.555 -2.09 1 91.62 332 THR B CA 1
ATOM 11274 C C . THR B 1 332 ? 16.188 -5.332 -0.789 1 91.62 332 THR B C 1
ATOM 11276 O O . THR B 1 332 ? 16.75 -4.898 0.211 1 91.62 332 THR B O 1
ATOM 11279 N N . ILE B 1 333 ? 14.914 -5.629 -0.862 1 86.94 333 ILE B N 1
ATOM 11280 C CA . ILE B 1 333 ? 14.023 -5.391 0.267 1 86.94 333 ILE B CA 1
ATOM 11281 C C . ILE B 1 333 ? 13.703 -6.711 0.961 1 86.94 333 ILE B C 1
ATOM 11283 O O . ILE B 1 333 ? 13.07 -7.59 0.372 1 86.94 333 ILE B O 1
ATOM 11287 N N . ASP B 1 334 ? 14.18 -6.887 2.135 1 81.25 334 ASP B N 1
ATOM 11288 C CA . ASP B 1 334 ? 13.758 -7.984 2.998 1 81.25 334 ASP B CA 1
ATOM 11289 C C . ASP B 1 334 ? 12.414 -7.672 3.66 1 81.25 334 ASP B C 1
ATOM 11291 O O . ASP B 1 334 ? 12.273 -6.66 4.352 1 81.25 334 ASP B O 1
ATOM 11295 N N . HIS B 1 335 ? 11.43 -8.477 3.461 1 73.25 335 HIS B N 1
ATOM 11296 C CA . HIS B 1 335 ? 10.07 -8.188 3.885 1 73.25 335 HIS B CA 1
ATOM 11297 C C . HIS B 1 335 ? 9.977 -8.047 5.398 1 73.25 335 HIS B C 1
ATOM 11299 O O . HIS B 1 335 ? 8.992 -7.52 5.922 1 73.25 335 HIS B O 1
ATOM 11305 N N . ILE B 1 336 ? 11.109 -8.43 6.172 1 65.44 336 ILE B N 1
ATOM 11306 C CA . ILE B 1 336 ? 11.094 -8.344 7.629 1 65.44 336 ILE B CA 1
ATOM 11307 C C . ILE B 1 336 ? 12.219 -7.43 8.102 1 65.44 336 ILE B C 1
ATOM 11309 O O . ILE B 1 336 ? 12 -6.543 8.938 1 65.44 336 ILE B O 1
ATOM 11313 N N . LYS B 1 337 ? 13.641 -7.59 7.676 1 64.94 337 LYS B N 1
ATOM 11314 C CA . LYS B 1 337 ? 14.844 -7.012 8.266 1 64.94 337 LYS B CA 1
ATOM 11315 C C . LYS B 1 337 ? 15.148 -5.648 7.648 1 64.94 337 LYS B C 1
ATOM 11317 O O . LYS B 1 337 ? 16.016 -4.922 8.141 1 64.94 337 LYS B O 1
ATOM 11322 N N . GLY B 1 338 ? 14.625 -5.27 6.504 1 72.75 338 GLY B N 1
ATOM 11323 C CA . GLY B 1 338 ? 14.906 -3.957 5.941 1 72.75 338 GLY B CA 1
ATOM 11324 C C . GLY B 1 338 ? 15.352 -4.012 4.492 1 72.75 338 GLY B C 1
ATOM 11325 O O . GLY B 1 338 ? 15.109 -5.004 3.801 1 72.75 338 GLY B O 1
ATOM 11326 N N . CYS B 1 339 ? 16.016 -2.844 4.023 1 83.19 339 CYS B N 1
ATOM 11327 C CA . CYS B 1 339 ? 16.344 -2.691 2.613 1 83.19 339 CYS B CA 1
ATOM 11328 C C . CYS B 1 339 ? 17.828 -2.398 2.43 1 83.19 339 CYS B C 1
ATOM 11330 O O . CYS B 1 339 ? 18.453 -1.736 3.27 1 83.19 339 CYS B O 1
ATOM 11332 N N . SER B 1 340 ? 18.453 -3.045 1.51 1 87.62 340 SER B N 1
ATOM 11333 C CA . SER B 1 340 ? 19.828 -2.746 1.108 1 87.62 340 SER B CA 1
ATOM 11334 C C . SER B 1 340 ? 19.891 -2.234 -0.326 1 87.62 340 SER B C 1
ATOM 11336 O O . SER B 1 340 ? 19.125 -2.68 -1.182 1 87.62 340 SER B O 1
ATOM 11338 N N . VAL B 1 341 ? 20.766 -1.266 -0.494 1 91.62 341 VAL B N 1
ATOM 11339 C CA . VAL B 1 341 ? 20.969 -0.67 -1.812 1 91.62 341 VAL B CA 1
ATOM 11340 C C . VAL B 1 341 ? 22.422 -0.876 -2.26 1 91.62 341 VAL B C 1
ATOM 11342 O O . VAL B 1 341 ? 23.344 -0.526 -1.537 1 91.62 341 VAL B O 1
ATOM 11345 N N . ALA B 1 342 ? 22.609 -1.497 -3.438 1 91.88 342 ALA B N 1
ATOM 11346 C CA . ALA B 1 342 ? 23.938 -1.807 -3.955 1 91.88 342 ALA B CA 1
ATOM 11347 C C . ALA B 1 342 ? 23.953 -1.761 -5.48 1 91.88 342 ALA B C 1
ATOM 11349 O O . ALA B 1 342 ? 22.906 -1.765 -6.121 1 91.88 342 ALA B O 1
ATOM 11350 N N . PRO B 1 343 ? 25.188 -1.63 -6.027 1 90.75 343 PRO B N 1
ATOM 11351 C CA . PRO B 1 343 ? 25.25 -1.749 -7.488 1 90.75 343 PRO B CA 1
ATOM 11352 C C . PRO B 1 343 ? 24.812 -3.127 -7.984 1 90.75 343 PRO B C 1
ATOM 11354 O O . PRO B 1 343 ? 25.078 -4.137 -7.328 1 90.75 343 PRO B O 1
ATOM 11357 N N . GLN B 1 344 ? 24.25 -3.119 -9.125 1 91 344 GLN B N 1
ATOM 11358 C CA . GLN B 1 344 ? 23.828 -4.379 -9.734 1 91 344 GLN B CA 1
ATOM 11359 C C . GLN B 1 344 ? 25.047 -5.254 -10.07 1 91 344 GLN B C 1
ATOM 11361 O O . GLN B 1 344 ? 26.062 -4.75 -10.523 1 91 344 GLN B O 1
ATOM 11366 N N . LYS B 1 345 ? 24.844 -6.473 -9.852 1 86 345 LYS B N 1
ATOM 11367 C CA . LYS B 1 345 ? 25.891 -7.453 -10.148 1 86 345 LYS B CA 1
ATOM 11368 C C . LYS B 1 345 ? 25.562 -8.227 -11.422 1 86 345 LYS B C 1
ATOM 11370 O O . LYS B 1 345 ? 24.406 -8.266 -11.852 1 86 345 LYS B O 1
ATOM 11375 N N . ALA B 1 346 ? 26.531 -8.906 -11.875 1 81.12 346 ALA B N 1
ATOM 11376 C CA . ALA B 1 346 ? 26.391 -9.641 -13.133 1 81.12 346 ALA B CA 1
ATOM 11377 C C . ALA B 1 346 ? 25.406 -10.805 -12.977 1 81.12 346 ALA B C 1
ATOM 11379 O O . ALA B 1 346 ? 24.75 -11.195 -13.938 1 81.12 346 ALA B O 1
ATOM 11380 N N . LYS B 1 347 ? 25.266 -11.258 -11.836 1 77.06 347 LYS B N 1
ATOM 11381 C CA . LYS B 1 347 ? 24.438 -12.445 -11.609 1 77.06 347 LYS B CA 1
ATOM 11382 C C . LYS B 1 347 ? 23.016 -12.07 -11.242 1 77.06 347 LYS B C 1
ATOM 11384 O O . LYS B 1 347 ? 22.141 -12.938 -11.156 1 77.06 347 LYS B O 1
ATOM 11389 N N . ASP B 1 348 ? 22.859 -10.844 -11.164 1 82.38 348 ASP B N 1
ATOM 11390 C CA . ASP B 1 348 ? 21.516 -10.414 -10.766 1 82.38 348 ASP B CA 1
ATOM 11391 C C . ASP B 1 348 ? 20.5 -10.656 -11.891 1 82.38 348 ASP B C 1
ATOM 11393 O O . ASP B 1 348 ? 20.891 -10.758 -13.062 1 82.38 348 ASP B O 1
ATOM 11397 N N . VAL B 1 349 ? 19.266 -10.82 -11.516 1 82.25 349 VAL B N 1
ATOM 11398 C CA . VAL B 1 349 ? 18.203 -11.164 -12.461 1 82.25 349 VAL B CA 1
ATOM 11399 C C . VAL B 1 349 ? 17.969 -10.008 -13.43 1 82.25 349 VAL B C 1
ATOM 11401 O O . VAL B 1 349 ? 17.906 -8.844 -13.016 1 82.25 349 VAL B O 1
ATOM 11404 N N . GLY B 1 350 ? 17.922 -10.352 -14.648 1 83.94 350 GLY B N 1
ATOM 11405 C CA . GLY B 1 350 ? 17.625 -9.367 -15.672 1 83.94 350 GLY B CA 1
ATOM 11406 C C . GLY B 1 350 ? 18.844 -8.594 -16.141 1 83.94 350 GLY B C 1
ATOM 11407 O O . GLY B 1 350 ? 18.734 -7.719 -17 1 83.94 350 GLY B O 1
ATOM 11408 N N . VAL B 1 351 ? 20.031 -8.922 -15.602 1 88.38 351 VAL B N 1
ATOM 11409 C CA . VAL B 1 351 ? 21.234 -8.156 -15.914 1 88.38 351 VAL B CA 1
ATOM 11410 C C . VAL B 1 351 ? 21.906 -8.734 -17.156 1 88.38 351 VAL B C 1
ATOM 11412 O O . VAL B 1 351 ? 22.109 -9.953 -17.25 1 88.38 351 VAL B O 1
ATOM 11415 N N . ASN B 1 352 ? 22.094 -7.996 -18.125 1 86.81 352 ASN B N 1
ATOM 11416 C CA . ASN B 1 352 ? 23.031 -8.234 -19.219 1 86.81 352 ASN B CA 1
ATOM 11417 C C . ASN B 1 352 ? 24.359 -7.531 -18.984 1 86.81 352 ASN B C 1
ATOM 11419 O O . ASN B 1 352 ? 24.484 -6.34 -19.266 1 86.81 352 ASN B O 1
ATOM 11423 N N . ALA B 1 353 ? 25.344 -8.352 -18.469 1 84.88 353 ALA B N 1
ATOM 11424 C CA . ALA B 1 353 ? 26.625 -7.77 -18.109 1 84.88 353 ALA B CA 1
ATOM 11425 C C . ALA B 1 353 ? 27.594 -7.789 -19.281 1 84.88 353 ALA B C 1
ATOM 11427 O O . ALA B 1 353 ? 27.734 -8.812 -19.969 1 84.88 353 ALA B O 1
ATOM 11428 N N . LYS B 1 354 ? 28.188 -6.633 -19.578 1 82.69 354 LYS B N 1
ATOM 11429 C CA . LYS B 1 354 ? 29.234 -6.527 -20.594 1 82.69 354 LYS B CA 1
ATOM 11430 C C . LYS B 1 354 ? 30.594 -6.25 -19.953 1 82.69 354 LYS B C 1
ATOM 11432 O O . LYS B 1 354 ? 30.766 -5.246 -19.266 1 82.69 354 LYS B O 1
ATOM 11437 N N . GLN B 1 355 ? 31.391 -7.223 -20.203 1 79.44 355 GLN B N 1
ATOM 11438 C CA . GLN B 1 355 ? 32.719 -7.086 -19.641 1 79.44 355 GLN B CA 1
ATOM 11439 C C . GLN B 1 355 ? 33.562 -6.109 -20.469 1 79.44 355 GLN B C 1
ATOM 11441 O O . GLN B 1 355 ? 33.531 -6.148 -21.703 1 79.44 355 GLN B O 1
ATOM 11446 N N . LYS B 1 356 ? 34.062 -5.121 -19.812 1 73.12 356 LYS B N 1
ATOM 11447 C CA . LYS B 1 356 ? 34.969 -4.164 -20.422 1 73.12 356 LYS B CA 1
ATOM 11448 C C . LYS B 1 356 ? 36.344 -4.223 -19.781 1 73.12 356 LYS B C 1
ATOM 11450 O O . LYS B 1 356 ? 36.469 -4.543 -18.594 1 73.12 356 LYS B O 1
ATOM 11455 N N . THR B 1 357 ? 37.312 -4.324 -20.578 1 70.69 357 THR B N 1
ATOM 11456 C CA . THR B 1 357 ? 38.688 -4.32 -20.062 1 70.69 357 THR B CA 1
ATOM 11457 C C . THR B 1 357 ? 39.406 -3.043 -20.484 1 70.69 357 THR B C 1
ATOM 11459 O O . THR B 1 357 ? 39.438 -2.695 -21.672 1 70.69 357 THR B O 1
ATOM 11462 N N . LEU B 1 358 ? 39.75 -2.246 -19.547 1 65.56 358 LEU B N 1
ATOM 11463 C CA . LEU B 1 358 ? 40.562 -1.069 -19.812 1 65.56 358 LEU B CA 1
ATOM 11464 C C . LEU B 1 358 ? 41.875 -1.137 -19.031 1 65.56 358 LEU B C 1
ATOM 11466 O O . LEU B 1 358 ? 41.875 -1.183 -17.812 1 65.56 358 LEU B O 1
ATOM 11470 N N . ASP B 1 359 ? 42.938 -1.069 -19.688 1 61.12 359 ASP B N 1
ATOM 11471 C CA . ASP B 1 359 ? 44.281 -1.108 -19.156 1 61.12 359 ASP B CA 1
ATOM 11472 C C . ASP B 1 359 ? 44.469 -2.256 -18.172 1 61.12 359 ASP B C 1
ATOM 11474 O O . ASP B 1 359 ? 45 -2.062 -17.078 1 61.12 359 ASP B O 1
ATOM 11478 N N . GLY B 1 360 ? 43.844 -3.373 -18.453 1 60.12 360 GLY B N 1
ATOM 11479 C CA . GLY B 1 360 ? 44.031 -4.582 -17.672 1 60.12 360 GLY B CA 1
ATOM 11480 C C . GLY B 1 360 ? 43 -4.73 -16.578 1 60.12 360 GLY B C 1
ATOM 11481 O O . GLY B 1 360 ? 42.875 -5.797 -15.969 1 60.12 360 GLY B O 1
ATOM 11482 N N . THR B 1 361 ? 42.406 -3.58 -16.234 1 64.12 361 THR B N 1
ATOM 11483 C CA . THR B 1 361 ? 41.375 -3.666 -15.211 1 64.12 361 THR B CA 1
ATOM 11484 C C . THR B 1 361 ? 40.031 -4.098 -15.82 1 64.12 361 THR B C 1
ATOM 11486 O O . THR B 1 361 ? 39.562 -3.514 -16.812 1 64.12 361 THR B O 1
ATOM 11489 N N . GLN B 1 362 ? 39.531 -5.191 -15.258 1 67.5 362 GLN B N 1
ATOM 11490 C CA . GLN B 1 362 ? 38.281 -5.719 -15.742 1 67.5 362 GLN B CA 1
ATOM 11491 C C . GLN B 1 362 ? 37.094 -5.148 -14.945 1 67.5 362 GLN B C 1
ATOM 11493 O O . GLN B 1 362 ? 37.188 -5.027 -13.719 1 67.5 362 GLN B O 1
ATOM 11498 N N . PHE B 1 363 ? 36.25 -4.469 -15.656 1 72.19 363 PHE B N 1
ATOM 11499 C CA . PHE B 1 363 ? 35 -4.039 -15.047 1 72.19 363 PHE B CA 1
ATOM 11500 C C . PHE B 1 363 ? 33.812 -4.316 -15.969 1 72.19 363 PHE B C 1
ATOM 11502 O O . PHE B 1 363 ? 34 -4.754 -17.109 1 72.19 363 PHE B O 1
ATOM 11509 N N . PHE B 1 364 ? 32.625 -4.312 -15.422 1 76.81 364 PHE B N 1
ATOM 11510 C CA . PHE B 1 364 ? 31.484 -4.617 -16.266 1 76.81 364 PHE B CA 1
ATOM 11511 C C . PHE B 1 364 ? 30.469 -3.488 -16.219 1 76.81 364 PHE B C 1
ATOM 11513 O O . PHE B 1 364 ? 30.438 -2.715 -15.25 1 76.81 364 PHE B O 1
ATOM 11520 N N . THR B 1 365 ? 29.781 -3.311 -17.281 1 83.19 365 THR B N 1
ATOM 11521 C CA . THR B 1 365 ? 28.609 -2.453 -17.344 1 83.19 365 THR B CA 1
ATOM 11522 C C . THR B 1 365 ? 27.344 -3.291 -17.469 1 83.19 365 THR B C 1
ATOM 11524 O O . THR B 1 365 ? 27.375 -4.402 -18 1 83.19 365 THR B O 1
ATOM 11527 N N . VAL B 1 366 ? 26.344 -2.766 -16.859 1 88.19 366 VAL B N 1
ATOM 11528 C CA . VAL B 1 366 ? 25.125 -3.551 -16.844 1 88.19 366 VAL B CA 1
ATOM 11529 C C . VAL B 1 366 ? 24.047 -2.859 -17.672 1 88.19 366 VAL B C 1
ATOM 11531 O O . VAL B 1 366 ? 24.016 -1.63 -17.766 1 88.19 366 VAL B O 1
ATOM 11534 N N . ASP B 1 367 ? 23.266 -3.645 -18.391 1 88.38 367 ASP B N 1
ATOM 11535 C CA . ASP B 1 367 ? 22.031 -3.25 -19.078 1 88.38 367 ASP B CA 1
ATOM 11536 C C . ASP B 1 367 ? 20.922 -4.281 -18.859 1 88.38 367 ASP B C 1
ATOM 11538 O O . ASP B 1 367 ? 21.188 -5.395 -18.391 1 88.38 367 ASP B O 1
ATOM 11542 N N . ILE B 1 368 ? 19.75 -3.879 -19.109 1 90.88 368 ILE B N 1
ATOM 11543 C CA . ILE B 1 368 ? 18.625 -4.793 -18.938 1 90.88 368 ILE B CA 1
ATOM 11544 C C . ILE B 1 368 ? 18.656 -5.867 -20.031 1 90.88 368 ILE B C 1
ATOM 11546 O O . ILE B 1 368 ? 19 -5.586 -21.188 1 90.88 368 ILE B O 1
ATOM 11550 N N . THR B 1 369 ? 18.375 -7.031 -19.625 1 91 369 THR B N 1
ATOM 11551 C CA . THR B 1 369 ? 18.344 -8.141 -20.562 1 91 369 THR B CA 1
ATOM 11552 C C . THR B 1 369 ? 17.109 -8.047 -21.453 1 91 369 THR B C 1
ATOM 11554 O O . THR B 1 369 ? 16.016 -7.711 -20.984 1 91 369 THR B O 1
ATOM 11557 N N . ASP B 1 370 ? 17.281 -8.32 -22.719 1 88.62 370 ASP B N 1
ATOM 11558 C CA . ASP B 1 370 ? 16.125 -8.375 -23.594 1 88.62 370 ASP B CA 1
ATOM 11559 C C . ASP B 1 370 ? 15.25 -9.586 -23.281 1 88.62 370 ASP B C 1
ATOM 11561 O O . ASP B 1 370 ? 15.734 -10.586 -22.75 1 88.62 370 ASP B O 1
ATOM 11565 N N . PRO B 1 371 ? 14 -9.578 -23.672 1 86.38 371 PRO B N 1
ATOM 11566 C CA . PRO B 1 371 ? 13.062 -10.648 -23.328 1 86.38 371 PRO B CA 1
ATOM 11567 C C . PRO B 1 371 ? 13.508 -12.008 -23.875 1 86.38 371 PRO B C 1
ATOM 11569 O O . PRO B 1 371 ? 13.344 -13.031 -23.188 1 86.38 371 PRO B O 1
ATOM 11572 N N . ASN B 1 372 ? 14.094 -12.102 -24.984 1 82.94 372 ASN B N 1
ATOM 11573 C CA . ASN B 1 372 ? 14.516 -13.375 -25.578 1 82.94 372 ASN B CA 1
ATOM 11574 C C . ASN B 1 372 ? 15.656 -14 -24.781 1 82.94 372 ASN B C 1
ATOM 11576 O O . ASN B 1 372 ? 15.641 -15.203 -24.5 1 82.94 372 ASN B O 1
ATOM 11580 N N . THR B 1 373 ? 16.531 -13.148 -24.422 1 81.94 373 THR B N 1
ATOM 11581 C CA . THR B 1 373 ? 17.656 -13.633 -23.625 1 81.94 373 THR B CA 1
ATOM 11582 C C . THR B 1 373 ? 17.188 -14.023 -22.219 1 81.94 373 THR B C 1
ATOM 11584 O O . THR B 1 373 ? 17.672 -15 -21.656 1 81.94 373 THR B O 1
ATOM 11587 N N . PHE B 1 374 ? 16.234 -13.281 -21.797 1 83.19 374 PHE B N 1
ATOM 11588 C CA . PHE B 1 374 ? 15.703 -13.547 -20.469 1 83.19 374 PHE B CA 1
ATOM 11589 C C . PHE B 1 374 ? 15.117 -14.953 -20.391 1 83.19 374 PHE B C 1
ATOM 11591 O O . PHE B 1 374 ? 15.305 -15.648 -19.391 1 83.19 374 PHE B O 1
ATOM 11598 N N . PHE B 1 375 ? 14.461 -15.406 -21.375 1 79.75 375 PHE B N 1
ATOM 11599 C CA . PHE B 1 375 ? 13.805 -16.703 -21.406 1 79.75 375 PHE B CA 1
ATOM 11600 C C . PHE B 1 375 ? 14.664 -17.719 -22.141 1 79.75 375 PHE B C 1
ATOM 11602 O O . PHE B 1 375 ? 14.164 -18.766 -22.562 1 79.75 375 PHE B O 1
ATOM 11609 N N . TYR B 1 376 ? 15.922 -17.422 -22.297 1 76.81 376 TYR B N 1
ATOM 11610 C CA . TYR B 1 376 ? 16.844 -18.312 -23 1 76.81 376 TYR B CA 1
ATOM 11611 C C . TYR B 1 376 ? 16.328 -18.625 -24.406 1 76.81 376 TYR B C 1
ATOM 11613 O O . TYR B 1 376 ? 16.406 -19.766 -24.859 1 76.81 376 TYR B O 1
ATOM 11621 N N . MET B 1 377 ? 15.695 -17.703 -24.938 1 78.75 377 MET B N 1
ATOM 11622 C CA . MET B 1 377 ? 15.156 -17.891 -26.297 1 78.75 377 MET B CA 1
ATOM 11623 C C . MET B 1 377 ? 16.188 -17.484 -27.344 1 78.75 377 MET B C 1
ATOM 11625 O O . MET B 1 377 ? 16.906 -16.5 -27.172 1 78.75 377 MET B O 1
ATOM 11629 N N . ASN B 1 378 ? 16.422 -18.422 -28.25 1 76.75 378 ASN B N 1
ATOM 11630 C CA . ASN B 1 378 ? 17.281 -18.125 -29.391 1 76.75 378 ASN B CA 1
ATOM 11631 C C . ASN B 1 378 ? 16.719 -18.688 -30.688 1 76.75 378 ASN B C 1
ATOM 11633 O O . ASN B 1 378 ? 15.602 -19.219 -30.703 1 76.75 378 ASN B O 1
ATOM 11637 N N . GLN B 1 379 ? 17.438 -18.484 -31.719 1 76.94 379 GLN B N 1
ATOM 11638 C CA . GLN B 1 379 ? 16.953 -18.859 -33.062 1 76.94 379 GLN B CA 1
ATOM 11639 C C . GLN B 1 379 ? 17.125 -20.359 -33.312 1 76.94 379 GLN B C 1
ATOM 11641 O O . GLN B 1 379 ? 16.578 -20.891 -34.281 1 76.94 379 GLN B O 1
ATOM 11646 N N . ASN B 1 380 ? 17.641 -21.062 -32.312 1 84.31 380 ASN B N 1
ATOM 11647 C CA . ASN B 1 380 ? 17.969 -22.469 -32.562 1 84.31 380 ASN B CA 1
ATOM 11648 C C . ASN B 1 380 ? 16.812 -23.391 -32.156 1 84.31 380 ASN B C 1
ATOM 11650 O O . ASN B 1 380 ? 16.906 -24.609 -32.344 1 84.31 380 ASN B O 1
ATOM 11654 N N . TYR B 1 381 ? 15.695 -22.891 -31.734 1 92.19 381 TYR B N 1
ATOM 11655 C CA . TYR B 1 381 ? 14.57 -23.734 -31.344 1 92.19 381 TYR B CA 1
ATOM 11656 C C . TYR B 1 381 ? 13.836 -24.281 -32.562 1 92.19 381 TYR B C 1
ATOM 11658 O O . TYR B 1 381 ? 13.625 -23.547 -33.531 1 92.19 381 TYR B O 1
ATOM 11666 N N . THR B 1 382 ? 13.492 -25.562 -32.5 1 93.12 382 THR B N 1
ATOM 11667 C CA . THR B 1 382 ? 12.719 -26.203 -33.531 1 93.12 382 THR B CA 1
ATOM 11668 C C . THR B 1 382 ? 11.43 -26.797 -32.969 1 93.12 382 THR B C 1
ATOM 11670 O O . THR B 1 382 ? 11.422 -27.359 -31.891 1 93.12 382 THR B O 1
ATOM 11673 N N . TYR B 1 383 ? 10.406 -26.703 -33.75 1 94.19 383 TYR B N 1
ATOM 11674 C CA . TYR B 1 383 ? 9.094 -27.203 -33.375 1 94.19 383 TYR B CA 1
ATOM 11675 C C . TYR B 1 383 ? 9.055 -28.719 -33.438 1 94.19 383 TYR B C 1
ATOM 11677 O O . TYR B 1 383 ? 9.445 -29.312 -34.438 1 94.19 383 TYR B O 1
ATOM 11685 N N . VAL B 1 384 ? 8.531 -29.344 -32.375 1 94.19 384 VAL B N 1
ATOM 11686 C CA . VAL B 1 384 ? 8.469 -30.797 -32.281 1 94.19 384 VAL B CA 1
ATOM 11687 C C . VAL B 1 384 ? 7.043 -31.281 -32.531 1 94.19 384 VAL B C 1
ATOM 11689 O O . VAL B 1 384 ? 6.82 -32.281 -33.219 1 94.19 384 VAL B O 1
ATOM 11692 N N . GLY B 1 385 ? 6.062 -30.672 -31.953 1 92.94 385 GLY B N 1
ATOM 11693 C CA . GLY B 1 385 ? 4.66 -31.047 -31.922 1 92.94 385 GLY B CA 1
ATOM 11694 C C . GLY B 1 385 ? 3.939 -30.594 -30.672 1 92.94 385 GLY B C 1
ATOM 11695 O O . GLY B 1 385 ? 4.301 -29.578 -30.078 1 92.94 385 GLY B O 1
ATOM 11696 N N . GLN B 1 386 ? 2.826 -31.312 -30.359 1 92.5 386 GLN B N 1
ATOM 11697 C CA . GLN B 1 386 ? 2.045 -30.906 -29.203 1 92.5 386 GLN B CA 1
ATOM 11698 C C . GLN B 1 386 ? 2.113 -31.969 -28.109 1 92.5 386 GLN B C 1
ATOM 11700 O O . GLN B 1 386 ? 2.115 -33.188 -28.391 1 92.5 386 GLN B O 1
ATOM 11705 N N . ARG B 1 387 ? 2.334 -31.547 -26.875 1 93.44 387 ARG B N 1
ATOM 11706 C CA . ARG B 1 387 ? 2.305 -32.375 -25.688 1 93.44 387 ARG B CA 1
ATOM 11707 C C . ARG B 1 387 ? 1.491 -31.719 -24.578 1 93.44 387 ARG B C 1
ATOM 11709 O O . ARG B 1 387 ? 1.257 -30.516 -24.594 1 93.44 387 ARG B O 1
ATOM 11716 N N . THR B 1 388 ? 1.062 -32.562 -23.625 1 91.44 388 THR B N 1
ATOM 11717 C CA . THR B 1 388 ? 0.298 -32.031 -22.5 1 91.44 388 THR B CA 1
ATOM 11718 C C . THR B 1 388 ? 1.187 -31.891 -21.266 1 91.44 388 THR B C 1
ATOM 11720 O O . THR B 1 388 ? 1.971 -32.781 -20.953 1 91.44 388 THR B O 1
ATOM 11723 N N . VAL B 1 389 ? 1.121 -30.719 -20.672 1 92 389 VAL B N 1
ATOM 11724 C CA . VAL B 1 389 ? 1.799 -30.438 -19.406 1 92 389 VAL B CA 1
ATOM 11725 C C . VAL B 1 389 ? 0.778 -30 -18.359 1 92 389 VAL B C 1
ATOM 11727 O O . VAL B 1 389 ? 0.046 -29.031 -18.562 1 92 389 VAL B O 1
ATOM 11730 N N . ARG B 1 390 ? 0.743 -30.703 -17.297 1 90.31 390 ARG B N 1
ATOM 11731 C CA . ARG B 1 390 ? -0.223 -30.453 -16.234 1 90.31 390 ARG B CA 1
ATOM 11732 C C . ARG B 1 390 ? -1.624 -30.25 -16.797 1 90.31 390 ARG B C 1
ATOM 11734 O O . ARG B 1 390 ? -2.318 -29.297 -16.422 1 90.31 390 ARG B O 1
ATOM 11741 N N . ASN B 1 391 ? -1.925 -30.969 -17.75 1 90.88 391 ASN B N 1
ATOM 11742 C CA . ASN B 1 391 ? -3.225 -31.094 -18.391 1 90.88 391 ASN B CA 1
ATOM 11743 C C . ASN B 1 391 ? -3.496 -29.938 -19.344 1 90.88 391 ASN B C 1
ATOM 11745 O O . ASN B 1 391 ? -4.648 -29.641 -19.672 1 90.88 391 ASN B O 1
ATOM 11749 N N . ILE B 1 392 ? -2.438 -29.234 -19.703 1 93 392 ILE B N 1
ATOM 11750 C CA . ILE B 1 392 ? -2.535 -28.156 -20.672 1 93 392 ILE B CA 1
ATOM 11751 C C . ILE B 1 392 ? -1.884 -28.594 -21.984 1 93 392 ILE B C 1
ATOM 11753 O O . ILE B 1 392 ? -0.746 -29.062 -22 1 93 392 ILE B O 1
ATOM 11757 N N . LEU B 1 393 ? -2.615 -28.438 -23.062 1 92.94 393 LEU B N 1
ATOM 11758 C CA . LEU B 1 393 ? -2.035 -28.719 -24.359 1 92.94 393 LEU B CA 1
ATOM 11759 C C . LEU B 1 393 ? -1.055 -27.625 -24.766 1 92.94 393 LEU B C 1
ATOM 11761 O O . LEU B 1 393 ? -1.398 -26.438 -24.75 1 92.94 393 LEU B O 1
ATOM 11765 N N . CYS B 1 394 ? 0.198 -28.047 -25.125 1 94.62 394 CYS B N 1
ATOM 11766 C CA . CYS B 1 394 ? 1.254 -27.078 -25.422 1 94.62 394 CYS B CA 1
ATOM 11767 C C . CYS B 1 394 ? 1.93 -27.391 -26.75 1 94.62 394 CYS B C 1
ATOM 11769 O O . CYS B 1 394 ? 2.008 -28.562 -27.156 1 94.62 394 CYS B O 1
ATOM 11771 N N . ASP B 1 395 ? 2.354 -26.359 -27.438 1 94.38 395 ASP B N 1
ATOM 11772 C CA . ASP B 1 395 ? 3.324 -26.5 -28.531 1 94.38 395 ASP B CA 1
ATOM 11773 C C . ASP B 1 395 ? 4.742 -26.625 -27.984 1 94.38 395 ASP B C 1
ATOM 11775 O O . ASP B 1 395 ? 5.168 -25.828 -27.141 1 94.38 395 ASP B O 1
ATOM 11779 N N . VAL B 1 396 ? 5.469 -27.609 -28.469 1 95.94 396 VAL B N 1
ATOM 11780 C CA . VAL B 1 396 ? 6.773 -27.922 -27.891 1 95.94 396 VAL B CA 1
ATOM 11781 C C . VAL B 1 396 ? 7.875 -27.531 -28.875 1 95.94 396 VAL B C 1
ATOM 11783 O O . VAL B 1 396 ? 7.805 -27.844 -30.062 1 95.94 396 VAL B O 1
ATOM 11786 N N . PHE B 1 397 ? 8.867 -26.766 -28.391 1 95.12 397 PHE B N 1
ATOM 11787 C CA . PHE B 1 397 ? 10.07 -26.391 -29.125 1 95.12 397 PHE B CA 1
ATOM 11788 C C . PHE B 1 397 ? 11.32 -26.875 -28.406 1 95.12 397 PHE B C 1
ATOM 11790 O O . PHE B 1 397 ? 11.398 -26.828 -27.188 1 95.12 397 PHE B O 1
ATOM 11797 N N . ILE B 1 398 ? 12.32 -27.359 -29.109 1 94.94 398 ILE B N 1
ATOM 11798 C CA . ILE B 1 398 ? 13.516 -27.906 -28.484 1 94.94 398 ILE B CA 1
ATOM 11799 C C . ILE B 1 398 ? 14.766 -27.281 -29.109 1 94.94 398 ILE B C 1
ATOM 11801 O O . ILE B 1 398 ? 14.766 -26.938 -30.297 1 94.94 398 ILE B O 1
ATOM 11805 N N . ALA B 1 399 ? 15.758 -27.016 -28.297 1 92.88 399 ALA B N 1
ATOM 11806 C CA . ALA B 1 399 ? 17.047 -26.5 -28.734 1 92.88 399 ALA B CA 1
ATOM 11807 C C . ALA B 1 399 ? 18.188 -27.109 -27.922 1 92.88 399 ALA B C 1
ATOM 11809 O O . ALA B 1 399 ? 17.969 -27.578 -26.797 1 92.88 399 ALA B O 1
ATOM 11810 N N . ALA B 1 400 ? 19.344 -27.172 -28.516 1 90.44 400 ALA B N 1
ATOM 11811 C CA . ALA B 1 400 ? 20.562 -27.594 -27.828 1 90.44 400 ALA B CA 1
ATOM 11812 C C . ALA B 1 400 ? 21.484 -26.406 -27.562 1 90.44 400 ALA B C 1
ATOM 11814 O O . ALA B 1 400 ? 21.625 -25.531 -28.406 1 90.44 400 ALA B O 1
ATOM 11815 N N . VAL B 1 401 ? 21.969 -26.391 -26.344 1 89.06 401 VAL B N 1
ATOM 11816 C CA . VAL B 1 401 ? 22.953 -25.391 -25.969 1 89.06 401 VAL B CA 1
ATOM 11817 C C . VAL B 1 401 ? 24.266 -26.078 -25.578 1 89.06 401 VAL B C 1
ATOM 11819 O O . VAL B 1 401 ? 24.312 -26.812 -24.594 1 89.06 401 VAL B O 1
ATOM 11822 N N . SER B 1 402 ? 25.438 -25.938 -26.266 1 85.31 402 SER B N 1
ATOM 11823 C CA . SER B 1 402 ? 26.688 -26.656 -26.094 1 85.31 402 SER B CA 1
ATOM 11824 C C . SER B 1 402 ? 27.5 -26.078 -24.938 1 85.31 402 SER B C 1
ATOM 11826 O O . SER B 1 402 ? 28.297 -26.781 -24.312 1 85.31 402 SER B O 1
ATOM 11828 N N . ASN B 1 403 ? 27.469 -24.859 -24.5 1 84.88 403 ASN B N 1
ATOM 11829 C CA . ASN B 1 403 ? 28.281 -24.234 -23.453 1 84.88 403 ASN B CA 1
ATOM 11830 C C . ASN B 1 403 ? 27.438 -23.797 -22.266 1 84.88 403 ASN B C 1
ATOM 11832 O O . ASN B 1 403 ? 27.625 -22.703 -21.734 1 84.88 403 ASN B O 1
ATOM 11836 N N . PHE B 1 404 ? 26.641 -24.828 -21.922 1 87.56 404 PHE B N 1
ATOM 11837 C CA . PHE B 1 404 ? 25.828 -24.562 -20.734 1 87.56 404 PHE B CA 1
ATOM 11838 C C . PHE B 1 404 ? 26.578 -24.938 -19.469 1 87.56 404 PHE B C 1
ATOM 11840 O O . PHE B 1 404 ? 27.172 -26.016 -19.391 1 87.56 404 PHE B O 1
ATOM 11847 N N . THR B 1 405 ? 26.562 -23.984 -18.5 1 85.38 405 THR B N 1
ATOM 11848 C CA . THR B 1 405 ? 27.328 -24.203 -17.297 1 85.38 405 THR B CA 1
ATOM 11849 C C . THR B 1 405 ? 26.438 -24.781 -16.188 1 85.38 405 THR B C 1
ATOM 11851 O O . THR B 1 405 ? 25.406 -24.188 -15.852 1 85.38 405 THR B O 1
ATOM 11854 N N . VAL B 1 406 ? 26.734 -26.016 -15.773 1 86.81 406 VAL B N 1
ATOM 11855 C CA . VAL B 1 406 ? 26.125 -26.641 -14.602 1 86.81 406 VAL B CA 1
ATOM 11856 C C . VAL B 1 406 ? 27.156 -26.766 -13.484 1 86.81 406 VAL B C 1
ATOM 11858 O O . VAL B 1 406 ? 28.172 -27.453 -13.648 1 86.81 406 VAL B O 1
ATOM 11861 N N . GLU B 1 407 ? 26.969 -26.203 -12.398 1 78.31 407 GLU B N 1
ATOM 11862 C CA . GLU B 1 407 ? 27.875 -26.25 -11.25 1 78.31 407 GLU B CA 1
ATOM 11863 C C . GLU B 1 407 ? 29.312 -26 -11.68 1 78.31 407 GLU B C 1
ATOM 11865 O O . GLU B 1 407 ? 30.219 -26.781 -11.328 1 78.31 407 GLU B O 1
ATOM 11870 N N . GLY B 1 408 ? 29.641 -25.078 -12.539 1 78.69 408 GLY B N 1
ATOM 11871 C CA . GLY B 1 408 ? 30.969 -24.625 -12.914 1 78.69 408 GLY B CA 1
ATOM 11872 C C . GLY B 1 408 ? 31.531 -25.359 -14.117 1 78.69 408 GLY B C 1
ATOM 11873 O O . GLY B 1 408 ? 32.562 -24.969 -14.664 1 78.69 408 GLY B O 1
ATOM 11874 N N . SER B 1 409 ? 30.875 -26.453 -14.539 1 87.06 409 SER B N 1
ATOM 11875 C CA . SER B 1 409 ? 31.359 -27.219 -15.664 1 87.06 409 SER B CA 1
ATOM 11876 C C . SER B 1 409 ? 30.5 -27.016 -16.906 1 87.06 409 SER B C 1
ATOM 11878 O O . SER B 1 409 ? 29.266 -26.938 -16.797 1 87.06 409 SER B O 1
ATOM 11880 N N . GLN B 1 410 ? 31.125 -26.922 -17.984 1 89.81 410 GLN B N 1
ATOM 11881 C CA . GLN B 1 410 ? 30.406 -26.719 -19.25 1 89.81 410 GLN B CA 1
ATOM 11882 C C . GLN B 1 410 ? 29.938 -28.047 -19.828 1 89.81 410 GLN B C 1
ATOM 11884 O O . GLN B 1 410 ? 30.641 -29.062 -19.734 1 89.81 410 GLN B O 1
ATOM 11889 N N . THR B 1 411 ? 28.719 -28.141 -20.266 1 91.5 411 THR B N 1
ATOM 11890 C CA . THR B 1 411 ? 28.125 -29.328 -20.875 1 91.5 411 THR B CA 1
ATOM 11891 C C . THR B 1 411 ? 27.078 -28.922 -21.906 1 91.5 411 THR B C 1
ATOM 11893 O O . THR B 1 411 ? 26.797 -27.75 -22.094 1 91.5 411 THR B O 1
ATOM 11896 N N . THR B 1 412 ? 26.734 -29.938 -22.672 1 88.94 412 THR B N 1
ATOM 11897 C CA . THR B 1 412 ? 25.625 -29.703 -23.594 1 88.94 412 THR B CA 1
ATOM 11898 C C . THR B 1 412 ? 24.281 -29.953 -22.922 1 88.94 412 THR B C 1
ATOM 11900 O O . THR B 1 412 ? 24.109 -30.984 -22.25 1 88.94 412 THR B O 1
ATOM 11903 N N . ALA B 1 413 ? 23.422 -28.969 -22.984 1 92.69 413 ALA B N 1
ATOM 11904 C CA . ALA B 1 413 ? 22.094 -29.094 -22.391 1 92.69 413 ALA B CA 1
ATOM 11905 C C . ALA B 1 413 ? 21 -28.922 -23.438 1 92.69 413 ALA B C 1
ATOM 11907 O O . ALA B 1 413 ? 21.188 -28.203 -24.422 1 92.69 413 ALA B O 1
ATOM 11908 N N . THR B 1 414 ? 19.922 -29.688 -23.312 1 93.88 414 THR B N 1
ATOM 11909 C CA . THR B 1 414 ? 18.734 -29.5 -24.156 1 93.88 414 THR B CA 1
ATOM 11910 C C . THR B 1 414 ? 17.703 -28.625 -23.453 1 93.88 414 THR B C 1
ATOM 11912 O O . THR B 1 414 ? 17.469 -28.781 -22.25 1 93.88 414 THR B O 1
ATOM 11915 N N . PHE B 1 415 ? 17.172 -27.672 -24.188 1 94.38 415 PHE B N 1
ATOM 11916 C CA . PHE B 1 415 ? 16.094 -26.797 -23.734 1 94.38 415 PHE B CA 1
ATOM 11917 C C . PHE B 1 415 ? 14.797 -27.141 -24.438 1 94.38 415 PHE B C 1
ATOM 11919 O O . PHE B 1 415 ? 14.703 -27.031 -25.672 1 94.38 415 PHE B O 1
ATOM 11926 N N . GLU B 1 416 ? 13.883 -27.625 -23.703 1 95.81 416 GLU B N 1
ATOM 11927 C CA . GLU B 1 416 ? 12.555 -27.891 -24.25 1 95.81 416 GLU B CA 1
ATOM 11928 C C . GLU B 1 416 ? 11.516 -26.922 -23.688 1 95.81 416 GLU B C 1
ATOM 11930 O O . GLU B 1 416 ? 11.211 -26.953 -22.5 1 95.81 416 GLU B O 1
ATOM 11935 N N . TYR B 1 417 ? 11.008 -26.141 -24.594 1 95.25 417 TYR B N 1
ATOM 11936 C CA . TYR B 1 417 ? 10.07 -25.094 -24.188 1 95.25 417 TYR B CA 1
ATOM 11937 C C . TYR B 1 417 ? 8.648 -25.438 -24.609 1 95.25 417 TYR B C 1
ATOM 11939 O O . TYR B 1 417 ? 8.414 -25.812 -25.766 1 95.25 417 TYR B O 1
ATOM 11947 N N . HIS B 1 418 ? 7.762 -25.359 -23.688 1 95.44 418 HIS B N 1
ATOM 11948 C CA . HIS B 1 418 ? 6.34 -25.594 -23.922 1 95.44 418 HIS B CA 1
ATOM 11949 C C . HIS B 1 418 ? 5.559 -24.281 -23.906 1 95.44 418 HIS B C 1
ATOM 11951 O O . HIS B 1 418 ? 5.57 -23.547 -22.906 1 95.44 418 HIS B O 1
ATOM 11957 N N . PHE B 1 419 ? 4.863 -23.969 -25.031 1 94 419 PHE B N 1
ATOM 11958 C CA . PHE B 1 419 ? 4.02 -22.781 -25.125 1 94 419 PHE B CA 1
ATOM 11959 C C . PHE B 1 419 ? 2.551 -23.172 -25.25 1 94 419 PHE B C 1
ATOM 11961 O O . PHE B 1 419 ? 2.225 -24.203 -25.844 1 94 419 PHE B O 1
ATOM 11968 N N . LEU B 1 420 ? 1.724 -22.406 -24.688 1 93.25 420 LEU B N 1
ATOM 11969 C CA . LEU B 1 420 ? 0.288 -22.656 -24.766 1 93.25 420 LEU B CA 1
ATOM 11970 C C . LEU B 1 420 ? -0.156 -22.797 -26.219 1 93.25 420 LEU B C 1
ATOM 11972 O O . LEU B 1 420 ? 0.207 -21.969 -27.062 1 93.25 420 LEU B O 1
ATOM 11976 N N . ALA B 1 421 ? -0.869 -23.875 -26.438 1 92.12 421 ALA B N 1
ATOM 11977 C CA . ALA B 1 421 ? -1.382 -24.094 -27.797 1 92.12 421 ALA B CA 1
ATOM 11978 C C . ALA B 1 421 ? -2.379 -23.016 -28.188 1 92.12 421 ALA B C 1
ATOM 11980 O O . ALA B 1 421 ? -3.021 -22.406 -27.328 1 92.12 421 ALA B O 1
ATOM 11981 N N . SER B 1 422 ? -2.596 -22.734 -29.5 1 87.12 422 SER B N 1
ATOM 11982 C CA . SER B 1 422 ? -3.385 -21.641 -30.031 1 87.12 422 SER B CA 1
ATOM 11983 C C . SER B 1 422 ? -4.863 -21.812 -29.719 1 87.12 422 SER B C 1
ATOM 11985 O O . SER B 1 422 ? -5.617 -20.828 -29.688 1 87.12 422 SER B O 1
ATOM 11987 N N . ASN B 1 423 ? -5.305 -23 -29.438 1 84.81 423 ASN B N 1
ATOM 11988 C CA . ASN B 1 423 ? -6.719 -23.219 -29.172 1 84.81 423 ASN B CA 1
ATOM 11989 C C . ASN B 1 423 ? -7.02 -23.125 -27.672 1 84.81 423 ASN B C 1
ATOM 11991 O O . ASN B 1 423 ? -8.156 -23.344 -27.25 1 84.81 423 ASN B O 1
ATOM 11995 N N . TRP B 1 424 ? -6.098 -22.859 -26.891 1 87.56 424 TRP B N 1
ATOM 11996 C CA . TRP B 1 424 ? -6.25 -22.641 -25.469 1 87.56 424 TRP B CA 1
ATOM 11997 C C . TRP B 1 424 ? -6.184 -21.156 -25.125 1 87.56 424 TRP B C 1
ATOM 11999 O O . TRP B 1 424 ? -5.555 -20.375 -25.844 1 87.56 424 TRP B O 1
ATOM 12009 N N . HIS B 1 425 ? -6.953 -20.797 -24.156 1 84.94 425 HIS B N 1
ATOM 12010 C CA . HIS B 1 425 ? -6.914 -19.422 -23.688 1 84.94 425 HIS B CA 1
ATOM 12011 C C . HIS B 1 425 ? -6.586 -19.359 -22.203 1 84.94 425 HIS B C 1
ATOM 12013 O O . HIS B 1 425 ? -7.047 -20.188 -21.422 1 84.94 425 HIS B O 1
ATOM 12019 N N . ASP B 1 426 ? -5.742 -18.422 -21.812 1 86.88 426 ASP B N 1
ATOM 12020 C CA . ASP B 1 426 ? -5.32 -18.203 -20.438 1 86.88 426 ASP B CA 1
ATOM 12021 C C . ASP B 1 426 ? -5.84 -16.859 -19.922 1 86.88 426 ASP B C 1
ATOM 12023 O O . ASP B 1 426 ? -5.773 -15.844 -20.625 1 86.88 426 ASP B O 1
ATOM 12027 N N . VAL B 1 427 ? -6.504 -16.812 -18.703 1 86.06 427 VAL B N 1
ATOM 12028 C CA . VAL B 1 427 ? -7.035 -15.617 -18.062 1 86.06 427 VAL B CA 1
ATOM 12029 C C . VAL B 1 427 ? -6.25 -15.32 -16.781 1 86.06 427 VAL B C 1
ATOM 12031 O O . VAL B 1 427 ? -6.652 -15.734 -15.688 1 86.06 427 VAL B O 1
ATOM 12034 N N . PRO B 1 428 ? -5.242 -14.477 -16.922 1 87.81 428 PRO B N 1
ATOM 12035 C CA . PRO B 1 428 ? -4.484 -14.125 -15.719 1 87.81 428 PRO B CA 1
ATOM 12036 C C . PRO B 1 428 ? -5.273 -13.227 -14.766 1 87.81 428 PRO B C 1
ATOM 12038 O O . PRO B 1 428 ? -6.324 -12.695 -15.141 1 87.81 428 PRO B O 1
ATOM 12041 N N . ILE B 1 429 ? -4.785 -13.031 -13.539 1 85.62 429 ILE B N 1
ATOM 12042 C CA . ILE B 1 429 ? -5.484 -12.273 -12.516 1 85.62 429 ILE B CA 1
ATOM 12043 C C . ILE B 1 429 ? -5.543 -10.797 -12.914 1 85.62 429 ILE B C 1
ATOM 12045 O O . ILE B 1 429 ? -6.578 -10.148 -12.758 1 85.62 429 ILE B O 1
ATOM 12049 N N . ASP B 1 430 ? -4.426 -10.172 -13.289 1 70.12 430 ASP B N 1
ATOM 12050 C CA . ASP B 1 430 ? -4.352 -8.742 -13.594 1 70.12 430 ASP B CA 1
ATOM 12051 C C . ASP B 1 430 ? -4.543 -8.5 -15.094 1 70.12 430 ASP B C 1
ATOM 12053 O O . ASP B 1 430 ? -3.957 -7.566 -15.656 1 70.12 430 ASP B O 1
ATOM 12057 N N . ALA B 1 431 ? -5.461 -9.219 -15.688 1 63.75 431 ALA B N 1
ATOM 12058 C CA . ALA B 1 431 ? -5.625 -9.125 -17.141 1 63.75 431 ALA B CA 1
ATOM 12059 C C . ALA B 1 431 ? -6.449 -7.898 -17.516 1 63.75 431 ALA B C 1
ATOM 12061 O O . ALA B 1 431 ? -7.477 -7.617 -16.891 1 63.75 431 ALA B O 1
ATOM 12062 N N . SER B 1 432 ? -5.844 -6.812 -18.094 1 57.75 432 SER B N 1
ATOM 12063 C CA . SER B 1 432 ? -6.688 -5.777 -18.672 1 57.75 432 SER B CA 1
ATOM 12064 C C . SER B 1 432 ? -7.414 -6.289 -19.922 1 57.75 432 SER B C 1
ATOM 12066 O O . SER B 1 432 ? -8.539 -5.867 -20.203 1 57.75 432 SER B O 1
ATOM 12068 N N . ASP B 1 433 ? -6.613 -6.922 -20.812 1 54.47 433 ASP B N 1
ATOM 12069 C CA . ASP B 1 433 ? -7.176 -7.41 -22.062 1 54.47 433 ASP B CA 1
ATOM 12070 C C . ASP B 1 433 ? -7.211 -8.938 -22.094 1 54.47 433 ASP B C 1
ATOM 12072 O O . ASP B 1 433 ? -6.418 -9.594 -21.422 1 54.47 433 ASP B O 1
ATOM 12076 N N . MET B 1 434 ? -8.336 -9.422 -22.422 1 49.25 434 MET B N 1
ATOM 12077 C CA . MET B 1 434 ? -8.656 -10.852 -22.422 1 49.25 434 MET B CA 1
ATOM 12078 C C . MET B 1 434 ? -7.418 -11.68 -22.766 1 49.25 434 MET B C 1
ATOM 12080 O O . MET B 1 434 ? -7.164 -12.703 -22.125 1 49.25 434 MET B O 1
ATOM 12084 N N . VAL B 1 435 ? -7.121 -11.891 -24.109 1 52.53 435 VAL B N 1
ATOM 12085 C CA . VAL B 1 435 ? -6.586 -13.062 -24.781 1 52.53 435 VAL B CA 1
ATOM 12086 C C . VAL B 1 435 ? -5.066 -12.953 -24.891 1 52.53 435 VAL B C 1
ATOM 12088 O O . VAL B 1 435 ? -4.547 -12.047 -25.531 1 52.53 435 VAL B O 1
ATOM 12091 N N . THR B 1 436 ? -4.453 -13.273 -23.734 1 55.34 436 THR B N 1
ATOM 12092 C CA . THR B 1 436 ? -3.043 -13.367 -24.078 1 55.34 436 THR B CA 1
ATOM 12093 C C . THR B 1 436 ? -2.805 -14.539 -25.031 1 55.34 436 THR B C 1
ATOM 12095 O O . THR B 1 436 ? -3.25 -15.664 -24.766 1 55.34 436 THR B O 1
ATOM 12098 N N . GLY B 1 437 ? -2.559 -14.359 -26.297 1 57.44 437 GLY B N 1
ATOM 12099 C CA . GLY B 1 437 ? -2.152 -15.383 -27.25 1 57.44 437 GLY B CA 1
ATOM 12100 C C . GLY B 1 437 ? -1.091 -16.312 -26.703 1 57.44 437 GLY B C 1
ATOM 12101 O O . GLY B 1 437 ? -1.202 -16.797 -25.578 1 57.44 437 GLY B O 1
ATOM 12102 N N . ILE B 1 438 ? 0.231 -16.188 -27.125 1 66.69 438 ILE B N 1
ATOM 12103 C CA . ILE B 1 438 ? 1.344 -17.125 -27.016 1 66.69 438 ILE B CA 1
ATOM 12104 C C . ILE B 1 438 ? 2.076 -16.922 -25.703 1 66.69 438 ILE B C 1
ATOM 12106 O O . ILE B 1 438 ? 2.646 -15.852 -25.453 1 66.69 438 ILE B O 1
ATOM 12110 N N . TYR B 1 439 ? 1.811 -17.906 -24.656 1 83.25 439 TYR B N 1
ATOM 12111 C CA . TYR B 1 439 ? 2.549 -17.75 -23.406 1 83.25 439 TYR B CA 1
ATOM 12112 C C . TYR B 1 439 ? 3.307 -19.031 -23.062 1 83.25 439 TYR B C 1
ATOM 12114 O O . TYR B 1 439 ? 2.881 -20.125 -23.438 1 83.25 439 TYR B O 1
ATOM 12122 N N . PRO B 1 440 ? 4.5 -18.844 -22.25 1 92.19 440 PRO B N 1
ATOM 12123 C CA . PRO B 1 440 ? 5.262 -20 -21.797 1 92.19 440 PRO B CA 1
ATOM 12124 C C . PRO B 1 440 ? 4.562 -20.766 -20.672 1 92.19 440 PRO B C 1
ATOM 12126 O O . PRO B 1 440 ? 4.004 -20.141 -19.766 1 92.19 440 PRO B O 1
ATOM 12129 N N . VAL B 1 441 ? 4.566 -22.078 -20.797 1 94.94 441 VAL B N 1
ATOM 12130 C CA . VAL B 1 441 ? 3.934 -22.906 -19.797 1 94.94 441 VAL B CA 1
ATOM 12131 C C . VAL B 1 441 ? 5.004 -23.641 -18.984 1 94.94 441 VAL B C 1
ATOM 12133 O O . VAL B 1 441 ? 4.887 -23.766 -17.766 1 94.94 441 VAL B O 1
ATOM 12136 N N . GLN B 1 442 ? 6.047 -24.125 -19.703 1 95.88 442 GLN B N 1
ATOM 12137 C CA . GLN B 1 442 ? 7.086 -24.906 -19.031 1 95.88 442 GLN B CA 1
ATOM 12138 C C . GLN B 1 442 ? 8.391 -24.875 -19.828 1 95.88 442 GLN B C 1
ATOM 12140 O O . GLN B 1 442 ? 8.375 -24.844 -21.062 1 95.88 442 GLN B O 1
ATOM 12145 N N . LEU B 1 443 ? 9.453 -24.828 -19.141 1 96.12 443 LEU B N 1
ATOM 12146 C CA . LEU B 1 443 ? 10.789 -25.031 -19.703 1 96.12 443 LEU B CA 1
ATOM 12147 C C . LEU B 1 443 ? 11.523 -26.141 -18.953 1 96.12 443 LEU B C 1
ATOM 12149 O O . LEU B 1 443 ? 11.617 -26.109 -17.719 1 96.12 443 LEU B O 1
ATOM 12153 N N . VAL B 1 444 ? 11.938 -27.141 -19.672 1 95.88 444 VAL B N 1
ATOM 12154 C CA . VAL B 1 444 ? 12.742 -28.203 -19.109 1 95.88 444 VAL B CA 1
ATOM 12155 C C . VAL B 1 444 ? 14.172 -28.125 -19.656 1 95.88 444 VAL B C 1
ATOM 12157 O O . VAL B 1 444 ? 14.375 -28.172 -20.875 1 95.88 444 VAL B O 1
ATOM 12160 N N . ILE B 1 445 ? 15.117 -27.938 -18.812 1 94.31 445 ILE B N 1
ATOM 12161 C CA . ILE B 1 445 ? 16.531 -27.984 -19.156 1 94.31 445 ILE B CA 1
ATOM 12162 C C . ILE B 1 445 ? 17.141 -29.297 -18.672 1 94.31 445 ILE B C 1
ATOM 12164 O O . ILE B 1 445 ? 17.062 -29.625 -17.484 1 94.31 445 ILE B O 1
ATOM 12168 N N . ASN B 1 446 ? 17.641 -30.031 -19.609 1 94.31 446 ASN B N 1
ATOM 12169 C CA . ASN B 1 446 ? 18.188 -31.344 -19.281 1 94.31 446 ASN B CA 1
ATOM 12170 C C . ASN B 1 446 ? 19.625 -31.484 -19.766 1 94.31 446 ASN B C 1
ATOM 12172 O O . ASN B 1 446 ? 19.922 -31.25 -20.938 1 94.31 446 ASN B O 1
ATOM 12176 N N . ALA B 1 447 ? 20.547 -31.766 -18.797 1 93.19 447 ALA B N 1
ATOM 12177 C CA . ALA B 1 447 ? 21.938 -32.125 -19.078 1 93.19 447 ALA B CA 1
ATOM 12178 C C . ALA B 1 447 ? 22.25 -33.562 -18.672 1 93.19 447 ALA B C 1
ATOM 12180 O O . ALA B 1 447 ? 22.719 -33.812 -17.562 1 93.19 447 ALA B O 1
ATOM 12181 N N . PRO B 1 448 ? 22.016 -34.438 -19.609 1 87.5 448 PRO B N 1
ATOM 12182 C CA . PRO B 1 448 ? 22.094 -35.844 -19.234 1 87.5 448 PRO B CA 1
ATOM 12183 C C . PRO B 1 448 ? 23.5 -36.25 -18.781 1 87.5 448 PRO B C 1
ATOM 12185 O O . PRO B 1 448 ? 23.625 -37.094 -17.875 1 87.5 448 PRO B O 1
ATOM 12188 N N . GLU B 1 449 ? 24.578 -35.656 -19.297 1 86 449 GLU B N 1
ATOM 12189 C CA . GLU B 1 449 ? 25.938 -36 -18.938 1 86 449 GLU B CA 1
ATOM 12190 C C . GLU B 1 449 ? 26.234 -35.688 -17.469 1 86 449 GLU B C 1
ATOM 12192 O O . GLU B 1 449 ? 27.094 -36.312 -16.844 1 86 449 GLU B O 1
ATOM 12197 N N . ARG B 1 450 ? 25.5 -34.781 -16.953 1 89.62 450 ARG B N 1
ATOM 12198 C CA . ARG B 1 450 ? 25.719 -34.344 -15.578 1 89.62 450 ARG B CA 1
ATOM 12199 C C . ARG B 1 450 ? 24.578 -34.781 -14.672 1 89.62 450 ARG B C 1
ATOM 12201 O O . ARG B 1 450 ? 24.516 -34.406 -13.508 1 89.62 450 ARG B O 1
ATOM 12208 N N . TYR B 1 451 ? 23.641 -35.594 -15.203 1 89 451 TYR B N 1
ATOM 12209 C CA . TYR B 1 451 ? 22.469 -36.031 -14.453 1 89 451 TYR B CA 1
ATOM 12210 C C . TYR B 1 451 ? 21.75 -34.844 -13.812 1 89 451 TYR B C 1
ATOM 12212 O O . TYR B 1 451 ? 21.438 -34.875 -12.625 1 89 451 TYR B O 1
ATOM 12220 N N . TRP B 1 452 ? 21.672 -33.781 -14.586 1 91.81 452 TRP B N 1
ATOM 12221 C CA . TRP B 1 452 ? 21.109 -32.531 -14.086 1 91.81 452 TRP B CA 1
ATOM 12222 C C . TRP B 1 452 ? 19.875 -32.125 -14.898 1 91.81 452 TRP B C 1
ATOM 12224 O O . TRP B 1 452 ? 19.906 -32.156 -16.125 1 91.81 452 TRP B O 1
ATOM 12234 N N . THR B 1 453 ? 18.719 -31.938 -14.148 1 94.12 453 THR B N 1
ATOM 12235 C CA . THR B 1 453 ? 17.5 -31.453 -14.773 1 94.12 453 THR B CA 1
ATOM 12236 C C . THR B 1 453 ? 16.891 -30.312 -13.961 1 94.12 453 THR B C 1
ATOM 12238 O O . THR B 1 453 ? 16.875 -30.375 -12.734 1 94.12 453 THR B O 1
ATOM 12241 N N . LYS B 1 454 ? 16.516 -29.281 -14.633 1 93.75 454 LYS B N 1
ATOM 12242 C CA . LYS B 1 454 ? 15.781 -28.172 -14.031 1 93.75 454 LYS B CA 1
ATOM 12243 C C . LYS B 1 454 ? 14.492 -27.891 -14.797 1 93.75 454 LYS B C 1
ATOM 12245 O O . LYS B 1 454 ? 14.477 -27.922 -16.031 1 93.75 454 LYS B O 1
ATOM 12250 N N . VAL B 1 455 ? 13.461 -27.734 -14.039 1 96.12 455 VAL B N 1
ATOM 12251 C CA . VAL B 1 455 ? 12.156 -27.5 -14.664 1 96.12 455 VAL B CA 1
ATOM 12252 C C . VAL B 1 455 ? 11.586 -26.172 -14.188 1 96.12 455 VAL B C 1
ATOM 12254 O O . VAL B 1 455 ? 11.586 -25.875 -12.992 1 96.12 455 VAL B O 1
ATOM 12257 N N . PHE B 1 456 ? 11.156 -25.359 -15.141 1 95.38 456 PHE B N 1
ATOM 12258 C CA . PHE B 1 456 ? 10.461 -24.109 -14.859 1 95.38 456 PHE B CA 1
ATOM 12259 C C . PHE B 1 456 ? 9 -24.203 -15.281 1 95.38 456 PHE B C 1
ATOM 12261 O O . PHE B 1 456 ? 8.703 -24.469 -16.453 1 95.38 456 PHE B O 1
ATOM 12268 N N . ASN B 1 457 ? 8.117 -24.094 -14.359 1 96.31 457 ASN B N 1
ATOM 12269 C CA . ASN B 1 457 ? 6.699 -23.984 -14.672 1 96.31 457 ASN B CA 1
ATOM 12270 C C . ASN B 1 457 ? 6.203 -22.547 -14.531 1 96.31 457 ASN B C 1
ATOM 12272 O O . ASN B 1 457 ? 6.324 -21.953 -13.469 1 96.31 457 ASN B O 1
ATOM 12276 N N . TYR B 1 458 ? 5.629 -22.031 -15.594 1 94.56 458 TYR B N 1
ATOM 12277 C CA . TYR B 1 458 ? 5.152 -20.656 -15.609 1 94.56 458 TYR B CA 1
ATOM 12278 C C . TYR B 1 458 ? 3.637 -20.594 -15.445 1 94.56 458 TYR B C 1
ATOM 12280 O O . TYR B 1 458 ? 2.918 -21.438 -15.977 1 94.56 458 TYR B O 1
ATOM 12288 N N . PHE B 1 459 ? 3.176 -19.656 -14.703 1 92.69 459 PHE B N 1
ATOM 12289 C CA . PHE B 1 459 ? 1.738 -19.469 -14.555 1 92.69 459 PHE B CA 1
ATOM 12290 C C . PHE B 1 459 ? 1.408 -18 -14.305 1 92.69 459 PHE B C 1
ATOM 12292 O O . PHE B 1 459 ? 2.283 -17.219 -13.93 1 92.69 459 PHE B O 1
ATOM 12299 N N . ASP B 1 460 ? 0.203 -17.609 -14.562 1 91.19 460 ASP B N 1
ATOM 12300 C CA . ASP B 1 460 ? -0.303 -16.25 -14.383 1 91.19 460 ASP B CA 1
ATOM 12301 C C . ASP B 1 460 ? 0.508 -15.25 -15.203 1 91.19 460 ASP B C 1
ATOM 12303 O O . ASP B 1 460 ? 0.953 -14.227 -14.68 1 91.19 460 ASP B O 1
ATOM 12307 N N . PHE B 1 461 ? 0.808 -15.594 -16.453 1 90.75 461 PHE B N 1
ATOM 12308 C CA . PHE B 1 461 ? 1.587 -14.75 -17.344 1 90.75 461 PHE B CA 1
ATOM 12309 C C . PHE B 1 461 ? 0.716 -13.664 -17.969 1 90.75 461 PHE B C 1
ATOM 12311 O O . PHE B 1 461 ? -0.379 -13.938 -18.453 1 90.75 461 PHE B O 1
ATOM 12318 N N . THR B 1 462 ? 1.168 -12.398 -17.891 1 85.12 462 THR B N 1
ATOM 12319 C CA . THR B 1 462 ? 0.467 -11.297 -18.531 1 85.12 462 THR B CA 1
ATOM 12320 C C . THR B 1 462 ? 1.451 -10.383 -19.266 1 85.12 462 THR B C 1
ATOM 12322 O O . THR B 1 462 ? 2.584 -10.195 -18.812 1 85.12 462 THR B O 1
ATOM 12325 N N . ASP B 1 463 ? 0.989 -9.812 -20.344 1 84.75 463 ASP B N 1
ATOM 12326 C CA . ASP B 1 463 ? 1.803 -8.867 -21.109 1 84.75 463 ASP B CA 1
ATOM 12327 C C . ASP B 1 463 ? 1.391 -7.43 -20.812 1 84.75 463 ASP B C 1
ATOM 12329 O O . ASP B 1 463 ? 1.781 -6.504 -21.531 1 84.75 463 ASP B O 1
ATOM 12333 N N . THR B 1 464 ? 0.575 -7.289 -19.719 1 81 464 THR B N 1
ATOM 12334 C CA . THR B 1 464 ? 0.221 -5.941 -19.281 1 81 464 THR B CA 1
ATOM 12335 C C . THR B 1 464 ? 1.428 -5.238 -18.672 1 81 464 THR B C 1
ATOM 12337 O O . THR B 1 464 ? 2.186 -5.84 -17.906 1 81 464 THR B O 1
ATOM 12340 N N . ARG B 1 465 ? 1.579 -3.977 -18.984 1 86.81 465 ARG B N 1
ATOM 12341 C CA . ARG B 1 465 ? 2.713 -3.219 -18.453 1 86.81 465 ARG B CA 1
ATOM 12342 C C . ARG B 1 465 ? 2.633 -3.09 -16.938 1 86.81 465 ARG B C 1
ATOM 12344 O O . ARG B 1 465 ? 1.596 -2.699 -16.406 1 86.81 465 ARG B O 1
ATOM 12351 N N . PRO B 1 466 ? 3.678 -3.387 -16.234 1 89.38 466 PRO B N 1
ATOM 12352 C CA . PRO B 1 466 ? 3.686 -3.211 -14.781 1 89.38 466 PRO B CA 1
ATOM 12353 C C . PRO B 1 466 ? 3.475 -1.758 -14.359 1 89.38 466 PRO B C 1
ATOM 12355 O O . PRO B 1 466 ? 3.865 -0.839 -15.086 1 89.38 466 PRO B O 1
ATOM 12358 N N . LEU B 1 467 ? 2.924 -1.571 -13.219 1 87.56 467 LEU B N 1
ATOM 12359 C CA . LEU B 1 467 ? 2.705 -0.241 -12.664 1 87.56 467 LEU B CA 1
ATOM 12360 C C . LEU B 1 467 ? 3.959 0.267 -11.961 1 87.56 467 LEU B C 1
ATOM 12362 O O . LEU B 1 467 ? 4.77 -0.527 -11.469 1 87.56 467 LEU B O 1
ATOM 12366 N N . PRO B 1 468 ? 4.078 1.628 -11.852 1 90.88 468 PRO B N 1
ATOM 12367 C CA . PRO B 1 468 ? 5.23 2.168 -11.125 1 90.88 468 PRO B CA 1
ATOM 12368 C C . PRO B 1 468 ? 5.266 1.728 -9.664 1 90.88 468 PRO B C 1
ATOM 12370 O O . PRO B 1 468 ? 6.348 1.602 -9.078 1 90.88 468 PRO B O 1
ATOM 12373 N N . SER B 1 469 ? 4.094 1.455 -9.133 1 89.12 469 SER B N 1
ATOM 12374 C CA . SER B 1 469 ? 4.023 1.048 -7.73 1 89.12 469 SER B CA 1
ATOM 12375 C C . SER B 1 469 ? 4.652 -0.325 -7.52 1 89.12 469 SER B C 1
ATOM 12377 O O . SER B 1 469 ? 5.062 -0.664 -6.41 1 89.12 469 SER B O 1
ATOM 12379 N N . ASP B 1 470 ? 4.742 -1.108 -8.586 1 91.56 470 ASP B N 1
ATOM 12380 C CA . ASP B 1 470 ? 5.383 -2.416 -8.492 1 91.56 470 ASP B CA 1
ATOM 12381 C C . ASP B 1 470 ? 6.883 -2.277 -8.258 1 91.56 470 ASP B C 1
ATOM 12383 O O . ASP B 1 470 ? 7.535 -3.215 -7.789 1 91.56 470 ASP B O 1
ATOM 12387 N N . PHE B 1 471 ? 7.387 -1.103 -8.594 1 95.25 471 PHE B N 1
ATOM 12388 C CA . PHE B 1 471 ? 8.82 -0.854 -8.453 1 95.25 471 PHE B CA 1
ATOM 12389 C C . PHE B 1 471 ? 9.086 0.167 -7.352 1 95.25 471 PHE B C 1
ATOM 12391 O O . PHE B 1 471 ? 10.008 0.98 -7.461 1 95.25 471 PHE B O 1
ATOM 12398 N N . ASP B 1 472 ? 8.242 0.181 -6.301 1 92.19 472 ASP B N 1
ATOM 12399 C CA . ASP B 1 472 ? 8.375 1.122 -5.195 1 92.19 472 ASP B CA 1
ATOM 12400 C C . ASP B 1 472 ? 9.547 0.744 -4.289 1 92.19 472 ASP B C 1
ATOM 12402 O O . ASP B 1 472 ? 9.578 -0.358 -3.736 1 92.19 472 ASP B O 1
ATOM 12406 N N . VAL B 1 473 ? 10.5 1.707 -4.062 1 94 473 VAL B N 1
ATOM 12407 C CA . VAL B 1 473 ? 11.68 1.422 -3.26 1 94 473 VAL B CA 1
ATOM 12408 C C . VAL B 1 473 ? 11.711 2.332 -2.033 1 94 473 VAL B C 1
ATOM 12410 O O . VAL B 1 473 ? 12.758 2.525 -1.417 1 94 473 VAL B O 1
ATOM 12413 N N . SER B 1 474 ? 10.594 2.926 -1.684 1 88.44 474 SER B N 1
ATOM 12414 C CA . SER B 1 474 ? 10.531 3.918 -0.616 1 88.44 474 SER B CA 1
ATOM 12415 C C . SER B 1 474 ? 10.992 3.33 0.714 1 88.44 474 SER B C 1
ATOM 12417 O O . SER B 1 474 ? 11.555 4.039 1.551 1 88.44 474 SER B O 1
ATOM 12419 N N . SER B 1 475 ? 10.859 2.047 0.914 1 82.44 475 SER B N 1
ATOM 12420 C CA . SER B 1 475 ? 11.219 1.394 2.168 1 82.44 475 SER B CA 1
ATOM 12421 C C . SER B 1 475 ? 12.734 1.371 2.367 1 82.44 475 SER B C 1
ATOM 12423 O O . SER B 1 475 ? 13.211 1.136 3.477 1 82.44 475 SER B O 1
ATOM 12425 N N . CYS B 1 476 ? 13.445 1.654 1.309 1 89.06 476 CYS B N 1
ATOM 12426 C CA . CYS B 1 476 ? 14.906 1.615 1.389 1 89.06 476 CYS B CA 1
ATOM 12427 C C . CYS B 1 476 ? 15.461 2.945 1.887 1 89.06 476 CYS B C 1
ATOM 12429 O O . CYS B 1 476 ? 16.656 3.07 2.121 1 89.06 476 CYS B O 1
ATOM 12431 N N . PHE B 1 477 ? 14.602 3.916 2.119 1 84.94 477 PHE B N 1
ATOM 12432 C CA . PHE B 1 477 ? 15.031 5.25 2.523 1 84.94 477 PHE B CA 1
ATOM 12433 C C . PHE B 1 477 ? 14.477 5.605 3.898 1 84.94 477 PHE B C 1
ATOM 12435 O O . PHE B 1 477 ? 13.289 5.414 4.164 1 84.94 477 PHE B O 1
ATOM 12442 N N . ASP B 1 478 ? 15.414 6.133 4.66 1 74.5 478 ASP B N 1
ATOM 12443 C CA . ASP B 1 478 ? 14.992 6.582 5.98 1 74.5 478 ASP B CA 1
ATOM 12444 C C . ASP B 1 478 ? 14.266 7.922 5.902 1 74.5 478 ASP B C 1
ATOM 12446 O O . ASP B 1 478 ? 14.32 8.602 4.871 1 74.5 478 ASP B O 1
ATOM 12450 N N . ASN B 1 479 ? 13.633 8.25 6.922 1 67.44 479 ASN B N 1
ATOM 12451 C CA . ASN B 1 479 ? 12.82 9.461 6.934 1 67.44 479 ASN B CA 1
ATOM 12452 C C . ASN B 1 479 ? 13.664 10.703 6.66 1 67.44 479 ASN B C 1
ATOM 12454 O O . ASN B 1 479 ? 13.148 11.711 6.164 1 67.44 479 ASN B O 1
ATOM 12458 N N . SER B 1 480 ? 14.953 10.594 6.949 1 70.5 480 SER B N 1
ATOM 12459 C CA . SER B 1 480 ? 15.82 11.734 6.676 1 70.5 480 SER B CA 1
ATOM 12460 C C . SER B 1 480 ? 16.219 11.789 5.207 1 70.5 480 SER B C 1
ATOM 12462 O O . SER B 1 480 ? 16.781 12.781 4.746 1 70.5 480 SER B O 1
ATOM 12464 N N . GLN B 1 481 ? 15.805 10.734 4.512 1 81.44 481 GLN B N 1
ATOM 12465 C CA . GLN B 1 481 ? 16.219 10.656 3.117 1 81.44 481 GLN B CA 1
ATOM 12466 C C . GLN B 1 481 ? 15.016 10.703 2.182 1 81.44 481 GLN B C 1
ATOM 12468 O O . GLN B 1 481 ? 15.125 10.375 1 1 81.44 481 GLN B O 1
ATOM 12473 N N . ARG B 1 482 ? 13.961 11.078 2.734 1 86.94 482 ARG B N 1
ATOM 12474 C CA . ARG B 1 482 ? 12.773 11.219 1.898 1 86.94 482 ARG B CA 1
ATOM 12475 C C . ARG B 1 482 ? 11.836 12.289 2.449 1 86.94 482 ARG B C 1
ATOM 12477 O O . ARG B 1 482 ? 11.875 12.602 3.641 1 86.94 482 ARG B O 1
ATOM 12484 N N . VAL B 1 483 ? 11.062 12.844 1.576 1 88.31 483 VAL B N 1
ATOM 12485 C CA . VAL B 1 483 ? 10.086 13.859 1.953 1 88.31 483 VAL B CA 1
ATOM 12486 C C . VAL B 1 483 ? 8.719 13.5 1.369 1 88.31 483 VAL B C 1
ATOM 12488 O O . VAL B 1 483 ? 8.617 13.109 0.204 1 88.31 483 VAL B O 1
ATOM 12491 N N . GLU B 1 484 ? 7.723 13.484 2.242 1 87.94 484 GLU B N 1
ATOM 12492 C CA . GLU B 1 484 ? 6.363 13.289 1.742 1 87.94 484 GLU B CA 1
ATOM 12493 C C . GLU B 1 484 ? 5.738 14.617 1.312 1 87.94 484 GLU B C 1
ATOM 12495 O O . GLU B 1 484 ? 5.703 15.57 2.088 1 87.94 484 GLU B O 1
ATOM 12500 N N . ILE B 1 485 ? 5.285 14.672 0.121 1 91.19 485 ILE B N 1
ATOM 12501 C CA . ILE B 1 485 ? 4.68 15.891 -0.416 1 91.19 485 ILE B CA 1
ATOM 12502 C C . ILE B 1 485 ? 3.197 15.656 -0.686 1 91.19 485 ILE B C 1
ATOM 12504 O O . ILE B 1 485 ? 2.779 14.523 -0.944 1 91.19 485 ILE B O 1
ATOM 1250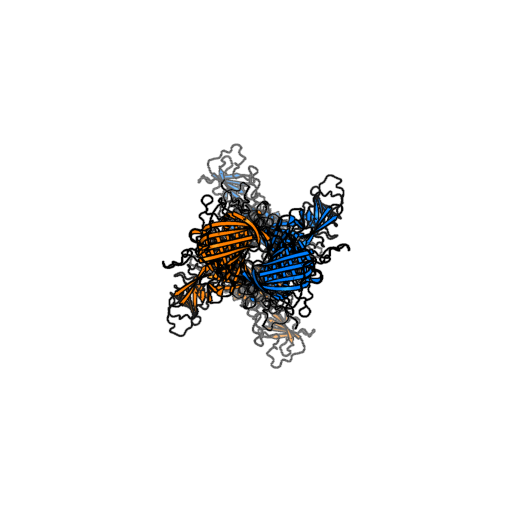8 N N . GLN B 1 486 ? 2.418 16.656 -0.559 1 89.44 486 GLN B N 1
ATOM 12509 C CA . GLN B 1 486 ? 1.003 16.641 -0.917 1 89.44 486 GLN B CA 1
ATOM 12510 C C . GLN B 1 486 ? 0.671 17.75 -1.901 1 89.44 486 GLN B C 1
ATOM 12512 O O . GLN B 1 486 ? 0.96 18.922 -1.642 1 89.44 486 GLN B O 1
ATOM 12517 N N . LEU B 1 487 ? 0.122 17.375 -3.014 1 90.81 487 LEU B N 1
ATOM 12518 C CA . LEU B 1 487 ? -0.362 18.312 -4.016 1 90.81 487 LEU B CA 1
ATOM 12519 C C . LEU B 1 487 ? -1.884 18.406 -3.982 1 90.81 487 LEU B C 1
ATOM 12521 O O . LEU B 1 487 ? -2.566 17.422 -3.688 1 90.81 487 LEU B O 1
ATOM 12525 N N . THR B 1 488 ? -2.371 19.594 -4.344 1 86.12 488 THR B N 1
ATOM 12526 C CA . THR B 1 488 ? -3.811 19.812 -4.43 1 86.12 488 THR B CA 1
ATOM 12527 C C . THR B 1 488 ? -4.215 20.172 -5.855 1 86.12 488 THR B C 1
ATOM 12529 O O . THR B 1 488 ? -3.664 21.109 -6.441 1 86.12 488 THR B O 1
ATOM 12532 N N . PHE B 1 489 ? -5.094 19.344 -6.387 1 85.12 489 PHE B N 1
ATOM 12533 C CA . PHE B 1 489 ? -5.699 19.609 -7.688 1 85.12 489 PHE B CA 1
ATOM 12534 C C . PHE B 1 489 ? -7.172 19.984 -7.531 1 85.12 489 PHE B C 1
ATOM 12536 O O . PHE B 1 489 ? -7.984 19.141 -7.141 1 85.12 489 PHE B O 1
ATOM 12543 N N . PRO B 1 490 ? -7.48 21.172 -7.875 1 79.81 490 PRO B N 1
ATOM 12544 C CA . PRO B 1 490 ? -8.906 21.516 -7.809 1 79.81 490 PRO B CA 1
ATOM 12545 C C . PRO B 1 490 ? -9.734 20.766 -8.852 1 79.81 490 PRO B C 1
ATOM 12547 O O . PRO B 1 490 ? -9.289 20.594 -9.992 1 79.81 490 PRO B O 1
ATOM 12550 N N . GLY B 1 491 ? -10.75 20.203 -8.414 1 74.44 491 GLY B N 1
ATOM 12551 C CA . GLY B 1 491 ? -11.648 19.484 -9.289 1 74.44 491 GLY B CA 1
ATOM 12552 C C . GLY B 1 491 ? -12.18 18.203 -8.672 1 74.44 491 GLY B C 1
ATOM 12553 O O . GLY B 1 491 ? -11.695 17.766 -7.621 1 74.44 491 GLY B O 1
ATOM 12554 N N . SER B 1 492 ? -13.375 17.812 -9.172 1 68.88 492 SER B N 1
ATOM 12555 C CA . SER B 1 492 ? -13.961 16.562 -8.672 1 68.88 492 SER B CA 1
ATOM 12556 C C . SER B 1 492 ? -13.938 15.477 -9.75 1 68.88 492 SER B C 1
ATOM 12558 O O . SER B 1 492 ? -14.047 15.773 -10.938 1 68.88 492 SER B O 1
ATOM 12560 N N . ILE B 1 493 ? -13.43 14.305 -9.312 1 64.75 493 ILE B N 1
ATOM 12561 C CA . ILE B 1 493 ? -13.453 13.156 -10.211 1 64.75 493 ILE B CA 1
ATOM 12562 C C . ILE B 1 493 ? -14.508 12.156 -9.742 1 64.75 493 ILE B C 1
ATOM 12564 O O . ILE B 1 493 ? -14.633 11.898 -8.539 1 64.75 493 ILE B O 1
ATOM 12568 N N . ASP B 1 494 ? -15.352 11.867 -10.703 1 60.19 494 ASP B N 1
ATOM 12569 C CA . ASP B 1 494 ? -16.25 10.773 -10.375 1 60.19 494 ASP B CA 1
ATOM 12570 C C . ASP B 1 494 ? -15.5 9.445 -10.297 1 60.19 494 ASP B C 1
ATOM 12572 O O . ASP B 1 494 ? -14.82 9.055 -11.25 1 60.19 494 ASP B O 1
ATOM 12576 N N . ALA B 1 495 ? -15.445 8.93 -9.109 1 58 495 ALA B N 1
ATOM 12577 C CA . ALA B 1 495 ? -14.711 7.699 -8.812 1 58 495 ALA B CA 1
ATOM 12578 C C . ALA B 1 495 ? -14.984 6.625 -9.859 1 58 495 ALA B C 1
ATOM 12580 O O . ALA B 1 495 ? -14.125 5.793 -10.141 1 58 495 ALA B O 1
ATOM 12581 N N . ASN B 1 496 ? -16.141 6.59 -10.398 1 55.22 496 ASN B N 1
ATOM 12582 C CA . ASN B 1 496 ? -16.516 5.527 -11.32 1 55.22 496 ASN B CA 1
ATOM 12583 C C . ASN B 1 496 ? -15.945 5.766 -12.719 1 55.22 496 ASN B C 1
ATOM 12585 O O . ASN B 1 496 ? -15.953 4.863 -13.555 1 55.22 496 ASN B O 1
ATOM 12589 N N . ASP B 1 497 ? -15.406 6.898 -12.844 1 55.25 497 ASP B N 1
ATOM 12590 C CA . ASP B 1 497 ? -15.094 7.25 -14.227 1 55.25 497 ASP B CA 1
ATOM 12591 C C . ASP B 1 497 ? -13.617 7.02 -14.539 1 55.25 497 ASP B C 1
ATOM 12593 O O . ASP B 1 497 ? -13.219 7.031 -15.703 1 55.25 497 ASP B O 1
ATOM 12597 N N . TRP B 1 498 ? -12.891 6.742 -13.484 1 60.41 498 TRP B N 1
ATOM 12598 C CA . TRP B 1 498 ? -11.477 6.754 -13.844 1 60.41 498 TRP B CA 1
ATOM 12599 C C . TRP B 1 498 ? -10.758 5.547 -13.258 1 60.41 498 TRP B C 1
ATOM 12601 O O . TRP B 1 498 ? -11.148 5.035 -12.203 1 60.41 498 TRP B O 1
ATOM 12611 N N . ASP B 1 499 ? -9.758 5.18 -14.203 1 61.69 499 ASP B N 1
ATOM 12612 C CA . ASP B 1 499 ? -8.82 4.141 -13.789 1 61.69 499 ASP B CA 1
ATOM 12613 C C . ASP B 1 499 ? -7.836 4.668 -12.758 1 61.69 499 ASP B C 1
ATOM 12615 O O . ASP B 1 499 ? -6.938 5.445 -13.086 1 61.69 499 ASP B O 1
ATOM 12619 N N . ASN B 1 500 ? -8.055 4.242 -11.492 1 69.06 500 ASN B N 1
ATOM 12620 C CA . ASN B 1 500 ? -7.223 4.73 -10.391 1 69.06 500 ASN B CA 1
ATOM 12621 C C . ASN B 1 500 ? -5.754 4.363 -10.594 1 69.06 500 ASN B C 1
ATOM 12623 O O . ASN B 1 500 ? -4.863 5.148 -10.258 1 69.06 500 ASN B O 1
ATOM 12627 N N . ALA B 1 501 ? -5.566 3.217 -11.188 1 71.12 501 ALA B N 1
ATOM 12628 C CA . ALA B 1 501 ? -4.188 2.789 -11.398 1 71.12 501 ALA B CA 1
ATOM 12629 C C . ALA B 1 501 ? -3.516 3.615 -12.492 1 71.12 501 ALA B C 1
ATOM 12631 O O . ALA B 1 501 ? -2.344 3.982 -12.367 1 71.12 501 ALA B O 1
ATOM 12632 N N . GLU B 1 502 ? -4.242 3.869 -13.516 1 73.75 502 GLU B N 1
ATOM 12633 C CA . GLU B 1 502 ? -3.691 4.691 -14.586 1 73.75 502 GLU B CA 1
ATOM 12634 C C . GLU B 1 502 ? -3.424 6.117 -14.109 1 73.75 502 GLU B C 1
ATOM 12636 O O . GLU B 1 502 ? -2.412 6.719 -14.477 1 73.75 502 GLU B O 1
ATOM 12641 N N . LEU B 1 503 ? -4.348 6.602 -13.352 1 78.56 503 LEU B N 1
ATOM 12642 C CA . LEU B 1 503 ? -4.164 7.949 -12.82 1 78.56 503 LEU B CA 1
ATOM 12643 C C . LEU B 1 503 ? -2.916 8.023 -11.945 1 78.56 503 LEU B C 1
ATOM 12645 O O . LEU B 1 503 ? -2.133 8.969 -12.062 1 78.56 503 LEU B O 1
ATOM 12649 N N . LYS B 1 504 ? -2.783 7.086 -11.078 1 84.44 504 LYS B N 1
ATOM 12650 C CA . LYS B 1 504 ? -1.601 7.059 -10.227 1 84.44 504 LYS B CA 1
ATOM 12651 C C . LYS B 1 504 ? -0.323 7 -11.055 1 84.44 504 LYS B C 1
ATOM 12653 O O . LYS B 1 504 ? 0.666 7.664 -10.734 1 84.44 504 LYS B O 1
ATOM 12658 N N . SER B 1 505 ? -0.344 6.215 -12.148 1 86.12 505 SER B N 1
ATOM 12659 C CA . SER B 1 505 ? 0.822 6.094 -13.016 1 86.12 505 SER B CA 1
ATOM 12660 C C . SER B 1 505 ? 1.122 7.41 -13.727 1 86.12 505 SER B C 1
ATOM 12662 O O . SER B 1 505 ? 2.279 7.824 -13.812 1 86.12 505 SER B O 1
ATOM 12664 N N . ARG B 1 506 ? 0.136 8.039 -14.18 1 86 506 ARG B N 1
ATOM 12665 C CA . ARG B 1 506 ? 0.325 9.305 -14.875 1 86 506 ARG B CA 1
ATOM 12666 C C . ARG B 1 506 ? 0.886 10.367 -13.938 1 86 506 ARG B C 1
ATOM 12668 O O . ARG B 1 506 ? 1.773 11.133 -14.32 1 86 506 ARG B O 1
ATOM 12675 N N . VAL B 1 507 ? 0.296 10.383 -12.773 1 90.81 507 VAL B N 1
ATOM 12676 C CA . VAL B 1 507 ? 0.773 11.336 -11.781 1 90.81 507 VAL B CA 1
ATOM 12677 C C . VAL B 1 507 ? 2.23 11.039 -11.438 1 90.81 507 VAL B C 1
ATOM 12679 O O . VAL B 1 507 ? 3.043 11.953 -11.305 1 90.81 507 VAL B O 1
ATOM 12682 N N . HIS B 1 508 ? 2.51 9.805 -11.281 1 93.56 508 HIS B N 1
ATOM 12683 C CA . HIS B 1 508 ? 3.867 9.367 -10.977 1 93.56 508 HIS B CA 1
ATOM 12684 C C . HIS B 1 508 ? 4.867 9.898 -11.992 1 93.56 508 HIS B C 1
ATOM 12686 O O . HIS B 1 508 ? 5.871 10.508 -11.617 1 93.56 508 HIS B O 1
ATOM 12692 N N . TYR B 1 509 ? 4.625 9.797 -13.219 1 91.38 509 TYR B N 1
ATOM 12693 C CA . TYR B 1 509 ? 5.559 10.203 -14.266 1 91.38 509 TYR B CA 1
ATOM 12694 C C . TYR B 1 509 ? 5.547 11.719 -14.445 1 91.38 509 TYR B C 1
ATOM 12696 O O . TYR B 1 509 ? 6.574 12.32 -14.758 1 91.38 509 TYR B O 1
ATOM 12704 N N . GLN B 1 510 ? 4.391 12.305 -14.258 1 93.19 510 GLN B N 1
ATOM 12705 C CA . GLN B 1 510 ? 4.312 13.758 -14.32 1 93.19 510 GLN B CA 1
ATOM 12706 C C . GLN B 1 510 ? 5.172 14.406 -13.242 1 93.19 510 GLN B C 1
ATOM 12708 O O . GLN B 1 510 ? 5.852 15.406 -13.492 1 93.19 510 GLN B O 1
ATOM 12713 N N . LEU B 1 511 ? 5.066 13.836 -12.07 1 94.75 511 LEU B N 1
ATOM 12714 C CA . LEU B 1 511 ? 5.879 14.367 -10.984 1 94.75 511 LEU B CA 1
ATOM 12715 C C . LEU B 1 511 ? 7.363 14.172 -11.266 1 94.75 511 LEU B C 1
ATOM 12717 O O . LEU B 1 511 ? 8.164 15.094 -11.078 1 94.75 511 LEU B O 1
ATOM 12721 N N . ALA B 1 512 ? 7.727 13.023 -11.727 1 93.81 512 ALA B N 1
ATOM 12722 C CA . ALA B 1 512 ? 9.125 12.758 -12.047 1 93.81 512 ALA B CA 1
ATOM 12723 C C . ALA B 1 512 ? 9.633 13.703 -13.125 1 93.81 512 ALA B C 1
ATOM 12725 O O . ALA B 1 512 ? 10.742 14.227 -13.031 1 93.81 512 ALA B O 1
ATOM 12726 N N . GLU B 1 513 ? 8.836 13.961 -14.102 1 92.38 513 GLU B N 1
ATOM 12727 C CA . GLU B 1 513 ? 9.211 14.852 -15.203 1 92.38 513 GLU B CA 1
ATOM 12728 C C . GLU B 1 513 ? 9.32 16.297 -14.727 1 92.38 513 GLU B C 1
ATOM 12730 O O . GLU B 1 513 ? 10.281 17 -15.062 1 92.38 513 GLU B O 1
ATOM 12735 N N . SER B 1 514 ? 8.367 16.656 -13.953 1 93.62 514 SER B N 1
ATOM 12736 C CA . SER B 1 514 ? 8.336 18.047 -13.469 1 93.62 514 SER B CA 1
ATOM 12737 C C . SER B 1 514 ? 9.531 18.328 -12.562 1 93.62 514 SER B C 1
ATOM 12739 O O . SER B 1 514 ? 10.047 19.453 -12.547 1 93.62 514 SER B O 1
ATOM 12741 N N . MET B 1 515 ? 9.938 17.328 -11.805 1 93.62 515 MET B N 1
ATOM 12742 C CA . MET B 1 515 ? 11.047 17.516 -10.875 1 93.62 515 MET B CA 1
ATOM 12743 C C . MET B 1 515 ? 12.375 17.141 -11.531 1 93.62 515 MET B C 1
ATOM 12745 O O . MET B 1 515 ? 13.438 17.344 -10.945 1 93.62 515 MET B O 1
ATOM 12749 N N . HIS B 1 516 ? 12.359 16.594 -12.695 1 90.38 516 HIS B N 1
ATOM 12750 C CA . HIS B 1 516 ? 13.539 16.141 -13.43 1 90.38 516 HIS B CA 1
ATOM 12751 C C . HIS B 1 516 ? 14.32 15.102 -12.633 1 90.38 516 HIS B C 1
ATOM 12753 O O . HIS B 1 516 ? 15.539 15.219 -12.492 1 90.38 516 HIS B O 1
ATOM 12759 N N . VAL B 1 517 ? 13.523 14.172 -12.078 1 92 517 VAL B N 1
ATOM 12760 C CA . VAL B 1 517 ? 14.156 13.094 -11.32 1 92 517 VAL B CA 1
ATOM 12761 C C . VAL B 1 517 ? 13.852 11.75 -11.977 1 92 517 VAL B C 1
ATOM 12763 O O . VAL B 1 517 ? 12.914 11.641 -12.781 1 92 517 VAL B O 1
ATOM 12766 N N . ASN B 1 518 ? 14.734 10.758 -11.633 1 89.69 518 ASN B N 1
ATOM 12767 C CA . ASN B 1 518 ? 14.414 9.383 -12.008 1 89.69 518 ASN B CA 1
ATOM 12768 C C . ASN B 1 518 ? 13.078 8.938 -11.414 1 89.69 518 ASN B C 1
ATOM 12770 O O . ASN B 1 518 ? 12.797 9.203 -10.242 1 89.69 518 ASN B O 1
ATOM 12774 N N . PRO B 1 519 ? 12.266 8.352 -12.211 1 91.25 519 PRO B N 1
ATOM 12775 C CA . PRO B 1 519 ? 10.938 7.961 -11.734 1 91.25 519 PRO B CA 1
ATOM 12776 C C . PRO B 1 519 ? 10.992 7.113 -10.461 1 91.25 519 PRO B C 1
ATOM 12778 O O . PRO B 1 519 ? 10.047 7.133 -9.664 1 91.25 519 PRO B O 1
ATOM 12781 N N . VAL B 1 520 ? 12.07 6.43 -10.211 1 92.75 520 VAL B N 1
ATOM 12782 C CA . VAL B 1 520 ? 12.172 5.566 -9.039 1 92.75 520 VAL B CA 1
ATOM 12783 C C . VAL B 1 520 ? 12.188 6.418 -7.77 1 92.75 520 VAL B C 1
ATOM 12785 O O . VAL B 1 520 ? 11.844 5.938 -6.688 1 92.75 520 VAL B O 1
ATOM 12788 N N . ARG B 1 521 ? 12.492 7.68 -7.898 1 94 521 ARG B N 1
ATOM 12789 C CA . ARG B 1 521 ? 12.617 8.562 -6.746 1 94 521 ARG B CA 1
ATOM 12790 C C . ARG B 1 521 ? 11.25 9.094 -6.32 1 94 521 ARG B C 1
ATOM 12792 O O . ARG B 1 521 ? 11.117 9.695 -5.254 1 94 521 ARG B O 1
ATOM 12799 N N . VAL B 1 522 ? 10.258 8.914 -7.164 1 95.06 522 VAL B N 1
ATOM 12800 C CA . VAL B 1 522 ? 8.883 9.195 -6.773 1 95.06 522 VAL B CA 1
ATOM 12801 C C . VAL B 1 522 ? 8.195 7.902 -6.332 1 95.06 522 VAL B C 1
ATOM 12803 O O . VAL B 1 522 ? 8.086 6.949 -7.109 1 95.06 522 VAL B O 1
ATOM 12806 N N . ALA B 1 523 ? 7.812 7.926 -5.105 1 92.5 523 ALA B N 1
ATOM 12807 C CA . ALA B 1 523 ? 7.297 6.66 -4.59 1 92.5 523 ALA B CA 1
ATOM 12808 C C . ALA B 1 523 ? 6.035 6.883 -3.762 1 92.5 523 ALA B C 1
ATOM 12810 O O . ALA B 1 523 ? 5.746 8.008 -3.344 1 92.5 523 ALA B O 1
ATOM 12811 N N . GLY B 1 524 ? 5.242 5.785 -3.631 1 88.5 524 GLY B N 1
ATOM 12812 C CA . GLY B 1 524 ? 4.102 5.785 -2.727 1 88.5 524 GLY B CA 1
ATOM 12813 C C . GLY B 1 524 ? 3.012 6.758 -3.139 1 88.5 524 GLY B C 1
ATOM 12814 O O . GLY B 1 524 ? 2.453 7.465 -2.297 1 88.5 524 GLY B O 1
ATOM 12815 N N . VAL B 1 525 ? 2.73 6.855 -4.4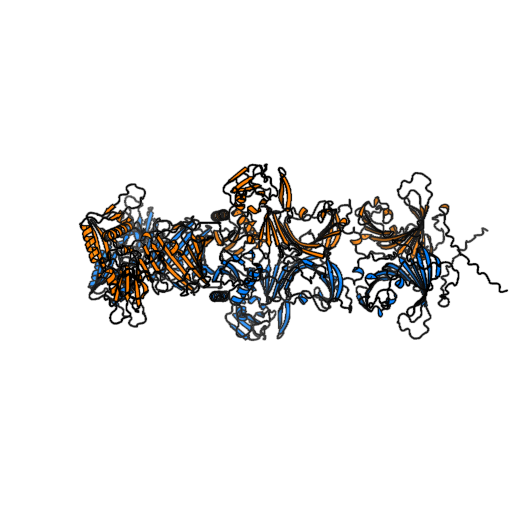06 1 89.31 525 VAL B N 1
ATOM 12816 C CA . VAL B 1 525 ? 1.712 7.785 -4.883 1 89.31 525 VAL B CA 1
ATOM 12817 C C . VAL B 1 525 ? 0.333 7.324 -4.414 1 89.31 525 VAL B C 1
ATOM 12819 O O . VAL B 1 525 ? -0.053 6.176 -4.633 1 89.31 525 VAL B O 1
ATOM 12822 N N . ARG B 1 526 ? -0.353 8.164 -3.779 1 83.62 526 ARG B N 1
ATOM 12823 C CA . ARG B 1 526 ? -1.717 7.949 -3.307 1 83.62 526 ARG B CA 1
ATOM 12824 C C . ARG B 1 526 ? -2.625 9.109 -3.703 1 83.62 526 ARG B C 1
ATOM 12826 O O . ARG B 1 526 ? -2.209 10.266 -3.68 1 83.62 526 ARG B O 1
ATOM 12833 N N . ILE B 1 527 ? -3.799 8.758 -4 1 79.62 527 ILE B N 1
ATOM 12834 C CA . ILE B 1 527 ? -4.758 9.766 -4.422 1 79.62 527 ILE B CA 1
ATOM 12835 C C . ILE B 1 527 ? -5.98 9.734 -3.502 1 79.62 527 ILE B C 1
ATOM 12837 O O . ILE B 1 527 ? -6.508 8.664 -3.199 1 79.62 527 ILE B O 1
ATOM 12841 N N . SER B 1 528 ? -6.273 10.805 -2.971 1 75.56 528 SER B N 1
ATOM 12842 C CA . SER B 1 528 ? -7.496 11 -2.197 1 75.56 528 SER B CA 1
ATOM 12843 C C . SER B 1 528 ? -8.312 12.172 -2.738 1 75.56 528 SER B C 1
ATOM 12845 O O . SER B 1 528 ? -7.82 12.953 -3.555 1 75.56 528 SER B O 1
ATOM 12847 N N . ARG B 1 529 ? -9.586 12.141 -2.385 1 72.19 529 ARG B N 1
ATOM 12848 C CA . ARG B 1 529 ? -10.445 13.195 -2.91 1 72.19 529 ARG B CA 1
ATOM 12849 C C . ARG B 1 529 ? -11.453 13.656 -1.86 1 72.19 529 ARG B C 1
ATOM 12851 O O . ARG B 1 529 ? -11.836 12.883 -0.981 1 72.19 529 ARG B O 1
ATOM 12858 N N . ASP B 1 530 ? -11.695 14.891 -1.927 1 68.62 530 ASP B N 1
ATOM 12859 C CA . ASP B 1 530 ? -12.875 15.414 -1.25 1 68.62 530 ASP B CA 1
ATOM 12860 C C . ASP B 1 530 ? -13.906 15.93 -2.258 1 68.62 530 ASP B C 1
ATOM 12862 O O . ASP B 1 530 ? -13.906 15.508 -3.416 1 68.62 530 ASP B O 1
ATOM 12866 N N . TYR B 1 531 ? -14.758 16.781 -1.9 1 67.44 531 TYR B N 1
ATOM 12867 C CA . TYR B 1 531 ? -15.859 17.188 -2.766 1 67.44 531 TYR B CA 1
ATOM 12868 C C . TYR B 1 531 ? -15.352 18.016 -3.938 1 67.44 531 TYR B C 1
ATOM 12870 O O . TYR B 1 531 ? -15.867 17.906 -5.051 1 67.44 531 TYR B O 1
ATOM 12878 N N . GLN B 1 532 ? -14.297 18.797 -3.682 1 74.5 532 GLN B N 1
ATOM 12879 C CA . GLN B 1 532 ? -13.93 19.734 -4.734 1 74.5 532 GLN B CA 1
ATOM 12880 C C . GLN B 1 532 ? -12.453 19.609 -5.098 1 74.5 532 GLN B C 1
ATOM 12882 O O . GLN B 1 532 ? -11.977 20.281 -6.02 1 74.5 532 GLN B O 1
ATOM 12887 N N . ASN B 1 533 ? -11.766 18.75 -4.395 1 77.56 533 ASN B N 1
ATOM 12888 C CA . ASN B 1 533 ? -10.328 18.688 -4.637 1 77.56 533 ASN B CA 1
ATOM 12889 C C . ASN B 1 533 ? -9.828 17.25 -4.703 1 77.56 533 ASN B C 1
ATOM 12891 O O . ASN B 1 533 ? -10.398 16.359 -4.066 1 77.56 533 ASN B O 1
ATOM 12895 N N . ILE B 1 534 ? -8.773 17.109 -5.5 1 80.38 534 ILE B N 1
ATOM 12896 C CA . ILE B 1 534 ? -7.98 15.883 -5.535 1 80.38 534 ILE B CA 1
ATOM 12897 C C . ILE B 1 534 ? -6.637 16.109 -4.848 1 80.38 534 ILE B C 1
ATOM 12899 O O . ILE B 1 534 ? -5.957 17.109 -5.121 1 80.38 534 ILE B O 1
ATOM 12903 N N . PHE B 1 535 ? -6.359 15.242 -3.908 1 83.56 535 PHE B N 1
ATOM 12904 C CA . PHE B 1 535 ? -5.078 15.32 -3.213 1 83.56 535 PHE B CA 1
ATOM 12905 C C . PHE B 1 535 ? -4.156 14.188 -3.635 1 83.56 535 PHE B C 1
ATOM 12907 O O . PHE B 1 535 ? -4.574 13.023 -3.682 1 83.56 535 PHE B O 1
ATOM 12914 N N . VAL B 1 536 ? -2.947 14.562 -3.992 1 89.88 536 VAL B N 1
ATOM 12915 C CA . VAL B 1 536 ? -1.93 13.578 -4.348 1 89.88 536 VAL B CA 1
ATOM 12916 C C . VAL B 1 536 ? -0.795 13.617 -3.324 1 89.88 536 VAL B C 1
ATOM 12918 O O . VAL B 1 536 ? -0.2 14.672 -3.092 1 89.88 536 VAL B O 1
ATOM 12921 N N . LYS B 1 537 ? -0.602 12.508 -2.711 1 89.31 537 LYS B N 1
ATOM 12922 C CA . LYS B 1 537 ? 0.551 12.375 -1.823 1 89.31 537 LYS B CA 1
ATOM 12923 C C . LYS B 1 537 ? 1.61 11.453 -2.432 1 89.31 537 LYS B C 1
ATOM 12925 O O . LYS B 1 537 ? 1.279 10.469 -3.092 1 89.31 537 LYS B O 1
ATOM 12930 N N . ALA B 1 538 ? 2.844 11.789 -2.256 1 93.12 538 ALA B N 1
ATOM 12931 C CA . ALA B 1 538 ? 3.953 10.977 -2.762 1 93.12 538 ALA B CA 1
ATOM 12932 C C . ALA B 1 538 ? 5.223 11.227 -1.951 1 93.12 538 ALA B C 1
ATOM 12934 O O . ALA B 1 538 ? 5.348 12.25 -1.278 1 93.12 538 ALA B O 1
ATOM 12935 N N . TRP B 1 539 ? 6.055 10.266 -1.953 1 92 539 TRP B N 1
ATOM 12936 C CA . TRP B 1 539 ? 7.391 10.438 -1.389 1 92 539 TRP B CA 1
ATOM 12937 C C . TRP B 1 539 ? 8.383 10.859 -2.463 1 92 539 TRP B C 1
ATOM 12939 O O . TRP B 1 539 ? 8.359 10.344 -3.582 1 92 539 TRP B O 1
ATOM 12949 N N . LEU B 1 540 ? 9.078 11.805 -2.17 1 94 540 LEU B N 1
ATOM 12950 C CA . LEU B 1 540 ? 10.281 12.133 -2.93 1 94 540 LEU B CA 1
ATOM 12951 C C . LEU B 1 540 ? 11.531 11.594 -2.24 1 94 540 LEU B C 1
ATOM 12953 O O . LEU B 1 540 ? 11.836 11.977 -1.109 1 94 540 LEU B O 1
ATOM 12957 N N . LEU B 1 541 ? 12.211 10.727 -2.92 1 92.69 541 LEU B N 1
ATOM 12958 C CA . LEU B 1 541 ? 13.344 10.031 -2.326 1 92.69 541 LEU B CA 1
ATOM 12959 C C . LEU B 1 541 ? 14.656 10.734 -2.666 1 92.69 541 LEU B C 1
ATOM 12961 O O . LEU B 1 541 ? 14.781 11.344 -3.727 1 92.69 541 LEU B O 1
ATOM 12965 N N . SER B 1 542 ? 15.57 10.602 -1.758 1 90.75 542 SER B N 1
ATOM 12966 C CA . SER B 1 542 ? 16.906 11.148 -1.979 1 90.75 542 SER B CA 1
ATOM 12967 C C . SER B 1 542 ? 17.688 10.305 -2.973 1 90.75 542 SER B C 1
ATOM 12969 O O . SER B 1 542 ? 17.203 9.266 -3.432 1 90.75 542 SER B O 1
ATOM 12971 N N . THR B 1 543 ? 18.859 10.789 -3.338 1 87.75 543 THR B N 1
ATOM 12972 C CA . THR B 1 543 ? 19.75 10.047 -4.223 1 87.75 543 THR B CA 1
ATOM 12973 C C . THR B 1 543 ? 20.625 9.086 -3.422 1 87.75 543 THR B C 1
ATOM 12975 O O . THR B 1 543 ? 20.891 9.312 -2.238 1 87.75 543 THR B O 1
ATOM 12978 N N . VAL B 1 544 ? 20.906 8.008 -4.039 1 87.94 544 VAL B N 1
ATOM 12979 C CA . VAL B 1 544 ? 21.891 7.066 -3.5 1 87.94 544 VAL B CA 1
ATOM 12980 C C . VAL B 1 544 ? 23.016 6.863 -4.508 1 87.94 544 VAL B C 1
ATOM 12982 O O . VAL B 1 544 ? 23.312 5.73 -4.895 1 87.94 544 VAL B O 1
ATOM 12985 N N . ASN B 1 545 ? 23.734 7.879 -4.695 1 86 545 ASN B N 1
ATOM 12986 C CA . ASN B 1 545 ? 24.688 7.918 -5.793 1 86 545 ASN B CA 1
ATOM 12987 C C . ASN B 1 545 ? 25.828 6.918 -5.582 1 86 545 ASN B C 1
ATOM 12989 O O . ASN B 1 545 ? 26.375 6.379 -6.547 1 86 545 ASN B O 1
ATOM 12993 N N . ALA B 1 546 ? 26.172 6.676 -4.355 1 87.56 546 ALA B N 1
ATOM 12994 C CA . ALA B 1 546 ? 27.266 5.738 -4.082 1 87.56 546 ALA B CA 1
ATOM 12995 C C . ALA B 1 546 ? 26.938 4.344 -4.605 1 87.56 546 ALA B C 1
ATOM 12997 O O . ALA B 1 546 ? 27.828 3.594 -5.004 1 87.56 546 ALA B O 1
ATOM 12998 N N . ALA B 1 547 ? 25.703 4.031 -4.672 1 90.94 547 ALA B N 1
ATOM 12999 C CA . ALA B 1 547 ? 25.25 2.699 -5.074 1 90.94 547 ALA B CA 1
ATOM 13000 C C . ALA B 1 547 ? 25.281 2.545 -6.594 1 90.94 547 ALA B C 1
ATOM 13002 O O . ALA B 1 547 ? 25.062 1.452 -7.117 1 90.94 547 ALA B O 1
ATOM 13003 N N . GLU B 1 548 ? 25.625 3.574 -7.242 1 90.5 548 GLU B N 1
ATOM 13004 C CA . GLU B 1 548 ? 25.766 3.49 -8.695 1 90.5 548 GLU B CA 1
ATOM 13005 C C . GLU B 1 548 ? 27.141 2.938 -9.078 1 90.5 548 GLU B C 1
ATOM 13007 O O . GLU B 1 548 ? 27.359 2.562 -10.234 1 90.5 548 GLU B O 1
ATOM 13012 N N . PHE B 1 549 ? 28.062 2.873 -8.078 1 88.81 549 PHE B N 1
ATOM 13013 C CA . PHE B 1 549 ? 29.438 2.547 -8.383 1 88.81 549 PHE B CA 1
ATOM 13014 C C . PHE B 1 549 ? 29.859 1.265 -7.68 1 88.81 549 PHE B C 1
ATOM 13016 O O . PHE B 1 549 ? 29.547 1.059 -6.508 1 88.81 549 PHE B O 1
ATOM 13023 N N . GLU B 1 550 ? 30.5 0.396 -8.43 1 87.06 550 GLU B N 1
ATOM 13024 C CA . GLU B 1 550 ? 31.031 -0.845 -7.879 1 87.06 550 GLU B CA 1
ATOM 13025 C C . GLU B 1 550 ? 32.5 -0.692 -7.504 1 87.06 550 GLU B C 1
ATOM 13027 O O . GLU B 1 550 ? 33.281 -0.113 -8.266 1 87.06 550 GLU B O 1
ATOM 13032 N N . LYS B 1 551 ? 32.781 -1.192 -6.324 1 83.69 551 LYS B N 1
ATOM 13033 C CA . LYS B 1 551 ? 34.188 -1.177 -5.891 1 83.69 551 LYS B CA 1
ATOM 13034 C C . LYS B 1 551 ? 35 -2.188 -6.676 1 83.69 551 LYS B C 1
ATOM 13036 O O . LYS B 1 551 ? 34.625 -3.355 -6.785 1 83.69 551 LYS B O 1
ATOM 13041 N N . LEU B 1 552 ? 36.031 -1.783 -7.238 1 78.56 552 LEU B N 1
ATOM 13042 C CA . LEU B 1 552 ? 36.906 -2.652 -8.031 1 78.56 552 LEU B CA 1
ATOM 13043 C C . LEU B 1 552 ? 37.969 -3.291 -7.152 1 78.56 552 LEU B C 1
ATOM 13045 O O . LEU B 1 552 ? 38.5 -2.652 -6.234 1 78.56 552 LEU B O 1
ATOM 13049 N N . SER B 1 553 ? 38.094 -4.68 -7.324 1 65 553 SER B N 1
ATOM 13050 C CA . SER B 1 553 ? 39.125 -5.391 -6.602 1 65 553 SER B CA 1
ATOM 13051 C C . SER B 1 553 ? 40.5 -5.156 -7.234 1 65 553 SER B C 1
ATOM 13053 O O . SER B 1 553 ? 40.594 -5.012 -8.453 1 65 553 SER B O 1
ATOM 13055 N N . ASN B 1 554 ? 41.719 -4.898 -6.52 1 54.53 554 ASN B N 1
ATOM 13056 C CA . ASN B 1 554 ? 43.156 -4.973 -6.855 1 54.53 554 ASN B CA 1
ATOM 13057 C C . ASN B 1 554 ? 43.594 -3.766 -7.676 1 54.53 554 ASN B C 1
ATOM 13059 O O . ASN B 1 554 ? 44.281 -3.914 -8.672 1 54.53 554 ASN B O 1
ATOM 13063 N N . GLN B 1 555 ? 43.062 -2.625 -7.434 1 50.16 555 GLN B N 1
ATOM 13064 C CA . GLN B 1 555 ? 43.312 -1.607 -8.445 1 50.16 555 GLN B CA 1
ATOM 13065 C C . GLN B 1 555 ? 44.656 -0.909 -8.172 1 50.16 555 GLN B C 1
ATOM 13067 O O . GLN B 1 555 ? 45.031 -0.69 -7.016 1 50.16 555 GLN B O 1
ATOM 13072 N N . THR B 1 556 ? 45.5 -1.159 -9.016 1 43.53 556 THR B N 1
ATOM 13073 C CA . THR B 1 556 ? 46.719 -0.367 -9.125 1 43.53 556 THR B CA 1
ATOM 13074 C C . THR B 1 556 ? 46.406 1.069 -9.531 1 43.53 556 THR B C 1
ATOM 13076 O O . THR B 1 556 ? 45.719 1.299 -10.523 1 43.53 556 THR B O 1
ATOM 13079 N N . VAL B 1 557 ? 46.281 1.989 -8.625 1 46.22 557 VAL B N 1
ATOM 13080 C CA . VAL B 1 557 ? 45.812 3.354 -8.844 1 46.22 557 VAL B CA 1
ATOM 13081 C C . VAL B 1 557 ? 46.938 4.191 -9.461 1 46.22 557 VAL B C 1
ATOM 13083 O O . VAL B 1 557 ? 48 4.32 -8.891 1 46.22 557 VAL B O 1
ATOM 13086 N N . GLN B 1 558 ? 47.406 4.133 -10.617 1 41.25 558 GLN B N 1
ATOM 13087 C CA . GLN B 1 558 ? 48.469 5.094 -10.93 1 41.25 558 GLN B CA 1
ATOM 13088 C C . GLN B 1 558 ? 47.875 6.461 -11.266 1 41.25 558 GLN B C 1
ATOM 13090 O O . GLN B 1 558 ? 48.562 7.484 -11.109 1 41.25 558 GLN B O 1
ATOM 13095 N N . LYS B 1 559 ? 46.969 6.547 -12.445 1 49.41 559 LYS B N 1
ATOM 13096 C CA . LYS B 1 559 ? 46.906 7.82 -13.156 1 49.41 559 LYS B CA 1
ATOM 13097 C C . LYS B 1 559 ? 46.094 8.844 -12.359 1 49.41 559 LYS B C 1
ATOM 13099 O O . LYS B 1 559 ? 45.25 8.484 -11.547 1 49.41 559 LYS B O 1
ATOM 13104 N N . VAL B 1 560 ? 46.531 10.133 -12.492 1 55.56 560 VAL B N 1
ATOM 13105 C CA . VAL B 1 560 ? 45.969 11.406 -12.078 1 55.56 560 VAL B CA 1
ATOM 13106 C C . VAL B 1 560 ? 44.5 11.508 -12.539 1 55.56 560 VAL B C 1
ATOM 13108 O O . VAL B 1 560 ? 44.188 11.133 -13.664 1 55.56 560 VAL B O 1
ATOM 13111 N N . GLY B 1 561 ? 43.469 11.438 -11.742 1 62.78 561 GLY B N 1
ATOM 13112 C CA . GLY B 1 561 ? 42.094 11.727 -12.047 1 62.78 561 GLY B CA 1
ATOM 13113 C C . GLY B 1 561 ? 41.906 12.898 -12.992 1 62.78 561 GLY B C 1
ATOM 13114 O O . GLY B 1 561 ? 42.812 13.719 -13.148 1 62.78 561 GLY B O 1
ATOM 13115 N N . ASP B 1 562 ? 40.844 12.859 -13.945 1 77.19 562 ASP B N 1
ATOM 13116 C CA . ASP B 1 562 ? 40.531 13.961 -14.844 1 77.19 562 ASP B CA 1
ATOM 13117 C C . ASP B 1 562 ? 40.125 15.219 -14.062 1 77.19 562 ASP B C 1
ATOM 13119 O O . ASP B 1 562 ? 40.25 16.328 -14.562 1 77.19 562 ASP B O 1
ATOM 13123 N N . ALA B 1 563 ? 39.594 14.922 -12.898 1 85.06 563 ALA B N 1
ATOM 13124 C CA . ALA B 1 563 ? 39.281 15.992 -11.945 1 85.06 563 ALA B CA 1
ATOM 13125 C C . ALA B 1 563 ? 39.562 15.539 -10.516 1 85.06 563 ALA B C 1
ATOM 13127 O O . ALA B 1 563 ? 39.344 14.367 -10.172 1 85.06 563 ALA B O 1
ATOM 13128 N N . SER B 1 564 ? 40.094 16.422 -9.734 1 84.75 564 SER B N 1
ATOM 13129 C CA . SER B 1 564 ? 40.406 16.062 -8.359 1 84.75 564 SER B CA 1
ATOM 13130 C C . SER B 1 564 ? 39.781 17.031 -7.371 1 84.75 564 SER B C 1
ATOM 13132 O O . SER B 1 564 ? 39.75 18.234 -7.598 1 84.75 564 SER B O 1
ATOM 13134 N N . TYR B 1 565 ? 39.125 16.453 -6.461 1 87.88 565 TYR B N 1
ATOM 13135 C CA . TYR B 1 565 ? 38.531 17.219 -5.375 1 87.88 565 TYR B CA 1
ATOM 13136 C C . TYR B 1 565 ? 39.219 16.922 -4.051 1 87.88 565 TYR B C 1
ATOM 13138 O O . TYR B 1 565 ? 39.594 15.781 -3.781 1 87.88 565 TYR B O 1
ATOM 13146 N N . THR B 1 566 ? 39.469 18.031 -3.279 1 85 566 THR B N 1
ATOM 13147 C CA . THR B 1 566 ? 40.062 17.891 -1.952 1 85 566 THR B CA 1
ATOM 13148 C C . THR B 1 566 ? 39.031 18.203 -0.869 1 85 566 THR B C 1
ATOM 13150 O O . THR B 1 566 ? 38.031 18.875 -1.126 1 85 566 THR B O 1
ATOM 13153 N N . GLY B 1 567 ? 39.125 17.578 0.313 1 85.44 567 GLY B N 1
ATOM 13154 C CA . GLY B 1 567 ? 38.219 17.797 1.424 1 85.44 567 GLY B CA 1
ATOM 13155 C C . GLY B 1 567 ? 37.031 16.859 1.419 1 85.44 567 GLY B C 1
ATOM 13156 O O . GLY B 1 567 ? 36 17.156 2.041 1 85.44 567 GLY B O 1
ATOM 13157 N N . ILE B 1 568 ? 37.219 15.914 0.618 1 88.69 568 ILE B N 1
ATOM 13158 C CA . ILE B 1 568 ? 36.125 14.93 0.542 1 88.69 568 ILE B CA 1
ATOM 13159 C C . ILE B 1 568 ? 36.312 13.875 1.629 1 88.69 568 ILE B C 1
ATOM 13161 O O . ILE B 1 568 ? 37.312 13.164 1.651 1 88.69 568 ILE B O 1
ATOM 13165 N N . GLN B 1 569 ? 35.312 13.719 2.51 1 83.81 569 GLN B N 1
ATOM 13166 C CA . GLN B 1 569 ? 35.469 12.891 3.695 1 83.81 569 GLN B CA 1
ATOM 13167 C C . GLN B 1 569 ? 34.75 11.555 3.543 1 83.81 569 GLN B C 1
ATOM 13169 O O . GLN B 1 569 ? 35 10.609 4.281 1 83.81 569 GLN B O 1
ATOM 13174 N N . SER B 1 570 ? 33.844 11.492 2.617 1 87.94 570 SER B N 1
ATOM 13175 C CA . SER B 1 570 ? 33.062 10.266 2.533 1 87.94 570 SER B CA 1
ATOM 13176 C C . SER B 1 570 ? 32.938 9.781 1.092 1 87.94 570 SER B C 1
ATOM 13178 O O . SER B 1 570 ? 33.062 10.578 0.156 1 87.94 570 SER B O 1
ATOM 13180 N N . LEU B 1 571 ? 32.656 8.492 1.024 1 88.06 571 LEU B N 1
ATOM 13181 C CA . LEU B 1 571 ? 32.406 7.879 -0.279 1 88.06 571 LEU B CA 1
ATOM 13182 C C . LEU B 1 571 ? 31.203 8.523 -0.969 1 88.06 571 LEU B C 1
ATOM 13184 O O . LEU B 1 571 ? 31.234 8.734 -2.184 1 88.06 571 LEU B O 1
ATOM 13188 N N . SER B 1 572 ? 30.219 8.789 -0.179 1 87.19 572 SER B N 1
ATOM 13189 C CA . SER B 1 572 ? 29 9.359 -0.73 1 87.19 572 SER B CA 1
ATOM 13190 C C . SER B 1 572 ? 29.25 10.727 -1.354 1 87.19 572 SER B C 1
ATOM 13192 O O . SER B 1 572 ? 28.719 11.039 -2.414 1 87.19 572 SER B O 1
ATOM 13194 N N . GLU B 1 573 ? 30.125 11.438 -0.726 1 87.69 573 GLU B N 1
ATOM 13195 C CA . GLU B 1 573 ? 30.453 12.758 -1.254 1 87.69 573 GLU B CA 1
ATOM 13196 C C . GLU B 1 573 ? 31.25 12.648 -2.547 1 87.69 573 GLU B C 1
ATOM 13198 O O . GLU B 1 573 ? 31.078 13.461 -3.461 1 87.69 573 GLU B O 1
ATOM 13203 N N . CYS B 1 574 ? 32.125 11.766 -2.518 1 89.62 574 CYS B N 1
ATOM 13204 C CA . CYS B 1 574 ? 32.906 11.539 -3.732 1 89.62 574 CYS B CA 1
ATOM 13205 C C . CYS B 1 574 ? 32 11.117 -4.887 1 89.62 574 CYS B C 1
ATOM 13207 O O . CYS B 1 574 ? 32.125 11.625 -6 1 89.62 574 CYS B O 1
ATOM 13209 N N . ALA B 1 575 ? 31.094 10.195 -4.594 1 89.69 575 ALA B N 1
ATOM 13210 C CA . ALA B 1 575 ? 30.156 9.734 -5.605 1 89.69 575 ALA B CA 1
ATOM 13211 C C . ALA B 1 575 ? 29.266 10.883 -6.086 1 89.69 575 ALA B C 1
ATOM 13213 O O . ALA B 1 575 ? 28.969 10.992 -7.277 1 89.69 575 ALA B O 1
ATOM 13214 N N . ASP B 1 576 ? 28.875 11.703 -5.199 1 86.62 576 ASP B N 1
ATOM 13215 C CA . ASP B 1 576 ? 28.062 12.867 -5.539 1 86.62 576 ASP B CA 1
ATOM 13216 C C . ASP B 1 576 ? 28.812 13.797 -6.492 1 86.62 576 ASP B C 1
ATOM 13218 O O . ASP B 1 576 ? 28.219 14.336 -7.43 1 86.62 576 ASP B O 1
ATOM 13222 N N . SER B 1 577 ? 30.062 13.93 -6.223 1 86.19 577 SER B N 1
ATOM 13223 C CA . SER B 1 577 ? 30.891 14.781 -7.078 1 86.19 577 SER B CA 1
ATOM 13224 C C . SER B 1 577 ? 31 14.195 -8.484 1 86.19 577 SER B C 1
ATOM 13226 O O . SER B 1 577 ? 31.047 14.938 -9.469 1 86.19 577 SER B O 1
ATOM 13228 N N . CYS B 1 578 ? 31.031 13 -8.531 1 87.56 578 CYS B N 1
ATOM 13229 C CA . CYS B 1 578 ? 31.109 12.336 -9.82 1 87.56 578 CYS B CA 1
ATOM 13230 C C . CYS B 1 578 ? 29.812 12.477 -10.602 1 87.56 578 CYS B C 1
ATOM 13232 O O . CYS B 1 578 ? 29.812 12.883 -11.766 1 87.56 578 CYS B O 1
ATOM 13234 N N . VAL B 1 579 ? 28.703 12.172 -10.008 1 86.12 579 VAL B N 1
ATOM 13235 C CA . VAL B 1 579 ? 27.406 12.156 -10.664 1 86.12 579 VAL B CA 1
ATOM 13236 C C . VAL B 1 579 ? 27.031 13.57 -11.109 1 86.12 579 VAL B C 1
ATOM 13238 O O . VAL B 1 579 ? 26.438 13.75 -12.172 1 86.12 579 VAL B O 1
ATOM 13241 N N . ASN B 1 580 ? 27.422 14.539 -10.359 1 80.94 580 ASN B N 1
ATOM 13242 C CA . ASN B 1 580 ? 27 15.906 -10.625 1 80.94 580 ASN B CA 1
ATOM 13243 C C . ASN B 1 580 ? 28.062 16.688 -11.375 1 80.94 580 ASN B C 1
ATOM 13245 O O . ASN B 1 580 ? 27.938 17.906 -11.555 1 80.94 580 ASN B O 1
ATOM 13249 N N . HIS B 1 581 ? 29.031 15.977 -11.758 1 84.88 581 HIS B N 1
ATOM 13250 C CA . HIS B 1 581 ? 30.078 16.672 -12.484 1 84.88 581 HIS B CA 1
ATOM 13251 C C . HIS B 1 581 ? 29.578 17.172 -13.828 1 84.88 581 HIS B C 1
ATOM 13253 O O . HIS B 1 581 ? 28.953 16.438 -14.586 1 84.88 581 HIS B O 1
ATOM 13259 N N . GLN B 1 582 ? 29.859 18.406 -14.258 1 79.5 582 GLN B N 1
ATOM 13260 C CA . GLN B 1 582 ? 29.234 19.047 -15.414 1 79.5 582 GLN B CA 1
ATOM 13261 C C . GLN B 1 582 ? 30.156 19 -16.625 1 79.5 582 GLN B C 1
ATOM 13263 O O . GLN B 1 582 ? 29.703 19.016 -17.766 1 79.5 582 GLN B O 1
ATOM 13268 N N . ASP B 1 583 ? 31.516 18.969 -16.438 1 81.19 583 ASP B N 1
ATOM 13269 C CA . ASP B 1 583 ? 32.438 19.109 -17.547 1 81.19 583 ASP B CA 1
ATOM 13270 C C . ASP B 1 583 ? 32.531 17.828 -18.375 1 81.19 583 ASP B C 1
ATOM 13272 O O . ASP B 1 583 ? 32.75 17.875 -19.578 1 81.19 583 ASP B O 1
ATOM 13276 N N . PHE B 1 584 ? 32.469 16.688 -17.688 1 81.5 584 PHE B N 1
ATOM 13277 C CA . PHE B 1 584 ? 32.469 15.398 -18.391 1 81.5 584 PHE B CA 1
ATOM 13278 C C . PHE B 1 584 ? 31.609 14.375 -17.641 1 81.5 584 PHE B C 1
ATOM 13280 O O . PHE B 1 584 ? 31.297 14.562 -16.453 1 81.5 584 PHE B O 1
ATOM 13287 N N . GLN B 1 585 ? 31.281 13.43 -18.391 1 82.06 585 GLN B N 1
ATOM 13288 C CA . GLN B 1 585 ? 30.562 12.328 -17.734 1 82.06 585 GLN B CA 1
ATOM 13289 C C . GLN B 1 585 ? 31.516 11.477 -16.906 1 82.06 585 GLN B C 1
ATOM 13291 O O . GLN B 1 585 ? 32.406 10.828 -17.438 1 82.06 585 GLN B O 1
ATOM 13296 N N . CYS B 1 586 ? 31.328 11.469 -15.695 1 85 586 CYS B N 1
ATOM 13297 C CA . CYS B 1 586 ? 32.188 10.703 -14.781 1 85 586 CYS B CA 1
ATOM 13298 C C . CYS B 1 586 ? 31.75 9.242 -14.734 1 85 586 CYS B C 1
ATOM 13300 O O . CYS B 1 586 ? 30.578 8.945 -14.438 1 85 586 CYS B O 1
ATOM 13302 N N . ASN B 1 587 ? 32.625 8.375 -15.039 1 84.62 587 ASN B N 1
ATOM 13303 C CA . ASN B 1 587 ? 32.281 6.953 -15.062 1 84.62 587 ASN B CA 1
ATOM 13304 C C . ASN B 1 587 ? 33.031 6.195 -13.953 1 84.62 587 ASN B C 1
ATOM 13306 O O . ASN B 1 587 ? 32.906 4.973 -13.852 1 84.62 587 ASN B O 1
ATOM 13310 N N . GLY B 1 588 ? 33.75 6.902 -13.109 1 83.56 588 GLY B N 1
ATOM 13311 C CA . GLY B 1 588 ? 34.438 6.301 -11.984 1 83.56 588 GLY B CA 1
ATOM 13312 C C . GLY B 1 588 ? 35.25 7.301 -11.18 1 83.56 588 GLY B C 1
ATOM 13313 O O . GLY B 1 588 ? 35.375 8.461 -11.562 1 83.56 588 GLY B O 1
ATOM 13314 N N . PHE B 1 589 ? 35.688 6.852 -9.984 1 85.06 589 PHE B N 1
ATOM 13315 C CA . PHE B 1 589 ? 36.5 7.738 -9.156 1 85.06 589 PHE B CA 1
ATOM 13316 C C . PHE B 1 589 ? 37.375 6.934 -8.211 1 85.06 589 PHE B C 1
ATOM 13318 O O . PHE B 1 589 ? 37.156 5.738 -8.008 1 85.06 589 PHE B O 1
ATOM 13325 N N . LEU B 1 590 ? 38.375 7.605 -7.762 1 83.69 590 LEU B N 1
ATOM 13326 C CA . LEU B 1 590 ? 39.219 7.117 -6.684 1 83.69 590 LEU B CA 1
ATOM 13327 C C . LEU B 1 590 ? 38.938 7.855 -5.379 1 83.69 590 LEU B C 1
ATOM 13329 O O . LEU B 1 590 ? 39 9.086 -5.328 1 83.69 590 LEU B O 1
ATOM 13333 N N . PHE B 1 591 ? 38.5 7.07 -4.473 1 88 591 PHE B N 1
ATOM 13334 C CA . PHE B 1 591 ? 38.281 7.652 -3.154 1 88 591 PHE B CA 1
ATOM 13335 C C . PHE B 1 591 ? 39.469 7.387 -2.242 1 88 591 PHE B C 1
ATOM 13337 O O . PHE B 1 591 ? 39.781 6.238 -1.912 1 88 591 PHE B O 1
ATOM 13344 N N . CYS B 1 592 ? 40.125 8.43 -1.919 1 82.06 592 CYS B N 1
ATOM 13345 C CA . CYS B 1 592 ? 41.312 8.328 -1.093 1 82.06 592 CYS B CA 1
ATOM 13346 C C . CYS B 1 592 ? 41.031 8.812 0.326 1 82.06 592 CYS B C 1
ATOM 13348 O O . CYS B 1 592 ? 41.25 9.984 0.641 1 82.06 592 CYS B O 1
ATOM 13350 N N . ALA B 1 593 ? 40.594 7.895 1.167 1 80.81 593 ALA B N 1
ATOM 13351 C CA . ALA B 1 593 ? 40.156 8.211 2.521 1 80.81 593 ALA B CA 1
ATOM 13352 C C . ALA B 1 593 ? 41.281 8.836 3.334 1 80.81 593 ALA B C 1
ATOM 13354 O O . ALA B 1 593 ? 41.031 9.68 4.203 1 80.81 593 ALA B O 1
ATOM 13355 N N . LYS B 1 594 ? 42.531 8.453 3.145 1 77.06 594 LYS B N 1
ATOM 13356 C CA . LYS B 1 594 ? 43.688 8.922 3.941 1 77.06 594 LYS B CA 1
ATOM 13357 C C . LYS B 1 594 ? 43.969 10.391 3.654 1 77.06 594 LYS B C 1
ATOM 13359 O O . LYS B 1 594 ? 44.312 11.148 4.562 1 77.06 594 LYS B O 1
ATOM 13364 N N . ASP B 1 595 ? 43.906 10.773 2.391 1 76.75 595 ASP B N 1
ATOM 13365 C CA . ASP B 1 595 ? 44.219 12.141 2.012 1 76.75 595 ASP B CA 1
ATOM 13366 C C . ASP B 1 595 ? 42.969 12.984 1.84 1 76.75 595 ASP B C 1
ATOM 13368 O O . ASP B 1 595 ? 43.031 14.156 1.473 1 76.75 595 ASP B O 1
ATOM 13372 N N . ASN B 1 596 ? 41.75 12.383 2.115 1 83.75 596 ASN B N 1
ATOM 13373 C CA . ASN B 1 596 ? 40.469 13.062 1.951 1 83.75 596 ASN B CA 1
ATOM 13374 C C . ASN B 1 596 ? 40.344 13.672 0.558 1 83.75 596 ASN B C 1
ATOM 13376 O O . ASN B 1 596 ? 40.062 14.859 0.42 1 83.75 596 ASN B O 1
ATOM 13380 N N . SER B 1 597 ? 40.688 12.891 -0.389 1 85.88 597 SER B N 1
ATOM 13381 C CA . SER B 1 597 ? 40.594 13.375 -1.761 1 85.88 597 SER B CA 1
ATOM 13382 C C . SER B 1 597 ? 39.781 12.43 -2.635 1 85.88 597 SER B C 1
ATOM 13384 O O . SER B 1 597 ? 39.625 11.25 -2.301 1 85.88 597 SER B O 1
ATOM 13386 N N . CYS B 1 598 ? 39.188 12.984 -3.613 1 89.56 598 CYS B N 1
ATOM 13387 C CA . CYS B 1 598 ? 38.406 12.266 -4.621 1 89.56 598 CYS B CA 1
ATOM 13388 C C . CYS B 1 598 ? 38.906 12.602 -6.023 1 89.56 598 CYS B C 1
ATOM 13390 O O . CYS B 1 598 ? 39.031 13.773 -6.375 1 89.56 598 CYS B O 1
ATOM 13392 N N . ARG B 1 599 ? 39.281 11.594 -6.746 1 85.44 599 ARG B N 1
ATOM 13393 C CA . ARG B 1 599 ? 39.719 11.789 -8.125 1 85.44 599 ARG B CA 1
ATOM 13394 C C . ARG B 1 599 ? 38.75 11.164 -9.109 1 85.44 599 ARG B C 1
ATOM 13396 O O . ARG B 1 599 ? 38.562 9.945 -9.125 1 85.44 599 ARG B O 1
ATOM 13403 N N . LEU B 1 600 ? 38.156 11.969 -9.945 1 88.38 600 LEU B N 1
ATOM 13404 C CA . LEU B 1 600 ? 37.156 11.523 -10.891 1 88.38 600 LEU B CA 1
ATOM 13405 C C . LEU B 1 600 ? 37.781 11.047 -12.195 1 88.38 600 LEU B C 1
ATOM 13407 O O . LEU B 1 600 ? 38.844 11.523 -12.578 1 88.38 600 LEU B O 1
ATOM 13411 N N . SER B 1 601 ? 37.156 10.102 -12.828 1 82.69 601 SER B N 1
ATOM 13412 C CA . SER B 1 601 ? 37.656 9.539 -14.07 1 82.69 601 SER B CA 1
ATOM 13413 C C . SER B 1 601 ? 36.594 9.492 -15.141 1 82.69 601 SER B C 1
ATOM 13415 O O . SER B 1 601 ? 35.5 8.977 -14.906 1 82.69 601 SER B O 1
ATOM 13417 N N . LYS B 1 602 ? 36.875 9.969 -16.312 1 78.62 602 LYS B N 1
ATOM 13418 C CA . LYS B 1 602 ? 36 9.914 -17.469 1 78.62 602 LYS B CA 1
ATOM 13419 C C . LYS B 1 602 ? 35.875 8.484 -18.016 1 78.62 602 LYS B C 1
ATOM 13421 O O . LYS B 1 602 ? 34.844 8.094 -18.547 1 78.62 602 LYS B O 1
ATOM 13426 N N . LEU B 1 603 ? 36.875 7.695 -17.953 1 72.44 603 LEU B N 1
ATOM 13427 C CA . LEU B 1 603 ? 36.938 6.375 -18.578 1 72.44 603 LEU B CA 1
ATOM 13428 C C . LEU B 1 603 ? 36.469 5.301 -17.609 1 72.44 603 LEU B C 1
ATOM 13430 O O . LEU B 1 603 ? 36.125 4.184 -18.016 1 72.44 603 LEU B O 1
ATOM 13434 N N . GLY B 1 604 ? 36.156 5.656 -16.344 1 65.62 604 GLY B N 1
ATOM 13435 C CA . GLY B 1 604 ? 35.625 4.691 -15.391 1 65.62 604 GLY B CA 1
ATOM 13436 C C . GLY B 1 604 ? 36.719 4.035 -14.555 1 65.62 604 GLY B C 1
ATOM 13437 O O . GLY B 1 604 ? 36.438 3.449 -13.508 1 65.62 604 GLY B O 1
ATOM 13438 N N . VAL B 1 605 ? 37.938 3.656 -15.266 1 60.28 605 VAL B N 1
ATOM 13439 C CA . VAL B 1 605 ? 39.031 3.064 -14.516 1 60.28 605 VAL B CA 1
ATOM 13440 C C . VAL B 1 605 ? 40.188 4.066 -14.406 1 60.28 605 VAL B C 1
ATOM 13442 O O . VAL B 1 605 ? 40.406 4.875 -15.312 1 60.28 605 VAL B O 1
ATOM 13445 N N . VAL B 1 606 ? 40.594 4.438 -13.273 1 52.97 606 VAL B N 1
ATOM 13446 C CA . VAL B 1 606 ? 41.75 5.297 -13.117 1 52.97 606 VAL B CA 1
ATOM 13447 C C . VAL B 1 606 ? 43.031 4.473 -13.32 1 52.97 606 VAL B C 1
ATOM 13449 O O . VAL B 1 606 ? 43.219 3.422 -12.695 1 52.97 606 VAL B O 1
ATOM 13452 N N . GLU B 1 607 ? 43.656 4.598 -14.586 1 45.25 607 GLU B N 1
ATOM 13453 C CA . GLU B 1 607 ? 44.906 4.012 -15.078 1 45.25 607 GLU B CA 1
ATOM 13454 C C . GLU B 1 607 ? 46.094 4.496 -14.266 1 45.25 607 GLU B C 1
ATOM 13456 O O . GLU B 1 607 ? 46.031 5.574 -13.664 1 45.25 607 GLU B O 1
ATOM 13461 N N . GLY B 1 608 ? 46.969 4.148 -13.516 1 43.72 608 GLY B N 1
ATOM 13462 C CA . GLY B 1 608 ? 48.375 4.441 -13.305 1 43.72 608 GLY B CA 1
ATOM 13463 C C . GLY B 1 608 ? 49 3.617 -12.195 1 43.72 608 GLY B C 1
ATOM 13464 O O . GLY B 1 608 ? 48.312 2.924 -11.461 1 43.72 608 GLY B O 1
ATOM 13465 N N . ASP B 1 609 ? 50.438 3.295 -12.234 1 37.97 609 ASP B N 1
ATOM 13466 C CA . ASP B 1 609 ? 51.406 2.646 -11.344 1 37.97 609 ASP B CA 1
ATOM 13467 C C . ASP B 1 609 ? 51.281 3.186 -9.922 1 37.97 609 ASP B C 1
ATOM 13469 O O . ASP B 1 609 ? 51.188 4.398 -9.719 1 37.97 609 ASP B O 1
ATOM 13473 N N . ILE B 1 610 ? 50.812 2.363 -9.086 1 39.88 610 ILE B N 1
ATOM 13474 C CA . ILE B 1 610 ? 50.844 2.707 -7.672 1 39.88 610 ILE B CA 1
ATOM 13475 C C . ILE B 1 610 ? 52.281 3.062 -7.273 1 39.88 610 ILE B C 1
ATOM 13477 O O . ILE B 1 610 ? 53.125 2.182 -7.148 1 39.88 610 ILE B O 1
ATOM 13481 N N . THR B 1 611 ? 52.875 3.951 -7.91 1 38.56 611 THR B N 1
ATOM 13482 C CA . THR B 1 611 ? 54.125 4.027 -7.188 1 38.56 611 THR B CA 1
ATOM 13483 C C . THR B 1 611 ? 53.906 4.094 -5.68 1 38.56 611 THR B C 1
ATOM 13485 O O . THR B 1 611 ? 54.656 3.52 -4.898 1 38.56 611 THR B O 1
ATOM 13488 N N . GLY B 1 612 ? 53.75 5.449 -5.102 1 37.22 612 GLY B N 1
ATOM 13489 C CA . GLY B 1 612 ? 53.906 5.641 -3.67 1 37.22 612 GLY B CA 1
ATOM 13490 C C . GLY B 1 612 ? 52.781 5.066 -2.855 1 37.22 612 GLY B C 1
ATOM 13491 O O . GLY B 1 612 ? 51.719 4.734 -3.402 1 37.22 612 GLY B O 1
ATOM 13492 N N . GLY B 1 613 ? 52.844 4.867 -1.413 1 40.84 613 GLY B N 1
ATOM 13493 C CA . GLY B 1 613 ? 52.219 4.262 -0.243 1 40.84 613 GLY B CA 1
ATOM 13494 C C . GLY B 1 613 ? 50.75 4.512 -0.159 1 40.84 613 GLY B C 1
ATOM 13495 O O . GLY B 1 613 ? 50.062 3.994 0.735 1 40.84 613 GLY B O 1
ATOM 13496 N N . GLY B 1 614 ? 50 5.688 -0.425 1 48.72 614 GLY B N 1
ATOM 13497 C CA . GLY B 1 614 ? 48.719 5.953 0.218 1 48.72 614 GLY B CA 1
ATOM 13498 C C . GLY B 1 614 ? 47.562 5.281 -0.479 1 48.72 614 GLY B C 1
ATOM 13499 O O . GLY B 1 614 ? 47.5 5.219 -1.709 1 48.72 614 GLY B O 1
ATOM 13500 N N . LEU B 1 615 ? 46.75 4.234 0.056 1 62.59 615 LEU B N 1
ATOM 13501 C CA . LEU B 1 615 ? 45.75 3.244 -0.29 1 62.59 615 LEU B CA 1
ATOM 13502 C C . LEU B 1 615 ? 44.438 3.918 -0.671 1 62.59 615 LEU B C 1
ATOM 13504 O O . LEU B 1 615 ? 43.844 4.668 0.125 1 62.59 615 LEU B O 1
ATOM 13508 N N . CYS B 1 616 ? 44.094 4.25 -2.061 1 76.06 616 CYS B N 1
ATOM 13509 C CA . CYS B 1 616 ? 42.812 4.688 -2.543 1 76.06 616 CYS B CA 1
ATOM 13510 C C . CYS B 1 616 ? 41.969 3.502 -3.012 1 76.06 616 CYS B C 1
ATOM 13512 O O . CYS B 1 616 ? 42.5 2.49 -3.455 1 76.06 616 CYS B O 1
ATOM 13514 N N . ASP B 1 617 ? 40.656 3.6 -2.826 1 82.19 617 ASP B N 1
ATOM 13515 C CA . ASP B 1 617 ? 39.688 2.621 -3.357 1 82.19 617 ASP B CA 1
ATOM 13516 C C . ASP B 1 617 ? 39.125 3.09 -4.688 1 82.19 617 ASP B C 1
ATOM 13518 O O . ASP B 1 617 ? 38.719 4.25 -4.824 1 82.19 617 ASP B O 1
ATOM 13522 N N . ALA B 1 618 ? 39.156 2.188 -5.652 1 82.06 618 ALA B N 1
ATOM 13523 C CA . ALA B 1 618 ? 38.625 2.521 -6.977 1 82.06 618 ALA B CA 1
ATOM 13524 C C . ALA B 1 618 ? 37.188 2.061 -7.133 1 82.06 618 ALA B C 1
ATOM 13526 O O . ALA B 1 618 ? 36.844 0.966 -6.691 1 82.06 618 ALA B O 1
ATOM 13527 N N . TYR B 1 619 ? 36.406 2.945 -7.719 1 86.06 619 TYR B N 1
ATOM 13528 C CA . TYR B 1 619 ? 35 2.664 -7.98 1 86.06 619 TYR B CA 1
ATOM 13529 C C . TYR B 1 619 ? 34.625 2.943 -9.438 1 86.06 619 TYR B C 1
ATOM 13531 O O . TYR B 1 619 ? 35.125 3.918 -10.023 1 86.06 619 TYR B O 1
ATOM 13539 N N . SER B 1 620 ? 33.875 2.059 -10.078 1 85.06 620 SER B N 1
ATOM 13540 C CA . SER B 1 620 ? 33.406 2.23 -11.445 1 85.06 620 SER B CA 1
ATOM 13541 C C . SER B 1 620 ? 31.891 2.215 -11.531 1 85.06 620 SER B C 1
ATOM 13543 O O . SER 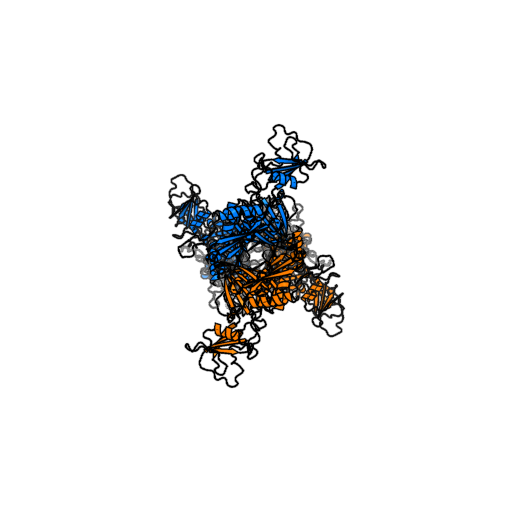B 1 620 ? 31.234 1.441 -10.828 1 85.06 620 SER B O 1
ATOM 13545 N N . ARG B 1 621 ? 31.453 3.033 -12.43 1 86.88 621 ARG B N 1
ATOM 13546 C CA . ARG B 1 621 ? 30 3.125 -12.602 1 86.88 621 ARG B CA 1
ATOM 13547 C C . ARG B 1 621 ? 29.438 1.854 -13.234 1 86.88 621 ARG B C 1
ATOM 13549 O O . ARG B 1 621 ? 30.047 1.303 -14.164 1 86.88 621 ARG B O 1
ATOM 13556 N N . ALA B 1 622 ? 28.266 1.497 -12.805 1 84.31 622 ALA B N 1
ATOM 13557 C CA . ALA B 1 622 ? 27.656 0.247 -13.25 1 84.31 622 ALA B CA 1
ATOM 13558 C C . ALA B 1 622 ? 27.016 0.406 -14.633 1 84.31 622 ALA B C 1
ATOM 13560 O O . ALA B 1 622 ? 26.891 -0.567 -15.375 1 84.31 622 ALA B O 1
ATOM 13561 N N . THR B 1 623 ? 26.578 1.599 -15.016 1 83.75 623 THR B N 1
ATOM 13562 C CA . THR B 1 623 ? 25.891 1.789 -16.297 1 83.75 623 THR B CA 1
ATOM 13563 C C . THR B 1 623 ? 26.766 2.578 -17.266 1 83.75 623 THR B C 1
ATOM 13565 O O . THR B 1 623 ? 27.656 3.314 -16.844 1 83.75 623 THR B O 1
ATOM 13568 N N . SER B 1 624 ? 26.625 2.33 -18.516 1 68.25 624 SER B N 1
ATOM 13569 C CA . SER B 1 624 ? 27.406 3.033 -19.516 1 68.25 624 SER B CA 1
ATOM 13570 C C . SER B 1 624 ? 26.703 4.293 -20 1 68.25 624 SER B C 1
ATOM 13572 O O . SER B 1 624 ? 27.297 5.137 -20.672 1 68.25 624 SER B O 1
ATOM 13574 N N . GLY B 1 625 ? 25.531 4.508 -19.766 1 59.72 625 GLY B N 1
ATOM 13575 C CA . GLY B 1 625 ? 24.797 5.598 -20.391 1 59.72 625 GLY B CA 1
ATOM 13576 C C . GLY B 1 625 ? 25.047 6.941 -19.734 1 59.72 625 GLY B C 1
ATOM 13577 O O . GLY B 1 625 ? 25.766 7.023 -18.734 1 59.72 625 GLY B O 1
ATOM 13578 N N . PRO B 1 626 ? 24.703 8.016 -20.547 1 56.88 626 PRO B N 1
ATOM 13579 C CA . PRO B 1 626 ? 24.891 9.367 -20.031 1 56.88 626 PRO B CA 1
ATOM 13580 C C . PRO B 1 626 ? 24.328 9.531 -18.609 1 56.88 626 PRO B C 1
ATOM 13582 O O . PRO B 1 626 ? 23.25 9.023 -18.312 1 56.88 626 PRO B O 1
ATOM 13585 N N . ALA B 1 627 ? 25.25 9.984 -17.812 1 59.78 627 ALA B N 1
ATOM 13586 C CA . ALA B 1 627 ? 24.844 10.234 -16.422 1 59.78 627 ALA B CA 1
ATOM 13587 C C . ALA B 1 627 ? 23.734 11.266 -16.359 1 59.78 627 ALA B C 1
ATOM 13589 O O . ALA B 1 627 ? 23.812 12.32 -17 1 59.78 627 ALA B O 1
ATOM 13590 N N . ILE B 1 628 ? 22.484 10.891 -16.062 1 62.09 628 ILE B N 1
ATOM 13591 C CA . ILE B 1 628 ? 21.438 11.883 -15.836 1 62.09 628 ILE B CA 1
ATOM 13592 C C . ILE B 1 628 ? 21.609 12.508 -14.453 1 62.09 628 ILE B C 1
ATOM 13594 O O . ILE B 1 628 ? 21.688 11.797 -13.453 1 62.09 628 ILE B O 1
ATOM 13598 N N . SER B 1 629 ? 22.062 13.812 -14.523 1 72.94 629 SER B N 1
ATOM 13599 C CA . SER B 1 629 ? 22.141 14.539 -13.266 1 72.94 629 SER B CA 1
ATOM 13600 C C . SER B 1 629 ? 20.875 14.367 -12.438 1 72.94 629 SER B C 1
ATOM 13602 O O . SER B 1 629 ? 19.766 14.359 -12.977 1 72.94 629 SER B O 1
ATOM 13604 N N . GLN B 1 630 ? 21.156 14.008 -11.156 1 82.38 630 GLN B N 1
ATOM 13605 C CA . GLN B 1 630 ? 20.031 13.859 -10.234 1 82.38 630 GLN B CA 1
ATOM 13606 C C . GLN B 1 630 ? 20 14.992 -9.211 1 82.38 630 GLN B C 1
ATOM 13608 O O . GLN B 1 630 ? 20.922 15.125 -8.406 1 82.38 630 GLN B O 1
ATOM 13613 N N . PRO B 1 631 ? 18.969 15.797 -9.289 1 87.38 631 PRO B N 1
ATOM 13614 C CA . PRO B 1 631 ? 18.891 16.891 -8.328 1 87.38 631 PRO B CA 1
ATOM 13615 C C . PRO B 1 631 ? 18.719 16.406 -6.891 1 87.38 631 PRO B C 1
ATOM 13617 O O . PRO B 1 631 ? 18.219 15.312 -6.656 1 87.38 631 PRO B O 1
ATOM 13620 N N . SER B 1 632 ? 19.25 17.219 -5.941 1 85.94 632 SER B N 1
ATOM 13621 C CA . SER B 1 632 ? 19.016 16.953 -4.527 1 85.94 632 SER B CA 1
ATOM 13622 C C . SER B 1 632 ? 17.531 17.078 -4.191 1 85.94 632 SER B C 1
ATOM 13624 O O . SER B 1 632 ? 16.734 17.562 -5.008 1 85.94 632 SER B O 1
ATOM 13626 N N . LEU B 1 633 ? 17.156 16.672 -2.988 1 88.38 633 LEU B N 1
ATOM 13627 C CA . LEU B 1 633 ? 15.773 16.781 -2.555 1 88.38 633 LEU B CA 1
ATOM 13628 C C . LEU B 1 633 ? 15.305 18.219 -2.592 1 88.38 633 LEU B C 1
ATOM 13630 O O . LEU B 1 633 ? 14.188 18.516 -3.041 1 88.38 633 LEU B O 1
ATOM 13634 N N . THR B 1 634 ? 16.156 19.125 -2.164 1 83 634 THR B N 1
ATOM 13635 C CA . THR B 1 634 ? 15.82 20.547 -2.119 1 83 634 THR B CA 1
ATOM 13636 C C . THR B 1 634 ? 15.625 21.094 -3.529 1 83 634 THR B C 1
ATOM 13638 O O . THR B 1 634 ? 14.664 21.812 -3.789 1 83 634 THR B O 1
ATOM 13641 N N . GLU B 1 635 ? 16.516 20.766 -4.379 1 85.81 635 GLU B N 1
ATOM 13642 C CA . GLU B 1 635 ? 16.438 21.234 -5.758 1 85.81 635 GLU B CA 1
ATOM 13643 C C . GLU B 1 635 ? 15.203 20.688 -6.469 1 85.81 635 GLU B C 1
ATOM 13645 O O . GLU B 1 635 ? 14.523 21.406 -7.191 1 85.81 635 GLU B O 1
ATOM 13650 N N . ALA B 1 636 ? 14.984 19.406 -6.223 1 92.25 636 ALA B N 1
ATOM 13651 C CA . ALA B 1 636 ? 13.82 18.781 -6.844 1 92.25 636 ALA B CA 1
ATOM 13652 C C . ALA B 1 636 ? 12.523 19.422 -6.363 1 92.25 636 ALA B C 1
ATOM 13654 O O . ALA B 1 636 ? 11.625 19.703 -7.164 1 92.25 636 ALA B O 1
ATOM 13655 N N . PHE B 1 637 ? 12.438 19.734 -5.125 1 90.38 637 PHE B N 1
ATOM 13656 C CA . PHE B 1 637 ? 11.234 20.344 -4.562 1 90.38 637 PHE B CA 1
ATOM 13657 C C . PHE B 1 637 ? 11.055 21.766 -5.07 1 90.38 637 PHE B C 1
ATOM 13659 O O . PHE B 1 637 ? 9.938 22.188 -5.383 1 90.38 637 PHE B O 1
ATOM 13666 N N . ASN B 1 638 ? 12.109 22.453 -5.113 1 83.88 638 ASN B N 1
ATOM 13667 C CA . ASN B 1 638 ? 12.047 23.812 -5.637 1 83.88 638 ASN B CA 1
ATOM 13668 C C . ASN B 1 638 ? 11.594 23.828 -7.094 1 83.88 638 ASN B C 1
ATOM 13670 O O . ASN B 1 638 ? 10.82 24.703 -7.496 1 83.88 638 ASN B O 1
ATOM 13674 N N . THR B 1 639 ? 12.125 22.891 -7.758 1 92.31 639 THR B N 1
ATOM 13675 C CA . THR B 1 639 ? 11.719 22.781 -9.156 1 92.31 639 THR B CA 1
ATOM 13676 C C . THR B 1 639 ? 10.227 22.484 -9.258 1 92.31 639 THR B C 1
ATOM 13678 O O . THR B 1 639 ? 9.531 23.016 -10.125 1 92.31 639 THR B O 1
ATOM 13681 N N . LEU B 1 640 ? 9.766 21.641 -8.398 1 93.75 640 LEU B N 1
ATOM 13682 C CA . LEU B 1 640 ? 8.344 21.312 -8.375 1 93.75 640 LEU B CA 1
ATOM 13683 C C . LEU B 1 640 ? 7.508 22.547 -8.023 1 93.75 640 LEU B C 1
ATOM 13685 O O . LEU B 1 640 ? 6.473 22.797 -8.648 1 93.75 640 LEU B O 1
ATOM 13689 N N . THR B 1 641 ? 7.965 23.266 -7.035 1 87.25 641 THR B N 1
ATOM 13690 C CA . THR B 1 641 ? 7.25 24.469 -6.605 1 87.25 641 THR B CA 1
ATOM 13691 C C . THR B 1 641 ? 7.164 25.484 -7.742 1 87.25 641 THR B C 1
ATOM 13693 O O . THR B 1 641 ? 6.109 26.078 -7.973 1 87.25 641 THR B O 1
ATOM 13696 N N . THR B 1 642 ? 8.242 25.594 -8.438 1 86.94 642 THR B N 1
ATOM 13697 C CA . THR B 1 642 ? 8.273 26.516 -9.57 1 86.94 642 THR B CA 1
ATOM 13698 C C . THR B 1 642 ? 7.344 26.031 -10.68 1 86.94 642 THR B C 1
ATOM 13700 O O . THR B 1 642 ? 6.625 26.812 -11.289 1 86.94 642 THR B O 1
ATOM 13703 N N . ALA B 1 643 ? 7.359 24.75 -10.891 1 93.06 643 ALA B N 1
ATOM 13704 C CA . ALA B 1 643 ? 6.504 24.188 -11.922 1 93.06 643 ALA B CA 1
ATOM 13705 C C . ALA B 1 643 ? 5.027 24.391 -11.594 1 93.06 643 ALA B C 1
ATOM 13707 O O . ALA B 1 643 ? 4.215 24.641 -12.492 1 93.06 643 ALA B O 1
ATOM 13708 N N . ILE B 1 644 ? 4.672 24.266 -10.406 1 89.19 644 ILE B N 1
ATOM 13709 C CA . ILE B 1 644 ? 3.293 24.469 -9.969 1 89.19 644 ILE B CA 1
ATOM 13710 C C . ILE B 1 644 ? 2.904 25.938 -10.141 1 89.19 644 ILE B C 1
ATOM 13712 O O . ILE B 1 644 ? 1.801 26.234 -10.602 1 89.19 644 ILE B O 1
ATOM 13716 N N . GLN B 1 645 ? 3.855 26.781 -9.812 1 79.94 645 GLN B N 1
ATOM 13717 C CA . GLN B 1 645 ? 3.604 28.219 -9.977 1 79.94 645 GLN B CA 1
ATOM 13718 C C . GLN B 1 645 ? 3.414 28.578 -11.445 1 79.94 645 GLN B C 1
ATOM 13720 O O . GLN B 1 645 ? 2.65 29.484 -11.773 1 79.94 645 GLN B O 1
ATOM 13725 N N . GLN B 1 646 ? 4.074 27.797 -12.281 1 85.06 646 GLN B N 1
ATOM 13726 C CA . GLN B 1 646 ? 3.977 28.031 -13.719 1 85.06 646 GLN B CA 1
ATOM 13727 C C . GLN B 1 646 ? 2.842 27.219 -14.336 1 85.06 646 GLN B C 1
ATOM 13729 O O . GLN B 1 646 ? 2.68 27.203 -15.562 1 85.06 646 GLN B O 1
ATOM 13734 N N . LYS B 1 647 ? 2.09 26.484 -13.586 1 86.5 647 LYS B N 1
ATOM 13735 C CA . LYS B 1 647 ? 0.931 25.703 -14.008 1 86.5 647 LYS B CA 1
ATOM 13736 C C . LYS B 1 647 ? 1.338 24.578 -14.969 1 86.5 647 LYS B C 1
ATOM 13738 O O . LYS B 1 647 ? 0.622 24.281 -15.922 1 86.5 647 LYS B O 1
ATOM 13743 N N . GLN B 1 648 ? 2.451 24.031 -14.672 1 90.25 648 GLN B N 1
ATOM 13744 C CA . GLN B 1 648 ? 2.969 23 -15.562 1 90.25 648 GLN B CA 1
ATOM 13745 C C . GLN B 1 648 ? 2.648 21.609 -15.039 1 90.25 648 GLN B C 1
ATOM 13747 O O . GLN B 1 648 ? 2.748 20.625 -15.773 1 90.25 648 GLN B O 1
ATOM 13752 N N . VAL B 1 649 ? 2.35 21.5 -13.797 1 92.5 649 VAL B N 1
ATOM 13753 C CA . VAL B 1 649 ? 1.979 20.203 -13.258 1 92.5 649 VAL B CA 1
ATOM 13754 C C . VAL B 1 649 ? 0.496 19.938 -13.508 1 92.5 649 VAL B C 1
ATOM 13756 O O . VAL B 1 649 ? -0.363 20.422 -12.766 1 92.5 649 VAL B O 1
ATOM 13759 N N . GLN B 1 650 ? 0.281 19.109 -14.594 1 89.38 650 GLN B N 1
ATOM 13760 C CA . GLN B 1 650 ? -1.081 18.844 -15.047 1 89.38 650 GLN B CA 1
ATOM 13761 C C . GLN B 1 650 ? -1.31 17.359 -15.281 1 89.38 650 GLN B C 1
ATOM 13763 O O . GLN B 1 650 ? -0.387 16.625 -15.664 1 89.38 650 GLN B O 1
ATOM 13768 N N . VAL B 1 651 ? -2.475 16.969 -14.906 1 82.06 651 VAL B N 1
ATOM 13769 C CA . VAL B 1 651 ? -2.85 15.57 -15.148 1 82.06 651 VAL B CA 1
ATOM 13770 C C . VAL B 1 651 ? -4.129 15.516 -15.977 1 82.06 651 VAL B C 1
ATOM 13772 O O . VAL B 1 651 ? -5.113 16.188 -15.656 1 82.06 651 VAL B O 1
ATOM 13775 N N . THR B 1 652 ? -4.012 14.844 -17.094 1 76.81 652 THR B N 1
ATOM 13776 C CA . THR B 1 652 ? -5.18 14.648 -17.953 1 76.81 652 THR B CA 1
ATOM 13777 C C . THR B 1 652 ? -5.762 13.25 -17.75 1 76.81 652 THR B C 1
ATOM 13779 O O . THR B 1 652 ? -5.027 12.258 -17.766 1 76.81 652 THR B O 1
ATOM 13782 N N . LEU B 1 653 ? -7.07 13.281 -17.406 1 68.25 653 LEU B N 1
ATOM 13783 C CA . LEU B 1 653 ? -7.746 11.992 -17.25 1 68.25 653 LEU B CA 1
ATOM 13784 C C . LEU B 1 653 ? -8.688 11.719 -18.406 1 68.25 653 LEU B C 1
ATOM 13786 O O . LEU B 1 653 ? -9.398 12.617 -18.875 1 68.25 653 LEU B O 1
ATOM 13790 N N . THR B 1 654 ? -8.43 10.68 -19.125 1 61.97 654 THR B N 1
ATOM 13791 C CA . THR B 1 654 ? -9.359 10.289 -20.172 1 61.97 654 THR B CA 1
ATOM 13792 C C . THR B 1 654 ? -10.516 9.477 -19.594 1 61.97 654 THR B C 1
ATOM 13794 O O . THR B 1 654 ? -10.297 8.516 -18.859 1 61.97 654 THR B O 1
ATOM 13797 N N . ASP B 1 655 ? -11.727 10.023 -19.719 1 58.31 655 ASP B N 1
ATOM 13798 C CA . ASP B 1 655 ? -12.867 9.273 -19.219 1 58.31 655 ASP B CA 1
ATOM 13799 C C . ASP B 1 655 ? -13.062 7.98 -20 1 58.31 655 ASP B C 1
ATOM 13801 O O . ASP B 1 655 ? -12.375 7.738 -20.984 1 58.31 655 ASP B O 1
ATOM 13805 N N . ALA B 1 656 ? -13.82 7.043 -19.359 1 54.94 656 ALA B N 1
ATOM 13806 C CA . ALA B 1 656 ? -14.094 5.738 -19.938 1 54.94 656 ALA B CA 1
ATOM 13807 C C . ALA B 1 656 ? -14.57 5.875 -21.391 1 54.94 656 ALA B C 1
ATOM 13809 O O . ALA B 1 656 ? -14.406 4.953 -22.188 1 54.94 656 ALA B O 1
ATOM 13810 N N . GLN B 1 657 ? -15.117 7.168 -21.797 1 54 657 GLN B N 1
ATOM 13811 C CA . GLN B 1 657 ? -15.641 7.371 -23.141 1 54 657 GLN B CA 1
ATOM 13812 C C . GLN B 1 657 ? -14.602 8.031 -24.047 1 54 657 GLN B C 1
ATOM 13814 O O . GLN B 1 657 ? -14.883 8.352 -25.203 1 54 657 GLN B O 1
ATOM 13819 N N . GLY B 1 658 ? -13.453 8.164 -23.578 1 58.03 658 GLY B N 1
ATOM 13820 C CA . GLY B 1 658 ? -12.375 8.734 -24.375 1 58.03 658 GLY B CA 1
ATOM 13821 C C . GLY B 1 658 ? -12.336 10.25 -24.328 1 58.03 658 GLY B C 1
ATOM 13822 O O . GLY B 1 658 ? -11.531 10.875 -25.016 1 58.03 658 GLY B O 1
ATOM 13823 N N . PHE B 1 659 ? -13.367 10.875 -23.672 1 57.81 659 PHE B N 1
ATOM 13824 C CA . PHE B 1 659 ? -13.383 12.328 -23.562 1 57.81 659 PHE B CA 1
ATOM 13825 C C . PHE B 1 659 ? -12.312 12.805 -22.578 1 57.81 659 PHE B C 1
ATOM 13827 O O . PHE B 1 659 ? -12.148 12.227 -21.5 1 57.81 659 PHE B O 1
ATOM 13834 N N . GLU B 1 660 ? -11.477 13.672 -23.109 1 63.62 660 GLU B N 1
ATOM 13835 C CA . GLU B 1 660 ? -10.43 14.234 -22.266 1 63.62 660 GLU B CA 1
ATOM 13836 C C . GLU B 1 660 ? -10.891 15.531 -21.609 1 63.62 660 GLU B C 1
ATOM 13838 O O . GLU B 1 660 ? -10.977 16.562 -22.266 1 63.62 660 GLU B O 1
ATOM 13843 N N . PRO B 1 661 ? -11.383 15.43 -20.375 1 63.91 661 PRO B N 1
ATOM 13844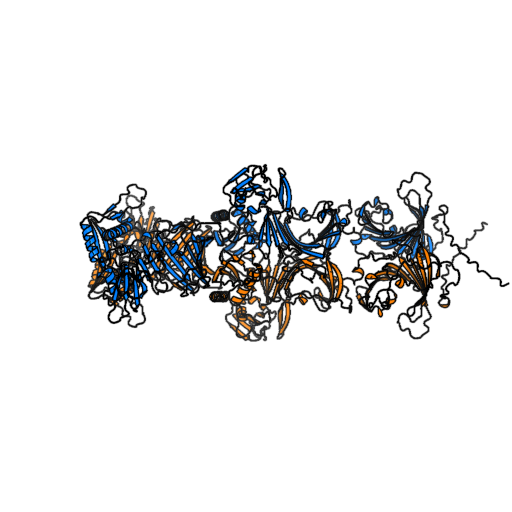 C CA . PRO B 1 661 ? -11.695 16.688 -19.688 1 63.91 661 PRO B CA 1
ATOM 13845 C C . PRO B 1 661 ? -10.477 17.594 -19.531 1 63.91 661 PRO B C 1
ATOM 13847 O O . PRO B 1 661 ? -9.344 17.156 -19.734 1 63.91 661 PRO B O 1
ATOM 13850 N N . PRO B 1 662 ? -10.781 18.875 -19.359 1 72.25 662 PRO B N 1
ATOM 13851 C CA . PRO B 1 662 ? -9.641 19.766 -19.094 1 72.25 662 PRO B CA 1
ATOM 13852 C C . PRO B 1 662 ? -8.711 19.219 -18 1 72.25 662 PRO B C 1
ATOM 13854 O O . PRO B 1 662 ? -9.172 18.578 -17.062 1 72.25 662 PRO B O 1
ATOM 13857 N N . PRO B 1 663 ? -7.43 19.359 -18.234 1 81.69 663 PRO B N 1
ATOM 13858 C CA . PRO B 1 663 ? -6.453 18.812 -17.297 1 81.69 663 PRO B CA 1
ATOM 13859 C C . PRO B 1 663 ? -6.594 19.391 -15.891 1 81.69 663 PRO B C 1
ATOM 13861 O O . PRO B 1 663 ? -6.992 20.547 -15.734 1 81.69 663 PRO B O 1
ATOM 13864 N N . PHE B 1 664 ? -6.441 18.562 -14.969 1 83.69 664 PHE B N 1
ATOM 13865 C CA . PHE B 1 664 ? -6.309 19.031 -13.586 1 83.69 664 PHE B CA 1
ATOM 13866 C C . PHE B 1 664 ? -4.938 19.656 -13.359 1 83.69 664 PHE B C 1
ATOM 13868 O O . PHE B 1 664 ? -3.91 19.047 -13.648 1 83.69 664 PHE B O 1
ATOM 13875 N N . ILE B 1 665 ? -4.992 20.938 -12.891 1 87.44 665 ILE B N 1
ATOM 13876 C CA . ILE B 1 665 ? -3.748 21.656 -12.672 1 87.44 665 ILE B CA 1
ATOM 13877 C C . ILE B 1 665 ? -3.49 21.797 -11.172 1 87.44 665 ILE B C 1
ATOM 13879 O O . ILE B 1 665 ? -4.375 22.203 -10.414 1 87.44 665 ILE B O 1
ATOM 13883 N N . ALA B 1 666 ? -2.277 21.438 -10.703 1 90.88 666 ALA B N 1
ATOM 13884 C CA . ALA B 1 666 ? -1.919 21.578 -9.297 1 90.88 666 ALA B CA 1
ATOM 13885 C C . ALA B 1 666 ? -1.784 23.047 -8.906 1 90.88 666 ALA B C 1
ATOM 13887 O O . ALA B 1 666 ? -1.249 23.859 -9.672 1 90.88 666 ALA B O 1
ATOM 13888 N N . ILE B 1 667 ? -2.205 23.391 -7.668 1 85.31 667 ILE B N 1
ATOM 13889 C CA . ILE B 1 667 ? -2.195 24.797 -7.289 1 85.31 667 ILE B CA 1
ATOM 13890 C C . ILE B 1 667 ? -1.285 25 -6.078 1 85.31 667 ILE B C 1
ATOM 13892 O O . ILE B 1 667 ? -0.875 26.125 -5.785 1 85.31 667 ILE B O 1
ATOM 13896 N N . THR B 1 668 ? -1.033 23.938 -5.352 1 85.56 668 THR B N 1
ATOM 13897 C CA . THR B 1 668 ? -0.146 24.078 -4.199 1 85.56 668 THR B CA 1
ATOM 13898 C C . THR B 1 668 ? 0.543 22.75 -3.893 1 85.56 668 THR B C 1
ATOM 13900 O O . THR B 1 668 ? 0.099 21.688 -4.348 1 85.56 668 THR B O 1
ATOM 13903 N N . VAL B 1 669 ? 1.69 22.875 -3.15 1 88.69 669 VAL B N 1
ATOM 13904 C CA . VAL B 1 669 ? 2.428 21.719 -2.656 1 88.69 669 VAL B CA 1
ATOM 13905 C C . VAL B 1 669 ? 2.869 21.953 -1.214 1 88.69 669 VAL B C 1
ATOM 13907 O O . VAL B 1 669 ? 3.252 23.078 -0.858 1 88.69 669 VAL B O 1
ATOM 13910 N N . GLN B 1 670 ? 2.654 20.938 -0.373 1 86.25 670 GLN B N 1
ATOM 13911 C CA . GLN B 1 670 ? 3.064 21 1.026 1 86.25 670 GLN B CA 1
ATOM 13912 C C . GLN B 1 670 ? 3.938 19.797 1.401 1 86.25 670 GLN B C 1
ATOM 13914 O O . GLN B 1 670 ? 3.797 18.719 0.827 1 86.25 670 GLN B O 1
ATOM 13919 N N . ILE B 1 671 ? 4.891 20.031 2.285 1 85.12 671 ILE B N 1
ATOM 13920 C CA . ILE B 1 671 ? 5.648 18.938 2.893 1 85.12 671 ILE B CA 1
ATOM 13921 C C . ILE B 1 671 ? 4.93 18.453 4.148 1 85.12 671 ILE B C 1
ATOM 13923 O O . ILE B 1 671 ? 4.68 19.234 5.07 1 85.12 671 ILE B O 1
ATOM 13927 N N . THR B 1 672 ? 4.602 17.203 4.121 1 77 672 THR B N 1
ATOM 13928 C CA . THR B 1 672 ? 3.85 16.672 5.254 1 77 672 THR B CA 1
ATOM 13929 C C . THR B 1 672 ? 4.781 15.984 6.246 1 77 672 THR B C 1
ATOM 13931 O O . THR B 1 672 ? 4.453 15.852 7.426 1 77 672 THR B O 1
ATOM 13934 N N . SER B 1 673 ? 5.945 15.531 5.656 1 71.88 673 SER B N 1
ATOM 13935 C CA . SER B 1 673 ? 6.941 14.891 6.508 1 71.88 673 SER B CA 1
ATOM 13936 C C . SER B 1 673 ? 8.281 14.766 5.789 1 71.88 673 SER B C 1
ATOM 13938 O O . SER B 1 673 ? 8.328 14.688 4.562 1 71.88 673 SER B O 1
ATOM 13940 N N . GLY B 1 674 ? 9.32 14.773 6.586 1 73.25 674 GLY B N 1
ATOM 13941 C CA . GLY B 1 674 ? 10.633 14.523 6.027 1 73.25 674 GLY B CA 1
ATOM 13942 C C . GLY B 1 674 ? 11.5 15.766 5.949 1 73.25 674 GLY B C 1
ATOM 13943 O O . GLY B 1 674 ? 11.094 16.844 6.41 1 73.25 674 GLY B O 1
ATOM 13944 N N . ALA B 1 675 ? 12.844 15.516 5.504 1 66.44 675 ALA B N 1
ATOM 13945 C CA . ALA B 1 675 ? 13.812 16.609 5.473 1 66.44 675 ALA B CA 1
ATOM 13946 C C . ALA B 1 675 ? 14.359 16.812 4.062 1 66.44 675 ALA B C 1
ATOM 13948 O O . ALA B 1 675 ? 14.68 15.852 3.367 1 66.44 675 ALA B O 1
ATOM 13949 N N . LEU B 1 676 ? 14.32 18.047 3.561 1 66.62 676 LEU B N 1
ATOM 13950 C CA . LEU B 1 676 ? 14.906 18.391 2.268 1 66.62 676 LEU B CA 1
ATOM 13951 C C . LEU B 1 676 ? 16.422 18.469 2.367 1 66.62 676 LEU B C 1
ATOM 13953 O O . LEU B 1 676 ? 17.125 18.203 1.392 1 66.62 676 LEU B O 1
ATOM 13957 N N . SER B 1 677 ? 16.828 19.016 3.525 1 64.81 677 SER B N 1
ATOM 13958 C CA . SER B 1 677 ? 18.281 19.188 3.668 1 64.81 677 SER B CA 1
ATOM 13959 C C . SER B 1 677 ? 18.828 18.328 4.812 1 64.81 677 SER B C 1
ATOM 13961 O O . SER B 1 677 ? 18.094 18.016 5.754 1 64.81 677 SER B O 1
ATOM 13963 N N . LYS B 1 678 ? 20.031 17.859 4.621 1 62.53 678 LYS B N 1
ATOM 13964 C CA . LYS B 1 678 ? 20.641 16.969 5.602 1 62.53 678 LYS B CA 1
ATOM 13965 C C . LYS B 1 678 ? 20.953 17.703 6.898 1 62.53 678 LYS B C 1
ATOM 13967 O O . LYS B 1 678 ? 20.719 17.172 7.988 1 62.53 678 LYS B O 1
ATOM 13972 N N . GLU B 1 679 ? 21.594 18.922 6.867 1 70.31 679 GLU B N 1
ATOM 13973 C CA . GLU B 1 679 ? 21.938 19.625 8.102 1 70.31 679 GLU B CA 1
ATOM 13974 C C . GLU B 1 679 ? 21.766 21.125 7.953 1 70.31 679 GLU B C 1
ATOM 13976 O O . GLU B 1 679 ? 22.156 21.703 6.938 1 70.31 679 GLU B O 1
ATOM 13981 N N . LYS B 1 680 ? 20.969 21.781 8.867 1 78.12 680 LYS B N 1
ATOM 13982 C CA . LYS B 1 680 ? 20.812 23.234 8.945 1 78.12 680 LYS B CA 1
ATOM 13983 C C . LYS B 1 680 ? 20.984 23.719 10.375 1 78.12 680 LYS B C 1
ATOM 13985 O O . LYS B 1 680 ? 20.531 23.078 11.32 1 78.12 680 LYS B O 1
ATOM 13990 N N . PRO B 1 681 ? 21.781 24.766 10.414 1 83.56 681 PRO B N 1
ATOM 13991 C CA . PRO B 1 681 ? 21.844 25.328 11.766 1 83.56 681 PRO B CA 1
ATOM 13992 C C . PRO B 1 681 ? 20.547 26.016 12.18 1 83.56 681 PRO B C 1
ATOM 13994 O O . PRO B 1 681 ? 19.812 26.516 11.336 1 83.56 681 PRO B O 1
ATOM 13997 N N . MET B 1 682 ? 20.281 26.047 13.461 1 88.69 682 MET B N 1
ATOM 13998 C CA . MET B 1 682 ? 19.125 26.766 13.992 1 88.69 682 MET B CA 1
ATOM 13999 C C . MET B 1 682 ? 19.312 28.266 13.836 1 88.69 682 MET B C 1
ATOM 14001 O O . MET B 1 682 ? 20.406 28.797 14.039 1 88.69 682 MET B O 1
ATOM 14005 N N . PRO B 1 683 ? 18.281 28.969 13.477 1 87.81 683 PRO B N 1
ATOM 14006 C CA . PRO B 1 683 ? 18.391 30.422 13.328 1 87.81 683 PRO B CA 1
ATOM 14007 C C . PRO B 1 683 ? 18.734 31.125 14.641 1 87.81 683 PRO B C 1
ATOM 14009 O O . PRO B 1 683 ? 18.328 30.656 15.711 1 87.81 683 PRO B O 1
ATOM 14012 N N . ASN B 1 684 ? 19.469 32.188 14.461 1 86.38 684 ASN B N 1
ATOM 14013 C CA . ASN B 1 684 ? 19.766 33.031 15.625 1 86.38 684 ASN B CA 1
ATOM 14014 C C . ASN B 1 684 ? 18.516 33.781 16.109 1 86.38 684 ASN B C 1
ATOM 14016 O O . ASN B 1 684 ? 17.734 34.25 15.289 1 86.38 684 ASN B O 1
ATOM 14020 N N . LEU B 1 685 ? 18.359 33.812 17.422 1 89.06 685 LEU B N 1
ATOM 14021 C CA . LEU B 1 685 ? 17.25 34.531 17.984 1 89.06 685 LEU B CA 1
ATOM 14022 C C . LEU B 1 685 ? 17.656 35.969 18.359 1 89.06 685 LEU B C 1
ATOM 14024 O O . LEU B 1 685 ? 18.781 36.188 18.828 1 89.06 685 LEU B O 1
ATOM 14028 N N . PRO B 1 686 ? 16.766 36.906 18.109 1 88.12 686 PRO B N 1
ATOM 14029 C CA . PRO B 1 686 ? 17.062 38.281 18.5 1 88.12 686 PRO B CA 1
ATOM 14030 C C . PRO B 1 686 ? 17.109 38.469 20.016 1 88.12 686 PRO B C 1
ATOM 14032 O O . PRO B 1 686 ? 16.625 37.625 20.766 1 88.12 686 PRO B O 1
ATOM 14035 N N . GLN B 1 687 ? 17.719 39.531 20.453 1 89.38 687 GLN B N 1
ATOM 14036 C CA . GLN B 1 687 ? 17.859 39.844 21.875 1 89.38 687 GLN B CA 1
ATOM 14037 C C . GLN B 1 687 ? 16.594 40.531 22.422 1 89.38 687 GLN B C 1
ATOM 14039 O O . GLN B 1 687 ? 16.406 40.625 23.641 1 89.38 687 GLN B O 1
ATOM 14044 N N . LYS B 1 688 ? 15.836 41.031 21.641 1 90.19 688 LYS B N 1
ATOM 14045 C CA . LYS B 1 688 ? 14.523 41.594 21.969 1 90.19 688 LYS B CA 1
ATOM 14046 C C . LYS B 1 688 ? 13.469 41.156 20.953 1 90.19 688 LYS B C 1
ATOM 14048 O O . LYS B 1 688 ? 13.75 41.031 19.766 1 90.19 688 LYS B O 1
ATOM 14053 N N . PHE B 1 689 ? 12.414 40.781 21.422 1 91.44 689 PHE B N 1
ATOM 14054 C CA . PHE B 1 689 ? 11.344 40.375 20.516 1 91.44 689 PHE B CA 1
ATOM 14055 C C . PHE B 1 689 ? 10.008 40.344 21.234 1 91.44 689 PHE B C 1
ATOM 14057 O O . PHE B 1 689 ? 9.953 40.344 22.469 1 91.44 689 PHE B O 1
ATOM 14064 N N . PHE B 1 690 ? 9.031 40.438 20.5 1 92.25 690 PHE B N 1
ATOM 14065 C CA . PHE B 1 690 ? 7.637 40.25 20.875 1 92.25 690 PHE B CA 1
ATOM 14066 C C . PHE B 1 690 ? 6.977 39.188 20.016 1 92.25 690 PHE B C 1
ATOM 14068 O O . PHE B 1 690 ? 7.262 39.094 18.812 1 92.25 690 PHE B O 1
ATOM 14075 N N . TYR B 1 691 ? 6.262 38.344 20.656 1 93.19 691 TYR B N 1
ATOM 14076 C CA . TYR B 1 691 ? 5.43 37.438 19.875 1 93.19 691 TYR B CA 1
ATOM 14077 C C . TYR B 1 691 ? 4.145 37.094 20.625 1 93.19 691 TYR B C 1
ATOM 14079 O O . TYR B 1 691 ? 4.031 37.375 21.828 1 93.19 691 TYR B O 1
ATOM 14087 N N . ARG B 1 692 ? 3.17 36.656 19.922 1 94.88 692 ARG B N 1
ATOM 14088 C CA . ARG B 1 692 ? 1.946 36.094 20.469 1 94.88 692 ARG B CA 1
ATOM 14089 C C . ARG B 1 692 ? 1.92 34.562 20.281 1 94.88 692 ARG B C 1
ATOM 14091 O O . ARG B 1 692 ? 2.451 34.062 19.297 1 94.88 692 ARG B O 1
ATOM 14098 N N . VAL B 1 693 ? 1.428 33.906 21.297 1 94.69 693 VAL B N 1
ATOM 14099 C CA . VAL B 1 693 ? 1.462 32.469 21.219 1 94.69 693 VAL B CA 1
ATOM 14100 C C . VAL B 1 693 ? 0.09 31.891 21.578 1 94.69 693 VAL B C 1
ATOM 14102 O O . VAL B 1 693 ? -0.563 32.375 22.5 1 94.69 693 VAL B O 1
ATOM 14105 N N . GLU B 1 694 ? -0.385 31.031 20.719 1 94.94 694 GLU B N 1
ATOM 14106 C CA . GLU B 1 694 ? -1.544 30.188 20.984 1 94.94 694 GLU B CA 1
ATOM 14107 C C . GLU B 1 694 ? -1.123 28.828 21.547 1 94.94 694 GLU B C 1
ATOM 14109 O O . GLU B 1 694 ? -0.453 28.047 20.875 1 94.94 694 GLU B O 1
ATOM 14114 N N . SER B 1 695 ? -1.441 28.547 22.797 1 93 695 SER B N 1
ATOM 14115 C CA . SER B 1 695 ? -1.123 27.281 23.453 1 93 695 SER B CA 1
ATOM 14116 C C . SER B 1 695 ? -2.309 26.328 23.406 1 93 695 SER B C 1
ATOM 14118 O O . SER B 1 695 ? -3.383 26.625 23.922 1 93 695 SER B O 1
ATOM 14120 N N . VAL B 1 696 ? -2.084 25.234 22.766 1 92.5 696 VAL B N 1
ATOM 14121 C CA . VAL B 1 696 ? -3.129 24.219 22.641 1 92.5 696 VAL B CA 1
ATOM 14122 C C . VAL B 1 696 ? -2.832 23.062 23.594 1 92.5 696 VAL B C 1
ATOM 14124 O O . VAL B 1 696 ? -1.764 22.453 23.516 1 92.5 696 VAL B O 1
ATOM 14127 N N . LEU B 1 697 ? -3.725 22.781 24.453 1 87.38 697 LEU B N 1
ATOM 14128 C CA . LEU B 1 697 ? -3.639 21.703 25.453 1 87.38 697 LEU B CA 1
ATOM 14129 C C . LEU B 1 697 ? -4.723 20.656 25.219 1 87.38 697 LEU B C 1
ATOM 14131 O O . LEU B 1 697 ? -5.758 20.672 25.891 1 87.38 697 LEU B O 1
ATOM 14135 N N . PRO B 1 698 ? -4.406 19.734 24.438 1 82.19 698 PRO B N 1
ATOM 14136 C CA . PRO B 1 698 ? -5.43 18.781 24.031 1 82.19 698 PRO B CA 1
ATOM 14137 C C . PRO B 1 698 ? -6.012 18.016 25.219 1 82.19 698 PRO B C 1
ATOM 14139 O O . PRO B 1 698 ? -7.211 17.719 25.25 1 82.19 698 PRO B O 1
ATOM 14142 N N . SER B 1 699 ? -5.199 17.609 26.25 1 77.06 699 SER B N 1
ATOM 14143 C CA . SER B 1 699 ? -5.676 16.859 27.391 1 77.06 699 SER B CA 1
ATOM 14144 C C . SER B 1 699 ? -6.754 17.625 28.156 1 77.06 699 SER B C 1
ATOM 14146 O O . SER B 1 699 ? -7.562 17.031 28.859 1 77.06 699 SER B O 1
ATOM 14148 N N . PHE B 1 700 ? -6.809 18.922 27.969 1 79.56 700 PHE B N 1
ATOM 14149 C CA . PHE B 1 700 ? -7.785 19.75 28.656 1 79.56 700 PHE B CA 1
ATOM 14150 C C . PHE B 1 700 ? -8.797 20.328 27.672 1 79.56 700 PHE B C 1
ATOM 14152 O O . PHE B 1 700 ? -9.695 21.078 28.062 1 79.56 700 PHE B O 1
ATOM 14159 N N . THR B 1 701 ? -8.695 20 26.375 1 84.12 701 THR B N 1
ATOM 14160 C CA . THR B 1 701 ? -9.547 20.531 25.312 1 84.12 701 THR B CA 1
ATOM 14161 C C . THR B 1 701 ? -9.633 22.062 25.406 1 84.12 701 THR B C 1
ATOM 14163 O O . THR B 1 701 ? -10.727 22.625 25.406 1 84.12 701 THR B O 1
ATOM 14166 N N . THR B 1 702 ? -8.406 22.688 25.609 1 89.25 702 THR B N 1
ATOM 14167 C CA . THR B 1 702 ? -8.336 24.125 25.859 1 89.25 702 THR B CA 1
ATOM 14168 C C . THR B 1 702 ? -7.27 24.781 25 1 89.25 702 THR B C 1
ATOM 14170 O O . THR B 1 702 ? -6.207 24.188 24.766 1 89.25 702 THR B O 1
ATOM 14173 N N . VAL B 1 703 ? -7.613 25.953 24.484 1 93.19 703 VAL B N 1
ATOM 14174 C CA . VAL B 1 703 ? -6.672 26.812 23.781 1 93.19 703 VAL B CA 1
ATOM 14175 C C . VAL B 1 703 ? -6.52 28.125 24.547 1 93.19 703 VAL B C 1
ATOM 14177 O O . VAL B 1 703 ? -7.512 28.734 24.969 1 93.19 703 VAL B O 1
ATOM 14180 N N . VAL B 1 704 ? -5.297 28.547 24.797 1 92.75 704 VAL B N 1
ATOM 14181 C CA . VAL B 1 704 ? -5.039 29.766 25.547 1 92.75 704 VAL B CA 1
ATOM 14182 C C . VAL B 1 704 ? -4.113 30.688 24.734 1 92.75 704 VAL B C 1
ATOM 14184 O O . VAL B 1 704 ? -3.107 30.234 24.188 1 92.75 704 VAL B O 1
ATOM 14187 N N . MET B 1 705 ? -4.516 31.969 24.672 1 94.12 705 MET B N 1
ATOM 14188 C CA . MET B 1 705 ? -3.678 32.969 24.047 1 94.12 705 MET B CA 1
ATOM 14189 C C . MET B 1 705 ? -2.789 33.656 25.078 1 94.12 705 MET B C 1
ATOM 14191 O O . MET B 1 705 ? -3.24 34 26.172 1 94.12 705 MET B O 1
ATOM 14195 N N . THR B 1 706 ? -1.509 33.844 24.734 1 93.19 706 THR B N 1
ATOM 14196 C CA . THR B 1 706 ? -0.544 34.531 25.578 1 93.19 706 THR B CA 1
ATOM 14197 C C . THR B 1 706 ? 0.294 35.5 24.75 1 93.19 706 THR B C 1
ATOM 14199 O O . THR B 1 706 ? 0.715 35.156 23.641 1 93.19 706 THR B O 1
ATOM 14202 N N . TYR B 1 707 ? 0.477 36.75 25.25 1 93.81 707 TYR B N 1
ATOM 14203 C CA . TYR B 1 707 ? 1.378 37.719 24.656 1 93.81 707 TYR B CA 1
ATOM 14204 C C . TYR B 1 707 ? 2.682 37.812 25.438 1 93.81 707 TYR B C 1
ATOM 14206 O O . TYR B 1 707 ? 2.67 37.844 26.672 1 93.81 707 TYR B O 1
ATOM 14214 N N . VAL B 1 708 ? 3.754 37.812 24.719 1 92.56 708 VAL B N 1
ATOM 14215 C CA . VAL B 1 708 ? 5.047 37.812 25.391 1 92.56 708 VAL B CA 1
ATOM 14216 C C . VAL B 1 708 ? 5.922 38.938 24.828 1 92.56 708 VAL B C 1
ATOM 14218 O O . VAL B 1 708 ? 6.07 39.062 23.609 1 92.56 708 VAL B O 1
ATOM 14221 N N . TRP B 1 709 ? 6.445 39.781 25.672 1 92.31 709 TRP B N 1
ATOM 14222 C CA . TRP B 1 709 ? 7.449 40.781 25.328 1 92.31 709 TRP B CA 1
ATOM 14223 C C . TRP B 1 709 ? 8.758 40.531 26.078 1 92.31 709 TRP B C 1
ATOM 14225 O O . TRP B 1 709 ? 8.773 40.406 27.297 1 92.31 709 TRP B O 1
ATOM 14235 N N . TYR B 1 710 ? 9.789 40.375 25.328 1 91.81 710 TYR B N 1
ATOM 14236 C CA . TYR B 1 710 ? 11.125 40.094 25.828 1 91.81 710 TYR B CA 1
ATOM 14237 C C . TYR B 1 710 ? 12.125 41.156 25.359 1 91.81 710 TYR B C 1
ATOM 14239 O O . TYR B 1 710 ? 12.258 41.406 24.156 1 91.81 710 TYR B O 1
ATOM 14247 N N . ASP B 1 711 ? 12.766 41.844 26.312 1 88.38 711 ASP B N 1
ATOM 14248 C CA . ASP B 1 711 ? 13.789 42.844 26 1 88.38 711 ASP B CA 1
ATOM 14249 C C . ASP B 1 711 ? 15.008 42.688 26.922 1 88.38 711 ASP B C 1
ATOM 14251 O O . ASP B 1 711 ? 15.055 43.25 28 1 88.38 711 ASP B O 1
ATOM 14255 N N . ARG B 1 712 ? 15.953 42 26.422 1 87.94 712 ARG B N 1
ATOM 14256 C CA . ARG B 1 712 ? 17.125 41.688 27.234 1 87.94 712 ARG B CA 1
ATOM 14257 C C . ARG B 1 712 ? 17.969 42.938 27.469 1 87.94 712 ARG B C 1
ATOM 14259 O O . ARG B 1 712 ? 18.422 43.188 28.594 1 87.94 712 ARG B O 1
ATOM 14266 N N . PRO B 1 713 ? 18.172 43.781 26.391 1 80.94 713 PRO B N 1
ATOM 14267 C CA . PRO B 1 713 ? 18.953 44.969 26.641 1 80.94 713 PRO B CA 1
ATOM 14268 C C . PRO B 1 713 ? 18.328 45.875 27.703 1 80.94 713 PRO B C 1
ATOM 14270 O O . PRO B 1 713 ? 19.047 46.5 28.484 1 80.94 713 PRO B O 1
ATOM 14273 N N . LEU B 1 714 ? 16.984 45.906 27.797 1 78.94 714 LEU B N 1
ATOM 14274 C CA . LEU B 1 714 ? 16.312 46.719 28.797 1 78.94 714 LEU B CA 1
ATOM 14275 C C . LEU B 1 714 ? 16.109 45.938 30.094 1 78.94 714 LEU B C 1
ATOM 14277 O O . LEU B 1 714 ? 15.773 46.5 31.125 1 78.94 714 LEU B O 1
ATOM 14281 N N . GLN B 1 715 ? 16.312 44.656 30.078 1 84.06 715 GLN B N 1
ATOM 14282 C CA . GLN B 1 715 ? 16.125 43.75 31.203 1 84.06 715 GLN B CA 1
ATOM 14283 C C . GLN B 1 715 ? 14.68 43.75 31.688 1 84.06 715 GLN B C 1
ATOM 14285 O O . GLN B 1 715 ? 14.422 43.906 32.875 1 84.06 715 GLN B O 1
ATOM 14290 N N . LEU B 1 716 ? 13.758 43.75 30.766 1 87.06 716 LEU B N 1
ATOM 14291 C CA . LEU B 1 716 ? 12.328 43.75 31.047 1 87.06 716 LEU B CA 1
ATOM 14292 C C . LEU B 1 716 ? 11.641 42.562 30.359 1 87.06 716 LEU B C 1
ATOM 14294 O O . LEU B 1 716 ? 12.008 42.188 29.25 1 87.06 716 LEU B O 1
ATOM 14298 N N . PHE B 1 717 ? 10.727 42 31.031 1 91.38 717 PHE B N 1
ATOM 14299 C CA . PHE B 1 717 ? 9.898 40.938 30.516 1 91.38 717 PHE B CA 1
ATOM 14300 C C . PHE B 1 717 ? 8.43 41.156 30.859 1 91.38 717 PHE B C 1
ATOM 14302 O O . PHE B 1 717 ? 8.109 41.594 31.969 1 91.38 717 PHE B O 1
ATOM 14309 N N . ARG B 1 718 ? 7.539 41 29.891 1 92.56 718 ARG B N 1
ATOM 14310 C CA . ARG B 1 718 ? 6.105 41.188 30.109 1 92.56 718 ARG B CA 1
ATOM 14311 C C . ARG B 1 718 ? 5.324 40.031 29.484 1 92.56 718 ARG B C 1
ATOM 14313 O O . ARG B 1 718 ? 5.645 39.562 28.391 1 92.56 718 ARG B O 1
ATOM 14320 N N . VAL B 1 719 ? 4.406 39.562 30.219 1 92.75 719 VAL B N 1
ATOM 14321 C CA . VAL B 1 719 ? 3.488 38.531 29.719 1 92.75 719 VAL B CA 1
ATOM 14322 C C . VAL B 1 719 ? 2.049 38.969 30.031 1 92.75 719 VAL B C 1
ATOM 14324 O O . VAL B 1 719 ? 1.749 39.406 31.141 1 92.75 719 VAL B O 1
ATOM 14327 N N . ASP B 1 720 ? 1.203 38.938 29.094 1 92.5 720 ASP B N 1
ATOM 14328 C CA . ASP B 1 720 ? -0.239 39.094 29.234 1 92.5 720 ASP B CA 1
ATOM 14329 C C . ASP B 1 720 ? -0.978 37.781 28.938 1 92.5 720 ASP B C 1
ATOM 14331 O O . ASP B 1 720 ? -0.81 37.219 27.859 1 92.5 720 ASP B O 1
ATOM 14335 N N . THR B 1 721 ? -1.699 37.25 29.844 1 91.62 721 THR B N 1
ATOM 14336 C CA . THR B 1 721 ? -2.359 35.969 29.625 1 91.62 721 THR B CA 1
ATOM 14337 C C . THR B 1 721 ? -3.582 35.812 30.531 1 91.62 721 THR B C 1
ATOM 14339 O O . THR B 1 721 ? -3.738 36.594 31.484 1 91.62 721 THR B O 1
ATOM 14342 N N . ARG B 1 722 ? -4.445 34.906 30.156 1 87.62 722 ARG B N 1
ATOM 14343 C CA . ARG B 1 722 ? -5.562 34.5 31 1 87.62 722 ARG B CA 1
ATOM 14344 C C . ARG B 1 722 ? -5.348 33.094 31.531 1 87.62 722 ARG B C 1
ATOM 14346 O O . ARG B 1 722 ? -6.27 32.5 32.094 1 87.62 722 ARG B O 1
ATOM 14353 N N . TYR B 1 723 ? -4.207 32.719 31.297 1 80.56 723 TYR B N 1
ATOM 14354 C CA . TYR B 1 723 ? -3.938 31.375 31.781 1 80.56 723 TYR B CA 1
ATOM 14355 C C . TYR B 1 723 ? -4.168 31.281 33.281 1 80.56 723 TYR B C 1
ATOM 14357 O O . TYR B 1 723 ? -3.516 31.984 34.062 1 80.56 723 TYR B O 1
ATOM 14365 N N . GLN B 1 724 ? -5.051 30.406 33.75 1 70.88 724 GLN B N 1
ATOM 14366 C CA . GLN B 1 724 ? -5.41 30.125 35.156 1 70.88 724 GLN B CA 1
ATOM 14367 C C . GLN B 1 724 ? -6.07 31.328 35.812 1 70.88 724 GLN B C 1
ATOM 14369 O O . GLN B 1 724 ? -6.012 31.484 37.031 1 70.88 724 GLN B O 1
ATOM 14374 N N . SER B 1 72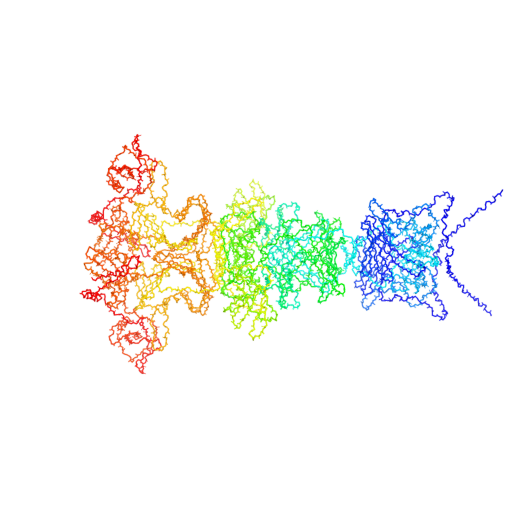5 ? -6.457 32.219 34.969 1 81.44 725 SER B N 1
ATOM 14375 C CA . SER B 1 725 ? -7.176 33.406 35.469 1 81.44 725 SER B CA 1
ATOM 14376 C C . SER B 1 725 ? -8.438 33.656 34.656 1 81.44 725 SER B C 1
ATOM 14378 O O . SER B 1 725 ? -8.508 33.312 33.469 1 81.44 725 SER B O 1
ATOM 14380 N N . GLN B 1 726 ? -9.297 34.188 35.344 1 77.69 726 GLN B N 1
ATOM 14381 C CA . GLN B 1 726 ? -10.547 34.531 34.688 1 77.69 726 GLN B CA 1
ATOM 14382 C C . GLN B 1 726 ? -10.344 35.688 33.719 1 77.69 726 GLN B C 1
ATOM 14384 O O . GLN B 1 726 ? -10.977 35.75 32.656 1 77.69 726 GLN B O 1
ATOM 14389 N N . PHE B 1 727 ? -9.461 36.594 34.188 1 82.94 727 PHE B N 1
ATOM 14390 C CA . PHE B 1 727 ? -9.219 37.781 33.375 1 82.94 727 PHE B CA 1
ATOM 14391 C C . PHE B 1 727 ? -7.762 37.875 32.938 1 82.94 727 PHE B C 1
ATOM 14393 O O . PHE B 1 727 ? -6.922 37.125 33.438 1 82.94 727 PHE B O 1
ATOM 14400 N N . GLU B 1 728 ? -7.625 38.844 32 1 88.62 728 GLU B N 1
ATOM 14401 C CA . GLU B 1 728 ? -6.25 39.062 31.562 1 88.62 728 GLU B CA 1
ATOM 14402 C C . GLU B 1 728 ? -5.371 39.531 32.719 1 88.62 728 GLU B C 1
ATOM 14404 O O . GLU B 1 728 ? -5.742 40.438 33.438 1 88.62 728 GLU B O 1
ATOM 14409 N N . VAL B 1 729 ? -4.293 38.875 32.844 1 90.38 729 VAL B N 1
ATOM 14410 C CA . VAL B 1 729 ? -3.295 39.25 33.844 1 90.38 729 VAL B CA 1
ATOM 14411 C C . VAL B 1 729 ? -1.99 39.625 33.156 1 90.38 729 VAL B C 1
ATOM 14413 O O . VAL B 1 729 ? -1.48 38.875 32.312 1 90.38 729 VAL B O 1
ATOM 14416 N N . THR B 1 730 ? -1.584 40.844 33.406 1 92.62 730 THR B N 1
ATOM 14417 C CA . THR B 1 730 ? -0.287 41.312 32.938 1 92.62 730 THR B CA 1
ATOM 14418 C C . THR B 1 730 ? 0.781 41.125 34.031 1 92.62 730 THR B C 1
ATOM 14420 O O . THR B 1 730 ? 0.617 41.594 35.156 1 92.62 730 THR B O 1
ATOM 14423 N N . THR B 1 731 ? 1.824 40.469 33.688 1 92.31 731 THR B N 1
ATOM 14424 C CA . THR B 1 731 ? 2.98 40.312 34.594 1 92.31 731 THR B CA 1
ATOM 14425 C C . THR B 1 731 ? 4.207 41 33.969 1 92.31 731 THR B C 1
ATOM 14427 O O . THR B 1 731 ? 4.59 40.688 32.844 1 92.31 731 THR B O 1
ATOM 14430 N N . ILE B 1 732 ? 4.727 41.938 34.625 1 92.12 732 ILE B N 1
ATOM 14431 C CA . ILE B 1 732 ? 5.93 42.625 34.188 1 92.12 732 ILE B CA 1
ATOM 14432 C C . ILE B 1 732 ? 7.078 42.344 35.156 1 92.12 732 ILE B C 1
ATOM 14434 O O . ILE B 1 732 ? 6.957 42.562 36.375 1 92.12 732 ILE B O 1
ATOM 14438 N N . HIS B 1 733 ? 8.141 41.812 34.719 1 89.19 733 HIS B N 1
ATOM 14439 C CA . HIS B 1 733 ? 9.352 41.594 35.5 1 89.19 733 HIS B CA 1
ATOM 14440 C C . HIS B 1 733 ? 10.422 42.625 35.156 1 89.19 733 HIS B C 1
ATOM 14442 O O . HIS B 1 733 ? 10.828 42.719 34 1 89.19 733 HIS B O 1
ATOM 14448 N N . ASP B 1 734 ? 10.836 43.375 36.031 1 85.81 734 ASP B N 1
ATOM 14449 C CA . ASP B 1 734 ? 11.938 44.312 35.906 1 85.81 734 ASP B CA 1
ATOM 14450 C C . ASP B 1 734 ? 13.211 43.781 36.562 1 85.81 734 ASP B C 1
ATOM 14452 O O . ASP B 1 734 ? 13.383 43.844 37.781 1 85.81 734 ASP B O 1
ATOM 14456 N N . PHE B 1 735 ? 14.062 43.344 35.781 1 83.94 735 PHE B N 1
ATOM 14457 C CA . PHE B 1 735 ? 15.273 42.688 36.281 1 83.94 735 PHE B CA 1
ATOM 14458 C C . PHE B 1 735 ? 16.328 43.719 36.656 1 83.94 735 PHE B C 1
ATOM 14460 O O . PHE B 1 735 ? 17.359 43.344 37.219 1 83.94 735 PHE B O 1
ATOM 14467 N N . ASN B 1 736 ? 16 44.969 36.344 1 77.19 736 ASN B N 1
ATOM 14468 C CA . ASN B 1 736 ? 16.891 46.031 36.812 1 77.19 736 ASN B CA 1
ATOM 14469 C C . ASN B 1 736 ? 16.781 46.188 38.344 1 77.19 736 ASN B C 1
ATOM 14471 O O . ASN B 1 736 ? 17.766 46.531 39 1 77.19 736 ASN B O 1
ATOM 14475 N N . THR B 1 737 ? 15.625 45.875 38.875 1 79.31 737 THR B N 1
ATOM 14476 C CA . THR B 1 737 ? 15.375 46.031 40.281 1 79.31 737 THR B CA 1
ATOM 14477 C C . THR B 1 737 ? 15.062 44.719 40.969 1 79.31 737 THR B C 1
ATOM 14479 O O . THR B 1 737 ? 15.094 44.594 42.188 1 79.31 737 THR B O 1
ATOM 14482 N N . GLY B 1 738 ? 14.711 43.719 40.125 1 81.88 738 GLY B N 1
ATOM 14483 C CA . GLY B 1 738 ? 14.352 42.406 40.656 1 81.88 738 GLY B CA 1
ATOM 14484 C C . GLY B 1 738 ? 12.914 42.344 41.125 1 81.88 738 GLY B C 1
ATOM 14485 O O . GLY B 1 738 ? 12.578 41.469 41.969 1 81.88 738 GLY B O 1
ATOM 14486 N N . VAL B 1 739 ? 12.055 43.25 40.688 1 86.56 739 VAL B N 1
ATOM 14487 C CA . VAL B 1 739 ? 10.68 43.312 41.156 1 86.56 739 VAL B CA 1
ATOM 14488 C C . VAL B 1 739 ? 9.719 42.844 40.094 1 86.56 739 VAL B C 1
ATOM 14490 O O . VAL B 1 739 ? 9.938 43.094 38.906 1 86.56 739 VAL B O 1
ATOM 14493 N N . ALA B 1 740 ? 8.688 42.156 40.5 1 90.88 740 ALA B N 1
ATOM 14494 C CA . ALA B 1 740 ? 7.617 41.688 39.625 1 90.88 740 ALA B CA 1
ATOM 14495 C C . ALA B 1 740 ? 6.309 42.438 39.906 1 90.88 740 ALA B C 1
ATOM 14497 O O . ALA B 1 740 ? 5.965 42.656 41.094 1 90.88 740 ALA B O 1
ATOM 14498 N N . TYR B 1 741 ? 5.688 42.844 38.906 1 91.88 741 TYR B N 1
ATOM 14499 C CA . TYR B 1 741 ? 4.371 43.469 39 1 91.88 741 TYR B CA 1
ATOM 14500 C C . TYR B 1 741 ? 3.311 42.625 38.312 1 91.88 741 TYR B C 1
ATOM 14502 O O . TYR B 1 741 ? 3.445 42.25 37.156 1 91.88 741 TYR B O 1
ATOM 14510 N N . THR B 1 742 ? 2.307 42.188 39 1 92.25 742 THR B N 1
ATOM 14511 C CA . THR B 1 742 ? 1.182 41.438 38.469 1 92.25 742 THR B CA 1
ATOM 14512 C C . THR B 1 742 ? -0.099 42.25 38.531 1 92.25 742 THR B C 1
ATOM 14514 O O . THR B 1 742 ? -0.562 42.625 39.594 1 92.25 742 THR B O 1
ATOM 14517 N N . ILE B 1 743 ? -0.597 42.562 37.344 1 90.62 743 ILE B N 1
ATOM 14518 C CA . ILE B 1 743 ? -1.714 43.5 37.25 1 90.62 743 ILE B CA 1
ATOM 14519 C C . ILE B 1 743 ? -2.906 42.781 36.594 1 90.62 743 ILE B C 1
ATOM 14521 O O . ILE B 1 743 ? -2.789 42.25 35.5 1 90.62 743 ILE B O 1
ATOM 14525 N N . ASN B 1 744 ? -3.984 42.656 37.281 1 88 744 ASN B N 1
ATOM 14526 C CA . ASN B 1 744 ? -5.242 42.281 36.656 1 88 744 ASN B CA 1
ATOM 14527 C C . ASN B 1 744 ? -5.816 43.438 35.812 1 88 744 ASN B C 1
ATOM 14529 O O . ASN B 1 744 ? -6.16 44.5 36.344 1 88 744 ASN B O 1
ATOM 14533 N N . GLN B 1 745 ? -5.969 43.344 34.656 1 82.19 745 GLN B N 1
ATOM 14534 C CA . GLN B 1 745 ? -6.273 44.438 33.719 1 82.19 745 GLN B CA 1
ATOM 14535 C C . GLN B 1 745 ? -7.742 44.844 33.812 1 82.19 745 GLN B C 1
ATOM 14537 O O . GLN B 1 745 ? -8.133 45.906 33.344 1 82.19 745 GLN B O 1
ATOM 14542 N N . VAL B 1 746 ? -8.523 43.969 34.406 1 73.62 746 VAL B N 1
ATOM 14543 C CA . VAL B 1 746 ? -9.938 44.281 34.562 1 73.62 746 VAL B CA 1
ATOM 14544 C C . VAL B 1 746 ? -10.195 44.906 35.906 1 73.62 746 VAL B C 1
ATOM 14546 O O . VAL B 1 746 ? -10.75 46 36.031 1 73.62 746 VAL B O 1
ATOM 14549 N N . THR B 1 747 ? -9.664 44.25 37 1 71 747 THR B N 1
ATOM 14550 C CA . THR B 1 747 ? -9.891 44.75 38.344 1 71 747 THR B CA 1
ATOM 14551 C C . THR B 1 747 ? -8.844 45.812 38.688 1 71 747 THR B C 1
ATOM 14553 O O . THR B 1 747 ? -9.023 46.562 39.656 1 71 747 THR B O 1
ATOM 14556 N N . LYS B 1 748 ? -7.75 45.844 37.938 1 77.19 748 LYS B N 1
ATOM 14557 C CA . LYS B 1 748 ? -6.617 46.75 38.156 1 77.19 748 LYS B CA 1
ATOM 14558 C C . LYS B 1 748 ? -5.965 46.5 39.531 1 77.19 748 LYS B C 1
ATOM 14560 O O . LYS B 1 748 ? -5.305 47.375 40.062 1 77.19 748 LYS B O 1
ATOM 14565 N N . ASP B 1 749 ? -6.289 45.312 40.031 1 82.38 749 ASP B N 1
ATOM 14566 C CA . ASP B 1 749 ? -5.539 44.875 41.219 1 82.38 749 ASP B CA 1
ATOM 14567 C C . ASP B 1 749 ? -4.09 44.562 40.875 1 82.38 749 ASP B C 1
ATOM 14569 O O . ASP B 1 749 ? -3.818 43.969 39.812 1 82.38 749 ASP B O 1
ATOM 14573 N N . CYS B 1 750 ? -3.24 45.156 41.625 1 90 750 CYS B N 1
ATOM 14574 C CA . CYS B 1 750 ? -1.825 44.938 41.344 1 90 750 CYS B CA 1
ATOM 14575 C C . CYS B 1 750 ? -1.117 44.312 42.531 1 90 750 CYS B C 1
ATOM 14577 O O . CYS B 1 750 ? -1.325 44.75 43.688 1 90 750 CYS B O 1
ATOM 14579 N N . THR B 1 751 ? -0.391 43.281 42.281 1 91.44 751 THR B N 1
ATOM 14580 C CA . THR B 1 751 ? 0.485 42.688 43.281 1 91.44 751 THR B CA 1
ATOM 14581 C C . THR B 1 751 ? 1.951 42.906 42.906 1 91.44 751 THR B C 1
ATOM 14583 O O . THR B 1 751 ? 2.357 42.656 41.781 1 91.44 751 THR B O 1
ATOM 14586 N N . VAL B 1 752 ? 2.678 43.531 43.844 1 90.12 752 VAL B N 1
ATOM 14587 C CA . VAL B 1 752 ? 4.109 43.719 43.688 1 90.12 752 VAL B CA 1
ATOM 14588 C C . VAL B 1 752 ? 4.887 42.719 44.5 1 90.12 752 VAL B C 1
ATOM 14590 O O . VAL B 1 752 ? 4.68 42.594 45.719 1 90.12 752 VAL B O 1
ATOM 14593 N N . SER B 1 753 ? 5.699 41.938 43.844 1 89.44 753 SER B N 1
ATOM 14594 C CA . SER B 1 753 ? 6.48 40.906 44.531 1 89.44 753 SER B CA 1
ATOM 14595 C C . SER B 1 753 ? 7.875 40.781 43.906 1 89.44 753 SER B C 1
ATOM 14597 O O . SER B 1 753 ? 8.195 41.5 42.938 1 89.44 753 SER B O 1
ATOM 14599 N N . SER B 1 754 ? 8.688 40 44.562 1 87.31 754 SER B N 1
ATOM 14600 C CA . SER B 1 754 ? 9.992 39.688 43.969 1 87.31 754 SER B CA 1
ATOM 14601 C C . SER B 1 754 ? 9.883 38.719 42.812 1 87.31 754 SER B C 1
ATOM 14603 O O . SER B 1 754 ? 9 37.844 42.812 1 87.31 754 SER B O 1
ATOM 14605 N N . ILE B 1 755 ? 10.773 38.938 41.844 1 86.12 755 ILE B N 1
ATOM 14606 C CA . ILE B 1 755 ? 10.875 37.938 40.781 1 86.12 755 ILE B CA 1
ATOM 14607 C C . ILE B 1 755 ? 11.391 36.625 41.375 1 86.12 755 ILE B C 1
ATOM 14609 O O . ILE B 1 755 ? 12.406 36.594 42.062 1 86.12 755 ILE B O 1
ATOM 14613 N N . GLY B 1 756 ? 10.656 35.531 41.188 1 73.75 756 GLY B N 1
ATOM 14614 C CA . GLY B 1 756 ? 11.055 34.25 41.75 1 73.75 756 GLY B CA 1
ATOM 14615 C C . GLY B 1 756 ? 12.227 33.625 41 1 73.75 756 GLY B C 1
ATOM 14616 O O . GLY B 1 756 ? 12.398 33.844 39.812 1 73.75 756 GLY B O 1
ATOM 14617 N N . LYS B 1 757 ? 13.031 32.812 41.719 1 65.81 757 LYS B N 1
ATOM 14618 C CA . LYS B 1 757 ? 14.164 32.125 41.156 1 65.81 757 LYS B CA 1
ATOM 14619 C C . LYS B 1 757 ? 13.703 31.109 40.094 1 65.81 757 LYS B C 1
ATOM 14621 O O . LYS B 1 757 ? 14.453 30.75 39.188 1 65.81 757 LYS B O 1
ATOM 14626 N N . ASP B 1 758 ? 12.477 30.719 40.25 1 62.81 758 ASP B N 1
ATOM 14627 C CA . ASP B 1 758 ? 11.984 29.672 39.344 1 62.81 758 ASP B CA 1
ATOM 14628 C C . ASP B 1 758 ? 11.008 30.234 38.312 1 62.81 758 ASP B C 1
ATOM 14630 O O . ASP B 1 758 ? 10.188 29.5 37.781 1 62.81 758 ASP B O 1
ATOM 14634 N N . GLY B 1 759 ? 11.203 31.516 38.125 1 63.97 759 GLY B N 1
ATOM 14635 C CA . GLY B 1 759 ? 10.32 32.094 37.156 1 63.97 759 GLY B CA 1
ATOM 14636 C C . GLY B 1 759 ? 10.609 31.641 35.75 1 63.97 759 GLY B C 1
ATOM 14637 O O . GLY B 1 759 ? 11.703 31.141 35.438 1 63.97 759 GLY B O 1
ATOM 14638 N N . TYR B 1 760 ? 9.594 31.641 34.781 1 72.12 760 TYR B N 1
ATOM 14639 C CA . TYR B 1 760 ? 9.672 31.234 33.375 1 72.12 760 TYR B CA 1
ATOM 14640 C C . TYR B 1 760 ? 10.781 31.984 32.656 1 72.12 760 TYR B C 1
ATOM 14642 O O . TYR B 1 760 ? 11.438 31.438 31.781 1 72.12 760 TYR B O 1
ATOM 14650 N N . ASP B 1 761 ? 11.141 33.156 33.094 1 80.12 761 ASP B N 1
ATOM 14651 C CA . ASP B 1 761 ? 12.031 34.062 32.375 1 80.12 761 ASP B CA 1
ATOM 14652 C C . ASP B 1 761 ? 13.312 34.312 33.156 1 80.12 761 ASP B C 1
ATOM 14654 O O . ASP B 1 761 ? 14.203 35.031 32.688 1 80.12 761 ASP B O 1
ATOM 14658 N N . ALA B 1 762 ? 13.414 33.75 34.375 1 81.88 762 ALA B N 1
ATOM 14659 C CA . ALA B 1 762 ? 14.562 34.031 35.219 1 81.88 762 ALA B CA 1
ATOM 14660 C C . ALA B 1 762 ? 15.641 32.969 35.062 1 81.88 762 ALA B C 1
ATOM 14662 O O . ALA B 1 762 ? 15.352 31.781 35.094 1 81.88 762 ALA B O 1
ATOM 14663 N N . ALA B 1 763 ? 16.875 33.375 34.75 1 76.56 763 ALA B N 1
ATOM 14664 C CA . ALA B 1 763 ? 18.016 32.469 34.656 1 76.56 763 ALA B CA 1
ATOM 14665 C C . ALA B 1 763 ? 18.453 32.031 36.062 1 76.56 763 ALA B C 1
ATOM 14667 O O . ALA B 1 763 ? 18.469 32.844 37 1 76.56 763 ALA B O 1
ATOM 14668 N N . LYS B 1 764 ? 18.719 30.656 36.219 1 62.62 764 LYS B N 1
ATOM 14669 C CA . LYS B 1 764 ? 19.188 30.141 37.5 1 62.62 764 LYS B CA 1
ATOM 14670 C C . LYS B 1 764 ? 20.531 30.766 37.875 1 62.62 764 LYS B C 1
ATOM 14672 O O . LYS B 1 764 ? 21.438 30.859 37.031 1 62.62 764 LYS B O 1
ATOM 14677 N N . PRO B 1 765 ? 20.625 31.312 39 1 58.75 765 PRO B N 1
ATOM 14678 C CA . PRO B 1 765 ? 21.906 31.859 39.469 1 58.75 765 PRO B CA 1
ATOM 14679 C C . PRO B 1 765 ? 23.016 30.812 39.531 1 58.75 765 PRO B C 1
ATOM 14681 O O . PRO B 1 765 ? 22.766 29.672 39.906 1 58.75 765 PRO B O 1
ATOM 14684 N N . SER B 1 766 ? 23.984 30.578 38.375 1 49.75 766 SER B N 1
ATOM 14685 C CA . SER B 1 766 ? 25.031 29.562 38.344 1 49.75 766 SER B CA 1
ATOM 14686 C C . SER B 1 766 ? 25.719 29.438 39.688 1 49.75 766 SER B C 1
ATOM 14688 O O . SER B 1 766 ? 26.344 28.422 40 1 49.75 766 SER B O 1
ATOM 14690 N N . GLY B 1 767 ? 26.578 30.391 40.031 1 46.72 767 GLY B N 1
ATOM 14691 C CA . GLY B 1 767 ? 27.781 30.25 40.844 1 46.72 767 GLY B CA 1
ATOM 14692 C C . GLY B 1 767 ? 27.5 29.859 42.281 1 46.72 767 GLY B C 1
ATOM 14693 O O . GLY B 1 767 ? 26.953 30.656 43.031 1 46.72 767 GLY B O 1
ATOM 14694 N N . THR B 1 768 ? 27.031 28.781 42.5 1 42.22 768 THR B N 1
ATOM 14695 C CA . THR B 1 768 ? 27.219 28.438 43.906 1 42.22 768 THR B CA 1
ATOM 14696 C C . THR B 1 768 ? 28.703 28.484 44.25 1 42.22 768 THR B C 1
ATOM 14698 O O . THR B 1 768 ? 29.25 27.484 44.719 1 42.22 768 THR B O 1
ATOM 14701 N N . ASN B 1 769 ? 29.531 28.938 43.375 1 35.28 769 ASN B N 1
ATOM 14702 C CA . ASN B 1 769 ? 30.859 28.812 44 1 35.28 769 ASN B CA 1
ATOM 14703 C C . ASN B 1 769 ? 30.953 29.656 45.25 1 35.28 769 ASN B C 1
ATOM 14705 O O . ASN B 1 769 ? 31 30.875 45.188 1 35.28 769 ASN B O 1
ATOM 14709 N N . GLY B 1 770 ? 31.062 29.047 46.594 1 41.38 770 GLY B N 1
ATOM 14710 C CA . GLY B 1 770 ? 31.25 29.453 47.969 1 41.38 770 GLY B CA 1
ATOM 14711 C C . GLY B 1 770 ? 30.016 30.078 48.562 1 41.38 770 GLY B C 1
ATOM 14712 O O . GLY B 1 770 ? 28.891 29.812 48.156 1 41.38 770 GLY B O 1
ATOM 14713 N N . SER B 1 771 ? 30.156 31.266 49.562 1 47.16 771 SER B N 1
ATOM 14714 C CA . SER B 1 771 ? 29.375 32.031 50.562 1 47.16 771 SER B CA 1
ATOM 14715 C C . SER B 1 771 ? 28.312 32.875 49.875 1 47.16 771 SER B C 1
ATOM 14717 O O . SER B 1 771 ? 27.5 33.531 50.562 1 47.16 771 SER B O 1
ATOM 14719 N N . HIS B 1 772 ? 28.281 33.25 48.469 1 48.41 772 HIS B N 1
ATOM 14720 C CA . HIS B 1 772 ? 27.453 34.344 47.938 1 48.41 772 HIS B CA 1
ATOM 14721 C C . HIS B 1 772 ? 26.578 33.844 46.781 1 48.41 772 HIS B C 1
ATOM 14723 O O . HIS B 1 772 ? 26.969 32.969 46.031 1 48.41 772 HIS B O 1
ATOM 14729 N N . VAL B 1 773 ? 25.188 33.906 46.844 1 55.94 773 VAL B N 1
ATOM 14730 C CA . VAL B 1 773 ? 24.203 33.594 45.812 1 55.94 773 VAL B CA 1
ATOM 14731 C C . VAL B 1 773 ? 24.234 34.719 44.75 1 55.94 773 VAL B C 1
ATOM 14733 O O . VAL B 1 773 ? 24.312 35.906 45.094 1 55.94 773 VAL B O 1
ATOM 14736 N N . ASP B 1 774 ? 24.297 34.375 43.469 1 59.09 774 ASP B N 1
ATOM 14737 C CA . ASP B 1 774 ? 24.359 35.312 42.375 1 59.09 774 ASP B CA 1
ATOM 14738 C C . ASP B 1 774 ? 23.016 36.031 42.188 1 59.09 774 ASP B C 1
ATOM 14740 O O . ASP B 1 774 ? 22 35.625 42.781 1 59.09 774 ASP B O 1
ATOM 14744 N N . THR B 1 775 ? 22.969 37.219 41.375 1 68.75 775 THR B N 1
ATOM 14745 C CA . THR B 1 775 ? 21.828 38.062 41.062 1 68.75 775 THR B CA 1
ATOM 14746 C C . THR B 1 775 ? 20.922 37.406 40.031 1 68.75 775 THR B C 1
ATOM 14748 O O . THR B 1 775 ? 21.375 36.594 39.219 1 68.75 775 THR B O 1
ATOM 14751 N N . LEU B 1 776 ? 19.688 37.531 40.219 1 76.56 776 LEU B N 1
ATOM 14752 C CA . LEU B 1 776 ? 18.719 37.125 39.219 1 76.56 776 LEU B CA 1
ATOM 14753 C C . LEU B 1 776 ? 18.875 37.906 37.906 1 76.56 776 LEU B C 1
ATOM 14755 O O . LEU B 1 776 ? 19.109 39.125 37.969 1 76.56 776 LEU B O 1
ATOM 14759 N N . SER B 1 777 ? 19.031 37.188 36.812 1 80.19 777 SER B N 1
ATOM 14760 C CA . SER B 1 777 ? 19.109 37.844 35.531 1 80.19 777 SER B CA 1
ATOM 14761 C C . SER B 1 777 ? 18.078 37.281 34.531 1 80.19 777 SER B C 1
ATOM 14763 O O . SER B 1 777 ? 17.609 36.156 34.719 1 80.19 777 SER B O 1
ATOM 14765 N N . LEU B 1 778 ? 17.703 38.125 33.656 1 87.31 778 LEU B N 1
ATOM 14766 C CA . LEU B 1 778 ? 16.781 37.656 32.594 1 87.31 778 LEU B CA 1
ATOM 14767 C C . LEU B 1 778 ? 17.453 36.625 31.719 1 87.31 778 LEU B C 1
ATOM 14769 O O . LEU B 1 778 ? 18.594 36.812 31.281 1 87.31 778 LEU B O 1
ATOM 14773 N N . LYS B 1 779 ? 16.766 35.594 31.469 1 87.69 779 LYS B N 1
ATOM 14774 C CA . LYS B 1 779 ? 17.25 34.531 30.594 1 87.69 779 LYS B CA 1
ATOM 14775 C C . LYS B 1 779 ? 17.562 35.094 29.203 1 87.69 779 LYS B C 1
ATOM 14777 O O . LYS B 1 779 ? 16.938 36.062 28.75 1 87.69 779 LYS B O 1
ATOM 14782 N N . ASN B 1 780 ? 18.578 34.469 28.578 1 87.19 780 ASN B N 1
ATOM 14783 C CA . ASN B 1 780 ? 18.734 34.781 27.156 1 87.19 780 ASN B CA 1
ATOM 14784 C C . ASN B 1 780 ? 17.609 34.156 26.328 1 87.19 780 ASN B C 1
ATOM 14786 O O . ASN B 1 780 ? 16.844 33.344 26.812 1 87.19 780 ASN B O 1
ATOM 14790 N N . ALA B 1 781 ? 17.562 34.625 25.125 1 87.94 781 ALA B N 1
ATOM 14791 C CA . ALA B 1 781 ? 16.453 34.219 24.25 1 87.94 781 ALA B CA 1
ATOM 14792 C C . ALA B 1 781 ? 16.406 32.719 24.047 1 87.94 781 ALA B C 1
ATOM 14794 O O . ALA B 1 781 ? 15.328 32.125 24 1 87.94 781 ALA B O 1
ATOM 14795 N N . LEU B 1 782 ? 17.484 32.031 23.938 1 86.56 782 LEU B N 1
ATOM 14796 C CA . LEU B 1 782 ? 17.547 30.578 23.734 1 86.56 782 LEU B CA 1
ATOM 14797 C C . LEU B 1 782 ? 17 29.828 24.938 1 86.56 782 LEU B C 1
ATOM 14799 O O . LEU B 1 782 ? 16.203 28.906 24.797 1 86.56 782 LEU B O 1
ATOM 14803 N N . ASP B 1 783 ? 17.406 30.312 26.094 1 82.94 783 ASP B N 1
ATOM 14804 C CA . ASP B 1 783 ? 16.953 29.672 27.328 1 82.94 783 ASP B CA 1
ATOM 14805 C C . ASP B 1 783 ? 15.461 29.906 27.531 1 82.94 783 ASP B C 1
ATOM 14807 O O . ASP B 1 783 ? 14.766 29.047 28.094 1 82.94 783 ASP B O 1
ATOM 14811 N N . LEU B 1 784 ? 15.016 31.062 27.141 1 86.81 784 LEU B N 1
ATOM 14812 C CA . LEU B 1 784 ? 13.602 31.391 27.297 1 86.81 784 LEU B CA 1
ATOM 14813 C C . LEU B 1 784 ? 12.734 30.438 26.484 1 86.81 784 LEU B C 1
ATOM 14815 O O . LEU B 1 784 ? 11.633 30.078 26.906 1 86.81 784 LEU B O 1
ATOM 14819 N N . LEU B 1 785 ? 13.227 30.062 25.391 1 85.5 785 LEU B N 1
ATOM 14820 C CA . LEU B 1 785 ? 12.477 29.172 24.516 1 85.5 785 LEU B CA 1
ATOM 14821 C C . LEU B 1 785 ? 12.922 27.719 24.703 1 85.5 785 LEU B C 1
ATOM 14823 O O . LEU B 1 785 ? 12.664 26.875 23.844 1 85.5 785 LEU B O 1
ATOM 14827 N N . PHE B 1 786 ? 13.68 27.438 25.719 1 79.81 786 PHE B N 1
ATOM 14828 C CA . PHE B 1 786 ? 14.102 26.109 26.156 1 79.81 786 PHE B CA 1
ATOM 14829 C C . PHE B 1 786 ? 15.094 25.516 25.172 1 79.81 786 PHE B C 1
ATOM 14831 O O . PHE B 1 786 ? 15.102 24.297 24.953 1 79.81 786 PHE B O 1
ATOM 14838 N N . ILE B 1 787 ? 15.828 26.312 24.5 1 82.06 787 ILE B N 1
ATOM 14839 C CA . ILE B 1 787 ? 16.844 25.812 23.578 1 82.06 787 ILE B CA 1
ATOM 14840 C C . ILE B 1 787 ? 18.188 25.75 24.266 1 82.06 787 ILE B C 1
ATOM 14842 O O . ILE B 1 787 ? 18.703 26.766 24.75 1 82.06 787 ILE B O 1
ATOM 14846 N N . ASP B 1 788 ? 18.75 24.547 24.703 1 69.38 788 ASP B N 1
ATOM 14847 C CA . ASP B 1 788 ? 20 24.438 25.453 1 69.38 788 ASP B CA 1
ATOM 14848 C C . ASP B 1 788 ? 21.156 23.984 24.547 1 69.38 788 ASP B C 1
ATOM 14850 O O . ASP B 1 788 ? 22.141 23.422 25.016 1 69.38 788 ASP B O 1
ATOM 14854 N N . GLY B 1 789 ? 21.094 24.266 23.328 1 67.06 789 GLY B N 1
ATOM 14855 C CA . GLY B 1 789 ? 22.234 24 22.469 1 67.06 789 GLY B CA 1
ATOM 14856 C C . GLY B 1 789 ? 22.219 22.609 21.859 1 67.06 789 GLY B C 1
ATOM 14857 O O . GLY B 1 789 ? 22.953 22.328 20.906 1 67.06 789 GLY B O 1
ATOM 14858 N N . SER B 1 790 ? 21.531 21.688 22.484 1 76.94 790 SER B N 1
ATOM 14859 C CA . SER B 1 790 ? 21.531 20.344 21.922 1 76.94 790 SER B CA 1
ATOM 14860 C C . SER B 1 790 ? 20.328 20.125 21.016 1 76.94 790 SER B C 1
ATOM 14862 O O . SER B 1 790 ? 19.25 19.766 21.484 1 76.94 790 SER B O 1
ATOM 14864 N N . TYR B 1 791 ? 20.391 20.625 19.875 1 83.19 791 TYR B N 1
ATOM 14865 C CA . TYR B 1 791 ? 19.297 20.422 18.922 1 83.19 791 TYR B CA 1
ATOM 14866 C C . TYR B 1 791 ? 19.781 19.719 17.672 1 83.19 791 TYR B C 1
ATOM 14868 O O . TYR B 1 791 ? 20.969 19.75 17.344 1 83.19 791 TYR B O 1
ATOM 14876 N N . LYS B 1 792 ? 18.891 18.984 17.078 1 81.19 792 LYS B N 1
ATOM 14877 C CA . LYS B 1 792 ? 19.141 18.328 15.805 1 81.19 792 LYS B CA 1
ATOM 14878 C C . LYS B 1 792 ? 18.141 18.766 14.75 1 81.19 792 LYS B C 1
ATOM 14880 O O . LYS B 1 792 ? 16.938 18.844 15.031 1 81.19 792 LYS B O 1
ATOM 14885 N N . TYR B 1 793 ? 18.641 19.109 13.586 1 83.44 793 TYR B N 1
ATOM 14886 C CA . TYR B 1 793 ? 17.75 19.344 12.453 1 83.44 793 TYR B CA 1
ATOM 14887 C C . TYR B 1 793 ? 17.109 18.062 11.984 1 83.44 793 TYR B C 1
ATOM 14889 O O . TYR B 1 793 ? 17.797 17.078 11.703 1 83.44 793 TYR B O 1
ATOM 14897 N N . ILE B 1 794 ? 15.781 18.047 11.859 1 75.75 794 ILE B N 1
ATOM 14898 C CA . ILE B 1 794 ? 15.133 16.781 11.531 1 75.75 794 ILE B CA 1
ATOM 14899 C C . ILE B 1 794 ? 14.359 16.922 10.227 1 75.75 794 ILE B C 1
ATOM 14901 O O . ILE B 1 794 ? 13.695 15.984 9.789 1 75.75 794 ILE B O 1
ATOM 14905 N N . GLY B 1 795 ? 14.289 18.172 9.664 1 78.5 795 GLY B N 1
ATOM 14906 C CA . GLY B 1 795 ? 13.625 18.297 8.375 1 78.5 795 GLY B CA 1
ATOM 14907 C C . GLY B 1 795 ? 12.781 19.547 8.25 1 78.5 795 GLY B C 1
ATOM 14908 O O . GLY B 1 795 ? 13.055 20.547 8.898 1 78.5 795 GLY B O 1
ATOM 14909 N N . GLN B 1 796 ? 11.883 19.453 7.176 1 79.75 796 GLN B N 1
ATOM 14910 C CA . GLN B 1 796 ? 10.984 20.578 6.906 1 79.75 796 GLN B CA 1
ATOM 14911 C C . GLN B 1 796 ? 9.523 20.141 6.945 1 79.75 796 GLN B C 1
ATOM 14913 O O . GLN B 1 796 ? 9.219 18.984 6.711 1 79.75 796 GLN B O 1
ATOM 14918 N N . SER B 1 797 ? 8.727 21.016 7.324 1 83.88 797 SER B N 1
ATOM 14919 C CA . SER B 1 797 ? 7.277 20.828 7.363 1 83.88 797 SER B CA 1
ATOM 14920 C C . SER B 1 797 ? 6.555 22.141 7.062 1 83.88 797 SER B C 1
ATOM 14922 O O . SER B 1 797 ? 7.098 23.219 7.297 1 83.88 797 SER B O 1
ATOM 14924 N N . THR B 1 798 ? 5.43 22.047 6.426 1 86.06 798 THR B N 1
ATOM 14925 C CA . THR B 1 798 ? 4.613 23.234 6.223 1 86.06 798 THR B CA 1
ATOM 14926 C C . THR B 1 798 ? 3.572 23.375 7.332 1 86.06 798 THR B C 1
ATOM 14928 O O . THR B 1 798 ? 2.746 22.484 7.527 1 86.06 798 THR B O 1
ATOM 14931 N N . GLU B 1 799 ? 3.748 24.453 8.055 1 89.62 799 GLU B N 1
ATOM 14932 C CA . GLU B 1 799 ? 2.824 24.75 9.141 1 89.62 799 GLU B CA 1
ATOM 14933 C C . GLU B 1 799 ? 2.027 26.016 8.867 1 89.62 799 GLU B C 1
ATOM 14935 O O . GLU B 1 799 ? 2.607 27.078 8.633 1 89.62 799 GLU B O 1
ATOM 14940 N N . ARG B 1 800 ? 0.784 25.953 8.883 1 91.69 800 ARG B N 1
ATOM 14941 C CA . ARG B 1 800 ? -0.106 27.078 8.586 1 91.69 800 ARG B CA 1
ATOM 14942 C C . ARG B 1 800 ? 0.185 27.656 7.203 1 91.69 800 ARG B C 1
ATOM 14944 O O . ARG B 1 800 ? 0.159 28.875 7.02 1 91.69 800 ARG B O 1
ATOM 14951 N N . GLY B 1 801 ? 0.599 26.828 6.348 1 88.12 801 GLY B N 1
ATOM 14952 C CA . GLY B 1 801 ? 0.923 27.25 4.996 1 88.12 801 GLY B CA 1
ATOM 14953 C C . GLY B 1 801 ? 2.334 27.781 4.859 1 88.12 801 GLY B C 1
ATOM 14954 O O . GLY B 1 801 ? 2.775 28.125 3.76 1 88.12 801 GLY B O 1
ATOM 14955 N N . ILE B 1 802 ? 3.072 27.844 5.93 1 91.44 802 ILE B N 1
ATOM 14956 C CA . ILE B 1 802 ? 4.426 28.391 5.941 1 91.44 802 ILE B CA 1
ATOM 14957 C C . ILE B 1 802 ? 5.441 27.25 5.93 1 91.44 802 ILE B C 1
ATOM 14959 O O . ILE B 1 802 ? 5.426 26.391 6.809 1 91.44 802 ILE B O 1
ATOM 14963 N N . PRO B 1 803 ? 6.312 27.234 4.984 1 87.5 803 PRO B N 1
ATOM 14964 C CA . PRO B 1 803 ? 7.387 26.25 5.051 1 87.5 803 PRO B CA 1
ATOM 14965 C C . PRO B 1 803 ? 8.344 26.484 6.219 1 87.5 803 PRO B C 1
ATOM 14967 O O . PRO B 1 803 ? 8.828 27.594 6.406 1 87.5 803 PRO B O 1
ATOM 14970 N N . CYS B 1 804 ? 8.586 25.484 7.008 1 91 804 CYS B N 1
ATOM 14971 C CA . CYS B 1 804 ? 9.375 25.609 8.227 1 91 804 CYS B CA 1
ATOM 14972 C C . CYS B 1 804 ? 10.508 24.594 8.258 1 91 804 CYS B C 1
ATOM 14974 O O . CYS B 1 804 ? 10.336 23.453 7.809 1 91 804 CYS B O 1
ATOM 14976 N N . ASP B 1 805 ? 11.633 25.016 8.766 1 88.81 805 ASP B N 1
ATOM 14977 C CA . ASP B 1 805 ? 12.695 24.109 9.172 1 88.81 805 ASP B CA 1
ATOM 14978 C C . ASP B 1 805 ? 12.438 23.562 10.578 1 88.81 805 ASP B C 1
ATOM 14980 O O . ASP B 1 805 ? 12.133 24.328 11.5 1 88.81 805 ASP B O 1
ATOM 14984 N N . VAL B 1 806 ? 12.523 22.281 10.773 1 87.19 806 VAL B N 1
ATOM 14985 C CA . VAL B 1 806 ? 12.148 21.672 12.039 1 87.19 806 VAL B CA 1
ATOM 14986 C C . VAL B 1 806 ? 13.398 21.188 12.766 1 87.19 806 VAL B C 1
ATOM 14988 O O . VAL B 1 806 ? 14.25 20.516 12.18 1 87.19 806 VAL B O 1
ATOM 14991 N N . PHE B 1 807 ? 13.547 21.609 13.992 1 88.31 807 PHE B N 1
ATOM 14992 C CA . PHE B 1 807 ? 14.633 21.188 14.875 1 88.31 807 PHE B CA 1
ATOM 14993 C C . PHE B 1 807 ? 14.078 20.453 16.094 1 88.31 807 PHE B C 1
ATOM 14995 O O . PHE B 1 807 ? 13 20.781 16.594 1 88.31 807 PHE B O 1
ATOM 15002 N N . GLU B 1 808 ? 14.766 19.438 16.594 1 86.25 808 GLU B N 1
ATOM 15003 C CA . GLU B 1 808 ? 14.352 18.656 17.75 1 86.25 808 GLU B CA 1
ATOM 15004 C C . GLU B 1 808 ? 15.406 18.688 18.844 1 86.25 808 GLU B C 1
ATOM 15006 O O . GLU B 1 808 ? 16.609 18.609 18.562 1 86.25 808 GLU B O 1
ATOM 15011 N N . ALA B 1 809 ? 14.945 18.906 20.047 1 85.5 809 ALA B N 1
ATOM 15012 C CA . ALA B 1 809 ? 15.805 18.875 21.219 1 85.5 809 ALA B CA 1
ATOM 15013 C C . ALA B 1 809 ? 15.234 17.938 22.297 1 85.5 809 ALA B C 1
ATOM 15015 O O . ALA B 1 809 ? 14.016 17.859 22.469 1 85.5 809 ALA B O 1
ATOM 15016 N N . ARG B 1 810 ? 16.141 17.203 22.906 1 81.56 810 ARG B N 1
ATOM 15017 C CA . ARG B 1 810 ? 15.797 16.344 24.031 1 81.56 810 ARG B CA 1
ATOM 15018 C C . ARG B 1 810 ? 16.25 16.953 25.359 1 81.56 810 ARG B C 1
ATOM 15020 O O . ARG B 1 810 ? 17.406 17.344 25.5 1 81.56 810 ARG B O 1
ATOM 15027 N N . LYS B 1 811 ? 15.234 17.125 26.219 1 80.19 811 LYS B N 1
ATOM 15028 C CA . LYS B 1 811 ? 15.578 17.688 27.531 1 80.19 811 LYS B CA 1
ATOM 15029 C C . LYS B 1 811 ? 15.172 16.719 28.641 1 80.19 811 LYS B C 1
ATOM 15031 O O . LYS B 1 811 ? 14.133 16.062 28.562 1 80.19 811 LYS B O 1
ATOM 15036 N N . THR B 1 812 ? 15.938 16.625 29.688 1 73.94 812 THR B N 1
ATOM 15037 C CA . THR B 1 812 ? 15.664 15.727 30.812 1 73.94 812 THR B CA 1
ATOM 15038 C C . THR B 1 812 ? 15.227 16.516 32.031 1 73.94 812 THR B C 1
ATOM 15040 O O . THR B 1 812 ? 14.734 15.945 33.031 1 73.94 812 THR B O 1
ATOM 15043 N N . ASP B 1 813 ? 15.391 17.891 32.094 1 69.06 813 ASP B N 1
ATOM 15044 C CA . ASP B 1 813 ? 15.117 18.703 33.281 1 69.06 813 ASP B CA 1
ATOM 15045 C C . ASP B 1 813 ? 13.898 19.594 33.031 1 69.06 813 ASP B C 1
ATOM 15047 O O . ASP B 1 813 ? 13.758 20.625 33.688 1 69.06 813 ASP B O 1
ATOM 15051 N N . TYR B 1 814 ? 13.016 19.156 32.094 1 72.06 814 TYR B N 1
ATOM 15052 C CA . TYR B 1 814 ? 11.852 20 31.828 1 72.06 814 TYR B CA 1
ATOM 15053 C C . TYR B 1 814 ? 10.758 19.75 32.875 1 72.06 814 TYR B C 1
ATOM 15055 O O . TYR B 1 814 ? 10.438 18.594 33.156 1 72.06 814 TYR B O 1
ATOM 15063 N N . GLN B 1 815 ? 10.367 20.875 33.594 1 62.09 815 GLN B N 1
ATOM 15064 C CA . GLN B 1 815 ? 9.234 20.812 34.531 1 62.09 815 GLN B CA 1
ATOM 15065 C C . GLN B 1 815 ? 8.016 21.531 33.938 1 62.09 815 GLN B C 1
ATOM 15067 O O . GLN B 1 815 ? 8.062 22.719 33.656 1 62.09 815 GLN B O 1
ATOM 15072 N N . ASP B 1 816 ? 7.012 20.656 33.562 1 57.88 816 ASP B N 1
ATOM 15073 C CA . ASP B 1 816 ? 5.77 21.25 33.094 1 57.88 816 ASP B CA 1
ATOM 15074 C C . ASP B 1 816 ? 5.074 22.031 34.219 1 57.88 816 ASP B C 1
ATOM 15076 O O . ASP B 1 816 ? 4.648 21.453 35.219 1 57.88 816 ASP B O 1
ATOM 15080 N N . ARG B 1 817 ? 5.25 23.312 34.219 1 51.72 817 ARG B N 1
ATOM 15081 C CA . ARG B 1 817 ? 4.688 24.109 35.312 1 51.72 817 ARG B CA 1
ATOM 15082 C C . ARG B 1 817 ? 3.168 23.984 35.375 1 51.72 817 ARG B C 1
ATOM 15084 O O . ARG B 1 817 ? 2.537 24.375 36.344 1 51.72 817 ARG B O 1
ATOM 15091 N N . LEU B 1 818 ? 2.59 23.703 34.25 1 47.53 818 LEU B N 1
ATOM 15092 C CA . LEU B 1 818 ? 1.148 23.5 34.312 1 47.53 818 LEU B CA 1
ATOM 15093 C C . LEU B 1 818 ? 0.822 22.156 34.969 1 47.53 818 LEU B C 1
ATOM 15095 O O . LEU B 1 818 ? -0.312 21.938 35.406 1 47.53 818 LEU B O 1
ATOM 15099 N N . SER B 1 819 ? 1.726 21.25 34.812 1 45.5 819 SER B N 1
ATOM 15100 C CA . SER B 1 819 ? 1.485 19.969 35.438 1 45.5 819 SER B CA 1
ATOM 15101 C C . SER B 1 819 ? 2.129 19.906 36.812 1 45.5 819 SER B C 1
ATOM 15103 O O . SER B 1 819 ? 3.227 20.422 37.031 1 45.5 819 SER B O 1
ATOM 15105 N N . THR B 1 820 ? 1.362 20.125 37.812 1 39.38 820 THR B N 1
ATOM 15106 C CA . THR B 1 820 ? 1.817 20.016 39.219 1 39.38 820 THR B CA 1
ATOM 15107 C C . THR B 1 820 ? 2.826 18.875 39.344 1 39.38 820 THR B C 1
ATOM 15109 O O . THR B 1 820 ? 3.271 18.562 40.438 1 39.38 820 THR B O 1
ATOM 15112 N N . SER B 1 821 ? 2.961 18.047 38.406 1 40.59 821 SER B N 1
ATOM 15113 C CA . SER B 1 821 ? 3.693 16.828 38.75 1 40.59 821 SER B CA 1
ATOM 15114 C C . SER B 1 821 ? 5.195 17.094 38.844 1 40.59 821 SER B C 1
ATOM 15116 O O . SER B 1 821 ? 5.707 18 38.188 1 40.59 821 SER B O 1
ATOM 15118 N N . ASN B 1 822 ? 5.98 16.562 39.844 1 40.84 822 ASN B N 1
ATOM 15119 C CA . ASN B 1 822 ? 7.375 16.484 40.281 1 40.84 822 ASN B CA 1
ATOM 15120 C C . ASN B 1 822 ? 8.312 16.359 39.094 1 40.84 822 ASN B C 1
ATOM 15122 O O . ASN B 1 822 ? 7.902 15.906 38 1 40.84 822 ASN B O 1
ATOM 15126 N N . GLN B 1 823 ? 9.539 16.969 39.188 1 45.31 823 GLN B N 1
ATOM 15127 C CA . GLN B 1 823 ? 10.75 16.828 38.375 1 45.31 823 GLN B CA 1
ATOM 15128 C C . GLN B 1 823 ? 10.859 15.438 37.75 1 45.31 823 GLN B C 1
ATOM 15130 O O . GLN B 1 823 ? 10.867 14.438 38.469 1 45.31 823 GLN B O 1
ATOM 15135 N N . THR B 1 824 ? 10.18 15.188 36.75 1 45.91 824 THR B N 1
ATOM 15136 C CA . THR B 1 824 ? 10.375 13.82 36.281 1 45.91 824 THR B CA 1
ATOM 15137 C C . THR B 1 824 ? 11.719 13.68 35.594 1 45.91 824 THR B C 1
ATOM 15139 O O . THR B 1 824 ? 12.148 14.594 34.875 1 45.91 824 THR B O 1
ATOM 15142 N N . ASN B 1 825 ? 12.633 13.008 36.094 1 49.59 825 ASN B N 1
ATOM 15143 C CA . ASN B 1 825 ? 13.875 12.539 35.469 1 49.59 825 ASN B CA 1
ATOM 15144 C C . ASN B 1 825 ? 13.656 12.094 34.031 1 49.59 825 ASN B C 1
ATOM 15146 O O . ASN B 1 825 ? 14.578 11.562 33.406 1 49.59 825 ASN B O 1
ATOM 15150 N N . GLN B 1 826 ? 12.453 12.141 33.5 1 60.06 826 GLN B N 1
ATOM 15151 C CA . GLN B 1 826 ? 12.359 11.461 32.219 1 60.06 826 GLN B CA 1
ATOM 15152 C C . GLN B 1 826 ? 12.391 12.469 31.078 1 60.06 826 GLN B C 1
ATOM 15154 O O . GLN B 1 826 ? 12.273 13.672 31.297 1 60.06 826 GLN B O 1
ATOM 15159 N N . ILE B 1 827 ? 12.562 11.984 29.734 1 72.19 827 ILE B N 1
ATOM 15160 C CA . ILE B 1 827 ? 12.977 12.641 28.5 1 72.19 827 ILE B CA 1
ATOM 15161 C C . ILE B 1 827 ? 11.789 13.375 27.891 1 72.19 827 ILE B C 1
ATOM 15163 O O . ILE B 1 827 ? 10.711 12.797 27.719 1 72.19 827 ILE B O 1
ATOM 15167 N N . THR B 1 828 ? 11.852 14.805 27.844 1 81.81 828 THR B N 1
ATOM 15168 C CA . THR B 1 828 ? 10.914 15.633 27.094 1 81.81 828 THR B CA 1
ATOM 15169 C C . THR B 1 828 ? 11.516 16.062 25.75 1 81.81 828 THR B C 1
ATOM 15171 O O . THR B 1 828 ? 12.68 16.453 25.688 1 81.81 828 THR B O 1
ATOM 15174 N N . ILE B 1 829 ? 10.641 15.867 24.719 1 85.19 829 ILE B N 1
ATOM 15175 C CA . ILE B 1 829 ? 11.102 16.219 23.391 1 85.19 829 ILE B CA 1
ATOM 15176 C C . ILE B 1 829 ? 10.492 17.547 22.969 1 85.19 829 ILE B C 1
ATOM 15178 O O . ILE B 1 829 ? 9.297 17.766 23.125 1 85.19 829 ILE B O 1
ATOM 15182 N N . PHE B 1 830 ? 11.336 18.453 22.469 1 89 830 PHE B N 1
ATOM 15183 C CA . PHE B 1 830 ? 10.93 19.734 21.922 1 89 830 PHE B CA 1
ATOM 15184 C C . PHE B 1 830 ? 11.133 19.781 20.422 1 89 830 PHE B C 1
ATOM 15186 O O . PHE B 1 830 ? 12.203 19.422 19.922 1 89 830 PHE B O 1
ATOM 15193 N N . LYS B 1 831 ? 10.117 20.078 19.719 1 89.94 831 LYS B N 1
ATOM 15194 C CA . LYS B 1 831 ? 10.227 20.312 18.281 1 89.94 831 LYS B CA 1
ATOM 15195 C C . LYS B 1 831 ? 9.984 21.781 17.938 1 89.94 831 LYS B C 1
ATOM 15197 O O . LYS B 1 831 ? 8.93 22.328 18.25 1 89.94 831 LYS B O 1
ATOM 15202 N N . TYR B 1 832 ? 10.984 22.375 17.359 1 92.81 832 TYR B N 1
ATOM 15203 C CA . TYR B 1 832 ? 10.93 23.781 16.984 1 92.81 832 TYR B CA 1
ATOM 15204 C C . TYR B 1 832 ? 10.734 23.953 15.484 1 92.81 832 TYR B C 1
ATOM 15206 O O . TYR B 1 832 ? 11.469 23.359 14.688 1 92.81 832 TYR B O 1
ATOM 15214 N N . TYR B 1 833 ? 9.766 24.734 15.109 1 93.25 833 TYR B N 1
ATOM 15215 C CA . TYR B 1 833 ? 9.516 25.047 13.711 1 93.25 833 TYR B CA 1
ATOM 15216 C C . TYR B 1 833 ? 9.875 26.5 13.406 1 93.25 833 TYR B C 1
ATOM 15218 O O . TYR B 1 833 ? 9.281 27.422 13.961 1 93.25 833 TYR B O 1
ATOM 15226 N N . PHE B 1 834 ? 10.859 26.703 12.555 1 93.94 834 PHE B N 1
ATOM 15227 C CA . PHE B 1 834 ? 11.266 28.031 12.141 1 93.94 834 PHE B CA 1
ATOM 15228 C C . PHE B 1 834 ? 10.938 28.266 10.664 1 93.94 834 PHE B C 1
ATOM 15230 O O . PHE B 1 834 ? 11.141 27.391 9.828 1 93.94 834 PHE B O 1
ATOM 15237 N N . GLN B 1 835 ? 10.383 29.422 10.391 1 93.5 835 GLN B N 1
ATOM 15238 C CA . GLN B 1 835 ? 10.148 29.812 9 1 93.5 835 GLN B CA 1
ATOM 15239 C C . GLN B 1 835 ? 11.438 29.719 8.18 1 93.5 835 GLN B C 1
ATOM 15241 O O . GLN B 1 835 ? 12.5 30.125 8.648 1 93.5 835 GLN B O 1
ATOM 15246 N N . THR B 1 836 ? 11.273 29.25 7 1 88.31 836 THR B N 1
ATOM 15247 C CA . THR B 1 836 ? 12.445 29.141 6.133 1 88.31 836 THR B CA 1
ATOM 15248 C C . THR B 1 836 ? 12.969 30.516 5.754 1 88.31 836 THR B C 1
ATOM 15250 O O . THR B 1 836 ? 12.195 31.469 5.664 1 88.31 836 THR B O 1
ATOM 15253 N N . ASP B 1 837 ? 14.234 30.609 5.383 1 85.69 837 ASP B N 1
ATOM 15254 C CA . ASP B 1 837 ? 14.969 31.875 5.289 1 85.69 837 ASP B CA 1
ATOM 15255 C C . ASP B 1 837 ? 14.547 32.656 4.051 1 85.69 837 ASP B C 1
ATOM 15257 O O . ASP B 1 837 ? 14.727 33.875 3.996 1 85.69 837 ASP B O 1
ATOM 15261 N N . ASN B 1 838 ? 13.977 32.062 3.111 1 83.75 838 ASN B N 1
ATOM 15262 C CA . ASN B 1 838 ? 13.633 32.781 1.883 1 83.75 838 ASN B CA 1
ATOM 15263 C C . ASN B 1 838 ? 12.25 33.406 1.963 1 83.75 838 ASN B C 1
ATOM 15265 O O . ASN B 1 838 ? 11.812 34.062 1.03 1 83.75 838 ASN B O 1
ATOM 15269 N N . TRP B 1 839 ? 11.547 33.281 3.014 1 89.25 839 TRP B N 1
ATOM 15270 C CA . TRP B 1 839 ? 10.227 33.875 3.203 1 89.25 839 TRP B CA 1
ATOM 15271 C C . TRP B 1 839 ? 10.305 35.156 4.02 1 89.25 839 TRP B C 1
ATOM 15273 O O . TRP B 1 839 ? 11.211 35.312 4.844 1 89.25 839 TRP B O 1
ATOM 15283 N N . LYS B 1 840 ? 9.359 36.062 3.777 1 90.19 840 LYS B N 1
ATOM 15284 C CA . LYS B 1 840 ? 9.25 37.312 4.496 1 90.19 840 LYS B CA 1
ATOM 15285 C C . LYS B 1 840 ? 8.016 37.344 5.398 1 90.19 840 LYS B C 1
ATOM 15287 O O . LYS B 1 840 ? 6.945 36.875 5 1 90.19 840 LYS B O 1
ATOM 15292 N N . TYR B 1 841 ? 8.227 37.812 6.613 1 92.56 841 TYR B N 1
ATOM 15293 C CA . TYR B 1 841 ? 7.137 37.938 7.578 1 92.56 841 TYR B CA 1
ATOM 15294 C C . TYR B 1 841 ? 6.91 39.375 7.957 1 92.56 841 TYR B C 1
ATOM 15296 O O . TYR B 1 841 ? 7.816 40.031 8.469 1 92.56 841 TYR B O 1
ATOM 15304 N N . TYR B 1 842 ? 5.703 39.906 7.652 1 90.88 842 TYR B N 1
ATOM 15305 C CA . TYR B 1 842 ? 5.309 41.281 8 1 90.88 842 TYR B CA 1
ATOM 15306 C C . TYR B 1 842 ? 4.398 41.281 9.227 1 90.88 842 TYR B C 1
ATOM 15308 O O . TYR B 1 842 ? 3.201 41 9.117 1 90.88 842 TYR B O 1
ATOM 15316 N N . SER B 1 843 ? 5.012 41.562 10.375 1 90.38 843 SER B N 1
ATOM 15317 C CA . SER B 1 843 ? 4.199 41.812 11.57 1 90.38 843 SER B CA 1
ATOM 15318 C C . SER B 1 843 ? 3.459 43.125 11.469 1 90.38 843 SER B C 1
ATOM 15320 O O . SER B 1 843 ? 3.963 44.094 10.875 1 90.38 843 SER B O 1
ATOM 15322 N N . ALA B 1 844 ? 2.355 43.219 12.086 1 85.62 844 ALA B N 1
ATOM 15323 C CA . ALA B 1 844 ? 1.505 44.375 11.93 1 85.62 844 ALA B CA 1
ATOM 15324 C C . ALA B 1 844 ? 2.18 45.625 12.5 1 85.62 844 ALA B C 1
ATOM 15326 O O . ALA B 1 844 ? 2.162 46.688 11.875 1 85.62 844 ALA B O 1
ATOM 15327 N N . GLU B 1 845 ? 2.781 45.531 13.625 1 80.81 845 GLU B N 1
ATOM 15328 C CA . GLU B 1 845 ? 3.287 46.688 14.336 1 80.81 845 GLU B CA 1
ATOM 15329 C C . GLU B 1 845 ? 4.773 46.906 14.055 1 80.81 845 GLU B C 1
ATOM 15331 O O . GLU B 1 845 ? 5.344 47.938 14.453 1 80.81 845 GLU B O 1
ATOM 15336 N N . ALA B 1 846 ? 5.352 46.062 13.312 1 82.19 846 ALA B N 1
ATOM 15337 C CA . ALA B 1 846 ? 6.789 46.156 13.086 1 82.19 846 ALA B CA 1
ATOM 15338 C C . ALA B 1 846 ? 7.098 47.094 11.93 1 82.19 846 ALA B C 1
ATOM 15340 O O . ALA B 1 846 ? 6.242 47.344 11.07 1 82.19 846 ALA B O 1
ATOM 15341 N N . THR B 1 847 ? 8.203 47.625 11.969 1 77.31 847 THR B N 1
ATOM 15342 C CA . THR B 1 847 ? 8.648 48.438 10.867 1 77.31 847 THR B CA 1
ATOM 15343 C C . THR B 1 847 ? 9.555 47.656 9.922 1 77.31 847 THR B C 1
ATOM 15345 O O . THR B 1 847 ? 9.727 48.062 8.758 1 77.31 847 THR B O 1
ATOM 15348 N N . ASP B 1 848 ? 10.109 46.688 10.438 1 81.19 848 ASP B N 1
ATOM 15349 C CA . ASP B 1 848 ? 11.008 45.875 9.625 1 81.19 848 ASP B CA 1
ATOM 15350 C C . ASP B 1 848 ? 10.406 44.5 9.344 1 81.19 848 ASP B C 1
ATOM 15352 O O . ASP B 1 848 ? 9.492 44.062 10.047 1 81.19 848 ASP B O 1
ATOM 15356 N N . VAL B 1 849 ? 10.977 43.875 8.266 1 87.38 849 VAL B N 1
ATOM 15357 C CA . VAL B 1 849 ? 10.578 42.531 7.895 1 87.38 849 VAL B CA 1
ATOM 15358 C C . VAL B 1 849 ? 11.398 41.531 8.695 1 87.38 849 VAL B C 1
ATOM 15360 O O . VAL B 1 849 ? 12.602 41.688 8.883 1 87.38 849 VAL B O 1
ATOM 15363 N N . THR B 1 850 ? 10.711 40.594 9.297 1 87.94 850 THR B N 1
ATOM 15364 C CA . THR B 1 850 ? 11.414 39.562 10.039 1 87.94 850 THR B CA 1
ATOM 15365 C C . THR B 1 850 ? 11.57 38.281 9.18 1 87.94 850 THR B C 1
ATOM 15367 O O . THR B 1 850 ? 10.727 38 8.336 1 87.94 850 THR B O 1
ATOM 15370 N N . LYS B 1 851 ? 12.688 37.562 9.406 1 88.56 851 LYS B N 1
ATOM 15371 C CA . LYS B 1 851 ? 12.984 36.312 8.719 1 88.56 851 LYS B CA 1
ATOM 15372 C C . LYS B 1 851 ? 13.32 35.219 9.719 1 88.56 851 LYS B C 1
ATOM 15374 O O . LYS B 1 851 ? 13.727 35.5 10.844 1 88.56 851 LYS B O 1
ATOM 15379 N N . SER B 1 852 ? 13.109 33.938 9.391 1 90.31 852 SER B N 1
ATOM 15380 C CA . SER B 1 852 ? 13.469 32.719 10.148 1 90.31 852 SER B CA 1
ATOM 15381 C C . SER B 1 852 ? 12.906 32.781 11.562 1 90.31 852 SER B C 1
ATOM 15383 O O . SER B 1 852 ? 13.594 32.406 12.516 1 90.31 852 SER B O 1
ATOM 15385 N N . GLN B 1 853 ? 11.688 33.344 11.711 1 92.06 853 GLN B N 1
ATOM 15386 C CA . GLN B 1 853 ? 11.07 33.438 13.031 1 92.06 853 GLN B CA 1
ATOM 15387 C C . GLN B 1 853 ? 10.453 32.094 13.43 1 92.06 853 GLN B C 1
ATOM 15389 O O . GLN B 1 853 ? 10.172 31.25 12.578 1 92.06 853 GLN B O 1
ATOM 15394 N N . MET B 1 854 ? 10.32 31.891 14.695 1 93.25 854 MET B N 1
ATOM 15395 C CA . MET B 1 854 ? 9.664 30.688 15.18 1 93.25 854 MET B CA 1
ATOM 15396 C C . MET B 1 854 ? 8.172 30.703 14.875 1 93.25 854 MET B C 1
ATOM 15398 O O . MET B 1 854 ? 7.508 31.734 15.07 1 93.25 854 MET B O 1
ATOM 15402 N N . VAL B 1 855 ? 7.652 29.672 14.391 1 95.38 855 VAL B N 1
ATOM 15403 C CA . VAL B 1 855 ? 6.262 29.594 13.961 1 95.38 855 VAL B CA 1
ATOM 15404 C C . VAL B 1 855 ? 5.492 28.641 14.883 1 95.38 855 VAL B C 1
ATOM 15406 O O . VAL B 1 855 ? 4.297 28.828 15.117 1 95.38 855 VAL B O 1
ATOM 15409 N N . ARG B 1 856 ? 6.195 27.656 15.398 1 95.25 856 ARG B N 1
ATOM 15410 C CA . ARG B 1 856 ? 5.527 26.625 16.172 1 95.25 856 ARG B CA 1
ATOM 15411 C C . ARG B 1 856 ? 6.512 25.906 17.094 1 95.25 856 ARG B C 1
ATOM 15413 O O . ARG B 1 856 ? 7.699 25.812 16.797 1 95.25 856 ARG B O 1
ATOM 15420 N N . LEU B 1 857 ? 6.059 25.484 18.234 1 93.88 857 LEU B N 1
ATOM 15421 C CA . LEU B 1 857 ? 6.773 24.641 19.203 1 93.88 857 LEU B CA 1
ATOM 15422 C C . LEU B 1 857 ? 5.883 23.516 19.703 1 93.88 857 LEU B C 1
ATOM 15424 O O . LEU B 1 857 ? 4.758 23.75 20.141 1 93.88 857 LEU B O 1
ATOM 15428 N N . ASP B 1 858 ? 6.309 22.328 19.516 1 90.44 858 ASP B N 1
ATOM 15429 C CA . ASP B 1 858 ? 5.637 21.172 20.078 1 90.44 858 ASP B CA 1
ATOM 15430 C C . ASP B 1 858 ? 6.434 20.578 21.234 1 90.44 858 ASP B C 1
ATOM 15432 O O . ASP B 1 858 ? 7.664 20.5 21.172 1 90.44 858 ASP B O 1
ATOM 15436 N N . ILE B 1 859 ? 5.777 20.25 22.297 1 88.12 859 ILE B N 1
ATOM 15437 C CA . ILE B 1 859 ? 6.395 19.625 23.469 1 88.12 859 ILE B CA 1
ATOM 15438 C C . ILE B 1 859 ? 5.738 18.266 23.719 1 88.12 859 ILE B C 1
ATOM 15440 O O . ILE B 1 859 ? 4.52 18.172 23.875 1 88.12 859 ILE B O 1
ATOM 15444 N N . GLU B 1 860 ? 6.559 17.297 23.641 1 84.75 860 GLU B N 1
ATOM 15445 C CA . GLU B 1 860 ? 6.137 15.93 23.906 1 84.75 860 GLU B CA 1
ATOM 15446 C C . GLU B 1 860 ? 6.809 15.383 25.156 1 84.75 860 GLU B C 1
ATOM 15448 O O . GLU B 1 860 ? 8.031 15.289 25.219 1 84.75 860 GLU B O 1
ATOM 15453 N N . ASP B 1 861 ? 5.996 15.07 26.094 1 78.5 861 ASP B N 1
ATOM 15454 C CA . ASP B 1 861 ? 6.559 14.516 27.328 1 78.5 861 ASP B CA 1
ATOM 15455 C C . ASP B 1 861 ? 6.289 13.016 27.438 1 78.5 861 ASP B C 1
ATOM 15457 O O . ASP B 1 861 ? 5.137 12.594 27.516 1 78.5 861 ASP B O 1
ATOM 15461 N N . ARG B 1 862 ? 7.273 12.211 27.469 1 74.62 862 ARG B N 1
ATOM 15462 C CA . ARG B 1 862 ? 7.16 10.758 27.469 1 74.62 862 ARG B CA 1
ATOM 15463 C C . ARG B 1 862 ? 6.77 10.234 28.844 1 74.62 862 ARG B C 1
ATOM 15465 O O . ARG B 1 862 ? 6.184 9.156 28.969 1 74.62 862 ARG B O 1
ATOM 15472 N N . THR B 1 863 ? 7.078 10.992 29.859 1 70.44 863 THR B N 1
ATOM 15473 C CA . THR B 1 863 ? 6.801 10.555 31.219 1 70.44 863 THR B CA 1
ATOM 15474 C C . THR B 1 863 ? 5.328 10.758 31.562 1 70.44 863 THR B C 1
ATOM 15476 O O . THR B 1 863 ? 4.66 9.836 32.031 1 70.44 863 THR B O 1
ATOM 15479 N N . THR B 1 864 ? 4.902 11.938 31.234 1 73.31 864 THR B N 1
ATOM 15480 C CA . THR B 1 864 ? 3.51 12.242 31.531 1 73.31 864 THR B CA 1
ATOM 15481 C C . THR B 1 864 ? 2.605 11.852 30.375 1 73.31 864 THR B C 1
ATOM 15483 O O . THR B 1 864 ? 1.381 11.805 30.516 1 73.31 864 THR B O 1
ATOM 15486 N N . HIS B 1 865 ? 3.238 11.508 29.188 1 76.62 865 HIS B N 1
ATOM 15487 C CA . HIS B 1 865 ? 2.51 11.164 27.969 1 76.62 865 HIS B CA 1
ATOM 15488 C C . HIS B 1 865 ? 1.574 12.289 27.562 1 76.62 865 HIS B C 1
ATOM 15490 O O . HIS B 1 865 ? 0.392 12.062 27.297 1 76.62 865 HIS B O 1
ATOM 15496 N N . SER B 1 866 ? 2.078 13.523 27.672 1 79.06 866 SER B N 1
ATOM 15497 C CA . SER B 1 866 ? 1.322 14.711 27.266 1 79.06 866 SER B CA 1
ATOM 15498 C C . SER B 1 866 ? 1.912 15.352 26.016 1 79.06 866 SER B C 1
ATOM 15500 O O . SER B 1 866 ? 3.1 15.188 25.734 1 79.06 866 SER B O 1
ATOM 15502 N N . PHE B 1 867 ? 1.016 15.969 25.328 1 86.12 867 PHE B N 1
ATOM 15503 C CA . PHE B 1 867 ? 1.373 16.672 24.109 1 86.12 867 PHE B CA 1
ATOM 15504 C C . PHE B 1 867 ? 0.785 18.078 24.094 1 86.12 867 PHE B C 1
ATOM 15506 O O . PHE B 1 867 ? -0.361 18.281 24.516 1 86.12 867 PHE B O 1
ATOM 15513 N N . ARG B 1 868 ? 1.68 19.062 23.766 1 88.81 868 ARG B N 1
ATOM 15514 C CA . ARG B 1 868 ? 1.25 20.453 23.641 1 88.81 868 ARG B CA 1
ATOM 15515 C C . ARG B 1 868 ? 1.793 21.094 22.359 1 88.81 868 ARG B C 1
ATOM 15517 O O . ARG B 1 868 ? 2.916 20.797 21.953 1 88.81 868 ARG B O 1
ATOM 15524 N N . THR B 1 869 ? 0.963 21.953 21.828 1 92.06 869 THR B N 1
ATOM 15525 C CA . THR B 1 869 ? 1.381 22.703 20.656 1 92.06 869 THR B CA 1
ATOM 15526 C C . THR B 1 869 ? 1.301 24.203 20.938 1 92.06 869 THR B C 1
ATOM 15528 O O . THR B 1 869 ? 0.295 24.703 21.453 1 92.06 869 THR B O 1
ATOM 15531 N N . TYR B 1 870 ? 2.381 24.875 20.625 1 93.62 870 TYR B N 1
ATOM 15532 C CA . TYR B 1 870 ? 2.447 26.328 20.688 1 93.62 870 TYR B CA 1
ATOM 15533 C C . TYR B 1 870 ? 2.568 26.922 19.281 1 93.62 870 TYR B C 1
ATOM 15535 O O . TYR B 1 870 ? 3.561 26.703 18.594 1 93.62 870 TYR B O 1
ATOM 15543 N N . SER B 1 871 ? 1.532 27.609 18.875 1 95.81 871 SER B N 1
ATOM 15544 C CA . SER B 1 871 ? 1.604 28.344 17.625 1 95.81 871 SER B CA 1
ATOM 15545 C C . SER B 1 871 ? 2.045 29.781 17.859 1 95.81 871 SER B C 1
ATOM 15547 O O . SER B 1 871 ? 1.358 30.547 18.547 1 95.81 871 SER B O 1
ATOM 15549 N N . ILE B 1 872 ? 3.156 30.109 17.375 1 94.81 872 ILE B N 1
ATOM 15550 C CA . ILE B 1 872 ? 3.732 31.438 17.562 1 94.81 872 ILE B CA 1
ATOM 15551 C C . ILE B 1 872 ? 3.494 32.281 16.312 1 94.81 872 ILE B C 1
ATOM 15553 O O . ILE B 1 872 ? 3.752 31.844 15.188 1 94.81 872 ILE B O 1
ATOM 15557 N N . PHE B 1 873 ? 2.975 33.469 16.516 1 94.69 873 PHE B N 1
ATOM 15558 C CA . PHE B 1 873 ? 2.699 34.344 15.398 1 94.69 873 PHE B CA 1
ATOM 15559 C C . PHE B 1 873 ? 2.951 35.812 15.773 1 94.69 873 PHE B C 1
ATOM 15561 O O . PHE B 1 873 ? 3.225 36.094 16.938 1 94.69 873 PHE B O 1
ATOM 15568 N N . ASP B 1 874 ? 2.941 36.719 14.828 1 94.19 874 ASP B N 1
ATOM 15569 C CA . ASP B 1 874 ? 3.154 38.156 14.977 1 94.19 874 ASP B CA 1
ATOM 15570 C C . ASP B 1 874 ? 4.504 38.438 15.625 1 94.19 874 ASP B C 1
ATOM 15572 O O . ASP B 1 874 ? 4.602 39.281 16.531 1 94.19 874 ASP B O 1
ATOM 15576 N N . PHE B 1 875 ? 5.449 37.75 15.219 1 91.31 875 PHE B N 1
ATOM 15577 C CA . PHE B 1 875 ? 6.797 37.875 15.758 1 91.31 875 PHE B CA 1
ATOM 15578 C C . PHE B 1 875 ? 7.426 39.188 15.297 1 91.31 875 PHE B C 1
ATOM 15580 O O . PHE B 1 875 ? 7.465 39.469 14.094 1 91.31 875 PHE B O 1
ATOM 15587 N N . ASN B 1 876 ? 7.793 40.031 16.234 1 89.38 876 ASN B N 1
ATOM 15588 C CA . ASN B 1 876 ? 8.422 41.312 16.016 1 89.38 876 ASN B CA 1
ATOM 15589 C C . ASN B 1 876 ? 9.711 41.438 16.828 1 89.38 876 ASN B C 1
ATOM 15591 O O . ASN B 1 876 ? 9.75 41.094 18.016 1 89.38 876 ASN B O 1
ATOM 15595 N N . ASP B 1 877 ? 10.82 41.844 16.172 1 86.81 877 ASP B N 1
ATOM 15596 C CA . ASP B 1 877 ? 12.102 41.906 16.875 1 86.81 877 ASP B CA 1
ATOM 15597 C C . ASP B 1 877 ? 12.477 43.375 17.203 1 86.81 877 ASP B C 1
ATOM 15599 O O . ASP B 1 877 ? 13.664 43.688 17.281 1 86.81 877 ASP B O 1
ATOM 15603 N N . GLU B 1 878 ? 11.516 44.188 17.406 1 80.44 878 GLU B N 1
ATOM 15604 C CA . GLU B 1 878 ? 11.766 45.594 17.719 1 80.44 878 GLU B CA 1
ATOM 15605 C C . GLU B 1 878 ? 11.5 45.906 19.188 1 80.44 878 GLU B C 1
ATOM 15607 O O . GLU B 1 878 ? 10.883 45.094 19.891 1 80.44 878 GLU B O 1
ATOM 15612 N N . HIS B 1 879 ? 12.008 47.094 19.625 1 75.12 879 HIS B N 1
ATOM 15613 C CA . HIS B 1 879 ? 11.812 47.531 21 1 75.12 879 HIS B CA 1
ATOM 15614 C C . HIS B 1 879 ? 10.445 48.188 21.188 1 75.12 879 HIS B C 1
ATOM 15616 O O . HIS B 1 879 ? 9.922 48.812 20.266 1 75.12 879 HIS B O 1
ATOM 15622 N N . TYR B 1 880 ? 9.906 47.906 22.297 1 76.88 880 TYR B N 1
ATOM 15623 C CA . TYR B 1 880 ? 8.758 48.688 22.719 1 76.88 880 TYR B CA 1
ATOM 15624 C C . TYR B 1 880 ? 9.156 49.781 23.719 1 76.88 880 TYR B C 1
ATOM 15626 O O . TYR B 1 880 ? 10.133 49.594 24.469 1 76.88 880 TYR B O 1
ATOM 15634 N N . ALA B 1 881 ? 8.352 50.781 23.703 1 70.75 881 ALA B N 1
ATOM 15635 C CA . ALA B 1 881 ? 8.633 51.875 24.609 1 70.75 881 ALA B CA 1
ATOM 15636 C C . ALA B 1 881 ? 8.438 51.469 26.062 1 70.75 881 ALA B C 1
ATOM 15638 O O . ALA B 1 881 ? 7.656 50.562 26.359 1 70.75 881 ALA B O 1
ATOM 15639 N N . TYR B 1 882 ? 9.211 52.094 26.969 1 73.19 882 TYR B N 1
ATOM 15640 C CA . TYR B 1 882 ? 9.117 51.812 28.406 1 73.19 882 TYR B CA 1
ATOM 15641 C C . TYR B 1 882 ? 7.695 52 28.906 1 73.19 882 TYR B C 1
ATOM 15643 O O . TYR B 1 882 ? 7.266 51.344 29.859 1 73.19 882 TYR B O 1
ATOM 15651 N N . SER B 1 883 ? 6.949 52.938 28.219 1 70.38 883 SER B N 1
ATOM 15652 C CA . SER B 1 883 ? 5.57 53.188 28.625 1 70.38 883 SER B CA 1
ATOM 15653 C C . SER B 1 883 ? 4.684 51.969 28.422 1 70.38 883 SER B C 1
ATOM 15655 O O . SER B 1 883 ? 3.613 51.875 29.016 1 70.38 883 SER B O 1
ATOM 15657 N N . PHE B 1 884 ? 5.262 51.219 27.625 1 79.88 884 PHE B N 1
ATOM 15658 C CA . PHE B 1 884 ? 4.527 49.969 27.375 1 79.88 884 PHE B CA 1
ATOM 15659 C C . PHE B 1 884 ? 4.555 49.062 28.594 1 79.88 884 PHE B C 1
ATOM 15661 O O . PHE B 1 884 ? 3.646 48.25 28.797 1 79.88 884 PHE B O 1
ATOM 15668 N N . TYR B 1 885 ? 5.57 49.156 29.344 1 86.88 885 TYR B N 1
ATOM 15669 C CA . TYR B 1 885 ? 5.688 48.438 30.609 1 86.88 885 TYR B CA 1
ATOM 15670 C C . TYR B 1 885 ? 5.148 49.281 31.766 1 86.88 885 TYR B C 1
ATOM 15672 O O . TYR B 1 885 ? 5.887 49.625 32.688 1 86.88 885 TYR B O 1
ATOM 15680 N N . ASP B 1 886 ? 3.85 49.562 31.703 1 85 886 ASP B N 1
ATOM 15681 C CA . ASP B 1 886 ? 3.219 50.5 32.625 1 85 886 ASP B CA 1
ATOM 15682 C C . ASP B 1 886 ? 2.889 49.812 33.969 1 85 886 ASP B C 1
ATOM 15684 O O . ASP B 1 886 ? 2.107 48.844 34 1 85 886 ASP B O 1
ATOM 15688 N N . THR B 1 887 ? 3.469 50.188 35 1 89.62 887 THR B N 1
ATOM 15689 C CA . THR B 1 887 ? 3.203 49.656 36.312 1 89.62 887 THR B CA 1
ATOM 15690 C C . THR B 1 887 ? 2.561 50.719 37.219 1 89.62 887 THR B C 1
ATOM 15692 O O . THR B 1 887 ? 2.535 50.562 38.438 1 89.62 887 THR B O 1
ATOM 15695 N N . SER B 1 888 ? 2.035 51.781 36.719 1 85.12 888 SER B N 1
ATOM 15696 C CA . SER B 1 888 ? 1.535 52.938 37.469 1 85.12 888 SER B CA 1
ATOM 15697 C C . SER B 1 888 ? 0.413 52.531 38.406 1 85.12 888 SER B C 1
ATOM 15699 O O . SER B 1 888 ? 0.306 53.062 39.531 1 85.12 888 SER B O 1
ATOM 15701 N N . VAL B 1 889 ? -0.315 51.562 38 1 84.44 889 VAL B N 1
ATOM 15702 C CA . VAL B 1 889 ? -1.489 51.156 38.781 1 84.44 889 VAL B CA 1
ATOM 15703 C C . VAL B 1 889 ? -1.053 50.5 40.094 1 84.44 889 VAL B C 1
ATOM 15705 O O . VAL B 1 889 ? -1.837 50.406 41.031 1 84.44 889 VAL B O 1
ATOM 15708 N N . CYS B 1 890 ? 0.17 50.125 40.188 1 90.06 890 CYS B N 1
ATOM 15709 C CA . CYS B 1 890 ? 0.663 49.438 41.344 1 90.06 890 CYS B CA 1
ATOM 15710 C C . CYS B 1 890 ? 1.062 50.406 42.438 1 90.06 890 CYS B C 1
ATOM 15712 O O . CYS B 1 890 ? 1.378 50 43.562 1 90.06 890 CYS B O 1
ATOM 15714 N N . PHE B 1 891 ? 1.022 51.688 42.188 1 87 891 PHE B N 1
ATOM 15715 C CA . PHE B 1 891 ? 1.437 52.719 43.156 1 87 891 PHE B CA 1
ATOM 15716 C C . PHE B 1 891 ? 0.261 53.625 43.5 1 87 891 PHE B C 1
ATOM 15718 O O . PHE B 1 891 ? -0.574 53.938 42.656 1 87 891 PHE B O 1
ATOM 15725 N N . GLU B 1 892 ? 0.3 54.062 44.75 1 78.44 892 GLU B N 1
ATOM 15726 C CA . GLU B 1 892 ? -0.761 54.938 45.25 1 78.44 892 GLU B CA 1
ATOM 15727 C C . GLU B 1 892 ? -0.614 56.344 44.688 1 78.44 892 GLU B C 1
ATOM 15729 O O . GLU B 1 892 ? 0.434 56.688 44.156 1 78.44 892 GLU B O 1
ATOM 15734 N N . ALA B 1 893 ? -1.591 57.125 44.844 1 72.19 893 ALA B N 1
ATOM 15735 C CA . ALA B 1 893 ? -1.642 58.469 44.25 1 72.19 893 ALA B CA 1
ATOM 15736 C C . ALA B 1 893 ? -0.5 59.344 44.781 1 72.19 893 ALA B C 1
ATOM 15738 O O . ALA B 1 893 ? 0.047 60.156 44.031 1 72.19 893 ALA B O 1
ATOM 15739 N N . ASP B 1 894 ? -0.14 59.125 46.094 1 75.94 894 ASP B N 1
ATOM 15740 C CA . ASP B 1 894 ? 0.91 59.938 46.688 1 75.94 894 ASP B CA 1
ATOM 15741 C C . ASP B 1 894 ? 2.293 59.5 46.25 1 75.94 894 ASP B C 1
ATOM 15743 O O . ASP B 1 894 ? 3.279 60.219 46.406 1 75.94 894 ASP B O 1
ATOM 15747 N N . GLN B 1 895 ? 2.248 58.469 45.594 1 84.56 895 GLN B N 1
ATOM 15748 C CA . GLN B 1 895 ? 3.514 57.938 45.094 1 84.56 895 GLN B CA 1
ATOM 15749 C C . GLN B 1 895 ? 3.654 58.188 43.594 1 84.56 895 GLN B C 1
ATOM 15751 O O . GLN B 1 895 ? 4.578 57.656 42.938 1 84.56 895 GLN B O 1
ATOM 15756 N N . ARG B 1 896 ? 2.752 58.781 43.094 1 87 896 ARG B N 1
ATOM 15757 C CA . ARG B 1 896 ? 2.785 59.188 41.688 1 87 896 ARG B CA 1
ATOM 15758 C C . ARG B 1 896 ? 2.879 60.719 41.531 1 87 896 ARG B C 1
ATOM 15760 O O . ARG B 1 896 ? 2.008 61.438 42.031 1 87 896 ARG B O 1
ATOM 15767 N N . LYS B 1 897 ? 3.967 61.125 40.938 1 85.69 897 LYS B N 1
ATOM 15768 C CA . LYS B 1 897 ? 4.137 62.562 40.719 1 85.69 897 LYS B CA 1
ATOM 15769 C C . LYS B 1 897 ? 4.215 62.875 39.219 1 85.69 897 LYS B C 1
ATOM 15771 O O . LYS B 1 897 ? 5.18 62.469 38.531 1 85.69 897 LYS B O 1
ATOM 15776 N N . SER B 1 898 ? 3.176 63.531 38.781 1 82.38 898 SER B N 1
ATOM 15777 C CA . SER B 1 898 ? 3.156 63.938 37.375 1 82.38 898 SER B CA 1
ATOM 15778 C C . SER B 1 898 ? 3.727 65.312 37.188 1 82.38 898 SER B C 1
ATOM 15780 O O . SER B 1 898 ? 3.488 66.25 38.031 1 82.38 898 SER B O 1
ATOM 15782 N N . PHE B 1 899 ? 4.594 65.5 36.25 1 82.12 899 PHE B N 1
ATOM 15783 C CA . PHE B 1 899 ? 5.18 66.75 35.969 1 82.12 899 PHE B CA 1
ATOM 15784 C C . PHE B 1 899 ? 5.461 66.938 34.469 1 82.12 899 PHE B C 1
ATOM 15786 O O . PHE B 1 899 ? 5.383 65.938 33.719 1 82.12 899 PHE B O 1
ATOM 15793 N N . ALA B 1 900 ? 5.68 68.125 34.062 1 84.88 900 ALA B N 1
ATOM 15794 C CA . ALA B 1 900 ? 5.996 68.438 32.656 1 84.88 900 ALA B CA 1
ATOM 15795 C C . ALA B 1 900 ? 7.367 69.125 32.562 1 84.88 900 ALA B C 1
ATOM 15797 O O . ALA B 1 900 ? 7.734 69.938 33.406 1 84.88 900 ALA B O 1
ATOM 15798 N N . ILE B 1 901 ? 8.156 68.688 31.719 1 86.56 901 ILE B N 1
ATOM 15799 C CA . ILE B 1 901 ? 9.383 69.375 31.328 1 86.56 901 ILE B CA 1
ATOM 15800 C C . ILE B 1 901 ? 9.141 70.188 30.062 1 86.56 901 ILE B C 1
ATOM 15802 O O . ILE B 1 901 ? 8.695 69.688 29.047 1 86.56 901 ILE B O 1
ATOM 15806 N N . VAL B 1 902 ? 9.406 71.438 30.234 1 84.38 902 VAL B N 1
ATOM 15807 C CA . VAL B 1 902 ? 9.094 72.375 29.156 1 84.38 902 VAL B CA 1
ATOM 15808 C C . VAL B 1 902 ? 10.375 72.75 28.422 1 84.38 902 VAL B C 1
ATOM 15810 O O . VAL B 1 902 ? 11.305 73.312 29.047 1 84.38 902 VAL B O 1
ATOM 15813 N N . PHE B 1 903 ? 10.383 72.438 27.203 1 86.25 903 PHE B N 1
ATOM 15814 C CA . PHE B 1 903 ? 11.445 72.938 26.328 1 86.25 903 PHE B CA 1
ATOM 15815 C C . PHE B 1 903 ? 11.047 74.25 25.672 1 86.25 903 PHE B C 1
ATOM 15817 O O . PHE B 1 903 ? 10.344 74.25 24.672 1 86.25 903 PHE B O 1
ATOM 15824 N N . LYS B 1 904 ? 11.539 75.312 26.219 1 79.5 904 LYS B N 1
ATOM 15825 C CA . LYS B 1 904 ? 11.109 76.625 25.812 1 79.5 904 LYS B CA 1
ATOM 15826 C C . LYS B 1 904 ? 11.766 77.062 24.5 1 79.5 904 LYS B C 1
ATOM 15828 O O . LYS B 1 904 ? 12.906 76.688 24.219 1 79.5 904 LYS B O 1
ATOM 15833 N N . ASP B 1 905 ? 11.117 78 23.656 1 65.5 905 ASP B N 1
ATOM 15834 C CA . ASP B 1 905 ? 11.516 78.625 22.406 1 65.5 905 ASP B CA 1
ATOM 15835 C C . ASP B 1 905 ? 11.852 77.562 21.359 1 65.5 905 ASP B C 1
ATOM 15837 O O . ASP B 1 905 ? 12.727 77.75 20.516 1 65.5 905 ASP B O 1
ATOM 15841 N N . GLN B 1 906 ? 11.375 76.438 21.625 1 65.12 906 GLN B N 1
ATOM 15842 C CA . GLN B 1 906 ? 11.531 75.375 20.625 1 65.12 906 GLN B CA 1
ATOM 15843 C C . GLN B 1 906 ? 10.172 74.938 20.078 1 65.12 906 GLN B C 1
ATOM 15845 O O . GLN B 1 906 ? 9.383 74.312 20.781 1 65.12 906 GLN B O 1
ATOM 15850 N N . SER B 1 907 ? 9.898 75.438 18.969 1 54.94 907 SER B N 1
ATOM 15851 C CA . SER B 1 907 ? 8.602 75.188 18.344 1 54.94 907 SER B CA 1
ATOM 15852 C C . SER B 1 907 ? 8.477 73.75 17.828 1 54.94 907 SER B C 1
ATOM 15854 O O . SER B 1 907 ? 9.484 73.062 17.688 1 54.94 907 SER B O 1
ATOM 15856 N N . PHE B 1 908 ? 7.27 73.375 17.453 1 56.22 908 PHE B N 1
ATOM 15857 C CA . PHE B 1 908 ? 6.879 72.125 16.828 1 56.22 908 PHE B CA 1
ATOM 15858 C C . PHE B 1 908 ? 7.785 71.812 15.641 1 56.22 908 PHE B C 1
ATOM 15860 O O . PHE B 1 908 ? 8.102 72.688 14.844 1 56.22 908 PHE B O 1
ATOM 15867 N N . HIS B 1 909 ? 8.617 70.75 15.797 1 58.47 909 HIS B N 1
ATOM 15868 C CA . HIS B 1 909 ? 9.242 70.25 14.578 1 58.47 909 HIS B CA 1
ATOM 15869 C C . HIS B 1 909 ? 8.547 69 14.078 1 58.47 909 HIS B C 1
ATOM 15871 O O . HIS B 1 909 ? 8.328 68.062 14.852 1 58.47 909 HIS B O 1
ATOM 15877 N N . PRO B 1 910 ? 8.133 68.938 12.891 1 57.88 910 PRO B N 1
ATOM 15878 C CA . PRO B 1 910 ? 7.52 67.75 12.289 1 57.88 910 PRO B CA 1
ATOM 15879 C C . PRO B 1 910 ? 8.281 66.438 12.617 1 57.88 910 PRO B C 1
ATOM 15881 O O . PRO B 1 910 ? 7.676 65.375 12.711 1 57.88 910 PRO B O 1
ATOM 15884 N N . THR B 1 911 ? 9.539 66.625 12.906 1 61.28 911 THR B N 1
ATOM 15885 C CA . THR B 1 911 ? 10.367 65.438 13.227 1 61.28 911 THR B CA 1
ATOM 15886 C C . THR B 1 911 ? 9.953 64.875 14.555 1 61.28 911 THR B C 1
ATOM 15888 O O . THR B 1 911 ? 10.109 63.656 14.773 1 61.28 911 THR B O 1
ATOM 15891 N N . LEU B 1 912 ? 9.484 65.688 15.406 1 67.56 912 LEU B N 1
ATOM 15892 C CA . LEU B 1 912 ? 9.094 65.188 16.719 1 67.56 912 LEU B CA 1
ATOM 15893 C C . LEU B 1 912 ? 7.848 64.312 16.609 1 67.56 912 LEU B C 1
ATOM 15895 O O . LEU B 1 912 ? 7.703 63.344 17.359 1 67.56 912 LEU B O 1
ATOM 15899 N N . ASP B 1 913 ? 7.086 64.625 15.695 1 60.5 913 ASP B N 1
ATOM 15900 C CA . ASP B 1 913 ? 5.914 63.781 15.477 1 60.5 913 ASP B CA 1
ATOM 15901 C C . ASP B 1 913 ? 6.305 62.438 14.883 1 60.5 913 ASP B C 1
ATOM 15903 O O . ASP B 1 913 ? 5.781 61.406 15.297 1 60.5 913 ASP B O 1
ATOM 15907 N N . ASP B 1 914 ? 7.371 62.469 14.016 1 59.78 914 ASP B N 1
ATOM 15908 C CA . ASP B 1 914 ? 7.789 61.25 13.32 1 59.78 914 ASP B CA 1
ATOM 15909 C C . ASP B 1 914 ? 8.547 60.312 14.258 1 59.78 914 ASP B C 1
ATOM 15911 O O . ASP B 1 914 ? 8.5 59.094 14.094 1 59.78 914 ASP B O 1
ATOM 15915 N N . TYR B 1 915 ? 9.156 60.875 15.195 1 65.75 915 TYR B N 1
ATOM 15916 C CA . TYR B 1 915 ? 10.062 60.094 16.031 1 65.75 915 TYR B CA 1
ATOM 15917 C C . TYR B 1 915 ? 9.719 60.25 17.5 1 65.75 915 TYR B C 1
ATOM 15919 O O . TYR B 1 915 ? 10.609 60.312 18.359 1 65.75 915 TYR B O 1
ATOM 15927 N N . SER B 1 916 ? 8.438 60.406 17.703 1 69.06 916 SER B N 1
ATOM 15928 C CA . SER B 1 916 ? 8 60.625 19.078 1 69.06 916 SER B CA 1
ATOM 15929 C C . SER B 1 916 ? 8.422 59.5 20 1 69.06 916 SER B C 1
ATOM 15931 O O . SER B 1 916 ? 8.852 59.719 21.125 1 69.06 916 SER B O 1
ATOM 15933 N N . ALA B 1 917 ? 8.352 58.281 19.562 1 68.38 917 ALA B N 1
ATOM 15934 C CA . ALA B 1 917 ? 8.711 57.125 20.391 1 68.38 917 ALA B CA 1
ATOM 15935 C C . ALA B 1 917 ? 10.195 57.156 20.734 1 68.38 917 ALA B C 1
ATOM 15937 O O . ALA B 1 917 ? 10.578 56.875 21.875 1 68.38 917 ALA B O 1
ATOM 15938 N N . THR B 1 918 ? 10.922 57.469 19.703 1 70.25 918 THR B N 1
ATOM 15939 C CA . THR B 1 918 ? 12.359 57.562 19.938 1 70.25 918 THR B CA 1
ATOM 15940 C C . THR B 1 918 ? 12.672 58.688 20.922 1 70.25 918 THR B C 1
ATOM 15942 O O . THR B 1 918 ? 13.539 58.562 21.781 1 70.25 918 THR B O 1
ATOM 15945 N N . PHE B 1 919 ? 12.031 59.844 20.719 1 76.19 919 PHE B N 1
ATOM 15946 C CA . PHE B 1 919 ? 12.188 60.969 21.641 1 76.19 919 PHE B CA 1
ATOM 15947 C C . PHE B 1 919 ? 11.844 60.562 23.062 1 76.19 919 PHE B C 1
ATOM 15949 O O . PHE B 1 919 ? 12.609 60.844 23.984 1 76.19 919 PHE B O 1
ATOM 15956 N N . LEU B 1 920 ? 10.688 59.938 23.156 1 78.62 920 LEU B N 1
ATOM 15957 C CA . LEU B 1 920 ? 10.227 59.562 24.5 1 78.62 920 LEU B CA 1
ATOM 15958 C C . LEU B 1 920 ? 11.203 58.594 25.141 1 78.62 920 LEU B C 1
ATOM 15960 O O . LEU B 1 920 ? 11.523 58.719 26.328 1 78.62 920 LEU B O 1
ATOM 15964 N N . ASN B 1 921 ? 11.656 57.625 24.453 1 75.19 921 ASN B N 1
ATOM 15965 C CA . ASN B 1 921 ? 12.617 56.688 25 1 75.19 921 ASN B CA 1
ATOM 15966 C C . ASN B 1 921 ? 13.914 57.375 25.422 1 75.19 921 ASN B C 1
ATOM 15968 O O . ASN B 1 921 ? 14.469 57.062 26.469 1 75.19 921 ASN B O 1
ATOM 15972 N N . SER B 1 922 ? 14.359 58.25 24.531 1 79.81 922 SER B N 1
ATOM 15973 C CA . SER B 1 922 ? 15.57 59 24.859 1 79.81 922 SER B CA 1
ATOM 15974 C C . SER B 1 922 ? 15.367 59.844 26.109 1 79.81 922 SER B C 1
ATOM 15976 O O . SER B 1 922 ? 16.281 59.969 26.938 1 79.81 922 SER B O 1
ATOM 15978 N N . ALA B 1 923 ? 14.227 60.438 26.125 1 85.5 923 ALA B N 1
ATOM 15979 C CA . ALA B 1 923 ? 13.93 61.281 27.281 1 85.5 923 ALA B CA 1
ATOM 15980 C C . ALA B 1 923 ? 13.906 60.438 28.562 1 85.5 923 ALA B C 1
ATOM 15982 O O . ALA B 1 923 ? 14.422 60.875 29.609 1 85.5 923 ALA B O 1
ATOM 15983 N N . LEU B 1 924 ? 13.258 59.312 28.516 1 84.5 924 LEU B N 1
ATOM 15984 C CA . LEU B 1 924 ? 13.164 58.469 29.688 1 84.5 924 LEU B CA 1
ATOM 15985 C C . LEU B 1 924 ? 14.547 57.969 30.109 1 84.5 924 LEU B C 1
ATOM 15987 O O . LEU B 1 924 ? 14.844 57.875 31.297 1 84.5 924 LEU B O 1
ATOM 15991 N N . LEU B 1 925 ? 15.328 57.656 29.172 1 81.25 925 LEU B N 1
ATOM 15992 C CA . LEU B 1 925 ? 16.688 57.219 29.484 1 81.25 925 LEU B CA 1
ATOM 15993 C C . LEU B 1 925 ? 17.484 58.344 30.125 1 81.25 925 LEU B C 1
ATOM 15995 O O . LEU B 1 925 ? 18.266 58.125 31.047 1 81.25 925 LEU B O 1
ATOM 15999 N N . GLU B 1 926 ? 17.359 59.531 29.531 1 86 926 GLU B N 1
ATOM 16000 C CA . GLU B 1 926 ? 18.031 60.719 30.109 1 86 926 GLU B CA 1
ATOM 16001 C C . GLU B 1 926 ? 17.594 60.938 31.547 1 86 926 GLU B C 1
ATOM 16003 O O . GLU B 1 926 ? 18.422 61.219 32.406 1 86 926 GLU B O 1
ATOM 16008 N N . MET B 1 927 ? 16.375 60.844 31.766 1 87.5 927 MET B N 1
ATOM 16009 C CA . MET B 1 927 ? 15.875 61 33.125 1 87.5 927 MET B CA 1
ATOM 16010 C C . MET B 1 927 ? 16.438 59.938 34.031 1 87.5 927 MET B C 1
ATOM 16012 O O . MET B 1 927 ? 16.797 60.219 35.188 1 87.5 927 MET B O 1
ATOM 16016 N N . SER B 1 928 ? 16.406 58.781 33.594 1 83 928 SER B N 1
ATOM 16017 C CA . SER B 1 928 ? 16.969 57.656 34.344 1 83 928 SER B CA 1
ATOM 16018 C C . SER B 1 928 ? 18.438 57.875 34.656 1 83 928 SER B C 1
ATOM 16020 O O . SER B 1 928 ? 18.891 57.594 35.781 1 83 928 SER B O 1
ATOM 16022 N N . GLU B 1 929 ? 19.141 58.344 33.656 1 81.62 929 GLU B N 1
ATOM 16023 C CA . GLU B 1 929 ? 20.578 58.594 33.844 1 81.62 929 GLU B CA 1
ATOM 16024 C C . GLU B 1 929 ? 20.812 59.688 34.906 1 81.62 929 GLU B C 1
ATOM 16026 O O . GLU B 1 929 ? 21.719 59.562 35.719 1 81.62 929 GLU B O 1
ATOM 16031 N N . GLN B 1 930 ? 20.031 60.656 34.812 1 83.25 930 GLN B N 1
ATOM 16032 C CA . GLN B 1 930 ? 20.203 61.812 35.719 1 83.25 930 GLN B CA 1
ATOM 16033 C C . GLN B 1 930 ? 19.766 61.438 37.125 1 83.25 930 GLN B C 1
ATOM 16035 O O . GLN B 1 930 ? 20.328 61.969 38.094 1 83.25 930 GLN B O 1
ATOM 16040 N N . THR B 1 931 ? 18.828 60.594 37.219 1 83.88 931 THR B N 1
ATOM 16041 C CA . THR B 1 931 ? 18.328 60.25 38.531 1 83.88 931 THR B CA 1
ATOM 16042 C C . THR B 1 931 ? 18.922 58.938 39.031 1 83.88 931 THR B C 1
ATOM 16044 O O . THR B 1 931 ? 18.828 58.594 40.188 1 83.88 931 THR B O 1
ATOM 16047 N N . LEU B 1 932 ? 19.453 58.094 38.125 1 77.25 932 LEU B N 1
ATOM 16048 C CA . LEU B 1 932 ? 20.047 56.781 38.375 1 77.25 932 LEU B CA 1
ATOM 16049 C C . LEU B 1 932 ? 18.984 55.781 38.812 1 77.25 932 LEU B C 1
ATOM 16051 O O . LEU B 1 932 ? 19.234 54.969 39.719 1 77.25 932 LEU B O 1
ATOM 16055 N N . ILE B 1 933 ? 17.75 56.062 38.375 1 78.44 933 ILE B N 1
ATOM 16056 C CA . ILE B 1 933 ? 16.703 55.094 38.656 1 78.44 933 ILE B CA 1
ATOM 16057 C C . ILE B 1 933 ? 16.281 54.406 37.375 1 78.44 933 ILE B C 1
ATOM 16059 O O . ILE B 1 933 ? 16.578 54.875 36.281 1 78.44 933 ILE B O 1
ATOM 16063 N N . SER B 1 934 ? 15.484 53.281 37.562 1 75.5 934 SER B N 1
ATOM 16064 C CA . SER B 1 934 ? 15 52.5 36.438 1 75.5 934 SER B CA 1
ATOM 16065 C C . SER B 1 934 ? 14.055 53.344 35.562 1 75.5 934 SER B C 1
ATOM 16067 O O . SER B 1 934 ? 13.227 54.094 36.094 1 75.5 934 SER B O 1
ATOM 16069 N N . PRO B 1 935 ? 14.289 53.25 34.312 1 77.81 935 PRO B N 1
ATOM 16070 C CA . PRO B 1 935 ? 13.375 53.969 33.406 1 77.81 935 PRO B CA 1
ATOM 16071 C C . PRO B 1 935 ? 11.922 53.5 33.562 1 77.81 935 PRO B C 1
ATOM 16073 O O . PRO B 1 935 ? 11 54.25 33.25 1 77.81 935 PRO B O 1
ATOM 16076 N N . ALA B 1 936 ? 11.75 52.344 34.125 1 79.62 936 ALA B N 1
ATOM 16077 C CA . ALA B 1 936 ? 10.391 51.812 34.25 1 79.62 936 ALA B CA 1
ATOM 16078 C C . ALA B 1 936 ? 9.602 52.625 35.281 1 79.62 936 ALA B C 1
ATOM 16080 O O . ALA B 1 936 ? 8.375 52.531 35.344 1 79.62 936 ALA B O 1
ATOM 16081 N N . ARG B 1 937 ? 10.258 53.375 36.031 1 85 937 ARG B N 1
ATOM 16082 C CA . ARG B 1 937 ? 9.586 54.188 37.031 1 85 937 ARG B CA 1
ATOM 16083 C C . ARG B 1 937 ? 9.008 55.469 36.438 1 85 937 ARG B C 1
ATOM 16085 O O . ARG B 1 937 ? 8.25 56.156 37.125 1 85 937 ARG B O 1
ATOM 16092 N N . PHE B 1 938 ? 9.422 55.781 35.281 1 85.56 938 PHE B N 1
ATOM 16093 C CA . PHE B 1 938 ? 8.82 56.906 34.562 1 85.56 938 PHE B CA 1
ATOM 16094 C C . PHE B 1 938 ? 7.711 56.406 33.656 1 85.56 938 PHE B C 1
ATOM 16096 O O . PHE B 1 938 ? 7.977 55.688 32.688 1 85.56 938 PHE B O 1
ATOM 16103 N N . GLN B 1 939 ? 6.551 56.781 33.969 1 83.94 939 GLN B N 1
ATOM 16104 C CA . GLN B 1 939 ? 5.395 56.25 33.219 1 83.94 939 GLN B CA 1
ATOM 16105 C C . GLN B 1 939 ? 4.57 57.375 32.625 1 83.94 939 GLN B C 1
ATOM 16107 O O . GLN B 1 939 ? 4.754 58.562 33 1 83.94 939 GLN B O 1
ATOM 16112 N N . GLY B 1 940 ? 3.623 57 31.703 1 74.5 940 GLY B N 1
ATOM 16113 C CA . GLY B 1 940 ? 2.709 57.969 31.094 1 74.5 940 GLY B CA 1
ATOM 16114 C C . GLY B 1 940 ? 3.416 59.031 30.297 1 74.5 940 GLY B C 1
ATOM 16115 O O . GLY B 1 940 ? 2.965 60.188 30.266 1 74.5 940 GLY B O 1
ATOM 16116 N N . ALA B 1 941 ? 4.59 58.688 29.797 1 76.88 941 ALA B N 1
ATOM 16117 C CA . ALA B 1 941 ? 5.348 59.719 29.062 1 76.88 941 ALA B CA 1
ATOM 16118 C C . ALA B 1 941 ? 4.645 60.062 27.75 1 76.88 941 ALA B C 1
ATOM 16120 O O . ALA B 1 941 ? 4.125 59.219 27.047 1 76.88 941 ALA B O 1
ATOM 16121 N N . SER B 1 942 ? 4.402 61.281 27.562 1 73.81 942 SER B N 1
ATOM 16122 C CA . SER B 1 942 ? 3.854 61.781 26.328 1 73.81 942 SER B CA 1
ATOM 16123 C C . SER B 1 942 ? 4.477 63.125 25.969 1 73.81 942 SER B C 1
ATOM 16125 O O . SER B 1 942 ? 5.008 63.844 26.828 1 73.81 942 SER B O 1
ATOM 16127 N N . VAL B 1 943 ? 4.562 63.406 24.703 1 72.38 943 VAL B N 1
ATOM 16128 C CA . VAL B 1 943 ? 5.113 64.688 24.234 1 72.38 943 VAL B CA 1
ATOM 16129 C C . VAL B 1 943 ? 4.035 65.5 23.484 1 72.38 943 VAL B C 1
ATOM 16131 O O . VAL B 1 943 ? 3.238 64.875 22.75 1 72.38 943 VAL B O 1
ATOM 16134 N N . THR B 1 944 ? 3.805 66.625 23.953 1 68.69 944 THR B N 1
ATOM 16135 C CA . THR B 1 944 ? 2.914 67.5 23.266 1 68.69 944 THR B CA 1
ATOM 16136 C C . THR B 1 944 ? 3.609 68.875 23.016 1 68.69 944 THR B C 1
ATOM 16138 O O . THR B 1 944 ? 4.75 69.062 23.453 1 68.69 944 THR B O 1
ATOM 16141 N N . TYR B 1 945 ? 3.129 69.688 22.141 1 67.25 945 TYR B N 1
ATOM 16142 C CA . TYR B 1 945 ? 3.799 70.938 21.812 1 67.25 945 TYR B CA 1
ATOM 16143 C C . TYR B 1 945 ? 2.785 72.062 21.453 1 67.25 945 TYR B C 1
ATOM 16145 O O . TYR B 1 945 ? 1.641 71.75 21.109 1 67.25 945 TYR B O 1
ATOM 16153 N N . ASP B 1 946 ? 3.072 73.25 21.859 1 64 946 ASP B N 1
ATOM 16154 C CA . ASP B 1 946 ? 2.355 74.438 21.375 1 64 946 ASP B CA 1
ATOM 16155 C C . ASP B 1 946 ? 3.238 75.25 20.453 1 64 946 ASP B C 1
ATOM 16157 O O . ASP B 1 946 ? 4.246 74.812 19.938 1 64 946 ASP B O 1
ATOM 16161 N N . ASP B 1 947 ? 2.852 76.562 20.062 1 61.91 947 ASP B N 1
ATOM 16162 C CA . ASP B 1 947 ? 3.555 77.438 19.078 1 61.91 947 ASP B CA 1
ATOM 16163 C C . ASP B 1 947 ? 4.938 77.812 19.594 1 61.91 947 ASP B C 1
ATOM 16165 O O . ASP B 1 947 ? 5.816 78.188 18.797 1 61.91 947 ASP B O 1
ATOM 16169 N N . SER B 1 948 ? 5.148 77.688 20.875 1 74.5 948 SER B N 1
ATOM 16170 C CA . SER B 1 948 ? 6.367 78.25 21.406 1 74.5 948 SER B CA 1
ATOM 16171 C C . SER B 1 948 ? 7.203 77.25 22.156 1 74.5 948 SER B C 1
ATOM 16173 O O . SER B 1 948 ? 8.398 77.438 22.375 1 74.5 948 SER B O 1
ATOM 16175 N N . SER B 1 949 ? 6.559 76.125 22.547 1 77.38 949 SER B N 1
ATOM 16176 C CA . SER B 1 949 ? 7.285 75.25 23.438 1 77.38 949 SER B CA 1
ATOM 16177 C C . SER B 1 949 ? 6.887 73.812 23.203 1 77.38 949 SER B C 1
ATOM 16179 O O . SER B 1 949 ? 5.793 73.5 22.719 1 77.38 949 SER B O 1
ATOM 16181 N N . VAL B 1 950 ? 7.918 72.875 23.5 1 79.75 950 VAL B N 1
ATOM 16182 C CA . VAL B 1 950 ? 7.676 71.438 23.547 1 79.75 950 VAL B CA 1
ATOM 16183 C C . VAL B 1 950 ? 7.547 71 25 1 79.75 950 VAL B C 1
ATOM 16185 O O . VAL B 1 950 ? 8.312 71.438 25.859 1 79.75 950 VAL B O 1
ATOM 16188 N N . TYR B 1 951 ? 6.496 70.188 25.234 1 77.44 951 TYR B N 1
ATOM 16189 C CA . TYR B 1 951 ? 6.219 69.688 26.594 1 77.44 951 TYR B CA 1
ATOM 16190 C C . TYR B 1 951 ? 6.398 68.188 26.688 1 77.44 951 TYR B C 1
ATOM 16192 O O . TYR B 1 951 ? 5.805 67.438 25.922 1 77.44 951 TYR B O 1
ATOM 16200 N N . LEU B 1 952 ? 7.262 67.75 27.625 1 83.69 952 LEU B N 1
ATOM 16201 C CA . LEU B 1 952 ? 7.379 66.375 28.016 1 83.69 952 LEU B CA 1
ATOM 16202 C C . LEU B 1 952 ? 6.625 66.125 29.312 1 83.69 952 LEU B C 1
ATOM 16204 O O . LEU B 1 952 ? 6.977 66.625 30.359 1 83.69 952 LEU B O 1
ATOM 16208 N N . LEU B 1 953 ? 5.516 65.312 29.172 1 79.75 953 LEU B N 1
ATOM 16209 C CA . LEU B 1 953 ? 4.75 64.938 30.344 1 79.75 953 LEU B CA 1
ATOM 16210 C C . LEU B 1 953 ? 5.188 63.562 30.844 1 79.75 953 LEU B C 1
ATOM 16212 O O . LEU B 1 953 ? 5.348 62.625 30.047 1 79.75 953 LEU B O 1
ATOM 16216 N N . VAL B 1 954 ? 5.465 63.469 32.094 1 86 954 VAL B N 1
ATOM 16217 C CA . VAL B 1 954 ? 5.926 62.219 32.656 1 86 954 VAL B CA 1
ATOM 16218 C C . VAL B 1 954 ? 5.41 62.062 34.094 1 86 954 VAL B C 1
ATOM 16220 O O . VAL B 1 954 ? 5.203 63.062 34.781 1 86 954 VAL B O 1
ATOM 16223 N N . THR B 1 955 ? 5.078 60.844 34.406 1 84.44 955 THR B N 1
ATOM 16224 C CA . THR B 1 955 ? 4.754 60.531 35.781 1 84.44 955 THR B CA 1
ATOM 16225 C C . THR B 1 955 ? 5.879 59.719 36.438 1 84.44 955 THR B C 1
ATOM 16227 O O . THR B 1 955 ? 6.238 58.656 35.938 1 84.44 955 THR B O 1
ATOM 16230 N N . ALA B 1 956 ? 6.465 60.25 37.438 1 88.81 956 ALA B N 1
ATOM 16231 C CA . ALA B 1 956 ? 7.465 59.5 38.219 1 88.81 956 ALA B CA 1
ATOM 16232 C C . ALA B 1 956 ? 6.809 58.688 39.312 1 88.81 956 ALA B C 1
ATOM 16234 O O . ALA B 1 956 ? 5.93 59.156 40.031 1 88.81 956 ALA B O 1
ATOM 16235 N N . LEU B 1 957 ? 7.195 57.469 39.375 1 89.5 957 LEU B N 1
ATOM 16236 C CA . LEU B 1 957 ? 6.645 56.531 40.375 1 89.5 957 LEU B CA 1
ATOM 16237 C C . LEU B 1 957 ? 7.551 56.438 41.594 1 89.5 957 LEU B C 1
ATOM 16239 O O . LEU B 1 957 ? 8.766 56.625 41.469 1 89.5 957 LEU B O 1
ATOM 16243 N N . GLY B 1 958 ? 6.879 56.156 42.656 1 87.75 958 GLY B N 1
ATOM 16244 C CA . GLY B 1 958 ? 7.629 55.969 43.875 1 87.75 958 GLY B CA 1
ATOM 16245 C C . GLY B 1 958 ? 8.383 54.656 43.906 1 87.75 958 GLY B C 1
ATOM 16246 O O . GLY B 1 958 ? 8.766 54.125 42.875 1 87.75 958 GLY B O 1
ATOM 16247 N N . THR B 1 959 ? 8.797 54.312 45.188 1 85.44 959 THR B N 1
ATOM 16248 C CA . THR B 1 959 ? 9.562 53.062 45.312 1 85.44 959 THR B CA 1
ATOM 16249 C C . THR B 1 959 ? 8.656 51.906 45.688 1 85.44 959 THR B C 1
ATOM 16251 O O . THR B 1 959 ? 7.727 52.062 46.5 1 85.44 959 THR B O 1
ATOM 16254 N N . PRO B 1 960 ? 8.969 50.75 45.094 1 87.5 960 PRO B N 1
ATOM 16255 C CA . PRO B 1 960 ? 8.211 49.594 45.5 1 87.5 960 PRO B CA 1
ATOM 16256 C C . PRO B 1 960 ? 8.43 49.25 46.969 1 87.5 960 PRO B C 1
ATOM 16258 O O . PRO B 1 960 ? 9.414 49.688 47.594 1 87.5 960 PRO B O 1
ATOM 16261 N N . PRO B 1 961 ? 7.496 48.469 47.531 1 87.06 961 PRO B N 1
ATOM 16262 C CA . PRO B 1 961 ? 7.707 48.031 48.906 1 87.06 961 PRO B CA 1
ATOM 16263 C C . PRO B 1 961 ? 9.039 47.312 49.125 1 87.06 961 PRO B C 1
ATOM 16265 O O . PRO B 1 961 ? 9.445 46.531 48.25 1 87.06 961 PRO B O 1
ATOM 16268 N N . PRO B 1 962 ? 9.688 47.656 50.219 1 86.19 962 PRO B N 1
ATOM 16269 C CA . PRO B 1 962 ? 11.031 47.125 50.438 1 86.19 962 PRO B CA 1
ATOM 16270 C C . PRO B 1 962 ? 11.07 45.594 50.344 1 86.19 962 PRO B C 1
ATOM 16272 O O . PRO B 1 962 ? 12.031 45.031 49.812 1 86.19 962 PRO B O 1
ATOM 16275 N N . LEU B 1 963 ? 10.125 44.969 50.781 1 87.81 963 LEU B N 1
ATOM 16276 C CA . LEU B 1 963 ? 10.133 43.5 50.781 1 87.81 963 LEU B CA 1
ATOM 16277 C C . LEU B 1 963 ? 10.148 42.969 49.375 1 87.81 963 LEU B C 1
ATOM 16279 O O . LEU B 1 963 ? 10.672 41.875 49.125 1 87.81 963 LEU B O 1
ATOM 16283 N N . ALA B 1 964 ? 9.609 43.656 48.438 1 89.25 964 ALA B N 1
ATOM 16284 C CA . ALA B 1 964 ? 9.516 43.188 47.031 1 89.25 964 ALA B CA 1
ATOM 16285 C C . ALA B 1 964 ? 10.898 43.156 46.375 1 89.25 964 ALA B C 1
ATOM 16287 O O . ALA B 1 964 ? 11.07 42.531 45.344 1 89.25 964 ALA B O 1
ATOM 16288 N N . LEU B 1 965 ? 11.859 43.656 46.969 1 87.12 965 LEU B N 1
ATOM 16289 C CA . LEU B 1 965 ? 13.219 43.656 46.406 1 87.12 965 LEU B CA 1
ATOM 16290 C C . LEU B 1 965 ? 13.961 42.375 46.812 1 87.12 965 LEU B C 1
ATOM 16292 O O . LEU B 1 965 ? 15.07 42.125 46.344 1 87.12 965 LEU B O 1
ATOM 16296 N N . PHE B 1 966 ? 13.352 41.625 47.75 1 84.88 966 PHE B N 1
ATOM 16297 C CA . PHE B 1 966 ? 14.016 40.438 48.281 1 84.88 966 PHE B CA 1
ATOM 16298 C C . PHE B 1 966 ? 13.203 39.188 47.969 1 84.88 966 PHE B C 1
ATOM 16300 O O . PHE B 1 966 ? 11.977 39.188 48.062 1 84.88 966 PHE B O 1
ATOM 16307 N N . TYR B 1 967 ? 13.883 38.188 47.5 1 84.44 967 TYR B N 1
ATOM 16308 C CA . TYR B 1 967 ? 13.172 36.938 47.375 1 84.44 967 TYR B CA 1
ATOM 16309 C C . TYR B 1 967 ? 13.516 36 48.5 1 84.44 967 TYR B C 1
ATOM 16311 O O . TYR B 1 967 ? 14.633 36.031 49.031 1 84.44 967 TYR B O 1
ATOM 16319 N N . LYS B 1 968 ? 12.547 35.125 48.875 1 81.06 968 LYS B N 1
ATOM 16320 C CA . LYS B 1 968 ? 12.641 34.219 50 1 81.06 968 LYS B CA 1
ATOM 16321 C C . LYS B 1 968 ? 13.484 33 49.656 1 81.06 968 LYS B C 1
ATOM 16323 O O . LYS B 1 968 ? 13.227 32.344 48.656 1 81.06 968 LYS B O 1
ATOM 16328 N N . LEU B 1 969 ? 14.57 32.75 50.312 1 76.69 969 LEU B N 1
ATOM 16329 C CA . LEU B 1 969 ? 15.422 31.594 50.062 1 76.69 969 LEU B CA 1
ATOM 16330 C C . LEU B 1 969 ? 14.977 30.406 50.906 1 76.69 969 LEU B C 1
ATOM 16332 O O . LEU B 1 969 ? 14.852 29.281 50.375 1 76.69 969 LEU B O 1
ATOM 16336 N N . GLY B 1 970 ? 14.836 30.5 52.219 1 76.94 970 GLY B N 1
ATOM 16337 C CA . GLY B 1 970 ? 14.406 29.406 53.094 1 76.94 970 GLY B CA 1
ATOM 16338 C C . GLY B 1 970 ? 14.758 29.594 54.531 1 76.94 970 GLY B C 1
ATOM 16339 O O . GLY B 1 970 ? 15.117 30.703 54.969 1 76.94 970 GLY B O 1
ATOM 16340 N N . ALA B 1 971 ? 14.555 28.453 55.344 1 76.44 971 ALA B N 1
ATOM 16341 C CA . ALA B 1 971 ? 14.75 28.469 56.781 1 76.44 971 ALA B CA 1
ATOM 16342 C C . ALA B 1 971 ? 16.234 28.312 57.156 1 76.44 971 ALA B C 1
ATOM 16344 O O . ALA B 1 971 ? 16.938 27.516 56.531 1 76.44 971 ALA B O 1
ATOM 16345 N N . VAL B 1 972 ? 16.797 29.234 57.906 1 79.69 972 VAL B N 1
ATOM 16346 C CA . VAL B 1 972 ? 18.172 29.172 58.375 1 79.69 972 VAL B CA 1
ATOM 16347 C C . VAL B 1 972 ? 18.219 29.297 59.875 1 79.69 972 VAL B C 1
ATOM 16349 O O . VAL B 1 972 ? 17.281 29.781 60.5 1 79.69 972 VAL B O 1
ATOM 16352 N N . ALA B 1 973 ? 19.328 28.844 60.531 1 76.12 973 ALA B N 1
ATOM 16353 C CA . ALA B 1 973 ? 19.516 28.953 62 1 76.12 973 ALA B CA 1
ATOM 16354 C C . ALA B 1 973 ? 19.891 30.375 62.406 1 76.12 973 ALA B C 1
ATOM 16356 O O . ALA B 1 973 ? 20.625 31.047 61.656 1 76.12 973 ALA B O 1
ATOM 16357 N N . GLN B 1 974 ? 19.438 30.859 63.5 1 76.94 974 GLN B N 1
ATOM 16358 C CA . GLN B 1 974 ? 19.688 32.219 63.969 1 76.94 974 GLN B CA 1
ATOM 16359 C C . GLN B 1 974 ? 21.125 32.406 64.438 1 76.94 974 GLN B C 1
ATOM 16361 O O . GLN B 1 974 ? 21.625 31.609 65.25 1 76.94 974 GLN B O 1
ATOM 16366 N N . ASN B 1 975 ? 21.766 33.344 63.875 1 72.19 975 ASN B N 1
ATOM 16367 C CA . ASN B 1 975 ? 23.094 33.719 64.375 1 72.19 975 ASN B CA 1
ATOM 16368 C C . ASN B 1 975 ? 23.031 34.75 65.438 1 72.19 975 ASN B C 1
ATOM 16370 O O . ASN B 1 975 ? 22.781 35.938 65.188 1 72.19 975 ASN B O 1
ATOM 16374 N N . THR B 1 976 ? 23.266 34.438 66.688 1 65.62 976 THR B N 1
ATOM 16375 C CA . THR B 1 976 ? 23.094 35.312 67.812 1 65.62 976 THR B CA 1
ATOM 16376 C C . THR B 1 976 ? 24.281 36.25 68 1 65.62 976 THR B C 1
ATOM 16378 O O . THR B 1 976 ? 24.234 37.188 68.75 1 65.62 976 THR B O 1
ATOM 16381 N N . SER B 1 977 ? 25.359 36.062 67.25 1 63.47 977 SER B N 1
ATOM 16382 C CA . SER B 1 977 ? 26.547 36.875 67.438 1 63.47 977 SER B CA 1
ATOM 16383 C C . SER B 1 977 ? 26.484 38.125 66.5 1 63.47 977 SER B C 1
ATOM 16385 O O . SER B 1 977 ? 27.266 39.062 66.688 1 63.47 977 SER B O 1
ATOM 16387 N N . ALA B 1 978 ? 25.516 38.188 65.625 1 67.81 978 ALA B N 1
ATOM 16388 C CA . ALA B 1 978 ? 25.438 39.312 64.688 1 67.81 978 ALA B CA 1
ATOM 16389 C C . ALA B 1 978 ? 24.547 40.406 65.188 1 67.81 978 ALA B C 1
ATOM 16391 O O . ALA B 1 978 ? 23.734 40.188 66.125 1 67.81 978 ALA B O 1
ATOM 16392 N N . HIS B 1 979 ? 24.875 41.656 64.75 1 72.31 979 HIS B N 1
ATOM 16393 C CA . HIS B 1 979 ? 24.047 42.781 65.125 1 72.31 979 HIS B CA 1
ATOM 16394 C C . HIS B 1 979 ? 22.578 42.531 64.812 1 72.31 979 HIS B C 1
ATOM 16396 O O . HIS B 1 979 ? 22.234 42.156 63.688 1 72.31 979 HIS B O 1
ATOM 16402 N N . GLN B 1 980 ? 21.688 42.625 65.875 1 72.94 980 GLN B N 1
ATOM 16403 C CA . GLN B 1 980 ? 20.266 42.375 65.75 1 72.94 980 GLN B CA 1
ATOM 16404 C C . GLN B 1 980 ? 19.453 43.656 65.875 1 72.94 980 GLN B C 1
ATOM 16406 O O . GLN B 1 980 ? 19.75 44.5 66.75 1 72.94 980 GLN B O 1
ATOM 16411 N N . GLU B 1 981 ? 18.656 43.969 64.938 1 77.38 981 GLU B N 1
ATOM 16412 C CA . GLU B 1 981 ? 17.688 45.062 65 1 77.38 981 GLU B CA 1
ATOM 16413 C C . GLU B 1 981 ? 16.297 44.531 65.312 1 77.38 981 GLU B C 1
ATOM 16415 O O . GLU B 1 981 ? 15.945 43.406 64.938 1 77.38 981 GLU B O 1
ATOM 16420 N N . MET B 1 982 ? 15.578 45.25 66.188 1 75.38 982 MET B N 1
ATOM 16421 C CA . MET B 1 982 ? 14.211 44.875 66.5 1 75.38 982 MET B CA 1
ATOM 16422 C C . MET B 1 982 ? 13.266 45.125 65.312 1 75.38 982 MET B C 1
ATOM 16424 O O . MET B 1 982 ? 13.297 46.219 64.75 1 75.38 982 MET B O 1
ATOM 16428 N N . ALA B 1 983 ? 12.641 44.062 64.688 1 78.81 983 ALA B N 1
ATOM 16429 C CA . ALA B 1 983 ? 11.633 44.219 63.656 1 78.81 983 ALA B CA 1
ATOM 16430 C C . ALA B 1 983 ? 10.422 43.312 63.938 1 78.81 983 ALA B C 1
ATOM 16432 O O . ALA B 1 983 ? 10.57 42.094 64.125 1 78.81 983 ALA B O 1
ATOM 16433 N N . LEU B 1 984 ? 9.234 43.938 64.062 1 74.94 984 LEU B N 1
ATOM 16434 C CA . LEU B 1 984 ? 8.031 43.188 64.375 1 74.94 984 LEU B CA 1
ATOM 16435 C C . LEU B 1 984 ? 7.578 42.344 63.188 1 74.94 984 LEU B C 1
ATOM 16437 O O . LEU B 1 984 ? 7.047 41.25 63.375 1 74.94 984 LEU B O 1
ATOM 16441 N N . PHE B 1 985 ? 7.758 42.844 62 1 86.19 985 PHE B N 1
ATOM 16442 C CA . PHE B 1 985 ? 7.305 42.156 60.781 1 86.19 985 PHE B CA 1
ATOM 16443 C C . PHE B 1 985 ? 8.422 42.062 59.75 1 86.19 985 PHE B C 1
ATOM 16445 O O . PHE B 1 985 ? 9.422 42.781 59.875 1 86.19 985 PHE B O 1
ATOM 16452 N N . VAL B 1 986 ? 8.297 41.094 58.875 1 88.88 986 VAL B N 1
ATOM 16453 C CA . VAL B 1 986 ? 9.297 40.906 57.844 1 88.88 986 VAL B CA 1
ATOM 16454 C C . VAL B 1 986 ? 9.453 42.188 57.031 1 88.88 986 VAL B C 1
ATOM 16456 O O . VAL B 1 986 ? 10.555 42.5 56.594 1 88.88 986 VAL B O 1
ATOM 16459 N N . ASP B 1 987 ? 8.398 42.906 56.875 1 87.81 987 ASP B N 1
ATOM 16460 C CA . ASP B 1 987 ? 8.43 44.156 56.125 1 87.81 987 ASP B CA 1
ATOM 16461 C C . ASP B 1 987 ? 9.336 45.188 56.781 1 87.81 987 ASP B C 1
ATOM 16463 O O . ASP B 1 987 ? 10.039 45.969 56.125 1 87.81 987 ASP B O 1
ATOM 16467 N N . ASP B 1 988 ? 9.297 45.156 58.062 1 87.12 988 ASP B N 1
ATOM 16468 C CA . ASP B 1 988 ? 10.141 46.062 58.844 1 87.12 988 ASP B CA 1
ATOM 16469 C C . ASP B 1 988 ? 11.617 45.719 58.688 1 87.12 988 ASP B C 1
ATOM 16471 O O . ASP B 1 988 ? 12.477 46.594 58.625 1 87.12 988 ASP B O 1
ATOM 16475 N N . CYS B 1 989 ? 11.75 44.5 58.719 1 88.56 989 CYS B N 1
ATOM 16476 C CA . CYS B 1 989 ? 13.125 44.031 58.531 1 88.56 989 CYS B CA 1
ATOM 16477 C C . CYS B 1 989 ? 13.664 44.438 57.156 1 88.56 989 CYS B C 1
ATOM 16479 O O . CYS B 1 989 ? 14.812 44.875 57.031 1 88.56 989 CYS B O 1
ATOM 16481 N N . ALA B 1 990 ? 12.859 44.25 56.125 1 89.81 990 ALA B N 1
ATOM 16482 C CA . ALA B 1 990 ? 13.25 44.625 54.781 1 89.81 990 ALA B CA 1
ATOM 16483 C C . ALA B 1 990 ? 13.508 46.156 54.719 1 89.81 990 ALA B C 1
ATOM 16485 O O . ALA B 1 990 ? 14.469 46.594 54.062 1 89.81 990 ALA B O 1
ATOM 16486 N N . ALA B 1 991 ? 12.68 46.844 55.312 1 85.88 991 ALA B N 1
ATOM 16487 C CA . ALA B 1 991 ? 12.859 48.281 55.375 1 85.88 991 ALA B CA 1
ATOM 16488 C C . ALA B 1 991 ? 14.164 48.656 56.062 1 85.88 991 ALA B C 1
ATOM 16490 O O . ALA B 1 991 ? 14.883 49.562 55.625 1 85.88 991 ALA B O 1
ATOM 16491 N N . ALA B 1 992 ? 14.43 47.906 57.125 1 85.81 992 ALA B N 1
ATOM 16492 C CA . ALA B 1 992 ? 15.672 48.156 57.875 1 85.81 992 ALA B CA 1
ATOM 16493 C C . ALA B 1 992 ? 16.891 47.844 57 1 85.81 992 ALA B C 1
ATOM 16495 O O . ALA B 1 992 ? 17.875 48.594 57.031 1 85.81 992 ALA B O 1
ATOM 16496 N N . CYS B 1 993 ? 16.812 46.906 56.312 1 86.94 993 CYS B N 1
ATOM 16497 C CA . CYS B 1 993 ? 17.906 46.531 55.438 1 86.94 993 CYS B CA 1
ATOM 16498 C C . CYS B 1 993 ? 18.125 47.594 54.344 1 86.94 993 CYS B C 1
ATOM 16500 O O . CYS B 1 993 ? 19.266 47.906 54.031 1 86.94 993 CYS B O 1
ATOM 16502 N N . VAL B 1 994 ? 17.062 48.062 53.75 1 84.31 994 VAL B N 1
ATOM 16503 C CA . VAL B 1 994 ? 17.156 49.031 52.656 1 84.31 994 VAL B CA 1
ATOM 16504 C C . VAL B 1 994 ? 17.609 50.375 53.219 1 84.31 994 VAL B C 1
ATOM 16506 O O . VAL B 1 994 ? 18.344 51.094 52.531 1 84.31 994 VAL B O 1
ATOM 16509 N N . GLN B 1 995 ? 17.344 50.656 54.469 1 79.19 995 GLN B N 1
ATOM 16510 C CA . GLN B 1 995 ? 17.609 52 55 1 79.19 995 GLN B CA 1
ATOM 16511 C C . GLN B 1 995 ? 18.969 52.031 55.719 1 79.19 995 GLN B C 1
ATOM 16513 O O . GLN B 1 995 ? 19.516 53.125 55.938 1 79.19 995 GLN B O 1
ATOM 16518 N N . THR B 1 996 ? 19.422 50.938 55.938 1 80.88 996 THR B N 1
ATOM 16519 C CA . THR B 1 996 ? 20.688 50.906 56.688 1 80.88 996 THR B CA 1
ATOM 16520 C C . THR B 1 996 ? 21.766 51.656 55.875 1 80.88 996 THR B C 1
ATOM 16522 O O . THR B 1 996 ? 21.875 51.469 54.656 1 80.88 996 THR B O 1
ATOM 16525 N N . LYS B 1 997 ? 22.578 52.594 56.438 1 74.69 997 LYS B N 1
ATOM 16526 C CA . LYS B 1 997 ? 23.578 53.406 55.75 1 74.69 997 LYS B CA 1
ATOM 16527 C C . LYS B 1 997 ? 24.984 52.906 56.031 1 74.69 997 LYS B C 1
ATOM 16529 O O . LYS B 1 997 ? 25.953 53.375 55.438 1 74.69 997 LYS B O 1
ATOM 16534 N N . THR B 1 998 ? 25.172 52 56.938 1 75.62 998 THR B N 1
ATOM 16535 C CA . THR B 1 998 ? 26.484 51.531 57.344 1 75.62 998 THR B CA 1
ATOM 16536 C C . THR B 1 998 ? 27.094 50.594 56.312 1 75.62 998 THR B C 1
ATOM 16538 O O . THR B 1 998 ? 28.312 50.594 56.094 1 75.62 998 THR B O 1
ATOM 16541 N N . PHE B 1 999 ? 26.297 49.875 55.594 1 78.56 999 PHE B N 1
ATOM 16542 C CA . PHE B 1 999 ? 26.703 49 54.5 1 78.56 999 PHE B CA 1
ATOM 16543 C C . PHE B 1 999 ? 25.531 48.719 53.562 1 78.56 999 PHE B C 1
ATOM 16545 O O . PHE B 1 999 ? 24.391 49.031 53.906 1 78.56 999 PHE B O 1
ATOM 16552 N N . ILE B 1 1000 ? 25.891 48.281 52.469 1 77.25 1000 ILE B N 1
ATOM 16553 C CA . ILE B 1 1000 ? 24.844 47.875 51.562 1 77.25 1000 ILE B CA 1
ATOM 16554 C C . ILE B 1 1000 ? 24.312 46.5 51.969 1 77.25 1000 ILE B C 1
ATOM 16556 O O . ILE B 1 1000 ? 25.047 45.5 52 1 77.25 1000 ILE B O 1
ATOM 16560 N N . CYS B 1 1001 ? 23.156 46.406 52.312 1 80.56 1001 CYS B N 1
ATOM 16561 C CA . CYS B 1 1001 ? 22.516 45.188 52.781 1 80.56 1001 CYS B CA 1
ATOM 16562 C C . CYS B 1 1001 ? 22.031 44.344 51.594 1 80.56 1001 CYS B C 1
ATOM 16564 O O . CYS B 1 1001 ? 21.188 44.781 50.812 1 80.56 1001 CYS B O 1
ATOM 16566 N N . TYR B 1 1002 ? 22.531 43.156 51.469 1 83.5 1002 TYR B N 1
ATOM 16567 C CA . TYR B 1 1002 ? 22.156 42.281 50.375 1 83.5 1002 TYR B CA 1
ATOM 16568 C C . TYR B 1 1002 ? 21.281 41.125 50.875 1 83.5 1002 TYR B C 1
ATOM 16570 O O . TYR B 1 1002 ? 20.641 40.438 50.062 1 83.5 1002 TYR B O 1
ATOM 16578 N N . SER B 1 1003 ? 21.219 40.875 52.188 1 86.5 1003 SER B N 1
ATOM 16579 C CA . SER B 1 1003 ? 20.375 39.844 52.75 1 86.5 1003 SER B CA 1
ATOM 16580 C C . SER B 1 1003 ? 20.016 40.125 54.219 1 86.5 1003 SER B C 1
ATOM 16582 O O . SER B 1 1003 ? 20.719 40.875 54.875 1 86.5 1003 SER B O 1
ATOM 16584 N N . PHE B 1 1004 ? 18.859 39.562 54.625 1 86.75 1004 PHE B N 1
ATOM 16585 C CA . PHE B 1 1004 ? 18.5 39.656 56.031 1 86.75 1004 PHE B CA 1
ATOM 16586 C C . PHE B 1 1004 ? 17.812 38.375 56.5 1 86.75 1004 PHE B C 1
ATOM 16588 O O . PHE B 1 1004 ? 17.203 37.656 55.688 1 86.75 1004 PHE B O 1
ATOM 16595 N N . ASP B 1 1005 ? 17.969 38.031 57.719 1 85.19 1005 ASP B N 1
ATOM 16596 C CA . ASP B 1 1005 ? 17.297 36.906 58.375 1 85.19 1005 ASP B CA 1
ATOM 16597 C C . ASP B 1 1005 ? 16.234 37.406 59.344 1 85.19 1005 ASP B C 1
ATOM 16599 O O . ASP B 1 1005 ? 16.516 38.188 60.25 1 85.19 1005 ASP B O 1
ATOM 16603 N N . PHE B 1 1006 ? 15.016 37 59.031 1 88.88 1006 PHE B N 1
ATOM 16604 C CA . PHE B 1 1006 ? 13.914 37.344 59.938 1 88.88 1006 PHE B CA 1
ATOM 16605 C C . PHE B 1 1006 ? 13.617 36.188 60.875 1 88.88 1006 PHE B C 1
ATOM 16607 O O . PHE B 1 1006 ? 13.195 35.094 60.438 1 88.88 1006 PHE B O 1
ATOM 16614 N N . CYS B 1 1007 ? 13.867 36.312 62.156 1 79.44 1007 CYS B N 1
ATOM 16615 C CA . CYS B 1 1007 ? 13.758 35.25 63.125 1 79.44 1007 CYS B CA 1
ATOM 16616 C C . CYS B 1 1007 ? 12.5 35.438 64 1 79.44 1007 CYS B C 1
ATOM 16618 O O . CYS B 1 1007 ? 12.5 36.219 64.938 1 79.44 1007 CYS B O 1
ATOM 16620 N N . ASN B 1 1008 ? 11.289 34.938 63.531 1 70.12 1008 ASN B N 1
ATOM 16621 C CA . ASN B 1 1008 ? 10 35.094 64.188 1 70.12 1008 ASN B CA 1
ATOM 16622 C C . ASN B 1 1008 ? 9.812 34.062 65.312 1 70.12 1008 ASN B C 1
ATOM 16624 O O . ASN B 1 1008 ? 8.719 33.938 65.875 1 70.12 1008 ASN B O 1
ATOM 16628 N N . ALA B 1 1009 ? 10.484 33.031 65.5 1 55.16 1009 ALA B N 1
ATOM 16629 C CA . ALA B 1 1009 ? 10.148 31.969 66.438 1 55.16 1009 ALA B CA 1
ATOM 16630 C C . ALA B 1 1009 ? 9.867 32.531 67.812 1 55.16 1009 ALA B C 1
ATOM 16632 O O . ALA B 1 1009 ? 9.18 31.891 68.625 1 55.16 1009 ALA B O 1
ATOM 16633 N N . ASP B 1 1010 ? 10.531 33.531 68.312 1 49.62 1010 ASP B N 1
ATOM 16634 C CA . ASP B 1 1010 ? 10.188 34 69.625 1 49.62 1010 ASP B CA 1
ATOM 16635 C C . ASP B 1 1010 ? 9.062 35.031 69.625 1 49.62 1010 ASP B C 1
ATOM 16637 O O . ASP B 1 1010 ? 9.258 36.125 69.125 1 49.62 1010 ASP B O 1
ATOM 16641 N N . SER B 1 1011 ? 7.84 34.688 69.562 1 54.44 1011 SER B N 1
ATOM 16642 C CA . SER B 1 1011 ? 6.566 35.406 69.5 1 54.44 1011 SER B CA 1
ATOM 16643 C C . SER B 1 1011 ? 6.668 36.781 70.125 1 54.44 1011 SER B C 1
ATOM 16645 O O . SER B 1 1011 ? 5.988 37.719 69.688 1 54.44 1011 SER B O 1
ATOM 16647 N N . ASP B 1 1012 ? 7.344 36.969 71.188 1 58.91 1012 ASP B N 1
ATOM 16648 C CA . ASP B 1 1012 ? 7.305 38.188 72 1 58.91 1012 ASP B CA 1
ATOM 16649 C C . ASP B 1 1012 ? 8.359 39.188 71.562 1 58.91 1012 ASP B C 1
ATOM 16651 O O . ASP B 1 1012 ? 8.219 40.406 71.812 1 58.91 1012 ASP B O 1
ATOM 16655 N N . ASN B 1 1013 ? 9.586 38.719 70.875 1 64.94 1013 ASN B N 1
ATOM 16656 C CA . ASN B 1 1013 ? 10.617 39.688 70.438 1 64.94 1013 ASN B CA 1
ATOM 16657 C C . ASN B 1 1013 ? 11.266 39.281 69.125 1 64.94 1013 ASN B C 1
ATOM 16659 O O . ASN B 1 1013 ? 12.383 38.75 69.125 1 64.94 1013 ASN B O 1
ATOM 16663 N N . PRO B 1 1014 ? 10.57 39.375 67.875 1 74.44 1014 PRO B N 1
ATOM 16664 C CA . PRO B 1 1014 ? 11.18 39.031 66.625 1 74.44 1014 PRO B CA 1
ATOM 16665 C C . PRO B 1 1014 ? 12.406 39.875 66.312 1 74.44 1014 PRO B C 1
ATOM 16667 O O . PRO B 1 1014 ? 12.477 41.031 66.688 1 74.44 1014 PRO B O 1
ATOM 16670 N N . SER B 1 1015 ? 13.539 39.25 65.875 1 78.75 1015 SER B N 1
ATOM 16671 C CA . SER B 1 1015 ? 14.773 39.969 65.562 1 78.75 1015 SER B CA 1
ATOM 16672 C C . SER B 1 1015 ? 15.117 39.906 64.125 1 78.75 1015 SER B C 1
ATOM 16674 O O . SER B 1 1015 ? 14.703 39 63.375 1 78.75 1015 SER B O 1
ATOM 16676 N N . CYS B 1 1016 ? 15.688 40.938 63.594 1 88.06 1016 CYS B N 1
ATOM 16677 C CA . CYS B 1 1016 ? 16.156 41.125 62.219 1 88.06 1016 CYS B CA 1
ATOM 16678 C C . CYS B 1 1016 ? 17.672 41.188 62.188 1 88.06 1016 CYS B C 1
ATOM 16680 O O . CYS B 1 1016 ? 18.281 42.031 62.812 1 88.06 1016 CYS B O 1
ATOM 16682 N N . ILE B 1 1017 ? 18.297 40.219 61.406 1 85.81 1017 ILE B N 1
ATOM 16683 C CA . ILE B 1 1017 ? 19.75 40.219 61.25 1 85.81 1017 ILE B CA 1
ATOM 16684 C C . ILE B 1 1017 ? 20.109 40.656 59.812 1 85.81 1017 ILE B C 1
ATOM 16686 O O . ILE B 1 1017 ? 19.797 39.969 58.844 1 85.81 1017 ILE B O 1
ATOM 16690 N N . LEU B 1 1018 ? 20.812 41.719 59.656 1 86.75 1018 LEU B N 1
ATOM 16691 C CA . LEU B 1 1018 ? 21.188 42.281 58.375 1 86.75 1018 LEU B CA 1
ATOM 16692 C C . LEU B 1 1018 ? 22.578 41.812 57.938 1 86.75 1018 LEU B C 1
ATOM 16694 O O . LEU B 1 1018 ? 23.438 41.594 58.812 1 86.75 1018 LEU B O 1
ATOM 16698 N N . SER B 1 1019 ? 22.766 41.656 56.719 1 82.62 1019 SER B N 1
ATOM 16699 C CA . SER B 1 1019 ? 24.062 41.219 56.219 1 82.62 1019 SER B CA 1
ATOM 16700 C C . SER B 1 1019 ? 24.453 42.031 54.969 1 82.62 1019 SER B C 1
ATOM 16702 O O . SER B 1 1019 ? 23.609 42.312 54.125 1 82.62 1019 SER B O 1
ATOM 16704 N N . GLY B 1 1020 ? 25.703 42.312 54.781 1 77.19 1020 GLY B N 1
ATOM 16705 C CA . GLY B 1 1020 ? 26.234 42.969 53.625 1 77.19 1020 GLY B CA 1
ATOM 16706 C C . GLY B 1 1020 ? 26.578 42 52.5 1 77.19 1020 GLY B C 1
ATOM 16707 O O . GLY B 1 1020 ? 27.031 42.438 51.438 1 77.19 1020 GLY B O 1
ATOM 16708 N N . TYR B 1 1021 ? 26.422 40.75 52.719 1 76.75 1021 TYR B N 1
ATOM 16709 C CA . TYR B 1 1021 ? 26.719 39.719 51.719 1 76.75 1021 TYR B CA 1
ATOM 16710 C C . TYR B 1 1021 ? 25.469 38.969 51.312 1 76.75 1021 TYR B C 1
ATOM 16712 O O . TYR B 1 1021 ? 24.516 38.844 52.094 1 76.75 1021 TYR B O 1
ATOM 16720 N N . ARG B 1 1022 ? 25.469 38.562 50.062 1 77.81 1022 ARG B N 1
ATOM 16721 C CA . ARG B 1 1022 ? 24.406 37.688 49.594 1 77.81 1022 ARG B CA 1
ATOM 16722 C C . ARG B 1 1022 ? 24.625 36.25 50.094 1 77.81 1022 ARG B C 1
ATOM 16724 O O . ARG B 1 1022 ? 25.297 35.469 49.406 1 77.81 1022 ARG B O 1
ATOM 16731 N N . LEU B 1 1023 ? 24.078 35.906 51.125 1 69.44 1023 LEU B N 1
ATOM 16732 C CA . LEU B 1 1023 ? 24.359 34.656 51.812 1 69.44 1023 LEU B CA 1
ATOM 16733 C C . LEU B 1 1023 ? 23.531 33.531 51.219 1 69.44 1023 LEU B C 1
ATOM 16735 O O . LEU B 1 1023 ? 22.359 33.719 50.906 1 69.44 1023 LEU B O 1
ATOM 16739 N N . SER B 1 1024 ? 24.125 32.344 50.875 1 65.38 1024 SER B N 1
ATOM 16740 C CA . SER B 1 1024 ? 23.422 31.141 50.438 1 65.38 1024 SER B CA 1
ATOM 16741 C C . SER B 1 1024 ? 22.672 30.484 51.594 1 65.38 1024 SER B C 1
ATOM 16743 O O . SER B 1 1024 ? 22.859 30.859 52.75 1 65.38 1024 SER B O 1
ATOM 16745 N N . ALA B 1 1025 ? 21.719 29.594 51.281 1 61.22 1025 ALA B N 1
ATOM 16746 C CA . ALA B 1 1025 ? 20.938 28.906 52.312 1 61.22 1025 ALA B CA 1
ATOM 16747 C C . ALA B 1 1025 ? 21.859 28.234 53.312 1 61.22 1025 ALA B C 1
ATOM 16749 O O . ALA B 1 1025 ? 21.484 28.062 54.5 1 61.22 1025 ALA B O 1
ATOM 16750 N N . SER B 1 1026 ? 23.094 27.797 52.844 1 58.22 1026 SER B N 1
ATOM 16751 C CA . SER B 1 1026 ? 23.969 27 53.719 1 58.22 1026 SER B CA 1
ATOM 16752 C C . SER B 1 1026 ? 24.984 27.875 54.438 1 58.22 1026 SER B C 1
ATOM 16754 O O . SER B 1 1026 ? 25.641 27.438 55.375 1 58.22 1026 SER B O 1
ATOM 16756 N N . THR B 1 1027 ? 25.281 29.125 53.938 1 56.06 1027 THR B N 1
ATOM 16757 C CA . THR B 1 1027 ? 26.422 29.891 54.438 1 56.06 1027 THR B CA 1
ATOM 16758 C C . THR B 1 1027 ? 26.031 30.594 55.75 1 56.06 1027 THR B C 1
ATOM 16760 O O . THR B 1 1027 ? 25 31.25 55.812 1 56.06 1027 THR B O 1
ATOM 16763 N N . SER B 1 1028 ? 26.703 30.266 56.812 1 53.94 1028 SER B N 1
ATOM 16764 C CA . SER B 1 1028 ? 26.609 30.969 58.062 1 53.94 1028 SER B CA 1
ATOM 16765 C C . SER B 1 1028 ? 27.094 32.406 57.938 1 53.94 1028 SER B C 1
ATOM 16767 O O . SER B 1 1028 ? 27.984 32.688 57.125 1 53.94 1028 SER B O 1
ATOM 16769 N N . PRO B 1 1029 ? 26.484 33.406 58.312 1 48.38 1029 PRO B N 1
ATOM 16770 C CA . PRO B 1 1029 ? 26.969 34.781 58.156 1 48.38 1029 PRO B CA 1
ATOM 16771 C C . PRO B 1 1029 ? 28.469 34.906 58.438 1 48.38 1029 PRO B C 1
ATOM 16773 O O . PRO B 1 1029 ? 28.969 34.344 59.406 1 48.38 1029 PRO B O 1
ATOM 16776 N N . GLN B 1 1030 ? 29.266 35 57.531 1 39.97 1030 GLN B N 1
ATOM 16777 C CA . GLN B 1 1030 ? 30.719 34.969 57.562 1 39.97 1030 GLN B CA 1
ATOM 16778 C C . GLN B 1 1030 ? 31.266 35.75 58.781 1 39.97 1030 GLN B C 1
ATOM 16780 O O . GLN B 1 1030 ? 32.438 35.594 59.125 1 39.97 1030 GLN B O 1
ATOM 16785 N N . GLY B 1 1031 ? 30.953 37 59 1 40.22 1031 GLY B N 1
ATOM 16786 C CA . GLY B 1 1031 ? 31.938 37.75 59.781 1 40.22 1031 GLY B CA 1
ATOM 16787 C C . GLY B 1 1031 ? 32.344 37.031 61.062 1 40.22 1031 GLY B C 1
ATOM 16788 O O . GLY B 1 1031 ? 33.219 37.531 61.781 1 40.22 1031 GLY B O 1
ATOM 16789 N N . ALA B 1 1032 ? 31.422 36.438 61.969 1 38.56 1032 ALA B N 1
ATOM 16790 C CA . ALA B 1 1032 ? 31.922 36.156 63.312 1 38.56 1032 ALA B CA 1
ATOM 16791 C C . ALA B 1 1032 ? 32.625 34.781 63.375 1 38.56 1032 ALA B C 1
ATOM 16793 O O . ALA B 1 1032 ? 32.156 33.844 62.75 1 38.56 1032 ALA B O 1
ATOM 16794 N N . SER B 1 1033 ? 33.875 34.688 63.344 1 42.44 1033 SER B N 1
ATOM 16795 C CA . SER B 1 1033 ? 34.812 33.562 63.5 1 42.44 1033 SER B CA 1
ATOM 16796 C C . SER B 1 1033 ? 34.156 32.375 64.125 1 42.44 1033 SER B C 1
ATOM 16798 O O . SER B 1 1033 ? 34.531 31.219 63.875 1 42.44 1033 SER B O 1
ATOM 16800 N N . ASN B 1 1034 ? 33.406 32.562 65.375 1 43.16 1034 ASN B N 1
ATOM 16801 C CA . ASN B 1 1034 ? 32.75 31.594 66.25 1 43.16 1034 ASN B CA 1
ATOM 16802 C C . ASN B 1 1034 ? 31.25 31.875 66.375 1 43.16 1034 ASN B C 1
ATOM 16804 O O . ASN B 1 1034 ? 30.812 32.531 67.312 1 43.16 1034 ASN B O 1
ATOM 16808 N N . PRO B 1 1035 ? 30.406 31.719 65.312 1 50.25 1035 PRO B N 1
ATOM 16809 C CA . PRO B 1 1035 ? 29.016 32.156 65.5 1 50.25 1035 PRO B CA 1
ATOM 16810 C C . PRO B 1 1035 ? 28.234 31.297 66.5 1 50.25 1035 PRO B C 1
ATOM 16812 O O . PRO B 1 1035 ? 28.312 30.062 66.438 1 50.25 1035 PRO B O 1
ATOM 16815 N N . THR B 1 1036 ? 27.969 31.719 67.625 1 55.56 1036 THR B N 1
ATOM 16816 C CA . THR B 1 1036 ? 27.047 31 68.5 1 55.56 1036 THR B CA 1
ATOM 16817 C C . THR B 1 1036 ? 25.656 30.938 67.875 1 55.56 1036 THR B C 1
ATOM 16819 O O . THR B 1 1036 ? 25.062 31.984 67.562 1 55.56 1036 THR B O 1
ATOM 16822 N N . VAL B 1 1037 ? 25.094 29.875 67.312 1 60.06 1037 VAL B N 1
ATOM 16823 C CA . VAL B 1 1037 ? 23.812 29.656 66.625 1 60.06 1037 VAL B CA 1
ATOM 16824 C C . VAL B 1 1037 ? 22.781 29.188 67.625 1 60.06 1037 VAL B C 1
ATOM 16826 O O . VAL B 1 1037 ? 23.078 28.359 68.5 1 60.06 1037 VAL B O 1
ATOM 16829 N N . SER B 1 1038 ? 21.734 29.938 67.812 1 62.5 1038 SER B N 1
ATOM 16830 C CA . SER B 1 1038 ? 20.672 29.484 68.75 1 62.5 1038 SER B CA 1
ATOM 16831 C C . SER B 1 1038 ? 19.734 28.5 68 1 62.5 1038 SER B C 1
ATOM 16833 O O . SER B 1 1038 ? 19.812 28.359 66.812 1 62.5 1038 SER B O 1
ATOM 16835 N N . SER B 1 1039 ? 18.922 27.719 68.688 1 64.19 1039 SER B N 1
ATOM 16836 C CA . SER B 1 1039 ? 17.969 26.719 68.25 1 64.19 1039 SER B CA 1
ATOM 16837 C C . SER B 1 1039 ? 16.797 27.375 67.5 1 64.19 1039 SER B C 1
ATOM 16839 O O . SER B 1 1039 ? 15.953 26.672 66.938 1 64.19 1039 SER B O 1
ATOM 16841 N N . LEU B 1 1040 ? 16.75 28.656 67.312 1 68.12 1040 LEU B N 1
ATOM 16842 C CA . LEU B 1 1040 ? 15.602 29.281 66.625 1 68.12 1040 LEU B CA 1
ATOM 16843 C C . LEU B 1 1040 ? 15.797 29.344 65.125 1 68.12 1040 LEU B C 1
ATOM 16845 O O . LEU B 1 1040 ? 16.922 29.516 64.688 1 68.12 1040 LEU B O 1
ATOM 16849 N N . THR B 1 1041 ? 14.641 29.141 64.375 1 77.81 1041 THR B N 1
ATOM 16850 C CA . THR B 1 1041 ? 14.656 29.109 62.938 1 77.81 1041 THR B CA 1
ATOM 16851 C C . THR B 1 1041 ? 14.32 30.5 62.375 1 77.81 1041 THR B C 1
ATOM 16853 O O . THR B 1 1041 ? 13.367 31.141 62.844 1 77.81 1041 THR B O 1
ATOM 16856 N N . CYS B 1 1042 ? 15.188 31.016 61.594 1 81.94 1042 CYS B N 1
ATOM 16857 C CA . CYS B 1 1042 ? 14.969 32.25 60.875 1 81.94 1042 CYS B CA 1
ATOM 16858 C C . CYS B 1 1042 ? 14.695 32 59.375 1 81.94 1042 CYS B C 1
ATOM 16860 O O . CYS B 1 1042 ? 14.93 30.891 58.906 1 81.94 1042 CYS B O 1
ATOM 16862 N N . THR B 1 1043 ? 13.977 32.938 58.781 1 86.81 1043 THR B N 1
ATOM 16863 C CA . THR B 1 1043 ? 13.797 32.906 57.312 1 86.81 1043 THR B CA 1
ATOM 16864 C C . THR B 1 1043 ? 14.742 33.906 56.656 1 86.81 1043 THR B C 1
ATOM 16866 O O . THR B 1 1043 ? 14.758 35.094 56.969 1 86.81 1043 THR B O 1
ATOM 16869 N N . ARG B 1 1044 ? 15.461 33.531 55.625 1 84.25 1044 ARG B N 1
ATOM 16870 C CA . ARG B 1 1044 ? 16.422 34.344 54.906 1 84.25 1044 ARG B CA 1
ATOM 16871 C C . ARG B 1 1044 ? 15.82 34.906 53.625 1 84.25 1044 ARG B C 1
ATOM 16873 O O . ARG B 1 1044 ? 15.188 34.188 52.844 1 84.25 1044 ARG B O 1
ATOM 16880 N N . TYR B 1 1045 ? 16.016 36.156 53.5 1 86.12 1045 TYR B N 1
ATOM 16881 C CA . TYR B 1 1045 ? 15.641 36.906 52.312 1 86.12 1045 TYR B CA 1
ATOM 16882 C C . TYR B 1 1045 ? 16.875 37.5 51.625 1 86.12 1045 TYR B C 1
ATOM 16884 O O . TYR B 1 1045 ? 17.781 38 52.281 1 86.12 1045 TYR B O 1
ATOM 16892 N N . ILE B 1 1046 ? 16.984 37.344 50.344 1 83.31 1046 ILE B N 1
ATOM 16893 C CA . ILE B 1 1046 ? 18.109 37.844 49.562 1 83.31 1046 ILE B CA 1
ATOM 16894 C C . ILE B 1 1046 ? 17.641 38.875 48.531 1 83.31 1046 ILE B C 1
ATOM 16896 O O . ILE B 1 1046 ? 16.594 38.656 47.906 1 83.31 1046 ILE B O 1
ATOM 16900 N N . ARG B 1 1047 ? 18.406 39.844 48.406 1 81.56 1047 ARG B N 1
ATOM 16901 C CA . ARG B 1 1047 ? 18.078 40.844 47.406 1 81.56 1047 ARG B CA 1
ATOM 16902 C C . ARG B 1 1047 ? 18.203 40.312 46 1 81.56 1047 ARG B C 1
ATOM 16904 O O . ARG B 1 1047 ? 19.172 39.625 45.656 1 81.56 1047 ARG B O 1
ATOM 16911 N N . SER B 1 1048 ? 17.234 40.531 45.219 1 75.94 1048 SER B N 1
ATOM 16912 C CA . SER B 1 1048 ? 17.141 40 43.844 1 75.94 1048 SER B CA 1
ATOM 16913 C C . SER B 1 1048 ? 18.188 40.594 42.938 1 75.94 1048 SER B C 1
ATOM 16915 O O . SER B 1 1048 ? 18.688 39.906 42.031 1 75.94 1048 SER B O 1
ATOM 16917 N N . GLU B 1 1049 ? 18.469 41.938 43.031 1 73.06 1049 GLU B N 1
ATOM 16918 C CA . GLU B 1 1049 ? 19.453 42.562 42.156 1 73.06 1049 GLU B CA 1
ATOM 16919 C C . GLU B 1 1049 ? 20.453 43.406 42.969 1 73.06 1049 GLU B C 1
ATOM 16921 O O . GLU B 1 1049 ? 20.203 43.719 44.125 1 73.06 1049 GLU B O 1
ATOM 16926 N N . ASN B 1 1050 ? 21.594 43.562 42.312 1 59.16 1050 ASN B N 1
ATOM 16927 C CA . ASN B 1 1050 ? 22.625 44.375 42.938 1 59.16 1050 ASN B CA 1
ATOM 16928 C C . ASN B 1 1050 ? 22.188 45.844 43.094 1 59.16 1050 ASN B C 1
ATOM 16930 O O . ASN B 1 1050 ? 21.484 46.375 42.219 1 59.16 1050 ASN B O 1
ATOM 16934 N N . VAL B 1 1051 ? 22.109 46.344 44.344 1 58.03 1051 VAL B N 1
ATOM 16935 C CA . VAL B 1 1051 ? 21.641 47.688 44.719 1 58.03 1051 VAL B CA 1
ATOM 16936 C C . VAL B 1 1051 ? 22.344 48.719 43.875 1 58.03 1051 VAL B C 1
ATOM 16938 O O . VAL B 1 1051 ? 23.562 48.938 44 1 58.03 1051 VAL B O 1
ATOM 16941 N N . THR B 1 1052 ? 22.031 48.906 42.594 1 52.25 1052 THR B N 1
ATOM 16942 C CA . THR B 1 1052 ? 22.703 50 41.938 1 52.25 1052 THR B CA 1
ATOM 16943 C C . THR B 1 1052 ? 21.828 51.25 41.938 1 52.25 1052 THR B C 1
ATOM 16945 O O . THR B 1 1052 ? 22.312 52.375 41.656 1 52.25 1052 THR B O 1
ATOM 16948 N N . ALA B 1 1053 ? 20.5 51.188 42.219 1 58.41 1053 ALA B N 1
ATOM 16949 C CA . ALA B 1 1053 ? 19.703 52.375 41.938 1 58.41 1053 ALA B CA 1
ATOM 16950 C C . ALA B 1 1053 ? 19.203 53.031 43.219 1 58.41 1053 ALA B C 1
ATOM 16952 O O . ALA B 1 1053 ? 18.766 52.344 44.125 1 58.41 1053 ALA B O 1
ATOM 16953 N N . PRO B 1 1054 ? 19.531 54.375 43.469 1 62.5 1054 PRO B N 1
ATOM 16954 C CA . PRO B 1 1054 ? 19.031 55.062 44.656 1 62.5 1054 PRO B CA 1
ATOM 16955 C C . PRO B 1 1054 ? 17.516 54.938 44.812 1 62.5 1054 PRO B C 1
ATOM 16957 O O . PRO B 1 1054 ? 16.797 54.812 43.812 1 62.5 1054 PRO B O 1
ATOM 16960 N N . ARG B 1 1055 ? 17.047 54.688 46.062 1 77.12 1055 ARG B N 1
ATOM 16961 C CA . ARG B 1 1055 ? 15.609 54.688 46.344 1 77.12 1055 ARG B CA 1
ATOM 16962 C C . ARG B 1 1055 ? 15.102 56.125 46.531 1 77.12 1055 ARG B C 1
ATOM 16964 O O . ARG B 1 1055 ? 15.266 56.719 47.594 1 77.12 1055 ARG B O 1
ATOM 16971 N N . LEU B 1 1056 ? 14.656 56.719 45.438 1 82.5 1056 LEU B N 1
ATOM 16972 C CA . LEU B 1 1056 ? 14.172 58.094 45.469 1 82.5 1056 LEU B CA 1
ATOM 16973 C C . LEU B 1 1056 ? 12.641 58.125 45.5 1 82.5 1056 LEU B C 1
ATOM 16975 O O . LEU B 1 1056 ? 11.992 57.344 44.812 1 82.5 1056 LEU B O 1
ATOM 16979 N N . SER B 1 1057 ? 12.117 58.844 46.438 1 85.31 1057 SER B N 1
ATOM 16980 C CA . SER B 1 1057 ? 10.688 59.125 46.375 1 85.31 1057 SER B CA 1
ATOM 16981 C C . SER B 1 1057 ? 10.328 59.875 45.125 1 85.31 1057 SER B C 1
ATOM 16983 O O . SER B 1 1057 ? 11.188 60.5 44.5 1 85.31 1057 SER B O 1
ATOM 16985 N N . SER B 1 1058 ? 9.078 59.812 44.781 1 88.75 1058 SER B N 1
ATOM 16986 C CA . SER B 1 1058 ? 8.633 60.531 43.594 1 88.75 1058 SER B CA 1
ATOM 16987 C C . SER B 1 1058 ? 8.898 62.031 43.719 1 88.75 1058 SER B C 1
ATOM 16989 O O . SER B 1 1058 ? 9.266 62.688 42.75 1 88.75 1058 SER B O 1
ATOM 16991 N N . ASP B 1 1059 ? 8.836 62.531 44.938 1 86.19 1059 ASP B N 1
ATOM 16992 C CA . ASP B 1 1059 ? 9.094 63.938 45.156 1 86.19 1059 ASP B CA 1
ATOM 16993 C C . ASP B 1 1059 ? 10.578 64.25 44.969 1 86.19 1059 ASP B C 1
ATOM 16995 O O . ASP B 1 1059 ? 10.922 65.312 44.406 1 86.19 1059 ASP B O 1
ATOM 16999 N N . ARG B 1 1060 ? 11.305 63.406 45.469 1 87.62 1060 ARG B N 1
ATOM 17000 C CA . ARG B 1 1060 ? 12.742 63.625 45.344 1 87.62 1060 ARG B CA 1
ATOM 17001 C C . ARG B 1 1060 ? 13.172 63.531 43.875 1 87.62 1060 ARG B C 1
ATOM 17003 O O . ARG B 1 1060 ? 14.07 64.25 43.469 1 87.62 1060 ARG B O 1
ATOM 17010 N N . ILE B 1 1061 ? 12.602 62.688 43.188 1 90.44 1061 ILE B N 1
ATOM 17011 C CA . ILE B 1 1061 ? 12.883 62.594 41.75 1 90.44 1061 ILE B CA 1
ATOM 17012 C C . ILE B 1 1061 ? 12.57 63.938 41.062 1 90.44 1061 ILE B C 1
ATOM 17014 O O . ILE B 1 1061 ? 13.375 64.438 40.281 1 90.44 1061 ILE B O 1
ATOM 17018 N N . PHE B 1 1062 ? 11.492 64.438 41.406 1 90.19 1062 PHE B N 1
ATOM 17019 C CA . PHE B 1 1062 ? 11.07 65.688 40.844 1 90.19 1062 PHE B CA 1
ATOM 17020 C C . PHE B 1 1062 ? 12.055 66.812 41.188 1 90.19 1062 PHE B C 1
ATOM 17022 O O . PHE B 1 1062 ? 12.391 67.625 40.344 1 90.19 1062 PHE B O 1
ATOM 17029 N N . GLN B 1 1063 ? 12.539 66.812 42.375 1 88.25 1063 GLN B N 1
ATOM 17030 C CA . GLN B 1 1063 ? 13.484 67.812 42.812 1 88.25 1063 GLN B CA 1
ATOM 17031 C C . GLN B 1 1063 ? 14.805 67.688 42.031 1 88.25 1063 GLN B C 1
ATOM 17033 O O . GLN B 1 1063 ? 15.359 68.688 41.594 1 88.25 1063 GLN B O 1
ATOM 17038 N N . ILE B 1 1064 ? 15.172 66.5 41.906 1 91.31 1064 ILE B N 1
ATOM 17039 C CA . ILE B 1 1064 ? 16.422 66.312 41.188 1 91.31 1064 ILE B CA 1
ATOM 17040 C C . ILE B 1 1064 ? 16.266 66.75 39.75 1 91.31 1064 ILE B C 1
ATOM 17042 O O . ILE B 1 1064 ? 17.141 67.438 39.219 1 91.31 1064 ILE B O 1
ATOM 17046 N N . LEU B 1 1065 ? 15.242 66.375 39.188 1 92.44 1065 LEU B N 1
ATOM 17047 C CA . LEU B 1 1065 ? 15.023 66.688 37.781 1 92.44 1065 LEU B CA 1
ATOM 17048 C C . LEU B 1 1065 ? 14.82 68.188 37.625 1 92.44 1065 LEU B C 1
ATOM 17050 O O . LEU B 1 1065 ? 15.227 68.812 36.625 1 92.44 1065 LEU B O 1
ATOM 17054 N N . THR B 1 1066 ? 14.18 68.75 38.594 1 90.19 1066 THR B N 1
ATOM 17055 C CA . THR B 1 1066 ? 14.039 70.25 38.562 1 90.19 1066 THR B CA 1
ATOM 17056 C C . THR B 1 1066 ? 15.406 70.875 38.562 1 90.19 1066 THR B C 1
ATOM 17058 O O . THR B 1 1066 ? 15.633 71.812 37.781 1 90.19 1066 THR B O 1
ATOM 17061 N N . ASP B 1 1067 ? 16.25 70.438 39.344 1 86.38 1067 ASP B N 1
ATOM 17062 C CA . ASP B 1 1067 ? 17.609 70.938 39.406 1 86.38 1067 ASP B CA 1
ATOM 17063 C C . ASP B 1 1067 ? 18.344 70.75 38.094 1 86.38 1067 ASP B C 1
ATOM 17065 O O . ASP B 1 1067 ? 19.016 71.688 37.594 1 86.38 1067 ASP B O 1
ATOM 17069 N N . VAL B 1 1068 ? 18.172 69.688 37.594 1 91.31 1068 VAL B N 1
ATOM 17070 C CA . VAL B 1 1068 ? 18.859 69.312 36.344 1 91.31 1068 VAL B CA 1
ATOM 17071 C C . VAL B 1 1068 ? 18.344 70.188 35.219 1 91.31 1068 VAL B C 1
ATOM 17073 O O . VAL B 1 1068 ? 19.141 70.688 34.406 1 91.31 1068 VAL B O 1
ATOM 17076 N N . VAL B 1 1069 ? 17.109 70.375 35.125 1 90.56 1069 VAL B N 1
ATOM 17077 C CA . VAL B 1 1069 ? 16.484 71.188 34.062 1 90.56 1069 VAL B CA 1
ATOM 17078 C C . VAL B 1 1069 ? 16.922 72.625 34.219 1 90.56 1069 VAL B C 1
ATOM 17080 O O . VAL B 1 1069 ? 17.312 73.312 33.25 1 90.56 1069 VAL B O 1
ATOM 17083 N N . TYR B 1 1070 ? 16.906 73.125 35.375 1 85.88 1070 TYR B N 1
ATOM 17084 C CA . TYR B 1 1070 ? 17.219 74.562 35.594 1 85.88 1070 TYR B CA 1
ATOM 17085 C C . TYR B 1 1070 ? 18.719 74.812 35.469 1 85.88 1070 TYR B C 1
ATOM 17087 O O . TYR B 1 1070 ? 19.141 75.938 35.219 1 85.88 1070 TYR B O 1
ATOM 17095 N N . ASP B 1 1071 ? 19.484 73.75 35.656 1 84.69 1071 ASP B N 1
ATOM 17096 C CA . ASP B 1 1071 ? 20.922 73.875 35.406 1 84.69 1071 ASP B CA 1
ATOM 17097 C C . ASP B 1 1071 ? 21.266 73.75 33.938 1 84.69 1071 ASP B C 1
ATOM 17099 O O . ASP B 1 1071 ? 22.422 73.875 33.531 1 84.69 1071 ASP B O 1
ATOM 17103 N N . GLY B 1 1072 ? 20.297 73.438 33.125 1 80.06 1072 GLY B N 1
ATOM 17104 C CA . GLY B 1 1072 ? 20.484 73.375 31.672 1 80.06 1072 GLY B CA 1
ATOM 17105 C C . GLY B 1 1072 ? 21.094 72.062 31.234 1 80.06 1072 GLY B C 1
ATOM 17106 O O . GLY B 1 1072 ? 21.688 71.938 30.156 1 80.06 1072 GLY B O 1
ATOM 17107 N N . MET B 1 1073 ? 21 71.062 32 1 83 1073 MET B N 1
ATOM 17108 C CA . MET B 1 1073 ? 21.688 69.812 31.719 1 83 1073 MET B CA 1
ATOM 17109 C C . MET B 1 1073 ? 20.734 68.812 31.078 1 83 1073 MET B C 1
ATOM 17111 O O . MET B 1 1073 ? 21.172 67.812 30.484 1 83 1073 MET B O 1
ATOM 17115 N N . PHE B 1 1074 ? 19.547 69 31.188 1 89.44 1074 PHE B N 1
ATOM 17116 C CA . PHE B 1 1074 ? 18.594 68.062 30.609 1 89.44 1074 PHE B CA 1
ATOM 17117 C C . PHE B 1 1074 ? 18.453 68.312 29.109 1 89.44 1074 PHE B C 1
ATOM 17119 O O . PHE B 1 1074 ? 17.984 69.375 28.688 1 89.44 1074 PHE B O 1
ATOM 17126 N N . GLN B 1 1075 ? 18.938 67.312 28.359 1 85.25 1075 GLN B N 1
ATOM 17127 C CA . GLN B 1 1075 ? 18.875 67.375 26.906 1 85.25 1075 GLN B CA 1
ATOM 17128 C C . GLN B 1 1075 ? 18.406 66.062 26.297 1 85.25 1075 GLN B C 1
ATOM 17130 O O . GLN B 1 1075 ? 18.781 65 26.781 1 85.25 1075 GLN B O 1
ATOM 17135 N N . VAL B 1 1076 ? 17.453 66.188 25.453 1 84.88 1076 VAL B N 1
ATOM 17136 C CA . VAL B 1 1076 ? 16.969 65 24.734 1 84.88 1076 VAL B CA 1
ATOM 17137 C C . VAL B 1 1076 ? 17.344 65.062 23.266 1 84.88 1076 VAL B C 1
ATOM 17139 O O . VAL B 1 1076 ? 17.031 66.062 22.594 1 84.88 1076 VAL B O 1
ATOM 17142 N N . SER B 1 1077 ? 18.109 64.062 22.75 1 77.94 1077 SER B N 1
ATOM 17143 C CA . SER B 1 1077 ? 18.562 64.062 21.359 1 77.94 1077 SER B CA 1
ATOM 17144 C C . SER B 1 1077 ? 18.016 62.875 20.594 1 77.94 1077 SER B C 1
ATOM 17146 O O . SER B 1 1077 ? 17.953 61.75 21.141 1 77.94 1077 SER B O 1
ATOM 17148 N N . ILE B 1 1078 ? 17.328 63.031 19.516 1 72.25 1078 ILE B N 1
ATOM 17149 C CA . ILE B 1 1078 ? 16.875 61.969 18.641 1 72.25 1078 ILE B CA 1
ATOM 17150 C C . ILE B 1 1078 ? 17.641 62 17.328 1 72.25 1078 ILE B C 1
ATOM 17152 O O . ILE B 1 1078 ? 17.938 63.094 16.812 1 72.25 1078 ILE B O 1
ATOM 17156 N N . SER B 1 1079 ? 18.156 60.875 16.906 1 64.06 1079 SER B N 1
ATOM 17157 C CA . SER B 1 1079 ? 18.797 60.75 15.602 1 64.06 1079 SER B CA 1
ATOM 17158 C C . SER B 1 1079 ? 17.906 60 14.609 1 64.06 1079 SER B C 1
ATOM 17160 O O . SER B 1 1079 ? 17.891 58.781 14.586 1 64.06 1079 SER B O 1
ATOM 17162 N N . PRO B 1 1080 ? 16.828 60.594 13.938 1 54.19 1080 PRO B N 1
ATOM 17163 C CA . PRO B 1 1080 ? 15.984 59.906 12.969 1 54.19 1080 PRO B CA 1
ATOM 17164 C C . PRO B 1 1080 ? 16.781 59.094 11.93 1 54.19 1080 PRO B C 1
ATOM 17166 O O . PRO B 1 1080 ? 17.875 59.531 11.547 1 54.19 1080 PRO B O 1
ATOM 17169 N N . PRO B 1 1081 ? 16.484 57.75 11.617 1 50.09 1081 PRO B N 1
ATOM 17170 C CA . PRO B 1 1081 ? 17.234 57.062 10.57 1 50.09 1081 PRO B CA 1
ATOM 17171 C C . PRO B 1 1081 ? 17.234 57.812 9.242 1 50.09 1081 PRO B C 1
ATOM 17173 O O . PRO B 1 1081 ? 16.328 58.594 8.977 1 50.09 1081 PRO B O 1
ATOM 17176 N N . ASN B 1 1082 ? 18.344 57.656 8.445 1 40.03 1082 ASN B N 1
ATOM 17177 C CA . ASN B 1 1082 ? 18.594 58.281 7.164 1 40.03 1082 ASN B CA 1
ATOM 17178 C C . ASN B 1 1082 ? 17.469 58.031 6.168 1 40.03 1082 ASN B C 1
ATOM 17180 O O . ASN B 1 1082 ? 17.344 56.938 5.633 1 40.03 1082 ASN B O 1
ATOM 17184 N N . VAL B 1 1083 ? 16.344 58.375 6.086 1 35.66 1083 VAL B N 1
ATOM 17185 C CA . VAL B 1 1083 ? 15.812 58.438 4.73 1 35.66 1083 VAL B CA 1
ATOM 17186 C C . VAL B 1 1083 ? 16.875 58.969 3.773 1 35.66 1083 VAL B C 1
ATOM 17188 O O . VAL B 1 1083 ? 17.812 59.656 4.199 1 35.66 1083 VAL B O 1
ATOM 17191 N N . GLN B 1 1084 ? 16.766 59.031 2.381 1 34.25 1084 GLN B N 1
ATOM 17192 C CA . GLN B 1 1084 ? 17.781 59.469 1.439 1 34.25 1084 GLN B CA 1
ATOM 17193 C C . GLN B 1 1084 ? 18.531 60.688 1.973 1 34.25 1084 GLN B C 1
ATOM 17195 O O . GLN B 1 1084 ? 19.656 60.969 1.566 1 34.25 1084 GLN B O 1
ATOM 17200 N N . VAL B 1 1085 ? 17.938 61.844 2.092 1 32.09 1085 VAL B N 1
ATOM 17201 C CA . VAL B 1 1085 ? 18.828 63 2.107 1 32.09 1085 VAL B CA 1
ATOM 17202 C C . VAL B 1 1085 ? 19.688 62.969 3.359 1 32.09 1085 VAL B C 1
ATOM 17204 O O . VAL B 1 1085 ? 19.266 62.5 4.41 1 32.09 1085 VAL B O 1
ATOM 17207 N N . LYS B 1 1086 ? 21.047 63.594 3.352 1 34.25 1086 LYS B N 1
ATOM 17208 C CA . LYS B 1 1086 ? 22.328 63.812 4.008 1 34.25 1086 LYS B CA 1
ATOM 17209 C C . LYS B 1 1086 ? 22.141 64.188 5.48 1 34.25 1086 LYS B C 1
ATOM 17211 O O . LYS B 1 1086 ? 23 63.875 6.309 1 34.25 1086 LYS B O 1
ATOM 17216 N N . LEU B 1 1087 ? 21.531 65.312 5.855 1 34 1087 LEU B N 1
ATOM 17217 C CA . LEU B 1 1087 ? 21.875 66 7.09 1 34 1087 LEU B CA 1
ATOM 17218 C C . LEU B 1 1087 ? 21.234 65.312 8.289 1 34 1087 LEU B C 1
ATOM 17220 O O . LEU B 1 1087 ? 20 65.25 8.367 1 34 1087 LEU B O 1
ATOM 17224 N N . ARG B 1 1088 ? 21.812 64.312 8.828 1 41.62 1088 ARG B N 1
ATOM 17225 C CA . ARG B 1 1088 ? 21.562 63.75 10.148 1 41.62 1088 ARG B CA 1
ATOM 17226 C C . ARG B 1 1088 ? 21.391 64.875 11.203 1 41.62 1088 ARG B C 1
ATOM 17228 O O . ARG B 1 1088 ? 22.359 65.25 11.852 1 41.62 1088 ARG B O 1
ATOM 17235 N N . THR B 1 1089 ? 20.703 65.812 10.984 1 45.09 1089 THR B N 1
ATOM 17236 C CA . THR B 1 1089 ? 20.703 66.812 12.008 1 45.09 1089 THR B CA 1
ATOM 17237 C C . THR B 1 1089 ? 20.078 66.312 13.297 1 45.09 1089 THR B C 1
ATOM 17239 O O . THR B 1 1089 ? 18.922 65.875 13.297 1 45.09 1089 THR B O 1
ATOM 17242 N N . THR B 1 1090 ? 20.922 65.75 14.25 1 51.75 1090 THR B N 1
ATOM 17243 C CA . THR B 1 1090 ? 20.516 65.5 15.633 1 51.75 1090 THR B CA 1
ATOM 17244 C C . THR B 1 1090 ? 19.719 66.688 16.172 1 51.75 1090 THR B C 1
ATOM 17246 O O . THR B 1 1090 ? 20.172 67.812 16.109 1 51.75 1090 THR B O 1
ATOM 17249 N N . MET B 1 1091 ? 18.516 66.438 16.266 1 64.25 1091 MET B N 1
ATOM 17250 C CA . MET B 1 1091 ? 17.719 67.5 16.922 1 64.25 1091 MET B CA 1
ATOM 17251 C C . MET B 1 1091 ? 17.781 67.312 18.438 1 64.25 1091 MET B C 1
ATOM 17253 O O . MET B 1 1091 ? 17.656 66.188 18.953 1 64.25 1091 MET B O 1
ATOM 17257 N N . THR B 1 1092 ? 18.312 68.375 18.953 1 72 1092 THR B N 1
ATOM 17258 C CA . THR B 1 1092 ? 18.438 68.375 20.406 1 72 1092 THR B CA 1
ATOM 17259 C C . THR B 1 1092 ? 17.469 69.375 21.031 1 72 1092 THR B C 1
ATOM 17261 O O . THR B 1 1092 ? 17.391 70.562 20.609 1 72 1092 THR B O 1
ATOM 17264 N N . TRP B 1 1093 ? 16.625 68.938 21.859 1 72.06 1093 TRP B N 1
ATOM 17265 C CA . TRP B 1 1093 ? 15.797 69.812 22.703 1 72.06 1093 TRP B CA 1
ATOM 17266 C C . TRP B 1 1093 ? 16.469 70.062 24.047 1 72.06 1093 TRP B C 1
ATOM 17268 O O . TRP B 1 1093 ? 16.875 69.062 24.719 1 72.06 1093 TRP B O 1
ATOM 17278 N N . LYS B 1 1094 ? 16.766 71.312 24.281 1 76.56 1094 LYS B N 1
ATOM 17279 C CA . LYS B 1 1094 ? 17.453 71.688 25.516 1 76.56 1094 LYS B CA 1
ATOM 17280 C C . LYS B 1 1094 ? 16.641 72.75 26.281 1 76.56 1094 LYS B C 1
ATOM 17282 O O . LYS B 1 1094 ? 16.031 73.625 25.688 1 76.56 1094 LYS B O 1
#

Foldseek 3Di:
DPPPPPDDPPPPPPPPPPPPLPPDDDDLPQPDDDPDDADAQDVPFPFQFWKWWKKWKAWPLVGDIKIWTKTGDQVQQKIKIWIGDPNWIWIWIAHQQQQWIWIAGPLETEIDGLLPDPCCLQFHNQPDDDPPTRGTTTPCVNVPVVPDDGKHFPAWDADVNFIWTKIWDWDADPQAAGIKIKIWTFGDQVDDDPEPHGRDTFKIKIWDFGDVCHPPPPDPPPPPRTDIIIMMMGTDPMYRDDPDDPCVSFDDPFRDYPPGDFDDADDDADQWKKWKKWKDWVVVGDIWIKIWTGHQVLQKIKMWTADDPPPDVPARAIWIWMARLVLQKIWIARPPPFIDIAGDDCPDQQWDWDWDADPNFIDIATGGHGPCVNVVHDRFWGWTQWDADPNFIWTKIKGWDAQDDDPRDGGIKMKIWTWGDQVDFDAAPPDPDGGPRTGTAKIWIDGVVVRGIMMMGIGRMDRDHDALQSNANPRNADLQFKFKKKWKWWADDDPVWFDPRVQQRQLLVLLCVLLVASSNQWYDWDWDDDDTIIMIITMGGFDDQLNQKDWGPPDQQAAAAPDKDAQAQDSSVLSLCQLQPDPARFFWWWQQNVRNMIGTHRVQGRDRGNPDDRDIIIIGGRHDDRRRRHDALLSSVVSNQVCLVVQNRWGWTQTPVRDTPDTTTTNDMWTAGGARDNFDDADDDFQWKKWKKWKQFVVVRDIWIKIWTGHQVLQKIWIWTCVVHPATWIWIARLQLQKIWIAGPVVRDIDIAGDDCPDLFWDHQPDPPDFFGHFIGGDGPCVSVPNPPDKGFTHWGQDPNFIWTKIKDKDQQDDPPVPPDDRHSDIKMKIWTWGDFVDWDDAPPEPDIDGRHTAKMWIADPVVRTIMIMGIGRMYRDDDALQVVARPSVADPQFKDKDKDKQFQPADDPVCVVCVRLLQRLQLVLLCVLQVHRSNQKYPWDWDGDGTIIITIIIGGADDQLNRQWDWQFKAFDFPVADKDFDLDPSRLSVCQPPPPPANFFKKWWFCVPVVTIIIGTARHRGHRPRDRPDDPDGPTDPTITIMIGGNHDPRGDRDGSVRSVVSVVVCVVVVNRKGWDQPDDDPDDDSPTDIRD/DPPPPPPDPPPPPPPPPPPDLPPDDDDLPQPPDDPDDADAQDCVFPFQFWKWWKKWKAWPLVGDIKIWTKTGDQVQQKIKIWIGDPNWIWIWIAHQQQQWIWIAGPLATEIDGLLPDPCCLQFHSQPDDDPPTRGTTTPCVNVPVVPDDRKHFPAWDDDVNFIWTKIWDWDADPQAAGIKIKIWTFGDQVDDDPEPHGRDTFKIKIWDFGDVCHPPPPDDPDDPRTDIIIMMMGTDPMYRDDPDDPCVSFDDPFRDYPPGDFDDADDDADQWKKWKKWKDWVVVGDIWIKIWTGHQVLQKIKMWTADDPPPDPPARAIWIWMARLVLQKIWIARPPPFIDIAGDDCPDQQWDWDWDADPNFIDIATGGHGPCVNVVHDRFWGWTQWDADPNFIWTKIKGWDQQDDDPRDGGIKMKIWTWGDQVDAAAAPPEPDGGPGIDTAKIWIDGVVVRGIMMMGIDRMDRDHDALQSNANPRNADLQFKFKKKWKWWADDDPVWFDPRVQQRQLLVLLCVLLVASSNQWYDWDWDDDDTIIMIITMGGFDDQLNQKDWGPPAQQAAAAPDKDAQAQDSSVLSLCQLQPDPARFFWWWQQNVRNMIGTHRVQHRDRGNPDDGDIIIIGGRHDDRRRRHDALLSSVVSNQVCLVVQNRWGWTQTPVRDTPDTTTTNDMWTAGGARDNFDDADDDFQWKKWKKWKQFVVVRDIWIKIWTGHQVLQKIWMWTCVVHPATWIWIARLQLQKIWIAGPVVRDIDIAGDDCPDLFWDNQPDPPDFFGDFIGGDGPCVSVPNPPDKGFTHWGQDPNFIWTKIKDKDQQDDPPVPPDDRHSDIKMKIWTWGDFVDWDDQPPEPDIDGRHTAKMWIADPVVRTIMIMGIDSMYRDDDALQVLARPSVADPQQKDKDKDKQFQDADDPVCVVCVRVLQRLLLVLLCVLQVHRSNQKYPWDWDGDGTIIITIIMGGADDQLNRQWDWQFKAFDFPVADKDFDLDPSRLSVCQPPPPPANFFKKWWFCVPVVTIIIGTARHNGHRPRDRPDDPDGPTDPTITIMIGGNDDPRGDRDGSVRSVVSVVVCVVVVNRKGWDQPPDDPDDDSPTDIRD